Protein 6T7J (pdb70)

Nearest PDB structures (foldseek):
  6t7j-assembly1_B  TM=1.001E+00  e=0.000E+00  Thermococcus sp. AM4
  6ond-assembly1_A  TM=9.854E-01  e=4.760E-77  Nitratidesulfovibrio vulgaris
  6vx0-assembly1_A  TM=9.857E-01  e=3.196E-76  Nitratidesulfovibrio vulgaris str. Hildenborough
  6dc2-assembly1_A  TM=9.854E-01  e=1.237E-75  Nitratidesulfovibrio vulgaris
  6vx1-assembly1_B  TM=9.835E-01  e=1.119E-75  Nitratidesulfovibrio vulgaris str. Hildenborough

Organism: Thermococcus sp. (strain AM4) (NCBI:txid246969)

B-factor: mean 53.52, std 10.04, range [30.0, 113.83]

Foldseek 3Di:
DAADQPDQDPLVQQADFPPRSVLSVLCVVRRHDAPLSVVVVCPPPDLQVLQQQFDDQDPQDRDGADLVPPDDQAGPLGFGSLQRSLLVLLLLLLVLLVVLQVLLVVLLVLLLCVLVVQLVVWDQPCLVLLQVQLVLLPHHDPPDDSSVSSNVVSVLLVCLAPPPDPDARSLCSLFDVVLVVLCVVLVLRAHHQPVLSVVSVVCSRRPHPRDSVVSLSSSLSNLCSRQSRSLLSSQSSLCRTQNQFAKDKAKAALLQQDDQAQEEEEEEARLLQVVLLVVLQPDVVQQVVLVVLRGNGHQYEYEWFSNLSCCRRPVRYHHAYLSCLLSSVQLLRHLEYEYEDDSPPLSSLVSNVVHNYAYEYADPVDDRPNHHYQHADSNCNNVSSNVVSSSSSNSRVRRPSVRHDGDNQMFMAIAGDFVVNVCVLVVNDPPVVLVCCQAVLALAEEEEEAHAASVARHLPLLCLLLLLQQQSRHQYEYAINSRSSCRSVHQRPQCVLVSGHDSLSVVCVVSVGGSYYYQGHLSSVSSVSSNLSVSCVVVVHASQLGLYAYEHQHHDHSSVSSNQSNCQLSQHAYEYLDDHSNNSDPVSVCVQAPVCCVSRNYHYHYHNDSNVVSVVSSVSSVVSCVVVVGDD/DADQPDQDQQPFQAPFPPRSVLSVLCVVVHADAPLSVVVVCPPPDPQVLLQQFDDQDPQDRFGDDLVHPPDQAGPLRAGSLQRSLLVLLLLLLVLLVVLQVLLVQLLVVLLCQLVPQFPVWHFDCLVLLCVQLVLLPHHDPPDDSSRSSNVVSVLLNCQAPPPDPDARSLCSLFDPVLVVLCVVLVLRARHQNVLSVVSVVCSRRPHPRDSVVSLSSSLSNLCSRQSRSLLSLQSSLCRTQNQFAKDKAKAALLLQDPQALEEEEEEAHLLQVVLLVVLQPDPVQQVVLVVLPGNGHAYEYEWFSNLSCCRRVVRYHHAYLSCLLSSVQLLRHLEYEYEDDSDPLSSQVSCVVHNYAYEYAYPVDDRPNHHYQHADSSCSNVSSNVVSSSSSVSRVRRPPVRHHRDNAMFMAIANDFVVNVCVLVVNHCVVVLVCCQAQLALAEEEEEAHAASVARHLPLLCLLLLLQQQSNHQYEYAINSSSSCRRSHQRPQCVLVSGHDSLSVVCVVRVGGSYYYQGHLSSVSSVSSVLRVSCVVVVHASLLGLYAYEHQHHDHSSVSSSQSNCQQSQHAYEYLRDHSNNSDPVSQCCQAPVVCVSRNYHYHYHNDSVVVSVVSSVSSVVSCVVVVGDD/DQPDQDPLVFQAPFPPRSVLSVLCVVVVADAPLSVVVVCPPPDPQVLQQAFDDQDPQDRDGDDLVCPDPQAGPLRFGLLQRNLLVLLLLLLVLLVVLQVLLVVLLVLLLCVLVVNQPVWHFDCLVLLQVQLVLLVNHDPPDDSSRSSNVVSVLLVCLAPPPDQDARSLCSLFFVVLVVLCVVLVLRAHHQNVLSVVSVVQSRPPHPRDSVVSLSSSLSNLCSRQRRRLVSNQSSLCRTQNQFAKDKAKAALLQQDPQALEEEEEEARLLQVVLLVVLQPDPVQQVLLVVLRGNGHQYAYEWFNNLSCCRRPVRYHHAYLSCLLSSVSLQRHLEYEYEDDSDPLSSLVSCVVHNYAYEYADPVDDRPNHHYQHADSNCHNVSSVVVSSSSSNSRVRGPSVRHDRRNQMFMFMANDFVCNVCVLVPNHCVVVLVCCLALLALAEEEEEAHAASVHRGLPLLQLLLLLQQQSNHQYEYETNSVSSCRSVHQRPLCVLVSGHDSLVVVCVVSVGGSYYYQGHLSSVSSVSSVLSRSQVVVVHASLLGLYAYEHQHHDHSSVSSNQSNCQLSQHAYEYLRDHSNNSDVVSVCCQAPVCCVRRNYHYDYDNDNNVVSVVSSVSSVVSCVVVVGDD

Secondary structure (DSSP, 8-state):
----SS---GGGSBSSTTHHHHHHHHHHHT---HHHHHHHHPSPPHHHHTT-EE-SSSS--EE--SSSSS--S-TTS--HHHHHHHHHHHHHHHHHHHHHHHHHHHHHHHHHHHTT--TT-----HHHHHHHHHHTT---TT--HHHHHHHHHHHHHHHTT-SSSPPPGGGGGS-HHHHHHHHHHT-----HHHHHHHHHHHTSTTS---HHHHHHHHHHHHHHIIIIIHHHHHHHHHHHH-----EEEEESGGGS-SSSEEEEE-SS-HHHHHHHHHHHTSHHHHHHHHHTTSS-EEEEEEHHHHHHHHHHH-PPEEE-GGGHHHHHHTS-EEEEEE-SSS--THHHHHHHHSS-EEEE-STT---TTSEE----STTHHHHHHHHHHHHHTTGGG--GGG-------EEEEE---HHHHHHHTTSSSHHHHHHHHHTSS-EEEEE-----TTS-BTHHHHHHHHHHHTTTEEEEE-HHHHHHHHHHTTTSGGGGGGS-HHHHHHHHHHT--SEEE--SSTTHHHHHHHHHHHHHHTTS-GGGSSEEEEETT--SHHHHHHHHHHHHTT--EEESS--TTTT-HHHHHIIIIITHHHHS--EEE-S-HHHHHHHHHHHHHHHHHHTT---/-----SS---GGGSBSSTTHHHHHHHHHHHT---HHHHHHHHPSPPHHHHTT-EE-SSTT--EE--TTSSS-SS-TT---HHHHHHHHHHHHHHHHHHHHHHHHHHHHHHHHHHHTT--TTS----HHHHHHHHHHTT---TT--HHHHHHHHHHHHHHHHH--SSSPPGGGGGS-HHHHHHHHHHT-----HHHHHHHHHHHTSTTS---HHHHHHHHHHHHHHIIIIIHHHHHHHHHHHH-----EEEEESGGGS-SSEEEEEEEES-HHHHHHHHHHHTSHHHHHHHHHTTSSEEEEEEEHHHHHHHHHHH-PPEEE-GGGHHHHHHTS--SEEEE-SSS--THHHHHHTTSS-EEEE-STT---TTSEE----STTHHHHHHHHHHHHHHHGGG--GGG-------EEEEE---HHHHHHHTTTSSHHHHHHHHHTSS-EEEEE-----TTS-BTHHHHHHHHHHHHTTEEEEE-HHHHHHHHHHTTTSGGGGGGS-HHHHHHHHHHT--SEEE--SSTTHHHHHHHHHHHHHHTT--GGGSSEEEEETT--SHHHHHHHHHHHHTT--EEESS--TTTT-HHHHHIIIIITHHHHS--EEE---HHHHHHHHHHHHHHHHHHTT---/--SS---HHHHBSSTTHHHHHHHHHHTT---HHHHHHHH-S--HHHHHT-EE-SSTT--EE--SSSSS-SS-TT---HHHHHHHHHHHHHHHHHHHHHHHHHHHHHHHHHHHTT--SS-----HHHHHHHHHHTT---TT--HHHHHHHHHHHHHHTTT-SSSPPPGGGGGS-HHHHHHHHHHT-----HHHHHHHHHHHTSTTS---HHHHHHHHHHHHHHIIIIIHHHHHHHHHHHH-----EEEEESGGGS-SSSEEEEEESS-HHHHHHHHHHHTSHHHHHHHHHTTSS-EEEEEEHHHHHHHHHHH---EEE-STTHHHHHHTT-EEEEEE-SSS--THHHHHHTTSSPEEEE-BTTB--TTSEE----STTHHHHHHHHHHHHHHHGGG--GGG----S--EEEEE---HHHHHHHHTSSSHHHHHHHHHTSS-EEEEE-----TTS-BTHHHHHHHHHHHTTTEEEEE-HHHHHHHHHHTTTSTTGGGGS-HHHHHHHHHHT--SEEE--SSTTHHHHHHHHHHHHHHTT--GGGSSEEEEETT--SHHHHHHHHHHHHTT--EEESS--TTTT-HHHHHIIIIITHHHHS--EEE-S-HHHHHHHHHHHHHHHHHHTT---

Structure (mmCIF, N/CA/C/O backbone):
data_6T7J
#
_entry.id   6T7J
#
_cell.length_a   268.138
_cell.length_b   64.061
_cell.length_c   100.600
_cell.angle_alpha   90.000
_cell.angle_beta   90.000
_cell.angle_gamma   90.000
#
_symmetry.space_group_name_H-M   'P 21 21 2'
#
loop_
_entity.id
_entity.type
_entity.pdbx_description
1 polymer 'Carbon monoxide dehydrogenase'
2 non-polymer 'IRON/SULFUR CLUSTER'
3 non-polymer 'FE2/S2 (INORGANIC) CLUSTER'
4 non-polymer 'Broken Fe4S4 cluster'
5 non-polymer 'PHOSPHATE ION'
6 non-polymer (R,R)-2,3-BUTANEDIOL
7 non-polymer DI(HYDROXYETHYL)ETHER
8 non-polymer 'CITRIC ACID'
9 water water
#
loop_
_atom_site.group_PDB
_atom_site.id
_atom_site.type_symbol
_atom_site.label_atom_id
_atom_site.label_alt_id
_atom_site.label_comp_id
_atom_site.label_asym_id
_atom_site.label_entity_id
_atom_site.label_seq_id
_atom_site.pdbx_PDB_ins_code
_atom_site.Cartn_x
_atom_site.Cartn_y
_atom_site.Cartn_z
_atom_site.occupancy
_atom_site.B_iso_or_equiv
_atom_site.auth_seq_id
_atom_site.auth_comp_id
_atom_site.auth_asym_id
_atom_site.auth_atom_id
_atom_site.pdbx_PDB_model_num
ATOM 1 N N . MET A 1 1 ? 25.25100 50.32100 30.15900 1.000 58.83000 1 MET B N 1
ATOM 2 C CA . MET A 1 1 ? 26.04800 49.34200 29.42800 1.000 60.54000 1 MET B CA 1
ATOM 3 C C . MET A 1 1 ? 25.83900 47.92500 29.96200 1.000 65.18000 1 MET B C 1
ATOM 4 O O . MET A 1 1 ? 25.01200 47.17000 29.44600 1.000 63.59000 1 MET B O 1
ATOM 9 N N . ALA A 1 2 ? 26.59600 47.57700 31.00100 1.000 65.16000 2 ALA B N 1
ATOM 10 C CA . ALA A 1 2 ? 26.56300 46.23300 31.55700 1.000 61.27000 2 ALA B CA 1
ATOM 11 C C . ALA A 1 2 ? 25.27100 45.99500 32.33600 1.000 58.44000 2 ALA B C 1
ATOM 12 O O . ALA A 1 2 ? 24.59200 46.92900 32.77300 1.000 60.14000 2 ALA B O 1
ATOM 14 N N . GLU A 1 3 ? 24.94200 44.71900 32.51700 1.000 56.33000 3 GLU B N 1
ATOM 15 C CA . GLU A 1 3 ? 23.69100 44.30500 33.13400 1.000 56.53000 3 GLU B CA 1
ATOM 16 C C . GLU A 1 3 ? 23.95400 43.40100 34.33100 1.000 60.74000 3 GLU B C 1
ATOM 17 O O . GLU A 1 3 ? 24.98700 42.73200 34.41700 1.000 62.44000 3 GLU B O 1
ATOM 23 N N . TYR A 1 4 ? 22.99400 43.38000 35.25300 1.000 63.04000 4 TYR B N 1
ATOM 24 C CA . TYR A 1 4 ? 23.04200 42.49200 36.40900 1.000 57.59000 4 TYR B CA 1
ATOM 25 C C . TYR A 1 4 ? 22.46100 41.13800 36.02000 1.000 59.02000 4 TYR B C 1
ATOM 26 O O . TYR A 1 4 ? 21.28000 41.04200 35.66700 1.000 63.97000 4 TYR B O 1
ATOM 35 N N . ILE A 1 5 ? 23.28600 40.09900 36.08300 1.000 56.76000 5 ILE B N 1
ATOM 36 C CA . ILE A 1 5 ? 22.84000 38.74300 35.78100 1.000 59.66000 5 ILE B CA 1
ATOM 37 C C . ILE A 1 5 ? 22.19700 38.15300 37.03000 1.000 64.90000 5 ILE B C 1
ATOM 38 O O . ILE A 1 5 ? 22.85100 37.99900 38.06600 1.000 66.30000 5 ILE B O 1
ATOM 43 N N . LYS A 1 6 ? 20.90900 37.81600 36.93200 1.000 67.60000 6 LYS B N 1
ATOM 44 C CA . LYS A 1 6 ? 20.17300 37.36200 38.10700 1.000 66.74000 6 LYS B CA 1
ATOM 45 C C . LYS A 1 6 ? 20.50200 35.91500 38.46300 1.000 67.42000 6 LYS B C 1
ATOM 46 O O . LYS A 1 6 ? 20.64700 35.58500 39.64500 1.000 72.28000 6 LYS B O 1
ATOM 52 N N . TYR A 1 7 ? 20.62200 35.03900 37.46600 1.000 67.27000 7 TYR B N 1
ATOM 53 C CA . TYR A 1 7 ? 20.95200 33.63700 37.69700 1.000 65.54000 7 TYR B CA 1
ATOM 54 C C . TYR A 1 7 ? 22.11900 33.24700 36.80500 1.000 64.33000 7 TYR B C 1
ATOM 55 O O . TYR A 1 7 ? 22.08300 33.47800 35.59200 1.000 67.21000 7 TYR B O 1
ATOM 64 N N . ARG A 1 8 ? 23.14400 32.65300 37.40400 1.000 63.87000 8 ARG B N 1
ATOM 65 C CA . ARG A 1 8 ? 24.32200 32.22800 36.66800 1.000 59.00000 8 ARG B CA 1
ATOM 66 C C . ARG A 1 8 ? 24.12500 30.82300 36.11400 1.000 64.32000 8 ARG B C 1
ATOM 67 O O . ARG A 1 8 ? 23.41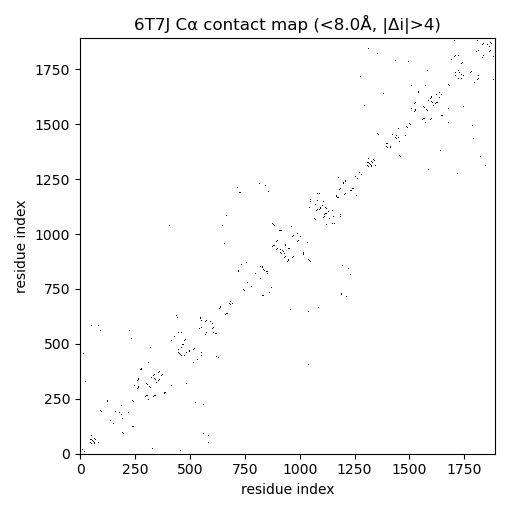900 29.99500 36.69500 1.000 63.82000 8 ARG B O 1
ATOM 75 N N . VAL A 1 9 ? 24.75600 30.56700 34.97600 1.000 66.74000 9 VAL B N 1
ATOM 76 C CA . VAL A 1 9 ? 24.58700 29.32100 34.23400 1.000 62.13000 9 VAL B CA 1
ATOM 77 C C . VAL A 1 9 ? 25.72500 28.38100 34.61700 1.000 61.79000 9 VAL B C 1
ATOM 78 O O . VAL A 1 9 ? 26.89300 28.71100 34.36600 1.000 66.91000 9 VAL B O 1
ATOM 82 N N . PRO A 1 10 ? 25.44100 27.22200 35.22200 1.000 64.62000 10 PRO B N 1
ATOM 83 C CA . PRO A 1 10 ? 26.50700 26.24100 35.47300 1.000 65.08000 10 PRO B CA 1
ATOM 84 C C . PRO A 1 10 ? 27.17700 25.82200 34.17500 1.000 68.67000 10 PRO B C 1
ATOM 85 O O . PRO A 1 10 ? 26.64900 24.99100 33.42900 1.000 68.44000 10 PRO B O 1
ATOM 89 N N . ALA A 1 11 ? 28.35000 26.39700 33.90200 1.000 69.23000 11 ALA B N 1
ATOM 90 C CA . ALA A 1 11 ? 28.94000 26.32900 32.57200 1.000 68.25000 11 ALA B CA 1
ATOM 91 C C . ALA A 1 11 ? 29.65500 25.01600 32.28300 1.000 72.68000 11 ALA B C 1
ATOM 92 O O . ALA A 1 11 ? 29.78300 24.64800 31.11100 1.000 76.17000 11 ALA B O 1
ATOM 94 N N . LYS A 1 12 ? 30.12800 24.29900 33.30300 1.000 78.61000 12 LYS B N 1
ATOM 95 C CA . LYS A 1 12 ? 30.92000 23.10400 33.02800 1.000 79.92000 12 LYS B CA 1
ATOM 96 C C . LYS A 1 12 ? 30.08900 21.97500 32.42800 1.000 79.53000 12 LYS B C 1
ATOM 97 O O . LYS A 1 12 ? 30.65300 21.09200 31.77300 1.000 81.03000 12 LYS B O 1
ATOM 103 N N . GLY A 1 13 ? 28.77400 21.98500 32.62400 1.000 72.86000 13 GLY B N 1
ATOM 104 C CA . GLY A 1 13 ? 27.92500 20.96500 32.04000 1.000 74.52000 13 GLY B CA 1
ATOM 105 C C . GLY A 1 13 ? 26.87800 21.52800 31.10300 1.000 71.63000 13 GLY B C 1
ATOM 106 O O . GLY A 1 13 ? 25.88500 20.86100 30.79500 1.000 69.43000 13 GLY B O 1
ATOM 107 N N . VAL A 1 14 ? 27.09500 22.75800 30.63400 1.000 60.98000 14 VAL B N 1
ATOM 108 C CA . VAL A 1 14 ? 26.09100 23.42100 29.80900 1.000 59.31000 14 VAL B CA 1
ATOM 109 C C . VAL A 1 14 ? 26.11300 22.90900 28.37100 1.000 56.69000 14 VAL B C 1
ATOM 110 O O . VAL A 1 14 ? 25.07500 22.90600 27.69900 1.000 57.16000 14 VAL B O 1
ATOM 114 N N . SER A 1 15 ? 27.26500 22.45900 27.87500 1.000 53.75000 15 SER B N 1
ATOM 115 C CA . SER A 1 15 ? 27.40200 22.17200 26.45600 1.000 52.22000 15 SER B CA 1
ATOM 116 C C . SER A 1 15 ? 28.33000 20.98400 26.24800 1.000 56.39000 15 SER B C 1
ATOM 117 O O . SER A 1 15 ? 29.05000 20.55800 27.15500 1.000 59.13000 15 SER B O 1
ATOM 120 N N . ALA A 1 16 ? 28.30700 20.46100 25.02300 1.000 54.75000 16 ALA B N 1
ATOM 121 C CA . ALA A 1 16 ? 29.13300 19.33100 24.62700 1.000 49.47000 16 ALA B CA 1
ATOM 122 C C . ALA A 1 16 ? 30.22100 19.70900 23.63200 1.000 52.75000 16 ALA B C 1
ATOM 123 O O . ALA A 1 16 ? 30.99500 18.83800 23.22100 1.000 59.13000 16 ALA B O 1
ATOM 125 N N . THR A 1 17 ? 30.29700 20.97100 23.22700 1.000 52.29000 17 THR B N 1
ATOM 126 C CA . THR A 1 17 ? 31.34200 21.45000 22.33500 1.000 57.22000 17 THR B CA 1
ATOM 127 C C . THR A 1 17 ? 32.30500 22.33500 23.11400 1.000 57.04000 17 THR B C 1
ATOM 128 O O . THR A 1 17 ? 31.88200 23.18500 23.90300 1.000 55.77000 17 THR B O 1
ATOM 132 N N . LYS A 1 18 ? 33.60000 22.12300 22.89400 1.000 58.36000 18 LYS B N 1
ATOM 133 C CA . LYS A 1 18 ? 34.61700 22.84200 23.64900 1.000 62.13000 18 LYS B CA 1
ATOM 134 C C . LYS A 1 18 ? 34.60800 24.32400 23.28800 1.000 58.00000 18 LYS B C 1
ATOM 135 O O . LYS A 1 18 ? 34.54700 24.68900 22.11000 1.000 53.00000 18 LYS B O 1
ATOM 141 N N . GLY A 1 19 ? 34.66100 25.17800 24.30800 1.000 53.41000 19 GLY B N 1
ATOM 142 C CA . GLY A 1 19 ? 34.69400 26.61500 24.13700 1.000 52.12000 19 GLY B CA 1
ATOM 143 C C . GLY A 1 19 ? 33.42800 27.32900 24.56400 1.000 61.96000 19 GLY B C 1
ATOM 144 O O . GLY A 1 19 ? 33.48100 28.53400 24.84900 1.000 59.01000 19 GLY B O 1
ATOM 145 N N . VAL A 1 20 ? 32.29500 26.62700 24.61700 1.000 61.67000 20 VAL B N 1
ATOM 146 C CA . VAL A 1 20 ? 31.03500 27.27300 24.97500 1.000 61.28000 20 VAL B CA 1
ATOM 147 C C . VAL A 1 20 ? 31.05200 27.71300 26.43500 1.000 59.11000 20 VAL B C 1
ATOM 148 O O . VAL A 1 20 ? 30.60800 28.81900 26.77200 1.000 60.95000 20 VAL B O 1
ATOM 152 N N . ALA A 1 21 ? 31.57100 26.86000 27.32200 1.000 66.38000 21 ALA B N 1
ATOM 153 C CA . ALA A 1 21 ? 31.60700 27.18500 28.74400 1.000 60.53000 21 ALA B CA 1
ATOM 154 C C . ALA A 1 21 ? 32.44700 28.43100 29.00800 1.000 62.51000 21 ALA B C 1
ATOM 155 O O . ALA A 1 21 ? 32.02200 29.33600 29.73900 1.000 62.48000 21 ALA B O 1
ATOM 157 N N . GLU A 1 22 ? 33.65400 28.48400 28.43100 1.000 61.10000 22 GLU B N 1
ATOM 158 C CA . GLU A 1 22 ? 34.52700 29.63700 28.63600 1.000 63.37000 22 GLU B CA 1
ATOM 159 C C . GLU A 1 22 ? 33.82700 30.93200 28.24900 1.000 62.64000 22 GLU B C 1
ATOM 160 O O . GLU A 1 22 ? 33.92400 31.93900 28.96100 1.000 60.27000 22 GLU B O 1
ATOM 166 N N . LEU A 1 23 ? 33.09600 30.91800 27.13500 1.000 59.27000 23 LEU B N 1
ATOM 167 C CA . LEU A 1 23 ? 32.47500 32.14200 26.65000 1.000 54.47000 23 LEU B CA 1
ATOM 168 C C . LEU A 1 23 ? 31.22800 32.50400 27.44400 1.000 55.57000 23 LEU B C 1
ATOM 169 O O . LEU A 1 23 ? 30.93800 33.69200 27.61900 1.000 56.57000 23 LEU B O 1
ATOM 174 N N . ILE A 1 24 ? 30.49000 31.51200 27.94700 1.000 56.48000 24 ILE B N 1
ATOM 175 C CA . ILE A 1 24 ? 29.39000 31.82200 28.85900 1.000 60.23000 24 ILE B CA 1
ATOM 176 C C . ILE A 1 24 ? 29.92500 32.48700 30.12100 1.000 60.41000 24 ILE B C 1
ATOM 177 O O . ILE A 1 24 ? 29.35100 33.46600 30.62300 1.000 59.10000 24 ILE B O 1
ATOM 182 N N . GLU A 1 25 ? 31.05200 31.99400 30.64100 1.000 61.46000 25 GLU B N 1
ATOM 183 C CA . GLU A 1 25 ? 31.62800 32.61900 31.82700 1.000 60.63000 25 GLU B CA 1
ATOM 184 C C . GLU A 1 25 ? 32.16300 34.01500 31.52500 1.000 59.51000 25 GLU B C 1
ATOM 185 O O . GLU A 1 25 ? 32.07100 34.91500 32.36700 1.000 59.21000 25 GLU B O 1
ATOM 191 N N . LYS A 1 26 ? 32.74500 34.20500 30.33800 1.000 61.12000 26 LYS B N 1
ATOM 192 C CA . LYS A 1 26 ? 33.18500 35.54100 29.94300 1.000 56.16000 26 LYS B CA 1
ATOM 193 C C . LYS A 1 26 ? 32.00700 36.50300 29.86200 1.000 56.66000 26 LYS B C 1
ATOM 194 O O . LYS A 1 26 ? 32.09900 37.65300 30.31200 1.000 56.45000 26 LYS B O 1
ATOM 200 N N . ALA A 1 27 ? 30.88700 36.04900 29.29300 1.000 55.02000 27 ALA B N 1
ATOM 201 C CA . ALA A 1 27 ? 29.68200 36.86800 29.25800 1.000 55.90000 27 ALA B CA 1
ATOM 202 C C . ALA A 1 27 ? 29.21600 37.21800 30.66400 1.000 57.51000 27 ALA B C 1
ATOM 203 O O . ALA A 1 27 ? 28.79700 38.35300 30.92400 1.000 52.16000 27 ALA B O 1
ATOM 205 N N . GLU A 1 28 ? 29.28000 36.25200 31.58300 1.000 58.35000 28 GLU B N 1
ATOM 206 C CA . GLU A 1 28 ? 28.87000 36.51700 32.96000 1.000 58.44000 28 GLU B CA 1
ATOM 207 C C . GLU A 1 28 ? 29.75800 37.57200 33.60700 1.000 59.95000 28 GLU B C 1
ATOM 208 O O . GLU A 1 28 ? 29.26400 38.52100 34.22800 1.000 57.41000 28 GLU B O 1
ATOM 214 N N . GLU A 1 29 ? 31.07800 37.42500 33.47300 1.000 60.04000 29 GLU B N 1
ATOM 215 C CA . GLU A 1 29 ? 31.97600 38.38700 34.10500 1.000 65.77000 29 GLU B CA 1
ATOM 216 C C . GLU A 1 29 ? 31.88800 39.75700 33.44100 1.000 60.83000 29 GLU B C 1
ATOM 217 O O . GLU A 1 29 ? 32.18400 40.77200 34.08100 1.000 58.46000 29 GLU B O 1
ATOM 223 N N . GLU A 1 30 ? 31.47400 39.81100 32.17600 1.000 62.27000 30 GLU B N 1
ATOM 224 C CA . GLU A 1 30 ? 31.21800 41.08400 31.51600 1.000 60.02000 30 GLU B CA 1
ATOM 225 C C . GLU A 1 30 ? 29.79400 41.58400 31.72200 1.000 56.55000 30 GLU B C 1
ATOM 226 O O . GLU A 1 30 ? 29.48700 42.71300 31.32200 1.000 63.36000 30 GLU B O 1
ATOM 232 N N . GLY A 1 31 ? 28.92500 40.78000 32.33100 1.000 53.89000 31 GLY B N 1
ATOM 233 C CA . GLY A 1 31 ? 27.55100 41.18900 32.53900 1.000 55.74000 31 GLY B CA 1
ATOM 234 C C . GLY A 1 31 ? 26.69400 41.14600 31.29600 1.000 54.95000 31 GLY B C 1
ATOM 235 O O . GLY A 1 31 ? 25.78400 41.96900 31.15000 1.000 56.11000 31 GLY B O 1
ATOM 236 N N . ILE A 1 32 ? 26.95900 40.20800 30.39200 1.000 55.13000 32 ILE B N 1
ATOM 237 C CA . ILE A 1 32 ? 26.24200 40.08800 29.12800 1.000 54.96000 32 ILE B CA 1
ATOM 238 C C . ILE A 1 32 ? 25.38000 38.83500 29.19300 1.000 53.75000 32 ILE B C 1
ATOM 239 O O . ILE A 1 32 ? 25.89400 37.73000 29.41000 1.000 52.20000 32 ILE B O 1
ATOM 244 N N . LYS A 1 33 ? 24.07400 39.00600 29.00200 1.000 50.98000 33 LYS B N 1
ATOM 245 C CA . LYS A 1 33 ? 23.14200 37.88800 29.06500 1.000 51.93000 33 LYS B CA 1
ATOM 246 C C . LYS A 1 33 ? 23.16800 37.09800 27.76300 1.000 49.88000 33 LYS B C 1
ATOM 247 O O . LYS A 1 33 ? 23.15200 37.67700 26.67300 1.000 53.64000 33 LYS B O 1
ATOM 253 N N . THR A 1 34 ? 23.20700 35.77600 27.88000 1.000 48.62000 34 THR B N 1
ATOM 254 C CA . THR A 1 34 ? 23.06400 34.87500 26.74700 1.000 49.43000 34 THR B CA 1
ATOM 255 C C . THR A 1 34 ? 21.67900 34.23600 26.78100 1.000 50.23000 34 THR B C 1
ATOM 256 O O . THR A 1 34 ? 20.85600 34.52300 27.65600 1.000 49.15000 34 THR B O 1
ATOM 260 N N . ALA A 1 35 ? 21.42300 33.35600 25.81000 1.000 49.05000 35 ALA B N 1
ATOM 261 C CA . ALA A 1 35 ? 20.13500 32.67200 25.75800 1.000 50.19000 35 ALA B CA 1
ATOM 262 C C . ALA A 1 35 ? 19.90300 31.81100 26.99400 1.000 51.71000 35 ALA B C 1
ATOM 263 O O . ALA A 1 35 ? 18.75800 31.64300 27.42800 1.000 49.73000 35 ALA B O 1
ATOM 265 N N . TRP A 1 36 ? 20.97300 31.26800 27.58000 1.000 51.48000 36 TRP B N 1
ATOM 266 C CA . TRP A 1 36 ? 20.82400 30.43500 28.76900 1.000 49.82000 36 TRP B CA 1
ATOM 267 C C . TRP A 1 36 ? 20.36200 31.25500 29.97100 1.000 51.73000 36 TRP B C 1
ATOM 268 O O . TRP A 1 36 ? 19.46800 30.82900 30.71500 1.000 53.81000 36 TRP B O 1
ATOM 279 N N . HIS A 1 37 ? 20.95700 32.43500 30.17600 1.000 48.22000 37 HIS B N 1
ATOM 280 C CA . HIS A 1 37 ? 20.55100 33.28800 31.29000 1.000 50.06000 37 HIS B CA 1
ATOM 281 C C . HIS A 1 37 ? 19.08800 33.69600 31.16900 1.000 54.15000 37 HIS B C 1
ATOM 282 O O . HIS A 1 37 ? 18.34600 33.68900 32.15900 1.000 54.01000 37 HIS B O 1
ATOM 289 N N . ARG A 1 38 ? 18.64900 34.04800 29.95900 1.000 48.37000 38 ARG B N 1
ATOM 290 C CA . ARG A 1 38 ? 17.26500 34.46800 29.78200 1.000 46.64000 38 ARG B CA 1
ATOM 291 C C . ARG A 1 38 ? 16.30400 33.29000 29.89100 1.000 51.07000 38 ARG B C 1
ATOM 292 O O . ARG A 1 38 ? 15.18400 33.45100 30.39400 1.000 47.52000 38 ARG B O 1
ATOM 300 N N . LEU A 1 39 ? 16.72300 32.10000 29.44800 1.000 51.34000 39 LEU B N 1
ATOM 301 C CA . LEU A 1 39 ? 15.94200 30.89800 29.72200 1.000 47.72000 39 LEU B CA 1
ATOM 302 C C . LEU A 1 39 ? 15.75200 30.70200 31.22000 1.000 58.68000 39 LEU B C 1
ATOM 303 O O . LEU A 1 39 ? 14.64600 30.39300 31.67900 1.000 59.28000 39 LEU B O 1
ATOM 308 N N . LEU A 1 40 ? 16.82600 30.87500 31.99800 1.000 56.55000 40 LEU B N 1
ATOM 309 C CA . LEU A 1 40 ? 16.70700 30.78800 33.45100 1.000 52.80000 40 LEU B CA 1
ATOM 310 C C . LEU A 1 40 ? 15.75600 31.85100 33.98900 1.000 54.42000 40 LEU B C 1
ATOM 311 O O . LEU A 1 40 ? 14.98900 31.59600 34.92500 1.000 56.60000 40 LEU B O 1
ATOM 316 N N . GLU A 1 41 ? 15.79600 33.05200 33.40900 1.000 54.29000 41 GLU B N 1
ATOM 317 C CA . GLU A 1 41 ? 14.88700 34.11100 33.83800 1.000 54.15000 41 GLU B CA 1
ATOM 318 C C . GLU A 1 41 ? 13.43400 33.77800 33.51400 1.000 56.71000 41 GLU B C 1
ATOM 319 O O . GLU A 1 41 ? 12.52200 34.27500 34.18500 1.000 59.91000 41 GLU B O 1
ATOM 325 N N . GLN A 1 42 ? 13.19700 32.95400 32.49300 1.000 63.17000 42 GLN B N 1
ATOM 326 C CA . GLN A 1 42 ? 11.83200 32.59500 32.12500 1.000 62.16000 42 GLN B CA 1
ATOM 327 C C . GLN A 1 42 ? 11.23100 31.52400 33.02700 1.000 62.43000 42 GLN B C 1
ATOM 328 O O . GLN A 1 42 ? 10.00800 31.34800 33.02200 1.000 68.59000 42 GLN B O 1
ATOM 334 N N . GLN A 1 43 ? 12.05100 30.81600 33.80200 1.000 62.44000 43 GLN B N 1
ATOM 335 C CA . GLN A 1 43 ? 11.51000 29.65300 34.49800 1.000 66.13000 43 GLN B CA 1
ATOM 336 C C . GLN A 1 43 ? 10.95300 30.04400 35.86600 1.000 67.24000 43 GLN B C 1
ATOM 337 O O . GLN A 1 43 ? 11.52300 30.90100 36.54800 1.000 69.26000 43 GLN B O 1
ATOM 343 N N . PRO A 1 44 ? 9.84300 29.42200 36.30100 1.000 64.68000 44 PRO B N 1
ATOM 344 C CA . PRO A 1 44 ? 9.13500 28.35700 35.57900 1.000 66.08000 44 PRO B CA 1
ATOM 345 C C . PRO A 1 44 ? 8.30100 28.85900 34.40100 1.000 65.47000 44 PRO B C 1
ATOM 346 O O . PRO A 1 44 ? 7.53800 29.81700 34.53800 1.000 68.23000 44 PRO B O 1
ATOM 350 N N . GLN A 1 45 ? 8.45900 28.21500 33.24900 1.000 63.62000 45 GLN B N 1
ATOM 351 C CA . GLN A 1 45 ? 7.67500 28.56900 32.07600 1.000 63.86000 45 GLN B CA 1
ATOM 352 C C . GLN A 1 45 ? 6.26100 28.01500 32.19900 1.000 65.52000 45 GLN B C 1
ATOM 353 O O . GLN A 1 45 ? 6.03200 26.96600 32.81000 1.000 62.16000 45 GLN B O 1
ATOM 359 N N . CYS A 1 46 ? 5.30800 28.74000 31.61500 1.000 66.11000 46 CYS B N 1
ATOM 360 C CA . CYS A 1 46 ? 3.89800 28.41500 31.79100 1.000 60.34000 46 CYS B CA 1
ATOM 361 C C . CYS A 1 46 ? 3.60000 27.00100 31.31400 1.000 57.96000 46 CYS B C 1
ATOM 362 O O . CYS A 1 46 ? 3.92700 26.62900 30.18300 1.000 54.90000 46 CYS B O 1
ATOM 365 N N . ALA A 1 47 ? 2.97500 26.21200 32.19100 1.000 58.83000 47 ALA B N 1
ATOM 366 C CA . ALA A 1 47 ? 2.67500 24.82200 31.86900 1.000 56.30000 47 ALA B CA 1
ATOM 367 C C . ALA A 1 47 ? 1.62200 24.72000 30.77300 1.000 56.92000 47 ALA B C 1
ATOM 368 O O . ALA A 1 47 ? 1.68600 23.82000 29.92900 1.000 52.34000 47 ALA B O 1
ATOM 370 N N . PHE A 1 48 ? 0.64600 25.63200 30.77200 1.000 57.79000 48 PHE B N 1
ATOM 371 C CA . PHE A 1 48 ? -0.41500 25.58500 29.77100 1.000 56.41000 48 PHE B CA 1
ATOM 372 C C . PHE A 1 48 ? 0.14600 25.78100 28.36900 1.000 57.73000 48 PHE B C 1
ATOM 373 O O . PHE A 1 48 ? -0.19100 25.03400 27.44300 1.000 55.72000 48 PHE B O 1
ATOM 381 N N . GLY A 1 49 ? 1.00900 26.78500 28.19300 1.000 57.74000 49 GLY B N 1
ATOM 382 C CA . GLY A 1 49 ? 1.66500 26.96300 26.91000 1.000 52.19000 49 GLY B CA 1
ATOM 383 C C . GLY A 1 49 ? 2.60900 25.83000 26.56800 1.000 53.40000 49 GLY B C 1
ATOM 384 O O . GLY A 1 49 ? 2.73500 25.45600 25.39800 1.000 54.22000 49 GLY B O 1
ATOM 385 N N . GLN A 1 50 ? 3.27700 25.26300 27.57700 1.000 53.77000 50 GLN B N 1
ATOM 386 C CA . GLN A 1 50 ? 4.20500 24.16300 27.33800 1.000 50.50000 50 GLN B CA 1
ATOM 387 C C . GLN A 1 50 ? 3.48600 22.91800 26.84000 1.000 53.58000 50 GLN B C 1
ATOM 388 O O . GLN A 1 50 ? 4.05100 22.15000 26.05300 1.000 50.76000 50 GLN B O 1
ATOM 394 N N . LEU A 1 51 ? 2.25400 22.69700 27.28700 1.000 52.63000 51 LEU B N 1
ATOM 395 C CA . LEU A 1 51 ? 1.46400 21.55400 26.85400 1.000 53.36000 51 LEU B CA 1
ATOM 396 C C . LEU A 1 51 ? 0.56900 21.87800 25.66600 1.000 58.28000 51 LEU B C 1
ATOM 397 O O . LEU A 1 51 ? -0.16100 20.99700 25.20000 1.000 56.61000 51 LEU B O 1
ATOM 402 N N . GLY A 1 52 ? 0.61300 23.11300 25.16700 1.000 56.53000 52 GLY B N 1
ATOM 403 C CA . GLY A 1 52 ? -0.16400 23.51000 24.01200 1.000 53.59000 52 GLY B CA 1
ATOM 404 C C . GLY A 1 52 ? -1.63600 23.73300 24.26600 1.000 54.41000 52 GLY B C 1
ATOM 405 O O . GLY A 1 52 ? -2.39900 23.86400 23.30300 1.000 53.48000 52 GLY B O 1
ATOM 406 N N . VAL A 1 53 ? -2.05900 23.79400 25.52800 1.000 53.86000 53 VAL B N 1
ATOM 407 C CA . VAL A 1 53 ? -3.47600 23.88700 25.86100 1.000 53.02000 53 VAL B CA 1
ATOM 408 C C . VAL A 1 53 ? -3.84200 25.31500 26.24300 1.000 53.27000 53 VAL B C 1
ATOM 409 O O . VAL A 1 53 ? -4.59800 25.53900 27.19500 1.000 55.51000 53 VAL B O 1
ATOM 413 N N . CYS A 1 54 ? -3.31100 26.29000 25.51000 1.000 50.70000 54 CYS B N 1
ATOM 414 C CA . CYS A 1 54 ? -3.68300 27.68500 25.70300 1.000 54.69000 54 CYS B CA 1
ATOM 415 C C . CYS A 1 54 ? -3.76200 28.35900 24.34400 1.000 51.79000 54 CYS B C 1
ATOM 416 O O . CYS A 1 54 ? -2.80800 28.30000 23.56300 1.000 56.34000 54 CYS B O 1
ATOM 419 N N . CYS A 1 55 ? -4.89200 29.00500 24.07000 1.000 47.25000 55 CYS B N 1
ATOM 420 C CA . CYS A 1 55 ? -5.18900 29.54000 22.75000 1.000 49.89000 55 CYS B CA 1
ATOM 421 C C . CYS A 1 55 ? -5.45700 31.03600 22.82400 1.000 47.41000 55 CYS B C 1
ATOM 422 O O . CYS A 1 55 ? -6.12600 31.51600 23.74500 1.000 44.00000 55 CYS B O 1
ATOM 425 N N . ARG A 1 56 ? -4.95400 31.75800 21.84900 1.000 46.86000 56 ARG B N 1
ATOM 426 C CA . ARG A 1 56 ? -5.09100 33.17400 21.78000 1.000 46.87000 56 ARG B CA 1
ATOM 427 C C . ARG A 1 56 ? -5.51800 33.52400 20.38700 1.000 46.29000 56 ARG B C 1
ATOM 428 O O . ARG A 1 56 ? -5.16400 34.53500 19.86500 1.000 46.68000 56 ARG B O 1
ATOM 436 N N . ASN A 1 57 ? -6.34100 32.68600 19.79500 1.000 50.15000 57 ASN B N 1
ATOM 437 C CA . ASN A 1 57 ? -6.76900 32.91300 18.43500 1.000 47.04000 57 ASN B CA 1
ATOM 438 C C . ASN A 1 57 ? -7.88100 33.92400 18.24000 1.000 53.25000 57 ASN B C 1
ATOM 439 O O . ASN A 1 57 ? -8.21100 34.26200 17.13100 1.000 50.51000 57 ASN B O 1
ATOM 444 N N . CYS A 1 58 ? -8.44900 34.41000 19.31900 1.000 46.88000 58 CYS B N 1
ATOM 445 C CA . CYS A 1 58 ? -9.47500 35.40800 19.21400 1.000 46.91000 58 CYS B CA 1
ATOM 446 C C . CYS A 1 58 ? -9.48100 36.28200 20.43600 1.000 47.52000 58 CYS B C 1
ATOM 447 O O . CYS A 1 58 ? -8.84400 35.97900 21.39900 1.000 47.24000 58 CYS B O 1
ATOM 450 N N . ALA A 1 59 ? -10.19400 37.38900 20.36900 1.000 51.81000 59 ALA B N 1
ATOM 451 C CA . ALA A 1 59 ? -10.26000 38.32500 21.46400 1.000 45.88000 59 ALA B CA 1
ATOM 452 C C . ALA A 1 59 ? -11.09400 37.88900 22.64100 1.000 46.77000 59 ALA B C 1
ATOM 453 O O . ALA A 1 59 ? -11.11800 38.56700 23.62600 1.000 51.19000 59 ALA B O 1
ATOM 455 N N . MET A 1 60 ? -11.83200 36.80500 22.52000 1.000 44.69000 60 MET B N 1
ATOM 456 C CA . MET A 1 60 ? -12.51800 36.26900 23.68600 1.000 47.20000 60 MET B CA 1
ATOM 457 C C . MET A 1 60 ? -11.57800 35.51200 24.61200 1.000 43.99000 60 MET B C 1
ATOM 458 O O . MET A 1 60 ? -11.96700 35.19000 25.73900 1.000 45.07000 60 MET B O 1
ATOM 463 N N . GLY A 1 61 ? -10.36500 35.21200 24.15700 1.000 49.36000 61 GLY B N 1
ATOM 464 C CA . GLY A 1 61 ? -9.36100 34.59900 24.98800 1.000 42.60000 61 GLY B CA 1
ATOM 465 C C . GLY A 1 61 ? -8.54200 35.63600 25.73000 1.000 45.13000 61 GLY B C 1
ATOM 466 O O . GLY A 1 61 ? -8.93800 36.80100 25.84100 1.000 48.11000 61 GLY B O 1
ATOM 467 N N . PRO A 1 62 ? -7.36600 35.24000 26.24700 1.000 46.87000 62 PRO B N 1
ATOM 468 C CA . PRO A 1 62 ? -6.76200 33.90600 26.13400 1.000 44.90000 62 PRO B CA 1
ATOM 469 C C . PRO A 1 62 ? -7.52600 32.85100 26.92800 1.000 44.11000 62 PRO B C 1
ATOM 470 O O . PRO A 1 62 ? -8.10600 33.17000 27.96400 1.000 47.77000 62 PRO B O 1
ATOM 474 N N . CYS A 1 63 ? -7.54800 31.61700 26.43600 1.000 45.24000 63 CYS B N 1
ATOM 475 C CA . CYS A 1 63 ? -8.23700 30.52800 27.11200 1.000 51.27000 63 CYS B CA 1
ATOM 476 C C . CYS A 1 63 ? -7.25200 29.42000 27.45200 1.000 52.50000 63 CYS B C 1
ATOM 477 O O . CYS A 1 63 ? -6.42200 29.03300 26.62100 1.000 50.20000 63 CYS B O 1
ATOM 480 N N . ARG A 1 64 ? -7.37300 28.90800 28.67400 1.000 53.34000 64 ARG B N 1
ATOM 481 C CA . ARG A 1 64 ? -6.59600 27.78700 29.18200 1.000 55.90000 64 ARG B CA 1
ATOM 482 C C . ARG A 1 64 ? -7.49100 26.56600 29.31600 1.000 56.70000 64 ARG B C 1
ATOM 483 O O . ARG A 1 64 ? -8.63100 26.67400 29.77900 1.000 59.06000 64 ARG B O 1
ATOM 491 N N . ILE A 1 65 ? -6.96900 25.40200 28.95300 1.000 52.79000 65 ILE B N 1
ATOM 492 C CA . ILE A 1 65 ? -7.63900 24.13700 29.22500 1.000 61.10000 65 ILE B CA 1
ATOM 493 C C . ILE A 1 65 ? -6.83500 23.41400 30.29100 1.000 61.00000 65 ILE B C 1
ATOM 494 O O . ILE A 1 65 ? -5.63300 23.17600 30.11800 1.000 60.02000 65 ILE B O 1
ATOM 499 N N . ASP A 1 66 ? -7.49100 23.07300 31.39800 1.000 65.80000 66 ASP B N 1
ATOM 500 C CA . ASP A 1 66 ? -6.82000 22.39000 32.49300 1.000 76.15000 66 ASP B CA 1
ATOM 501 C C . ASP A 1 66 ? -6.80300 20.89100 32.22600 1.000 76.46000 66 ASP B C 1
ATOM 502 O O . ASP A 1 66 ? -7.86000 20.24300 32.33100 1.000 71.93000 66 ASP B O 1
ATOM 507 N N . PRO A 1 67 ? -5.65800 20.29700 31.88600 1.000 86.81000 67 PRO B N 1
ATOM 508 C CA . PRO A 1 67 ? -5.61600 18.84600 31.65700 1.000 92.33000 67 PRO B CA 1
ATOM 509 C C . PRO A 1 67 ? -5.74700 18.03800 32.93500 1.000 94.42000 67 PRO B C 1
ATOM 510 O O . PRO A 1 67 ? -6.09400 16.85200 32.86700 1.000 92.58000 67 PRO B O 1
ATOM 514 N N . PHE A 1 68 ? -5.46300 18.64200 34.09200 1.000 92.20000 68 PHE B N 1
ATOM 515 C CA . PHE A 1 68 ? -5.77300 18.01400 35.37200 1.000 99.13000 68 PHE B CA 1
ATOM 516 C C . PHE A 1 68 ? -7.25700 17.68200 35.47700 1.000 101.09000 68 PHE B C 1
ATOM 517 O O . PHE A 1 68 ? -7.62600 16.64900 36.04800 1.000 100.17000 68 PHE B O 1
ATOM 525 N N . GLY A 1 69 ? -8.11600 18.52300 34.90400 1.000 96.88000 69 GLY B N 1
ATOM 526 C CA . GLY A 1 69 ? -9.53400 18.47300 35.17400 1.000 90.49000 69 GLY B CA 1
ATOM 527 C C . GLY A 1 69 ? -9.96800 19.36600 36.31300 1.000 95.41000 69 GLY B C 1
ATOM 528 O O . GLY A 1 69 ? -11.16500 19.40600 36.62800 1.000 99.04000 69 GLY B O 1
ATOM 529 N N . SER A 1 70 ? -9.02600 20.07900 36.93800 1.000 96.78000 70 SER B N 1
ATOM 530 C CA . SER A 1 70 ? -9.34700 20.98500 38.03700 1.000 94.00000 70 SER B CA 1
ATOM 531 C C . SER A 1 70 ? -10.32100 22.06500 37.59100 1.000 93.48000 70 SER B C 1
ATOM 532 O O . SER A 1 70 ? -11.42100 22.19900 38.14200 1.000 95.81000 70 SER B O 1
ATOM 535 N N . GLY A 1 71 ? -9.92800 22.85100 36.59400 1.000 87.63000 71 GLY B N 1
ATOM 536 C CA . GLY A 1 71 ? -10.70500 23.98500 36.16100 1.000 78.05000 71 GLY B CA 1
ATOM 537 C C . GLY A 1 71 ? -11.36200 23.78100 34.81300 1.000 70.17000 71 GLY B C 1
ATOM 538 O O . GLY A 1 71 ? -11.92600 22.72100 34.52000 1.000 73.01000 71 GLY B O 1
ATOM 539 N N . PRO A 1 72 ? -11.28700 24.80000 33.95800 1.000 62.15000 72 PRO B N 1
ATOM 540 C CA . PRO A 1 72 ? -12.06400 24.78000 32.71300 1.000 57.67000 72 PRO B CA 1
ATOM 541 C C . PRO A 1 72 ? -11.56300 23.72400 31.74300 1.000 57.71000 72 PRO B C 1
ATOM 542 O O . PRO A 1 72 ? -10.35800 23.54000 31.55900 1.000 61.55000 72 PRO B O 1
ATOM 546 N N . THR A 1 73 ? -12.51200 23.03000 31.11600 1.000 57.65000 73 THR B N 1
ATOM 547 C CA . THR A 1 73 ? -12.20500 22.01800 30.11600 1.000 61.71000 73 THR B CA 1
ATOM 548 C C . THR A 1 73 ? -12.43100 22.50000 28.68900 1.000 55.61000 73 THR B C 1
ATOM 549 O O . THR A 1 73 ? -12.02900 21.80600 27.74900 1.000 52.52000 73 THR B O 1
ATOM 553 N N . LYS A 1 74 ? -13.05500 23.66100 28.50200 1.000 49.90000 74 LYS B N 1
ATOM 554 C CA . LYS A 1 74 ? -13.34400 24.17500 27.17200 1.000 53.52000 74 LYS B CA 1
ATOM 555 C C . LYS A 1 74 ? -13.14900 25.68400 27.15200 1.000 49.65000 74 LYS B C 1
ATOM 556 O O . LYS A 1 74 ? -13.41200 26.37300 28.14100 1.000 55.78000 74 LYS B O 1
ATOM 562 N N . GLY A 1 75 ? -12.68200 26.19100 26.01400 1.000 46.32000 75 GLY B N 1
ATOM 563 C CA . GLY A 1 75 ? -12.51400 27.61700 25.83300 1.000 49.58000 75 GLY B CA 1
ATOM 564 C C . GLY A 1 75 ? -13.84800 28.32700 25.67400 1.000 52.42000 75 GLY B C 1
ATOM 565 O O . GLY A 1 75 ? -14.92100 27.72200 25.65400 1.000 50.23000 75 GLY B O 1
ATOM 566 N N . VAL A 1 76 ? -13.76800 29.65700 25.56000 1.000 45.44000 76 VAL B N 1
ATOM 567 C CA . VAL A 1 76 ? -14.97800 30.47000 25.43100 1.000 48.62000 76 VAL B CA 1
ATOM 568 C C . VAL A 1 76 ? -15.77800 30.04500 24.20300 1.000 53.94000 76 VAL B C 1
ATOM 569 O O . VAL A 1 76 ? -17.01200 29.96500 24.24200 1.000 50.85000 76 VAL B O 1
ATOM 573 N N . CYS A 1 77 ? -15.08400 29.74900 23.10100 1.000 49.35000 77 CYS B N 1
ATOM 574 C CA . CYS A 1 77 ? -15.70900 29.28200 21.86900 1.000 46.30000 77 CYS B CA 1
ATOM 575 C C . CYS A 1 77 ? -16.24100 27.85900 21.97400 1.000 50.73000 77 CYS B C 1
ATOM 576 O O . CYS A 1 77 ? -17.01900 27.44300 21.10800 1.000 47.87000 77 CYS B O 1
ATOM 579 N N . GLY A 1 78 ? -15.83500 27.10900 22.99200 1.000 47.92000 78 GLY B N 1
ATOM 580 C CA . GLY A 1 78 ? -16.16100 25.70400 23.09200 1.000 45.67000 78 GLY B CA 1
ATOM 581 C C . GLY A 1 78 ? -15.07000 24.75900 22.64300 1.000 47.55000 78 GLY B C 1
ATOM 582 O O . GLY A 1 78 ? -15.30600 23.54600 22.60900 1.000 48.39000 78 GLY B O 1
ATOM 583 N N . ALA A 1 79 ? -13.88700 25.26900 22.30100 1.000 46.31000 79 ALA B N 1
ATOM 584 C CA . ALA A 1 79 ? -12.81400 24.41400 21.80800 1.000 48.65000 79 ALA B CA 1
ATOM 585 C C . ALA A 1 79 ? -12.23300 23.57600 22.93700 1.000 51.41000 79 ALA B C 1
ATOM 586 O O . ALA A 1 79 ? -11.81900 24.10800 23.97300 1.000 46.04000 79 ALA B O 1
ATOM 588 N N . GLY A 1 80 ? -12.19500 22.26200 22.73000 1.000 48.87000 80 GLY B N 1
ATOM 589 C CA . GLY A 1 80 ? -11.53700 21.37000 23.65600 1.000 53.85000 80 GLY B CA 1
ATOM 590 C C . GLY A 1 80 ? -10.02800 21.43200 23.52500 1.000 54.21000 80 GLY B C 1
ATOM 591 O O . GLY A 1 80 ? -9.46400 22.18700 22.73300 1.000 47.29000 80 GLY B O 1
ATOM 592 N N . ALA A 1 81 ? -9.36000 20.60200 24.33000 1.000 49.67000 81 ALA B N 1
ATOM 593 C CA . ALA A 1 81 ? -7.90100 20.59500 24.33100 1.000 50.83000 81 ALA B CA 1
ATOM 594 C C . ALA A 1 81 ? -7.34600 20.04300 23.02300 1.000 51.21000 81 ALA B C 1
ATOM 595 O O . ALA A 1 81 ? -6.33200 20.54100 22.51400 1.000 51.98000 81 ALA B O 1
ATOM 597 N N . ASP A 1 82 ? -7.99300 19.01300 22.46900 1.000 49.54000 82 ASP B N 1
ATOM 598 C CA . ASP A 1 82 ? -7.54600 18.44100 21.20100 1.000 48.71000 82 ASP B CA 1
ATOM 599 C C . ASP A 1 82 ? -7.51700 19.50200 20.10900 1.000 49.35000 82 ASP B C 1
ATOM 600 O O . ASP A 1 82 ? -6.51900 19.64800 19.38900 1.000 53.81000 82 ASP B O 1
ATOM 605 N N . THR A 1 83 ? -8.60700 20.26400 19.98500 1.000 48.18000 83 THR B N 1
ATOM 606 C CA . THR A 1 83 ? -8.69400 21.29800 18.95900 1.000 48.76000 83 THR B CA 1
ATOM 607 C C . THR A 1 83 ? -7.59600 22.34100 19.12900 1.000 46.76000 83 THR B C 1
ATOM 608 O O . THR A 1 83 ? -6.91900 22.70800 18.16300 1.000 44.20000 83 THR B O 1
ATOM 612 N N . ILE A 1 84 ? -7.40900 22.83100 20.35600 1.000 43.53000 84 ILE B N 1
ATOM 613 C CA . ILE A 1 84 ? -6.46200 23.91700 20.58700 1.000 43.41000 84 ILE B CA 1
ATOM 614 C C . ILE A 1 84 ? -5.03400 23.45500 20.31800 1.000 46.19000 84 ILE B C 1
ATOM 615 O O . ILE A 1 84 ? -4.25000 24.15900 19.66400 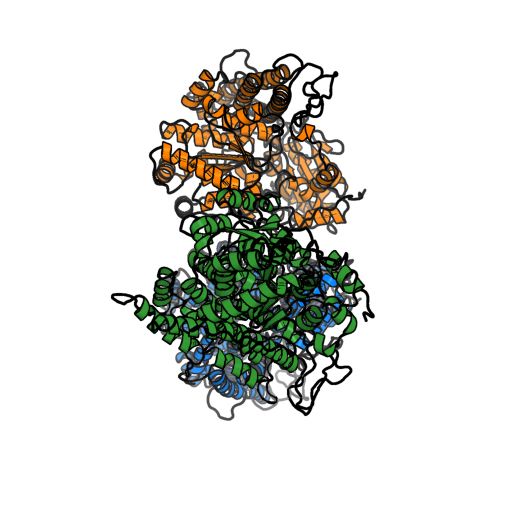1.000 48.91000 84 ILE B O 1
ATOM 620 N N . VAL A 1 85 ? -4.67900 22.26100 20.80200 1.000 48.56000 85 VAL B N 1
ATOM 621 C CA . VAL A 1 85 ? -3.33800 21.73000 20.56200 1.000 45.61000 85 VAL B CA 1
ATOM 622 C C . VAL A 1 85 ? -3.09900 21.54500 19.06600 1.000 46.95000 85 VAL B C 1
ATOM 623 O O . VAL A 1 85 ? -2.05400 21.94600 18.53100 1.000 48.35000 85 VAL B O 1
ATOM 627 N N . ALA A 1 86 ? -4.06800 20.93800 18.36700 1.000 47.94000 86 ALA B N 1
ATOM 628 C CA . ALA A 1 86 ? -3.90200 20.69500 16.93800 1.000 46.27000 86 ALA B CA 1
ATOM 629 C C . ALA A 1 86 ? -3.77200 22.00100 16.16400 1.000 46.57000 86 ALA B C 1
ATOM 630 O O . ALA A 1 86 ? -2.94600 22.10600 15.25100 1.000 46.09000 86 ALA B O 1
ATOM 632 N N . ARG A 1 87 ? -4.56100 23.01700 16.52800 1.000 43.16000 87 ARG B N 1
ATOM 633 C CA . ARG A 1 87 ? -4.49700 24.29700 15.82700 1.000 41.44000 87 ARG B CA 1
ATOM 634 C C . ARG A 1 87 ? -3.15500 24.98500 16.04400 1.000 42.52000 87 ARG B C 1
ATOM 635 O O . ARG A 1 87 ? -2.56100 25.51700 15.09400 1.000 44.54000 87 ARG B O 1
ATOM 643 N N . ASN A 1 88 ? -2.66500 25.00000 17.28800 1.000 44.41000 88 ASN B N 1
ATOM 644 C CA . ASN A 1 88 ? -1.37600 25.63300 17.55100 1.000 41.77000 88 ASN B CA 1
ATOM 645 C C . ASN A 1 88 ? -0.25400 24.92500 16.79700 1.000 38.63000 88 ASN B C 1
ATOM 646 O O . ASN A 1 88 ? 0.62600 25.57600 16.20900 1.000 44.53000 88 ASN B O 1
ATOM 651 N N . LEU A 1 89 ? -0.28200 23.58800 16.77300 1.000 38.63000 89 LEU B N 1
ATOM 652 C CA . LEU A 1 89 ? 0.71900 22.85500 16.00200 1.000 48.09000 89 LEU B CA 1
ATOM 653 C C . LEU A 1 89 ? 0.59600 23.15200 14.50900 1.000 46.54000 89 LEU B C 1
ATOM 654 O O . LEU A 1 89 ? 1.60700 23.25100 13.79800 1.000 42.27000 89 LEU B O 1
ATOM 659 N N . LEU A 1 90 ? -0.63800 23.28900 14.01600 1.000 43.65000 90 LEU B N 1
ATOM 660 C CA . LEU A 1 90 ? -0.84300 23.63100 12.61400 1.000 43.69000 90 LEU B CA 1
ATOM 661 C C . LEU A 1 90 ? -0.22100 24.98000 12.28500 1.000 45.93000 90 LEU B C 1
ATOM 662 O O . LEU A 1 90 ? 0.36600 25.15700 11.21100 1.000 40.44000 90 LEU B O 1
ATOM 667 N N . ARG A 1 91 ? -0.33400 25.94500 13.19800 1.000 40.15000 91 ARG B N 1
ATOM 668 C CA . ARG A 1 91 ? 0.27400 27.24800 12.93900 1.000 43.78000 91 ARG B CA 1
ATOM 669 C C . ARG A 1 91 ? 1.79600 27.17200 12.99100 1.000 44.37000 91 ARG B C 1
ATOM 670 O O . ARG A 1 91 ? 2.47700 27.89400 12.25100 1.000 43.93000 91 ARG B O 1
ATOM 678 N N . MET A 1 92 ? 2.34700 26.29500 13.83300 1.000 45.40000 92 MET B N 1
ATOM 679 C CA . MET A 1 92 ? 3.79300 26.06600 13.79600 1.000 45.89000 92 MET B CA 1
ATOM 680 C C . MET A 1 92 ? 4.22700 25.53000 12.43300 1.000 43.88000 92 MET B C 1
ATOM 681 O O . MET A 1 92 ? 5.21600 25.99700 11.84400 1.000 39.97000 92 MET B O 1
ATOM 686 N N . ILE A 1 93 ? 3.49700 24.53500 11.92100 1.000 46.09000 93 ILE B N 1
ATOM 687 C CA . ILE A 1 93 ? 3.80700 23.98600 10.60100 1.000 44.71000 93 ILE B CA 1
ATOM 688 C C . ILE A 1 93 ? 3.69500 25.07000 9.53500 1.000 47.10000 93 ILE B C 1
ATOM 689 O O . ILE A 1 93 ? 4.53400 25.16200 8.62800 1.000 46.26000 93 ILE B O 1
ATOM 694 N N . ALA A 1 94 ? 2.64800 25.89600 9.62300 1.000 44.90000 94 ALA B N 1
ATOM 695 C CA . ALA A 1 94 ? 2.46200 26.98100 8.66700 1.000 40.80000 94 ALA B CA 1
ATOM 696 C C . ALA A 1 94 ? 3.65100 27.92900 8.67100 1.000 42.73000 94 ALA B C 1
ATOM 697 O O . ALA A 1 94 ? 4.14900 28.31100 7.60700 1.000 42.28000 94 ALA B O 1
ATOM 699 N N . ALA A 1 95 ? 4.13300 28.30600 9.85900 1.000 35.30000 95 ALA B N 1
ATOM 700 C CA . ALA A 1 95 ? 5.24000 29.25600 9.93200 1.000 41.55000 95 ALA B CA 1
ATOM 701 C C . ALA A 1 95 ? 6.53600 28.65500 9.39300 1.000 41.94000 95 ALA B C 1
ATOM 702 O O . ALA A 1 95 ? 7.30100 29.33700 8.69700 1.000 36.52000 95 ALA B O 1
ATOM 704 N N . GLY A 1 96 ? 6.80300 27.38300 9.69700 1.000 41.17000 96 GLY B N 1
ATOM 705 C CA . GLY A 1 96 ? 8.00600 26.75500 9.16200 1.000 40.06000 96 GLY B CA 1
ATOM 706 C C . GLY A 1 96 ? 7.97100 26.62400 7.64800 1.000 40.94000 96 GLY B C 1
ATOM 707 O O . GLY A 1 96 ? 8.94700 26.95000 6.95000 1.000 42.25000 96 GLY B O 1
ATOM 708 N N . ALA A 1 97 ? 6.84400 26.13500 7.12100 1.000 37.02000 97 ALA B N 1
ATOM 709 C CA . ALA A 1 97 ? 6.67400 26.05700 5.67600 1.000 43.87000 97 ALA B CA 1
ATOM 710 C C . ALA A 1 97 ? 6.80700 27.43000 5.03500 1.000 43.08000 97 ALA B C 1
ATOM 711 O O . ALA A 1 97 ? 7.39200 27.56000 3.95600 1.000 48.98000 97 ALA B O 1
ATOM 713 N N . ALA A 1 98 ? 6.29300 28.47200 5.69800 1.000 43.28000 98 ALA B N 1
ATOM 714 C CA . ALA A 1 98 ? 6.37300 29.82300 5.15200 1.000 43.23000 98 ALA B CA 1
ATOM 715 C C . ALA A 1 98 ? 7.81000 30.32700 5.10700 1.000 44.95000 98 ALA B C 1
ATOM 716 O O . ALA A 1 98 ? 8.21600 30.97100 4.13300 1.000 47.06000 98 ALA B O 1
ATOM 718 N N . ALA A 1 99 ? 8.58700 30.06600 6.15900 1.000 42.02000 99 ALA B N 1
ATOM 719 C CA . ALA A 1 99 ? 9.99000 30.46600 6.14800 1.000 41.48000 99 ALA B CA 1
ATOM 720 C C . ALA A 1 99 ? 10.73400 29.80400 4.99300 1.000 44.49000 99 ALA B C 1
ATOM 721 O O . ALA A 1 99 ? 11.43100 30.47400 4.21100 1.000 45.18000 99 ALA B O 1
ATOM 723 N N . HIS A 1 100 ? 10.58200 28.48100 4.86000 1.000 47.36000 100 HIS B N 1
ATOM 724 C CA . HIS A 1 100 ? 11.26600 27.78800 3.77000 1.000 43.36000 100 HIS B CA 1
ATOM 725 C C . HIS A 1 100 ? 10.76700 28.25700 2.40800 1.000 44.60000 100 HIS B C 1
ATOM 726 O O . HIS A 1 100 ? 11.55100 28.35000 1.45300 1.000 43.57000 100 HIS B O 1
ATOM 733 N N . SER A 1 101 ? 9.48200 28.60100 2.31000 1.000 45.18000 101 SER B N 1
ATOM 734 C CA . SER A 1 101 ? 8.92000 29.03400 1.03900 1.000 44.55000 101 SER B CA 1
ATOM 735 C C . SER A 1 101 ? 9.43000 30.41100 0.63800 1.000 48.35000 101 SER B C 1
ATOM 736 O O . SER A 1 101 ? 9.69000 30.65400 -0.54100 1.000 49.64000 101 SER B O 1
ATOM 739 N N . ASP A 1 102 ? 9.56600 31.32900 1.59700 1.000 45.88000 102 ASP B N 1
ATOM 740 C CA . ASP A 1 102 ? 10.10800 32.64700 1.27300 1.000 45.14000 102 ASP B CA 1
ATOM 741 C C . ASP A 1 102 ? 11.58200 32.55200 0.89100 1.000 47.51000 102 ASP B C 1
ATOM 742 O O . ASP A 1 102 ? 12.04400 33.26100 -0.01600 1.000 47.91000 102 ASP B O 1
ATOM 747 N N . HIS A 1 103 ? 12.33200 31.68400 1.57600 1.000 47.64000 103 HIS B N 1
ATOM 748 C CA . HIS A 1 103 ? 13.69800 31.37200 1.15500 1.000 43.85000 103 HIS B CA 1
ATOM 749 C C . HIS A 1 103 ? 13.72900 30.92500 -0.30900 1.000 46.83000 103 HIS B C 1
ATOM 750 O O . HIS A 1 103 ? 14.46200 31.48700 -1.14700 1.000 46.22000 103 HIS B O 1
ATOM 757 N N . ALA A 1 104 ? 12.91900 29.91300 -0.63200 1.000 45.40000 104 ALA B N 1
ATOM 758 C CA . ALA A 1 104 ? 12.84800 29.41900 -2.00200 1.000 43.09000 104 ALA B CA 1
ATOM 759 C C . ALA A 1 104 ? 12.41400 30.51300 -2.96800 1.000 45.12000 104 ALA B C 1
ATOM 760 O O . ALA A 1 104 ? 12.88500 30.56200 -4.10600 1.000 49.60000 104 ALA B O 1
ATOM 762 N N . ARG A 1 105 ? 11.51500 31.39800 -2.53400 1.000 43.32000 105 ARG B N 1
ATOM 763 C CA . ARG A 1 105 ? 11.00600 32.44700 -3.41300 1.000 49.53000 105 ARG B CA 1
ATOM 764 C C . ARG A 1 105 ? 12.09500 33.44600 -3.76900 1.000 45.28000 105 ARG B C 1
ATOM 765 O O . ARG A 1 105 ? 12.18700 33.88900 -4.92000 1.000 51.11000 105 ARG B O 1
ATOM 773 N N . ASP A 1 106 ? 12.92800 33.81700 -2.79500 1.000 47.97000 106 ASP B N 1
ATOM 774 C CA . ASP A 1 106 ? 14.04800 34.70500 -3.09400 1.000 45.52000 106 ASP B CA 1
ATOM 775 C C . ASP A 1 106 ? 15.02500 34.04900 -4.06700 1.000 51.63000 106 ASP B C 1
ATOM 776 O O . ASP A 1 106 ? 15.49200 34.68900 -5.02900 1.000 49.98000 106 ASP B O 1
ATOM 781 N N . VAL A 1 107 ? 15.33800 32.76700 -3.84800 1.000 48.92000 107 VAL B N 1
ATOM 782 C CA . VAL A 1 107 ? 16.25500 32.12900 -4.79300 1.000 50.64000 107 VAL B CA 1
ATOM 783 C C . VAL A 1 107 ? 15.60900 31.99200 -6.17200 1.000 50.92000 107 VAL B C 1
ATOM 784 O O . VAL A 1 107 ? 16.29400 32.09400 -7.19700 1.000 55.50000 107 VAL B O 1
ATOM 788 N N . VAL A 1 108 ? 14.29000 31.78500 -6.22700 1.000 47.68000 108 VAL B N 1
ATOM 789 C CA . VAL A 1 108 ? 13.58800 31.71500 -7.50700 1.000 42.60000 108 VAL B CA 1
ATOM 790 C C . VAL A 1 108 ? 13.66700 33.05200 -8.22800 1.000 53.43000 108 VAL B C 1
ATOM 791 O O . VAL A 1 108 ? 13.85300 33.10500 -9.44900 1.000 51.73000 108 VAL B O 1
ATOM 795 N N . GLU A 1 109 ? 13.50900 34.15100 -7.48700 1.000 52.44000 109 GLU B N 1
ATOM 796 C CA . GLU A 1 109 ? 13.62600 35.47800 -8.08500 1.000 55.23000 109 GLU B CA 1
ATOM 797 C C . GLU A 1 109 ? 15.00200 35.67400 -8.71200 1.000 52.33000 109 GLU B C 1
ATOM 798 O O . GLU A 1 109 ? 15.11700 36.12000 -9.86200 1.000 51.29000 109 GLU B O 1
ATOM 804 N N . VAL A 1 110 ? 16.06200 35.33000 -7.97400 1.000 47.85000 110 VAL B N 1
ATOM 805 C CA . VAL A 1 110 ? 17.40900 35.50000 -8.52500 1.000 49.80000 110 VAL B CA 1
ATOM 806 C C . VAL A 1 110 ? 17.61900 34.59500 -9.74100 1.000 54.76000 110 VAL B C 1
ATOM 807 O O . VAL A 1 110 ? 18.20500 35.00900 -10.75200 1.000 57.17000 110 VAL B O 1
ATOM 811 N N . PHE A 1 111 ? 17.13500 33.35200 -9.66700 1.000 53.63000 111 PHE B N 1
ATOM 812 C CA . PHE A 1 111 ? 17.31100 32.41000 -10.76900 1.000 51.14000 111 PHE B CA 1
ATOM 813 C C . PHE A 1 111 ? 16.57600 32.87600 -12.02100 1.000 52.35000 111 PHE B C 1
ATOM 814 O O . PHE A 1 111 ? 17.08800 32.74400 -13.14000 1.000 53.84000 111 PHE B O 1
ATOM 822 N N . LYS A 1 112 ? 15.37600 33.43300 -11.85200 1.000 54.32000 112 LYS B N 1
ATOM 823 C CA . LYS A 1 112 ? 14.63000 33.96100 -12.98800 1.000 52.86000 112 LYS B CA 1
ATOM 824 C C . LYS A 1 112 ? 15.31300 35.19100 -13.56900 1.000 53.96000 112 LYS B C 1
ATOM 825 O O . LYS A 1 112 ? 15.34500 35.36900 -14.79200 1.000 54.97000 112 LYS B O 1
ATOM 831 N N . GLY A 1 113 ? 15.86100 36.05300 -12.71000 1.000 54.74000 113 GLY B N 1
ATOM 832 C CA . GLY A 1 113 ? 16.62100 37.18500 -13.20900 1.000 54.54000 113 GLY B CA 1
ATOM 833 C C . GLY A 1 113 ? 17.83800 36.76600 -14.01000 1.000 60.92000 113 GLY B C 1
ATOM 834 O O . GLY A 1 113 ? 18.21400 37.43800 -14.97400 1.000 61.65000 113 GLY B O 1
ATOM 835 N N . VAL A 1 114 ? 18.46900 35.65500 -13.62500 1.000 57.20000 114 VAL B N 1
ATOM 836 C CA . VAL A 1 114 ? 19.59800 35.15200 -14.40500 1.000 55.67000 114 VAL B CA 1
ATOM 837 C C . VAL A 1 114 ? 19.12000 34.50900 -15.70500 1.000 54.51000 114 VAL B C 1
ATOM 838 O O . VAL A 1 114 ? 19.79900 34.59500 -16.73600 1.000 51.33000 114 VAL B O 1
ATOM 842 N N . ALA A 1 115 ? 17.94900 33.86600 -15.68700 1.000 58.15000 115 ALA B N 1
ATOM 843 C CA . ALA A 1 115 ? 17.41500 33.27600 -16.91000 1.000 54.35000 115 ALA B CA 1
ATOM 844 C C . ALA A 1 115 ? 17.08200 34.33900 -17.95100 1.000 61.25000 115 ALA B C 1
ATOM 845 O O . ALA A 1 115 ? 17.18800 34.08200 -19.15700 1.000 57.43000 115 ALA B O 1
ATOM 847 N N . GLU A 1 116 ? 16.67500 35.52900 -17.51200 1.000 59.75000 116 GLU B N 1
ATOM 848 C CA . GLU A 1 116 ? 16.37400 36.63600 -18.41000 1.000 60.09000 116 GLU B CA 1
ATOM 849 C C . GLU A 1 116 ? 17.59900 37.47800 -18.74500 1.000 61.97000 116 GLU B C 1
ATOM 850 O O . GLU A 1 116 ? 17.48200 38.43700 -19.51500 1.000 59.98000 116 GLU B O 1
ATOM 856 N N . GLY A 1 117 ? 18.76200 37.14900 -18.18700 1.000 54.87000 117 GLY B N 1
ATOM 857 C CA . GLY A 1 117 ? 19.96300 37.91600 -18.44800 1.000 55.25000 117 GLY B CA 1
ATOM 858 C C . GLY A 1 117 ? 20.06100 39.22100 -17.69100 1.000 53.86000 117 GLY B C 1
ATOM 859 O O . GLY A 1 117 ? 20.68300 40.16700 -18.18400 1.000 57.73000 117 GLY B O 1
ATOM 860 N N . ARG A 1 118 ? 19.47700 39.29900 -16.49600 1.000 57.19000 118 ARG B N 1
ATOM 861 C CA . ARG A 1 118 ? 19.42700 40.54100 -15.73200 1.000 58.82000 118 ARG B CA 1
ATOM 862 C C . ARG A 1 118 ? 20.47700 40.60600 -14.62700 1.000 67.48000 118 ARG B C 1
ATOM 863 O O . ARG A 1 118 ? 21.15600 41.62700 -14.48000 1.000 71.44000 118 ARG B O 1
ATOM 871 N N . PHE A 1 119 ? 20.62900 39.53700 -13.84400 1.000 56.93000 119 PHE B N 1
ATOM 872 C CA . PHE A 1 119 ? 21.58500 39.51300 -12.73600 1.000 57.34000 119 PHE B CA 1
ATOM 873 C C . PHE A 1 119 ? 22.87300 38.85700 -13.22400 1.000 63.76000 119 PHE B C 1
ATOM 874 O O . PHE A 1 119 ? 23.13900 37.68100 -12.97600 1.000 67.56000 119 PHE B O 1
ATOM 882 N N . GLN A 1 120 ? 23.69200 39.64300 -13.92100 1.000 65.12000 120 GLN B N 1
ATOM 883 C CA . GLN A 1 120 ? 24.91600 39.08600 -14.48500 1.000 65.83000 120 GLN B CA 1
ATOM 884 C C . GLN A 1 120 ? 25.97500 38.78200 -13.43400 1.000 60.85000 120 GLN B C 1
ATOM 885 O O . GLN A 1 120 ? 27.03400 38.25300 -13.79000 1.000 64.21000 120 GLN B O 1
ATOM 891 N N . TYR A 1 121 ? 25.73400 39.09500 -12.16300 1.000 61.18000 121 TYR B N 1
ATOM 892 C CA . TYR A 1 121 ? 26.62500 38.64700 -11.10100 1.000 66.05000 121 TYR B CA 1
ATOM 893 C C . TYR A 1 121 ? 26.36100 37.20600 -10.68600 1.000 58.00000 121 TYR B C 1
ATOM 894 O O . TYR A 1 121 ? 27.04500 36.70100 -9.79100 1.000 56.91000 121 TYR B O 1
ATOM 903 N N . TYR A 1 122 ? 25.39700 36.53600 -11.31200 1.000 62.27000 122 TYR B N 1
ATOM 904 C CA . TYR A 1 122 ? 25.06300 35.15700 -10.99600 1.000 62.14000 122 TYR B CA 1
ATOM 905 C C . TYR A 1 122 ? 25.00400 34.34000 -12.27900 1.000 64.99000 122 TYR B C 1
ATOM 906 O O . TYR A 1 122 ? 24.51800 34.81600 -13.31100 1.000 66.76000 122 TYR B O 1
ATOM 915 N N . LYS A 1 123 ? 25.50200 33.11100 -12.20300 1.000 64.49000 123 LYS B N 1
ATOM 916 C CA . LYS A 1 123 ? 25.66500 32.22900 -13.34700 1.000 55.90000 123 LYS B CA 1
ATOM 917 C C . LYS A 1 123 ? 24.67500 31.07500 -13.27700 1.000 57.49000 123 LYS B C 1
ATOM 918 O O . LYS A 1 123 ? 24.02500 30.83200 -12.25700 1.000 55.93000 123 LYS B O 1
ATOM 924 N N . LEU A 1 124 ? 24.56300 30.36500 -14.39400 1.000 60.51000 124 LEU B N 1
ATOM 925 C CA . LEU A 1 124 ? 24.01600 29.01300 -14.42000 1.000 49.91000 124 LEU B CA 1
ATOM 926 C C . LEU A 1 124 ? 25.22400 28.08400 -14.45100 1.000 52.36000 124 LEU B C 1
ATOM 927 O O . LEU A 1 124 ? 25.79900 27.83500 -15.51300 1.000 56.85000 124 LEU B O 1
ATOM 932 N N . THR A 1 125 ? 25.62900 27.59500 -13.27900 1.000 51.30000 125 THR B N 1
ATOM 933 C CA . THR A 1 125 ? 26.86400 26.82600 -13.17700 1.000 57.15000 125 THR B CA 1
ATOM 934 C C . THR A 1 125 ? 26.65200 25.32700 -13.33500 1.000 58.15000 125 THR B C 1
ATOM 935 O O . THR A 1 125 ? 27.54300 24.63600 -13.84200 1.000 65.08000 125 THR B O 1
ATOM 939 N N . ASP A 1 126 ? 25.50500 24.80500 -12.91300 1.000 56.22000 126 ASP B N 1
ATOM 940 C CA . ASP A 1 126 ? 25.18300 23.38900 -13.05900 1.000 54.42000 126 ASP B CA 1
ATOM 941 C C . ASP A 1 126 ? 24.09100 23.27000 -14.11900 1.000 55.23000 126 ASP B C 1
ATOM 942 O O . ASP A 1 126 ? 22.90000 23.17700 -13.81400 1.000 52.59000 126 ASP B O 1
ATOM 947 N N . VAL A 1 127 ? 24.51500 23.27700 -15.38400 1.000 48.85000 127 VAL B N 1
ATOM 948 C CA . VAL A 1 127 ? 23.56800 23.14900 -16.48700 1.000 52.05000 127 VAL B CA 1
ATOM 949 C C . VAL A 1 127 ? 22.99000 21.74100 -16.53800 1.000 58.32000 127 VAL B C 1
ATOM 950 O O . VAL A 1 127 ? 21.85600 21.54100 -16.99300 1.000 54.12000 127 VAL B O 1
ATOM 954 N N . GLU A 1 128 ? 23.74400 20.74900 -16.06100 1.000 58.52000 128 GLU B N 1
ATOM 955 C CA . GLU A 1 128 ? 23.24800 19.37700 -16.03500 1.000 60.41000 128 GLU B CA 1
ATOM 956 C C . GLU A 1 128 ? 22.07000 19.23500 -15.08000 1.000 58.56000 128 GLU B C 1
ATOM 957 O O . GLU A 1 128 ? 21.04500 18.63100 -15.42300 1.000 56.23000 128 GLU B O 1
ATOM 963 N N . LYS A 1 129 ? 22.20900 19.77900 -13.86900 1.000 53.13000 129 LYS B N 1
ATOM 964 C CA . LYS A 1 129 ? 21.10400 19.76800 -12.91900 1.000 53.87000 129 LYS B CA 1
ATOM 965 C C . LYS A 1 129 ? 19.90100 20.52000 -13.47000 1.000 54.98000 129 LYS B C 1
ATOM 966 O O . LYS A 1 129 ? 18.75900 20.07000 -13.32200 1.000 51.59000 129 LYS B O 1
ATOM 972 N N . LEU A 1 130 ? 20.14000 21.66600 -14.11400 1.000 51.58000 130 LEU B N 1
ATOM 973 C CA . LEU A 1 130 ? 19.05100 22.44600 -14.69400 1.000 51.43000 130 LEU B CA 1
ATOM 974 C C . LEU A 1 130 ? 18.29400 21.63700 -15.74200 1.000 53.26000 130 LEU B C 1
ATOM 975 O O . LEU A 1 130 ? 17.06000 21.55400 -15.70900 1.000 49.86000 130 LEU B O 1
ATOM 980 N N . LYS A 1 131 ? 19.02300 21.01800 -16.67300 1.000 58.00000 131 LYS B N 1
ATOM 981 C CA . LYS A 1 131 ? 18.37200 20.24800 -17.72600 1.000 57.90000 131 LYS B CA 1
ATOM 982 C C . LYS A 1 131 ? 17.63200 19.04000 -17.16000 1.000 54.01000 131 LYS B C 1
ATOM 983 O O . LYS A 1 131 ? 16.50500 18.74600 -17.57500 1.000 48.92000 131 LYS B O 1
ATOM 989 N N . SER A 1 132 ? 18.23500 18.33700 -16.19600 1.000 54.56000 132 SER B N 1
ATOM 990 C CA . SER A 1 132 ? 17.57800 17.15300 -15.64800 1.000 59.10000 132 SER B CA 1
ATOM 991 C C . SER A 1 132 ? 16.33000 17.52400 -14.85500 1.000 62.55000 132 SER B C 1
ATOM 992 O O . SER A 1 132 ? 15.29600 16.85100 -14.96500 1.000 62.91000 132 SER B O 1
ATOM 995 N N . LEU A 1 133 ? 16.40100 18.59100 -14.05400 1.000 56.35000 133 LEU B N 1
ATOM 996 C CA . LEU A 1 133 ? 15.22700 19.03400 -13.30900 1.000 57.32000 133 LEU B CA 1
ATOM 997 C C . LEU A 1 133 ? 14.12900 19.51300 -14.24800 1.000 55.78000 133 LEU B C 1
ATOM 998 O O . LEU A 1 133 ? 12.94200 19.26800 -13.99900 1.000 61.31000 133 LEU B O 1
ATOM 1003 N N . ALA A 1 134 ? 14.50000 20.18900 -15.33900 1.000 54.24000 134 ALA B N 1
ATOM 1004 C CA . ALA A 1 134 ? 13.49700 20.63200 -16.30100 1.000 52.90000 134 ALA B CA 1
ATOM 1005 C C . ALA A 1 134 ? 12.84400 19.44700 -17.00100 1.000 53.97000 134 ALA B C 1
ATOM 1006 O O . ALA A 1 134 ? 11.63000 19.45200 -17.23500 1.000 49.49000 134 ALA B O 1
ATOM 1008 N N . GLU A 1 135 ? 13.63000 18.42000 -17.34000 1.000 55.39000 135 GLU B N 1
ATOM 1009 C CA . GLU A 1 135 ? 13.05300 17.22200 -17.94500 1.000 53.90000 135 GLU B CA 1
ATOM 1010 C C . GLU A 1 135 ? 12.12400 16.51200 -16.97100 1.000 52.87000 135 GLU B C 1
ATOM 1011 O O . GLU A 1 135 ? 11.06900 16.00000 -17.36700 1.000 48.28000 135 GLU B O 1
ATOM 1017 N N . THR A 1 136 ? 12.49800 16.47800 -15.68700 1.000 57.35000 136 THR B N 1
ATOM 1018 C CA . THR A 1 136 ? 11.68200 15.80100 -14.68300 1.000 50.23000 136 THR B CA 1
ATOM 1019 C C . THR A 1 136 ? 10.30300 16.43600 -14.54500 1.000 55.71000 136 THR B C 1
ATOM 1020 O O . THR A 1 136 ? 9.33800 15.75100 -14.18900 1.000 60.18000 136 THR B O 1
ATOM 1024 N N . LEU A 1 137 ? 10.17900 17.73100 -14.82400 1.000 56.67000 137 LEU B N 1
ATOM 1025 C CA . LEU A 1 137 ? 8.89700 18.41000 -14.70000 1.000 58.32000 137 LEU B CA 1
ATOM 1026 C C . LEU A 1 137 ? 8.20000 18.60100 -16.04300 1.000 57.31000 137 LEU B C 1
ATOM 1027 O O . LEU A 1 137 ? 7.22200 19.35200 -16.12200 1.000 52.30000 137 LEU B O 1
ATOM 1032 N N . GLY A 1 138 ? 8.67200 17.93300 -17.09400 1.000 59.43000 138 GLY B N 1
ATOM 1033 C CA . GLY A 1 138 ? 7.97400 17.91700 -18.36400 1.000 51.93000 138 GLY B CA 1
ATOM 1034 C C . GLY A 1 138 ? 8.42300 18.94000 -19.38100 1.000 51.75000 138 GLY B C 1
ATOM 1035 O O . GLY A 1 138 ? 7.65700 19.25100 -20.30000 1.000 56.37000 138 GLY B O 1
ATOM 1036 N N . ILE A 1 139 ? 9.63700 19.46700 -19.25900 1.000 51.01000 139 ILE B N 1
ATOM 1037 C CA . ILE A 1 139 ? 10.15100 20.48600 -20.16700 1.000 57.77000 139 ILE B CA 1
ATOM 1038 C C . ILE A 1 139 ? 11.20800 19.84200 -21.05400 1.000 59.68000 139 ILE B C 1
ATOM 1039 O O . ILE A 1 139 ? 12.21200 19.31700 -20.55500 1.000 55.31000 139 ILE B O 1
ATOM 1044 N N . SER A 1 140 ? 10.98100 19.87600 -22.36500 1.000 51.49000 140 SER B N 1
ATOM 1045 C CA . SER A 1 140 ? 11.96200 19.35600 -23.30600 1.000 58.84000 140 SER B CA 1
ATOM 1046 C C . SER A 1 140 ? 13.16300 20.29000 -23.38000 1.000 60.22000 140 SER B C 1
ATOM 1047 O O . SER A 1 140 ? 13.01500 21.51200 -23.46100 1.000 60.19000 140 SER B O 1
ATOM 1050 N N . THR A 1 141 ? 14.36000 19.70500 -23.35700 1.000 53.91000 141 THR B N 1
ATOM 1051 C CA . THR A 1 141 ? 15.59300 20.48000 -23.29600 1.000 58.09000 141 THR B CA 1
ATOM 1052 C C . THR A 1 141 ? 16.30800 20.60800 -24.63300 1.000 60.45000 141 THR B C 1
ATOM 1053 O O . THR A 1 141 ? 17.04200 21.58100 -24.83300 1.000 62.69000 141 THR B O 1
ATOM 1057 N N . GLU A 1 142 ? 16.12900 19.65900 -25.54800 1.000 56.35000 142 GLU B N 1
ATOM 1058 C CA . GLU A 1 142 ? 16.96200 19.63700 -26.74200 1.000 69.14000 142 GLU B CA 1
ATOM 1059 C C . GLU A 1 142 ? 16.57100 20.75300 -27.70200 1.000 62.02000 142 GLU B C 1
ATOM 1060 O O . GLU A 1 142 ? 15.39400 21.10100 -27.83900 1.000 65.77000 142 GLU B O 1
ATOM 1066 N N . GLY A 1 143 ? 17.57800 21.32400 -28.35900 1.000 56.79000 143 GLY B N 1
ATOM 1067 C CA . GLY A 1 143 ? 17.38700 22.44100 -29.25700 1.000 65.05000 143 GLY B CA 1
ATOM 1068 C C . GLY A 1 143 ? 17.28100 23.79400 -28.58900 1.000 65.01000 143 GLY B C 1
ATOM 1069 O O . GLY A 1 143 ? 17.08600 24.79500 -29.29100 1.000 63.73000 143 GLY B O 1
ATOM 1070 N N . LYS A 1 144 ? 17.41200 23.86400 -27.26600 1.000 59.35000 144 LYS B N 1
ATOM 1071 C CA . LYS A 1 144 ? 17.20100 25.09700 -26.52500 1.000 55.57000 144 LYS B CA 1
ATOM 1072 C C . LYS A 1 144 ? 18.48800 25.55200 -25.85100 1.000 57.32000 144 LYS B C 1
ATOM 1073 O O . LYS A 1 144 ? 19.30900 24.73700 -25.41800 1.000 60.38000 144 LYS B O 1
ATOM 1079 N N . ASP A 1 145 ? 18.64900 26.87000 -25.76900 1.000 59.03000 145 ASP B N 1
ATOM 1080 C CA . ASP A 1 145 ? 19.74000 27.46200 -25.01400 1.000 60.18000 145 ASP B CA 1
ATOM 1081 C C . ASP A 1 145 ? 19.55900 27.18100 -23.52400 1.000 60.89000 145 ASP B C 1
ATOM 1082 O O . ASP A 1 145 ? 18.46100 26.87200 -23.05300 1.000 57.86000 145 ASP B O 1
ATOM 1087 N N . GLU A 1 146 ? 20.66300 27.28400 -22.77800 1.000 60.38000 146 GLU B N 1
ATOM 1088 C CA . GLU A 1 146 ? 20.59600 27.10000 -21.33000 1.000 58.16000 146 GLU B CA 1
ATOM 1089 C C . GLU A 1 146 ? 19.63700 28.09600 -20.68800 1.000 59.37000 146 GLU B C 1
ATOM 1090 O O . GLU A 1 146 ? 18.83400 27.73000 -19.82000 1.000 52.17000 146 GLU B O 1
ATOM 1096 N N . HIS A 1 147 ? 19.69900 29.36100 -21.11300 1.000 59.90000 147 HIS B N 1
ATOM 1097 C CA . HIS A 1 147 ? 18.88700 30.39600 -20.48400 1.000 59.94000 147 HIS B CA 1
ATOM 1098 C C . HIS A 1 147 ? 17.40400 30.24000 -20.81100 1.000 57.20000 147 HIS B C 1
ATOM 1099 O O . HIS A 1 147 ? 16.55500 30.56600 -19.97800 1.000 56.20000 147 HIS B O 1
ATOM 1106 N N . GLU A 1 148 ? 17.06700 29.72500 -21.99500 1.000 58.65000 148 GLU B N 1
ATOM 1107 C CA . GLU A 1 148 ? 15.66000 29.49700 -22.31800 1.000 58.82000 148 GLU B CA 1
ATOM 1108 C C . GLU A 1 148 ? 15.08200 28.34700 -21.49400 1.000 59.40000 148 GLU B C 1
ATOM 1109 O O . GLU A 1 148 ? 13.94600 28.43200 -20.99400 1.000 58.32000 148 GLU B O 1
ATOM 1115 N N . ILE A 1 149 ? 15.84600 27.25800 -21.35900 1.000 57.48000 149 ILE B N 1
ATOM 1116 C CA . ILE A 1 149 ? 15.47300 26.18200 -20.44400 1.000 53.32000 149 ILE B CA 1
ATOM 1117 C C . ILE A 1 149 ? 15.25100 26.74300 -19.04600 1.000 53.88000 149 ILE B C 1
ATOM 1118 O O . ILE A 1 149 ? 14.26100 26.42300 -18.37300 1.000 50.64000 149 ILE B O 1
ATOM 1123 N N . ALA A 1 150 ? 16.17900 27.59200 -18.59300 1.000 50.17000 150 ALA B N 1
ATOM 1124 C CA . ALA A 1 150 ? 16.06000 28.18900 -17.26800 1.000 53.10000 150 ALA B CA 1
ATOM 1125 C C . ALA A 1 150 ? 14.80900 29.05200 -17.15500 1.000 55.19000 150 ALA B C 1
ATOM 1126 O O . ALA A 1 150 ? 14.16900 29.08500 -16.10200 1.000 53.52000 150 ALA B O 1
ATOM 1128 N N . ARG A 1 151 ? 14.44000 29.74900 -18.23300 1.000 55.31000 151 ARG B N 1
ATOM 1129 C CA . ARG A 1 151 ? 13.24200 30.58600 -18.20900 1.000 54.70000 151 ARG B CA 1
ATOM 1130 C C . ARG A 1 151 ? 11.98600 29.74300 -18.03400 1.000 55.49000 151 ARG B C 1
ATOM 1131 O O . ARG A 1 151 ? 11.12800 30.04900 -17.19400 1.000 59.05000 151 ARG B O 1
ATOM 1139 N N . GLU A 1 152 ? 11.85300 28.68000 -18.83000 1.000 56.18000 152 GLU B N 1
ATOM 1140 C CA . GLU A 1 152 ? 10.67700 27.81900 -18.70300 1.000 52.10000 152 GLU B CA 1
ATOM 1141 C C . GLU A 1 152 ? 10.61900 27.16300 -17.32400 1.000 52.44000 152 GLU B C 1
ATOM 1142 O O . GLU A 1 152 ? 9.55300 27.11600 -16.68000 1.000 58.14000 152 GLU B O 1
ATOM 1148 N N . LEU A 1 153 ? 11.76400 26.66000 -16.85000 1.000 50.96000 153 LEU B N 1
ATOM 1149 C CA . LEU A 1 153 ? 11.81500 26.07700 -15.51600 1.000 54.90000 153 LEU B CA 1
ATOM 1150 C C . LEU A 1 153 ? 11.40800 27.09300 -14.46000 1.000 53.41000 153 LEU B C 1
ATOM 1151 O O . LEU A 1 153 ? 10.63700 26.77500 -13.54700 1.000 54.30000 153 LEU B O 1
ATOM 1156 N N . ALA A 1 154 ? 11.91200 28.32300 -14.56800 1.000 51.60000 154 ALA B N 1
ATOM 1157 C CA . ALA A 1 154 ? 11.55900 29.35100 -13.60200 1.000 57.81000 154 ALA B CA 1
ATOM 1158 C C . ALA A 1 154 ? 10.06500 29.63600 -13.63100 1.000 55.23000 154 ALA B C 1
ATOM 1159 O O . ALA A 1 154 ? 9.45300 29.86100 -12.58500 1.000 52.13000 154 ALA B O 1
ATOM 1161 N N . GLU A 1 155 ? 9.45700 29.63500 -14.82000 1.000 51.02000 155 GLU B N 1
ATOM 1162 C CA . GLU A 1 155 ? 8.01600 29.86600 -14.89600 1.000 57.55000 155 GLU B CA 1
ATOM 1163 C C . GLU A 1 155 ? 7.24900 28.79800 -14.11400 1.000 60.32000 155 GLU B C 1
ATOM 1164 O O . GLU A 1 155 ? 6.33900 29.10600 -13.31800 1.000 69.04000 155 GLU B O 1
ATOM 1170 N N . VAL A 1 156 ? 7.66200 27.53700 -14.26900 1.000 55.99000 156 VAL B N 1
ATOM 1171 C CA . VAL A 1 156 ? 7.00200 26.46600 -13.52100 1.000 52.93000 156 VAL B CA 1
ATOM 1172 C C . VAL A 1 156 ? 7.23900 26.62200 -12.01100 1.000 53.15000 156 VAL B C 1
ATOM 1173 O O . VAL A 1 156 ? 6.31600 26.45700 -11.19100 1.000 52.07000 156 VAL B O 1
ATOM 1177 N N . LEU A 1 157 ? 8.46300 26.98900 -11.62100 1.000 48.13000 157 LEU B N 1
ATOM 1178 C CA . LEU A 1 157 ? 8.79000 27.07200 -10.19800 1.000 53.39000 157 LEU B CA 1
ATOM 1179 C C . LEU A 1 157 ? 8.06300 28.22800 -9.51800 1.000 56.78000 157 LEU B C 1
ATOM 1180 O O . LEU A 1 157 ? 7.54800 28.07200 -8.40400 1.000 48.65000 157 LEU B O 1
ATOM 1185 N N . GLU A 1 158 ? 8.03200 29.39900 -10.16900 1.000 54.71000 158 GLU B N 1
ATOM 1186 C CA . GLU A 1 158 ? 7.23500 30.52500 -9.69300 1.000 54.66000 158 GLU B CA 1
ATOM 1187 C C . GLU A 1 158 ? 5.82200 30.10700 -9.42700 1.000 59.70000 158 GLU B C 1
ATOM 1188 O O . GLU A 1 158 ? 5.16800 30.61000 -8.50100 1.000 65.07000 158 GLU B O 1
ATOM 1194 N N . TRP A 1 159 ? 5.28100 29.26200 -10.27600 1.000 58.28000 159 TRP B N 1
ATOM 1195 C CA . TRP A 1 159 ? 3.91000 28.84800 -10.12600 1.000 59.59000 159 TRP B CA 1
ATOM 1196 C C . TRP A 1 159 ? 3.71000 27.85400 -9.03400 1.000 59.54000 159 TRP B C 1
ATOM 1197 O O . TRP A 1 159 ? 2.61300 27.61800 -8.63000 1.000 54.18000 159 TRP B O 1
ATOM 1208 N N . GLU A 1 160 ? 4.75600 27.18200 -8.61700 1.000 57.60000 160 GLU B N 1
ATOM 1209 C CA . GLU A 1 160 ? 4.57400 26.33200 -7.43300 1.000 50.48000 160 GLU B CA 1
ATOM 1210 C C . GLU A 1 160 ? 3.99500 27.09500 -6.23300 1.000 50.31000 160 GLU B C 1
ATOM 1211 O O . GLU A 1 160 ? 3.29700 26.50100 -5.39800 1.000 43.90000 160 GLU B O 1
ATOM 1217 N N . PHE A 1 161 ? 4.27900 28.39500 -6.10900 1.000 48.79000 161 PHE B N 1
ATOM 1218 C CA . PHE A 1 161 ? 3.81700 29.12200 -4.93000 1.000 48.24000 161 PHE B CA 1
ATOM 1219 C C . PHE A 1 161 ? 2.32300 29.41200 -4.97700 1.000 53.98000 161 PHE B C 1
ATOM 1220 O O . PHE A 1 161 ? 1.67000 29.42200 -3.92700 1.000 48.97000 161 PHE B O 1
ATOM 1228 N N . GLY A 1 162 ? 1.75500 29.64000 -6.15900 1.000 52.87000 162 GLY B N 1
ATOM 1229 C CA . GLY A 1 162 ? 0.37500 30.08700 -6.17300 1.000 55.33000 162 GLY B CA 1
ATOM 1230 C C . GLY A 1 162 ? -0.53500 29.64000 -7.30000 1.000 59.38000 162 GLY B C 1
ATOM 1231 O O . GLY A 1 162 ? -1.51700 30.33000 -7.58900 1.000 54.75000 162 GLY B O 1
ATOM 1232 N N . LYS A 1 163 ? -0.25200 28.49900 -7.92600 1.000 59.81000 163 LYS B N 1
ATOM 1233 C CA . LYS A 1 163 ? -1.09000 28.03100 -9.02300 1.000 56.08000 163 LYS B CA 1
ATOM 1234 C C . LYS A 1 163 ? -2.52500 27.82600 -8.53800 1.000 57.68000 163 LYS B C 1
ATOM 1235 O O . LYS A 1 163 ? -2.73900 27.39500 -7.39800 1.000 62.75000 163 LYS B O 1
ATOM 1241 N N . PRO A 1 164 ? -3.52800 28.11500 -9.37300 1.000 61.18000 164 PRO B N 1
ATOM 1242 C CA . PRO A 1 164 ? -4.91100 28.18500 -8.88600 1.000 62.31000 164 PRO B CA 1
ATOM 1243 C C . PRO A 1 164 ? -5.67600 26.87200 -8.88200 1.000 61.19000 164 PRO B C 1
ATOM 1244 O O . PRO A 1 164 ? -6.75700 26.81700 -8.27900 1.000 68.03000 164 PRO B O 1
ATOM 1248 N N . GLY A 1 165 ? -5.16900 25.83000 -9.52900 1.000 55.89000 165 GLY B N 1
ATOM 1249 C CA . GLY A 1 165 ? -5.90200 24.58600 -9.60300 1.000 63.70000 165 GLY B CA 1
ATOM 1250 C C . GLY A 1 165 ? -5.68700 23.70200 -8.39300 1.000 63.05000 165 GLY B C 1
ATOM 1251 O O . GLY A 1 165 ? -4.81100 23.92800 -7.55900 1.000 68.30000 165 GLY B O 1
ATOM 1252 N N . ASP A 1 166 ? -6.52300 22.67200 -8.29700 1.000 64.43000 166 ASP B N 1
ATOM 1253 C CA . ASP A 1 166 ? -6.34700 21.62900 -7.29900 1.000 61.68000 166 ASP B CA 1
ATOM 1254 C C . ASP A 1 166 ? -5.42300 20.52000 -7.78400 1.000 61.90000 166 ASP B C 1
ATOM 1255 O O . ASP A 1 166 ? -5.36200 19.45700 -7.15700 1.000 61.99000 166 ASP B O 1
ATOM 1260 N N . GLU A 1 167 ? -4.71500 20.74500 -8.88700 1.000 61.30000 167 GLU B N 1
ATOM 1261 C CA . GLU A 1 167 ? -3.70100 19.81000 -9.33600 1.000 59.31000 167 GLU B CA 1
ATOM 1262 C C . GLU A 1 167 ? -2.52600 19.81400 -8.36000 1.000 56.60000 167 GLU B C 1
ATOM 1263 O O . GLU A 1 167 ? -2.24100 20.83400 -7.72700 1.000 59.75000 167 GLU B O 1
ATOM 1269 N N . PRO A 1 168 ? -1.83500 18.68700 -8.21400 1.000 59.57000 168 PRO B N 1
ATOM 1270 C CA . PRO A 1 168 ? -0.71800 18.62500 -7.26600 1.000 49.78000 168 PRO B CA 1
ATOM 1271 C C . PRO A 1 168 ? 0.46100 19.46900 -7.72500 1.000 47.64000 168 PRO B C 1
ATOM 1272 O O . PRO A 1 168 ? 0.60000 19.81500 -8.90000 1.000 54.18000 168 PRO B O 1
ATOM 1276 N N . LEU A 1 169 ? 1.31800 19.79800 -6.76000 1.000 49.57000 169 LEU B N 1
ATOM 1277 C CA . LEU A 1 169 ? 2.52200 20.56800 -7.04400 1.000 48.26000 169 LEU B CA 1
ATOM 1278 C C . LEU A 1 169 ? 3.37800 19.85900 -8.08600 1.000 52.26000 169 LEU B C 1
ATOM 1279 O O . LEU A 1 169 ? 3.52800 18.63400 -8.06200 1.000 51.72000 169 LEU B O 1
ATOM 1284 N N . ARG A 1 170 ? 3.94300 20.64200 -9.00800 1.000 48.77000 170 ARG B N 1
ATOM 1285 C CA . ARG A 1 170 ? 4.74600 20.06100 -10.08000 1.000 48.65000 170 ARG B CA 1
ATOM 1286 C C . ARG A 1 170 ? 5.97000 19.33700 -9.53100 1.000 47.97000 170 ARG B C 1
ATOM 1287 O O . ARG A 1 170 ? 6.31100 18.24300 -9.99600 1.000 50.50000 170 ARG B O 1
ATOM 1295 N N . MET A 1 171 ? 6.63400 19.92200 -8.52900 1.000 46.79000 171 MET B N 1
ATOM 1296 C CA . MET A 1 171 ? 7.85900 19.33300 -7.99700 1.000 48.75000 171 MET B CA 1
ATOM 1297 C C . MET A 1 171 ? 7.63700 17.93800 -7.42100 1.000 52.84000 171 MET B C 1
ATOM 1298 O O . MET A 1 171 ? 8.60900 17.19400 -7.23700 1.000 51.54000 171 MET B O 1
ATOM 1303 N N . LEU A 1 172 ? 6.38400 17.56000 -7.15000 1.000 48.09000 172 LEU B N 1
ATOM 1304 C CA . LEU A 1 172 ? 6.08500 16.20100 -6.71200 1.000 54.28000 172 LEU B CA 1
ATOM 1305 C C . LEU A 1 172 ? 6.51900 15.15200 -7.72800 1.000 53.95000 172 LEU B C 1
ATOM 1306 O O . LEU A 1 172 ? 6.56800 13.96600 -7.38300 1.000 55.10000 172 LEU B O 1
ATOM 1311 N N . ALA A 1 173 ? 6.83800 15.55600 -8.96100 1.000 48.07000 173 ALA B N 1
ATOM 1312 C CA . ALA A 1 173 ? 7.41500 14.62300 -9.92100 1.000 54.21000 173 ALA B CA 1
ATOM 1313 C C . ALA A 1 173 ? 8.72300 14.01700 -9.42300 1.000 49.93000 173 ALA B C 1
ATOM 1314 O O . ALA A 1 173 ? 9.17100 13.00500 -9.97100 1.000 54.48000 173 ALA B O 1
ATOM 1316 N N . LEU A 1 174 ? 9.34500 14.60900 -8.40200 1.000 52.57000 174 LEU B N 1
ATOM 1317 C CA . LEU A 1 174 ? 10.54900 14.03500 -7.81400 1.000 54.60000 174 LEU B CA 1
ATOM 1318 C C . LEU A 1 174 ? 10.25200 12.96200 -6.77400 1.000 52.61000 174 LEU B C 1
ATOM 1319 O O . LEU A 1 174 ? 11.17600 12.25800 -6.35600 1.000 49.67000 174 LEU B O 1
ATOM 1324 N N . ALA A 1 175 ? 8.99800 12.81900 -6.34900 1.000 54.00000 175 ALA B N 1
ATOM 1325 C CA . ALA A 1 175 ? 8.63100 11.83800 -5.33600 1.000 53.98000 175 ALA B CA 1
ATOM 1326 C C . ALA A 1 175 ? 8.20700 10.52500 -5.99100 1.000 58.06000 175 ALA B C 1
ATOM 1327 O O . ALA A 1 175 ? 7.57000 10.53800 -7.04900 1.000 58.14000 175 ALA B O 1
ATOM 1329 N N . PRO A 1 176 ? 8.55000 9.38800 -5.38200 1.000 53.24000 176 PRO B N 1
ATOM 1330 C CA . PRO A 1 176 ? 8.19400 8.09400 -5.97800 1.000 59.69000 176 PRO B CA 1
ATOM 1331 C C . PRO A 1 176 ? 6.68600 7.90400 -6.06600 1.000 56.47000 176 PRO B C 1
ATOM 1332 O O . PRO A 1 176 ? 5.91900 8.47900 -5.29100 1.000 55.11000 176 PRO B O 1
ATOM 1336 N N . LYS A 1 177 ? 6.27000 7.07000 -7.02500 1.000 54.12000 177 LYS B N 1
ATOM 1337 C CA . LYS A 1 177 ? 4.84700 6.84600 -7.26100 1.000 51.28000 177 LYS B CA 1
ATOM 1338 C C . LYS A 1 177 ? 4.15500 6.24100 -6.04700 1.000 56.26000 177 LYS B C 1
ATOM 1339 O O . LYS A 1 177 ? 2.94500 6.42300 -5.86900 1.000 54.02000 177 LYS B O 1
ATOM 1345 N N . LYS A 1 178 ? 4.89500 5.51400 -5.20800 1.000 54.82000 178 LYS B N 1
ATOM 1346 C CA . LYS A 1 178 ? 4.29000 4.92700 -4.01600 1.000 56.59000 178 LYS B CA 1
ATOM 1347 C C . LYS A 1 178 ? 3.89800 6.00700 -3.01500 1.000 54.14000 178 LYS B C 1
ATOM 1348 O O . LYS A 1 178 ? 2.79300 5.98200 -2.45900 1.000 56.64000 178 LYS B O 1
ATOM 1354 N N . ARG A 1 179 ? 4.79200 6.97000 -2.77400 1.000 51.46000 179 ARG B N 1
ATOM 1355 C CA . ARG A 1 179 ? 4.43800 8.11500 -1.94200 1.000 54.30000 179 ARG B CA 1
ATOM 1356 C C . ARG A 1 179 ? 3.28300 8.89900 -2.55800 1.000 53.03000 179 ARG B C 1
ATOM 1357 O O . ARG A 1 179 ? 2.40400 9.39300 -1.84500 1.000 47.16000 179 ARG B O 1
ATOM 1365 N N . ILE A 1 180 ? 3.28900 9.01600 -3.88900 1.000 56.53000 180 ILE B N 1
ATOM 1366 C CA . ILE A 1 180 ? 2.21000 9.68300 -4.62400 1.000 52.79000 180 ILE B CA 1
ATOM 1367 C C . ILE A 1 180 ? 0.87500 9.03900 -4.31300 1.000 51.88000 180 ILE B C 1
ATOM 1368 O O . ILE A 1 180 ? -0.11900 9.71700 -3.99900 1.000 49.90000 180 ILE B O 1
ATOM 1373 N N . LYS A 1 181 ? 0.81200 7.71000 -4.41100 1.000 54.97000 181 LYS B N 1
ATOM 1374 C CA . LYS A 1 181 ? -0.42400 6.98400 -4.18200 1.000 54.21000 181 LYS B CA 1
ATOM 1375 C C . LYS A 1 181 ? -0.84200 7.04800 -2.71700 1.000 57.05000 181 LYS B C 1
ATOM 1376 O O . LYS A 1 181 ? -2.03500 7.15700 -2.40800 1.000 55.02000 181 LYS B O 1
ATOM 1382 N N . VAL A 1 182 ? 0.13300 6.98800 -1.80400 1.000 56.23000 182 VAL B N 1
ATOM 1383 C CA . VAL A 1 182 ? -0.16200 7.11700 -0.37700 1.000 50.01000 182 VAL B CA 1
ATOM 1384 C C . VAL A 1 182 ? -0.81000 8.46500 -0.08900 1.000 50.45000 182 VAL B C 1
ATOM 1385 O O . VAL A 1 182 ? -1.87700 8.54500 0.53700 1.000 53.13000 182 VAL B O 1
ATOM 1389 N N . TRP A 1 183 ? -0.17000 9.54800 -0.54000 1.000 49.73000 183 TRP B N 1
ATOM 1390 C CA . TRP A 1 183 ? -0.69700 10.88800 -0.31000 1.000 50.94000 183 TRP B CA 1
ATOM 1391 C C . TRP A 1 183 ? -2.03600 11.09200 -1.00300 1.000 52.07000 183 TRP B C 1
ATOM 1392 O O . TRP A 1 183 ? -2.88600 11.83700 -0.50000 1.000 49.18000 183 TRP B O 1
ATOM 1403 N N . GLU A 1 184 ? -2.24200 10.45000 -2.15700 1.000 50.78000 184 GLU B N 1
ATOM 1404 C CA . GLU A 1 184 ? -3.51900 10.56800 -2.85100 1.000 50.20000 184 GLU B CA 1
ATOM 1405 C C . GLU A 1 184 ? -4.63400 9.88700 -2.06600 1.000 49.12000 184 GLU B C 1
ATOM 1406 O O . GLU A 1 184 ? -5.72400 10.44900 -1.90400 1.000 49.07000 184 GLU B O 1
ATOM 1412 N N . LYS A 1 185 ? -4.37800 8.67200 -1.57100 1.000 50.74000 185 LYS B N 1
ATOM 1413 C CA . LYS A 1 185 ? -5.37000 7.98600 -0.74600 1.000 51.67000 185 LYS B CA 1
ATOM 1414 C C . LYS A 1 185 ? -5.66400 8.77400 0.52500 1.000 50.01000 185 LYS B C 1
ATOM 1415 O O . LYS A 1 185 ? -6.82200 8.87700 0.94900 1.000 45.93000 185 LYS B O 1
ATOM 1421 N N . ALA A 1 186 ? -4.62800 9.35000 1.14000 1.000 53.88000 186 ALA B N 1
ATOM 1422 C CA . ALA A 1 186 ? -4.83400 10.17400 2.32600 1.000 51.24000 186 ALA B CA 1
ATOM 1423 C C . ALA A 1 186 ? -5.44200 11.53100 1.99200 1.000 54.49000 186 ALA B C 1
ATOM 1424 O O . ALA A 1 186 ? -6.01000 12.17700 2.88000 1.000 51.05000 186 ALA B O 1
ATOM 1426 N N . GLY A 1 187 ? -5.33500 11.97600 0.74200 1.000 50.75000 187 GLY B N 1
ATOM 1427 C CA . GLY A 1 187 ? -5.86000 13.27300 0.36100 1.000 48.44000 187 GLY B CA 1
ATOM 1428 C C . GLY A 1 187 ? -5.04000 14.44500 0.84900 1.000 50.70000 187 GLY B C 1
ATOM 1429 O O . GLY A 1 187 ? -5.60300 15.50100 1.15500 1.000 51.48000 187 GLY B O 1
ATOM 1430 N N . VAL A 1 188 ? -3.71900 14.29200 0.92400 1.000 46.42000 188 VAL B N 1
ATOM 1431 C CA . VAL A 1 188 ? -2.83700 15.32200 1.45500 1.000 44.97000 188 VAL B CA 1
ATOM 1432 C C . VAL A 1 188 ? -1.88800 15.86000 0.38400 1.000 48.42000 188 VAL B C 1
ATOM 1433 O O . VAL A 1 188 ? -0.88100 16.48600 0.70500 1.000 46.24000 188 VAL B O 1
ATOM 1437 N N . LEU A 1 189 ? -2.19200 15.62000 -0.88600 1.000 44.10000 189 LEU B N 1
ATOM 1438 C CA . LEU A 1 189 ? -1.34700 16.11300 -1.96400 1.000 43.41000 189 LEU B CA 1
ATOM 1439 C C . LEU A 1 189 ? -1.36400 17.63700 -1.97500 1.000 45.35000 189 LEU B C 1
ATOM 1440 O O . LEU A 1 189 ? -2.44600 18.23600 -2.08900 1.000 42.82000 189 LEU B O 1
ATOM 1445 N N . PRO A 1 190 ? -0.21800 18.30000 -1.84900 1.000 43.23000 190 PRO B N 1
ATOM 1446 C CA . PRO A 1 190 ? -0.20800 19.76500 -1.85400 1.000 40.82000 190 PRO B CA 1
ATOM 1447 C C . PRO A 1 190 ? -0.41800 20.32400 -3.25200 1.000 43.15000 190 PRO B C 1
ATOM 1448 O O . PRO A 1 190 ? 0.02700 19.75300 -4.25000 1.000 47.97000 190 PRO B O 1
ATOM 1452 N N . ARG A 1 191 ? -1.10000 21.46700 -3.31100 1.000 45.97000 191 ARG B N 1
ATOM 1453 C CA . ARG A 1 191 ? -1.49300 22.09000 -4.56900 1.000 43.10000 191 ARG B CA 1
ATOM 1454 C C . ARG A 1 191 ? -0.68900 23.34000 -4.89400 1.000 45.21000 191 ARG B C 1
ATOM 1455 O O . ARG A 1 191 ? -0.13200 23.45100 -5.99000 1.000 51.52000 191 ARG B O 1
ATOM 1463 N N . ALA A 1 192 ? -0.62200 24.29500 -3.96900 1.000 46.43000 192 ALA B N 1
ATOM 1464 C CA . ALA A 1 192 ? 0.22000 25.47500 -4.11900 1.000 45.07000 192 ALA B CA 1
ATOM 1465 C C . ALA A 1 192 ? 0.66900 25.90300 -2.73000 1.000 42.76000 192 ALA B C 1
ATOM 1466 O O . ALA A 1 192 ? -0.14800 25.95600 -1.80600 1.000 46.40000 192 ALA B O 1
ATOM 1468 N N . ILE A 1 193 ? 1.95800 26.21800 -2.59300 1.000 48.22000 193 ILE B N 1
ATOM 1469 C CA . ILE A 1 193 ? 2.57600 26.31900 -1.26900 1.000 45.69000 193 ILE B CA 1
ATOM 1470 C C . ILE A 1 193 ? 1.92700 27.42600 -0.44600 1.000 44.96000 193 ILE B C 1
ATOM 1471 O O . ILE A 1 193 ? 1.43500 27.19500 0.67100 1.000 44.73000 193 ILE B O 1
ATOM 1476 N N . ASP A 1 194 ? 1.94800 28.65400 -0.97500 1.000 45.94000 194 ASP B N 1
ATOM 1477 C CA . ASP A 1 194 ? 1.35300 29.78100 -0.26500 1.000 44.92000 194 ASP B CA 1
ATOM 1478 C C . ASP A 1 194 ? -0.11200 29.52300 0.05300 1.000 44.30000 194 ASP B C 1
ATOM 1479 O O . ASP A 1 194 ? -0.59900 29.93800 1.11200 1.000 45.43000 194 ASP B O 1
ATOM 1484 N N . ARG A 1 195 ? -0.82000 28.81400 -0.83100 1.000 42.29000 195 ARG B N 1
ATOM 1485 C CA . ARG A 1 195 ? -2.19900 28.44600 -0.53400 1.000 44.51000 195 ARG B CA 1
ATOM 1486 C C . ARG A 1 195 ? -2.27600 27.50900 0.66500 1.000 48.19000 195 ARG B C 1
ATOM 1487 O O . ARG A 1 195 ? -3.18500 27.62700 1.48900 1.000 48.27000 195 ARG B O 1
ATOM 1495 N N . GLU A 1 196 ? -1.33400 26.56900 0.78200 1.000 42.13000 196 GLU B N 1
ATOM 1496 C CA . GLU A 1 196 ? -1.35100 25.66700 1.93200 1.000 48.81000 196 GLU B CA 1
ATOM 1497 C C . GLU A 1 196 ? -1.11700 26.42900 3.23200 1.000 46.76000 196 GLU B C 1
ATOM 1498 O O . GLU A 1 196 ? -1.81800 26.20600 4.23100 1.000 45.04000 196 GLU B O 1
ATOM 1504 N N . VAL A 1 197 ? -0.14000 27.34300 3.23300 1.000 43.64000 197 VAL B N 1
ATOM 1505 C CA . VAL A 1 197 ? 0.11300 28.15600 4.42500 1.000 40.99000 197 VAL B CA 1
ATOM 1506 C C . VAL A 1 197 ? -1.12900 28.96600 4.79100 1.000 47.32000 197 VAL B C 1
ATOM 1507 O O . VAL A 1 197 ? -1.56700 28.99400 5.95400 1.000 46.95000 197 VAL B O 1
ATOM 1511 N N . CYS A 1 198 ? -1.72300 29.62900 3.79500 1.000 44.31000 198 CYS B N 1
ATOM 1512 C CA . CYS A 1 198 ? -2.88200 30.47300 4.05600 1.000 39.23000 198 CYS B CA 1
ATOM 1513 C C . CYS A 1 198 ? -4.07600 29.64700 4.52300 1.000 48.05000 198 CYS B C 1
ATOM 1514 O O . CYS A 1 198 ? -4.85300 30.09400 5.37500 1.000 41.68000 198 CYS B O 1
ATOM 1517 N N . GLU A 1 199 ? -4.22600 28.42500 3.99900 1.000 48.46000 199 GLU B N 1
ATOM 1518 C CA . GLU A 1 199 ? -5.32000 27.57000 4.44400 1.000 43.08000 199 GLU B CA 1
ATOM 1519 C C . GLU A 1 199 ? -5.11100 27.10100 5.87400 1.000 46.02000 199 GLU B C 1
ATOM 1520 O O . GLU A 1 199 ? -6.08800 26.92100 6.60700 1.000 43.24000 199 GLU B O 1
ATOM 1526 N N . CYS A 1 200 ? -3.86500 26.88400 6.29800 1.000 43.34000 200 CYS B N 1
ATOM 1527 C CA . CYS A 1 200 ? -3.65900 26.59700 7.71500 1.000 46.65000 200 CYS B CA 1
ATOM 1528 C C . CYS A 1 200 ? -4.06200 27.80200 8.56000 1.000 44.20000 200 CYS B C 1
ATOM 1529 O O . CYS A 1 200 ? -4.76700 27.66200 9.56500 1.000 45.57000 200 CYS B O 1
ATOM 1532 N N . MET A 1 201 ? -3.64500 29.00200 8.14300 1.000 45.48000 201 MET B N 1
ATOM 1533 C CA . MET A 1 201 ? -4.03600 30.19500 8.89700 1.000 38.60000 201 MET B CA 1
ATOM 1534 C C . MET A 1 201 ? -5.55200 30.37700 8.92800 1.000 45.36000 201 MET B C 1
ATOM 1535 O O . MET A 1 201 ? -6.09000 30.95100 9.88200 1.000 45.89000 201 MET B O 1
ATOM 1540 N N . HIS A 1 202 ? -6.25500 29.89100 7.90100 1.000 44.16000 202 HIS B N 1
ATOM 1541 C CA . HIS A 1 202 ? -7.71500 29.96700 7.88800 1.000 43.02000 202 HIS B CA 1
ATOM 1542 C C . HIS A 1 202 ? -8.34800 28.89100 8.76900 1.000 40.37000 202 HIS B C 1
ATOM 1543 O O . HIS A 1 202 ? -9.30700 29.17100 9.49600 1.000 42.03000 202 HIS B O 1
ATOM 1550 N N . ARG A 1 203 ? -7.82600 27.66200 8.72100 1.000 40.23000 203 ARG B N 1
ATOM 1551 C CA . ARG A 1 203 ? -8.41800 26.56000 9.47600 1.000 46.02000 203 ARG B CA 1
ATOM 1552 C C . ARG A 1 203 ? -8.33200 26.80300 10.97700 1.000 42.67000 203 ARG B C 1
ATOM 1553 O O . ARG A 1 203 ? -9.26900 26.48700 11.72100 1.000 43.79000 203 ARG B O 1
ATOM 1561 N N . THR A 1 204 ? -7.21300 27.35800 11.44100 1.000 42.75000 204 THR B N 1
ATOM 1562 C CA . THR A 1 204 ? -7.01600 27.64100 12.85600 1.000 43.31000 204 THR B CA 1
ATOM 1563 C C . THR A 1 204 ? -7.76300 28.88200 13.32600 1.000 43.60000 204 THR B C 1
ATOM 1564 O O . THR A 1 204 ? -7.85900 29.10200 14.54000 1.000 41.20000 204 THR B O 1
ATOM 1568 N N . HIS A 1 205 ? -8.27400 29.69800 12.40400 1.000 43.69000 205 HIS B N 1
ATOM 1569 C CA . HIS A 1 205 ? -9.12500 30.82200 12.77000 1.000 46.50000 205 HIS B CA 1
ATOM 1570 C C . HIS A 1 205 ? -10.29800 30.33200 13.61000 1.000 47.56000 205 HIS B C 1
ATOM 1571 O O . HIS A 1 205 ? -10.73900 29.18400 13.48300 1.000 42.57000 205 HIS B O 1
ATOM 1578 N N . ILE A 1 206 ? -10.79100 31.20000 14.49900 1.000 41.91000 206 ILE B N 1
ATOM 1579 C CA . ILE A 1 206 ? -11.85800 30.78400 15.40000 1.000 43.09000 206 ILE B CA 1
ATOM 1580 C C . ILE A 1 206 ? -13.06700 30.33900 14.59100 1.000 38.63000 206 ILE B C 1
ATOM 1581 O O . ILE A 1 206 ? -13.47300 30.99700 13.62400 1.000 42.05000 206 ILE B O 1
ATOM 1586 N N . GLY A 1 207 ? -13.62400 29.19000 14.96200 1.000 43.18000 207 GLY B N 1
ATOM 1587 C CA . GLY A 1 207 ? -14.84300 28.71500 14.33900 1.000 44.65000 207 GLY B CA 1
ATOM 1588 C C . GLY A 1 207 ? -14.69700 28.18800 12.92900 1.000 46.50000 207 GLY B C 1
ATOM 1589 O O . GLY A 1 207 ? -15.65000 28.27000 12.14900 1.000 44.92000 207 GLY B O 1
ATOM 1590 N N . VAL A 1 208 ? -13.53600 27.64100 12.57300 1.000 42.17000 208 VAL B N 1
ATOM 1591 C CA . VAL A 1 208 ? -13.39500 27.03200 11.25500 1.000 45.17000 208 VAL B CA 1
ATOM 1592 C C . VAL A 1 208 ? -13.20200 25.52500 11.41300 1.000 44.72000 208 VAL B C 1
ATOM 1593 O O . VAL A 1 208 ? -14.18400 24.77500 11.44500 1.000 47.99000 208 VAL B O 1
ATOM 1597 N N . ASP A 1 209 ? -11.95900 25.05700 11.52600 1.000 47.43000 209 ASP B N 1
ATOM 1598 C CA . ASP A 1 209 ? -11.68400 23.62400 11.64600 1.000 42.78000 209 ASP B CA 1
ATOM 1599 C C . ASP A 1 209 ? -11.37800 23.28600 13.10200 1.000 49.95000 209 ASP B C 1
ATOM 1600 O O . ASP A 1 209 ? -10.34300 23.69500 13.64000 1.000 50.56000 209 ASP B O 1
ATOM 1605 N N . ALA A 1 210 ? -12.27500 22.52300 13.73200 1.000 44.75000 210 ALA B N 1
ATOM 1606 C CA . ALA A 1 210 ? -12.10900 22.09400 15.11300 1.000 47.10000 210 ALA B CA 1
ATOM 1607 C C . ALA A 1 210 ? -11.73900 20.62400 15.25200 1.000 49.48000 210 ALA B C 1
ATOM 1608 O O . ALA A 1 210 ? -11.47200 20.17700 16.37300 1.000 53.97000 210 ALA B O 1
ATOM 1610 N N . ASP A 1 211 ? -11.71700 19.86900 14.16100 1.000 50.58000 211 ASP B N 1
ATOM 1611 C CA . ASP A 1 211 ? -11.38900 18.44900 14.22000 1.000 45.94000 211 ASP B CA 1
ATOM 1612 C C . ASP A 1 211 ? -9.87400 18.26800 14.19800 1.000 45.10000 211 ASP B C 1
ATOM 1613 O O . ASP A 1 211 ? -9.21100 18.77200 13.28700 1.000 45.46000 211 ASP B O 1
ATOM 1618 N N . PRO A 1 212 ? -9.29700 17.55700 15.16900 1.000 44.74000 212 PRO B N 1
ATOM 1619 C CA . PRO A 1 212 ? -7.83800 17.36500 15.15800 1.000 42.17000 212 PRO B CA 1
ATOM 1620 C C . PRO A 1 212 ? -7.34700 16.58700 13.95200 1.000 44.48000 212 PRO B C 1
ATOM 1621 O O . PRO A 1 212 ? -6.24900 16.86200 13.44800 1.000 43.72000 212 PRO B O 1
ATOM 1625 N N . VAL A 1 213 ? -8.13800 15.63200 13.46200 1.000 43.60000 213 VAL B N 1
ATOM 1626 C CA . VAL A 1 213 ? -7.69600 14.79600 12.35200 1.000 40.53000 213 VAL B CA 1
ATOM 1627 C C . VAL A 1 213 ? -7.53600 15.62800 11.08600 1.000 42.59000 213 VAL B C 1
ATOM 1628 O O . VAL A 1 213 ? -6.49700 15.57100 10.42100 1.000 42.15000 213 VAL B O 1
ATOM 1632 N N . SER A 1 214 ? -8.56000 16.41000 10.73200 1.000 48.13000 214 SER B N 1
ATOM 1633 C CA . SER A 1 214 ? -8.47700 17.21500 9.51600 1.000 40.84000 214 SER B CA 1
ATOM 1634 C C . SER A 1 214 ? -7.41000 18.29600 9.64200 1.000 41.39000 214 SER B C 1
ATOM 1635 O O . SER A 1 214 ? -6.67800 18.56900 8.68100 1.000 45.99000 214 SER B O 1
ATOM 1638 N N . LEU A 1 215 ? -7.30200 18.91600 10.82100 1.000 40.98000 215 LEU B N 1
ATOM 1639 C CA . LEU A 1 215 ? -6.26000 19.91400 11.04600 1.000 40.53000 215 LEU B CA 1
ATOM 1640 C C . LEU A 1 215 ? -4.87700 19.32200 10.80400 1.000 46.94000 215 LEU B C 1
ATOM 1641 O O . LEU A 1 215 ? -4.05300 19.90000 10.08300 1.000 44.97000 215 LEU B O 1
ATOM 1646 N N . LEU A 1 216 ? -4.61000 18.14800 11.38400 1.000 42.04000 216 LEU B N 1
ATOM 1647 C CA . LEU A 1 216 ? -3.28300 17.55800 11.25200 1.000 43.50000 216 LEU B CA 1
ATOM 1648 C C . LEU A 1 216 ? -3.05100 16.98300 9.85800 1.000 43.42000 216 LEU B C 1
ATOM 1649 O O . LEU A 1 216 ? -1.91000 16.95200 9.38800 1.000 44.00000 216 LEU B O 1
ATOM 1654 N N . LEU A 1 217 ? -4.11000 16.55300 9.16700 1.000 45.84000 217 LEU B N 1
ATOM 1655 C CA . LEU A 1 217 ? -3.94600 16.09800 7.79000 1.000 42.31000 217 LEU B CA 1
ATOM 1656 C C . LEU A 1 217 ? -3.59800 17.26000 6.86800 1.000 41.40000 217 LEU B C 1
ATOM 1657 O O . LEU A 1 217 ? -2.75600 17.12400 5.96800 1.000 39.12000 217 LEU B O 1
ATOM 1662 N N . HIS A 1 218 ? -4.21900 18.42200 7.08100 1.000 35.83000 218 HIS B N 1
ATOM 1663 C CA . HIS A 1 218 ? -3.79900 19.58300 6.30600 1.000 43.12000 218 HIS B CA 1
ATOM 1664 C C . HIS A 1 218 ? -2.40000 20.03700 6.70000 1.000 43.38000 218 HIS B C 1
ATOM 1665 O O . HIS A 1 218 ? -1.66100 20.55600 5.85800 1.000 38.71000 218 HIS B O 1
ATOM 1672 N N . GLY A 1 219 ? -2.02400 19.86400 7.96800 1.000 41.66000 219 GLY B N 1
ATOM 1673 C CA . GLY A 1 219 ? -0.63900 20.09400 8.34500 1.000 38.37000 219 GLY B CA 1
ATOM 1674 C C . GLY A 1 219 ? 0.31500 19.19700 7.58300 1.000 44.77000 219 GLY B C 1
ATOM 1675 O O . GLY A 1 219 ? 1.39500 19.62700 7.16800 1.000 43.31000 219 GLY B O 1
ATOM 1676 N N . ILE A 1 220 ? -0.07500 17.93700 7.38900 1.000 40.15000 220 ILE B N 1
ATOM 1677 C CA . ILE A 1 220 ? 0.71900 17.01700 6.57800 1.000 44.01000 220 ILE B CA 1
ATOM 1678 C C . ILE A 1 220 ? 0.83400 17.53900 5.14900 1.000 43.72000 220 ILE B C 1
ATOM 1679 O O . ILE A 1 220 ? 1.92000 17.54500 4.55500 1.000 46.42000 220 ILE B O 1
ATOM 1684 N N . ARG A 1 221 ? -0.29000 17.98900 4.58200 1.000 41.29000 221 ARG B N 1
ATOM 1685 C CA . ARG A 1 221 ? -0.27600 18.53100 3.22300 1.000 42.17000 221 ARG B CA 1
ATOM 1686 C C . ARG A 1 221 ? 0.65000 19.74100 3.11100 1.000 39.61000 221 ARG B C 1
ATOM 1687 O O . ARG A 1 221 ? 1.40800 19.87100 2.14100 1.000 43.26000 221 ARG B O 1
ATOM 1695 N N . THR A 1 222 ? 0.61100 20.63100 4.10400 1.000 40.20000 222 THR B N 1
ATOM 1696 C CA . THR A 1 222 ? 1.45300 21.82500 4.07700 1.000 40.44000 222 THR B CA 1
ATOM 1697 C C . THR A 1 222 ? 2.92800 21.46800 4.23300 1.000 43.29000 222 THR B C 1
ATOM 1698 O O . THR A 1 222 ? 3.79200 22.03100 3.54500 1.000 47.33000 222 THR B O 1
ATOM 1702 N N . SER A 1 223 ? 3.23600 20.53500 5.13600 1.000 46.93000 223 SER B N 1
ATOM 1703 C CA . SER A 1 223 ? 4.61000 20.07000 5.27700 1.000 42.38000 223 SER B CA 1
ATOM 1704 C C . SER A 1 223 ? 5.11300 19.45400 3.97900 1.000 37.68000 223 SER B C 1
ATOM 1705 O O . SER A 1 223 ? 6.28400 19.61700 3.61900 1.000 38.42000 223 SER B O 1
ATOM 1708 N N . LEU A 1 224 ? 4.24200 18.74300 3.26100 1.000 43.40000 224 LEU B N 1
ATOM 1709 C CA . LEU A 1 224 ? 4.64400 18.17900 1.97600 1.000 41.98000 224 LEU B CA 1
ATOM 1710 C C . LEU A 1 224 ? 4.89400 19.27700 0.95100 1.000 45.18000 224 LEU B C 1
ATOM 1711 O O . LEU A 1 224 ? 5.83400 19.18500 0.15200 1.000 43.79000 224 LEU B O 1
ATOM 1716 N N . ALA A 1 225 ? 4.06000 20.32300 0.95600 1.000 37.02000 225 ALA B N 1
ATOM 1717 C CA . ALA A 1 225 ? 4.33600 21.48600 0.11600 1.000 40.64000 225 ALA B CA 1
ATOM 1718 C C . ALA A 1 225 ? 5.69900 22.09000 0.43300 1.000 43.50000 225 ALA B C 1
ATOM 1719 O O . ALA A 1 225 ? 6.37400 22.60900 -0.46200 1.000 43.45000 225 ALA B O 1
ATOM 1721 N N . ASP A 1 226 ? 6.11400 22.04000 1.69900 1.000 41.49000 226 ASP B N 1
ATOM 1722 C CA . ASP A 1 226 ? 7.45000 22.51500 2.05400 1.000 38.91000 226 ASP B CA 1
ATOM 1723 C C . ASP A 1 226 ? 8.53000 21.58200 1.51100 1.000 47.59000 226 ASP B C 1
ATOM 1724 O O . ASP A 1 226 ? 9.35900 21.98100 0.68500 1.000 43.50000 226 ASP B O 1
ATOM 1729 N N . GLY A 1 227 ? 8.53300 20.32900 1.97000 1.000 46.19000 227 GLY B N 1
ATOM 1730 C CA . GLY A 1 227 ? 9.69400 19.47500 1.76800 1.000 42.27000 227 GLY B CA 1
ATOM 1731 C C . GLY A 1 227 ? 9.90500 19.07800 0.32000 1.000 45.02000 227 GLY B C 1
ATOM 1732 O O . GLY A 1 227 ? 11.02300 19.14800 -0.19700 1.000 46.80000 227 GLY B O 1
ATOM 1733 N N . TRP A 1 228 ? 8.84000 18.65000 -0.35100 1.000 45.76000 228 TRP B N 1
ATOM 1734 C CA . TRP A 1 228 ? 8.93900 18.13000 -1.70700 1.000 47.96000 228 TRP B CA 1
ATOM 1735 C C . TRP A 1 228 ? 8.77300 19.20500 -2.77700 1.000 52.03000 228 TRP B C 1
ATOM 1736 O O . TRP A 1 228 ? 8.66400 18.87000 -3.96100 1.000 53.36000 228 TRP B O 1
ATOM 1747 N N . SER A 1 229 ? 8.76000 20.48100 -2.39600 1.000 44.87000 229 SER B N 1
ATOM 1748 C CA . SER A 1 229 ? 8.60800 21.54700 -3.37800 1.000 46.52000 229 SER B CA 1
ATOM 1749 C C . SER A 1 229 ? 9.42800 22.77200 -2.99700 1.000 45.06000 229 SER B C 1
ATOM 1750 O O . SER A 1 229 ? 10.45000 23.05600 -3.62900 1.000 45.18000 229 SER B O 1
ATOM 1753 N N . GLY A 1 230 ? 8.99200 23.50000 -1.96900 1.000 44.90000 230 GLY B N 1
ATOM 1754 C CA . GLY A 1 230 ? 9.65600 24.72200 -1.55100 1.000 43.71000 230 GLY B CA 1
ATOM 1755 C C . GLY A 1 230 ? 11.10800 24.53600 -1.16100 1.000 42.90000 230 GLY B C 1
ATOM 1756 O O . GLY A 1 230 ? 12.00300 25.12600 -1.77200 1.000 45.83000 230 GLY B O 1
ATOM 1757 N N . SER A 1 231 ? 11.35400 23.71800 -0.13500 1.000 44.89000 231 SER B N 1
ATOM 1758 C CA . SER A 1 231 ? 12.72900 23.40100 0.23900 1.000 51.31000 231 SER B CA 1
ATOM 1759 C C . SER A 1 231 ? 13.45900 22.70200 -0.90200 1.000 44.62000 231 SER B C 1
ATOM 1760 O O . SER A 1 231 ? 14.65600 22.93400 -1.12400 1.000 48.09000 231 SER B O 1
ATOM 1763 N N . MET A 1 232 ? 12.74600 21.84600 -1.64000 1.000 43.76000 232 MET B N 1
ATOM 1764 C CA . MET A 1 232 ? 13.33700 21.16100 -2.78600 1.000 46.45000 232 MET B CA 1
ATOM 1765 C C . MET A 1 232 ? 13.77000 22.15600 -3.85600 1.000 50.46000 232 MET B C 1
ATOM 1766 O O . MET A 1 232 ? 14.87000 22.04900 -4.41200 1.000 46.91000 232 MET B O 1
ATOM 1771 N N . MET A 1 233 ? 12.90500 23.12800 -4.16500 1.000 46.60000 233 MET B N 1
ATOM 1772 C CA . MET A 1 233 ? 13.27200 24.17100 -5.11700 1.000 46.93000 233 MET B CA 1
ATOM 1773 C C . MET A 1 233 ? 14.45900 24.97600 -4.61500 1.000 48.52000 233 MET B C 1
ATOM 1774 O O . MET A 1 233 ? 15.37100 25.29500 -5.38600 1.000 45.50000 233 MET B O 1
ATOM 1779 N N . ALA A 1 234 ? 14.45700 25.32800 -3.32800 1.000 46.30000 234 ALA B N 1
ATOM 1780 C CA . ALA A 1 234 ? 15.58100 26.06200 -2.76000 1.000 51.69000 234 ALA B CA 1
ATOM 1781 C C . ALA A 1 234 ? 16.88900 25.31700 -2.99500 1.000 53.90000 234 ALA B C 1
ATOM 1782 O O . ALA A 1 234 ? 17.85900 25.88800 -3.50600 1.000 53.28000 234 ALA B O 1
ATOM 1784 N N . THR A 1 235 ? 16.91600 24.02500 -2.65700 1.000 50.62000 235 THR B N 1
ATOM 1785 C CA . THR A 1 235 ? 18.14100 23.24100 -2.80800 1.000 51.47000 235 THR B CA 1
ATOM 1786 C C . THR A 1 235 ? 18.54900 23.12400 -4.27300 1.000 53.74000 235 THR B C 1
ATOM 1787 O O . THR A 1 235 ? 19.71300 23.36100 -4.62900 1.000 47.00000 235 THR B O 1
ATOM 1791 N N . TYR A 1 236 ? 17.60100 22.75600 -5.14200 1.000 50.59000 236 TYR B N 1
ATOM 1792 C CA . TYR A 1 236 ? 17.92800 22.53800 -6.54800 1.000 48.23000 236 TYR B CA 1
ATOM 1793 C C . TYR A 1 236 ? 18.42200 23.81800 -7.20900 1.000 48.86000 236 TYR B C 1
ATOM 1794 O O . TYR A 1 236 ? 19.40000 23.79600 -7.96600 1.000 50.72000 236 TYR B O 1
ATOM 1803 N N . LEU A 1 237 ? 17.77700 24.95100 -6.92000 1.000 52.91000 237 LEU B N 1
ATOM 1804 C CA . LEU A 1 237 ? 18.18700 26.20600 -7.53800 1.000 46.88000 237 LEU B CA 1
ATOM 1805 C C . LEU A 1 237 ? 19.48900 26.73000 -6.94900 1.000 48.38000 237 LEU B C 1
ATOM 1806 O O . LEU A 1 237 ? 20.29500 27.32300 -7.67500 1.000 48.59000 237 LEU B O 1
ATOM 1811 N N . SER A 1 238 ? 19.72400 26.52300 -5.64900 1.000 50.50000 238 SER B N 1
ATOM 1812 C CA . SER A 1 238 ? 21.01500 26.89300 -5.07900 1.000 49.66000 238 SER B CA 1
ATOM 1813 C C . SER A 1 238 ? 22.13700 26.08500 -5.71400 1.000 53.72000 238 SER B C 1
ATOM 1814 O O . SER A 1 238 ? 23.22400 26.61500 -5.97000 1.000 53.78000 238 SER B O 1
ATOM 1817 N N . ASP A 1 239 ? 21.88600 24.80000 -5.98600 1.000 49.90000 239 ASP B N 1
ATOM 1818 C CA . ASP A 1 239 ? 22.88000 23.98900 -6.68300 1.000 51.36000 239 ASP B CA 1
ATOM 1819 C C . ASP A 1 239 ? 23.08900 24.47800 -8.11100 1.000 54.21000 239 ASP B C 1
ATOM 1820 O O . ASP A 1 239 ? 24.23000 24.58200 -8.57700 1.000 54.33000 239 ASP B O 1
ATOM 1825 N N . ILE A 1 240 ? 22.00000 24.78300 -8.82100 1.000 49.55000 240 ILE B N 1
ATOM 1826 C CA . ILE A 1 240 ? 22.11000 25.23800 -10.20500 1.000 47.52000 240 ILE B CA 1
ATOM 1827 C C . ILE A 1 240 ? 22.87900 26.55300 -10.28100 1.000 50.51000 240 ILE B C 1
ATOM 1828 O O . ILE A 1 240 ? 23.67700 26.77100 -11.20200 1.000 50.21000 240 ILE B O 1
ATOM 1833 N N . LEU A 1 241 ? 22.67200 27.43900 -9.30400 1.000 47.62000 241 LEU B N 1
ATOM 1834 C CA . LEU A 1 241 ? 23.28300 28.76300 -9.35600 1.000 49.91000 241 LEU B CA 1
ATOM 1835 C C . LEU A 1 241 ? 24.72000 28.75600 -8.84600 1.000 49.40000 241 LEU B C 1
ATOM 1836 O O . LEU A 1 241 ? 25.58400 29.42100 -9.42700 1.000 55.24000 241 LEU B O 1
ATOM 1841 N N . PHE A 1 242 ? 25.00200 28.02200 -7.76700 1.000 52.44000 242 PHE B N 1
ATOM 1842 C CA . PHE A 1 242 ? 26.30200 28.09000 -7.10700 1.000 54.62000 242 PHE B CA 1
ATOM 1843 C C . PHE A 1 242 ? 27.06700 26.77300 -7.13200 1.000 53.88000 242 PHE B C 1
ATOM 1844 O O . PHE A 1 242 ? 28.13800 26.68300 -6.52000 1.000 53.10000 242 PHE B O 1
ATOM 1852 N N . GLY A 1 243 ? 26.55400 25.75100 -7.81300 1.000 51.86000 243 GLY B N 1
ATOM 1853 C CA . GLY A 1 243 ? 27.26600 24.49200 -7.91100 1.000 48.58000 243 GLY B CA 1
ATOM 1854 C C . GLY A 1 243 ? 26.73900 23.42800 -6.97200 1.000 54.03000 243 GLY B C 1
ATOM 1855 O O . GLY A 1 243 ? 26.41600 23.71400 -5.81500 1.000 53.62000 243 GLY B O 1
ATOM 1856 N N . THR A 1 244 ? 26.63700 22.19900 -7.46600 1.000 55.64000 244 THR B N 1
ATOM 1857 C CA . THR A 1 244 ? 26.24300 21.08300 -6.61300 1.000 54.83000 244 THR B CA 1
ATOM 1858 C C . THR A 1 244 ? 27.40100 20.71900 -5.69000 1.000 53.81000 244 THR B C 1
ATOM 1859 O O . THR A 1 244 ? 28.52900 20.53100 -6.16400 1.000 53.99000 244 THR B O 1
ATOM 1863 N N . PRO A 1 245 ? 27.17500 20.62600 -4.38000 1.000 49.22000 245 PRO B N 1
ATOM 1864 C CA . PRO A 1 245 ? 28.28200 20.34500 -3.45900 1.000 53.18000 245 PRO B CA 1
ATOM 1865 C C . PRO A 1 245 ? 28.96800 19.01900 -3.76400 1.000 51.91000 245 PRO B C 1
ATOM 1866 O O . PRO A 1 245 ? 28.32400 18.01800 -4.08800 1.000 50.81000 245 PRO B O 1
ATOM 1870 N N . LYS A 1 246 ? 30.28900 19.03200 -3.66600 1.000 48.64000 246 LYS B N 1
ATOM 1871 C CA . LYS A 1 246 ? 31.14300 17.86600 -3.80300 1.000 53.15000 246 LYS B CA 1
ATOM 1872 C C . LYS A 1 246 ? 32.03000 17.78300 -2.57200 1.000 50.27000 246 LYS B C 1
ATOM 1873 O O . LYS A 1 246 ? 32.27200 18.79700 -1.90700 1.000 56.28000 246 LYS B O 1
ATOM 1879 N N . PRO A 1 247 ? 32.51600 16.58800 -2.22700 1.000 51.32000 247 PRO B N 1
ATOM 1880 C CA . PRO A 1 247 ? 33.26500 16.43300 -0.97200 1.000 52.42000 247 PRO B CA 1
ATOM 1881 C C . PRO A 1 247 ? 34.47400 17.35500 -0.89900 1.000 48.26000 247 PRO B C 1
ATOM 1882 O O . PRO A 1 247 ? 35.21700 17.52300 -1.86700 1.000 50.13000 247 PRO B O 1
ATOM 1886 N N . LEU A 1 248 ? 34.65100 17.96400 0.27000 1.000 54.55000 248 LEU B N 1
ATOM 1887 C CA . LEU A 1 248 ? 35.78200 18.83500 0.54800 1.000 53.35000 248 LEU B CA 1
ATOM 1888 C C . LEU A 1 248 ? 36.04200 18.80000 2.04800 1.000 56.48000 248 LEU B C 1
ATOM 1889 O O . LEU A 1 248 ? 35.30200 18.17300 2.81000 1.000 56.84000 248 LEU B O 1
ATOM 1894 N N . LYS A 1 249 ? 37.09500 19.49200 2.47200 1.000 56.09000 249 LYS B N 1
ATOM 1895 C CA . LYS A 1 249 ? 37.47000 19.55900 3.87600 1.000 55.27000 249 LYS B CA 1
ATOM 1896 C C . LYS A 1 249 ? 37.55300 21.01100 4.32500 1.000 56.96000 249 LYS B C 1
ATOM 1897 O O . LYS A 1 249 ? 37.90900 21.90100 3.54600 1.000 60.45000 249 LYS B O 1
ATOM 1903 N N . ALA A 1 250 ? 37.22000 21.24300 5.59000 1.000 57.94000 250 ALA B N 1
ATOM 1904 C CA . ALA A 1 250 ? 37.27400 22.58300 6.16300 1.000 52.78000 250 ALA B CA 1
ATOM 1905 C C . ALA A 1 250 ? 37.34900 22.45800 7.68100 1.000 58.69000 250 ALA B C 1
ATOM 1906 O O . ALA A 1 250 ? 37.46800 21.35600 8.22700 1.000 60.41000 250 ALA B O 1
ATOM 1908 N N . GLU A 1 251 ? 37.28000 23.59700 8.36400 1.000 60.13000 251 GLU B N 1
ATOM 1909 C CA . GLU A 1 251 ? 37.43400 23.67000 9.80700 1.000 55.87000 251 GLU B CA 1
ATOM 1910 C C . GLU A 1 251 ? 36.12000 24.06600 10.46800 1.000 58.69000 251 GLU B C 1
ATOM 1911 O O . GLU A 1 251 ? 35.24600 24.68700 9.85600 1.000 54.90000 251 GLU B O 1
ATOM 1917 N N . ALA A 1 252 ? 36.00000 23.70100 11.74200 1.000 58.15000 252 ALA B N 1
ATOM 1918 C CA . ALA A 1 252 ? 34.78000 23.88300 12.50900 1.000 55.30000 252 ALA B CA 1
ATOM 1919 C C . ALA A 1 252 ? 35.12900 24.31700 13.92400 1.000 53.87000 252 ALA B C 1
ATOM 1920 O O . ALA A 1 252 ? 36.24700 24.10100 14.40700 1.000 54.56000 252 ALA B O 1
ATOM 1922 N N . ASN A 1 253 ? 34.12600 24.92000 14.57400 1.000 51.06000 253 ASN B N 1
ATOM 1923 C CA . ASN A 1 253 ? 34.15700 25.49600 15.91800 1.000 54.49000 253 ASN B CA 1
ATOM 1924 C C . ASN A 1 253 ? 34.81000 26.87300 15.91900 1.000 55.36000 253 ASN B C 1
ATOM 1925 O O . ASN A 1 253 ? 35.37700 27.30400 14.91000 1.000 55.88000 253 ASN B O 1
ATOM 1930 N N . LEU A 1 254 ? 34.72500 27.56900 17.05300 1.000 52.31000 254 LEU B N 1
ATOM 1931 C CA . LEU A 1 254 ? 35.09300 28.97700 17.13800 1.000 57.66000 254 LEU B CA 1
ATOM 1932 C C . LEU A 1 254 ? 36.59200 29.22300 17.03700 1.000 61.54000 254 LEU B C 1
ATOM 1933 O O . LEU A 1 254 ? 37.00300 30.38900 17.02200 1.000 63.71000 254 LEU B O 1
ATOM 1938 N N . GLY A 1 255 ? 37.41500 28.17700 16.96500 1.000 64.23000 255 GLY B N 1
ATOM 1939 C CA . GLY A 1 255 ? 38.83700 28.36900 16.73600 1.000 65.26000 255 GLY B CA 1
ATOM 1940 C C . GLY A 1 255 ? 39.18500 28.86900 15.35000 1.000 61.05000 255 GLY B C 1
ATOM 1941 O O . GLY A 1 255 ? 40.35800 29.15800 15.09000 1.000 60.17000 255 GLY B O 1
ATOM 1942 N N . VAL A 1 256 ? 38.19600 28.97600 14.45800 1.000 59.30000 256 VAL B N 1
ATOM 1943 C CA . VAL A 1 256 ? 38.43900 29.47100 13.10500 1.000 56.51000 256 VAL B CA 1
ATOM 1944 C C . VAL A 1 256 ? 38.50200 30.98700 13.03700 1.000 53.61000 256 VAL B C 1
ATOM 1945 O O . VAL A 1 256 ? 38.87000 31.53500 11.99100 1.000 55.52000 256 VAL B O 1
ATOM 1949 N N . LEU A 1 257 ? 38.14900 31.68300 14.11500 1.000 56.07000 257 LEU B N 1
ATOM 1950 C CA . LEU A 1 257 ? 38.30100 33.12900 14.16300 1.000 58.60000 257 LEU B CA 1
ATOM 1951 C C . LEU A 1 257 ? 39.74300 33.48400 14.50100 1.000 63.42000 257 LEU B C 1
ATOM 1952 O O . LEU A 1 257 ? 40.34900 32.89400 15.40100 1.000 59.24000 257 LEU B O 1
ATOM 1957 N N . LYS A 1 258 ? 40.28700 34.45400 13.77300 1.000 62.58000 258 LYS B N 1
ATOM 1958 C CA . LYS A 1 258 ? 41.70800 34.76700 13.80700 1.000 58.49000 258 LYS B CA 1
ATOM 1959 C C . LYS A 1 258 ? 41.97600 36.02300 14.63000 1.000 62.48000 258 LYS B C 1
ATOM 1960 O O . LYS A 1 258 ? 41.11900 36.90100 14.76200 1.000 59.26000 258 LYS B O 1
ATOM 1966 N N . GLU A 1 259 ? 43.19200 36.10300 15.17700 1.000 66.13000 259 GLU B N 1
ATOM 1967 C CA . GLU A 1 259 ? 43.58000 37.26700 15.96800 1.000 59.25000 259 GLU B CA 1
ATOM 1968 C C . GLU A 1 259 ? 44.09700 38.40100 15.09700 1.000 59.03000 259 GLU B C 1
ATOM 1969 O O . GLU A 1 259 ? 43.79900 39.57100 15.35900 1.000 59.84000 259 GLU B O 1
ATOM 1975 N N . ASP A 1 260 ? 44.88500 38.08200 14.07400 1.000 61.12000 260 ASP B N 1
ATOM 1976 C CA . ASP A 1 260 ? 45.50600 39.09200 13.22900 1.000 62.99000 260 ASP B CA 1
ATOM 1977 C C . ASP A 1 260 ? 44.77400 39.28900 11.91000 1.000 61.32000 260 ASP B C 1
ATOM 1978 O O . ASP A 1 260 ? 45.30100 39.95700 11.01600 1.000 62.26000 260 ASP B O 1
ATOM 1983 N N . TYR A 1 261 ? 43.58000 38.72500 11.76600 1.000 62.10000 261 TYR B N 1
ATOM 1984 C CA . TYR A 1 261 ? 42.76500 38.90900 10.57700 1.000 60.38000 261 TYR B CA 1
ATOM 1985 C C . TYR A 1 261 ? 41.44700 39.56900 10.95600 1.000 61.18000 261 TYR B C 1
ATOM 1986 O O . TYR A 1 261 ? 40.90900 39.33500 12.04400 1.000 59.90000 261 TYR B O 1
ATOM 1995 N N . VAL A 1 262 ? 40.93900 40.41000 10.05100 1.000 54.17000 262 VAL B N 1
ATOM 1996 C CA . VAL A 1 262 ? 39.55100 40.84000 10.14100 1.000 52.70000 262 VAL B CA 1
ATOM 1997 C C . VAL A 1 262 ? 38.67300 39.60200 10.15500 1.000 55.43000 262 VAL B C 1
ATOM 1998 O O . VAL A 1 262 ? 38.87700 38.67800 9.36500 1.000 58.15000 262 VAL B O 1
ATOM 2002 N N . ASN A 1 263 ? 37.71600 39.55200 11.07400 1.000 52.24000 263 ASN B N 1
ATOM 2003 C CA . ASN A 1 263 ? 36.81200 38.41300 11.17900 1.000 50.43000 263 ASN B CA 1
ATOM 2004 C C . ASN A 1 263 ? 35.41700 38.85500 10.76400 1.000 49.54000 263 ASN B C 1
ATOM 2005 O O . ASN A 1 263 ? 34.84200 39.76100 11.37800 1.000 52.17000 263 ASN B O 1
ATOM 2010 N N . ILE A 1 264 ? 34.87800 38.22300 9.72600 1.000 48.30000 264 ILE B N 1
ATOM 2011 C CA . ILE A 1 264 ? 33.53900 38.53100 9.23300 1.000 49.45000 264 ILE B CA 1
ATOM 2012 C C . ILE A 1 264 ? 32.69600 37.27100 9.33600 1.000 53.44000 264 ILE B C 1
ATOM 2013 O O . ILE A 1 264 ? 33.03500 36.24300 8.73500 1.000 48.51000 264 ILE B O 1
ATOM 2018 N N . VAL A 1 265 ? 31.59300 37.34800 10.08400 1.000 48.93000 265 VAL B N 1
ATOM 2019 C CA . VAL A 1 265 ? 30.68200 36.22000 10.24600 1.000 46.64000 265 VAL B CA 1
ATOM 2020 C C . VAL A 1 265 ? 29.51300 36.39800 9.29000 1.000 49.04000 265 VAL B C 1
ATOM 2021 O O . VAL A 1 265 ? 28.98300 37.50500 9.14600 1.000 51.78000 265 VAL B O 1
ATOM 2025 N N . VAL A 1 266 ? 29.12400 35.31800 8.61300 1.000 47.90000 266 VAL B N 1
ATOM 2026 C CA . VAL A 1 266 ? 27.91300 35.29000 7.79600 1.000 48.81000 266 VAL B CA 1
ATOM 2027 C C . VAL A 1 266 ? 26.90700 34.38400 8.49600 1.000 51.39000 266 VAL B C 1
ATOM 2028 O O . VAL A 1 266 ? 27.16000 33.18900 8.68600 1.000 49.11000 266 VAL B O 1
ATOM 2032 N N . HIS A 1 267 ? 25.76800 34.95500 8.88400 1.000 48.63000 267 HIS B N 1
ATOM 2033 C CA . HIS A 1 267 ? 24.79500 34.28900 9.73800 1.000 56.28000 267 HIS B CA 1
ATOM 2034 C C . HIS A 1 267 ? 23.42000 34.40900 9.09800 1.000 52.65000 267 HIS B C 1
ATOM 2035 O O . HIS A 1 267 ? 23.04700 35.48600 8.62600 1.000 52.00000 267 HIS B O 1
ATOM 2042 N N . GLY A 1 268 ? 22.67500 33.30800 9.06300 1.000 54.93000 268 GLY B N 1
ATOM 2043 C CA . GLY A 1 268 ? 21.37100 33.33700 8.43200 1.000 52.39000 268 GLY B CA 1
ATOM 2044 C C . GLY A 1 268 ? 21.05400 32.10600 7.60900 1.000 57.53000 268 GLY B C 1
ATOM 2045 O O . GLY A 1 268 ? 21.26500 30.98300 8.07700 1.000 58.03000 268 GLY B O 1
ATOM 2046 N N . HIS A 1 269 ? 20.55700 32.28800 6.38200 1.000 57.00000 269 HIS B N 1
ATOM 2047 C CA . HIS A 1 269 ? 20.03600 31.14300 5.64200 1.000 54.04000 269 HIS B CA 1
ATOM 2048 C C . HIS A 1 269 ? 20.20900 31.22200 4.12600 1.000 59.28000 269 HIS B C 1
ATOM 2049 O O . HIS A 1 269 ? 20.52900 30.21200 3.49300 1.000 58.84000 269 HIS B O 1
ATOM 2056 N N . ASN A 1 270 ? 19.99100 32.39100 3.52300 1.000 61.78000 270 ASN B N 1
ATOM 2057 C CA . ASN A 1 270 ? 19.98700 32.48700 2.06600 1.000 53.19000 270 ASN B CA 1
ATOM 2058 C C . ASN A 1 270 ? 21.40300 32.68500 1.54100 1.000 54.87000 270 ASN B C 1
ATOM 2059 O O . ASN A 1 270 ? 22.05200 33.67500 1.90400 1.000 61.45000 270 ASN B O 1
ATOM 2064 N N . PRO A 1 271 ? 21.91300 31.79200 0.68400 1.000 59.90000 271 PRO B N 1
ATOM 2065 C CA . PRO A 1 271 ? 23.28800 31.93900 0.18500 1.000 54.57000 271 PRO B CA 1
ATOM 2066 C C . PRO A 1 271 ? 23.46000 32.98600 -0.90300 1.000 55.32000 271 PRO B C 1
ATOM 2067 O O . PRO A 1 271 ? 24.61000 33.28200 -1.26200 1.000 54.56000 271 PRO B O 1
ATOM 2071 N N . ILE A 1 272 ? 22.36700 33.55300 -1.43300 1.000 58.01000 272 ILE B N 1
ATOM 2072 C CA . ILE A 1 272 ? 22.47400 34.61800 -2.43100 1.000 52.02000 272 ILE B CA 1
ATOM 2073 C C . ILE A 1 272 ? 23.37200 35.73100 -1.91200 1.000 51.29000 272 ILE B C 1
ATOM 2074 O O . ILE A 1 272 ? 24.12500 36.35500 -2.67100 1.000 54.86000 272 ILE B O 1
ATOM 2079 N N . LEU A 1 273 ? 23.31200 35.98800 -0.60700 1.000 51.73000 273 LEU B N 1
ATOM 2080 C CA . LEU A 1 273 ? 24.12000 37.00900 0.04500 1.000 58.03000 273 LEU B CA 1
ATOM 2081 C C . LEU A 1 273 ? 25.47400 36.46900 0.49700 1.000 61.15000 273 LEU B C 1
ATOM 2082 O O . LEU A 1 273 ? 26.50800 37.11000 0.27300 1.000 57.52000 273 LEU B O 1
ATOM 2087 N N . SER A 1 274 ? 25.48200 35.28700 1.12100 1.000 57.78000 274 SER B N 1
ATOM 2088 C CA . SER A 1 274 ? 26.69200 34.80400 1.77800 1.000 55.23000 274 SER B CA 1
ATOM 2089 C C . SER A 1 274 ? 27.75600 34.38400 0.77100 1.000 57.19000 274 SER B C 1
ATOM 2090 O O . SER A 1 274 ? 28.95000 34.58300 1.01500 1.000 52.37000 274 SER B O 1
ATOM 2093 N N . THR A 1 275 ? 27.35500 33.79500 -0.36100 1.000 54.19000 275 THR B N 1
ATOM 2094 C CA . THR A 1 275 ? 28.34700 33.44100 -1.37300 1.000 54.99000 275 THR B CA 1
ATOM 2095 C C . THR A 1 275 ? 29.05600 34.68400 -1.89700 1.000 54.75000 275 THR B C 1
ATOM 2096 O O . THR A 1 275 ? 30.28800 34.70200 -2.02800 1.000 54.65000 275 THR B O 1
ATOM 2100 N N . LYS A 1 276 ? 28.29300 35.74200 -2.18400 1.000 53.91000 276 LYS B N 1
ATOM 2101 C CA . LYS A 1 276 ? 28.89300 36.99000 -2.63900 1.000 53.52000 276 LYS B CA 1
ATOM 2102 C C . LYS A 1 276 ? 29.79900 37.58900 -1.57100 1.000 52.58000 276 LYS B C 1
ATOM 2103 O O . LYS A 1 276 ? 30.91100 38.03800 -1.87400 1.000 49.06000 276 LYS B O 1
ATOM 2109 N N . ILE A 1 277 ? 29.34300 37.60100 -0.31500 1.000 50.04000 277 ILE B N 1
ATOM 2110 C CA . ILE A 1 277 ? 30.15200 38.16800 0.76300 1.000 50.29000 277 ILE B CA 1
ATOM 2111 C C . ILE A 1 277 ? 31.47100 37.41400 0.89000 1.000 55.67000 277 ILE B C 1
ATOM 2112 O O . ILE A 1 277 ? 32.54600 38.01900 0.98400 1.000 48.53000 277 ILE B O 1
ATOM 2117 N N . ALA A 1 278 ? 31.40700 36.07900 0.88500 1.000 51.82000 278 ALA B N 1
ATOM 2118 C CA . ALA A 1 278 ? 32.61200 35.27300 1.05300 1.000 53.75000 278 ALA B CA 1
ATOM 2119 C C . ALA A 1 278 ? 33.57100 35.46900 -0.11400 1.000 58.03000 278 ALA B C 1
ATOM 2120 O O . ALA A 1 278 ? 34.77700 35.66300 0.08600 1.000 56.85000 278 ALA B O 1
ATOM 2122 N N . GLU A 1 279 ? 33.05100 35.42800 -1.34600 1.000 56.88000 279 GLU B N 1
ATOM 2123 C CA . GLU A 1 279 ? 33.91600 35.59500 -2.50900 1.000 58.61000 279 GLU B CA 1
ATOM 2124 C C . GLU A 1 279 ? 34.55600 36.97800 -2.53100 1.000 56.01000 279 GLU B C 1
ATOM 2125 O O . GLU A 1 279 ? 35.74600 37.11300 -2.83800 1.000 55.33000 279 GLU B O 1
ATOM 2131 N N . ILE A 1 280 ? 33.78900 38.01800 -2.19300 1.000 57.68000 280 ILE B N 1
ATOM 2132 C CA . ILE A 1 280 ? 34.33400 39.37100 -2.19300 1.000 58.04000 280 ILE B CA 1
ATOM 2133 C C . ILE A 1 280 ? 35.39300 39.52500 -1.11100 1.000 58.42000 280 ILE B C 1
ATOM 2134 O O . ILE A 1 280 ? 36.46900 40.08300 -1.35300 1.000 61.16000 280 ILE B O 1
ATOM 2139 N N . ALA A 1 281 ? 35.12100 39.01800 0.09400 1.000 59.92000 281 ALA B N 1
ATOM 2140 C CA . ALA A 1 281 ? 36.03700 39.24800 1.20400 1.000 59.12000 281 ALA B CA 1
ATOM 2141 C C . ALA A 1 281 ? 37.30400 38.41100 1.08500 1.000 63.02000 281 ALA B C 1
ATOM 2142 O O . ALA A 1 281 ? 38.36900 38.84200 1.54300 1.000 63.11000 281 ALA B O 1
ATOM 2144 N N . MET A 1 282 ? 37.22400 37.22500 0.48400 1.000 63.25000 282 MET B N 1
ATOM 2145 C CA . MET A 1 282 ? 38.43300 36.45300 0.23200 1.000 65.97000 282 MET B CA 1
ATOM 2146 C C . MET A 1 282 ? 39.08300 36.80400 -1.10200 1.000 67.06000 282 MET B C 1
ATOM 2147 O O . MET A 1 282 ? 40.09400 36.19200 -1.46500 1.000 67.77000 282 MET B O 1
ATOM 2152 N N . SER A 1 283 ? 38.53800 37.77600 -1.82900 1.000 63.09000 283 SER B N 1
ATOM 2153 C CA . SER A 1 283 ? 39.25900 38.35500 -2.95000 1.000 59.38000 283 SER B CA 1
ATOM 2154 C C . SER A 1 283 ? 40.48000 39.11800 -2.44100 1.000 61.90000 283 SER B C 1
ATOM 2155 O O . SER A 1 283 ? 40.52700 39.57700 -1.29700 1.000 64.30000 283 SER B O 1
ATOM 2158 N N . GLU A 1 284 ? 41.48000 39.25500 -3.31200 1.000 65.50000 284 GLU B N 1
ATOM 2159 C CA . GLU A 1 284 ? 42.73500 39.86800 -2.89500 1.000 64.94000 284 GLU B CA 1
ATOM 2160 C C . GLU A 1 284 ? 42.61100 41.37300 -2.67300 1.000 62.01000 284 GLU B C 1
ATOM 2161 O O . GLU A 1 284 ? 43.41300 41.94300 -1.92000 1.000 60.37000 284 GLU B O 1
ATOM 2167 N N . GLU A 1 285 ? 41.62400 42.02400 -3.29800 1.000 57.51000 285 GLU B N 1
ATOM 2168 C CA . GLU A 1 285 ? 41.40600 43.44800 -3.06000 1.000 58.77000 285 GLU B CA 1
ATOM 2169 C C . GLU A 1 285 ? 41.14200 43.71800 -1.58400 1.000 61.58000 285 GLU B C 1
ATOM 2170 O O . GLU A 1 285 ? 41.77700 44.58500 -0.97100 1.000 62.30000 285 GLU B O 1
ATOM 2176 N N . MET A 1 286 ? 40.21100 42.96700 -0.99000 1.000 62.94000 286 MET B N 1
ATOM 2177 C CA . MET A 1 286 ? 39.92600 43.14200 0.42900 1.000 59.99000 286 MET B CA 1
ATOM 2178 C C . MET A 1 286 ? 41.08500 42.67000 1.29700 1.000 55.38000 286 MET B C 1
ATOM 2179 O O . MET A 1 286 ? 41.28000 43.19500 2.39700 1.000 56.61000 286 MET B O 1
ATOM 2184 N N . GLN A 1 287 ? 41.86700 41.69700 0.82300 1.000 56.65000 287 GLN B N 1
ATOM 2185 C CA . GLN A 1 287 ? 43.04900 41.27700 1.57000 1.000 59.09000 287 GLN B CA 1
ATOM 2186 C C . GLN A 1 287 ? 44.03100 42.43200 1.72500 1.000 61.18000 287 GLN B C 1
ATOM 2187 O O . GLN A 1 287 ? 44.51600 42.71100 2.83000 1.000 59.04000 287 GLN B O 1
ATOM 2193 N N . LYS A 1 288 ? 44.32200 43.14000 0.63200 1.000 61.68000 288 LYS B N 1
ATOM 2194 C CA . LYS A 1 288 ? 45.24700 44.26100 0.75700 1.000 65.39000 288 LYS B CA 1
ATOM 2195 C C . LYS A 1 288 ? 44.59600 45.45900 1.44400 1.000 65.08000 288 LYS B C 1
ATOM 2196 O O . LYS A 1 288 ? 45.29400 46.24100 2.09600 1.000 67.69000 288 LYS B O 1
ATOM 2202 N N . PHE A 1 289 ? 43.27100 45.61500 1.33700 1.000 61.80000 289 PHE B N 1
ATOM 2203 C CA . PHE A 1 289 ? 42.59200 46.63900 2.13300 1.000 57.70000 289 PHE B CA 1
ATOM 2204 C C . PHE A 1 289 ? 42.79400 46.38800 3.62500 1.000 58.76000 289 PHE B C 1
ATOM 2205 O O . PHE A 1 289 ? 43.14900 47.30000 4.38700 1.000 62.93000 289 PHE B O 1
ATOM 2213 N N . ALA A 1 290 ? 42.58900 45.14000 4.05500 1.000 62.27000 290 ALA B N 1
ATOM 2214 C CA . ALA A 1 290 ? 42.79300 44.78900 5.45700 1.000 61.99000 290 ALA B CA 1
ATOM 2215 C C . ALA A 1 290 ? 44.24600 44.94900 5.86300 1.000 64.11000 290 ALA B C 1
ATOM 2216 O O . ALA A 1 290 ? 44.53800 45.32600 7.00700 1.000 65.98000 290 ALA B O 1
ATOM 2218 N N . LYS A 1 291 ? 45.18800 44.65600 4.96300 1.000 64.42000 291 LYS B N 1
ATOM 2219 C CA . LYS A 1 291 ? 46.57600 44.92800 5.29400 1.000 62.91000 291 LYS B CA 1
ATOM 2220 C C . LYS A 1 291 ? 46.80200 46.43400 5.49400 1.000 62.80000 291 LYS B C 1
ATOM 2221 O O . LYS A 1 291 ? 47.45800 46.84200 6.44700 1.000 62.55000 291 LYS B O 1
ATOM 2227 N N . LYS A 1 292 ? 46.20600 47.25200 4.62200 1.000 65.30000 292 LYS B N 1
ATOM 2228 C CA . LYS A 1 292 ? 46.29100 48.70300 4.81800 1.000 69.57000 292 LYS B CA 1
ATOM 2229 C C . LYS A 1 292 ? 45.71400 49.11900 6.16200 1.000 69.31000 292 LYS B C 1
ATOM 2230 O O . LYS A 1 292 ? 46.18100 50.09900 6.75700 1.000 69.82000 292 LYS B O 1
ATOM 2236 N N . TYR A 1 293 ? 44.71500 48.39900 6.66500 1.000 66.30000 293 TYR B N 1
ATOM 2237 C CA . TYR A 1 293 ? 44.12400 48.73500 7.95500 1.000 65.82000 293 TYR B CA 1
ATOM 2238 C C . TYR A 1 293 ? 44.80000 48.03600 9.13200 1.000 66.28000 293 TYR B C 1
ATOM 2239 O O . TYR A 1 293 ? 44.30000 48.12600 10.25800 1.000 70.19000 293 TYR B O 1
ATOM 2248 N N . GLY A 1 294 ? 45.91700 47.35500 8.90400 1.000 66.67000 294 GLY B N 1
ATOM 2249 C CA . GLY A 1 294 ? 46.69800 46.78500 9.98200 1.000 57.42000 294 GLY B CA 1
ATOM 2250 C C . GLY A 1 294 ? 46.44800 45.32800 10.30100 1.000 56.69000 294 GLY B C 1
ATOM 2251 O O . GLY A 1 294 ? 46.84100 44.88100 11.38400 1.000 61.21000 294 GLY B O 1
ATOM 2252 N N . ALA A 1 295 ? 45.81700 44.57500 9.40500 1.000 61.12000 295 ALA B N 1
ATOM 2253 C CA . ALA A 1 295 ? 45.55200 43.16100 9.62000 1.000 61.70000 295 ALA B CA 1
ATOM 2254 C C . ALA A 1 295 ? 46.30800 42.32700 8.59400 1.000 60.92000 295 ALA B C 1
ATOM 2255 O O . ALA A 1 295 ? 46.77800 42.83300 7.57300 1.000 56.85000 295 ALA B O 1
ATOM 2257 N N . LYS A 1 296 ? 46.42500 41.02900 8.88000 1.000 55.93000 296 LYS B N 1
ATOM 2258 C CA . LYS A 1 296 ? 47.05600 40.11900 7.93300 1.000 56.25000 296 LYS B CA 1
ATOM 2259 C C . LYS A 1 296 ? 46.16300 39.82600 6.73500 1.000 60.47000 296 LYS B C 1
ATOM 2260 O O . LYS A 1 296 ? 46.67500 39.47200 5.66700 1.000 61.20000 296 LYS B O 1
ATOM 2266 N N . GLY A 1 297 ? 44.85100 39.96700 6.88800 1.000 61.07000 297 GLY B N 1
ATOM 2267 C CA . GLY A 1 297 ? 43.93000 39.68000 5.80400 1.000 55.67000 297 GLY B CA 1
ATOM 2268 C C . GLY A 1 297 ? 42.50300 39.69200 6.31600 1.000 59.40000 297 GLY B C 1
ATOM 2269 O O . GLY A 1 297 ? 42.20700 40.30100 7.34600 1.000 58.05000 297 GLY B O 1
ATOM 2270 N N . VAL A 1 298 ? 41.62500 39.01000 5.58200 1.000 60.20000 298 VAL B N 1
ATOM 2271 C CA . VAL A 1 298 ? 40.21600 38.90500 5.94400 1.000 56.35000 298 VAL B CA 1
ATOM 2272 C C . VAL A 1 298 ? 39.83300 37.43500 6.00100 1.000 56.61000 298 VAL B C 1
ATOM 2273 O O . VAL A 1 298 ? 40.02400 36.69700 5.02700 1.000 56.75000 298 VAL B O 1
ATOM 2277 N N . ASN A 1 299 ? 39.28800 37.01800 7.13900 1.000 49.36000 299 ASN B N 1
ATOM 2278 C CA . ASN A 1 299 ? 38.82900 35.66000 7.38600 1.000 56.74000 299 ASN B CA 1
ATOM 2279 C C . ASN A 1 299 ? 37.31300 35.70000 7.54400 1.000 58.80000 299 ASN B C 1
ATOM 2280 O O . ASN A 1 299 ? 36.79400 36.35000 8.46200 1.000 59.07000 299 ASN B O 1
ATOM 2285 N N . VAL A 1 300 ? 36.60700 35.03500 6.63600 1.000 49.46000 300 VAL B N 1
ATOM 2286 C CA . VAL A 1 300 ? 35.15400 34.95000 6.68500 1.000 55.52000 300 VAL B CA 1
ATOM 2287 C C . VAL A 1 300 ? 34.76400 33.57400 7.19500 1.000 55.26000 300 VAL B C 1
ATOM 2288 O O . VAL A 1 300 ? 35.18700 32.55000 6.64300 1.000 50.85000 300 VAL B O 1
ATOM 2292 N N . VAL A 1 301 ? 33.95900 33.55500 8.24900 1.000 55.17000 301 VAL B N 1
ATOM 2293 C CA . VAL A 1 301 ? 33.45100 32.33100 8.84300 1.000 52.25000 301 VAL B CA 1
ATOM 2294 C C . VAL A 1 301 ? 31.93200 32.36100 8.75400 1.000 50.61000 301 VAL B C 1
ATOM 2295 O O . VAL A 1 301 ? 31.31500 33.41800 8.60200 1.000 50.05000 301 VAL B O 1
ATOM 2299 N N . GLY A 1 302 ? 31.33100 31.17900 8.83900 1.000 47.87000 302 GLY B N 1
ATOM 2300 C CA . GLY A 1 302 ? 29.89100 31.07600 8.73800 1.000 45.18000 302 GLY B CA 1
ATOM 2301 C C . GLY A 1 302 ? 29.23700 30.52700 9.98600 1.000 47.28000 302 GLY B C 1
ATOM 2302 O O . GLY A 1 302 ? 29.87400 29.82500 10.77400 1.000 52.51000 302 GLY B O 1
ATOM 2303 N N . MET A 1 303 ? 27.96100 30.84800 10.17900 1.000 49.58000 303 MET B N 1
ATOM 2304 C CA . MET A 1 303 ? 27.18200 30.30300 11.27800 1.000 51.54000 303 MET B CA 1
ATOM 2305 C C . MET A 1 303 ? 25.81500 29.89300 10.75500 1.000 54.33000 303 MET B C 1
ATOM 2306 O O . MET A 1 303 ? 25.27100 30.51800 9.84000 1.000 53.51000 303 MET B O 1
ATOM 2311 N N . CYS A 1 304 ? 25.27900 28.82800 11.34000 1.000 52.81000 304 CYS B N 1
ATOM 2312 C CA . CYS A 1 304 ? 23.94600 28.30100 11.02500 1.000 54.60000 304 CYS B CA 1
ATOM 2313 C C . CYS A 1 304 ? 23.89800 27.92000 9.54200 1.000 51.28000 304 CYS B C 1
ATOM 2314 O O . CYS A 1 304 ? 24.91700 27.53600 8.95300 1.000 50.12000 304 CYS B O 1
ATOM 2317 N N . CYS A 1 305 ? 22.72200 28.02800 8.92000 1.000 51.02000 305 CYS B N 1
ATOM 2318 C CA . CYS A 1 305 ? 22.50900 27.36200 7.64000 1.000 53.56000 305 CYS B CA 1
ATOM 2319 C C . CYS A 1 305 ? 23.19700 28.07800 6.48200 1.000 56.16000 305 CYS B C 1
ATOM 2320 O O . CYS A 1 305 ? 23.66900 27.42300 5.55000 1.000 49.67000 305 CYS B O 1
ATOM 2323 N N . THR A 1 306 ? 23.27300 29.41100 6.50400 1.000 53.94000 306 THR B N 1
ATOM 2324 C CA . THR A 1 306 ? 24.04200 30.08100 5.45800 1.000 54.95000 306 THR B CA 1
ATOM 2325 C C . THR A 1 306 ? 25.52900 29.75800 5.58600 1.000 54.60000 306 THR B C 1
ATOM 2326 O O . THR A 1 306 ? 26.23300 29.61800 4.56900 1.000 51.72000 306 THR B O 1
ATOM 2330 N N . GLY A 1 307 ? 26.00900 29.59000 6.82200 1.000 51.86000 307 GLY B N 1
ATOM 2331 C CA . GLY A 1 307 ? 27.35000 29.07600 7.02000 1.000 53.30000 307 GLY B CA 1
ATOM 2332 C C . GLY A 1 307 ? 27.51000 27.68400 6.44700 1.000 53.49000 307 GLY B C 1
ATOM 2333 O O . GLY A 1 307 ? 28.54000 27.36400 5.85400 1.000 53.55000 307 GLY B O 1
ATOM 2334 N N . ASN A 1 308 ? 26.48400 26.84400 6.59800 1.000 49.11000 308 ASN B N 1
ATOM 2335 C CA . ASN A 1 308 ? 26.53800 25.50900 6.01200 1.000 50.01000 308 ASN B CA 1
ATOM 2336 C C . ASN A 1 308 ? 26.57400 25.57700 4.49000 1.000 57.35000 308 ASN B C 1
ATOM 2337 O O . ASN A 1 308 ? 27.25900 24.77800 3.84600 1.000 52.66000 308 ASN B O 1
ATOM 2342 N N . GLU A 1 309 ? 25.84000 26.52100 3.89900 1.000 54.92000 309 GLU B N 1
ATOM 2343 C CA . GLU A 1 309 ? 25.86300 26.68000 2.44600 1.000 55.53000 309 GLU B CA 1
ATOM 2344 C C . GLU A 1 309 ? 27.26500 27.02700 1.96000 1.000 59.00000 309 GLU B C 1
ATOM 2345 O O . GLU A 1 309 ? 27.80900 26.37300 1.05500 1.000 53.89000 309 GLU B O 1
ATOM 2351 N N . VAL A 1 310 ? 27.87100 28.05900 2.56000 1.000 56.53000 310 VAL B N 1
ATOM 2352 C CA . VAL A 1 310 ? 29.20800 28.45300 2.11900 1.000 55.61000 310 VAL B CA 1
ATOM 2353 C C . VAL A 1 310 ? 30.23700 27.38100 2.47100 1.000 54.24000 310 VAL B C 1
ATOM 2354 O O . VAL A 1 310 ? 31.25300 27.24100 1.78100 1.000 53.94000 310 VAL B O 1
ATOM 2358 N N . LEU A 1 311 ? 29.98300 26.58700 3.51300 1.000 55.58000 311 LEU B N 1
ATOM 2359 C CA . LEU A 1 311 ? 30.88600 25.49400 3.85500 1.000 51.28000 311 LEU B CA 1
ATOM 2360 C C . LEU A 1 311 ? 30.81800 24.38400 2.81500 1.000 50.81000 311 LEU B C 1
ATOM 2361 O O . LEU A 1 311 ? 31.85100 23.88000 2.35900 1.000 52.82000 311 LEU B O 1
ATOM 2366 N N . MET A 1 312 ? 29.60200 23.99100 2.42800 1.000 54.56000 312 MET B N 1
ATOM 2367 C CA . MET A 1 312 ? 29.43200 22.91300 1.46300 1.000 51.47000 312 MET B CA 1
ATOM 2368 C C . MET A 1 312 ? 29.94600 23.30300 0.08600 1.000 54.34000 312 MET B C 1
ATOM 2369 O O . MET A 1 312 ? 30.45600 22.44600 -0.64400 1.000 54.96000 312 MET B O 1
ATOM 2374 N N . ARG A 1 313 ? 29.82400 24.57500 -0.29300 1.000 57.49000 313 ARG B N 1
ATOM 2375 C CA . ARG A 1 313 ? 30.20000 24.95100 -1.65100 1.000 51.84000 313 ARG B CA 1
ATOM 2376 C C . ARG A 1 313 ? 31.62400 25.48100 -1.77400 1.000 50.01000 313 ARG B C 1
ATOM 2377 O O . ARG A 1 313 ? 32.31100 25.15300 -2.74600 1.000 49.17000 313 ARG B O 1
ATOM 2385 N N . LEU A 1 314 ? 32.09600 26.28400 -0.82000 1.000 50.80000 314 LEU B N 1
ATOM 2386 C CA . LEU A 1 314 ? 33.38200 26.95300 -0.95100 1.000 48.37000 314 LEU B CA 1
ATOM 2387 C C . LEU A 1 314 ? 34.42800 26.48500 0.05000 1.000 49.94000 314 LEU B C 1
ATOM 2388 O O . LEU A 1 314 ? 35.60900 26.80600 -0.12300 1.000 46.91000 314 LEU B O 1
ATOM 2393 N N . GLY A 1 315 ? 34.03900 25.73500 1.07800 1.000 51.64000 315 GLY B N 1
ATOM 2394 C CA . GLY A 1 315 ? 34.97600 25.36900 2.11900 1.000 45.14000 315 GLY B CA 1
ATOM 2395 C C . GLY A 1 315 ? 35.16100 26.42400 3.18100 1.000 48.19000 315 GLY B C 1
ATOM 2396 O O . GLY A 1 315 ? 36.16200 26.39400 3.90300 1.000 52.33000 315 GLY B O 1
ATOM 2397 N N . VAL A 1 316 ? 34.22800 27.36500 3.29100 1.000 53.48000 316 VAL B N 1
ATOM 2398 C CA . VAL A 1 316 ? 34.32200 28.40600 4.32000 1.000 60.15000 316 VAL B CA 1
ATOM 2399 C C . VAL A 1 316 ? 34.23800 27.75500 5.69500 1.000 58.78000 316 VAL B C 1
ATOM 2400 O O . VAL A 1 316 ? 33.34000 26.92300 5.93200 1.000 57.38000 316 VAL B O 1
ATOM 2404 N N . PRO A 1 317 ? 35.13700 28.07300 6.62700 1.000 58.66000 317 PRO B N 1
ATOM 2405 C CA . PRO A 1 317 ? 35.05000 27.47200 7.96200 1.000 52.16000 317 PRO B CA 1
ATOM 2406 C C . PRO A 1 317 ? 33.77500 27.90200 8.67200 1.000 53.39000 317 PRO B C 1
ATOM 2407 O O . PRO A 1 317 ? 33.34100 29.05100 8.57100 1.000 55.02000 317 PRO B O 1
ATOM 2411 N N . ILE A 1 318 ? 33.16600 26.96100 9.38600 1.000 51.02000 318 ILE B N 1
ATOM 2412 C CA . ILE A 1 318 ? 31.94000 27.21700 10.13000 1.000 52.45000 318 ILE B CA 1
ATOM 2413 C C . ILE A 1 318 ? 32.30400 27.40800 11.59800 1.000 48.00000 318 ILE B C 1
ATOM 2414 O O . ILE A 1 318 ? 33.04400 26.60400 12.17900 1.000 51.10000 318 ILE B O 1
ATOM 2419 N N . ALA A 1 319 ? 31.81900 28.49900 12.18700 1.000 49.61000 319 ALA B N 1
ATOM 2420 C CA . ALA A 1 319 ? 32.25600 28.90000 13.51800 1.000 49.82000 319 ALA B CA 1
ATOM 2421 C C . ALA A 1 319 ? 31.40500 28.31100 14.63600 1.000 56.62000 319 ALA B C 1
ATOM 2422 O O . ALA A 1 319 ? 31.90000 28.15400 15.75800 1.000 51.11000 319 ALA B O 1
ATOM 2424 N N . GLY A 1 320 ? 30.14600 27.99200 14.36900 1.000 53.16000 320 GLY B N 1
ATOM 2425 C CA . GLY A 1 320 ? 29.29600 27.44400 15.40600 1.000 53.16000 320 GLY B CA 1
ATOM 2426 C C . GLY A 1 320 ? 27.85800 27.36000 14.94500 1.000 59.43000 320 GLY B C 1
ATOM 2427 O O . GLY A 1 320 ? 27.50200 27.78200 13.84000 1.000 54.14000 320 GLY B O 1
ATOM 2428 N N . SER A 1 321 ? 27.03400 26.80600 15.82700 1.000 54.63000 321 SER B N 1
ATOM 2429 C CA . SER A 1 321 ? 25.63000 26.56500 15.54700 1.000 51.64000 321 SER B CA 1
ATOM 2430 C C . SER A 1 321 ? 24.77100 27.66000 16.18600 1.000 51.59000 321 SER B C 1
ATOM 2431 O O . SER A 1 321 ? 25.27900 28.71100 16.59600 1.000 46.25000 321 SER B O 1
ATOM 2434 N N . PHE A 1 322 ? 23.46600 27.40500 16.28400 1.000 43.74000 322 PHE B N 1
ATOM 2435 C CA . PHE A 1 322 ? 22.46800 28.36700 16.73700 1.000 45.97000 322 PHE B CA 1
ATOM 2436 C C . PHE A 1 322 ? 22.86900 29.04800 18.04000 1.000 49.93000 322 PHE B C 1
ATOM 2437 O O . PHE A 1 322 ? 23.23700 30.22900 18.04300 1.000 50.36000 322 PHE B O 1
ATOM 2445 N N . LEU A 1 323 ? 22.84400 28.29800 19.14200 1.000 48.96000 323 LEU B N 1
ATOM 2446 C CA . LEU A 1 323 ? 23.06500 28.85200 20.47300 1.000 46.09000 323 LEU B CA 1
ATOM 2447 C C . LEU A 1 323 ? 24.45300 29.45400 20.65200 1.000 50.13000 323 LEU B C 1
ATOM 2448 O O . LEU A 1 323 ? 24.75900 30.00700 21.71300 1.000 50.94000 323 LEU B O 1
ATOM 2453 N N . MET A 1 324 ? 25.30100 29.36200 19.63000 1.000 49.33000 324 MET B N 1
ATOM 2454 C CA . MET A 1 324 ? 26.64300 29.91500 19.71000 1.000 46.21000 324 MET B CA 1
ATOM 2455 C C . MET A 1 324 ? 26.76800 31.29600 19.07900 1.000 50.47000 324 MET B C 1
ATOM 2456 O O . MET A 1 324 ? 27.81100 31.93900 19.25700 1.000 44.41000 324 MET B O 1
ATOM 2461 N N . GLN A 1 325 ? 25.73700 31.77600 18.37000 1.000 40.80000 325 GLN B N 1
ATOM 2462 C CA . GLN A 1 325 ? 25.85700 33.06100 17.68300 1.000 49.19000 325 GLN B CA 1
ATOM 2463 C C . GLN A 1 325 ? 26.25100 34.17200 18.65400 1.000 44.42000 325 GLN B C 1
ATOM 2464 O O . GLN A 1 325 ? 27.25200 34.87000 18.44200 1.000 45.89000 325 GLN B O 1
ATOM 2470 N N . GLU A 1 326 ? 25.49200 34.32500 19.74500 1.000 41.46000 326 GLU B N 1
ATOM 2471 C CA . GLU A 1 326 ? 25.86400 35.26200 20.80000 1.000 46.46000 326 GLU B CA 1
ATOM 2472 C C . GLU A 1 326 ? 27.31600 35.07600 21.21100 1.000 49.74000 326 GLU B C 1
ATOM 2473 O O . GLU A 1 326 ? 28.09600 36.03600 21.24300 1.000 50.35000 326 GLU B O 1
ATOM 2479 N N . LEU A 1 327 ? 27.69900 33.83000 21.50900 1.000 43.01000 327 LEU B N 1
ATOM 2480 C CA . LEU A 1 327 ? 29.04600 33.56100 21.99600 1.000 46.23000 327 LEU B CA 1
ATOM 2481 C C . LEU A 1 327 ? 30.10300 34.03500 21.01000 1.000 49.54000 327 LEU B C 1
ATOM 2482 O O . LEU A 1 327 ? 31.18600 34.46500 21.42600 1.000 50.90000 327 LEU B O 1
ATOM 2487 N N . ALA A 1 328 ? 29.79800 33.99600 19.70800 1.000 47.66000 328 ALA B N 1
ATOM 2488 C CA . ALA A 1 328 ? 30.77600 34.42800 18.71500 1.000 49.02000 328 ALA B CA 1
ATOM 2489 C C . ALA A 1 328 ? 31.11600 35.90100 18.88800 1.000 50.70000 328 ALA B C 1
ATOM 2490 O O . ALA A 1 328 ? 32.26900 36.30700 18.70300 1.000 50.75000 328 ALA B O 1
ATOM 2492 N N . ILE A 1 329 ? 30.12700 36.71700 19.25800 1.000 54.41000 329 ILE B N 1
ATOM 2493 C CA . ILE A 1 329 ? 30.39400 38.12800 19.51100 1.000 53.05000 329 ILE B CA 1
ATOM 2494 C C . ILE A 1 329 ? 31.15800 38.29800 20.81600 1.000 49.31000 329 ILE B C 1
ATOM 2495 O O . ILE A 1 329 ? 31.91100 39.26500 20.98500 1.000 45.15000 329 ILE B O 1
ATOM 2500 N N . ILE A 1 330 ? 30.99300 37.36300 21.75600 1.000 51.83000 330 ILE B N 1
ATOM 2501 C CA . ILE A 1 330 ? 31.65000 37.47800 23.05600 1.000 53.19000 330 ILE B CA 1
ATOM 2502 C C . ILE A 1 330 ? 33.11700 37.08000 22.99800 1.000 58.17000 330 ILE B C 1
ATOM 2503 O O . ILE A 1 330 ? 33.85700 37.32500 23.96000 1.000 58.36000 330 ILE B O 1
ATOM 2508 N N . THR A 1 331 ? 33.57100 36.49800 21.88200 1.000 57.08000 331 THR B N 1
ATOM 2509 C CA . THR A 1 331 ? 35.00700 36.33400 21.67900 1.000 53.04000 331 THR B CA 1
ATOM 2510 C C . THR A 1 331 ? 35.71100 37.68200 21.61400 1.000 57.45000 331 THR B C 1
ATOM 2511 O O . THR A 1 331 ? 36.90000 37.77900 21.93900 1.000 57.11000 331 THR B O 1
ATOM 2515 N N . GLY A 1 332 ? 34.99700 38.72900 21.20500 1.000 51.98000 332 GLY B N 1
ATOM 2516 C CA . GLY A 1 332 ? 35.56900 40.05300 21.09000 1.000 54.42000 332 GLY B CA 1
ATOM 2517 C C . GLY A 1 332 ? 36.31400 40.32000 19.80400 1.000 53.43000 332 GLY B C 1
ATOM 2518 O O . GLY A 1 332 ? 36.91400 41.39200 19.66700 1.000 57.10000 332 GLY B O 1
ATOM 2519 N N . ALA A 1 333 ? 36.28800 39.38900 18.85100 1.000 53.08000 333 ALA B N 1
ATOM 2520 C CA . ALA A 1 333 ? 37.07400 39.50500 17.63000 1.000 57.38000 333 ALA B CA 1
ATOM 2521 C C . ALA A 1 333 ? 36.21800 39.58300 16.37200 1.000 54.12000 333 ALA B C 1
ATOM 2522 O O . ALA A 1 333 ? 36.76200 39.49800 15.26600 1.000 60.32000 333 ALA B O 1
ATOM 2524 N N . VAL A 1 334 ? 34.90600 39.74300 16.50200 1.000 53.74000 334 VAL B N 1
ATOM 2525 C CA . VAL A 1 334 ? 34.01900 39.81100 15.34500 1.000 59.03000 334 VAL B CA 1
ATOM 2526 C C . VAL A 1 334 ? 33.86800 41.27300 14.94200 1.000 55.68000 334 VAL B C 1
ATOM 2527 O O . VAL A 1 334 ? 33.24700 42.06600 15.65400 1.000 54.96000 334 VAL B O 1
ATOM 2531 N N . GLU A 1 335 ? 34.44100 41.63300 13.79300 1.000 54.58000 335 GLU B N 1
ATOM 2532 C CA . GLU A 1 335 ? 34.28700 42.99300 13.29100 1.000 54.48000 335 GLU B CA 1
ATOM 2533 C C . GLU A 1 335 ? 32.86900 43.23800 12.79500 1.000 50.69000 335 GLU B C 1
ATOM 2534 O O . GLU A 1 335 ? 32.32100 44.33100 12.98000 1.000 46.27000 335 GLU B O 1
ATOM 2540 N N . ALA A 1 336 ? 32.26100 42.23600 12.16600 1.000 47.33000 336 ALA B N 1
ATOM 2541 C CA . ALA A 1 336 ? 30.91400 42.38400 11.64000 1.000 50.64000 336 ALA B CA 1
ATOM 2542 C C . ALA A 1 336 ? 30.26800 41.01400 11.50400 1.000 47.38000 336 ALA B C 1
ATOM 2543 O O . ALA A 1 336 ? 30.93000 40.03700 11.12900 1.000 46.35000 336 ALA B O 1
ATOM 2545 N N . ILE A 1 337 ? 28.97600 40.95500 11.81700 1.000 46.20000 337 ILE B N 1
ATOM 2546 C CA . ILE A 1 337 ? 28.14800 39.78600 11.54200 1.000 47.59000 337 ILE B CA 1
ATOM 2547 C C . ILE A 1 337 ? 27.05200 40.21800 10.57300 1.000 48.02000 337 ILE B C 1
ATOM 2548 O O . ILE A 1 337 ? 26.29700 41.15800 10.85400 1.000 46.98000 337 ILE B O 1
ATOM 2553 N N . ILE A 1 338 ? 26.98400 39.54200 9.43000 1.000 42.19000 338 ILE B N 1
ATOM 2554 C CA . ILE A 1 338 ? 26.09400 39.89300 8.33000 1.000 47.21000 338 ILE B CA 1
ATOM 2555 C C . ILE A 1 338 ? 24.96000 38.88200 8.31600 1.000 47.45000 338 ILE B C 1
ATOM 2556 O O . ILE A 1 338 ? 25.19500 37.68400 8.11500 1.000 50.41000 338 ILE B O 1
ATOM 2561 N N . VAL A 1 339 ? 23.73100 39.35700 8.51700 1.000 49.99000 339 VAL B N 1
ATOM 2562 C CA . VAL A 1 339 ? 22.57800 38.47800 8.65200 1.000 54.10000 339 VAL B CA 1
ATOM 2563 C C . VAL A 1 339 ? 21.53900 38.82300 7.59400 1.000 52.08000 339 VAL B C 1
ATOM 2564 O O . VAL A 1 339 ? 21.45000 39.96300 7.12700 1.000 49.36000 339 VAL B O 1
ATOM 2568 N N . ASP A 1 340 ? 20.75900 37.81200 7.20100 1.000 51.25000 340 ASP B N 1
ATOM 2569 C CA . ASP A 1 340 ? 19.61200 38.03700 6.32800 1.000 50.34000 340 ASP B CA 1
ATOM 2570 C C . ASP A 1 340 ? 18.31500 37.77600 7.08900 1.000 49.16000 340 ASP B C 1
ATOM 2571 O O . ASP A 1 340 ? 17.65100 38.72600 7.51300 1.000 57.61000 340 ASP B O 1
ATOM 2576 N N . TYR A 1 341 ? 17.94400 36.51000 7.28500 1.000 50.12000 341 TYR B N 1
ATOM 2577 C CA . TYR A 1 341 ? 16.75700 36.20700 8.07500 1.000 51.29000 341 TYR B CA 1
ATOM 2578 C C . TYR A 1 341 ? 16.85100 34.79600 8.64400 1.000 50.31000 341 TYR B C 1
ATOM 2579 O O . TYR A 1 341 ? 17.73700 34.01400 8.29000 1.000 47.43000 341 TYR B O 1
ATOM 2588 N N . GLN A 1 342 ? 15.91200 34.49800 9.55000 1.000 53.77000 342 GLN B N 1
ATOM 2589 C CA . GLN A 1 342 ? 15.70200 33.19100 10.17200 1.000 49.00000 342 GLN B CA 1
ATOM 2590 C C . GLN A 1 342 ? 16.76500 32.85700 11.21400 1.000 47.60000 342 GLN B C 1
ATOM 2591 O O . GLN A 1 342 ? 17.95700 32.76500 10.90200 1.000 49.03000 342 GLN B O 1
ATOM 2597 N N . CYS A 1 343 ? 16.31700 32.68500 12.46200 1.000 49.11000 343 CYS B N 1
ATOM 2598 C CA . CYS A 1 343 ? 17.15200 32.27600 13.59500 1.000 49.25000 343 CYS B CA 1
ATOM 2599 C C . CYS A 1 343 ? 18.26000 33.28300 13.89500 1.000 49.34000 343 CYS B C 1
ATOM 2600 O O . CYS A 1 343 ? 19.29900 32.92700 14.45800 1.000 49.93000 343 CYS B O 1
ATOM 2603 N N . ILE A 1 344 ? 18.04800 34.54500 13.53000 1.000 48.94000 344 ILE B N 1
ATOM 2604 C CA . ILE A 1 344 ? 18.92200 35.63500 13.94900 1.000 46.14000 344 ILE B CA 1
ATOM 2605 C C . ILE A 1 344 ? 18.37300 36.15100 15.27400 1.000 47.54000 344 ILE B C 1
ATOM 2606 O O . ILE A 1 344 ? 17.38300 36.88300 15.30300 1.000 48.32000 344 ILE B O 1
ATOM 2611 N N . MET A 1 345 ? 19.00800 35.75900 16.37300 1.000 43.49000 345 MET B N 1
ATOM 2612 C CA . MET A 1 345 ? 18.60800 36.24100 17.68700 1.000 45.14000 345 MET B CA 1
ATOM 2613 C C . MET A 1 345 ? 18.65800 37.76300 17.70900 1.000 46.43000 345 MET B C 1
ATOM 2614 O O . MET A 1 345 ? 19.71200 38.33900 17.40900 1.000 51.05000 345 MET B O 1
ATOM 2619 N N . PRO A 1 346 ? 17.55800 38.44900 18.02900 1.000 50.80000 346 PRO B N 1
ATOM 2620 C CA . PRO A 1 346 ? 17.65100 39.90600 18.22100 1.000 48.35000 346 PRO B CA 1
ATOM 2621 C C . PRO A 1 346 ? 18.68700 40.28700 19.26200 1.000 46.07000 346 PRO B C 1
ATOM 2622 O O . PRO A 1 346 ? 19.33400 41.33800 19.14000 1.000 52.95000 346 PRO B O 1
ATOM 2626 N N . ALA A 1 347 ? 18.89100 39.42600 20.26200 1.000 45.96000 347 ALA B N 1
ATOM 2627 C CA . ALA A 1 347 ? 19.84600 39.70400 21.32900 1.000 49.56000 347 ALA B CA 1
ATOM 2628 C C . ALA A 1 347 ? 21.25500 39.94300 20.80200 1.000 51.61000 347 ALA B C 1
ATOM 2629 O O . ALA A 1 347 ? 22.04900 40.62200 21.46400 1.000 54.92000 347 ALA B O 1
ATOM 2631 N N . ILE A 1 348 ? 21.59100 39.40300 19.62400 1.000 47.84000 348 ILE B N 1
ATOM 2632 C CA . ILE A 1 348 ? 22.93500 39.60400 19.09100 1.000 52.46000 348 ILE B CA 1
ATOM 2633 C C . ILE A 1 348 ? 23.23600 41.07900 18.88900 1.000 50.82000 348 ILE B C 1
ATOM 2634 O O . ILE A 1 348 ? 24.40800 41.46800 18.86700 1.000 50.95000 348 ILE B O 1
ATOM 2639 N N . VAL A 1 349 ? 22.21000 41.92200 18.75100 1.000 51.80000 349 VAL B N 1
ATOM 2640 C CA . VAL A 1 349 ? 22.46000 43.35900 18.72200 1.000 53.76000 349 VAL B CA 1
ATOM 2641 C C . VAL A 1 349 ? 22.90500 43.83800 20.09800 1.000 51.86000 349 VAL B C 1
ATOM 2642 O O . VAL A 1 349 ? 23.95900 44.47000 20.24000 1.000 59.45000 349 VAL B O 1
ATOM 2646 N N . ASP A 1 350 ? 22.12400 43.51100 21.13200 1.000 56.54000 350 ASP B N 1
ATOM 2647 C CA . ASP A 1 350 ? 22.48800 43.85700 22.50400 1.000 59.88000 350 ASP B CA 1
ATOM 2648 C C . ASP A 1 350 ? 23.93100 43.48600 22.80300 1.000 52.95000 350 ASP B C 1
ATOM 2649 O O . ASP A 1 350 ? 24.74700 44.34200 23.16200 1.000 55.74000 350 ASP B O 1
ATOM 2654 N N . VAL A 1 351 ? 24.26300 42.20400 22.62800 1.000 54.39000 351 VAL B N 1
ATOM 2655 C CA . VAL A 1 351 ? 25.62400 41.73000 22.87100 1.000 52.11000 351 VAL B CA 1
ATOM 2656 C C . VAL A 1 351 ? 26.62200 42.55200 22.06500 1.000 53.59000 351 VAL B C 1
ATOM 2657 O O . VAL A 1 351 ? 27.63700 43.02700 22.59300 1.000 56.45000 351 VAL B O 1
ATOM 2661 N N . ALA A 1 352 ? 26.32600 42.76800 20.77900 1.000 56.17000 352 ALA B N 1
ATOM 2662 C CA . ALA A 1 352 ? 27.26800 43.48100 19.92400 1.000 57.30000 352 ALA B CA 1
ATOM 2663 C C . ALA A 1 352 ? 27.48300 44.91400 20.38100 1.000 56.65000 352 ALA B C 1
ATOM 2664 O O . ALA A 1 352 ? 28.52200 45.50400 20.06700 1.000 57.50000 352 ALA B O 1
ATOM 2666 N N . GLN A 1 353 ? 26.53200 45.48400 21.12300 1.000 57.14000 353 GLN B N 1
ATOM 2667 C CA . GLN A 1 353 ? 26.69300 46.85200 21.59100 1.000 58.18000 353 GLN B CA 1
ATOM 2668 C C . GLN A 1 353 ? 27.66000 46.96400 22.76000 1.000 60.53000 353 GLN B C 1
ATOM 2669 O O . GLN A 1 353 ? 28.04000 48.08300 23.12100 1.000 61.56000 353 GLN B O 1
ATOM 2675 N N . CYS A 1 354 ? 28.07400 45.84700 23.35300 1.000 60.70000 354 CYS B N 1
ATOM 2676 C CA . CYS A 1 354 ? 29.11500 45.87900 24.37000 1.000 61.13000 354 CYS B CA 1
ATOM 2677 C C . CYS A 1 354 ? 30.50100 45.65400 23.77900 1.000 60.99000 354 CYS B C 1
ATOM 2678 O O . CYS A 1 354 ? 31.47400 45.53900 24.53100 1.000 59.60000 354 CYS B O 1
ATOM 2681 N N . TYR A 1 355 ? 30.60400 45.58600 22.45700 1.000 60.63000 355 TYR B N 1
ATOM 2682 C CA . TYR A 1 355 ? 31.88700 45.50800 21.77000 1.000 60.36000 355 TYR B CA 1
ATOM 2683 C C . TYR A 1 355 ? 31.87300 46.54500 20.64900 1.000 58.85000 355 TYR B C 1
ATOM 2684 O O . TYR A 1 355 ? 31.07600 47.49200 20.64000 1.000 55.59000 355 TYR B O 1
ATOM 2693 N N . HIS A 1 356 ? 32.76900 46.37000 19.68200 1.000 51.54000 356 HIS B N 1
ATOM 2694 C CA . HIS A 1 356 ? 32.76700 47.15200 18.45500 1.000 53.12000 356 HIS B CA 1
ATOM 2695 C C . HIS A 1 356 ? 31.94000 46.50700 17.35200 1.000 51.50000 356 HIS B C 1
ATOM 2696 O O . HIS A 1 356 ? 31.68500 47.15700 16.33200 1.000 52.97000 356 HIS B O 1
ATOM 2703 N N . THR A 1 357 ? 31.51000 45.26100 17.54900 1.000 53.13000 357 THR B N 1
ATOM 2704 C CA . THR A 1 357 ? 30.90300 44.46500 16.49000 1.000 49.83000 357 THR B CA 1
ATOM 2705 C C . THR A 1 357 ? 29.69800 45.16500 15.87700 1.000 53.22000 357 THR B C 1
ATOM 2706 O O . THR A 1 357 ? 28.85300 45.72100 16.58400 1.000 53.07000 357 THR B O 1
ATOM 2710 N N . LYS A 1 358 ? 29.62300 45.12800 14.54800 1.000 53.70000 358 LYS B N 1
ATOM 2711 C CA . LYS A 1 358 ? 28.50100 45.68200 13.80400 1.000 56.25000 358 LYS B CA 1
ATOM 2712 C C . LYS A 1 358 ? 27.59900 44.55500 13.30600 1.000 49.42000 358 LYS B C 1
ATOM 2713 O O . LYS A 1 358 ? 28.06200 43.62700 12.63400 1.000 50.33000 358 LYS B O 1
ATOM 2719 N N . VAL A 1 359 ? 26.31600 44.64900 13.64800 1.000 53.21000 359 VAL B N 1
ATOM 2720 C CA . VAL A 1 359 ? 25.30000 43.71200 13.18100 1.000 51.13000 359 VAL B CA 1
ATOM 2721 C C . VAL A 1 359 ? 24.67100 44.31500 11.92400 1.000 52.75000 359 VAL B C 1
ATOM 2722 O O . VAL A 1 359 ? 23.89600 45.26500 12.00800 1.000 53.97000 359 VAL B O 1
ATOM 2726 N N . ILE A 1 360 ? 25.01600 43.76600 10.76000 1.000 49.74000 360 ILE B N 1
ATOM 2727 C CA . ILE A 1 360 ? 24.53300 44.28900 9.48400 1.000 49.77000 360 ILE B CA 1
ATOM 2728 C C . ILE A 1 360 ? 23.36300 43.42700 9.02800 1.000 46.95000 360 ILE B C 1
ATOM 2729 O O . ILE A 1 360 ? 23.53800 42.25100 8.69000 1.000 49.69000 360 ILE B O 1
ATOM 2734 N N . THR A 1 361 ? 22.16700 44.01100 9.01000 1.000 47.44000 361 THR B N 1
ATOM 2735 C CA . THR A 1 361 ? 21.01800 43.39700 8.36100 1.000 52.30000 361 THR B CA 1
ATOM 2736 C C . THR A 1 361 ? 20.98900 43.81000 6.89400 1.000 51.10000 361 THR B C 1
ATOM 2737 O O . THR A 1 361 ? 21.37100 44.92800 6.53700 1.000 48.80000 361 THR B O 1
ATOM 2741 N N . THR A 1 362 ? 20.54300 42.88700 6.03600 1.000 53.17000 362 THR B N 1
ATOM 2742 C CA . THR A 1 362 ? 20.64200 43.07500 4.59300 1.000 51.20000 362 THR B CA 1
ATOM 2743 C C . THR A 1 362 ? 19.36800 42.76800 3.81700 1.000 52.60000 362 THR B C 1
ATOM 2744 O O . THR A 1 362 ? 19.34500 43.00000 2.60400 1.000 54.77000 362 THR B O 1
ATOM 2748 N N . GLU A 1 363 ? 18.32200 42.25100 4.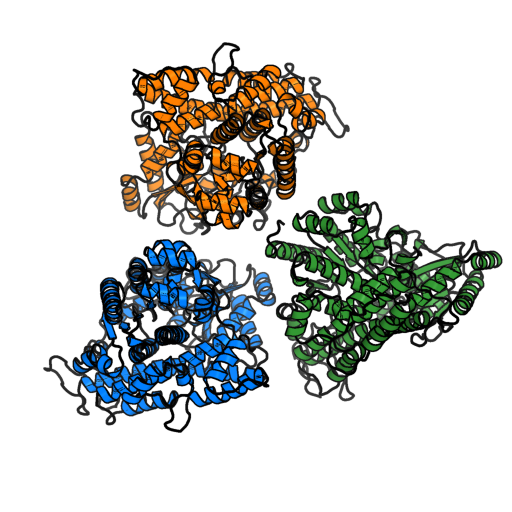45800 1.000 54.80000 363 GLU B N 1
ATOM 2749 C CA . GLU A 1 363 ? 17.12100 41.83900 3.75200 1.000 54.13000 363 GLU B CA 1
ATOM 2750 C C . GLU A 1 363 ? 15.91000 42.60200 4.27700 1.000 55.44000 363 GLU B C 1
ATOM 2751 O O . GLU A 1 363 ? 15.80800 42.83800 5.48600 1.000 56.97000 363 GLU B O 1
ATOM 2757 N N . PRO A 1 364 ? 14.98600 43.01100 3.40200 1.000 58.20000 364 PRO B N 1
ATOM 2758 C CA . PRO A 1 364 ? 13.82400 43.79000 3.87000 1.000 59.44000 364 PRO B CA 1
ATOM 2759 C C . PRO A 1 364 ? 12.91200 43.03500 4.82600 1.000 53.03000 364 PRO B C 1
ATOM 2760 O O . PRO A 1 364 ? 12.08000 43.66700 5.48900 1.000 52.66000 364 PRO B O 1
ATOM 2764 N N . LYS A 1 365 ? 13.03200 41.71400 4.91900 1.000 47.33000 365 LYS B N 1
ATOM 2765 C CA . LYS A 1 365 ? 12.22600 40.93000 5.84300 1.000 48.03000 365 LYS B CA 1
ATOM 2766 C C . LYS A 1 365 ? 12.94800 40.63600 7.15200 1.000 51.63000 365 LYS B C 1
ATOM 2767 O O . LYS A 1 365 ? 12.35600 40.02500 8.04700 1.000 50.71000 365 LYS B O 1
ATOM 2773 N N . GLY A 1 366 ? 14.20200 41.05800 7.28900 1.000 54.12000 366 GLY B N 1
ATOM 2774 C CA . GLY A 1 366 ? 14.95200 40.80900 8.50300 1.000 47.54000 366 GLY B CA 1
ATOM 2775 C C . GLY A 1 366 ? 15.50000 42.06800 9.14100 1.000 51.94000 366 GLY B C 1
ATOM 2776 O O . GLY A 1 366 ? 16.69800 42.35100 9.04900 1.000 58.59000 366 GLY B O 1
ATOM 2777 N N . HIS A 1 367 ? 14.63200 42.83500 9.79100 1.000 54.85000 367 HIS B N 1
ATOM 2778 C CA . HIS A 1 367 ? 15.03100 44.05000 10.48400 1.000 50.35000 367 HIS B CA 1
ATOM 2779 C C . HIS A 1 367 ? 15.18000 43.76900 11.97200 1.000 60.35000 367 HIS B C 1
ATOM 2780 O O . HIS A 1 367 ? 14.38400 43.02700 12.56000 1.000 53.40000 367 HIS B O 1
ATOM 2787 N N . ILE A 1 368 ? 16.21400 44.35500 12.57800 1.000 56.88000 368 ILE B N 1
ATOM 2788 C CA . ILE A 1 368 ? 16.45500 44.25500 14.00400 1.000 49.20000 368 ILE B CA 1
ATOM 2789 C C . ILE A 1 368 ? 16.77600 45.66600 14.51400 1.000 54.40000 368 ILE B C 1
ATOM 2790 O O . ILE A 1 368 ? 17.76600 46.25600 14.06200 1.000 54.36000 368 ILE B O 1
ATOM 2795 N N . PRO A 1 369 ? 15.98700 46.23300 15.41300 1.000 53.18000 369 PRO B N 1
ATOM 2796 C CA . PRO A 1 369 ? 16.27300 47.59400 15.89600 1.000 59.28000 369 PRO B CA 1
ATOM 2797 C C . PRO A 1 369 ? 17.64800 47.68200 16.54400 1.000 56.45000 369 PRO B C 1
ATOM 2798 O O . PRO A 1 369 ? 18.03000 46.83700 17.35600 1.000 52.76000 369 PRO B O 1
ATOM 2802 N N . GLY A 1 370 ? 18.39400 48.72000 16.17300 1.000 55.68000 370 GLY B N 1
ATOM 2803 C CA . GLY A 1 370 ? 19.75100 48.90800 16.62400 1.000 56.27000 370 GLY B CA 1
ATOM 2804 C C . GLY A 1 370 ? 20.80700 48.43900 15.64500 1.000 56.81000 370 GLY B C 1
ATOM 2805 O O . GLY A 1 370 ? 21.95800 48.88000 15.73800 1.000 54.35000 370 GLY B O 1
ATOM 2806 N N . ALA A 1 371 ? 20.44800 47.55900 14.71600 1.000 53.75000 371 ALA B N 1
ATOM 2807 C CA . ALA A 1 371 ? 21.38400 47.09800 13.70600 1.000 53.10000 371 ALA B CA 1
ATOM 2808 C C . ALA A 1 371 ? 21.58200 48.17200 12.63900 1.000 54.83000 371 ALA B C 1
ATOM 2809 O O . ALA A 1 371 ? 20.87500 49.18200 12.59300 1.000 62.27000 371 ALA B O 1
ATOM 2811 N N . VAL A 1 372 ? 22.56500 47.94500 11.77200 1.000 49.85000 372 VAL B N 1
ATOM 2812 C CA . VAL A 1 372 ? 22.81500 48.80200 10.61800 1.000 55.87000 372 VAL B CA 1
ATOM 2813 C C . VAL A 1 372 ? 22.34000 48.05300 9.37900 1.000 55.81000 372 VAL B C 1
ATOM 2814 O O . VAL A 1 372 ? 22.83600 46.96200 9.07100 1.000 51.57000 372 VAL B O 1
ATOM 2818 N N . HIS A 1 373 ? 21.36400 48.62600 8.68000 1.000 57.45000 373 HIS B N 1
ATOM 2819 C CA . HIS A 1 373 ? 20.72800 47.96800 7.54300 1.000 58.70000 373 HIS B CA 1
ATOM 2820 C C . HIS A 1 373 ? 21.38900 48.43600 6.25200 1.000 60.33000 373 HIS B C 1
ATOM 2821 O O . HIS A 1 373 ? 21.28600 49.61000 5.88000 1.000 58.54000 373 HIS B O 1
ATOM 2828 N N . ILE A 1 374 ? 22.06600 47.51800 5.57700 1.000 53.83000 374 ILE B N 1
ATOM 2829 C CA . ILE A 1 374 ? 22.60300 47.74600 4.23800 1.000 54.53000 374 ILE B CA 1
ATOM 2830 C C . ILE A 1 374 ? 21.89800 46.74000 3.33500 1.000 53.95000 374 ILE B C 1
ATOM 2831 O O . ILE A 1 374 ? 22.31000 45.58200 3.21600 1.000 56.09000 374 ILE B O 1
ATOM 2836 N N . GLU A 1 375 ? 20.81400 47.18100 2.70000 1.000 54.83000 375 GLU B N 1
ATOM 2837 C CA . GLU A 1 375 ? 19.91900 46.26600 2.00400 1.000 54.40000 375 GLU B CA 1
ATOM 2838 C C . GLU A 1 375 ? 20.59600 45.66700 0.77900 1.000 54.31000 375 GLU B C 1
ATOM 2839 O O . GLU A 1 375 ? 21.17000 46.38500 -0.04600 1.000 52.78000 375 GLU B O 1
ATOM 2845 N N . PHE A 1 376 ? 20.51700 44.34500 0.66400 1.000 52.31000 376 PHE B N 1
ATOM 2846 C CA . PHE A 1 376 ? 21.13300 43.61500 -0.43200 1.000 61.09000 376 PHE B CA 1
ATOM 2847 C C . PHE A 1 376 ? 20.13300 43.41800 -1.56200 1.000 55.74000 376 PHE B C 1
ATOM 2848 O O . PHE A 1 376 ? 18.95300 43.14300 -1.32400 1.000 57.65000 376 PHE B O 1
ATOM 2856 N N . ASN A 1 377 ? 20.61200 43.57100 -2.79400 1.000 58.28000 377 ASN B N 1
ATOM 2857 C CA . ASN A 1 377 ? 19.82000 43.29400 -3.98200 1.000 60.48000 377 ASN B CA 1
ATOM 2858 C C . ASN A 1 377 ? 20.71900 42.64600 -5.02400 1.000 60.60000 377 ASN B C 1
ATOM 2859 O O . ASN A 1 377 ? 21.93100 42.87700 -5.04700 1.000 63.19000 377 ASN B O 1
ATOM 2864 N N . ALA A 1 378 ? 20.11200 41.83000 -5.88700 1.000 52.07000 378 ALA B N 1
ATOM 2865 C CA . ALA A 1 378 ? 20.89800 40.99200 -6.78800 1.000 57.33000 378 ALA B CA 1
ATOM 2866 C C . ALA A 1 378 ? 21.64900 41.81900 -7.82600 1.000 59.93000 378 ALA B C 1
ATOM 2867 O O . ALA A 1 378 ? 22.79500 41.50100 -8.16500 1.000 56.68000 378 ALA B O 1
ATOM 2869 N N . GLU A 1 379 ? 21.02800 42.88700 -8.33600 1.000 58.04000 379 GLU B N 1
ATOM 2870 C CA . GLU A 1 379 ? 21.59700 43.58800 -9.48400 1.000 59.17000 379 GLU B CA 1
ATOM 2871 C C . GLU A 1 379 ? 22.89400 44.31100 -9.14000 1.000 61.51000 379 GLU B C 1
ATOM 2872 O O . GLU A 1 379 ? 23.78600 44.40900 -9.99100 1.000 61.30000 379 GLU B O 1
ATOM 2878 N N . LYS A 1 380 ? 23.02200 44.82400 -7.91900 1.000 60.57000 380 LYS B N 1
ATOM 2879 C CA . LYS A 1 380 ? 24.23700 45.49600 -7.46500 1.000 61.55000 380 LYS B CA 1
ATOM 2880 C C . LYS A 1 380 ? 24.95700 44.67100 -6.40100 1.000 60.43000 380 LYS B C 1
ATOM 2881 O O . LYS A 1 380 ? 25.56500 45.21400 -5.47800 1.000 59.11000 380 LYS B O 1
ATOM 2887 N N . ALA A 1 381 ? 24.91000 43.34300 -6.54600 1.000 61.61000 381 ALA B N 1
ATOM 2888 C CA . ALA A 1 381 ? 25.35500 42.44100 -5.48600 1.000 57.21000 381 ALA B CA 1
ATOM 2889 C C . ALA A 1 381 ? 26.81500 42.67700 -5.11700 1.000 57.62000 381 ALA B C 1
ATOM 2890 O O . ALA A 1 381 ? 27.15500 42.80200 -3.93300 1.000 63.67000 381 ALA B O 1
ATOM 2892 N N . ASP A 1 382 ? 27.69700 42.73200 -6.11700 1.000 58.35000 382 ASP B N 1
ATOM 2893 C CA . ASP A 1 382 ? 29.12300 42.85200 -5.83400 1.000 57.49000 382 ASP B CA 1
ATOM 2894 C C . ASP A 1 382 ? 29.45100 44.18400 -5.16700 1.000 60.53000 382 ASP B C 1
ATOM 2895 O O . ASP A 1 382 ? 30.31200 44.24200 -4.28200 1.000 58.66000 382 ASP B O 1
ATOM 2900 N N . GLU A 1 383 ? 28.76500 45.26000 -5.56300 1.000 58.95000 383 GLU B N 1
ATOM 2901 C CA . GLU A 1 383 ? 29.02100 46.56300 -4.95300 1.000 57.31000 383 GLU B CA 1
ATOM 2902 C C . GLU A 1 383 ? 28.60700 46.58100 -3.48500 1.000 55.22000 383 GLU B C 1
ATOM 2903 O O . GLU A 1 383 ? 29.34800 47.08500 -2.62900 1.000 57.16000 383 GLU B O 1
ATOM 2909 N N . ILE A 1 384 ? 27.43200 46.02800 -3.17300 1.000 58.00000 384 ILE B N 1
ATOM 2910 C CA . ILE A 1 384 ? 26.97900 45.96700 -1.78600 1.000 59.58000 384 ILE B CA 1
ATOM 2911 C C . ILE A 1 384 ? 27.90800 45.08600 -0.95900 1.000 55.34000 384 ILE B C 1
ATOM 2912 O O . ILE A 1 384 ? 28.23900 45.41100 0.19000 1.000 59.36000 384 ILE B O 1
ATOM 2917 N N . ALA A 1 385 ? 28.34500 43.95900 -1.52600 1.000 51.74000 385 ALA B N 1
ATOM 2918 C CA . ALA A 1 385 ? 29.25800 43.07900 -0.80300 1.000 50.62000 385 ALA B CA 1
ATOM 2919 C C . ALA A 1 385 ? 30.58900 43.77000 -0.52400 1.000 53.33000 385 ALA B C 1
ATOM 2920 O O . ALA A 1 385 ? 31.14000 43.65100 0.58000 1.000 50.56000 385 ALA B O 1
ATOM 2922 N N . LYS A 1 386 ? 31.12100 44.49200 -1.51600 1.000 56.70000 386 LYS B N 1
ATOM 2923 C CA . LYS A 1 386 ? 32.34300 45.26500 -1.31300 1.000 58.57000 386 LYS B CA 1
ATOM 2924 C C . LYS A 1 386 ? 32.16400 46.28000 -0.19400 1.000 54.17000 386 LYS B C 1
ATOM 2925 O O . LYS A 1 386 ? 33.01800 46.40400 0.69000 1.000 49.87000 386 LYS B O 1
ATOM 2931 N N . GLU A 1 387 ? 31.05400 47.02000 -0.22400 1.000 53.47000 387 GLU B N 1
ATOM 2932 C CA . GLU A 1 387 ? 30.78800 48.01600 0.81100 1.000 60.00000 387 GLU B CA 1
ATOM 2933 C C . GLU A 1 387 ? 30.74200 47.38000 2.19800 1.000 57.97000 387 GLU B C 1
ATOM 2934 O O . GLU A 1 387 ? 31.32100 47.90900 3.15700 1.000 54.29000 387 GLU B O 1
ATOM 2940 N N . ILE A 1 388 ? 30.07800 46.22800 2.31400 1.000 54.52000 388 ILE B N 1
ATOM 2941 C CA . ILE A 1 388 ? 29.93300 45.56500 3.60800 1.000 55.15000 388 ILE B CA 1
ATOM 2942 C C . ILE A 1 388 ? 31.29000 45.09700 4.13100 1.000 52.86000 388 ILE B C 1
ATOM 2943 O O . ILE A 1 388 ? 31.65100 45.33900 5.29600 1.000 52.76000 388 ILE B O 1
ATOM 2948 N N . VAL A 1 389 ? 32.05800 44.40900 3.27900 1.000 50.52000 389 VAL B N 1
ATOM 2949 C CA . VAL A 1 389 ? 33.37700 43.93500 3.69100 1.000 54.44000 389 VAL B CA 1
ATOM 2950 C C . VAL A 1 389 ? 34.27300 45.11100 4.05600 1.000 54.62000 389 VAL B C 1
ATOM 2951 O O . VAL A 1 389 ? 35.08400 45.02800 4.98800 1.000 54.37000 389 VAL B O 1
ATOM 2955 N N . ARG A 1 390 ? 34.12900 46.23200 3.34200 1.000 56.13000 390 ARG B N 1
ATOM 2956 C CA . ARG A 1 390 ? 34.91700 47.41700 3.66100 1.000 58.68000 390 ARG B CA 1
ATOM 2957 C C . ARG A 1 390 ? 34.56000 47.95800 5.03500 1.000 56.15000 390 ARG B C 1
ATOM 2958 O O . ARG A 1 390 ? 35.44200 48.37000 5.79300 1.000 54.75000 390 ARG B O 1
ATOM 2966 N N . ILE A 1 391 ? 33.26900 47.97400 5.37000 1.000 53.01000 391 ILE B N 1
ATOM 2967 C CA . ILE A 1 391 ? 32.86500 48.44500 6.69300 1.000 57.99000 391 ILE B CA 1
ATOM 2968 C C . ILE A 1 391 ? 33.46900 47.56200 7.77900 1.000 54.73000 391 ILE B C 1
ATOM 2969 O O . ILE A 1 391 ? 33.97000 48.05500 8.80000 1.000 53.00000 391 ILE B O 1
ATOM 2974 N N . ALA A 1 392 ? 33.46100 46.24400 7.56500 1.000 55.98000 392 ALA B N 1
ATOM 2975 C CA . ALA A 1 392 ? 34.08100 45.34300 8.53900 1.000 58.82000 392 ALA B CA 1
ATOM 2976 C C . ALA A 1 392 ? 35.58000 45.61900 8.68100 1.000 59.10000 392 ALA B C 1
ATOM 2977 O O . ALA A 1 392 ? 36.11300 45.72300 9.80000 1.000 59.93000 392 ALA B O 1
ATOM 2979 N N . ILE A 1 393 ? 36.27700 45.74200 7.54900 1.000 58.69000 393 ILE B N 1
ATOM 2980 C CA . ILE A 1 393 ? 37.72000 45.96700 7.57000 1.000 59.38000 393 ILE B CA 1
ATOM 2981 C C . ILE A 1 393 ? 38.04800 47.28900 8.25200 1.000 57.60000 393 ILE B C 1
ATOM 2982 O O . ILE A 1 393 ? 39.04600 47.40400 8.97400 1.000 55.79000 393 ILE B O 1
ATOM 2987 N N . GLU A 1 394 ? 37.20900 48.30300 8.04200 1.000 60.47000 394 GLU B N 1
ATOM 2988 C CA . GLU A 1 394 ? 37.44200 49.59900 8.66600 1.000 59.29000 394 GLU B CA 1
ATOM 2989 C C . GLU A 1 394 ? 37.11300 49.57200 10.15100 1.000 61.84000 394 GLU B C 1
ATOM 2990 O O . GLU A 1 394 ? 37.65100 50.38000 10.91600 1.000 57.68000 394 GLU B O 1
ATOM 2996 N N . ASN A 1 395 ? 36.23100 48.66500 10.57700 1.000 58.43000 395 ASN B N 1
ATOM 2997 C CA . ASN A 1 395 ? 35.98700 48.49900 12.00400 1.000 59.07000 395 ASN B CA 1
ATOM 2998 C C . ASN A 1 395 ? 37.08200 47.70100 12.70000 1.000 55.60000 395 ASN B C 1
ATOM 2999 O O . ASN A 1 395 ? 37.17700 47.75600 13.93100 1.000 53.49000 395 ASN B O 1
ATOM 3004 N N . TYR A 1 396 ? 37.88300 46.94800 11.94500 1.000 58.16000 396 TYR B N 1
ATOM 3005 C CA . TYR A 1 396 ? 38.97600 46.17900 12.54900 1.000 59.90000 396 TYR B CA 1
ATOM 3006 C C . TYR A 1 396 ? 39.82800 46.94400 13.56500 1.000 61.34000 396 TYR B C 1
ATOM 3007 O O . TYR A 1 396 ? 40.13800 46.36100 14.61800 1.000 55.66000 396 TYR B O 1
ATOM 3016 N N . PRO A 1 397 ? 40.24800 48.19500 13.33700 1.000 60.03000 397 PRO B N 1
ATOM 3017 C CA . PRO A 1 397 ? 41.06500 48.88200 14.35700 1.000 58.04000 397 PRO B CA 1
ATOM 3018 C C . PRO A 1 397 ? 40.37300 49.06900 15.69800 1.000 62.79000 397 PRO B C 1
ATOM 3019 O O . PRO A 1 397 ? 41.05400 49.36300 16.68900 1.000 65.12000 397 PRO B O 1
ATOM 3023 N N . ASN A 1 398 ? 39.05400 48.91000 15.77100 1.000 59.21000 398 ASN B N 1
ATOM 3024 C CA . ASN A 1 398 ? 38.31300 49.13500 17.00400 1.000 53.64000 398 ASN B CA 1
ATOM 3025 C C . ASN A 1 398 ? 38.18800 47.88400 17.86300 1.000 54.43000 398 ASN B C 1
ATOM 3026 O O . ASN A 1 398 ? 37.49600 47.92100 18.88500 1.000 59.55000 398 ASN B O 1
ATOM 3031 N N . ARG A 1 399 ? 38.83100 46.79100 17.48000 1.000 57.87000 399 ARG B N 1
ATOM 3032 C CA . ARG A 1 399 ? 38.71100 45.54900 18.23600 1.000 58.54000 399 ARG B CA 1
ATOM 3033 C C . ARG A 1 399 ? 39.37300 45.69100 19.59900 1.000 57.49000 399 ARG B C 1
ATOM 3034 O O . ARG A 1 399 ? 40.59400 45.88600 19.66700 1.000 59.29000 399 ARG B O 1
ATOM 3042 N N . PRO A 1 400 ? 38.62500 45.59900 20.70100 1.000 61.03000 400 PRO B N 1
ATOM 3043 C CA . PRO A 1 400 ? 39.26000 45.64700 22.02400 1.000 62.40000 400 PRO B CA 1
ATOM 3044 C C . PRO A 1 400 ? 40.10000 44.40700 22.27600 1.000 64.09000 400 PRO B C 1
ATOM 3045 O O . PRO A 1 400 ? 39.60200 43.41100 22.81200 1.000 61.01000 400 PRO B O 1
ATOM 3049 N N . ARG A 1 401 ? 41.37500 44.45700 21.88000 1.000 63.30000 401 ARG B N 1
ATOM 3050 C CA . ARG A 1 401 ? 42.24600 43.29400 22.01400 1.000 65.28000 401 ARG B CA 1
ATOM 3051 C C . ARG A 1 401 ? 42.43200 42.87700 23.46600 1.000 63.71000 401 ARG B C 1
ATOM 3052 O O . ARG A 1 401 ? 42.77300 41.71900 23.72800 1.000 64.98000 401 ARG B O 1
ATOM 3060 N N . ASP A 1 402 ? 42.20800 43.79100 24.41300 1.000 65.87000 402 ASP B N 1
ATOM 3061 C CA . ASP A 1 402 ? 42.28400 43.45000 25.82800 1.000 66.71000 402 ASP B CA 1
ATOM 3062 C C . ASP A 1 402 ? 41.15500 42.52400 26.26400 1.000 64.83000 402 ASP B C 1
ATOM 3063 O O . ASP A 1 402 ? 41.29900 41.82600 27.27300 1.000 68.74000 402 ASP B O 1
ATOM 3068 N N . ARG A 1 403 ? 40.04100 42.50100 25.53100 1.000 63.05000 403 ARG B N 1
ATOM 3069 C CA . ARG A 1 403 ? 38.87900 41.69400 25.87900 1.000 65.90000 403 ARG B CA 1
ATOM 3070 C C . ARG A 1 403 ? 38.63500 40.57100 24.87400 1.000 66.39000 403 ARG B C 1
ATOM 3071 O O . ARG A 1 403 ? 37.50100 40.11600 24.70800 1.000 67.04000 403 ARG B O 1
ATOM 3079 N N . VAL A 1 404 ? 39.68500 40.11300 24.19900 1.000 64.70000 404 VAL B N 1
ATOM 3080 C CA . VAL A 1 404 ? 39.56900 39.08200 23.17400 1.000 60.39000 404 VAL B CA 1
ATOM 3081 C C . VAL A 1 404 ? 39.92400 37.73500 23.78600 1.000 65.30000 404 VAL B C 1
ATOM 3082 O O . VAL A 1 404 ? 40.98100 37.58700 24.41200 1.000 63.96000 404 VAL B O 1
ATOM 3086 N N . HIS A 1 405 ? 39.03900 36.75300 23.60800 1.000 65.37000 405 HIS B N 1
ATOM 3087 C CA . HIS A 1 405 ? 39.29300 35.37600 24.03300 1.000 56.04000 405 HIS B CA 1
ATOM 3088 C C . HIS A 1 405 ? 38.64800 34.45100 23.00600 1.000 56.44000 405 HIS B C 1
ATOM 3089 O O . HIS A 1 405 ? 37.44300 34.19000 23.06600 1.000 62.85000 405 HIS B O 1
ATOM 3096 N N . ILE A 1 406 ? 39.44700 33.96700 22.06600 1.000 53.17000 406 ILE B N 1
ATOM 3097 C CA . ILE A 1 406 ? 39.00600 32.99300 21.07200 1.000 55.86000 406 ILE B CA 1
ATOM 3098 C C . ILE A 1 406 ? 39.38300 31.60900 21.58500 1.000 62.90000 406 ILE B C 1
ATOM 3099 O O . ILE A 1 406 ? 40.56900 31.36700 21.85600 1.000 63.62000 406 ILE B O 1
ATOM 3104 N N . PRO A 1 407 ? 38.43300 30.69400 21.76200 1.000 64.25000 407 PRO B N 1
ATOM 3105 C CA . PRO A 1 407 ? 38.80300 29.33500 22.17400 1.000 61.76000 407 PRO B CA 1
ATOM 3106 C C . PRO A 1 407 ? 39.62600 28.64500 21.09200 1.000 66.34000 407 PRO B C 1
ATOM 3107 O O . PRO A 1 407 ? 39.26800 28.66000 19.91200 1.000 64.66000 407 PRO B O 1
ATOM 3111 N N . LYS A 1 408 ? 40.74500 28.04200 21.51700 1.000 66.41000 408 LYS B N 1
ATOM 3112 C CA . LYS A 1 408 ? 41.64400 27.33200 20.60400 1.000 72.36000 408 LYS B CA 1
ATOM 3113 C C . LYS A 1 408 ? 40.92100 26.25800 19.80900 1.000 67.49000 408 LYS B C 1
ATOM 3114 O O . LYS A 1 408 ? 41.32200 25.93800 18.68400 1.000 74.16000 408 LYS B O 1
ATOM 3120 N N . HIS A 1 409 ? 39.85600 25.70300 20.37000 1.000 69.56000 409 HIS B N 1
ATOM 3121 C CA . HIS A 1 409 ? 39.28800 24.46100 19.87100 1.000 64.53000 409 HIS B CA 1
ATOM 3122 C C . HIS A 1 409 ? 38.81900 24.59500 18.42900 1.000 62.97000 409 HIS B C 1
ATOM 3123 O O . HIS A 1 409 ? 37.98600 25.44700 18.10300 1.000 61.44000 409 HIS B O 1
ATOM 3130 N N . LYS A 1 410 ? 39.38000 23.74700 17.57400 1.000 59.90000 410 LYS B N 1
ATOM 3131 C CA . LYS A 1 410 ? 39.13800 23.74100 16.14300 1.000 58.75000 410 LYS B CA 1
ATOM 3132 C C . LYS A 1 410 ? 39.12700 22.28700 15.69700 1.000 61.04000 410 LYS B C 1
ATOM 3133 O O . LYS A 1 410 ? 39.85200 21.45600 16.24800 1.000 64.66000 410 LYS B O 1
ATOM 3139 N N . MET A 1 411 ? 38.28600 21.96900 14.71800 1.000 61.51000 411 MET B N 1
ATOM 3140 C CA . MET A 1 411 ? 38.15400 20.57700 14.30800 1.000 53.88000 411 MET B CA 1
ATOM 3141 C C . MET A 1 411 ? 38.07900 20.48300 12.79400 1.000 59.17000 411 MET B C 1
ATOM 3142 O O . MET A 1 411 ? 37.50100 21.35200 12.14500 1.000 62.98000 411 MET B O 1
ATOM 3147 N N . GLU A 1 412 ? 38.66000 19.43100 12.22900 1.000 58.30000 412 GLU B N 1
ATOM 3148 C CA . GLU A 1 412 ? 38.56000 19.21100 10.79500 1.000 57.98000 412 GLU B CA 1
ATOM 3149 C C . GLU A 1 412 ? 37.27500 18.46100 10.47400 1.000 58.76000 412 GLU B C 1
ATOM 3150 O O . GLU A 1 412 ? 36.83400 17.60000 11.24100 1.000 61.02000 412 GLU B O 1
ATOM 3156 N N . ALA A 1 413 ? 36.67300 18.79800 9.33600 1.000 53.49000 413 ALA B N 1
ATOM 3157 C CA . ALA A 1 413 ? 35.42300 18.18300 8.92400 1.000 50.86000 413 ALA B CA 1
ATOM 3158 C C . ALA A 1 413 ? 35.40300 18.03100 7.41300 1.000 55.13000 413 ALA B C 1
ATOM 3159 O O . ALA A 1 413 ? 35.76500 18.96000 6.68400 1.000 52.86000 413 ALA B O 1
ATOM 3161 N N . ILE A 1 414 ? 34.98300 16.85800 6.95300 1.000 50.00000 414 ILE B N 1
ATOM 3162 C CA . ILE A 1 414 ? 34.75100 16.59700 5.54000 1.000 51.69000 414 ILE B CA 1
ATOM 3163 C C . ILE A 1 414 ? 33.26800 16.80600 5.27200 1.000 54.31000 414 ILE B C 1
ATOM 3164 O O . ILE A 1 414 ? 32.42300 16.07400 5.80300 1.000 58.23000 414 ILE B O 1
ATOM 3169 N N . ALA A 1 415 ? 32.95100 17.80500 4.46100 1.000 49.92000 415 ALA B N 1
ATOM 3170 C CA . ALA A 1 415 ? 31.57500 18.15500 4.13600 1.000 52.17000 415 ALA B CA 1
ATOM 3171 C C . ALA A 1 415 ? 31.35800 18.06500 2.62800 1.000 53.70000 415 ALA B C 1
ATOM 3172 O O . ALA A 1 415 ? 32.25100 17.68000 1.86800 1.000 52.02000 415 ALA B O 1
ATOM 3174 N N . GLY A 1 416 ? 30.15000 18.42200 2.20200 1.000 49.10000 416 GLY B N 1
ATOM 3175 C CA . GLY A 1 416 ? 29.83200 18.46500 0.79000 1.000 46.91000 416 GLY B CA 1
ATOM 3176 C C . GLY A 1 416 ? 29.26800 17.19000 0.21100 1.000 49.85000 416 GLY B C 1
ATOM 3177 O O . GLY A 1 416 ? 29.53300 16.88600 -0.95800 1.000 54.50000 416 GLY B O 1
ATOM 3178 N N . PHE A 1 417 ? 28.48600 16.43500 0.98100 1.000 53.72000 417 PHE B N 1
ATOM 3179 C CA . PHE A 1 417 ? 27.95900 15.15000 0.52300 1.000 56.24000 417 PHE B CA 1
ATOM 3180 C C . PHE A 1 417 ? 26.51100 15.33300 0.07800 1.000 59.19000 417 PHE B C 1
ATOM 3181 O O . PHE A 1 417 ? 25.56100 14.97600 0.77500 1.000 61.69000 417 PHE B O 1
ATOM 3189 N N . SER A 1 418 ? 26.35100 15.90500 -1.11100 1.000 56.74000 418 SER B N 1
ATOM 3190 C CA . SER A 1 418 ? 25.05300 15.89800 -1.76300 1.000 60.20000 418 SER B CA 1
ATOM 3191 C C . SER A 1 418 ? 24.75300 14.49800 -2.29900 1.000 60.47000 418 SER B C 1
ATOM 3192 O O . SER A 1 418 ? 25.60700 13.60700 -2.29700 1.000 59.27000 418 SER B O 1
ATOM 3195 N N . VAL A 1 419 ? 23.51500 14.30500 -2.76100 1.000 58.32000 419 VAL B N 1
ATOM 3196 C CA . VAL A 1 419 ? 23.13400 13.01300 -3.32600 1.000 60.47000 419 VAL B CA 1
ATOM 3197 C C . VAL A 1 419 ? 23.99800 12.69000 -4.53900 1.000 61.16000 419 VAL B C 1
ATOM 3198 O O . VAL A 1 419 ? 24.42500 11.54400 -4.73300 1.000 56.41000 419 VAL B O 1
ATOM 3202 N N . GLU A 1 420 ? 24.27900 13.69900 -5.36600 1.000 62.01000 420 GLU B N 1
ATOM 3203 C CA . GLU A 1 420 ? 25.15700 13.49500 -6.51200 1.000 59.15000 420 GLU B CA 1
ATOM 3204 C C . GLU A 1 420 ? 26.55600 13.09000 -6.06600 1.000 58.44000 420 GLU B C 1
ATOM 3205 O O . GLU A 1 420 ? 27.15500 12.16900 -6.63500 1.000 62.22000 420 GLU B O 1
ATOM 3211 N N . ALA A 1 421 ? 27.09000 13.76300 -5.04300 1.000 57.21000 421 ALA B N 1
ATOM 3212 C CA . ALA A 1 421 ? 28.41700 13.42100 -4.54300 1.000 58.42000 421 ALA B CA 1
ATOM 3213 C C . ALA A 1 421 ? 28.44400 12.01100 -3.96900 1.000 62.05000 421 ALA B C 1
ATOM 3214 O O . ALA A 1 421 ? 29.41800 11.27200 -4.16000 1.000 63.49000 421 ALA B O 1
ATOM 3216 N N . ILE A 1 422 ? 27.37900 11.61700 -3.26900 1.000 58.29000 422 ILE B N 1
ATOM 3217 C CA . ILE A 1 422 ? 27.31900 10.27500 -2.69900 1.000 61.94000 422 ILE B CA 1
ATOM 3218 C C . ILE A 1 422 ? 27.27700 9.22400 -3.80100 1.000 58.72000 422 ILE B C 1
ATOM 3219 O O . ILE A 1 422 ? 27.98100 8.20900 -3.73300 1.000 58.66000 422 ILE B O 1
ATOM 3224 N N . VAL A 1 423 ? 26.46000 9.44700 -4.83400 1.000 56.25000 423 VAL B N 1
ATOM 3225 C CA . VAL A 1 423 ? 26.38600 8.48800 -5.93500 1.000 62.09000 423 VAL B CA 1
ATOM 3226 C C . VAL A 1 423 ? 27.72200 8.41500 -6.66500 1.000 62.80000 423 VAL B C 1
ATOM 3227 O O . VAL A 1 423 ? 28.15500 7.33700 -7.09200 1.000 65.25000 423 VAL B O 1
ATOM 3231 N N . GLU A 1 424 ? 28.40500 9.55500 -6.80600 1.000 64.57000 424 GLU B N 1
ATOM 3232 C CA . GLU A 1 424 ? 29.74200 9.54700 -7.39100 1.000 66.42000 424 GLU B CA 1
ATOM 3233 C C . GLU A 1 424 ? 30.72300 8.77000 -6.52400 1.000 67.90000 424 GLU B C 1
ATOM 3234 O O . GLU A 1 424 ? 31.64800 8.13600 -7.04600 1.000 71.41000 424 GLU B O 1
ATOM 3240 N N . ALA A 1 425 ? 30.53900 8.80800 -5.20200 1.000 66.21000 425 ALA B N 1
ATOM 3241 C CA . ALA A 1 425 ? 31.41400 8.05300 -4.31300 1.000 65.00000 425 ALA B CA 1
ATOM 3242 C C . ALA A 1 425 ? 31.21300 6.55200 -4.46900 1.000 65.58000 425 ALA B C 1
ATOM 3243 O O . ALA A 1 425 ? 32.15300 5.77700 -4.26100 1.000 70.40000 425 ALA B O 1
ATOM 3245 N N . LEU A 1 426 ? 30.00700 6.12500 -4.83400 1.000 65.45000 426 LEU B N 1
ATOM 3246 C CA . LEU A 1 426 ? 29.69500 4.71500 -5.02100 1.000 63.54000 426 LEU B CA 1
ATOM 3247 C C . LEU A 1 426 ? 29.98200 4.23000 -6.43500 1.000 65.26000 426 LEU B C 1
ATOM 3248 O O . LEU A 1 426 ? 29.52100 3.14600 -6.81000 1.000 65.08000 426 LEU B O 1
ATOM 3253 N N . GLY A 1 427 ? 30.71900 5.00500 -7.22800 1.000 64.21000 427 GLY B N 1
ATOM 3254 C CA . GLY A 1 427 ? 31.02600 4.60600 -8.58600 1.000 63.20000 427 GLY B CA 1
ATOM 3255 C C . GLY A 1 427 ? 29.95600 4.92200 -9.60300 1.000 67.35000 427 GLY B C 1
ATOM 3256 O O . GLY A 1 427 ? 29.94000 4.31100 -10.67600 1.000 62.65000 427 GLY B O 1
ATOM 3257 N N . GLY A 1 428 ? 29.05500 5.85700 -9.30300 1.000 69.99000 428 GLY B N 1
ATOM 3258 C CA . GLY A 1 428 ? 28.01100 6.24100 -10.22600 1.000 61.00000 428 GLY B CA 1
ATOM 3259 C C . GLY A 1 428 ? 26.72800 5.44700 -10.11700 1.000 61.98000 428 GLY B C 1
ATOM 3260 O O . GLY A 1 428 ? 25.75500 5.77900 -10.80600 1.000 71.67000 428 GLY B O 1
ATOM 3261 N N . THR A 1 429 ? 26.69000 4.41600 -9.27600 1.000 64.21000 429 THR B N 1
ATOM 3262 C CA . THR A 1 429 ? 25.50900 3.58600 -9.10000 1.000 66.44000 429 THR B CA 1
ATOM 3263 C C . THR A 1 429 ? 25.21100 3.43500 -7.61300 1.000 64.07000 429 THR B C 1
ATOM 3264 O O . THR A 1 429 ? 26.09300 3.57400 -6.76400 1.000 65.79000 429 THR B O 1
ATOM 3268 N N . LEU A 1 430 ? 23.94500 3.15700 -7.30300 1.000 61.03000 430 LEU B N 1
ATOM 3269 C CA . LEU A 1 430 ? 23.52900 2.92600 -5.92500 1.000 60.33000 430 LEU B CA 1
ATOM 3270 C C . LEU A 1 430 ? 23.79400 1.50100 -5.45500 1.000 65.65000 430 LEU B C 1
ATOM 3271 O O . LEU A 1 430 ? 23.51500 1.19100 -4.29200 1.000 69.35000 430 LEU B O 1
ATOM 3276 N N . GLU A 1 431 ? 24.33000 0.64000 -6.31900 1.000 62.35000 431 GLU B N 1
ATOM 3277 C CA . GLU A 1 431 ? 24.39000 -0.78500 -6.00600 1.000 63.17000 431 GLU B CA 1
ATOM 3278 C C . GLU A 1 431 ? 25.28200 -1.13900 -4.81800 1.000 62.86000 431 GLU B C 1
ATOM 3279 O O . GLU A 1 431 ? 24.87100 -2.00000 -4.02200 1.000 62.04000 431 GLU B O 1
ATOM 3285 N N . PRO A 1 432 ? 26.48400 -0.56900 -4.64000 1.000 58.04000 432 PRO B N 1
ATOM 3286 C CA . PRO A 1 432 ? 27.30900 -0.99600 -3.49300 1.000 55.09000 432 PRO B CA 1
ATOM 3287 C C . PRO A 1 432 ? 26.67200 -0.73400 -2.13600 1.000 61.68000 432 PRO B C 1
ATOM 3288 O O . PRO A 1 432 ? 26.71000 -1.61300 -1.26500 1.000 65.56000 432 PRO B O 1
ATOM 3292 N N . LEU A 1 433 ? 26.08200 0.44600 -1.92200 1.000 64.91000 433 LEU B N 1
ATOM 3293 C CA . LEU A 1 433 ? 25.43400 0.70500 -0.63800 1.000 62.39000 433 LEU B CA 1
ATOM 3294 C C . LEU A 1 433 ? 24.18400 -0.14900 -0.45500 1.000 61.14000 433 LEU B C 1
ATOM 3295 O O . LEU A 1 433 ? 23.87800 -0.56500 0.66800 1.000 61.06000 433 LEU B O 1
ATOM 3300 N N . ILE A 1 434 ? 23.45200 -0.41900 -1.53600 1.000 57.70000 434 ILE B N 1
ATOM 3301 C CA . ILE A 1 434 ? 22.30200 -1.31300 -1.44300 1.000 59.22000 434 ILE B CA 1
ATOM 3302 C C . ILE A 1 434 ? 22.74800 -2.71100 -1.03200 1.000 64.23000 434 ILE B C 1
ATOM 3303 O O . ILE A 1 434 ? 22.10500 -3.36900 -0.20400 1.000 59.30000 434 ILE B O 1
ATOM 3308 N N . ASN A 1 435 ? 23.86600 -3.18000 -1.59100 1.000 66.77000 435 ASN B N 1
ATOM 3309 C CA . ASN A 1 435 ? 24.41000 -4.47300 -1.18900 1.000 63.19000 435 ASN B CA 1
ATOM 3310 C C . ASN A 1 435 ? 24.85000 -4.45200 0.26700 1.000 65.42000 435 ASN B C 1
ATOM 3311 O O . ASN A 1 435 ? 24.66200 -5.43400 0.99300 1.000 66.97000 435 ASN B O 1
ATOM 3316 N N . ALA A 1 436 ? 25.44700 -3.34300 0.71000 1.000 64.39000 436 ALA B N 1
ATOM 3317 C CA . ALA A 1 436 ? 25.85500 -3.23100 2.10700 1.000 60.69000 436 ALA B CA 1
ATOM 3318 C C . ALA A 1 436 ? 24.65500 -3.24300 3.04500 1.000 62.38000 436 ALA B C 1
ATOM 3319 O O . ALA A 1 436 ? 24.74300 -3.76500 4.16300 1.000 58.12000 436 ALA B O 1
ATOM 3321 N N . LEU A 1 437 ? 23.53400 -2.66200 2.61600 1.000 64.29000 437 LEU B N 1
ATOM 3322 C CA . LEU A 1 437 ? 22.32200 -2.70200 3.42800 1.000 62.13000 437 LEU B CA 1
ATOM 3323 C C . LEU A 1 437 ? 21.71600 -4.10000 3.43900 1.000 66.38000 437 LEU B C 1
ATOM 3324 O O . LEU A 1 437 ? 21.20600 -4.55400 4.46900 1.000 63.98000 437 LEU B O 1
ATOM 3329 N N . ARG A 1 438 ? 21.76300 -4.79600 2.29900 1.000 70.33000 438 ARG B N 1
ATOM 3330 C CA . ARG A 1 438 ? 21.18600 -6.13600 2.22000 1.000 68.49000 438 ARG B CA 1
ATOM 3331 C C . ARG A 1 438 ? 22.00700 -7.14500 3.01500 1.000 64.91000 438 ARG B C 1
ATOM 3332 O O . ARG A 1 438 ? 21.44800 -8.06100 3.62800 1.000 61.95000 438 ARG B O 1
ATOM 3340 N N . ASP A 1 439 ? 23.33500 -6.99800 3.01200 1.000 63.02000 439 ASP B N 1
ATOM 3341 C CA . ASP A 1 439 ? 24.19100 -7.91800 3.75400 1.000 60.54000 439 ASP B CA 1
ATOM 3342 C C . ASP A 1 439 ? 24.02200 -7.76200 5.25600 1.000 59.11000 439 ASP B C 1
ATOM 3343 O O . ASP A 1 439 ? 24.12400 -8.74600 5.99700 1.000 62.37000 439 ASP B O 1
ATOM 3348 N N . GLY A 1 440 ? 23.76400 -6.54300 5.71900 1.000 60.80000 440 GLY B N 1
ATOM 3349 C CA . GLY A 1 440 ? 23.91200 -6.20000 7.11400 1.000 56.26000 440 GLY B CA 1
ATOM 3350 C C . GLY A 1 440 ? 25.18500 -5.45100 7.42500 1.000 53.67000 440 GLY B C 1
ATOM 3351 O O . GLY A 1 440 ? 25.39900 -5.08100 8.58600 1.000 57.41000 440 GLY B O 1
ATOM 3352 N N . THR A 1 441 ? 26.04100 -5.22600 6.42300 1.000 52.64000 441 THR B N 1
ATOM 3353 C CA . THR A 1 441 ? 27.23500 -4.41300 6.63400 1.000 63.48000 441 THR B CA 1
ATOM 3354 C C . THR A 1 441 ? 26.86300 -3.02300 7.12800 1.000 63.32000 441 THR B C 1
ATOM 3355 O O . THR A 1 441 ? 27.55800 -2.44600 7.97500 1.000 61.55000 441 THR B O 1
ATOM 3359 N N . ILE A 1 442 ? 25.76500 -2.47100 6.62100 1.000 61.41000 442 ILE B N 1
ATOM 3360 C CA . ILE A 1 442 ? 25.16800 -1.25100 7.14500 1.000 61.89000 442 ILE B CA 1
ATOM 3361 C C . ILE A 1 442 ? 23.74100 -1.58700 7.55900 1.000 59.70000 442 ILE B C 1
ATOM 3362 O O . ILE A 1 442 ? 22.94600 -2.05700 6.73500 1.000 60.09000 442 ILE B O 1
ATOM 3367 N N . LYS A 1 443 ? 23.42700 -1.37200 8.83800 1.000 58.45000 443 LYS B N 1
ATOM 3368 C CA . LYS A 1 443 ? 22.09500 -1.70600 9.33500 1.000 61.20000 443 LYS B CA 1
ATOM 3369 C C . LYS A 1 443 ? 21.03600 -0.80400 8.71700 1.000 62.96000 443 LYS B C 1
ATOM 3370 O O . LYS A 1 443 ? 19.95900 -1.27300 8.32900 1.000 65.71000 443 LYS B O 1
ATOM 3376 N N . GLY A 1 444 ? 21.32600 0.48500 8.61700 1.000 62.10000 444 GLY B N 1
ATOM 3377 C CA . GLY A 1 444 ? 20.39400 1.41500 8.02000 1.000 60.32000 444 GLY B CA 1
ATOM 3378 C C . GLY A 1 444 ? 21.01600 2.78600 7.90000 1.000 60.56000 444 GLY B C 1
ATOM 3379 O O . GLY A 1 444 ? 22.21500 2.96500 8.11500 1.000 58.62000 444 GLY B O 1
ATOM 3380 N N . ILE A 1 445 ? 20.17900 3.75500 7.54200 1.000 64.90000 445 ILE B N 1
ATOM 3381 C CA . ILE A 1 445 ? 20.58500 5.14900 7.41900 1.000 61.05000 445 ILE B CA 1
ATOM 3382 C C . ILE A 1 445 ? 19.66500 5.98800 8.29100 1.000 56.93000 445 ILE B C 1
ATOM 3383 O O . ILE A 1 445 ? 18.45900 5.73300 8.35900 1.000 55.99000 445 ILE B O 1
ATOM 3388 N N . VAL A 1 446 ? 20.23200 6.97800 8.97100 1.000 55.90000 446 VAL B N 1
ATOM 3389 C CA . VAL A 1 446 ? 19.44700 7.88200 9.80200 1.000 49.97000 446 VAL B CA 1
ATOM 3390 C C . VAL A 1 446 ? 19.84500 9.31600 9.48900 1.000 53.87000 446 VAL B C 1
ATOM 3391 O O . VAL A 1 446 ? 21.03300 9.65800 9.51100 1.000 56.66000 446 VAL B O 1
ATOM 3395 N N . GLY A 1 447 ? 18.85000 10.14900 9.19300 1.000 45.94000 447 GLY B N 1
ATOM 3396 C CA . GLY A 1 447 ? 19.06700 11.56900 9.01800 1.000 52.75000 447 GLY B CA 1
ATOM 3397 C C . GLY A 1 447 ? 18.82500 12.34400 10.29700 1.000 46.44000 447 GLY B C 1
ATOM 3398 O O . GLY A 1 447 ? 17.73400 12.29100 10.87100 1.000 43.31000 447 GLY B O 1
ATOM 3399 N N . ILE A 1 448 ? 19.84300 13.06100 10.75700 1.000 45.44000 448 ILE B N 1
ATOM 3400 C CA . ILE A 1 448 ? 19.75600 13.88800 11.95200 1.000 47.22000 448 ILE B CA 1
ATOM 3401 C C . ILE A 1 448 ? 19.80500 15.35200 11.53100 1.000 50.84000 448 ILE B C 1
ATOM 3402 O O . ILE A 1 448 ? 20.69500 15.77100 10.77500 1.000 52.20000 448 ILE B O 1
ATOM 3407 N N . VAL A 1 449 ? 18.82600 16.11900 11.99700 1.000 49.97000 449 VAL B N 1
ATOM 3408 C CA . VAL A 1 449 ? 18.61600 17.50200 11.60500 1.000 45.71000 449 VAL B CA 1
ATOM 3409 C C . VAL A 1 449 ? 18.19600 18.28200 12.84400 1.000 47.12000 449 VAL B C 1
ATOM 3410 O O . VAL A 1 449 ? 18.02900 17.71900 13.92900 1.000 53.53000 449 VAL B O 1
ATOM 3414 N N . GLY A 1 450 ? 18.02000 19.58300 12.68300 1.000 47.05000 450 GLY B N 1
ATOM 3415 C CA . GLY A 1 450 ? 17.33500 20.37500 13.68200 1.000 49.44000 450 GLY B CA 1
ATOM 3416 C C . GLY A 1 450 ? 18.21000 21.45800 14.27800 1.000 50.79000 450 GLY B C 1
ATOM 3417 O O . GLY A 1 450 ? 19.35900 21.67100 13.88100 1.000 53.02000 450 GLY B O 1
ATOM 3418 N N . CYS A 1 451 ? 17.64700 22.12400 15.27900 1.000 51.15000 451 CYS B N 1
ATOM 3419 C CA . CYS A 1 451 ? 18.14200 23.35300 15.86900 1.000 48.42000 451 CYS B CA 1
ATOM 3420 C C . CYS A 1 451 ? 18.98000 23.06500 17.11600 1.000 50.94000 451 CYS B C 1
ATOM 3421 O O . CYS A 1 451 ? 19.42800 21.93400 17.33800 1.000 51.07000 451 CYS B O 1
ATOM 3424 N N . ASN A 1 452 ? 19.20900 24.09800 17.92300 1.000 50.91000 452 ASN B N 1
ATOM 3425 C CA . ASN A 1 452 ? 19.67600 23.97300 19.29200 1.000 47.85000 452 ASN B CA 1
ATOM 3426 C C . ASN A 1 452 ? 18.61300 24.55300 20.21500 1.000 53.28000 452 ASN B C 1
ATOM 3427 O O . ASN A 1 452 ? 17.90100 25.49400 19.85100 1.000 53.62000 452 ASN B O 1
ATOM 3432 N N . ASN A 1 453 ? 18.50700 23.97900 21.40400 1.000 50.76000 453 ASN B N 1
ATOM 3433 C CA . ASN A 1 453 ? 17.54300 24.42500 22.39900 1.000 45.98000 453 ASN B CA 1
ATOM 3434 C C . ASN A 1 453 ? 18.20200 24.37700 23.77100 1.000 48.73000 453 ASN B C 1
ATOM 3435 O O . ASN A 1 453 ? 18.60000 23.29700 24.22500 1.000 48.94000 453 ASN B O 1
ATOM 3440 N N . PRO A 1 454 ? 18.33700 25.51400 24.46200 1.000 44.72000 454 PRO B N 1
ATOM 3441 C CA . PRO A 1 454 ? 19.01400 25.51000 25.76900 1.000 48.30000 454 PRO B CA 1
ATOM 3442 C C . PRO A 1 454 ? 18.28100 24.72500 26.84700 1.000 52.85000 454 PRO B C 1
ATOM 3443 O O . PRO A 1 454 ? 18.80300 24.60800 27.96200 1.000 52.69000 454 PRO B O 1
ATOM 3447 N N . LYS A 1 455 ? 17.09400 24.18600 26.55800 1.000 48.77000 455 LYS B N 1
ATOM 3448 C CA . LYS A 1 455 ? 16.42700 23.31400 27.51800 1.000 46.79000 455 LYS B CA 1
ATOM 3449 C C . LYS A 1 455 ? 17.13500 21.97200 27.63700 1.000 49.14000 455 LYS B C 1
ATOM 3450 O O . LYS A 1 455 ? 17.05800 21.32200 28.68600 1.000 52.83000 455 LYS B O 1
ATOM 3456 N N . VAL A 1 456 ? 17.81700 21.54100 26.58000 1.000 46.50000 456 VAL B N 1
ATOM 3457 C CA . VAL A 1 456 ? 18.63100 20.33500 26.60800 1.000 50.46000 456 VAL B CA 1
ATOM 3458 C C . VAL A 1 456 ? 20.09500 20.74200 26.49300 1.000 49.54000 456 VAL B C 1
ATOM 3459 O O . VAL A 1 456 ? 20.43000 21.84300 26.04200 1.000 49.91000 456 VAL B O 1
ATOM 3463 N N . LYS A 1 457 ? 20.97700 19.83800 26.91800 1.000 51.45000 457 LYS B N 1
ATOM 3464 C CA . LYS A 1 457 ? 22.40800 20.11700 26.89000 1.000 52.13000 457 LYS B CA 1
ATOM 3465 C C . LYS A 1 457 ? 22.86500 20.41100 25.46600 1.000 53.00000 457 LYS B C 1
ATOM 3466 O O . LYS A 1 457 ? 22.50500 19.69900 24.52300 1.000 51.73000 457 LYS B O 1
ATOM 3472 N N . HIS A 1 458 ? 23.66600 21.46500 25.31700 1.000 50.25000 458 HIS B N 1
ATOM 3473 C CA . HIS A 1 458 ? 23.97900 22.01100 24.00100 1.000 51.08000 458 HIS B CA 1
ATOM 3474 C C . HIS A 1 458 ? 24.80700 21.02600 23.18100 1.000 51.76000 458 HIS B C 1
ATOM 3475 O O . HIS A 1 458 ? 25.92300 20.66000 23.56800 1.000 49.92000 458 HIS B O 1
ATOM 3482 N N . ASN A 1 459 ? 24.24500 20.59800 22.04900 1.000 49.29000 459 ASN B N 1
ATOM 3483 C CA . ASN A 1 459 ? 24.87700 19.69500 21.09100 1.000 49.06000 459 ASN B CA 1
ATOM 3484 C C . ASN A 1 459 ? 25.12800 18.30500 21.66300 1.000 53.00000 459 ASN B C 1
ATOM 3485 O O . ASN A 1 459 ? 25.65200 17.43800 20.95800 1.000 55.91000 459 ASN B O 1
ATOM 3490 N N . TYR A 1 460 ? 24.74700 18.06500 22.92200 1.000 52.43000 460 TYR B N 1
ATOM 3491 C CA . TYR A 1 460 ? 25.00300 16.75600 23.51800 1.000 50.96000 460 TYR B CA 1
ATOM 3492 C C . TYR A 1 460 ? 24.18500 15.66400 22.84200 1.000 48.18000 460 TYR B C 1
ATOM 3493 O O . TYR A 1 460 ? 24.71100 14.58600 22.54200 1.000 49.77000 460 TYR B O 1
ATOM 3502 N N . SER A 1 461 ? 22.89800 15.91600 22.59800 1.000 47.15000 461 SER B N 1
ATOM 3503 C CA . SER A 1 461 ? 22.06400 14.87700 22.00300 1.000 50.77000 461 SER B CA 1
ATOM 3504 C C . SER A 1 461 ? 22.45400 14.61900 20.55200 1.000 53.20000 461 SER B C 1
ATOM 3505 O O . SER A 1 461 ? 22.49600 13.46200 20.12000 1.000 56.13000 461 SER B O 1
ATOM 3508 N N . HIS A 1 462 ? 22.76400 15.67400 19.79300 1.000 44.03000 462 HIS B N 1
ATOM 3509 C CA . HIS A 1 462 ? 23.25500 15.50100 18.42900 1.000 57.06000 462 HIS B CA 1
ATOM 3510 C C . HIS A 1 462 ? 24.39800 14.49000 18.38100 1.000 60.22000 462 HIS B C 1
ATOM 3511 O O . HIS A 1 462 ? 24.30500 13.43800 17.72900 1.000 60.00000 462 HIS B O 1
ATOM 3518 N N . VAL A 1 463 ? 25.48100 14.78900 19.10300 1.000 54.29000 463 VAL B N 1
ATOM 3519 C CA . VAL A 1 463 ? 26.68900 13.97800 19.00600 1.000 55.95000 463 VAL B CA 1
ATOM 3520 C C . VAL A 1 463 ? 26.47700 12.60700 19.63600 1.000 51.01000 463 VAL B C 1
ATOM 3521 O O . VAL A 1 463 ? 26.95700 11.59600 19.11300 1.000 52.01000 463 VAL B O 1
ATOM 3525 N N . THR A 1 464 ? 25.75800 12.54100 20.76100 1.000 56.38000 464 THR B N 1
ATOM 3526 C CA . THR A 1 464 ? 25.56700 11.25300 21.42100 1.000 54.55000 464 THR B CA 1
ATOM 3527 C C . THR A 1 464 ? 24.72900 10.31400 20.56100 1.000 56.42000 464 THR B C 1
ATOM 3528 O O . THR A 1 464 ? 25.05400 9.12700 20.43200 1.000 59.50000 464 THR B O 1
ATOM 3532 N N . LEU A 1 465 ? 23.65700 10.82600 19.94800 1.000 53.21000 465 LEU B N 1
ATOM 3533 C CA . LEU A 1 465 ? 22.86000 10.00200 19.04900 1.000 57.31000 465 LEU B CA 1
ATOM 3534 C C . LEU A 1 465 ? 23.67600 9.55600 17.84400 1.000 55.22000 465 LEU B C 1
ATOM 3535 O O . LEU A 1 465 ? 23.62700 8.38100 17.45500 1.000 55.34000 465 LEU B O 1
ATOM 3540 N N . ALA A 1 466 ? 24.43800 10.47700 17.24100 1.000 51.72000 466 ALA B N 1
ATOM 3541 C CA . ALA A 1 466 ? 25.26500 10.10200 16.09800 1.000 50.92000 466 ALA B CA 1
ATOM 3542 C C . ALA A 1 466 ? 26.26000 9.00500 16.47000 1.000 56.86000 466 ALA B C 1
ATOM 3543 O O . ALA A 1 466 ? 26.43300 8.03200 15.72200 1.000 50.49000 466 ALA B O 1
ATOM 3545 N N . LYS A 1 467 ? 26.91300 9.14500 17.62800 1.000 56.66000 467 LYS B N 1
ATOM 3546 C CA . LYS A 1 467 ? 27.88200 8.15400 18.08500 1.000 55.41000 467 LYS B CA 1
ATOM 3547 C C . LYS A 1 467 ? 27.22100 6.80000 18.30500 1.000 56.84000 467 LYS B C 1
ATOM 3548 O O . LYS A 1 467 ? 27.71400 5.76700 17.83100 1.000 54.67000 467 LYS B O 1
ATOM 3554 N N . GLU A 1 468 ? 26.11900 6.78500 19.06000 1.000 52.83000 468 GLU B N 1
ATOM 3555 C CA . GLU A 1 468 ? 25.45000 5.52900 19.37000 1.000 55.51000 468 GLU B CA 1
ATOM 3556 C C . GLU A 1 468 ? 24.93700 4.84900 18.11200 1.000 56.79000 468 GLU B C 1
ATOM 3557 O O . GLU A 1 468 ? 24.85900 3.61700 18.06400 1.000 58.87000 468 GLU B O 1
ATOM 3563 N N . LEU A 1 469 ? 24.59300 5.62500 17.08200 1.000 59.97000 469 LEU B N 1
ATOM 3564 C CA . LEU A 1 469 ? 24.12800 5.01500 15.84300 1.000 59.42000 469 LEU B CA 1
ATOM 3565 C C . LEU A 1 469 ? 25.28900 4.45100 15.02900 1.000 58.08000 469 LEU B C 1
ATOM 3566 O O . LEU A 1 469 ? 25.22300 3.31200 14.55300 1.000 52.02000 469 LEU B O 1
ATOM 3571 N N . ILE A 1 470 ? 26.36900 5.22400 14.87000 1.000 58.10000 470 ILE B N 1
ATOM 3572 C CA . ILE A 1 470 ? 27.46800 4.74500 14.03300 1.000 56.58000 470 ILE B CA 1
ATOM 3573 C C . ILE A 1 470 ? 28.20300 3.58600 14.69500 1.000 61.84000 470 ILE B C 1
ATOM 3574 O O . ILE A 1 470 ? 28.81400 2.76100 14.00400 1.000 59.11000 470 ILE B O 1
ATOM 3579 N N . LYS A 1 471 ? 28.17000 3.49300 16.02800 1.000 60.19000 471 LYS B N 1
ATOM 3580 C CA . LYS A 1 471 ? 28.79700 2.34900 16.68000 1.000 57.31000 471 LYS B CA 1
ATOM 3581 C C . LYS A 1 471 ? 28.00200 1.06400 16.47600 1.000 59.00000 471 LYS B C 1
ATOM 3582 O O . LYS A 1 471 ? 28.56500 -0.02700 16.61100 1.000 56.60000 471 LYS B O 1
ATOM 3588 N N . ARG A 1 472 ? 26.71300 1.16700 16.14700 1.000 59.14000 472 ARG B N 1
ATOM 3589 C CA . ARG A 1 472 ? 25.88800 0.01300 15.81800 1.000 58.55000 472 ARG B CA 1
ATOM 3590 C C . ARG A 1 472 ? 25.78200 -0.21100 14.31300 1.000 56.98000 472 ARG B C 1
ATOM 3591 O O . ARG A 1 472 ? 24.83000 -0.85300 13.85400 1.000 61.15000 472 ARG B O 1
ATOM 3599 N N . ASP A 1 473 ? 26.73400 0.31900 13.54100 1.000 57.82000 473 ASP B N 1
ATOM 3600 C CA . ASP A 1 473 ? 26.78000 0.15100 12.08700 1.000 62.86000 473 ASP B CA 1
ATOM 3601 C C . ASP A 1 473 ? 25.54300 0.74700 11.41200 1.000 58.83000 473 ASP B C 1
ATOM 3602 O O . ASP A 1 473 ? 24.86700 0.09600 10.61200 1.000 57.36000 473 ASP B O 1
ATOM 3607 N N . VAL A 1 474 ? 25.25200 2.00400 11.73800 1.000 61.39000 474 VAL B N 1
ATOM 3608 C CA . VAL A 1 474 ? 24.16100 2.75200 11.12100 1.000 58.01000 474 VAL B CA 1
ATOM 3609 C C . VAL A 1 474 ? 24.75200 4.00500 10.48900 1.000 59.07000 474 VAL B C 1
ATOM 3610 O O . VAL A 1 474 ? 25.30800 4.85800 11.19300 1.000 55.25000 474 VAL B O 1
ATOM 3614 N N . LEU A 1 475 ? 24.63400 4.11300 9.16600 1.000 58.45000 475 LEU B N 1
ATOM 3615 C CA . LEU A 1 475 ? 25.13400 5.28000 8.45200 1.000 53.21000 475 LEU B CA 1
ATOM 3616 C C . LEU A 1 475 ? 24.32900 6.51300 8.84000 1.000 59.74000 475 LEU B C 1
ATOM 3617 O O . LEU A 1 475 ? 23.10100 6.55300 8.66500 1.000 55.25000 475 LEU B O 1
ATOM 3622 N N . VAL A 1 476 ? 25.02500 7.51500 9.36200 1.000 58.59000 476 VAL B N 1
ATOM 3623 C CA . VAL A 1 476 ? 24.43900 8.75600 9.84400 1.000 55.30000 476 VAL B CA 1
ATOM 3624 C C . VAL A 1 476 ? 24.64300 9.82200 8.78100 1.000 53.34000 476 VAL B C 1
ATOM 3625 O O . VAL A 1 476 ? 25.78600 10.11500 8.40100 1.000 48.91000 476 VAL B O 1
ATOM 3629 N N . VAL A 1 477 ? 23.55700 10.40300 8.28000 1.000 54.97000 477 VAL B N 1
ATOM 3630 C CA . VAL A 1 477 ? 23.62700 11.60900 7.47100 1.000 53.49000 477 VAL B CA 1
ATOM 3631 C C . VAL A 1 477 ? 22.84000 12.68100 8.20600 1.000 53.83000 477 VAL B C 1
ATOM 3632 O O . VAL A 1 477 ? 22.08000 12.38800 9.13000 1.000 49.69000 477 VAL B O 1
ATOM 3636 N N . GLY A 1 478 ? 23.03200 13.93200 7.81500 1.000 52.46000 478 GLY B N 1
ATOM 3637 C CA . GLY A 1 478 ? 22.26300 14.97100 8.48200 1.000 53.24000 478 GLY B CA 1
ATOM 3638 C C . GLY A 1 478 ? 22.57100 16.36000 7.97400 1.000 50.79000 478 GLY B C 1
ATOM 3639 O O . GLY A 1 478 ? 23.52200 16.58300 7.21600 1.000 54.37000 478 GLY B O 1
ATOM 3640 N N . THR A 1 479 ? 21.74900 17.30200 8.43800 1.000 51.60000 479 THR B N 1
ATOM 3641 C CA . THR A 1 479 ? 21.81300 18.69300 7.99700 1.000 53.97000 479 THR B CA 1
ATOM 3642 C C . THR A 1 479 ? 21.80500 19.64000 9.19000 1.000 47.20000 479 THR B C 1
ATOM 3643 O O . THR A 1 479 ? 21.59600 19.24000 10.33900 1.000 48.88000 479 THR B O 1
ATOM 3647 N N . GLY A 1 480 ? 22.04700 20.91700 8.88900 1.000 54.92000 480 GLY B N 1
ATOM 3648 C CA . GLY A 1 480 ? 21.81300 22.01100 9.81200 1.000 49.65000 480 GLY B CA 1
ATOM 3649 C C . GLY A 1 480 ? 22.76600 22.05500 10.99500 1.000 52.22000 480 GLY B C 1
ATOM 3650 O O . GLY A 1 480 ? 23.95300 21.70200 10.91300 1.000 51.82000 480 GLY B O 1
ATOM 3651 N N . CYS A 1 481 ? 22.22800 22.51800 12.12500 1.000 45.37000 481 CYS B N 1
ATOM 3652 C CA . CYS A 1 481 ? 23.05200 22.66100 13.31300 1.000 52.59000 481 CYS B CA 1
ATOM 3653 C C . CYS A 1 481 ? 23.47100 21.31100 13.88000 1.000 50.52000 481 CYS B C 1
ATOM 3654 O O . CYS A 1 481 ? 24.49000 21.24300 14.57500 1.000 47.33000 481 CYS B O 1
ATOM 3657 N N . TRP A 1 482 ? 22.74700 20.22800 13.57300 1.000 53.67000 482 TRP B N 1
ATOM 3658 C CA . TRP A 1 482 ? 23.30700 18.91100 13.86200 1.000 51.47000 482 TRP B CA 1
ATOM 3659 C C . TRP A 1 482 ? 24.61200 18.71300 13.12000 1.000 52.23000 482 TRP B C 1
ATOM 3660 O O . TRP A 1 482 ? 25.57300 18.16700 13.67500 1.000 50.88000 482 TRP B O 1
ATOM 3671 N N . SER A 1 483 ? 24.66300 19.10500 11.84600 1.000 51.53000 483 SER B N 1
ATOM 3672 C CA . SER A 1 483 ? 25.89000 18.91800 11.09000 1.000 51.88000 483 SER B CA 1
ATOM 3673 C C . SER A 1 483 ? 26.99700 19.81900 11.62000 1.000 48.45000 483 SER B C 1
ATOM 3674 O O . SER A 1 483 ? 28.15500 19.40600 11.67800 1.000 56.72000 483 SER B O 1
ATOM 3677 N N . ILE A 1 484 ? 26.64700 21.03500 12.04300 1.000 48.47000 484 ILE B N 1
ATOM 3678 C CA . ILE A 1 484 ? 27.66300 21.88600 12.67100 1.000 50.54000 484 ILE B CA 1
ATOM 3679 C C . ILE A 1 484 ? 28.19100 21.23400 13.94500 1.000 47.54000 484 ILE B C 1
ATOM 3680 O O . ILE A 1 484 ? 29.40300 21.24500 14.20700 1.000 52.90000 484 ILE B O 1
ATOM 3685 N N . ALA A 1 485 ? 27.30400 20.63700 14.74500 1.000 48.52000 485 ALA B N 1
ATOM 3686 C CA . ALA A 1 485 ? 27.72600 19.97400 15.97700 1.000 52.37000 485 ALA B CA 1
ATOM 3687 C C . ALA A 1 485 ? 28.62400 18.77800 15.68200 1.000 50.65000 485 ALA B C 1
ATOM 3688 O O . ALA A 1 485 ? 29.67000 18.59400 16.31800 1.000 48.47000 485 ALA B O 1
ATOM 3690 N N . ALA A 1 486 ? 28.22200 17.94700 14.71800 1.000 50.80000 486 ALA B N 1
ATOM 3691 C CA . ALA A 1 486 ? 29.01800 16.78200 14.35200 1.000 52.51000 486 ALA B CA 1
ATOM 3692 C C . ALA A 1 486 ? 30.37600 17.19700 13.80500 1.000 51.25000 486 ALA B C 1
ATOM 3693 O O . ALA A 1 486 ? 31.38900 16.54000 14.07300 1.000 54.72000 486 ALA B O 1
ATOM 3695 N N . ALA A 1 487 ? 30.41900 18.29100 13.04300 1.000 51.86000 487 ALA B N 1
ATOM 3696 C CA . ALA A 1 487 ? 31.68400 18.76800 12.50100 1.000 52.67000 487 ALA B CA 1
ATOM 3697 C C . ALA A 1 487 ? 32.59100 19.29500 13.60400 1.000 51.38000 487 ALA B C 1
ATOM 3698 O O . ALA A 1 487 ? 33.80200 19.05200 13.58800 1.000 55.41000 487 ALA B O 1
ATOM 3700 N N . MET A 1 488 ? 32.02400 20.01500 14.57500 1.000 53.26000 488 MET B N 1
ATOM 3701 C CA . MET A 1 488 ? 32.84100 20.54900 15.65900 1.000 55.03000 488 MET B CA 1
ATOM 3702 C C . MET A 1 488 ? 33.32700 19.44900 16.59500 1.000 56.70000 488 MET B C 1
ATOM 3703 O O . MET A 1 488 ? 34.39200 19.58700 17.20900 1.000 52.47000 488 MET B O 1
ATOM 3708 N N . GLU A 1 489 ? 32.56800 18.35800 16.72400 1.000 51.77000 489 GLU B N 1
ATOM 3709 C CA . GLU A 1 489 ? 32.99400 17.28200 17.61100 1.000 53.96000 489 GLU B CA 1
ATOM 3710 C C . GLU A 1 489 ? 34.12700 16.46300 17.00200 1.000 58.05000 489 GLU B C 1
ATOM 3711 O O . GLU A 1 489 ? 35.05500 16.05600 17.71000 1.000 49.91000 489 GLU B O 1
ATOM 3717 N N . GLY A 1 490 ? 34.07200 16.21500 15.69700 1.000 53.50000 490 GLY B N 1
ATOM 3718 C CA . GLY A 1 490 ? 35.07500 15.39700 15.04800 1.000 52.17000 490 GLY B CA 1
ATOM 3719 C C . GLY A 1 490 ? 34.46900 14.19000 14.36800 1.000 53.49000 490 GLY B C 1
ATOM 3720 O O . GLY A 1 490 ? 35.18800 13.32200 13.86500 1.000 59.03000 490 GLY B O 1
ATOM 3721 N N . LEU A 1 491 ? 33.13800 14.12700 14.35000 1.000 53.57000 491 LEU B N 1
ATOM 3722 C CA . LEU A 1 491 ? 32.42900 13.02000 13.72300 1.000 52.05000 491 LEU B CA 1
ATOM 3723 C C . LEU A 1 491 ? 32.44800 13.08900 12.20300 1.000 55.65000 491 LEU B C 1
ATOM 3724 O O . LEU A 1 491 ? 31.94800 12.16400 11.55300 1.000 55.38000 491 LEU B O 1
ATOM 3729 N N . MET A 1 492 ? 33.00500 14.15200 11.62400 1.000 55.42000 492 MET B N 1
ATOM 3730 C CA . MET A 1 492 ? 33.14300 14.27000 10.17800 1.000 56.70000 492 MET B CA 1
ATOM 3731 C C . MET A 1 492 ? 34.59900 14.39200 9.75200 1.000 55.99000 492 MET B C 1
ATOM 3732 O O . MET A 1 492 ? 34.87000 14.69700 8.58500 1.000 60.33000 492 MET B O 1
ATOM 3737 N N . SER A 1 493 ? 35.53800 14.16800 10.66500 1.000 59.55000 493 SER B N 1
ATOM 3738 C CA . SER A 1 493 ? 36.95200 14.15800 10.33700 1.000 61.69000 493 SER B CA 1
ATOM 3739 C C . SER A 1 493 ? 37.35200 12.79000 9.79300 1.000 65.49000 493 SER B C 1
ATOM 3740 O O . SER A 1 493 ? 36.65300 11.79700 10.01200 1.000 60.92000 493 SER B O 1
ATOM 3743 N N . PRO A 1 494 ? 38.46900 12.71300 9.06000 1.000 70.14000 494 PRO B N 1
ATOM 3744 C CA . PRO A 1 494 ? 38.87400 11.41700 8.48700 1.000 68.46000 494 PRO B CA 1
ATOM 3745 C C . PRO A 1 494 ? 39.06800 10.31500 9.51700 1.000 64.80000 494 PRO B C 1
ATOM 3746 O O . PRO A 1 494 ? 38.92100 9.13500 9.17400 1.000 67.44000 494 PRO B O 1
ATOM 3750 N N . LYS A 1 495 ? 39.38900 10.65700 10.76600 1.000 63.09000 495 LYS B N 1
ATOM 3751 C CA . LYS A 1 495 ? 39.54900 9.65800 11.81600 1.000 61.54000 495 LYS B CA 1
ATOM 3752 C C . LYS A 1 495 ? 38.23300 9.27600 12.48300 1.000 64.29000 495 LYS B C 1
ATOM 3753 O O . LYS A 1 495 ? 38.23200 8.37800 13.33300 1.000 65.58000 495 LYS B O 1
ATOM 3759 N N . ALA A 1 496 ? 37.12300 9.93200 12.12800 1.000 65.15000 496 ALA B N 1
ATOM 3760 C CA . ALA A 1 496 ? 35.84500 9.63100 12.77000 1.000 61.85000 496 ALA B CA 1
ATOM 3761 C C . ALA A 1 496 ? 35.44500 8.17600 12.57800 1.000 58.63000 496 ALA B C 1
ATOM 3762 O O . ALA A 1 496 ? 34.72500 7.61600 13.41200 1.000 59.83000 496 ALA B O 1
ATOM 3764 N N . VAL A 1 497 ? 35.91200 7.54500 11.50300 1.000 62.10000 497 VAL B N 1
ATOM 3765 C CA . VAL A 1 497 ? 35.64000 6.13800 11.22900 1.000 66.12000 497 VAL B CA 1
ATOM 3766 C C . VAL A 1 497 ? 36.05900 5.26000 12.41200 1.000 65.13000 497 VAL B C 1
ATOM 3767 O O . VAL A 1 497 ? 35.51000 4.17000 12.60800 1.000 62.80000 497 VAL B O 1
ATOM 3771 N N . ASP A 1 498 ? 37.00700 5.74200 13.22600 1.000 61.27000 498 ASP B N 1
ATOM 3772 C CA . ASP A 1 498 ? 37.42300 5.00200 14.41700 1.000 62.54000 498 ASP B CA 1
ATOM 3773 C C . ASP A 1 498 ? 36.24700 4.65700 15.32400 1.000 70.41000 498 ASP B C 1
ATOM 3774 O O . ASP A 1 498 ? 36.24400 3.59600 15.96200 1.000 71.20000 498 ASP B O 1
ATOM 3779 N N . LEU A 1 499 ? 35.24600 5.53100 15.40000 1.000 64.24000 499 LEU B N 1
ATOM 3780 C CA . LEU A 1 499 ? 34.11400 5.32100 16.29300 1.000 58.92000 499 LEU B CA 1
ATOM 3781 C C . LEU A 1 499 ? 33.00200 4.49600 15.66000 1.000 63.19000 499 LEU B C 1
ATOM 3782 O O . LEU A 1 499 ? 32.01700 4.18700 16.33900 1.000 68.71000 499 LEU B O 1
ATOM 3787 N N . ALA A 1 500 ? 33.13400 4.12700 14.39100 1.000 55.54000 500 ALA B N 1
ATOM 3788 C CA . ALA A 1 500 ? 32.10100 3.35300 13.72500 1.000 62.04000 500 ALA B CA 1
ATOM 3789 C C . ALA A 1 500 ? 32.26000 1.86500 14.02300 1.000 63.59000 500 ALA B C 1
ATOM 3790 O O . ALA A 1 500 ? 33.32400 1.39200 14.43000 1.000 62.59000 500 ALA B O 1
ATOM 3792 N N . GLY A 1 501 ? 31.16900 1.12200 13.81200 1.000 65.73000 501 GLY B N 1
ATOM 3793 C CA . GLY A 1 501 ? 31.20600 -0.30700 13.92100 1.000 63.72000 501 GLY B CA 1
ATOM 3794 C C . GLY A 1 501 ? 31.98300 -0.93400 12.77800 1.000 69.40000 501 GLY B C 1
ATOM 3795 O O . GLY A 1 501 ? 32.43400 -0.25000 11.85100 1.000 69.21000 501 GLY B O 1
ATOM 3796 N N . PRO A 1 502 ? 32.12900 -2.26200 12.82700 1.000 71.69000 502 PRO B N 1
ATOM 3797 C CA . PRO A 1 502 ? 32.98900 -2.93300 11.83200 1.000 71.93000 502 PRO B CA 1
ATOM 3798 C C . PRO A 1 502 ? 32.53300 -2.73800 10.39600 1.000 71.78000 502 PRO B C 1
ATOM 3799 O O . PRO A 1 502 ? 33.35100 -2.38900 9.53800 1.000 70.03000 502 PRO B O 1
ATOM 3803 N N . GLY A 1 503 ? 31.24700 -2.94300 10.10600 1.000 69.79000 503 GLY B N 1
ATOM 3804 C CA . GLY A 1 503 ? 30.78600 -2.82400 8.73000 1.000 69.67000 503 GLY B CA 1
ATOM 3805 C C . GLY A 1 503 ? 30.88000 -1.40500 8.20100 1.000 66.80000 503 GLY B C 1
ATOM 3806 O O . GLY A 1 503 ? 31.35000 -1.17300 7.08000 1.000 68.82000 503 GLY B O 1
ATOM 3807 N N . LEU A 1 504 ? 30.42900 -0.43400 9.00000 1.000 65.93000 504 LEU B N 1
ATOM 3808 C CA . LEU A 1 504 ? 30.52800 0.96200 8.59100 1.000 65.93000 504 LEU B CA 1
ATOM 3809 C C . LEU A 1 504 ? 31.98300 1.38600 8.44800 1.000 63.00000 504 LEU B C 1
ATOM 3810 O O . LEU A 1 504 ? 32.33300 2.11200 7.51500 1.000 63.91000 504 LEU B O 1
ATOM 3815 N N . LYS A 1 505 ? 32.84700 0.93500 9.36100 1.000 68.27000 505 LYS B N 1
ATOM 3816 C CA . LYS A 1 505 ? 34.27400 1.22600 9.25000 1.000 63.94000 505 LYS B CA 1
ATOM 3817 C C . LYS A 1 505 ? 34.83700 0.70400 7.93200 1.000 66.74000 505 LYS B C 1
ATOM 3818 O O . LYS A 1 505 ? 35.52000 1.43000 7.19600 1.000 67.00000 505 LYS B O 1
ATOM 3824 N N . LYS A 1 506 ? 34.53900 -0.55800 7.61200 1.000 69.06000 506 LYS B N 1
ATOM 3825 C CA . LYS A 1 506 ? 35.04500 -1.14900 6.37800 1.000 72.21000 506 LYS B CA 1
ATOM 3826 C C . LYS A 1 506 ? 34.54700 -0.39200 5.15600 1.000 68.73000 506 LYS B C 1
ATOM 3827 O O . LYS A 1 506 ? 35.32700 -0.09500 4.24400 1.000 69.01000 506 LYS B O 1
ATOM 3833 N N . ILE A 1 507 ? 33.25800 -0.04400 5.12100 1.000 67.48000 507 ILE B N 1
ATOM 3834 C CA . ILE A 1 507 ? 32.73900 0.58700 3.91100 1.000 65.04000 507 ILE B CA 1
ATOM 3835 C C . ILE A 1 507 ? 33.19900 2.04100 3.79300 1.000 65.52000 507 ILE B C 1
ATOM 3836 O O . ILE A 1 507 ? 33.44500 2.53100 2.68100 1.000 64.55000 507 ILE B O 1
ATOM 3841 N N . CYS A 1 508 ? 33.35300 2.75000 4.91600 1.000 59.90000 508 CYS B N 1
ATOM 3842 C CA . CYS A 1 508 ? 33.85300 4.11700 4.85000 1.000 63.12000 508 CYS B CA 1
ATOM 3843 C C . CYS A 1 508 ? 35.32100 4.15000 4.45100 1.000 65.17000 508 CYS B C 1
ATOM 3844 O O . CYS A 1 508 ? 35.76200 5.10200 3.79900 1.000 63.66000 508 CYS B O 1
ATOM 3847 N N . GLU A 1 509 ? 36.09300 3.12700 4.82100 1.000 68.65000 509 GLU B N 1
ATOM 3848 C CA . GLU A 1 509 ? 37.45600 3.05800 4.31000 1.000 70.99000 509 GLU B CA 1
ATOM 3849 C C . GLU A 1 509 ? 37.49100 2.58400 2.86000 1.000 64.69000 509 GLU B C 1
ATOM 3850 O O . GLU A 1 509 ? 38.42400 2.92300 2.12400 1.000 68.42000 509 GLU B O 1
ATOM 3856 N N . ALA A 1 510 ? 36.48100 1.82400 2.42900 1.000 65.59000 510 ALA B N 1
ATOM 3857 C CA . ALA A 1 510 ? 36.40700 1.39700 1.03800 1.000 65.70000 510 ALA B CA 1
ATOM 3858 C C . ALA A 1 510 ? 35.98500 2.52200 0.10300 1.000 67.06000 510 ALA B C 1
ATOM 3859 O O . ALA A 1 510 ? 36.29600 2.46600 -1.09200 1.000 72.31000 510 ALA B O 1
ATOM 3861 N N . LEU A 1 511 ? 35.27800 3.53100 0.61000 1.000 68.38000 511 LEU B N 1
ATOM 3862 C CA . LEU A 1 511 ? 34.86100 4.66400 -0.20600 1.000 64.27000 511 LEU B CA 1
ATOM 3863 C C . LEU A 1 511 ? 35.51300 5.97600 0.21000 1.000 63.06000 511 LEU B C 1
ATOM 3864 O O . LEU A 1 511 ? 35.25800 7.00500 -0.42700 1.000 70.74000 511 LEU B O 1
ATOM 3869 N N . ASN A 1 512 ? 36.35000 5.96500 1.25000 1.000 63.21000 512 ASN B N 1
ATOM 3870 C CA . ASN A 1 512 ? 37.03900 7.16000 1.74800 1.000 68.27000 512 ASN B CA 1
ATOM 3871 C C . ASN A 1 512 ? 36.05300 8.27900 2.09000 1.000 65.12000 512 ASN B C 1
ATOM 3872 O O . ASN A 1 512 ? 36.19500 9.42400 1.65600 1.000 64.65000 512 ASN B O 1
ATOM 3877 N N . ILE A 1 513 ? 35.04500 7.93300 2.88300 1.000 63.03000 513 ILE B N 1
ATOM 3878 C CA . ILE A 1 513 ? 34.09100 8.90900 3.40600 1.000 61.36000 513 ILE B CA 1
ATOM 3879 C C . ILE A 1 513 ? 34.04900 8.75700 4.92000 1.000 58.42000 513 ILE B C 1
ATOM 3880 O O . ILE A 1 513 ? 34.46000 7.72100 5.46400 1.000 63.44000 513 ILE B O 1
ATOM 3885 N N . PRO A 1 514 ? 33.59200 9.78100 5.63400 1.000 58.24000 514 PRO B N 1
ATOM 3886 C CA . PRO A 1 514 ? 33.40900 9.64400 7.08200 1.000 50.30000 514 PRO B CA 1
ATOM 3887 C C . PRO A 1 514 ? 32.16100 8.83700 7.38600 1.000 50.33000 514 PRO B C 1
ATOM 3888 O O . PRO A 1 514 ? 31.33000 8.61000 6.49300 1.000 54.82000 514 PRO B O 1
ATOM 3892 N N . PRO A 1 515 ? 31.99100 8.37000 8.62800 1.000 54.97000 515 PRO B N 1
ATOM 3893 C CA . PRO A 1 515 ? 30.73800 7.69500 8.99400 1.000 55.92000 515 PRO B CA 1
ATOM 3894 C C . PRO A 1 515 ? 29.56800 8.64300 9.21000 1.000 58.86000 515 PRO B C 1
ATOM 3895 O O . PRO A 1 515 ? 28.44400 8.16900 9.43200 1.000 56.09000 515 PRO B O 1
ATOM 3899 N N . CYS A 1 516 ? 29.79500 9.95600 9.16100 1.000 49.82000 516 CYS B N 1
ATOM 3900 C CA . CYS A 1 516 ? 28.74000 10.95400 9.29600 1.000 49.98000 516 CYS B CA 1
ATOM 3901 C C . CYS A 1 516 ? 28.80100 11.88000 8.09000 1.000 54.13000 516 CYS B C 1
ATOM 3902 O O . CYS A 1 516 ? 29.84300 12.48800 7.82600 1.000 51.52000 516 CYS B O 1
ATOM 3905 N N . LEU A 1 517 ? 27.68700 11.99000 7.36900 1.000 49.99000 517 LEU B N 1
ATOM 3906 C CA . LEU A 1 517 ? 27.63100 12.69200 6.09000 1.000 45.95000 517 LEU B CA 1
ATOM 3907 C C . LEU A 1 517 ? 26.89500 14.01900 6.25900 1.000 52.09000 517 LEU B C 1
ATOM 3908 O O . LEU A 1 517 ? 25.68400 14.04700 6.52100 1.000 49.94000 517 LEU B O 1
ATOM 3913 N N . HIS A 1 518 ? 27.63600 15.11400 6.09900 1.000 47.14000 518 HIS B N 1
ATOM 3914 C CA . HIS A 1 518 ? 27.07300 16.46000 6.07900 1.000 49.95000 518 HIS B CA 1
ATOM 3915 C C . HIS A 1 518 ? 26.38600 16.67800 4.73800 1.000 50.08000 518 HIS B C 1
ATOM 3916 O O . HIS A 1 518 ? 27.05300 16.78000 3.70300 1.000 51.40000 518 HIS B O 1
ATOM 3923 N N . MET A 1 519 ? 25.05600 16.76000 4.74500 1.000 46.79000 519 MET B N 1
ATOM 3924 C CA . MET A 1 519 ? 24.29200 16.89700 3.51500 1.000 48.57000 519 MET B CA 1
ATOM 3925 C C . MET A 1 519 ? 23.78700 18.31800 3.28000 1.000 50.59000 519 MET B C 1
ATOM 3926 O O . MET A 1 519 ? 23.05000 18.54800 2.31600 1.000 51.38000 519 MET B O 1
ATOM 3931 N N . GLY A 1 520 ? 24.16600 19.27600 4.12900 1.000 49.62000 520 GLY B N 1
ATOM 3932 C CA . GLY A 1 520 ? 23.95600 20.68500 3.85000 1.000 51.13000 520 GLY B CA 1
ATOM 3933 C C . GLY A 1 520 ? 23.11500 21.36000 4.92600 1.000 51.85000 520 GLY B C 1
ATOM 3934 O O . GLY A 1 520 ? 23.25300 21.07000 6.11700 1.000 50.01000 520 GLY B O 1
ATOM 3935 N N . SER A 1 521 ? 22.24300 22.26500 4.48400 1.000 46.31000 521 SER B N 1
ATOM 3936 C CA . SER A 1 521 ? 21.49600 23.16400 5.34700 1.000 49.69000 521 SER B CA 1
ATOM 3937 C C . SER A 1 521 ? 20.08900 22.62400 5.60000 1.000 50.65000 521 SER B C 1
ATOM 3938 O O . SER A 1 521 ? 19.74700 21.50300 5.21200 1.000 49.94000 521 SER B O 1
ATOM 3941 N N . CYS A 1 522 ? 19.25600 23.44500 6.25000 1.000 50.77000 522 CYS B N 1
ATOM 3942 C CA . CYS A 1 522 ? 17.91700 23.00600 6.63500 1.000 50.34000 522 CYS B CA 1
ATOM 3943 C C . CYS A 1 522 ? 17.04600 22.72700 5.41800 1.000 49.79000 522 CYS B C 1
ATOM 3944 O O . CYS A 1 522 ? 16.24200 21.78700 5.43000 1.000 46.58000 522 CYS B O 1
ATOM 3947 N N . VAL A 1 523 ? 17.17300 23.53600 4.36300 1.000 46.56000 523 VAL B N 1
ATOM 3948 C CA . VAL A 1 523 ? 16.44600 23.22600 3.13700 1.000 48.16000 523 VAL B CA 1
ATOM 3949 C C . VAL A 1 523 ? 17.04100 21.99300 2.47000 1.000 48.71000 523 VAL B C 1
ATOM 3950 O O . VAL A 1 523 ? 16.33300 21.24300 1.78200 1.000 51.63000 523 VAL B O 1
ATOM 3954 N N . ASP A 1 524 ? 18.33300 21.74100 2.68500 1.000 43.92000 524 ASP B N 1
ATOM 3955 C CA . ASP A 1 524 ? 18.98100 20.56800 2.11500 1.000 51.35000 524 ASP B CA 1
ATOM 3956 C C . ASP A 1 524 ? 18.53200 19.26700 2.76000 1.000 51.55000 524 ASP B C 1
ATOM 3957 O O . ASP A 1 524 ? 19.01700 18.20400 2.35500 1.000 44.25000 524 ASP B O 1
ATOM 3962 N N . CYS A 1 525 ? 17.63300 19.31000 3.74800 1.000 49.00000 525 CYS B N 1
ATOM 3963 C CA . CYS A 1 525 ? 16.93700 18.08700 4.12900 1.000 44.55000 525 CYS B CA 1
ATOM 3964 C C . CYS A 1 525 ? 16.19400 17.49800 2.94100 1.000 48.37000 525 CYS B C 1
ATOM 3965 O O . CYS A 1 525 ? 15.95500 16.28500 2.90200 1.000 42.30000 525 CYS B O 1
ATOM 3968 N N . SER A 1 526 ? 15.82500 18.33800 1.96300 1.000 49.56000 526 SER B N 1
ATOM 3969 C CA . SER A 1 526 ? 15.26000 17.81900 0.72100 1.000 47.41000 526 SER B CA 1
ATOM 3970 C C . SER A 1 526 ? 16.17800 16.77100 0.10200 1.000 40.79000 526 SER B C 1
ATOM 3971 O O . SER A 1 526 ? 15.70600 15.76000 -0.43200 1.000 48.80000 526 SER B O 1
ATOM 3974 N N . ARG A 1 527 ? 17.49600 16.98600 0.19200 1.000 42.55000 527 ARG B N 1
ATOM 3975 C CA . ARG A 1 527 ? 18.45800 15.98900 -0.27600 1.000 51.98000 527 ARG B CA 1
ATOM 3976 C C . ARG A 1 527 ? 18.17400 14.62700 0.34000 1.000 50.43000 527 ARG B C 1
ATOM 3977 O O . ARG A 1 527 ? 18.13100 13.60800 -0.36100 1.000 49.38000 527 ARG B O 1
ATOM 3985 N N . ILE A 1 528 ? 17.97600 14.59600 1.66100 1.000 45.90000 528 ILE B N 1
ATOM 3986 C CA . ILE A 1 528 ? 17.62100 13.35500 2.34400 1.000 45.12000 528 ILE B CA 1
ATOM 3987 C C . ILE A 1 528 ? 16.42300 12.70800 1.66100 1.000 49.45000 528 ILE B C 1
ATOM 3988 O O . ILE A 1 528 ? 16.45200 11.52300 1.30200 1.000 49.13000 528 ILE B O 1
ATOM 3993 N N . LEU A 1 529 ? 15.37000 13.49800 1.42100 1.000 45.33000 529 LEU B N 1
ATOM 3994 C CA . LEU A 1 529 ? 14.17400 12.96200 0.78000 1.000 47.74000 529 LEU B CA 1
ATOM 3995 C C . LEU A 1 529 ? 14.48400 12.39200 -0.59700 1.000 50.10000 529 LEU B C 1
ATOM 3996 O O . LEU A 1 529 ? 13.85900 11.41100 -1.01600 1.000 47.27000 529 LEU B O 1
ATOM 4001 N N . ILE A 1 530 ? 15.44000 12.98600 -1.31200 1.000 49.68000 530 ILE B N 1
ATOM 4002 C CA . ILE A 1 530 ? 15.85600 12.41400 -2.58600 1.000 48.40000 530 ILE B CA 1
ATOM 4003 C C . ILE A 1 530 ? 16.55700 11.08200 -2.35700 1.000 49.07000 530 ILE B C 1
ATOM 4004 O O . ILE A 1 530 ? 16.21600 10.06900 -2.98200 1.000 48.55000 530 ILE B O 1
ATOM 4009 N N . ALA A 1 531 ? 17.51500 11.05500 -1.42400 1.000 49.26000 531 ALA B N 1
ATOM 4010 C CA . ALA A 1 531 ? 18.30000 9.84900 -1.17900 1.000 48.03000 531 ALA B CA 1
ATOM 4011 C C . ALA A 1 531 ? 17.39500 8.65900 -0.88900 1.000 53.39000 531 ALA B C 1
ATOM 4012 O O . ALA A 1 531 ? 17.39000 7.66600 -1.62900 1.000 52.08000 531 ALA B O 1
ATOM 4014 N N . LEU A 1 532 ? 16.60200 8.75900 0.18200 1.000 48.44000 532 LEU B N 1
ATOM 4015 C CA . LEU A 1 532 ? 15.60900 7.73300 0.47900 1.000 46.61000 532 LEU B CA 1
ATOM 4016 C C . LEU A 1 532 ? 14.75900 7.42800 -0.74800 1.000 53.21000 532 LEU B C 1
ATOM 4017 O O . LEU A 1 532 ? 14.58200 6.26200 -1.12300 1.000 55.92000 532 LEU B O 1
ATOM 4022 N N . GLY A 1 533 ? 14.26400 8.47700 -1.41400 1.000 51.93000 533 GLY B N 1
ATOM 4023 C CA . GLY A 1 533 ? 13.43600 8.26800 -2.59100 1.000 49.38000 533 GLY B CA 1
ATOM 4024 C C . GLY A 1 533 ? 14.13800 7.44100 -3.64800 1.000 50.29000 533 GLY B C 1
ATOM 4025 O O . GLY A 1 533 ? 13.52600 6.57600 -4.28000 1.000 53.02000 533 GLY B O 1
ATOM 4026 N N . ALA A 1 534 ? 15.43700 7.68000 -3.83800 1.000 43.82000 534 ALA B N 1
ATOM 4027 C CA . ALA A 1 534 ? 16.20900 6.84300 -4.74800 1.000 48.85000 534 ALA B CA 1
ATOM 4028 C C . ALA A 1 534 ? 16.27400 5.41200 -4.23200 1.000 54.25000 534 ALA B C 1
ATOM 4029 O O . ALA A 1 534 ? 15.93600 4.46400 -4.95200 1.000 57.05000 534 ALA B O 1
ATOM 4031 N N . LEU A 1 535 ? 16.66900 5.24400 -2.96600 1.000 53.32000 535 LEU B N 1
ATOM 4032 C CA . LEU A 1 535 ? 16.81400 3.91200 -2.38900 1.000 55.15000 535 LEU B CA 1
ATOM 4033 C C . LEU A 1 535 ? 15.52900 3.11300 -2.54000 1.000 54.60000 535 LEU B C 1
ATOM 4034 O O . LEU A 1 535 ? 15.51200 2.03900 -3.15400 1.000 55.03000 535 LEU B O 1
ATOM 4039 N N . ALA A 1 536 ? 14.43200 3.65100 -2.00000 1.000 54.37000 536 ALA B N 1
ATOM 4040 C CA . ALA A 1 536 ? 13.13400 3.00000 -2.11700 1.000 53.30000 536 ALA B CA 1
ATOM 4041 C C . ALA A 1 536 ? 12.81500 2.64400 -3.56400 1.000 58.68000 536 ALA B C 1
ATOM 4042 O O . ALA A 1 536 ? 12.27400 1.56800 -3.84200 1.000 59.32000 536 ALA B O 1
ATOM 4044 N N . ASP A 1 537 ? 13.17200 3.52000 -4.50700 1.000 59.35000 537 ASP B N 1
ATOM 4045 C CA . ASP A 1 537 ? 12.85400 3.23600 -5.90200 1.000 57.47000 537 ASP B CA 1
ATOM 4046 C C . ASP A 1 537 ? 13.76800 2.15600 -6.46600 1.000 59.59000 537 ASP B C 1
ATOM 4047 O O . ASP A 1 537 ? 13.33100 1.31900 -7.26500 1.000 59.48000 537 ASP B O 1
ATOM 4052 N N . ALA A 1 538 ? 15.03800 2.15000 -6.05500 1.000 55.80000 538 ALA B N 1
ATOM 4053 C CA . ALA A 1 538 ? 15.95900 1.14500 -6.57000 1.000 55.79000 538 ALA B CA 1
ATOM 4054 C C . ALA A 1 538 ? 15.57900 -0.25100 -6.09900 1.000 56.86000 538 ALA B C 1
ATOM 4055 O O . ALA A 1 538 ? 15.77900 -1.22800 -6.83000 1.000 50.24000 538 ALA B O 1
ATOM 4057 N N . LEU A 1 539 ? 15.01600 -0.36200 -4.89800 1.000 55.93000 539 LEU B N 1
ATOM 4058 C CA . LEU A 1 539 ? 14.63300 -1.64200 -4.32300 1.000 53.34000 539 LEU B CA 1
ATOM 4059 C C . LEU A 1 539 ? 13.19600 -2.03500 -4.64700 1.000 58.86000 539 LEU B C 1
ATOM 4060 O O . LEU A 1 539 ? 12.74100 -3.08700 -4.18600 1.000 58.49000 539 LEU B O 1
ATOM 4065 N N . GLY A 1 540 ? 12.48000 -1.23100 -5.43500 1.000 54.18000 540 GLY B N 1
ATOM 4066 C CA . GLY A 1 540 ? 11.09100 -1.50900 -5.75600 1.000 59.04000 540 GLY B CA 1
ATOM 4067 C C . GLY A 1 540 ? 10.21200 -1.46500 -4.52300 1.000 59.45000 540 GLY B C 1
ATOM 4068 O O . GLY A 1 540 ? 9.36200 -2.33600 -4.31200 1.000 62.67000 540 GLY B O 1
ATOM 4069 N N . VAL A 1 541 ? 10.40100 -0.42200 -3.71800 1.000 57.96000 541 VAL B N 1
ATOM 4070 C CA . VAL A 1 541 ? 9.97500 -0.40300 -2.32500 1.000 62.32000 541 VAL B CA 1
ATOM 4071 C C . VAL A 1 541 ? 9.51100 1.01500 -1.99600 1.000 63.80000 541 VAL B C 1
ATOM 4072 O O . VAL A 1 541 ? 9.90200 1.97600 -2.66000 1.000 59.17000 541 VAL B O 1
ATOM 4076 N N . ASP A 1 542 ? 8.62500 1.14200 -1.00900 1.000 62.05000 542 ASP B N 1
ATOM 4077 C CA . ASP A 1 542 ? 8.25900 2.47300 -0.54600 1.000 60.41000 542 ASP B CA 1
ATOM 4078 C C . ASP A 1 542 ? 9.28700 2.98700 0.46100 1.000 59.29000 542 ASP B C 1
ATOM 4079 O O . ASP A 1 542 ? 10.03500 2.22000 1.07000 1.000 56.81000 542 ASP B O 1
ATOM 4084 N N . ILE A 1 543 ? 9.32300 4.31300 0.62700 1.000 57.60000 543 ILE B N 1
ATOM 4085 C CA . ILE A 1 543 ? 10.22200 4.90700 1.61500 1.000 50.95000 543 ILE B CA 1
ATOM 4086 C C . ILE A 1 543 ? 9.94300 4.34200 3.00100 1.000 55.29000 543 ILE B C 1
ATOM 4087 O O . ILE A 1 543 ? 10.86600 4.15100 3.80400 1.000 51.19000 543 ILE B O 1
ATOM 4092 N N . SER A 1 544 ? 8.67800 4.03100 3.29300 1.000 51.39000 544 SER B N 1
ATOM 4093 C CA . SER A 1 544 ? 8.31200 3.54100 4.61500 1.000 52.18000 544 SER B CA 1
ATOM 4094 C C . SER A 1 544 ? 8.88100 2.15800 4.91400 1.000 56.63000 544 SER B C 1
ATOM 4095 O O . SER A 1 544 ? 8.98600 1.79300 6.08900 1.000 53.61000 544 SER B O 1
ATOM 4098 N N . ASP A 1 545 ? 9.24600 1.37900 3.89500 1.000 53.92000 545 ASP B N 1
ATOM 4099 C CA . ASP A 1 545 ? 9.81500 0.05800 4.13300 1.000 53.29000 545 ASP B CA 1
ATOM 4100 C C . ASP A 1 545 ? 11.32400 0.08000 4.33800 1.000 57.70000 545 ASP B C 1
ATOM 4101 O O . ASP A 1 545 ? 11.88700 -0.93900 4.75200 1.000 62.11000 545 ASP B O 1
ATOM 4106 N N . LEU A 1 546 ? 11.99000 1.19700 4.05500 1.000 53.77000 546 LEU B N 1
ATOM 4107 C CA . LEU A 1 546 ? 13.43700 1.24900 4.18800 1.000 54.16000 546 LEU B CA 1
ATOM 4108 C C . LEU A 1 546 ? 13.84700 1.10600 5.65300 1.000 54.71000 546 LEU B C 1
ATOM 4109 O O . LEU A 1 546 ? 13.14200 1.57100 6.55300 1.000 53.60000 546 LEU B O 1
ATOM 4114 N N . PRO A 1 547 ? 14.98000 0.45400 5.92000 1.000 59.27000 547 PRO B N 1
ATOM 4115 C CA . PRO A 1 547 ? 15.54700 0.47000 7.28500 1.000 57.52000 547 PRO B CA 1
ATOM 4116 C C . PRO A 1 547 ? 16.20900 1.81800 7.56100 1.000 56.72000 547 PRO B C 1
ATOM 4117 O O . PRO A 1 547 ? 17.41600 2.01800 7.42100 1.000 55.00000 547 PRO B O 1
ATOM 4121 N N . ALA A 1 548 ? 15.38600 2.78800 7.95200 1.000 56.29000 548 ALA B N 1
ATOM 4122 C CA . ALA A 1 548 ? 15.85700 4.15600 8.09300 1.000 56.11000 548 ALA B CA 1
ATOM 4123 C C . ALA A 1 548 ? 15.03600 4.87800 9.14900 1.000 54.96000 548 ALA B C 1
ATOM 4124 O O . ALA A 1 548 ? 13.95100 4.43500 9.53500 1.000 50.98000 548 ALA B O 1
ATOM 4126 N N . ALA A 1 549 ? 15.57400 6.00600 9.60700 1.000 53.10000 549 ALA B N 1
ATOM 4127 C CA . ALA A 1 549 ? 14.90000 6.85200 10.57800 1.000 52.86000 549 ALA B CA 1
ATOM 4128 C C . ALA A 1 549 ? 15.40800 8.27900 10.42500 1.000 51.03000 549 ALA B C 1
ATOM 4129 O O . ALA A 1 549 ? 16.40900 8.53700 9.75600 1.000 51.82000 549 ALA B O 1
ATOM 4131 N N . GLY A 1 550 ? 14.68600 9.21200 11.04300 1.000 46.61000 550 GLY B N 1
ATOM 4132 C CA . GLY A 1 550 ? 15.13400 10.58200 11.13300 1.000 45.20000 550 GLY B CA 1
ATOM 4133 C C . GLY A 1 550 ? 15.04500 11.05300 12.57100 1.000 49.65000 550 GLY B C 1
ATOM 4134 O O . GLY A 1 550 ? 14.36300 10.45300 13.39700 1.000 46.66000 550 GLY B O 1
ATOM 4135 N N . SER A 1 551 ? 15.74600 12.14600 12.86300 1.000 47.79000 551 SER B N 1
ATOM 4136 C CA . SER A 1 551 ? 15.74100 12.64100 14.23300 1.000 45.23000 551 SER B CA 1
ATOM 4137 C C . SER A 1 551 ? 16.04300 14.13200 14.26800 1.000 43.63000 551 SER B C 1
ATOM 4138 O O . SER A 1 551 ? 16.88900 14.62200 13.51600 1.000 44.45000 551 SER B O 1
ATOM 4141 N N . ALA A 1 552 ? 15.34600 14.83600 15.16200 1.000 44.98000 552 ALA B N 1
ATOM 4142 C CA . ALA A 1 552 ? 15.63400 16.22700 15.51100 1.000 44.56000 552 ALA B CA 1
ATOM 4143 C C . ALA A 1 552 ? 15.88400 16.27100 17.01400 1.000 48.09000 552 ALA B C 1
ATOM 4144 O O . ALA A 1 552 ? 14.95000 16.48000 17.80500 1.000 41.51000 552 ALA B O 1
ATOM 4146 N N . PRO A 1 553 ? 17.13000 16.08000 17.45400 1.000 50.01000 553 PRO B N 1
ATOM 4147 C CA . PRO A 1 553 ? 17.37100 15.88400 18.89300 1.000 48.69000 553 PRO B CA 1
ATOM 4148 C C . PRO A 1 553 ? 17.19200 17.13600 19.73400 1.000 43.89000 553 PRO B C 1
ATOM 4149 O O . PRO A 1 553 ? 16.85700 17.02000 20.91800 1.000 50.30000 553 PRO B O 1
ATOM 4153 N N . GLU A 1 554 ? 17.42300 18.32600 19.18100 1.000 43.01000 554 GLU B N 1
ATOM 4154 C CA . GLU A 1 554 ? 17.44400 19.55200 19.97700 1.000 42.83000 554 GLU B CA 1
ATOM 4155 C C . GLU A 1 554 ? 16.70000 20.67500 19.26400 1.000 47.18000 554 GLU B C 1
ATOM 4156 O O . GLU A 1 554 ? 17.09100 21.84600 19.33600 1.000 39.08000 554 GLU B O 1
ATOM 4162 N N . TRP A 1 555 ? 15.60600 20.33900 18.58600 1.000 44.76000 555 TRP B N 1
ATOM 4163 C CA . TRP A 1 555 ? 14.90300 21.30400 17.75200 1.000 46.29000 555 TRP B CA 1
ATOM 4164 C C . TRP A 1 555 ? 14.27100 22.41300 18.59400 1.000 43.22000 555 TRP B C 1
ATOM 4165 O O . TRP A 1 555 ? 13.98500 22.24800 19.78300 1.000 46.20000 555 TRP B O 1
ATOM 4176 N N . MET A 1 556 ? 14.05800 23.56400 17.95000 1.000 44.99000 556 MET B N 1
ATOM 4177 C CA . MET A 1 556 ? 13.32800 24.67100 18.56600 1.000 45.98000 556 MET B CA 1
ATOM 4178 C C . MET A 1 556 ? 12.45200 25.45900 17.60300 1.000 47.43000 556 MET B C 1
ATOM 4179 O O . MET A 1 556 ? 11.49000 26.08700 18.06000 1.000 50.80000 556 MET B O 1
ATOM 4184 N N . SER A 1 557 ? 12.73000 25.45800 16.30300 1.000 40.54000 557 SER B N 1
ATOM 4185 C CA . SER A 1 557 ? 12.06000 26.34300 15.36300 1.000 42.10000 557 SER B CA 1
ATOM 4186 C C . SER A 1 557 ? 10.79900 25.70200 14.79000 1.000 40.21000 557 SER B C 1
ATOM 4187 O O . SER A 1 557 ? 10.63100 24.48100 14.79100 1.000 47.63000 557 SER B O 1
ATOM 4190 N N . GLU A 1 558 ? 9.90400 26.55800 14.29000 1.000 41.10000 558 GLU B N 1
ATOM 4191 C CA . GLU A 1 558 ? 8.73400 26.06900 13.56800 1.000 42.92000 558 GLU B CA 1
ATOM 4192 C C . GLU A 1 558 ? 9.13500 25.41300 12.25100 1.000 43.57000 558 GLU B C 1
ATOM 4193 O O . GLU A 1 558 ? 8.44500 24.50000 11.76900 1.000 45.42000 558 GLU B O 1
ATOM 4199 N N . LYS A 1 559 ? 10.25100 25.85800 11.66300 1.000 41.23000 559 LYS B N 1
ATOM 4200 C CA . LYS A 1 559 ? 10.81800 25.16200 10.51300 1.000 48.07000 559 LYS B CA 1
ATOM 4201 C C . LYS A 1 559 ? 11.11500 23.70600 10.84500 1.000 49.46000 559 LYS B C 1
ATOM 4202 O O . LYS A 1 559 ? 10.87400 22.81400 10.02400 1.000 47.20000 559 LYS B O 1
ATOM 4208 N N . ALA A 1 560 ? 11.64100 23.44800 12.04700 1.000 44.83000 560 ALA B N 1
ATOM 4209 C CA . ALA A 1 560 ? 11.90800 22.07300 12.45700 1.000 40.16000 560 ALA B CA 1
ATOM 4210 C C . ALA A 1 560 ? 10.61900 21.27200 12.56100 1.000 44.02000 560 ALA B C 1
ATOM 4211 O O . ALA A 1 560 ? 10.59600 20.07600 12.24700 1.000 40.66000 560 ALA B O 1
ATOM 4213 N N . VAL A 1 561 ? 9.53100 21.91300 12.99500 1.000 42.86000 561 VAL B N 1
ATOM 4214 C CA . VAL A 1 561 ? 8.24700 21.22200 13.06200 1.000 39.93000 561 VAL B CA 1
ATOM 4215 C C . VAL A 1 561 ? 7.78000 20.84000 11.66500 1.000 45.34000 561 VAL B C 1
ATOM 4216 O O . VAL A 1 561 ? 7.32800 19.71100 11.43200 1.000 44.19000 561 VAL B O 1
ATOM 4220 N N . SER A 1 562 ? 7.88900 21.76900 10.71000 1.000 42.20000 562 SER B N 1
ATOM 4221 C CA . SER A 1 562 ? 7.52100 21.44400 9.33400 1.000 45.60000 562 SER B CA 1
ATOM 4222 C C . SER A 1 562 ? 8.39000 20.31900 8.77900 1.000 44.22000 562 SER B C 1
ATOM 4223 O O . SER A 1 562 ? 7.89000 19.41500 8.09600 1.000 42.11000 562 SER B O 1
ATOM 4226 N N . ILE A 1 563 ? 9.69400 20.36000 9.06600 1.000 42.62000 563 ILE B N 1
ATOM 4227 C CA . ILE A 1 563 ? 10.61200 19.34300 8.55400 1.000 44.03000 563 ILE B CA 1
ATOM 4228 C C . ILE A 1 563 ? 10.25900 17.97300 9.12100 1.000 45.10000 563 ILE B C 1
ATOM 4229 O O . ILE A 1 563 ? 10.18200 16.98000 8.38800 1.000 40.34000 563 ILE B O 1
ATOM 4234 N N . GLY A 1 564 ? 10.05700 17.89700 10.43800 1.000 42.62000 564 GLY B N 1
ATOM 4235 C CA . GLY A 1 564 ? 9.68500 16.63000 11.04300 1.000 40.42000 564 GLY B CA 1
ATOM 4236 C C . GLY A 1 564 ? 8.36000 16.11200 10.52200 1.000 48.54000 564 GLY B C 1
ATOM 4237 O O . GLY A 1 564 ? 8.19700 14.90900 10.29100 1.000 45.51000 564 GLY B O 1
ATOM 4238 N N . THR A 1 565 ? 7.40100 17.01700 10.30400 1.000 44.75000 565 THR B N 1
ATOM 4239 C CA . THR A 1 565 ? 6.10100 16.59000 9.80500 1.000 44.72000 565 THR B CA 1
ATOM 4240 C C . THR A 1 565 ? 6.20300 16.04400 8.38600 1.000 44.21000 565 THR B C 1
ATOM 4241 O O . THR A 1 565 ? 5.56800 15.03500 8.06500 1.000 41.58000 565 THR B O 1
ATOM 4245 N N . TYR A 1 566 ? 7.00000 16.68000 7.51900 1.000 44.31000 566 TYR B N 1
ATOM 4246 C CA . TYR A 1 566 ? 7.09300 16.14300 6.16500 1.000 43.31000 566 TYR B CA 1
ATOM 4247 C C . TYR A 1 566 ? 8.02100 14.94100 6.08400 1.000 48.63000 566 TYR B C 1
ATOM 4248 O O . TYR A 1 566 ? 7.90200 14.14700 5.14400 1.000 44.06000 566 TYR B O 1
ATOM 4257 N N . PHE A 1 567 ? 8.91600 14.76400 7.05600 1.000 44.14000 567 PHE B N 1
ATOM 4258 C CA . PHE A 1 567 ? 9.59900 13.48300 7.17600 1.000 44.20000 567 PHE B CA 1
ATOM 4259 C C . PHE A 1 567 ? 8.59800 12.38300 7.49600 1.000 45.19000 567 PHE B C 1
ATOM 4260 O O . PHE A 1 567 ? 8.50600 11.38300 6.77500 1.000 44.32000 567 PHE B O 1
ATOM 4268 N N . VAL A 1 568 ? 7.80400 12.57400 8.55400 1.000 42.20000 568 VAL B N 1
ATOM 4269 C CA . VAL A 1 568 ? 6.75300 11.61100 8.88400 1.000 42.67000 568 VAL B CA 1
ATOM 4270 C C . VAL A 1 568 ? 5.89600 11.32100 7.65700 1.000 44.78000 568 VAL B C 1
ATOM 4271 O O . VAL A 1 568 ? 5.71000 10.16300 7.26500 1.000 46.38000 568 VAL B O 1
ATOM 4275 N N . ALA A 1 569 ? 5.39900 12.37800 7.00800 1.000 46.59000 569 ALA B N 1
ATOM 4276 C CA . ALA A 1 569 ? 4.51900 12.21700 5.85400 1.000 45.48000 569 ALA B CA 1
ATOM 4277 C C . ALA A 1 569 ? 5.21700 11.52200 4.69400 1.000 47.34000 569 ALA B C 1
ATOM 4278 O O . ALA A 1 569 ? 4.55700 10.87200 3.87600 1.000 45.59000 569 ALA B O 1
ATOM 4280 N N . SER A 1 570 ? 6.53900 11.65600 4.59400 1.000 48.76000 570 SER B N 1
ATOM 4281 C CA . SER A 1 570 ? 7.30400 10.91200 3.60300 1.000 46.73000 570 SER B CA 1
ATOM 4282 C C . SER A 1 570 ? 7.50400 9.45500 3.99500 1.000 47.30000 570 SER B C 1
ATOM 4283 O O . SER A 1 570 ? 8.07700 8.69200 3.21100 1.000 52.79000 570 SER B O 1
ATOM 4286 N N . GLY A 1 571 ? 7.05700 9.05600 5.18200 1.000 46.22000 571 GLY B N 1
ATOM 4287 C CA . GLY A 1 571 ? 7.07300 7.66900 5.58700 1.000 46.75000 571 GLY B CA 1
ATOM 4288 C C . GLY A 1 571 ? 8.21000 7.24200 6.48800 1.000 49.19000 571 GLY B C 1
ATOM 4289 O O . GLY A 1 571 ? 8.36600 6.03800 6.71800 1.000 46.60000 571 GLY B O 1
ATOM 4290 N N . VAL A 1 572 ? 9.00500 8.17300 7.01400 1.000 46.60000 572 VAL B N 1
ATOM 4291 C CA . VAL A 1 572 ? 10.14000 7.82600 7.86300 1.000 46.79000 572 VAL B CA 1
ATOM 4292 C C . VAL A 1 572 ? 9.75800 8.01900 9.32300 1.000 50.79000 572 VAL B C 1
ATOM 4293 O O . VAL A 1 572 ? 9.18000 9.04800 9.69900 1.000 48.02000 572 VAL B O 1
ATOM 4297 N N . PHE A 1 573 ? 10.05300 7.00500 10.13400 1.000 52.13000 573 PHE B N 1
ATOM 4298 C CA . PHE A 1 573 ? 9.97800 7.10600 11.58500 1.000 47.02000 573 PHE B CA 1
ATOM 4299 C C . PHE A 1 573 ? 10.87000 8.24500 12.06700 1.000 44.44000 573 PHE B C 1
ATOM 4300 O O . PHE A 1 573 ? 12.07900 8.24400 11.81600 1.000 47.90000 573 PHE B O 1
ATOM 4308 N N . THR A 1 574 ? 10.27700 9.22000 12.75500 1.000 42.98000 574 THR B N 1
ATOM 4309 C CA . THR A 1 574 ? 10.94300 10.48200 13.06100 1.000 48.54000 574 THR B CA 1
ATOM 4310 C C . THR A 1 574 ? 10.94700 10.71900 14.56600 1.000 46.41000 574 THR B C 1
ATOM 4311 O O . THR A 1 574 ? 9.88400 10.85900 15.18000 1.000 44.97000 574 THR B O 1
ATOM 4315 N N . HIS A 1 575 ? 12.14300 10.78700 15.14600 1.000 45.08000 575 HIS B N 1
ATOM 4316 C CA . HIS A 1 575 ? 12.32100 10.99400 16.57600 1.000 45.85000 575 HIS B CA 1
ATOM 4317 C C . HIS A 1 575 ? 12.49000 12.47500 16.89000 1.000 43.49000 575 HIS B C 1
ATOM 4318 O O . HIS A 1 575 ? 13.13000 13.21600 16.13700 1.000 44.45000 575 HIS B O 1
ATOM 4325 N N . LEU A 1 576 ? 11.91000 12.89700 18.01100 1.000 47.21000 576 LEU B N 1
ATOM 4326 C CA . LEU A 1 576 ? 12.06600 14.24800 18.52900 1.000 44.34000 576 LEU B CA 1
ATOM 4327 C C . LEU A 1 576 ? 12.76300 14.18000 19.88000 1.000 45.37000 576 LEU B C 1
ATOM 4328 O O . LEU A 1 576 ? 12.36600 13.39500 20.74800 1.000 49.44000 576 LEU B O 1
ATOM 4333 N N . GLY A 1 577 ? 13.79500 14.99800 20.05400 1.000 45.37000 577 GLY B N 1
ATOM 4334 C CA . GLY A 1 577 ? 14.51800 15.04100 21.30900 1.000 47.64000 577 GLY B CA 1
ATOM 4335 C C . GLY A 1 577 ? 14.04800 16.16300 22.20900 1.000 45.45000 577 GLY B C 1
ATOM 4336 O O . GLY A 1 577 ? 14.46600 16.26300 23.36600 1.000 48.49000 577 GLY B O 1
ATOM 4337 N N . VAL A 1 578 ? 13.18600 17.02400 21.67700 1.000 42.55000 578 VAL B N 1
ATOM 4338 C CA . VAL A 1 578 ? 12.50700 18.05900 22.44700 1.000 39.71000 578 VAL B CA 1
ATOM 4339 C C . VAL A 1 578 ? 11.01200 17.79600 22.33900 1.000 45.62000 578 VAL B C 1
ATOM 4340 O O . VAL A 1 578 ? 10.50300 17.52900 21.24400 1.000 45.55000 578 VAL B O 1
ATOM 4344 N N . VAL A 1 579 ? 10.31800 17.85200 23.47000 1.000 44.08000 579 VAL B N 1
ATOM 4345 C CA . VAL A 1 579 ? 8.90200 17.49400 23.53000 1.000 48.38000 579 VAL B CA 1
ATOM 4346 C C . VAL A 1 579 ? 8.07100 18.58100 22.86000 1.000 47.72000 579 VAL B C 1
ATOM 4347 O O . VAL A 1 579 ? 8.07300 19.73200 23.31800 1.000 51.31000 579 VAL B O 1
ATOM 4351 N N . PRO A 1 580 ? 7.35200 18.26600 21.77800 1.000 49.83000 580 PRO B N 1
ATOM 4352 C CA . PRO A 1 580 ? 6.47700 19.27000 21.17500 1.000 49.69000 580 PRO B CA 1
ATOM 4353 C C . PRO A 1 580 ? 5.36300 19.64000 22.11600 1.000 54.86000 580 PRO B C 1
ATOM 4354 O O . PRO A 1 580 ? 4.95400 18.83600 22.98200 1.000 53.75000 580 PRO B O 1
ATOM 4358 N N . PRO A 1 581 ? 4.81200 20.85400 22.01200 1.000 55.28000 581 PRO B N 1
ATOM 4359 C CA . PRO A 1 581 ? 3.75400 21.29600 22.94000 1.000 50.19000 581 PRO B CA 1
ATOM 4360 C C . PRO A 1 581 ? 2.40300 20.66600 22.61300 1.000 49.86000 581 PRO B C 1
ATOM 4361 O O . PRO A 1 581 ? 1.44100 21.32800 22.21300 1.000 50.75000 581 PRO B O 1
ATOM 4365 N N . VAL A 1 582 ? 2.31200 19.34700 22.78600 1.000 53.11000 582 VAL B N 1
ATOM 4366 C CA . VAL A 1 582 ? 1.10600 18.62000 22.40000 1.000 49.49000 582 VAL B CA 1
ATOM 4367 C C . VAL A 1 582 ? 0.61400 17.71800 23.52400 1.000 47.12000 582 VAL B C 1
ATOM 4368 O O . VAL A 1 582 ? -0.48300 17.15400 23.43900 1.000 51.40000 582 VAL B O 1
ATOM 4372 N N . MET A 1 583 ? 1.41100 17.57200 24.58500 1.000 48.39000 583 MET B N 1
ATOM 4373 C CA . MET A 1 583 ? 1.07800 16.59800 25.62100 1.000 53.08000 583 MET B CA 1
ATOM 4374 C C . MET A 1 583 ? -0.15800 16.97800 26.42800 1.000 49.00000 583 MET B C 1
ATOM 4375 O O . MET A 1 583 ? -0.61200 16.16900 27.24400 1.000 47.89000 583 MET B O 1
ATOM 4380 N N . GLY A 1 584 ? -0.71600 18.17000 26.22200 1.000 55.08000 584 GLY B N 1
ATOM 4381 C CA . GLY A 1 584 ? -1.97300 18.51400 26.86000 1.000 52.62000 584 GLY B CA 1
ATOM 4382 C C . GLY A 1 584 ? -3.18100 17.80000 26.29000 1.000 52.73000 584 GLY B C 1
ATOM 4383 O O . GLY A 1 584 ? -4.27800 17.94200 26.84100 1.000 48.72000 584 GLY B O 1
ATOM 4384 N N . SER A 1 585 ? -3.00700 17.04000 25.21000 1.000 53.76000 585 SER B N 1
ATOM 4385 C CA . SER A 1 585 ? -4.09700 16.33400 24.54600 1.000 47.13000 585 SER B CA 1
ATOM 4386 C C . SER A 1 585 ? -3.66700 14.89900 24.29200 1.000 53.08000 585 SER B C 1
ATOM 4387 O O . SER A 1 585 ? -2.63600 14.66200 23.65000 1.000 52.39000 585 SER B O 1
ATOM 4390 N N . GLN A 1 586 ? -4.45000 13.94200 24.79300 1.000 49.66000 586 GLN B N 1
ATOM 4391 C CA . GLN A 1 586 ? -4.14800 12.53900 24.53700 1.000 52.58000 586 GLN B CA 1
ATOM 4392 C C . GLN A 1 586 ? -4.44400 12.16800 23.08900 1.000 44.51000 586 GLN B C 1
ATOM 4393 O O . GLN A 1 586 ? -3.69300 11.40500 22.46900 1.000 47.65000 586 GLN B O 1
ATOM 4399 N N . LYS A 1 587 ? -5.53400 12.70600 22.53500 1.000 48.51000 587 LYS B N 1
ATOM 4400 C CA . LYS A 1 587 ? -5.92400 12.37200 21.16900 1.000 52.34000 587 LYS B CA 1
ATOM 4401 C C . LYS A 1 587 ? -4.86600 12.82500 20.16800 1.000 54.48000 587 LYS B C 1
ATOM 4402 O O . LYS A 1 587 ? -4.45500 12.05500 19.29300 1.000 57.81000 587 LYS B O 1
ATOM 4408 N N . VAL A 1 588 ? -4.40600 14.07100 20.29000 1.000 50.58000 588 VAL B N 1
ATOM 4409 C CA . VAL A 1 588 ? -3.40300 14.58200 19.36200 1.000 51.21000 588 VAL B CA 1
ATOM 4410 C C . VAL A 1 588 ? -2.08200 13.84200 19.53800 1.000 49.61000 588 VAL B C 1
ATOM 4411 O O . VAL A 1 588 ? -1.39300 13.53200 18.55800 1.000 47.33000 588 VAL B O 1
ATOM 4415 N N . ALA A 1 589 ? -1.71000 13.54500 20.78600 1.000 51.75000 589 ALA B N 1
ATOM 4416 C CA . ALA A 1 589 ? -0.47400 12.80800 21.02800 1.000 53.38000 589 ALA B CA 1
ATOM 4417 C C . ALA A 1 589 ? -0.50900 11.44000 20.36200 1.000 50.10000 589 ALA B C 1
ATOM 4418 O O . ALA A 1 589 ? 0.47200 11.02300 19.73200 1.000 48.54000 589 ALA B O 1
ATOM 4420 N N . LYS A 1 590 ? -1.63000 10.72600 20.47600 1.000 50.40000 590 LYS B N 1
ATOM 4421 C CA . LYS A 1 590 ? -1.67200 9.41000 19.85500 1.000 52.13000 590 LYS B CA 1
ATOM 4422 C C . LYS A 1 590 ? -1.79500 9.50300 18.33600 1.000 52.46000 590 LYS B C 1
ATOM 4423 O O . LYS A 1 590 ? -1.26700 8.63900 17.63000 1.000 53.08000 590 LYS B O 1
ATOM 4429 N N . ILE A 1 591 ? -2.45700 10.53500 17.80500 1.000 50.37000 591 ILE B N 1
ATOM 4430 C CA . ILE A 1 591 ? -2.41600 10.73500 16.35500 1.000 51.95000 591 ILE B CA 1
ATOM 4431 C C . ILE A 1 591 ? -0.97400 10.89900 15.89500 1.000 50.79000 591 ILE B C 1
ATOM 4432 O O . ILE A 1 591 ? -0.53300 10.26900 14.92600 1.000 48.11000 591 ILE B O 1
ATOM 4437 N N . LEU A 1 592 ? -0.21100 11.73300 16.60600 1.000 47.55000 592 LEU B N 1
ATOM 4438 C CA . LEU A 1 592 ? 1.15600 12.03400 16.19600 1.000 49.37000 592 LEU B CA 1
ATOM 4439 C C . LEU A 1 592 ? 2.06000 10.81200 16.29900 1.000 48.68000 592 LEU B C 1
ATOM 4440 O O . LEU A 1 592 ? 2.85600 10.54700 15.39100 1.000 51.30000 592 LEU B O 1
ATOM 4445 N N . THR A 1 593 ? 1.95800 10.05800 17.39300 1.000 51.01000 593 THR B N 1
ATOM 4446 C CA . THR A 1 593 ? 2.89900 8.98100 17.67300 1.000 48.62000 593 THR B CA 1
ATOM 4447 C C . THR A 1 593 ? 2.35300 7.59800 17.33700 1.000 55.43000 593 THR B C 1
ATOM 4448 O O . THR A 1 593 ? 3.02400 6.59800 17.61400 1.000 61.03000 593 THR B O 1
ATOM 4452 N N . GLU A 1 594 ? 1.16800 7.51000 16.73700 1.000 46.98000 594 GLU B N 1
ATOM 4453 C CA . GLU A 1 594 ? 0.54300 6.20500 16.55800 1.000 57.93000 594 GLU B CA 1
ATOM 4454 C C . GLU A 1 594 ? -0.39500 6.17200 15.35700 1.000 57.68000 594 GLU B C 1
ATOM 4455 O O . GLU A 1 594 ? -0.08800 5.53500 14.34500 1.000 55.75000 594 GLU B O 1
ATOM 4461 N N . ASP A 1 595 ? -1.53600 6.86300 15.46400 1.000 55.51000 595 ASP B N 1
ATOM 4462 C CA . ASP A 1 595 ? -2.60300 6.74400 14.47200 1.000 59.10000 595 ASP B CA 1
ATOM 4463 C C . ASP A 1 595 ? -2.15400 7.10400 13.06200 1.000 62.50000 595 ASP B C 1
ATOM 4464 O O . ASP A 1 595 ? -2.76100 6.63500 12.09300 1.000 63.94000 595 ASP B O 1
ATOM 4469 N N . VAL A 1 596 ? -1.10900 7.92400 12.92100 1.000 54.41000 596 VAL B N 1
ATOM 4470 C CA . VAL A 1 596 ? -0.71800 8.41000 11.60100 1.000 53.53000 596 VAL B CA 1
ATOM 4471 C C . VAL A 1 596 ? 0.13500 7.41900 10.82500 1.000 56.12000 596 VAL B C 1
ATOM 4472 O O . VAL A 1 596 ? 0.35200 7.62000 9.62300 1.000 58.11000 596 VAL B O 1
ATOM 4476 N N . GLU A 1 597 ? 0.61600 6.34900 11.46400 1.000 56.04000 597 GLU B N 1
ATOM 4477 C CA . GLU A 1 597 ? 1.38000 5.34300 10.73000 1.000 56.32000 597 GLU B CA 1
ATOM 4478 C C . GLU A 1 597 ? 0.50700 4.62800 9.70500 1.000 59.73000 597 GLU B C 1
ATOM 4479 O O . GLU A 1 597 ? 0.95700 4.34500 8.58800 1.000 55.08000 597 GLU B O 1
ATOM 4485 N N . ASP A 1 598 ? -0.74700 4.33700 10.06200 1.000 59.48000 598 ASP B N 1
ATOM 4486 C CA . ASP A 1 598 ? -1.65300 3.68500 9.12100 1.000 60.02000 598 ASP B CA 1
ATOM 4487 C C . ASP A 1 598 ? -1.94400 4.56700 7.91500 1.000 60.73000 598 ASP B C 1
ATOM 4488 O O . ASP A 1 598 ? -2.23400 4.05500 6.82800 1.000 63.76000 598 ASP B O 1
ATOM 4493 N N . ILE A 1 599 ? -1.86400 5.88600 8.08000 1.000 55.48000 599 ILE B N 1
ATOM 4494 C CA . ILE A 1 599 ? -2.26500 6.79900 7.01500 1.000 54.84000 599 ILE B CA 1
ATOM 4495 C C . ILE A 1 599 ? -1.15100 6.96600 5.98700 1.000 58.37000 599 ILE B C 1
ATOM 4496 O O . ILE A 1 599 ? -1.38300 6.84900 4.77800 1.000 56.76000 599 ILE B O 1
ATOM 4501 N N . ILE A 1 600 ? 0.07200 7.23800 6.44300 1.000 51.26000 600 ILE B N 1
ATOM 4502 C CA . ILE A 1 600 ? 1.13000 7.65800 5.53000 1.000 52.64000 600 ILE B CA 1
ATOM 4503 C C . ILE A 1 600 ? 2.37600 6.78900 5.66400 1.000 54.77000 600 ILE B C 1
ATOM 4504 O O . ILE A 1 600 ? 3.26800 6.84200 4.81000 1.000 55.60000 600 ILE B O 1
ATOM 4509 N N . GLY A 1 601 ? 2.46100 5.99800 6.73400 1.000 52.17000 601 GLY B N 1
ATOM 4510 C CA . GLY A 1 601 ? 3.54200 5.04200 6.88900 1.000 55.42000 601 GLY B CA 1
ATOM 4511 C C . GLY A 1 601 ? 4.67600 5.46000 7.80200 1.000 50.75000 601 GLY B C 1
ATOM 4512 O O . GLY A 1 601 ? 5.61300 4.67600 7.98900 1.000 51.13000 601 GLY B O 1
ATOM 4513 N N . GLY A 1 602 ? 4.63200 6.67000 8.35900 1.000 50.89000 602 GLY B N 1
ATOM 4514 C CA . GLY A 1 602 ? 5.59600 7.10400 9.35000 1.000 47.35000 602 GLY B CA 1
ATOM 4515 C C . GLY A 1 602 ? 4.88100 7.59300 10.59600 1.000 50.37000 602 GLY B C 1
ATOM 4516 O O . GLY A 1 602 ? 3.65200 7.58900 10.66800 1.000 52.19000 602 GLY B O 1
ATOM 4517 N N . LYS A 1 603 ? 5.67800 8.01900 11.57400 1.000 46.41000 603 LYS B N 1
ATOM 4518 C CA . LYS A 1 603 ? 5.10900 8.50100 12.82800 1.000 47.09000 603 LYS B CA 1
ATOM 4519 C C . LYS A 1 603 ? 6.18200 9.22200 13.63100 1.000 46.99000 603 LYS B C 1
ATOM 4520 O O . LYS A 1 603 ? 7.38000 9.10800 13.35900 1.000 48.91000 603 LYS B O 1
ATOM 4526 N N . PHE A 1 604 ? 5.72600 9.96600 14.63300 1.000 45.63000 604 PHE B N 1
ATOM 4527 C CA . PHE A 1 604 ? 6.60000 10.65800 15.56500 1.000 49.97000 604 PHE B CA 1
ATOM 4528 C C . PHE A 1 604 ? 6.89800 9.78200 16.78000 1.000 47.13000 604 PHE B C 1
ATOM 4529 O O . PHE A 1 604 ? 6.14600 8.86500 17.12200 1.000 49.27000 604 PHE B O 1
ATOM 4537 N N . TYR A 1 605 ? 8.01500 10.08400 17.43500 1.000 47.30000 605 TYR B N 1
ATOM 4538 C CA . TYR A 1 605 ? 8.40700 9.38500 18.65400 1.000 49.50000 605 TYR B CA 1
ATOM 4539 C C . TYR A 1 605 ? 9.22200 10.34500 19.50500 1.000 48.14000 605 TYR B C 1
ATOM 4540 O O . TYR A 1 605 ? 10.30800 10.76700 19.09600 1.000 46.50000 605 TYR B O 1
ATOM 4549 N N . VAL A 1 606 ? 8.69800 10.69000 20.67700 1.000 42.94000 606 VAL B N 1
ATOM 4550 C CA . VAL A 1 606 ? 9.30600 11.68400 21.55300 1.000 48.65000 606 VAL B CA 1
ATOM 4551 C C . VAL A 1 606 ? 10.17600 10.97500 22.58200 1.000 49.77000 606 VAL B C 1
ATOM 4552 O O . VAL A 1 606 ? 9.70500 10.07900 23.29400 1.000 49.08000 606 VAL B O 1
ATOM 4556 N N . GLU A 1 607 ? 11.44500 11.37900 22.66100 1.000 47.90000 607 GLU B N 1
ATOM 4557 C CA . GLU A 1 607 ? 12.37100 10.85800 23.66000 1.000 51.31000 607 GLU B CA 1
ATOM 4558 C C . GLU A 1 607 ? 13.53500 11.82100 23.85800 1.000 50.72000 607 GLU B C 1
ATOM 4559 O O . GLU A 1 607 ? 14.45400 11.86600 23.02900 1.000 49.23000 607 GLU B O 1
ATOM 4565 N N . PRO A 1 608 ? 13.53600 12.60100 24.94300 1.000 51.05000 608 PRO B N 1
ATOM 4566 C CA . PRO A 1 608 ? 14.63000 13.56100 25.16400 1.000 55.27000 608 PRO B CA 1
ATOM 4567 C C . PRO A 1 608 ? 15.97300 12.92000 25.49500 1.000 57.61000 608 PRO B C 1
ATOM 4568 O O . PRO A 1 608 ? 16.98000 13.64100 25.52900 1.000 58.12000 608 PRO B O 1
ATOM 4572 N N . ASP A 1 609 ? 16.02900 11.61000 25.73900 1.000 57.27000 609 ASP B N 1
ATOM 4573 C CA . ASP A 1 609 ? 17.29000 10.94600 26.05000 1.000 53.82000 609 ASP B CA 1
ATOM 4574 C C . ASP A 1 609 ? 17.94800 10.46200 24.76500 1.000 53.13000 609 ASP B C 1
ATOM 4575 O O . ASP A 1 609 ? 17.32000 9.70700 24.01000 1.000 57.13000 609 ASP B O 1
ATOM 4580 N N . PRO A 1 610 ? 19.19600 10.84900 24.48300 1.000 54.61000 610 PRO B N 1
ATOM 4581 C CA . PRO A 1 610 ? 19.81500 10.42300 23.21500 1.000 51.78000 610 PRO B CA 1
ATOM 4582 C C . PRO A 1 610 ? 20.08500 8.93000 23.14300 1.000 54.33000 610 PRO B C 1
ATOM 4583 O O . PRO A 1 610 ? 19.95100 8.33900 22.06600 1.000 49.75000 610 PRO B O 1
ATOM 4587 N N . VAL A 1 611 ? 20.46500 8.30000 24.25800 1.000 52.92000 611 VAL B N 1
ATOM 4588 C CA . VAL A 1 611 ? 20.78100 6.87300 24.23400 1.000 50.75000 611 VAL B CA 1
ATOM 4589 C C . VAL A 1 611 ? 19.51000 6.04200 24.09000 1.000 54.18000 611 VAL B C 1
ATOM 4590 O O . VAL A 1 611 ? 19.46500 5.07100 23.31800 1.000 51.94000 611 VAL B O 1
ATOM 4594 N N . LYS A 1 612 ? 18.46100 6.40500 24.83400 1.000 56.07000 612 LYS B N 1
ATOM 4595 C CA . LYS A 1 612 ? 17.16000 5.76400 24.66500 1.000 53.19000 612 LYS B CA 1
ATOM 4596 C C . LYS A 1 612 ? 16.66900 5.89900 23.22900 1.000 53.89000 612 LYS B C 1
ATOM 4597 O O . LYS A 1 612 ? 16.19600 4.92700 22.62300 1.000 56.48000 612 LYS B O 1
ATOM 4603 N N . ALA A 1 613 ? 16.76300 7.11200 22.67500 1.000 53.83000 613 ALA B N 1
ATOM 4604 C CA . ALA A 1 613 ? 16.32200 7.34400 21.30500 1.000 52.29000 613 ALA B CA 1
ATOM 4605 C C . ALA A 1 613 ? 17.14900 6.53600 20.31600 1.000 49.81000 613 ALA B C 1
ATOM 4606 O O . ALA A 1 613 ? 16.62100 6.03900 19.31600 1.000 52.96000 613 ALA B O 1
ATOM 4608 N N . ALA A 1 614 ? 18.45000 6.39600 20.57800 1.000 51.33000 614 ALA B N 1
ATOM 4609 C CA . ALA A 1 614 ? 19.29200 5.56900 19.72100 1.000 52.35000 614 ALA B CA 1
ATOM 4610 C C . ALA A 1 614 ? 18.83300 4.12000 19.73900 1.000 51.31000 614 ALA B C 1
ATOM 4611 O O . ALA A 1 614 ? 18.75200 3.47300 18.68900 1.000 55.74000 614 ALA B O 1
ATOM 4613 N N . GLU A 1 615 ? 18.52100 3.59700 20.92600 1.000 51.41000 615 GLU B N 1
ATOM 4614 C CA . GLU A 1 615 ? 18.05900 2.21500 21.01800 1.000 49.24000 615 GLU B CA 1
ATOM 4615 C C . GLU A 1 615 ? 16.72800 2.02800 20.29900 1.000 56.22000 615 GLU B C 1
ATOM 4616 O O . GLU A 1 615 ? 16.52800 1.02800 19.59500 1.000 49.49000 615 GLU B O 1
ATOM 4622 N N . THR A 1 616 ? 15.81000 2.98800 20.44600 1.000 55.30000 616 THR B N 1
ATOM 4623 C CA . THR A 1 616 ? 14.51800 2.87600 19.77000 1.000 55.19000 616 THR B CA 1
ATOM 4624 C C . THR A 1 616 ? 14.67400 2.95500 18.25500 1.000 52.41000 616 THR B C 1
ATOM 4625 O O . THR A 1 616 ? 14.04900 2.18200 17.51800 1.000 51.57000 616 THR B O 1
ATOM 4629 N N . ILE A 1 617 ? 15.49600 3.89100 17.77200 1.000 51.51000 617 ILE B N 1
ATOM 4630 C CA . ILE A 1 617 ? 15.72000 4.02800 16.33600 1.000 52.49000 617 ILE B CA 1
ATOM 4631 C C . ILE A 1 617 ? 16.35800 2.76300 15.77800 1.000 52.96000 617 ILE B C 1
ATOM 4632 O O . ILE A 1 617 ? 15.96800 2.26800 14.71200 1.000 52.34000 617 ILE B O 1
ATOM 4637 N N . TYR A 1 618 ? 17.33500 2.20900 16.49900 1.000 54.29000 618 TYR B N 1
ATOM 4638 C CA . TYR A 1 618 ? 17.97700 0.98000 16.04900 1.000 60.56000 618 TYR B CA 1
ATOM 4639 C C . TYR A 1 618 ? 16.99400 -0.18300 16.02500 1.000 54.89000 618 TYR B C 1
ATOM 4640 O O . TYR A 1 618 ? 17.03300 -1.01800 15.11500 1.000 51.61000 618 TYR B O 1
ATOM 4649 N N . ASN A 1 619 ? 16.09900 -0.25300 17.01400 1.000 51.61000 619 ASN B N 1
ATOM 4650 C CA . ASN A 1 619 ? 15.11200 -1.32800 17.02800 1.000 56.63000 619 ASN B CA 1
ATOM 4651 C C . ASN A 1 619 ? 14.12200 -1.18400 15.87900 1.000 54.61000 619 ASN B C 1
ATOM 4652 O O . ASN A 1 619 ? 13.71800 -2.18200 15.27300 1.000 57.61000 619 ASN B O 1
ATOM 4657 N N . VAL A 1 620 ? 13.72700 0.05000 15.56000 1.000 53.92000 620 VAL B N 1
ATOM 4658 C CA . VAL A 1 620 ? 12.84500 0.27200 14.41600 1.000 53.51000 620 VAL B CA 1
ATOM 4659 C C . VAL A 1 620 ? 13.54700 -0.12800 13.12200 1.000 52.19000 620 VAL B C 1
ATOM 4660 O O . VAL A 1 620 ? 12.93800 -0.72400 12.22000 1.000 53.50000 620 VAL B O 1
ATOM 4664 N N . ILE A 1 621 ? 14.84200 0.17600 13.01700 1.000 49.93000 621 ILE B N 1
ATOM 4665 C CA . ILE A 1 621 ? 15.60600 -0.22200 11.83700 1.000 57.40000 621 ILE B CA 1
ATOM 4666 C C . ILE A 1 621 ? 15.67200 -1.74200 11.73100 1.000 60.09000 621 ILE B C 1
ATOM 4667 O O . ILE A 1 621 ? 15.51500 -2.31000 10.64400 1.000 58.04000 621 ILE B O 1
ATOM 4672 N N . LEU A 1 622 ? 15.90700 -2.42300 12.85600 1.000 59.05000 622 LEU B N 1
ATOM 4673 C CA . LEU A 1 622 ? 15.93200 -3.88300 12.84500 1.000 60.83000 622 LEU B CA 1
ATOM 4674 C C . LEU A 1 622 ? 14.57300 -4.45300 12.45700 1.000 61.74000 622 LEU B C 1
ATOM 4675 O O . LEU A 1 622 ? 14.49200 -5.47700 11.76700 1.000 62.74000 622 LEU B O 1
ATOM 4680 N N . GLU A 1 623 ? 13.49400 -3.79900 12.89200 1.000 57.49000 623 GLU B N 1
ATOM 4681 C CA . GLU A 1 623 ? 12.15100 -4.21000 12.49600 1.000 58.32000 623 GLU B CA 1
ATOM 4682 C C . GLU A 1 623 ? 11.97000 -4.09900 10.98600 1.000 62.78000 623 GLU B C 1
ATOM 4683 O O . GLU A 1 623 ? 11.44800 -5.01600 10.33700 1.000 61.96000 623 GLU B O 1
ATOM 4689 N N . LYS A 1 624 ? 12.40000 -2.97400 10.41100 1.000 62.73000 624 LYS B N 1
ATOM 4690 C CA . LYS A 1 624 ? 12.29600 -2.79500 8.96600 1.000 59.57000 624 LYS B CA 1
ATOM 4691 C C . LYS A 1 624 ? 13.17800 -3.78500 8.21300 1.000 58.93000 624 LYS B C 1
ATOM 4692 O O . LYS A 1 624 ? 12.84100 -4.19000 7.09500 1.000 56.06000 624 LYS B O 1
ATOM 4698 N N . ARG A 1 625 ? 14.30900 -4.17600 8.80300 1.000 63.89000 625 ARG B N 1
ATOM 4699 C CA . ARG A 1 625 ? 15.14100 -5.21300 8.20000 1.000 62.44000 625 ARG B CA 1
ATOM 4700 C C . ARG A 1 625 ? 14.43000 -6.55900 8.20900 1.000 64.55000 625 ARG B C 1
ATOM 4701 O O . ARG A 1 625 ? 14.44600 -7.28500 7.20800 1.000 65.62000 625 ARG B O 1
ATOM 4709 N N . LYS A 1 626 ? 13.80800 -6.91000 9.33800 1.000 64.69000 626 LYS B N 1
ATOM 4710 C CA . LYS A 1 626 ? 13.08100 -8.17200 9.42500 1.000 63.47000 626 LYS B CA 1
ATOM 4711 C C . LYS A 1 626 ? 11.91900 -8.20800 8.44000 1.000 64.11000 626 LYS B C 1
ATOM 4712 O O . LYS A 1 626 ? 11.64800 -9.24600 7.82500 1.000 66.70000 626 LYS B O 1
ATOM 4718 N N . LYS A 1 627 ? 11.22400 -7.08000 8.26600 1.000 60.98000 627 LYS B N 1
ATOM 4719 C CA . LYS A 1 627 ? 10.12100 -7.04000 7.31100 1.000 60.86000 627 LYS B CA 1
ATOM 4720 C C . LYS A 1 627 ? 10.59800 -7.13600 5.86600 1.000 65.01000 627 LYS B C 1
ATOM 4721 O O . LYS A 1 627 ? 9.80800 -7.50200 4.98800 1.000 64.70000 627 LYS B O 1
ATOM 4727 N N . LEU A 1 628 ? 11.86200 -6.81900 5.59800 1.000 63.86000 628 LEU B N 1
ATOM 4728 C CA . LEU A 1 628 ? 12.42400 -6.88800 4.25600 1.000 64.27000 628 LEU B CA 1
ATOM 4729 C C . LEU A 1 628 ? 13.01700 -8.25200 3.92600 1.000 69.86000 628 LEU B C 1
ATOM 4730 O O . LEU A 1 628 ? 13.56700 -8.42300 2.83200 1.000 67.12000 628 LEU B O 1
ATOM 4735 N N . GLY A 1 629 ? 12.92200 -9.22000 4.83500 1.000 67.27000 629 GLY B N 1
ATOM 4736 C CA . GLY A 1 629 ? 13.53800 -10.51000 4.60300 1.000 66.79000 629 GLY B CA 1
ATOM 4737 C C . GLY A 1 629 ? 15.04700 -10.48600 4.58400 1.000 67.99000 629 GLY B C 1
ATOM 4738 O O . GLY A 1 629 ? 15.66800 -11.41800 4.06800 1.000 70.55000 629 GLY B O 1
ATOM 4739 N N . TRP A 1 630 ? 15.65700 -9.44300 5.13000 1.000 65.43000 630 TRP B N 1
ATOM 4740 C CA . TRP A 1 630 ? 17.10200 -9.29700 5.14600 1.000 69.22000 630 TRP B CA 1
ATOM 4741 C C . TRP A 1 630 ? 17.68500 -9.88900 6.41900 1.000 63.37000 630 TRP B C 1
ATOM 4742 O O . TRP A 1 630 ? 16.98000 -10.05900 7.42000 1.000 61.56000 630 TRP B O 1
ATOM 4753 N N . PRO A 1 631 ? 18.98500 -10.22400 6.41700 1.000 62.98000 631 PRO B N 1
ATOM 4754 C CA . PRO A 1 631 ? 19.64100 -10.68400 7.64500 1.000 61.83000 631 PRO B CA 1
ATOM 4755 C C . PRO A 1 631 ? 19.66600 -9.61300 8.72400 1.000 58.33000 631 PRO B C 1
ATOM 4756 O O . PRO A 1 631 ? 19.25600 -8.48000 8.47900 1.000 63.91000 631 PRO B O 1
ATOM 4760 N N . LEU A 1 632 ? 20.69800 -10.73100 12.35500 1.000 85.62000 632 LEU B N 1
ATOM 4761 C CA . LEU A 1 632 ? 20.20900 -9.42500 11.92600 1.000 79.88000 632 LEU B CA 1
ATOM 4762 C C . LEU A 1 632 ? 21.35900 -8.44900 11.69500 1.000 74.81000 632 LEU B C 1
ATOM 4763 O O . LEU A 1 632 ? 21.68000 -8.10000 10.55600 1.000 65.77000 632 LEU B O 1
ATOM 4769 N N . ALA B 1 2 ? 61.41400 50.17000 34.73300 1.000 65.37000 2 ALA A N 1
ATOM 4770 C CA . ALA B 1 2 ? 62.15800 49.33800 35.67200 1.000 68.17000 2 ALA A CA 1
ATOM 4771 C C . ALA B 1 2 ? 63.62500 49.22400 35.26200 1.000 71.04000 2 ALA A C 1
ATOM 4772 O O . ALA B 1 2 ? 64.51500 49.18400 36.11200 1.000 69.76000 2 ALA A O 1
ATOM 4774 N N . GLU B 1 3 ? 63.86700 49.15900 33.95300 1.000 66.87000 3 GLU A N 1
ATOM 4775 C CA . GLU B 1 3 ? 65.21300 49.13400 33.39800 1.000 66.21000 3 GLU A CA 1
ATOM 4776 C C . GLU B 1 3 ? 65.26200 50.08300 32.20800 1.000 66.14000 3 GLU A C 1
ATOM 4777 O O . GLU B 1 3 ? 64.24000 50.35800 31.57500 1.000 67.33000 3 GLU A O 1
ATOM 4783 N N . TYR B 1 4 ? 66.45900 50.59100 31.91200 1.000 68.22000 4 TYR A N 1
ATOM 4784 C CA . TYR B 1 4 ? 66.66600 51.52400 30.80800 1.000 67.20000 4 TYR A CA 1
ATOM 4785 C C . TYR B 1 4 ? 67.15900 50.74500 29.59300 1.000 66.10000 4 TYR A C 1
ATOM 4786 O O . TYR B 1 4 ? 68.31500 50.31200 29.55100 1.000 65.66000 4 TYR A O 1
ATOM 4795 N N . ILE B 1 5 ? 66.28600 50.57900 28.60600 1.000 65.44000 5 ILE A N 1
ATOM 4796 C CA . ILE B 1 5 ? 66.60800 49.82800 27.39900 1.000 66.34000 5 ILE A CA 1
ATOM 4797 C C . ILE B 1 5 ? 67.28400 50.76600 26.40800 1.000 66.90000 5 ILE A C 1
ATOM 4798 O O . ILE B 1 5 ? 66.68200 51.74600 25.95400 1.000 68.80000 5 ILE A O 1
ATOM 4803 N N . LYS B 1 6 ? 68.53800 50.46200 26.06900 1.000 67.31000 6 LYS A N 1
ATOM 4804 C CA . LYS B 1 6 ? 69.30400 51.32600 25.18000 1.000 68.82000 6 LYS A CA 1
ATOM 4805 C C . LYS B 1 6 ? 69.02200 51.03800 23.71200 1.000 67.61000 6 LYS A C 1
ATOM 4806 O O . LYS B 1 6 ? 69.14800 51.93900 22.87500 1.000 70.37000 6 LYS A O 1
ATOM 4812 N N . TYR B 1 7 ? 68.64400 49.80600 23.37900 1.000 64.52000 7 TYR A N 1
ATOM 4813 C CA . TYR B 1 7 ? 68.41200 49.40500 21.99700 1.000 67.40000 7 TYR A CA 1
ATOM 4814 C C . TYR B 1 7 ? 67.08200 48.67500 21.90200 1.000 71.96000 7 TYR A C 1
ATOM 4815 O O . TYR B 1 7 ? 66.90200 47.62300 22.52400 1.000 68.31000 7 TYR A O 1
ATOM 4824 N N . ARG B 1 8 ? 66.15500 49.23300 21.12700 1.000 72.77000 8 ARG A N 1
ATOM 4825 C CA . ARG B 1 8 ? 64.89800 48.55200 20.85500 1.000 71.32000 8 ARG A CA 1
ATOM 4826 C C . ARG B 1 8 ? 65.14500 47.36600 19.93100 1.000 70.70000 8 ARG A C 1
ATOM 4827 O O . ARG B 1 8 ? 65.86700 47.48300 18.93400 1.000 71.71000 8 ARG A O 1
ATOM 4835 N N . VAL B 1 9 ? 64.56100 46.22300 20.26200 1.000 64.83000 9 VAL A N 1
ATOM 4836 C CA . VAL B 1 9 ? 64.72500 44.99700 19.48900 1.000 70.18000 9 VAL A CA 1
ATOM 4837 C C . VAL B 1 9 ? 63.54900 44.87900 18.52600 1.000 69.83000 9 VAL A C 1
ATOM 4838 O O . VAL B 1 9 ? 62.39200 44.90500 18.97900 1.000 66.91000 9 VAL A O 1
ATOM 4842 N N . PRO B 1 10 ? 63.78300 44.75500 17.21800 1.000 66.31000 10 PRO A N 1
ATOM 4843 C CA . PRO B 1 10 ? 62.67200 44.56300 16.27600 1.000 67.11000 10 PRO A CA 1
ATOM 4844 C C . PRO B 1 10 ? 61.96600 43.23800 16.51500 1.000 72.52000 10 PRO A C 1
ATOM 4845 O O . PRO B 1 10 ? 62.47200 42.17900 16.13400 1.000 77.06000 10 PRO A O 1
ATOM 4849 N N . ALA B 1 11 ? 60.78300 43.29100 17.13000 1.000 71.27000 11 ALA A N 1
ATOM 4850 C CA . ALA B 1 11 ? 60.18900 42.09000 17.70700 1.000 75.32000 11 ALA A CA 1
ATOM 4851 C C . ALA B 1 11 ? 59.46700 41.21800 16.68600 1.000 72.73000 11 ALA A C 1
ATOM 4852 O O . ALA B 1 11 ? 59.42900 39.99500 16.84700 1.000 68.85000 11 ALA A O 1
ATOM 4854 N N . LYS B 1 12 ? 58.88000 41.80200 15.64400 1.000 77.10000 12 LYS A N 1
ATOM 4855 C CA . LYS B 1 12 ? 57.99000 41.01300 14.79900 1.000 81.48000 12 LYS A CA 1
ATOM 4856 C C . LYS B 1 12 ? 58.72300 40.01400 13.91100 1.000 72.41000 12 LYS A C 1
ATOM 4857 O O . LYS B 1 12 ? 58.07200 39.13100 13.34200 1.000 76.34000 12 LYS A O 1
ATOM 4863 N N . GLY B 1 13 ? 60.04500 40.10600 13.79200 1.000 73.98000 13 GLY A N 1
ATOM 4864 C CA . GLY B 1 13 ? 60.77000 39.18900 12.93400 1.000 70.29000 13 GLY A CA 1
ATOM 4865 C C . GLY B 1 13 ? 61.87900 38.40400 13.60800 1.000 69.97000 13 GLY A C 1
ATOM 4866 O O . GLY B 1 13 ? 62.72400 37.81900 12.92300 1.000 69.35000 13 GLY A O 1
ATOM 4867 N N . VAL B 1 14 ? 61.88600 38.36600 14.94300 1.000 67.66000 14 VAL A N 1
ATOM 4868 C CA . VAL B 1 14 ? 62.98000 37.70600 15.65300 1.000 67.05000 14 VAL A CA 1
ATOM 4869 C C . VAL B 1 14 ? 62.80500 36.19400 15.69700 1.000 63.78000 14 VAL A C 1
ATOM 4870 O O . VAL B 1 14 ? 63.79500 35.45400 15.70100 1.000 64.58000 14 VAL A O 1
ATOM 4874 N N . SER B 1 15 ? 61.56900 35.70400 15.76000 1.000 57.60000 15 SER A N 1
ATOM 4875 C CA . SER B 1 15 ? 61.33300 34.31600 16.12300 1.000 57.38000 15 SER A CA 1
ATOM 4876 C C . SER B 1 15 ? 60.29700 33.68100 15.21100 1.000 63.73000 15 SER A C 1
ATOM 4877 O O . SER B 1 15 ? 59.28600 34.30300 14.87200 1.000 63.87000 15 SER A O 1
ATOM 4880 N N . ALA B 1 16 ? 60.55400 32.43000 14.83200 1.000 57.20000 16 ALA A N 1
ATOM 4881 C CA . ALA B 1 16 ? 59.60700 31.61400 14.08500 1.000 55.25000 16 ALA A CA 1
ATOM 4882 C C . ALA B 1 16 ? 58.57500 30.94400 14.97900 1.000 56.45000 16 ALA A C 1
ATOM 4883 O O . ALA B 1 16 ? 57.87100 30.04000 14.51800 1.000 64.67000 16 ALA A O 1
ATOM 4885 N N . THR B 1 17 ? 58.47300 31.35800 16.24000 1.000 48.68000 17 THR A N 1
ATOM 4886 C CA . THR B 1 17 ? 57.54300 30.77000 17.19600 1.000 58.53000 17 THR A CA 1
ATOM 4887 C C . THR B 1 17 ? 56.53200 31.83100 17.60400 1.000 64.86000 17 THR A C 1
ATOM 4888 O O . THR B 1 17 ? 56.90200 32.85400 18.19100 1.000 67.89000 17 THR A O 1
ATOM 4892 N N . LYS B 1 18 ? 55.26200 31.58300 17.28900 1.000 64.31000 18 LYS A N 1
ATOM 4893 C CA . LYS B 1 18 ? 54.20900 32.54800 17.57300 1.000 65.09000 18 LYS A CA 1
ATOM 4894 C C . LYS B 1 18 ? 54.09600 32.79800 19.07100 1.000 63.74000 18 LYS A C 1
ATOM 4895 O O . LYS B 1 18 ? 54.20100 31.87600 19.88400 1.000 61.07000 18 LYS A O 1
ATOM 4901 N N . GLY B 1 19 ? 53.88300 34.05900 19.43600 1.000 63.51000 19 GLY A N 1
ATOM 4902 C CA . GLY B 1 19 ? 53.77300 34.45700 20.81700 1.000 63.95000 19 GLY A CA 1
ATOM 4903 C C . GLY B 1 19 ? 55.00600 35.13000 21.38200 1.000 62.56000 19 GLY A C 1
ATOM 4904 O O . GLY B 1 19 ? 54.90300 35.82700 22.39700 1.000 61.41000 19 GLY A O 1
ATOM 4905 N N . VAL B 1 20 ? 56.16200 34.94400 20.74700 1.000 66.41000 20 VAL A N 1
ATOM 4906 C CA . VAL B 1 20 ? 57.40900 35.48700 21.27400 1.000 59.93000 20 VAL A CA 1
ATOM 4907 C C . VAL B 1 20 ? 57.50500 36.98700 21.01500 1.000 59.55000 20 VAL A C 1
ATOM 4908 O O . VAL B 1 20 ? 57.98200 37.74800 21.86800 1.000 60.48000 20 VAL A O 1
ATOM 4912 N N . ALA B 1 21 ? 57.04100 37.43600 19.84300 1.000 58.76000 21 ALA A N 1
ATOM 4913 C CA . ALA B 1 21 ? 57.15500 38.84600 19.48100 1.000 58.96000 21 ALA A CA 1
ATOM 4914 C C . ALA B 1 21 ? 56.35400 39.73500 20.42500 1.000 60.53000 21 ALA A C 1
ATOM 4915 O O . ALA B 1 21 ? 56.83900 40.79000 20.85300 1.000 66.46000 21 ALA A O 1
ATOM 4917 N N . GLU B 1 22 ? 55.12100 39.33400 20.75600 1.000 59.15000 22 GLU A N 1
ATOM 4918 C CA . GLU B 1 22 ? 54.32100 40.12200 21.68900 1.000 61.65000 22 GLU A CA 1
ATOM 4919 C C . GLU B 1 22 ? 55.00300 40.23700 23.04100 1.000 61.35000 22 GLU A C 1
ATOM 4920 O O . GLU B 1 22 ? 54.97000 41.29700 23.67000 1.000 59.79000 22 GLU A O 1
ATOM 4926 N N . LEU B 1 23 ? 55.58800 39.14200 23.52600 1.000 63.90000 23 LEU A N 1
ATOM 4927 C CA . LEU B 1 23 ? 56.20100 39.17600 24.84600 1.000 57.60000 23 LEU A CA 1
ATOM 4928 C C . LEU B 1 23 ? 57.47300 40.00800 24.84500 1.000 55.21000 23 LEU A C 1
ATOM 4929 O O . LEU B 1 23 ? 57.76500 40.68900 25.83300 1.000 58.46000 23 LEU A O 1
ATOM 4934 N N . ILE B 1 24 ? 58.22300 39.99300 23.74200 1.000 52.02000 24 ILE A N 1
ATOM 4935 C CA . ILE B 1 24 ? 59.35700 40.90400 23.61100 1.000 61.01000 24 ILE A CA 1
ATOM 4936 C C . ILE B 1 24 ? 58.87500 42.35100 23.63900 1.000 61.40000 24 ILE A C 1
ATOM 4937 O O . ILE B 1 24 ? 59.44600 43.20600 24.33100 1.000 60.17000 24 ILE A O 1
ATOM 4942 N N . GLU B 1 25 ? 57.80400 42.64200 22.89400 1.000 59.01000 25 GLU A N 1
ATOM 4943 C CA . GLU B 1 25 ? 57.24300 43.99000 22.89000 1.000 60.49000 25 GLU A CA 1
ATOM 4944 C C . GLU B 1 25 ? 56.79100 44.40500 24.28400 1.000 63.35000 25 GLU A C 1
ATOM 4945 O O . GLU B 1 25 ? 57.02900 45.53900 24.70900 1.000 61.84000 25 GLU A O 1
ATOM 4951 N N . LYS B 1 26 ? 56.14600 43.49400 25.01400 1.000 59.52000 26 LYS A N 1
ATOM 4952 C CA . LYS B 1 26 ? 55.64000 43.82100 26.34300 1.000 52.46000 26 LYS A CA 1
ATOM 4953 C C . LYS B 1 26 ? 56.77800 44.02400 27.33400 1.000 63.18000 26 LYS A C 1
ATOM 4954 O O . LYS B 1 26 ? 56.69700 44.89200 28.21200 1.000 62.30000 26 LYS A O 1
ATOM 4960 N N . ALA B 1 27 ? 57.84400 43.22700 27.21500 1.000 62.08000 27 ALA A N 1
ATOM 4961 C CA . ALA B 1 27 ? 59.03300 43.46000 28.02700 1.000 61.46000 27 ALA A CA 1
ATOM 4962 C C . ALA B 1 27 ? 59.62400 44.83200 27.74400 1.000 64.58000 27 ALA A C 1
ATOM 4963 O O . ALA B 1 27 ? 60.02400 45.54800 28.67000 1.000 61.62000 27 ALA A O 1
ATOM 4965 N N . GLU B 1 28 ? 59.68700 45.21600 26.46600 1.000 61.92000 28 GLU A N 1
ATOM 4966 C CA . GLU B 1 28 ? 60.21100 46.53400 26.12200 1.000 66.31000 28 GLU A CA 1
ATOM 4967 C C . GLU B 1 28 ? 59.32800 47.64200 26.68400 1.000 65.35000 28 GLU A C 1
ATOM 4968 O O . GLU B 1 28 ? 59.83100 48.65200 27.18800 1.000 68.95000 28 GLU A O 1
ATOM 4974 N N . GLU B 1 29 ? 58.00800 47.46300 26.61100 1.000 65.93000 29 GLU A N 1
ATOM 4975 C CA . GLU B 1 29 ? 57.09200 48.48100 27.11300 1.000 58.42000 29 GLU A CA 1
ATOM 4976 C C . GLU B 1 29 ? 57.15300 48.59600 28.63000 1.000 60.82000 29 GLU A C 1
ATOM 4977 O O . GLU B 1 29 ? 56.97700 49.69200 29.17400 1.000 62.90000 29 GLU A O 1
ATOM 4983 N N . GLU B 1 30 ? 57.39300 47.48600 29.33000 1.000 60.21000 30 GLU A N 1
ATOM 4984 C CA . GLU B 1 30 ? 57.51100 47.52100 30.78200 1.000 60.62000 30 GLU A CA 1
ATOM 4985 C C . GLU B 1 30 ? 58.91000 47.88900 31.25700 1.000 59.02000 30 GLU A C 1
ATOM 4986 O O . GLU B 1 30 ? 59.11100 48.06300 32.46400 1.000 56.12000 30 GLU A O 1
ATOM 4992 N N . GLY B 1 31 ? 59.87300 48.01200 30.34800 1.000 56.98000 31 GLY A N 1
ATOM 4993 C CA . GLY B 1 31 ? 61.23300 48.33000 30.72900 1.000 61.36000 31 GLY A CA 1
ATOM 4994 C C . GLY B 1 31 ? 61.96200 47.14900 31.33500 1.000 65.61000 31 GLY A C 1
ATOM 4995 O O . GLY B 1 31 ? 62.60100 47.27900 32.38300 1.000 64.55000 31 GLY A O 1
ATOM 4996 N N . ILE B 1 32 ? 61.86500 45.98800 30.69100 1.000 59.80000 32 ILE A N 1
ATOM 4997 C CA . ILE B 1 32 ? 62.53000 44.76900 31.13900 1.000 57.81000 32 ILE A CA 1
ATOM 4998 C C . ILE B 1 32 ? 63.39800 44.26500 29.99700 1.000 61.80000 32 ILE A C 1
ATOM 4999 O O . ILE B 1 32 ? 62.90000 44.03100 28.88800 1.000 61.94000 32 ILE A O 1
ATOM 5004 N N . LYS B 1 33 ? 64.68800 44.09600 30.26600 1.000 58.86000 33 LYS A N 1
ATOM 5005 C CA . LYS B 1 33 ? 65.60500 43.59200 29.25600 1.000 60.17000 33 LYS A CA 1
ATOM 5006 C C . LYS B 1 33 ? 65.45000 42.08500 29.10300 1.000 57.54000 33 LYS A C 1
ATOM 5007 O O . LYS B 1 33 ? 65.24400 41.36300 30.08200 1.000 57.79000 33 LYS A O 1
ATOM 5013 N N . THR B 1 34 ? 65.53700 41.61800 27.86300 1.000 57.01000 34 THR A N 1
ATOM 5014 C CA . THR B 1 34 ? 65.57600 40.20200 27.53600 1.000 50.10000 34 THR A CA 1
ATOM 5015 C C . THR B 1 34 ? 66.95200 39.85400 26.98000 1.000 51.32000 34 THR A C 1
ATOM 5016 O O . THR B 1 34 ? 67.84000 40.70600 26.87400 1.000 51.91000 34 THR A O 1
ATOM 5020 N N . ALA B 1 35 ? 67.12200 38.58000 26.61800 1.000 50.76000 35 ALA A N 1
ATOM 5021 C CA . ALA B 1 35 ? 68.39400 38.13900 26.05600 1.000 53.24000 35 ALA A CA 1
ATOM 5022 C C . ALA B 1 35 ? 68.71400 38.88500 24.76600 1.000 53.69000 35 ALA A C 1
ATOM 5023 O O . ALA B 1 35 ? 69.87900 39.19900 24.49500 1.000 50.07000 35 ALA A O 1
ATOM 5025 N N . TRP B 1 36 ? 67.69000 39.18200 23.96100 1.000 56.39000 36 TRP A N 1
ATOM 5026 C CA . TRP B 1 36 ? 67.90400 39.93900 22.73100 1.000 53.15000 36 TRP A CA 1
ATOM 5027 C C . TRP B 1 36 ? 68.43900 41.33800 23.02500 1.000 52.52000 36 TRP A C 1
ATOM 5028 O O . TRP B 1 36 ? 69.35600 41.81900 22.34500 1.000 52.82000 36 TRP A O 1
ATOM 5039 N N . HIS B 1 37 ? 67.88600 42.00000 24.04600 1.000 51.66000 37 HIS A N 1
ATOM 5040 C CA . HIS B 1 37 ? 68.33300 43.34600 24.39700 1.000 54.97000 37 HIS A CA 1
ATOM 5041 C C . HIS B 1 37 ? 69.79300 43.34600 24.83300 1.000 52.69000 37 HIS A C 1
ATOM 5042 O O . HIS B 1 37 ? 70.58900 44.17800 24.38200 1.000 51.29000 37 HIS A O 1
ATOM 5049 N N . ARG B 1 38 ? 70.16100 42.42200 25.72200 1.000 53.35000 38 ARG A N 1
ATOM 5050 C CA . ARG B 1 38 ? 71.53700 42.38400 26.20400 1.000 53.42000 38 ARG A CA 1
ATOM 5051 C C . ARG B 1 38 ? 72.49900 41.95700 25.10300 1.000 50.26000 38 ARG A C 1
ATOM 5052 O O . ARG B 1 38 ? 73.64400 42.42800 25.06200 1.000 55.87000 38 ARG A O 1
ATOM 5060 N N . LEU B 1 39 ? 72.04700 41.09300 24.19100 1.000 52.98000 39 LEU A N 1
ATOM 5061 C CA . LEU B 1 39 ? 72.83900 40.78500 23.00600 1.000 53.97000 39 LEU A CA 1
ATOM 5062 C C . LEU B 1 39 ? 73.11300 42.04600 22.19700 1.000 54.75000 39 LEU A C 1
ATOM 5063 O O . LEU B 1 39 ? 74.24600 42.28700 21.76500 1.000 59.50000 39 LEU A O 1
ATOM 5068 N N . LEU B 1 40 ? 72.08100 42.86700 21.98400 1.000 55.11000 40 LEU A N 1
ATOM 5069 C CA . LEU B 1 40 ? 72.28000 44.13400 21.28400 1.000 57.47000 40 LEU A CA 1
ATOM 5070 C C . LEU B 1 40 ? 73.26700 45.02500 22.03000 1.000 60.99000 40 LEU A C 1
ATOM 5071 O O . LEU B 1 40 ? 74.12000 45.67500 21.41400 1.000 55.71000 40 LEU A O 1
ATOM 5076 N N . GLU B 1 41 ? 73.16200 45.06700 23.36000 1.000 61.39000 41 GLU A N 1
ATOM 5077 C CA . GLU B 1 41 ? 74.08900 45.86400 24.15800 1.000 55.08000 41 GLU A CA 1
ATOM 5078 C C . GLU B 1 41 ? 75.52300 45.37300 24.01400 1.000 65.72000 41 GLU A C 1
ATOM 5079 O O . GLU B 1 41 ? 76.46700 46.16200 24.14400 1.000 64.02000 41 GLU A O 1
ATOM 5085 N N . GLN B 1 42 ? 75.70800 44.07700 23.75700 1.000 63.99000 42 GLN A N 1
ATOM 5086 C CA . GLN B 1 42 ? 77.04800 43.51400 23.64600 1.000 59.72000 42 GLN A CA 1
ATOM 5087 C C . GLN B 1 42 ? 77.65900 43.67000 22.25900 1.000 66.52000 42 GLN A C 1
ATOM 5088 O O . GLN B 1 42 ? 78.83300 43.32900 22.07900 1.000 63.74000 42 GLN A O 1
ATOM 5094 N N . GLN B 1 43 ? 76.90300 44.18100 21.27600 1.000 66.86000 43 GLN A N 1
ATOM 5095 C CA . GLN B 1 43 ? 77.45000 44.22900 19.92800 1.000 71.21000 43 GLN A CA 1
ATOM 5096 C C . GLN B 1 43 ? 78.16900 45.55200 19.67400 1.000 72.87000 43 GLN A C 1
ATOM 5097 O O . GLN B 1 43 ? 77.76400 46.59700 20.19300 1.000 70.59000 43 GLN A O 1
ATOM 5103 N N . PRO B 1 44 ? 79.25400 45.53800 18.87900 1.000 76.54000 44 PRO A N 1
ATOM 5104 C CA . PRO B 1 44 ? 79.81900 44.32700 18.27600 1.000 71.47000 44 PRO A CA 1
ATOM 5105 C C . PRO B 1 44 ? 80.75100 43.58500 19.22700 1.000 72.08000 44 PRO A C 1
ATOM 5106 O O . PRO B 1 44 ? 81.71900 44.16100 19.72700 1.000 74.87000 44 PRO A O 1
ATOM 5110 N N . GLN B 1 45 ? 80.44900 42.31400 19.47600 1.000 76.37000 45 GLN A N 1
ATOM 5111 C CA . GLN B 1 45 ? 81.27000 41.51400 20.36800 1.000 72.96000 45 GLN A CA 1
ATOM 5112 C C . GLN B 1 45 ? 82.67000 41.33700 19.78500 1.000 72.71000 45 GLN A C 1
ATOM 5113 O O . GLN B 1 45 ? 82.92900 41.61600 18.61100 1.000 69.56000 45 GLN A O 1
ATOM 5119 N N . CYS B 1 46 ? 83.57800 40.85900 20.63400 1.000 72.56000 46 CYS A N 1
ATOM 5120 C CA . CYS B 1 46 ? 84.97600 40.71100 20.25400 1.000 73.64000 46 CYS A CA 1
ATOM 5121 C C . CYS B 1 46 ? 85.11400 39.89000 18.97900 1.000 74.93000 46 CYS A C 1
ATOM 5122 O O . CYS B 1 46 ? 84.38300 38.92200 18.76000 1.000 77.47000 46 CYS A O 1
ATOM 5125 N N . ALA B 1 47 ? 86.05200 40.29900 18.12500 1.000 71.69000 47 ALA A N 1
ATOM 5126 C CA . ALA B 1 47 ? 86.37400 39.49200 16.95700 1.000 67.18000 47 ALA A CA 1
ATOM 5127 C C . ALA B 1 47 ? 87.32800 38.36400 17.32000 1.000 72.64000 47 ALA A C 1
ATOM 5128 O O . ALA B 1 47 ? 87.17000 37.23700 16.84200 1.000 72.82000 47 ALA A O 1
ATOM 5130 N N . PHE B 1 48 ? 88.30900 38.64800 18.18100 1.000 69.09000 48 PHE A N 1
ATOM 5131 C CA . PHE B 1 48 ? 89.32500 37.65300 18.50300 1.000 68.36000 48 PHE A CA 1
ATOM 5132 C C . PHE B 1 48 ? 88.72600 36.40900 19.14400 1.000 66.39000 48 PHE A C 1
ATOM 5133 O O . PHE B 1 48 ? 89.22600 35.30200 18.93000 1.000 63.13000 48 PHE A O 1
ATOM 5141 N N . GLY B 1 49 ? 87.65600 36.55400 19.91300 1.000 61.22000 49 GLY A N 1
ATOM 5142 C CA . GLY B 1 49 ? 87.08000 35.38000 20.53200 1.000 61.83000 49 GLY A CA 1
ATOM 5143 C C . GLY B 1 49 ? 85.99700 34.72300 19.70400 1.000 69.02000 49 GLY A C 1
ATOM 5144 O O . GLY B 1 49 ? 85.78000 33.51400 19.81200 1.000 69.00000 49 GLY A O 1
ATOM 5145 N N . GLN B 1 50 ? 85.27600 35.50500 18.89700 1.000 64.69000 50 GLN A N 1
ATOM 5146 C CA . GLN B 1 50 ? 84.37300 34.88400 17.93500 1.000 61.67000 50 GLN A CA 1
ATOM 5147 C C . GLN B 1 50 ? 85.13800 33.95000 17.01000 1.000 64.82000 50 GLN A C 1
ATOM 5148 O O . GLN B 1 50 ? 84.58800 32.94700 16.53900 1.000 68.72000 50 GLN A O 1
ATOM 5154 N N . LEU B 1 51 ? 86.41100 34.24500 16.76600 1.000 63.37000 51 LEU A N 1
ATOM 5155 C CA . LEU B 1 51 ? 87.30800 33.33400 16.07300 1.000 63.75000 51 LEU A CA 1
ATOM 5156 C C . LEU B 1 51 ? 88.09000 32.44300 17.03100 1.000 62.38000 51 LEU A C 1
ATOM 5157 O O . LEU B 1 51 ? 88.89800 31.62700 16.57400 1.000 56.42000 51 LEU A O 1
ATOM 5162 N N . GLY B 1 52 ? 87.86900 32.57900 18.33900 1.000 64.93000 52 GLY A N 1
ATOM 5163 C CA . GLY B 1 52 ? 88.54000 31.74700 19.32000 1.000 65.24000 52 GLY A CA 1
ATOM 5164 C C . GLY B 1 52 ? 90.02500 31.98100 19.43900 1.000 55.95000 52 GLY A C 1
ATOM 5165 O O . GLY B 1 52 ? 90.75300 31.08800 19.88100 1.000 52.79000 52 GLY A O 1
ATOM 5166 N N . VAL B 1 53 ? 90.49700 33.16700 19.07300 1.000 57.57000 53 VAL A N 1
ATOM 5167 C CA . VAL B 1 53 ? 91.92700 33.40200 18.93300 1.000 57.56000 53 VAL A CA 1
ATOM 5168 C C . VAL B 1 53 ? 92.40800 34.30600 20.06600 1.000 57.41000 53 VAL A C 1
ATOM 5169 O O . VAL B 1 53 ? 93.38900 35.04700 19.92900 1.000 55.63000 53 VAL A O 1
ATOM 5173 N N . CYS B 1 54 ? 91.73700 34.21700 21.21300 1.000 59.82000 54 CYS A N 1
ATOM 5174 C CA . CYS B 1 54 ? 92.17100 34.88100 22.43300 1.000 49.85000 54 CYS A CA 1
ATOM 5175 C C . CYS B 1 54 ? 92.33300 33.86900 23.55900 1.000 53.63000 54 CYS A C 1
ATOM 5176 O O . CYS B 1 54 ? 91.48900 32.98600 23.74100 1.000 47.78000 54 CYS A O 1
ATOM 5179 N N . CYS B 1 55 ? 93.40800 34.02700 24.33100 1.000 54.05000 55 CYS A N 1
ATOM 5180 C CA . CYS B 1 55 ? 93.77000 33.11300 25.40600 1.000 55.28000 55 CYS A CA 1
ATOM 5181 C C . CYS B 1 55 ? 93.90400 33.87400 26.72000 1.000 55.37000 55 CYS A C 1
ATOM 5182 O O . CYS B 1 55 ? 94.41300 34.99800 26.74900 1.000 49.71000 55 CYS A O 1
ATOM 5185 N N . ARG B 1 56 ? 93.43500 33.25700 27.80900 1.000 51.32000 56 ARG A N 1
ATOM 5186 C CA . ARG B 1 56 ? 93.52800 33.83200 29.14800 1.000 54.36000 56 ARG A CA 1
ATOM 5187 C C . ARG B 1 56 ? 93.99100 32.79600 30.16500 1.000 51.36000 56 ARG A C 1
ATOM 5188 O O . ARG B 1 56 ? 93.66200 32.89400 31.35000 1.000 57.05000 56 ARG A O 1
ATOM 5196 N N . ASN B 1 57 ? 94.76200 31.80400 29.72300 1.000 41.26000 57 ASN A N 1
ATOM 5197 C CA . ASN B 1 57 ? 95.07400 30.64800 30.55400 1.000 43.02000 57 ASN A CA 1
ATOM 5198 C C . ASN B 1 57 ? 96.20500 30.89400 31.54600 1.000 49.68000 57 ASN A C 1
ATOM 5199 O O . ASN B 1 57 ? 96.50000 30.00500 32.35200 1.000 46.23000 57 ASN A O 1
ATOM 5204 N N . CYS B 1 58 ? 96.84700 32.06000 31.51500 1.000 53.22000 58 CYS A N 1
ATOM 5205 C CA . CYS B 1 58 ? 97.87800 32.40000 32.48500 1.000 44.60000 58 CYS A CA 1
ATOM 5206 C C . CYS B 1 58 ? 97.72600 33.87200 32.84400 1.000 46.67000 58 CYS A C 1
ATOM 5207 O O . CYS B 1 58 ? 96.78800 34.54400 32.40400 1.000 56.60000 58 CYS A O 1
ATOM 5210 N N . ALA B 1 59 ? 98.64000 34.37500 33.66900 1.000 47.73000 59 ALA A N 1
ATOM 5211 C CA . ALA B 1 59 ? 98.64300 35.78300 34.03900 1.000 49.44000 59 ALA A CA 1
ATOM 5212 C C . ALA B 1 59 ? 99.61000 36.60800 33.20200 1.000 54.47000 59 ALA A C 1
ATOM 5213 O O . ALA B 1 59 ? 99.70200 37.82200 33.40300 1.000 52.78000 59 ALA A O 1
ATOM 5215 N N . MET B 1 60 ? 100.34300 35.98000 32.28100 1.000 53.96000 60 MET A N 1
ATOM 5216 C CA . MET B 1 60 ? 101.09400 36.74100 31.29300 1.000 53.94000 60 MET A CA 1
ATOM 5217 C C . MET B 1 60 ? 100.19100 37.29500 30.20100 1.000 52.63000 60 MET A C 1
ATOM 5218 O O . MET B 1 60 ? 100.58000 38.24500 29.51400 1.000 58.96000 60 MET A O 1
ATOM 5223 N N . GLY B 1 61 ? 98.99900 36.72600 30.03300 1.000 55.14000 61 GLY A N 1
ATOM 5224 C CA . GLY B 1 61 ? 98.02200 37.24200 29.10700 1.000 53.43000 61 GLY A CA 1
ATOM 5225 C C . GLY B 1 61 ? 97.18300 38.33900 29.73200 1.000 56.60000 61 GLY A C 1
ATOM 5226 O O . GLY B 1 61 ? 97.55000 38.90800 30.76500 1.000 61.05000 61 GLY A O 1
ATOM 5227 N N . PRO B 1 62 ? 96.02200 38.65300 29.13100 1.000 56.45000 62 PRO A N 1
ATOM 5228 C CA . PRO B 1 62 ? 95.40300 38.04000 27.94600 1.000 50.22000 62 PRO A CA 1
ATOM 5229 C C . PRO B 1 62 ? 96.19300 38.27300 26.66100 1.000 54.39000 62 PRO A C 1
ATOM 5230 O O . PRO B 1 62 ? 96.74800 39.35400 26.47500 1.000 54.00000 62 PRO A O 1
ATOM 5234 N N . CYS B 1 63 ? 96.24700 37.26800 25.79100 1.000 48.12000 63 CYS A N 1
ATOM 5235 C CA . CYS B 1 63 ? 97.00200 37.35100 24.55000 1.000 51.02000 63 CYS A CA 1
ATOM 5236 C C . CYS B 1 63 ? 96.07400 37.17500 23.35600 1.000 56.82000 63 CYS A C 1
ATOM 5237 O O . CYS B 1 63 ? 95.15600 36.34900 23.38200 1.000 56.52000 63 CYS A O 1
ATOM 5240 N N . ARG B 1 64 ? 96.33100 37.95300 22.30900 1.000 57.50000 64 ARG A N 1
ATOM 5241 C CA . ARG B 1 64 ? 95.57000 37.92500 21.07200 1.000 54.55000 64 ARG A CA 1
ATOM 5242 C C . ARG B 1 64 ? 96.48300 37.52800 19.92000 1.000 58.13000 64 ARG A C 1
ATOM 5243 O O . ARG B 1 64 ? 97.70100 37.72000 19.97200 1.000 60.10000 64 ARG A O 1
ATOM 5251 N N . ILE B 1 65 ? 95.88500 36.97000 18.87200 1.000 62.26000 65 ILE A N 1
ATOM 5252 C CA . ILE B 1 65 ? 96.59800 36.63800 17.64500 1.000 66.60000 65 ILE A CA 1
ATOM 5253 C C . ILE B 1 65 ? 95.89800 37.32200 16.48000 1.000 68.70000 65 ILE A C 1
ATOM 5254 O O . ILE B 1 65 ? 94.66700 37.42200 16.45400 1.000 63.78000 65 ILE A O 1
ATOM 5259 N N . ASP B 1 66 ? 96.69100 37.80200 15.52100 1.000 71.14000 66 ASP A N 1
ATOM 5260 C CA . ASP B 1 66 ? 96.15600 38.36900 14.29400 1.000 83.10000 66 ASP A CA 1
ATOM 5261 C C . ASP B 1 66 ? 96.24300 37.33000 13.18900 1.000 92.41000 66 ASP A C 1
ATOM 5262 O O . ASP B 1 66 ? 97.35900 36.92200 12.82600 1.000 93.56000 66 ASP A O 1
ATOM 5267 N N . PRO B 1 67 ? 95.11800 36.87100 12.63200 1.000 95.39000 67 PRO A N 1
ATOM 5268 C CA . PRO B 1 67 ? 95.19800 35.79900 11.62300 1.000 97.56000 67 PRO A CA 1
ATOM 5269 C C . PRO B 1 67 ? 95.90400 36.21800 10.34500 1.000 102.22000 67 PRO A C 1
ATOM 5270 O O . PRO B 1 67 ? 96.63900 35.40900 9.76300 1.000 101.67000 67 PRO A O 1
ATOM 5274 N N . PHE B 1 68 ? 95.70600 37.45700 9.88400 1.000 99.44000 68 PHE A N 1
ATOM 5275 C CA . PHE B 1 68 ? 96.40600 37.90000 8.68200 1.000 101.71000 68 PHE A CA 1
ATOM 5276 C C . PHE B 1 68 ? 97.90000 38.06400 8.93500 1.000 106.49000 68 PHE A C 1
ATOM 5277 O O . PHE B 1 68 ? 98.70800 37.84700 8.02400 1.000 102.83000 68 PHE A O 1
ATOM 5285 N N . GLY B 1 69 ? 98.28400 38.44500 10.14500 1.000 101.00000 69 GLY A N 1
ATOM 5286 C CA . GLY B 1 69 ? 99.65700 38.36500 10.58000 1.000 93.85000 69 GLY A CA 1
ATOM 5287 C C . GLY B 1 69 ? 100.45200 39.65900 10.68000 1.000 94.65000 69 GLY A C 1
ATOM 5288 O O . GLY B 1 69 ? 101.68700 39.59300 10.73900 1.000 89.78000 69 GLY A O 1
ATOM 5289 N N . SER B 1 70 ? 99.79900 40.82000 10.70500 1.000 92.38000 70 SER A N 1
ATOM 5290 C CA . SER B 1 70 ? 100.52000 42.07100 10.90000 1.000 91.63000 70 SER A CA 1
ATOM 5291 C C . SER B 1 70 ? 100.45200 42.57700 12.33500 1.000 91.86000 70 SER A C 1
ATOM 5292 O O . SER B 1 70 ? 101.17200 43.52100 12.67800 1.000 92.43000 70 SER A O 1
ATOM 5295 N N . GLY B 1 71 ? 99.61200 41.97700 13.17400 1.000 90.39000 71 GLY A N 1
ATOM 5296 C CA . GLY B 1 71 ? 99.66400 42.20100 14.59700 1.000 83.47000 71 GLY A CA 1
ATOM 5297 C C . GLY B 1 71 ? 100.53800 41.15400 15.25700 1.000 72.88000 71 GLY A C 1
ATOM 5298 O O . GLY B 1 71 ? 101.45200 40.60200 14.63600 1.000 78.82000 71 GLY A O 1
ATOM 5299 N N . PRO B 1 72 ? 100.27700 40.85600 16.52900 1.000 68.80000 72 PRO A N 1
ATOM 5300 C CA . PRO B 1 72 ? 101.03800 39.79600 17.20500 1.000 65.39000 72 PRO A CA 1
ATOM 5301 C C . PRO B 1 72 ? 100.70800 38.42800 16.62200 1.000 69.52000 72 PRO A C 1
ATOM 5302 O O . PRO B 1 72 ? 99.54200 38.09200 16.40900 1.000 69.49000 72 PRO A O 1
ATOM 5306 N N . THR B 1 73 ? 101.75200 37.64000 16.36400 1.000 66.84000 73 THR A N 1
ATOM 5307 C CA . THR B 1 73 ? 101.59200 36.31500 15.77800 1.000 59.66000 73 THR A CA 1
ATOM 5308 C C . THR B 1 73 ? 101.46500 35.22500 16.82200 1.000 65.03000 73 THR A C 1
ATOM 5309 O O . THR B 1 73 ? 100.79400 34.21200 16.59000 1.000 60.84000 73 THR A O 1
ATOM 5313 N N . LYS B 1 74 ? 102.12500 35.39500 17.95000 1.000 63.10000 74 LYS A N 1
ATOM 5314 C CA . LYS B 1 74 ? 102.14000 34.38400 18.97600 1.000 54.36000 74 LYS A CA 1
ATOM 5315 C C . LYS B 1 74 ? 101.84300 35.03500 20.30900 1.000 61.50000 74 LYS A C 1
ATOM 5316 O O . LYS B 1 74 ? 101.95000 36.25200 20.47000 1.000 59.80000 74 LYS A O 1
ATOM 5322 N N . GLY B 1 75 ? 101.48500 34.20000 21.27500 1.000 56.87000 75 GLY A N 1
ATOM 5323 C CA . GLY B 1 75 ? 101.23400 34.67500 22.61300 1.000 46.65000 75 GLY A CA 1
ATOM 5324 C C . GLY B 1 75 ? 102.52700 34.74700 23.38500 1.000 50.88000 75 GLY A C 1
ATOM 5325 O O . GLY B 1 75 ? 103.59600 34.39300 22.89800 1.000 53.62000 75 GLY A O 1
ATOM 5326 N N . VAL B 1 76 ? 102.41200 35.17300 24.63700 1.000 52.64000 76 VAL A N 1
ATOM 5327 C CA . VAL B 1 76 ? 103.61500 35.38000 25.44200 1.000 50.70000 76 VAL A CA 1
ATOM 5328 C C . VAL B 1 76 ? 104.41600 34.09100 25.58900 1.000 47.47000 76 VAL A C 1
ATOM 5329 O O . VAL B 1 76 ? 105.65800 34.12300 25.59400 1.000 46.81000 76 VAL A O 1
ATOM 5333 N N . CYS B 1 77 ? 103.72800 32.95400 25.74300 1.000 42.86000 77 CYS A N 1
ATOM 5334 C CA . CYS B 1 77 ? 104.27700 31.60100 25.85400 1.000 46.71000 77 CYS A CA 1
ATOM 5335 C C . CYS B 1 77 ? 104.89200 31.09000 24.56300 1.000 47.37000 77 CYS A C 1
ATOM 5336 O O . CYS B 1 77 ? 105.60200 30.07400 24.58800 1.000 50.51000 77 CYS A O 1
ATOM 5339 N N . GLY B 1 78 ? 104.58400 31.72200 23.44300 1.000 50.15000 78 GLY A N 1
ATOM 5340 C CA . GLY B 1 78 ? 104.96900 31.22300 22.14800 1.000 50.80000 78 GLY A CA 1
ATOM 5341 C C . GLY B 1 78 ? 103.88200 30.43400 21.47400 1.000 49.09000 78 GLY A C 1
ATOM 5342 O O . GLY B 1 78 ? 104.12900 29.84200 20.41900 1.000 49.93000 78 GLY A O 1
ATOM 5343 N N . ALA B 1 79 ? 102.69400 30.39900 22.05500 1.000 50.77000 79 ALA A N 1
ATOM 5344 C CA . ALA B 1 79 ? 101.60200 29.62800 21.49400 1.000 48.03000 79 ALA A CA 1
ATOM 5345 C C . ALA B 1 79 ? 101.00400 30.33300 20.29100 1.000 51.85000 79 ALA A C 1
ATOM 5346 O O . ALA B 1 79 ? 100.75800 31.54100 20.32300 1.000 49.95000 79 ALA A O 1
ATOM 5348 N N . GLY B 1 80 ? 100.72800 29.56200 19.23700 1.000 56.78000 80 GLY A N 1
ATOM 5349 C CA . GLY B 1 80 ? 100.10700 30.09900 18.04700 1.000 47.64000 80 GLY A CA 1
ATOM 5350 C C . GLY B 1 80 ? 98.59700 29.93400 18.05100 1.000 52.34000 80 GLY A C 1
ATOM 5351 O O . GLY B 1 80 ? 97.99800 29.38200 18.97400 1.000 51.27000 80 GLY A O 1
ATOM 5352 N N . ALA B 1 81 ? 97.97800 30.42600 16.97400 1.000 49.41000 81 ALA A N 1
ATOM 5353 C CA . ALA B 1 81 ? 96.52300 30.39800 16.87200 1.000 44.77000 81 ALA A CA 1
ATOM 5354 C C . ALA B 1 81 ? 95.98600 28.97300 16.92200 1.000 47.94000 81 ALA A C 1
ATOM 5355 O O . ALA B 1 81 ? 94.91400 28.72600 17.48800 1.000 47.57000 81 ALA A O 1
ATOM 5357 N N . ASP B 1 82 ? 96.71500 28.02200 16.33100 1.000 49.08000 82 ASP A N 1
ATOM 5358 C CA . ASP B 1 82 ? 96.28400 26.62800 16.36800 1.000 53.52000 82 ASP A CA 1
ATOM 5359 C C . ASP B 1 82 ? 96.14000 26.14100 17.80400 1.000 50.33000 82 ASP A C 1
ATOM 5360 O O . ASP B 1 82 ? 95.09200 25.60600 18.19300 1.000 53.61000 82 ASP A O 1
ATOM 5365 N N . THR B 1 83 ? 97.18700 26.33900 18.60900 1.000 48.87000 83 THR A N 1
ATOM 5366 C CA . THR B 1 83 ? 97.17200 25.90100 20.00000 1.000 48.21000 83 THR A CA 1
ATOM 5367 C C . THR B 1 83 ? 96.03600 26.55400 20.77300 1.000 47.15000 83 THR A C 1
ATOM 5368 O O . THR B 1 83 ? 95.29400 25.87800 21.49300 1.000 49.07000 83 THR A O 1
ATOM 5372 N N . ILE B 1 84 ? 95.88800 27.87200 20.63600 1.000 47.80000 84 ILE A N 1
ATOM 5373 C CA . ILE B 1 84 ? 94.90600 28.60400 21.43100 1.000 48.34000 84 ILE A CA 1
ATOM 5374 C C . ILE B 1 84 ? 93.49000 28.17300 21.06500 1.000 48.37000 84 ILE A C 1
ATOM 5375 O O . ILE B 1 84 ? 92.65000 27.93000 21.94300 1.000 48.81000 84 ILE A O 1
ATOM 5380 N N . VAL B 1 85 ? 93.20700 28.06600 19.76400 1.000 44.08000 85 VAL A N 1
ATOM 5381 C CA . VAL B 1 85 ? 91.87800 27.64100 19.32800 1.000 47.43000 85 VAL A CA 1
ATOM 5382 C C . VAL B 1 85 ? 91.58100 26.23400 19.83300 1.000 47.66000 85 VAL A C 1
ATOM 5383 O O . VAL B 1 85 ? 90.49500 25.96200 20.36800 1.000 48.92000 85 VAL A O 1
ATOM 5387 N N . ALA B 1 86 ? 92.54700 25.31900 19.68200 1.000 47.29000 86 ALA A N 1
ATOM 5388 C CA . ALA B 1 86 ? 92.33200 23.94400 20.11900 1.000 47.30000 86 ALA A CA 1
ATOM 5389 C C . ALA B 1 86 ? 92.09600 23.86800 21.62200 1.000 48.11000 86 ALA A C 1
ATOM 5390 O O . ALA B 1 86 ? 91.21400 23.13500 22.08000 1.000 45.39000 86 ALA A O 1
ATOM 5392 N N . ARG B 1 87 ? 92.86300 24.63200 22.40600 1.000 48.40000 87 ARG A N 1
ATOM 5393 C CA . ARG B 1 87 ? 92.69800 24.61000 23.85700 1.000 41.87000 87 ARG A CA 1
ATOM 5394 C C . ARG B 1 87 ? 91.33900 25.16100 24.27100 1.000 45.58000 87 ARG A C 1
ATOM 5395 O O . ARG B 1 87 ? 90.67400 24.59300 25.14700 1.000 47.71000 87 ARG A O 1
ATOM 5403 N N . ASN B 1 88 ? 90.91200 26.27300 23.66300 1.000 38.77000 88 ASN A N 1
ATOM 5404 C CA . ASN B 1 88 ? 89.61500 26.84200 24.02000 1.000 39.48000 88 ASN A CA 1
ATOM 5405 C C . ASN B 1 88 ? 88.48300 25.87900 23.67900 1.000 42.18000 88 ASN A C 1
ATOM 5406 O O . ASN B 1 88 ? 87.54600 25.69300 24.47300 1.000 48.23000 88 ASN A O 1
ATOM 5411 N N . LEU B 1 89 ? 88.56600 25.23200 22.51300 1.000 43.22000 89 LEU A N 1
ATOM 5412 C CA . LEU B 1 89 ? 87.54800 24.24900 22.15600 1.000 43.26000 89 LEU A CA 1
ATOM 5413 C C . LEU B 1 89 ? 87.57200 23.06000 23.10800 1.000 40.78000 89 LEU A C 1
ATOM 5414 O O . LEU B 1 89 ? 86.51600 22.53300 23.48600 1.000 44.46000 89 LEU A O 1
ATOM 5419 N N . LEU B 1 90 ? 88.77000 22.62600 23.51000 1.000 39.13000 90 LEU A N 1
ATOM 5420 C CA . LEU B 1 90 ? 88.88300 21.50600 24.43500 1.000 43.64000 90 LEU A CA 1
ATOM 5421 C C . LEU B 1 90 ? 88.26800 21.84800 25.78500 1.000 40.57000 90 LEU A C 1
ATOM 5422 O O . LEU B 1 90 ? 87.64600 20.99500 26.42500 1.000 37.10000 90 LEU A O 1
ATOM 5427 N N . ARG B 1 91 ? 88.41900 23.09600 26.22900 1.000 40.04000 91 ARG A N 1
ATOM 5428 C CA . ARG B 1 91 ? 87.80200 23.49800 27.49000 1.000 38.86000 91 ARG A CA 1
ATOM 5429 C C . ARG B 1 91 ? 86.28300 23.55600 27.36900 1.000 41.91000 91 ARG A C 1
ATOM 5430 O O . ARG B 1 91 ? 85.56600 23.21700 28.31900 1.000 41.41000 91 ARG A O 1
ATOM 5438 N N . MET B 1 92 ? 85.77000 23.97900 26.20900 1.000 44.20000 92 MET A N 1
ATOM 5439 C CA . MET B 1 92 ? 84.32500 23.89800 25.99000 1.000 39.81000 92 MET A CA 1
ATOM 5440 C C . MET B 1 92 ? 83.83600 22.45300 26.07800 1.000 39.60000 92 MET A C 1
ATOM 5441 O O . MET B 1 92 ? 82.80200 22.16700 26.70300 1.000 40.77000 92 MET A O 1
ATOM 5446 N N . ILE B 1 93 ? 84.57200 21.52800 25.45400 1.000 39.63000 93 ILE A N 1
ATOM 5447 C CA . ILE B 1 93 ? 84.22200 20.11000 25.52100 1.000 43.17000 93 ILE A CA 1
ATOM 5448 C C . ILE B 1 93 ? 84.24900 19.62000 26.96400 1.000 39.00000 93 ILE A C 1
ATOM 5449 O O . ILE B 1 93 ? 83.36200 18.87500 27.40300 1.000 36.64000 93 ILE A O 1
ATOM 5454 N N . ALA B 1 94 ? 85.27300 20.02600 27.71800 1.000 44.93000 94 ALA A N 1
ATOM 5455 C CA . ALA B 1 94 ? 85.38800 19.62100 29.11500 1.000 40.97000 94 ALA A CA 1
ATOM 5456 C C . ALA B 1 94 ? 84.20300 20.11600 29.93400 1.000 38.78000 94 ALA A C 1
ATOM 5457 O O . ALA B 1 94 ? 83.64200 19.36700 30.74000 1.000 40.04000 94 ALA A O 1
ATOM 5459 N N . ALA B 1 95 ? 83.79900 21.37100 29.73000 1.000 35.97000 95 ALA A N 1
ATOM 5460 C CA . ALA B 1 95 ? 82.66800 21.91300 30.47600 1.000 38.23000 95 ALA A CA 1
ATOM 5461 C C . ALA B 1 95 ? 81.36900 21.19200 30.12900 1.000 39.27000 95 ALA A C 1
ATOM 5462 O O . ALA B 1 95 ? 80.56700 20.88400 31.02100 1.000 38.88000 95 ALA A O 1
ATOM 5464 N N . GLY B 1 96 ? 81.14100 20.91500 28.84200 1.000 42.59000 96 GLY A N 1
ATOM 5465 C CA . GLY B 1 96 ? 79.92100 20.21200 28.46300 1.000 42.97000 96 GLY A CA 1
ATOM 5466 C C . GLY B 1 96 ? 79.85900 18.80500 29.03000 1.000 40.78000 96 GLY A C 1
ATOM 5467 O O . GLY B 1 96 ? 78.83800 18.38300 29.59900 1.000 44.45000 96 GLY A O 1
ATOM 5468 N N . ALA B 1 97 ? 80.95700 18.05700 28.88100 1.000 37.86000 97 ALA A N 1
ATOM 5469 C CA . ALA B 1 97 ? 81.02000 16.71900 29.45300 1.000 39.24000 97 ALA A CA 1
ATOM 5470 C C . ALA B 1 97 ? 80.87500 16.75600 30.96600 1.000 40.37000 97 ALA A C 1
ATOM 5471 O O . ALA B 1 97 ? 80.26100 15.85800 31.54700 1.000 38.55000 97 ALA A O 1
ATOM 5473 N N . ALA B 1 98 ? 81.39900 17.79900 31.61800 1.000 46.30000 98 ALA A N 1
ATOM 5474 C CA . ALA B 1 98 ? 81.29400 17.90200 33.06900 1.000 43.18000 98 ALA A CA 1
ATOM 5475 C C . ALA B 1 98 ? 79.85900 18.15300 33.50700 1.000 40.60000 98 ALA A C 1
ATOM 5476 O O . ALA B 1 98 ? 79.39800 17.58200 34.50300 1.000 39.61000 98 ALA A O 1
ATOM 5478 N N . ALA B 1 99 ? 79.14200 19.01700 32.78500 1.000 38.00000 99 ALA A N 1
ATOM 5479 C CA . ALA B 1 99 ? 77.73500 19.25000 33.09800 1.000 37.54000 99 ALA A CA 1
ATOM 5480 C C . ALA B 1 99 ? 76.93100 17.96000 32.97600 1.000 40.21000 99 ALA A C 1
ATOM 5481 O O . ALA B 1 99 ? 76.17900 17.58700 33.89300 1.000 42.56000 99 ALA A O 1
ATOM 5483 N N . HIS B 1 100 ? 77.08500 17.26100 31.84500 1.000 42.97000 100 HIS A N 1
ATOM 5484 C CA . HIS B 1 100 ? 76.37600 15.99400 31.67400 1.000 43.36000 100 HIS A CA 1
ATOM 5485 C C . HIS B 1 100 ? 76.77700 14.98400 32.74700 1.000 40.65000 100 HIS A C 1
ATOM 5486 O O . HIS B 1 100 ? 75.93500 14.23000 33.25500 1.000 39.61000 100 HIS A O 1
ATOM 5493 N N . SER B 1 101 ? 78.05800 14.97400 33.12100 1.000 39.67000 101 SER A N 1
ATOM 5494 C CA . SER B 1 101 ? 78.55200 14.01500 34.10000 1.000 41.07000 101 SER A CA 1
ATOM 5495 C C . SER B 1 101 ? 77.95600 14.26400 35.47700 1.000 41.26000 101 SER A C 1
ATOM 5496 O O . SER B 1 101 ? 77.59800 13.31500 36.17900 1.000 39.85000 101 SER A O 1
ATOM 5499 N N . ASP B 1 102 ? 77.84900 15.53000 35.88800 1.000 38.03000 102 ASP A N 1
ATOM 5500 C CA . ASP B 1 102 ? 77.26500 15.82700 37.19500 1.000 37.60000 102 ASP A CA 1
ATOM 5501 C C . ASP B 1 102 ? 75.77300 15.51700 37.21800 1.000 36.86000 102 ASP A C 1
ATOM 5502 O O . ASP B 1 102 ? 75.24800 15.01800 38.22600 1.000 34.27000 102 ASP A O 1
ATOM 5507 N N . HIS B 1 103 ? 75.07100 15.83800 36.12700 1.000 37.56000 103 HIS A N 1
ATOM 5508 C CA . HIS B 1 103 ? 73.70200 15.36300 35.92700 1.000 36.49000 103 HIS A CA 1
ATOM 5509 C C . HIS B 1 103 ? 73.59400 13.86300 36.21800 1.000 37.69000 103 HIS A C 1
ATOM 5510 O O . HIS B 1 103 ? 72.83000 13.41700 37.09800 1.000 34.79000 103 HIS A O 1
ATOM 5517 N N . ALA B 1 104 ? 74.38200 13.07300 35.48200 1.000 38.22000 104 ALA A N 1
ATOM 5518 C CA . ALA B 1 104 ? 74.35600 11.62400 35.64300 1.000 38.76000 104 ALA A CA 1
ATOM 5519 C C . ALA B 1 104 ? 74.73300 11.21200 37.05900 1.000 43.39000 104 ALA A C 1
ATOM 5520 O O . ALA B 1 104 ? 74.18900 10.24000 37.58800 1.000 37.12000 104 ALA A O 1
ATOM 5522 N N . ARG B 1 105 ? 75.65800 11.94200 37.68800 1.000 37.23000 105 ARG A N 1
ATOM 5523 C CA . ARG B 1 105 ? 76.11200 11.58300 39.02800 1.000 33.93000 105 ARG A CA 1
ATOM 5524 C C . ARG B 1 105 ? 74.99300 11.73000 40.04600 1.000 36.90000 105 ARG A C 1
ATOM 5525 O O . ARG B 1 105 ? 74.80800 10.85600 40.90400 1.000 43.21000 105 ARG A O 1
ATOM 5533 N N . ASP B 1 106 ? 74.24800 12.83500 39.97900 1.000 38.07000 106 ASP A N 1
ATOM 5534 C CA . ASP B 1 106 ? 73.11200 13.00500 40.88300 1.000 41.36000 106 ASP A CA 1
ATOM 5535 C C . ASP B 1 106 ? 72.07500 11.90900 40.66600 1.000 39.36000 106 ASP A C 1
ATOM 5536 O O . ASP B 1 106 ? 71.54400 11.33300 41.63400 1.000 41.81000 106 ASP A O 1
ATOM 5541 N N . VAL B 1 107 ? 71.78600 11.58900 39.40000 1.000 39.73000 107 VAL A N 1
ATOM 5542 C CA . VAL B 1 107 ? 70.81100 10.52500 39.17300 1.000 38.34000 107 VAL A CA 1
ATOM 5543 C C . VAL B 1 107 ? 71.33900 9.18200 39.67900 1.000 38.72000 107 VAL A C 1
ATOM 5544 O O . VAL B 1 107 ? 70.56900 8.36500 40.19500 1.000 41.26000 107 VAL A O 1
ATOM 5548 N N . VAL B 1 108 ? 72.64800 8.93900 39.56900 1.000 32.92000 108 VAL A N 1
ATOM 5549 C CA . VAL B 1 108 ? 73.22200 7.69100 40.06600 1.000 38.89000 108 VAL A CA 1
ATOM 5550 C C . VAL B 1 108 ? 73.10600 7.61800 41.58200 1.000 40.21000 108 VAL A C 1
ATOM 5551 O O . VAL B 1 108 ? 72.84200 6.55100 42.14700 1.000 42.86000 108 VAL A O 1
ATOM 5555 N N . GLU B 1 109 ? 73.32200 8.74400 42.26400 1.000 38.75000 109 GLU A N 1
ATOM 5556 C CA . GLU B 1 109 ? 73.13800 8.77800 43.71300 1.000 43.63000 109 GLU A CA 1
ATOM 5557 C C . GLU B 1 109 ? 71.71800 8.37400 44.08600 1.000 39.40000 109 GLU A C 1
ATOM 5558 O O . GLU B 1 109 ? 71.50600 7.52800 44.96700 1.000 38.84000 109 GLU A O 1
ATOM 5564 N N . VAL B 1 110 ? 70.72700 8.95900 43.40500 1.000 42.06000 110 VAL A N 1
ATOM 5565 C CA . VAL B 1 110 ? 69.33700 8.60100 43.70200 1.000 44.46000 110 VAL A CA 1
ATOM 5566 C C . VAL B 1 110 ? 69.07900 7.12700 43.39200 1.000 45.58000 110 VAL A C 1
ATOM 5567 O O . VAL B 1 110 ? 68.39500 6.42500 44.15000 1.000 41.06000 110 VAL A O 1
ATOM 5571 N N . PHE B 1 111 ? 69.62400 6.63600 42.27600 1.000 43.66000 111 PHE A N 1
ATOM 5572 C CA . PHE B 1 111 ? 69.39400 5.25000 41.88100 1.000 43.01000 111 PHE A CA 1
ATOM 5573 C C . PHE B 1 111 ? 69.98000 4.28300 42.89700 1.000 48.24000 111 PHE A C 1
ATOM 5574 O O . PHE B 1 111 ? 69.36200 3.26500 43.22400 1.000 47.70000 111 PHE A O 1
ATOM 5582 N N . LYS B 1 112 ? 71.18000 4.58000 43.40000 1.000 47.27000 112 LYS A N 1
ATOM 5583 C CA . LYS B 1 112 ? 71.77700 3.73800 44.42800 1.000 42.14000 112 LYS A CA 1
ATOM 5584 C C . LYS B 1 112 ? 70.95700 3.78000 45.70700 1.000 44.06000 112 LYS A C 1
ATOM 5585 O O . LYS B 1 112 ? 70.76600 2.74900 46.36500 1.000 49.17000 112 LYS A O 1
ATOM 5591 N N . GLY B 1 113 ? 70.46200 4.96400 46.07700 1.000 41.02000 113 GLY A N 1
ATOM 5592 C CA . GLY B 1 113 ? 69.59000 5.04900 47.23700 1.000 43.66000 113 GLY A CA 1
ATOM 5593 C C . GLY B 1 113 ? 68.34500 4.19400 47.08900 1.000 43.47000 113 GLY A C 1
ATOM 5594 O O . GLY B 1 113 ? 67.87200 3.59400 48.05700 1.000 44.19000 113 GLY A O 1
ATOM 5595 N N . VAL B 1 114 ? 67.80200 4.12600 45.87300 1.000 45.26000 114 VAL A N 1
ATOM 5596 C CA . VAL B 1 114 ? 66.65200 3.26000 45.62100 1.000 44.37000 114 VAL A CA 1
ATOM 5597 C C . VAL B 1 114 ? 67.05800 1.79100 45.70100 1.000 47.10000 114 VAL A C 1
ATOM 5598 O O . VAL B 1 114 ? 66.34400 0.96500 46.28500 1.000 42.47000 114 VAL A O 1
ATOM 5602 N N . ALA B 1 115 ? 68.20900 1.44700 45.11600 1.000 46.65000 115 ALA A N 1
ATOM 5603 C CA . ALA B 1 115 ? 68.67700 0.06400 45.11400 1.000 43.97000 115 ALA A CA 1
ATOM 5604 C C . ALA B 1 115 ? 68.86100 -0.46000 46.53100 1.000 45.93000 115 ALA A C 1
ATOM 5605 O O . ALA B 1 115 ? 68.49200 -1.60100 46.83500 1.000 50.50000 115 ALA A O 1
ATOM 5607 N N . GLU B 1 116 ? 69.42900 0.35700 47.41200 1.000 47.89000 116 GLU A N 1
ATOM 5608 C CA . GLU B 1 116 ? 69.57700 -0.01200 48.81100 1.000 42.12000 116 GLU A CA 1
ATOM 5609 C C . GLU B 1 116 ? 68.27300 0.09000 49.58800 1.000 40.41000 116 GLU A C 1
ATOM 5610 O O . GLU B 1 116 ? 68.24800 -0.26500 50.77200 1.000 42.48000 116 GLU A O 1
ATOM 5616 N N . GLY B 1 117 ? 67.19700 0.56000 48.95900 1.000 48.30000 117 GLY A N 1
ATOM 5617 C CA . GLY B 1 117 ? 65.92100 0.67700 49.63900 1.000 43.87000 117 GLY A CA 1
ATOM 5618 C C . GLY B 1 117 ? 65.87100 1.76000 50.69200 1.000 48.43000 117 GLY A C 1
ATOM 5619 O O . GLY B 1 117 ? 65.11300 1.64000 51.65900 1.000 53.98000 117 GLY A O 1
ATOM 5620 N N . ARG B 1 118 ? 66.66500 2.81800 50.53300 1.000 49.99000 118 ARG A N 1
ATOM 5621 C CA . ARG B 1 118 ? 66.67700 3.91700 51.48800 1.000 50.12000 118 ARG A CA 1
ATOM 5622 C C . ARG B 1 118 ? 65.75800 5.06200 51.09200 1.000 53.03000 118 ARG A C 1
ATOM 5623 O O . ARG B 1 118 ? 65.32300 5.82100 51.96700 1.000 60.33000 118 ARG A O 1
ATOM 5631 N N . PHE B 1 119 ? 65.46200 5.21200 49.80400 1.000 46.50000 119 PHE A N 1
ATOM 5632 C CA . PHE B 1 119 ? 64.65800 6.32100 49.30800 1.000 49.45000 119 PHE A CA 1
ATOM 5633 C C . PHE B 1 119 ? 63.25300 5.80600 49.01500 1.000 50.72000 119 PHE A C 1
ATOM 5634 O O . PHE B 1 119 ? 63.03300 5.11000 48.02000 1.000 50.77000 119 PHE A O 1
ATOM 5642 N N . GLN B 1 120 ? 62.30400 6.15600 49.88600 1.000 50.67000 120 GLN A N 1
ATOM 5643 C CA . GLN B 1 120 ? 60.93500 5.67600 49.73900 1.000 57.46000 120 GLN A CA 1
ATOM 5644 C C . GLN B 1 120 ? 60.18300 6.37700 48.61500 1.000 57.37000 120 GLN A C 1
ATOM 5645 O O . GLN B 1 120 ? 59.20200 5.82600 48.10600 1.000 59.75000 120 GLN A O 1
ATOM 5651 N N . TYR B 1 121 ? 60.61500 7.56800 48.21300 1.000 52.85000 121 TYR A N 1
ATOM 5652 C CA . TYR B 1 121 ? 59.87000 8.36600 47.25100 1.000 47.17000 121 TYR A CA 1
ATOM 5653 C C . TYR B 1 121 ? 60.29400 8.12300 45.81000 1.000 46.35000 121 TYR A C 1
ATOM 5654 O O . TYR B 1 121 ? 59.75400 8.76400 44.90400 1.000 43.69000 121 TYR A O 1
ATOM 5663 N N . TYR B 1 122 ? 61.23500 7.21700 45.57100 1.000 46.81000 122 TYR A N 1
ATOM 5664 C CA . TYR B 1 122 ? 61.59700 6.81200 44.22200 1.000 41.88000 122 TYR A CA 1
ATOM 5665 C C . TYR B 1 122 ? 61.66200 5.29300 44.16800 1.000 48.68000 122 TYR A C 1
ATOM 5666 O O . TYR B 1 122 ? 62.03100 4.63900 45.14700 1.000 46.39000 122 TYR A O 1
ATOM 5675 N N . LYS B 1 123 ? 61.29400 4.73300 43.01800 1.000 45.20000 123 LYS A N 1
ATOM 5676 C CA . LYS B 1 123 ? 61.15800 3.29000 42.88400 1.000 46.99000 123 LYS A CA 1
ATOM 5677 C C . LYS B 1 123 ? 61.78300 2.83000 41.57700 1.000 46.45000 123 LYS A C 1
ATOM 5678 O O . LYS B 1 123 ? 62.07300 3.62800 40.68100 1.000 49.34000 123 LYS A O 1
ATOM 5684 N N . LEU B 1 124 ? 61.98900 1.51900 41.48000 1.000 47.07000 124 LEU A N 1
ATOM 5685 C CA . LEU B 1 124 ? 62.41100 0.88600 40.23500 1.000 45.59000 124 LEU A CA 1
ATOM 5686 C C . LEU B 1 124 ? 61.17200 0.64600 39.38300 1.000 47.39000 124 LEU A C 1
ATOM 5687 O O . LEU B 1 124 ? 60.32400 -0.18200 39.73000 1.000 51.61000 124 LEU A O 1
ATOM 5692 N N . THR B 1 125 ? 61.06100 1.37100 38.27200 1.000 46.68000 125 THR A N 1
ATOM 5693 C CA . THR B 1 125 ? 59.86900 1.32500 37.43300 1.000 48.86000 125 THR A CA 1
ATOM 5694 C C . THR B 1 125 ? 60.03900 0.42700 36.21400 1.000 47.04000 125 THR A C 1
ATOM 5695 O O . THR B 1 125 ? 59.18700 -0.42600 35.95200 1.000 53.93000 125 THR A O 1
ATOM 5699 N N . ASP B 1 126 ? 61.12500 0.59800 35.46000 1.000 42.20000 126 ASP A N 1
ATOM 5700 C CA . ASP B 1 126 ? 61.39800 -0.23800 34.29100 1.000 44.78000 126 ASP A CA 1
ATOM 5701 C C . ASP B 1 126 ? 62.43600 -1.28800 34.68200 1.000 45.59000 126 ASP A C 1
ATOM 5702 O O . ASP B 1 126 ? 63.63400 -1.15600 34.42600 1.000 43.94000 126 ASP A O 1
ATOM 5707 N N . VAL B 1 127 ? 61.94900 -2.35700 35.31700 1.000 48.54000 127 VAL A N 1
ATOM 5708 C CA . VAL B 1 127 ? 62.81800 -3.45600 35.72800 1.000 48.35000 127 VAL A CA 1
ATOM 5709 C C . VAL B 1 127 ? 63.41600 -4.15800 34.51400 1.000 51.31000 127 VAL A C 1
ATOM 5710 O O . VAL B 1 127 ? 64.54800 -4.66200 34.56800 1.000 48.89000 127 VAL A O 1
ATOM 5714 N N . GLU B 1 128 ? 62.68300 -4.18800 33.39900 1.000 44.89000 128 GLU A N 1
ATOM 5715 C CA . GLU B 1 128 ? 63.17600 -4.86100 32.20100 1.000 50.68000 128 GLU A CA 1
ATOM 5716 C C . GLU B 1 128 ? 64.41700 -4.16900 31.64800 1.000 50.72000 128 GLU A C 1
ATOM 5717 O O . GLU B 1 128 ? 65.41400 -4.82600 31.32700 1.000 54.01000 128 GLU A O 1
ATOM 5723 N N . LYS B 1 129 ? 64.37100 -2.84000 31.51600 1.000 51.35000 129 LYS A N 1
ATOM 5724 C CA . LYS B 1 129 ? 65.55300 -2.11000 31.06700 1.000 51.02000 129 LYS A CA 1
ATOM 5725 C C . LYS B 1 129 ? 66.68200 -2.20800 32.08300 1.000 45.34000 129 LYS A C 1
ATOM 5726 O O . LYS B 1 129 ? 67.85900 -2.22200 31.70400 1.000 46.79000 129 LYS A O 1
ATOM 5732 N N . LEU B 1 130 ? 66.34100 -2.28600 33.37100 1.000 43.76000 130 LEU A N 1
ATOM 5733 C CA . LEU B 1 130 ? 67.34500 -2.52400 34.40200 1.000 41.38000 130 LEU A CA 1
ATOM 5734 C C . LEU B 1 130 ? 68.11200 -3.81300 34.12800 1.000 45.12000 130 LEU A C 1
ATOM 5735 O O . LEU B 1 130 ? 69.35000 -3.82300 34.11300 1.000 42.47000 130 LEU A O 1
ATOM 5740 N N . LYS B 1 131 ? 67.38800 -4.90900 33.87900 1.000 49.58000 131 LYS A N 1
ATOM 5741 C CA . LYS B 1 131 ? 68.04500 -6.18300 33.59500 1.000 48.18000 131 LYS A CA 1
ATOM 5742 C C . LYS B 1 131 ? 68.79900 -6.13800 32.27100 1.000 48.15000 131 LYS A C 1
ATOM 5743 O O . LYS B 1 131 ? 69.89300 -6.70200 32.15600 1.000 46.67000 131 LYS A O 1
ATOM 5749 N N . SER B 1 132 ? 68.22900 -5.47400 31.26200 1.000 46.77000 132 SER A N 1
ATOM 5750 C CA . SER B 1 132 ? 68.90100 -5.34400 29.97200 1.000 44.89000 132 SER A CA 1
ATOM 5751 C C . SER B 1 132 ? 70.26300 -4.68000 30.13000 1.000 48.73000 132 SER A C 1
ATOM 5752 O O . SER B 1 132 ? 71.29200 -5.22000 29.69500 1.000 49.02000 132 SER A O 1
ATOM 5755 N N . LEU B 1 133 ? 70.28600 -3.50400 30.76100 1.000 44.47000 133 LEU A N 1
ATOM 5756 C CA . LEU B 1 133 ? 71.53900 -2.79000 30.96900 1.000 47.93000 133 LEU A CA 1
ATOM 5757 C C . LEU B 1 133 ? 72.49800 -3.59500 31.83700 1.000 47.22000 133 LEU A C 1
ATOM 5758 O O . LEU B 1 133 ? 73.69800 -3.66100 31.54300 1.000 41.64000 133 LEU A O 1
ATOM 5763 N N . ALA B 1 134 ? 71.99100 -4.22000 32.90600 1.000 41.86000 134 ALA A N 1
ATOM 5764 C CA . ALA B 1 134 ? 72.86300 -4.98400 33.79200 1.000 44.06000 134 ALA A CA 1
ATOM 5765 C C . ALA B 1 134 ? 73.54400 -6.12600 33.04900 1.000 50.94000 134 ALA A C 1
ATOM 5766 O O . ALA B 1 134 ? 74.75200 -6.34500 33.20400 1.000 49.00000 134 ALA A O 1
ATOM 5768 N N . GLU B 1 135 ? 72.78700 -6.86000 32.23000 1.000 51.68000 135 GLU A N 1
ATOM 5769 C CA . GLU B 1 135 ? 73.37400 -7.95000 31.45900 1.000 49.18000 135 GLU A CA 1
ATOM 5770 C C . GLU B 1 135 ? 74.36900 -7.42600 30.43200 1.000 48.36000 135 GLU A C 1
ATOM 5771 O O . GLU B 1 135 ? 75.44300 -8.01200 30.25000 1.000 50.95000 135 GLU A O 1
ATOM 5777 N N . THR B 1 136 ? 74.03400 -6.32300 29.75400 1.000 51.00000 136 THR A N 1
ATOM 5778 C CA . THR B 1 136 ? 74.96100 -5.74700 28.78100 1.000 48.95000 136 THR A CA 1
ATOM 5779 C C . THR B 1 136 ? 76.28700 -5.36800 29.43300 1.000 49.32000 136 THR A C 1
ATOM 5780 O O . THR B 1 136 ? 77.35300 -5.50500 28.82000 1.000 49.42000 136 THR A O 1
ATOM 5784 N N . LEU B 1 137 ? 76.24400 -4.90200 30.67900 1.000 50.45000 137 LEU A N 1
ATOM 5785 C CA . LEU B 1 137 ? 77.44900 -4.49000 31.38600 1.000 51.05000 137 LEU A CA 1
ATOM 5786 C C . LEU B 1 137 ? 78.19600 -5.65600 32.01900 1.000 55.41000 137 LEU A C 1
ATOM 5787 O O . LEU B 1 137 ? 79.26900 -5.44200 32.59300 1.000 62.12000 137 LEU A O 1
ATOM 5792 N N . GLY B 1 138 ? 77.66600 -6.87100 31.93500 1.000 54.12000 138 GLY A N 1
ATOM 5793 C CA . GLY B 1 138 ? 78.33700 -8.03400 32.47300 1.000 59.45000 138 GLY A CA 1
ATOM 5794 C C . GLY B 1 138 ? 77.81100 -8.54500 33.79500 1.000 60.42000 138 GLY A C 1
ATOM 5795 O O . GLY B 1 138 ? 78.47800 -9.37300 34.42500 1.000 66.56000 138 GLY A O 1
ATOM 5796 N N . ILE B 1 139 ? 76.64400 -8.08700 34.23300 1.000 56.08000 139 ILE A N 1
ATOM 5797 C CA . ILE B 1 139 ? 76.06100 -8.49700 35.50300 1.000 49.07000 139 ILE A CA 1
ATOM 5798 C C . ILE B 1 139 ? 74.95600 -9.50300 35.21700 1.000 56.62000 139 ILE A C 1
ATOM 5799 O O . ILE B 1 139 ? 73.96000 -9.17400 34.56100 1.000 61.74000 139 ILE A O 1
ATOM 5804 N N . SER B 1 140 ? 75.13300 -10.73000 35.70100 1.000 54.27000 140 SER A N 1
ATOM 5805 C CA . SER B 1 140 ? 74.11700 -11.75800 35.52100 1.000 57.08000 140 SER A CA 1
ATOM 5806 C C . SER B 1 140 ? 72.94100 -11.48800 36.45000 1.000 57.02000 140 SER A C 1
ATOM 5807 O O . SER B 1 140 ? 73.12300 -11.24000 37.64500 1.000 50.77000 140 SER A O 1
ATOM 5810 N N . THR B 1 141 ? 71.73100 -11.54100 35.89600 1.000 58.29000 141 THR A N 1
ATOM 5811 C CA . THR B 1 141 ? 70.52200 -11.19000 36.62700 1.000 56.32000 141 THR A CA 1
ATOM 5812 C C . THR B 1 141 ? 69.74900 -12.39600 37.14300 1.000 57.75000 141 THR A C 1
ATOM 5813 O O . THR B 1 141 ? 68.76800 -12.21500 37.87100 1.000 61.60000 141 THR A O 1
ATOM 5817 N N . GLU B 1 142 ? 70.15800 -13.60900 36.79100 1.000 58.20000 142 GLU A N 1
ATOM 5818 C CA . GLU B 1 142 ? 69.37400 -14.78500 37.13700 1.000 66.43000 142 GLU A CA 1
ATOM 5819 C C . GLU B 1 142 ? 69.49200 -15.10900 38.61800 1.000 62.72000 142 GLU A C 1
ATOM 5820 O O . GLU B 1 142 ? 70.59800 -15.22900 39.15300 1.000 58.14000 142 GLU A O 1
ATOM 5826 N N . GLY B 1 143 ? 68.34600 -15.26500 39.27400 1.000 60.42000 143 GLY A N 1
ATOM 5827 C CA . GLY B 1 143 ? 68.32600 -15.63100 40.67400 1.000 57.72000 143 GLY A CA 1
ATOM 5828 C C . GLY B 1 143 ? 68.61100 -14.49900 41.63100 1.000 62.95000 143 GLY A C 1
ATOM 5829 O O . GLY B 1 143 ? 69.09800 -14.74400 42.73900 1.000 62.07000 143 GLY A O 1
ATOM 5830 N N . LYS B 1 144 ? 68.31300 -13.26100 41.24200 1.000 67.02000 144 LYS A N 1
ATOM 5831 C CA . LYS B 1 144 ? 68.62300 -12.09800 42.05800 1.000 57.34000 144 LYS A CA 1
ATOM 5832 C C . LYS B 1 144 ? 67.41200 -11.18200 42.16600 1.000 59.73000 144 LYS A C 1
ATOM 5833 O O . LYS B 1 144 ? 66.55400 -11.14600 41.28000 1.000 60.18000 144 LYS A O 1
ATOM 5839 N N . ASP B 1 145 ? 67.36200 -10.43900 43.26900 1.000 64.17000 145 ASP A N 1
ATOM 5840 C CA . ASP B 1 145 ? 66.33500 -9.43100 43.48300 1.000 61.59000 145 ASP A CA 1
ATOM 5841 C C . ASP B 1 145 ? 66.39700 -8.35800 42.40000 1.000 58.88000 145 ASP A C 1
ATOM 5842 O O . ASP B 1 145 ? 67.41000 -8.18300 41.71700 1.000 54.81000 145 ASP A O 1
ATOM 5847 N N . GLU B 1 146 ? 65.28900 -7.62700 42.24700 1.000 59.33000 146 GLU A N 1
ATOM 5848 C CA . GLU B 1 146 ? 65.33600 -6.37700 41.49600 1.000 56.68000 146 GLU A CA 1
ATOM 5849 C C . GLU B 1 146 ? 66.34400 -5.42200 42.12100 1.000 51.43000 146 GLU A C 1
ATOM 5850 O O . GLU B 1 146 ? 67.19600 -4.84600 41.43100 1.000 46.70000 146 GLU A O 1
ATOM 5856 N N . HIS B 1 147 ? 66.27000 -5.26100 43.44400 1.000 46.54000 147 HIS A N 1
ATOM 5857 C CA . HIS B 1 147 ? 67.16600 -4.34700 44.13700 1.000 45.05000 147 HIS A CA 1
ATOM 5858 C C . HIS B 1 147 ? 68.59200 -4.87700 44.18200 1.000 48.39000 147 HIS A C 1
ATOM 5859 O O . HIS B 1 147 ? 69.53500 -4.08600 44.21200 1.000 51.62000 147 HIS A O 1
ATOM 5866 N N . GLU B 1 148 ? 68.77800 -6.19900 44.15800 1.000 47.95000 148 GLU A N 1
ATOM 5867 C CA . GLU B 1 148 ? 70.12900 -6.75500 44.08400 1.000 47.60000 148 GLU A CA 1
ATOM 5868 C C . GLU B 1 148 ? 70.79200 -6.41600 42.75100 1.000 46.18000 148 GLU A C 1
ATOM 5869 O O . GLU B 1 148 ? 71.95600 -5.98400 42.70600 1.000 53.06000 148 GLU A O 1
ATOM 5875 N N . ILE B 1 149 ? 70.06500 -6.62600 41.65100 1.000 43.28000 149 ILE A N 1
ATOM 5876 C CA . ILE B 1 149 ? 70.55800 -6.23700 40.33400 1.000 46.43000 149 ILE A CA 1
ATOM 5877 C C . ILE B 1 149 ? 70.83600 -4.74000 40.29700 1.000 45.60000 149 ILE A C 1
ATOM 5878 O O . ILE B 1 149 ? 71.85200 -4.29100 39.74800 1.000 48.66000 149 ILE A O 1
ATOM 5883 N N . ALA B 1 150 ? 69.94300 -3.94800 40.89800 1.000 45.19000 150 ALA A N 1
ATOM 5884 C CA . ALA B 1 150 ? 70.13700 -2.50300 40.92600 1.000 46.53000 150 ALA A CA 1
ATOM 5885 C C . ALA B 1 150 ? 71.37900 -2.12500 41.72700 1.000 46.83000 150 ALA A C 1
ATOM 5886 O O . ALA B 1 150 ? 72.10100 -1.19800 41.35400 1.000 45.90000 150 ALA A O 1
ATOM 5888 N N . ARG B 1 151 ? 71.66200 -2.84900 42.81300 1.000 42.36000 151 ARG A N 1
ATOM 5889 C CA . ARG B 1 151 ? 72.83300 -2.54200 43.63000 1.000 42.14000 151 ARG A CA 1
ATOM 5890 C C . ARG B 1 151 ? 74.12700 -2.86000 42.89100 1.000 47.71000 151 ARG A C 1
ATOM 5891 O O . ARG B 1 151 ? 75.08300 -2.07300 42.93200 1.000 50.40000 151 ARG A O 1
ATOM 5899 N N . GLU B 1 152 ? 74.18000 -4.00800 42.21300 1.000 46.10000 152 GLU A N 1
ATOM 5900 C CA . GLU B 1 152 ? 75.37300 -4.33400 41.43000 1.000 48.91000 152 GLU A CA 1
ATOM 5901 C C . GLU B 1 152 ? 75.58300 -3.31800 40.30500 1.000 43.99000 152 GLU A C 1
ATOM 5902 O O . GLU B 1 152 ? 76.69900 -2.79700 40.10400 1.000 53.04000 152 GLU A O 1
ATOM 5908 N N . LEU B 1 153 ? 74.51000 -3.01400 39.56700 1.000 41.91000 153 LEU A N 1
ATOM 5909 C CA . LEU B 1 153 ? 74.59300 -2.00500 38.51800 1.000 40.42000 153 LEU A CA 1
ATOM 5910 C C . LEU B 1 153 ? 75.04600 -0.66300 39.07800 1.000 46.93000 153 LEU A C 1
ATOM 5911 O O . LEU B 1 153 ? 75.82700 0.05100 38.43800 1.000 47.23000 153 LEU A O 1
ATOM 5916 N N . ALA B 1 154 ? 74.57000 -0.30500 40.27500 1.000 41.49000 154 ALA A N 1
ATOM 5917 C CA . ALA B 1 154 ? 74.93200 0.97600 40.86700 1.000 45.49000 154 ALA A CA 1
ATOM 5918 C C . ALA B 1 154 ? 76.40000 1.00600 41.25900 1.000 41.66000 154 ALA A C 1
ATOM 5919 O O . ALA B 1 154 ? 77.05300 2.03900 41.11900 1.000 37.60000 154 ALA A O 1
ATOM 5921 N N . GLU B 1 155 ? 76.93400 -0.11000 41.75900 1.000 41.20000 155 GLU A N 1
ATOM 5922 C CA . GLU B 1 155 ? 78.37600 -0.19400 41.99100 1.000 42.66000 155 GLU A CA 1
ATOM 5923 C C . GLU B 1 155 ? 79.14700 0.14700 40.71900 1.000 46.93000 155 GLU A C 1
ATOM 5924 O O . GLU B 1 155 ? 80.01000 1.04300 40.70600 1.000 45.51000 155 GLU A O 1
ATOM 5930 N N . VAL B 1 156 ? 78.81900 -0.54900 39.62500 1.000 43.13000 156 VAL A N 1
ATOM 5931 C CA . VAL B 1 156 ? 79.52700 -0.31200 38.36400 1.000 37.21000 156 VAL A CA 1
ATOM 5932 C C . VAL B 1 156 ? 79.40300 1.15300 37.93800 1.000 41.94000 156 VAL A C 1
ATOM 5933 O O . VAL B 1 156 ? 80.40500 1.83500 37.66800 1.000 43.17000 156 VAL A O 1
ATOM 5937 N N . LEU B 1 157 ? 78.16900 1.66200 37.88600 1.000 41.71000 157 LEU A N 1
ATOM 5938 C CA . LEU B 1 157 ? 77.93900 3.01400 37.38300 1.000 38.29000 157 LEU A CA 1
ATOM 5939 C C . LEU B 1 157 ? 78.60100 4.06100 38.27100 1.000 43.99000 157 LEU A C 1
ATOM 5940 O O . LEU B 1 157 ? 79.18100 5.03000 37.76900 1.000 44.46000 157 LEU A O 1
ATOM 5945 N N . GLU B 1 158 ? 78.50100 3.89500 39.59300 1.000 45.97000 158 GLU A N 1
ATOM 5946 C CA . GLU B 1 158 ? 79.25600 4.71800 40.52700 1.000 42.17000 158 GLU A CA 1
ATOM 5947 C C . GLU B 1 158 ? 80.71600 4.79500 40.12700 1.000 43.80000 158 GLU A C 1
ATOM 5948 O O . GLU B 1 158 ? 81.32100 5.87300 40.14700 1.000 44.64000 158 GLU A O 1
ATOM 5954 N N . TRP B 1 159 ? 81.30600 3.65800 39.76600 1.000 43.72000 159 TRP A N 1
ATOM 5955 C CA . TRP B 1 159 ? 82.72400 3.69500 39.43500 1.000 43.36000 159 TRP A CA 1
ATOM 5956 C C . TRP B 1 159 ? 83.00300 4.13600 38.00200 1.000 43.34000 159 TRP A C 1
ATOM 5957 O O . TRP B 1 159 ? 84.17600 4.28700 37.63900 1.000 42.80000 159 TRP A O 1
ATOM 5968 N N . GLU B 1 160 ? 81.96900 4.36300 37.18800 1.000 41.85000 160 GLU A N 1
ATOM 5969 C CA . GLU B 1 160 ? 82.20300 4.91600 35.85400 1.000 41.75000 160 GLU A CA 1
ATOM 5970 C C . GLU B 1 160 ? 82.82000 6.31400 35.90700 1.000 45.49000 160 GLU A C 1
ATOM 5971 O O . GLU B 1 160 ? 83.51600 6.71800 34.96900 1.000 42.85000 160 GLU A O 1
ATOM 5977 N N . PHE B 1 161 ? 82.58900 7.06600 36.98500 1.000 40.21000 161 PHE A N 1
ATOM 5978 C CA . PHE B 1 161 ? 83.01000 8.46400 36.99700 1.000 42.26000 161 PHE A CA 1
ATOM 5979 C C . PHE B 1 161 ? 84.50100 8.63400 37.27300 1.000 43.36000 161 PHE A C 1
ATOM 5980 O O . PHE B 1 161 ? 85.10200 9.60100 36.79400 1.000 39.53000 161 PHE A O 1
ATOM 5988 N N . GLY B 1 162 ? 85.11800 7.72800 38.02700 1.000 44.59000 162 GLY A N 1
ATOM 5989 C CA . GLY B 1 162 ? 86.52700 7.89600 38.32700 1.000 41.37000 162 GLY A CA 1
ATOM 5990 C C . GLY B 1 162 ? 87.28000 6.64700 38.73900 1.000 41.06000 162 GLY A C 1
ATOM 5991 O O . GLY B 1 162 ? 88.03200 6.67600 39.71700 1.000 51.04000 162 GLY A O 1
ATOM 5992 N N . LYS B 1 163 ? 87.10700 5.54900 38.00600 1.000 46.33000 163 LYS A N 1
ATOM 5993 C CA . LYS B 1 163 ? 87.84200 4.33900 38.33500 1.000 42.04000 163 LYS A CA 1
ATOM 5994 C C . LYS B 1 163 ? 89.32300 4.50700 37.98500 1.000 49.40000 163 LYS A C 1
ATOM 5995 O O . LYS B 1 163 ? 89.67300 5.25100 37.06400 1.000 49.46000 163 LYS A O 1
ATOM 6001 N N . PRO B 1 164 ? 90.21700 3.83200 38.72400 1.000 52.89000 164 PRO A N 1
ATOM 6002 C CA . PRO B 1 164 ? 91.65500 4.13700 38.62500 1.000 52.27000 164 PRO A CA 1
ATOM 6003 C C . PRO B 1 164 ? 92.33600 3.84300 37.29000 1.000 51.41000 164 PRO A C 1
ATOM 6004 O O . PRO B 1 164 ? 93.01200 4.72100 36.74600 1.000 62.26000 164 PRO A O 1
ATOM 6008 N N . GLY B 1 165 ? 92.18400 2.63700 36.75600 1.000 47.64000 165 GLY A N 1
ATOM 6009 C CA . GLY B 1 165 ? 93.08400 2.14600 35.73000 1.000 49.68000 165 GLY A CA 1
ATOM 6010 C C . GLY B 1 165 ? 92.94000 2.82200 34.37000 1.000 53.95000 165 GLY A C 1
ATOM 6011 O O . GLY B 1 165 ? 92.32500 3.87600 34.20500 1.000 48.88000 165 GLY A O 1
ATOM 6012 N N . ASP B 1 166 ? 93.55800 2.18100 33.37500 1.000 53.48000 166 ASP A N 1
ATOM 6013 C CA . ASP B 1 166 ? 93.47700 2.59900 31.98000 1.000 53.18000 166 ASP A CA 1
ATOM 6014 C C . ASP B 1 166 ? 92.42400 1.82900 31.19500 1.000 53.44000 166 ASP A C 1
ATOM 6015 O O . ASP B 1 166 ? 92.30300 2.03100 29.98200 1.000 40.91000 166 ASP A O 1
ATOM 6020 N N . GLU B 1 167 ? 91.67200 0.94800 31.85400 1.000 53.97000 167 GLU A N 1
ATOM 6021 C CA . GLU B 1 167 ? 90.65000 0.16500 31.18200 1.000 53.92000 167 GLU A CA 1
ATOM 6022 C C . GLU B 1 167 ? 89.52700 1.07000 30.67400 1.000 53.82000 167 GLU A C 1
ATOM 6023 O O . GLU B 1 167 ? 89.27500 2.13800 31.23900 1.000 53.60000 167 GLU A O 1
ATOM 6029 N N . PRO B 1 168 ? 88.83900 0.66800 29.60800 1.000 51.11000 168 PRO A N 1
ATOM 6030 C CA . PRO B 1 168 ? 87.77000 1.50800 29.06100 1.000 45.34000 168 PRO A CA 1
ATOM 6031 C C . PRO B 1 168 ? 86.56100 1.55500 29.98100 1.000 43.00000 168 PRO A C 1
ATOM 6032 O O . PRO B 1 168 ? 86.37300 0.71200 30.86100 1.000 50.04000 168 PRO A O 1
ATOM 6036 N N . LEU B 1 169 ? 85.72800 2.56700 29.75500 1.000 40.82000 169 LEU A N 1
ATOM 6037 C CA . LEU B 1 169 ? 84.48500 2.69100 30.50300 1.000 44.74000 169 LEU A CA 1
ATOM 6038 C C . LEU B 1 169 ? 83.58700 1.48800 30.24100 1.000 44.40000 169 LEU A C 1
ATOM 6039 O O . LEU B 1 169 ? 83.49100 0.99500 29.11400 1.000 43.75000 169 LEU A O 1
ATOM 6044 N N . ARG B 1 170 ? 82.92500 1.01400 31.29900 1.000 43.31000 170 ARG A N 1
ATOM 6045 C CA . ARG B 1 170 ? 82.06700 -0.15900 31.16900 1.000 41.42000 170 ARG A CA 1
ATOM 6046 C C . ARG B 1 170 ? 80.88600 0.11400 30.24400 1.000 41.04000 170 ARG A C 1
ATOM 6047 O O . ARG B 1 170 ? 80.47500 -0.76300 29.47400 1.000 37.80000 170 ARG A O 1
ATOM 6055 N N . MET B 1 171 ? 80.33200 1.32900 30.29800 1.000 39.86000 171 MET A N 1
ATOM 6056 C CA . MET B 1 171 ? 79.15500 1.64900 29.49600 1.000 46.56000 171 MET A CA 1
ATOM 6057 C C . MET B 1 171 ? 79.42800 1.54700 28.00200 1.000 45.46000 171 MET A C 1
ATOM 6058 O O . MET B 1 171 ? 78.48300 1.39700 27.21700 1.000 43.39000 171 MET A O 1
ATOM 6063 N N . LEU B 1 172 ? 80.69700 1.60600 27.59200 1.000 43.59000 172 LEU A N 1
ATOM 6064 C CA . LEU B 1 172 ? 81.04500 1.41300 26.19100 1.000 43.96000 172 LEU A CA 1
ATOM 6065 C C . LEU B 1 172 ? 80.65900 0.03100 25.67500 1.000 45.25000 172 LEU A C 1
ATOM 6066 O O . LEU B 1 172 ? 80.70800 -0.19200 24.45900 1.000 48.78000 172 LEU A O 1
ATOM 6071 N N . ALA B 1 173 ? 80.27100 -0.89400 26.55800 1.000 38.97000 173 ALA A N 1
ATOM 6072 C CA . ALA B 1 173 ? 79.72100 -2.16700 26.10700 1.000 43.13000 173 ALA A CA 1
ATOM 6073 C C . ALA B 1 173 ? 78.42400 -1.98700 25.32700 1.000 44.90000 173 ALA A C 1
ATOM 6074 O O . ALA B 1 173 ? 77.99000 -2.92100 24.64400 1.000 45.27000 173 ALA A O 1
ATOM 6076 N N . LEU B 1 174 ? 77.79200 -0.81500 25.41600 1.000 42.90000 174 LEU A N 1
ATOM 6077 C CA . LEU B 1 174 ? 76.60900 -0.52200 24.61800 1.000 41.74000 174 LEU A CA 1
ATOM 6078 C C . LEU B 1 174 ? 76.94400 -0.10800 23.19100 1.000 46.70000 174 LEU A C 1
ATOM 6079 O O . LEU B 1 174 ? 76.03600 -0.03000 22.35600 1.000 46.74000 174 LEU A O 1
ATOM 6084 N N . ALA B 1 175 ? 78.20700 0.16600 22.89600 1.000 38.56000 175 ALA A N 1
ATOM 6085 C CA . ALA B 1 175 ? 78.62900 0.62200 21.58300 1.000 44.58000 175 ALA A CA 1
ATOM 6086 C C . ALA B 1 175 ? 78.90000 -0.56200 20.66500 1.000 46.59000 175 ALA A C 1
ATOM 6087 O O . ALA B 1 175 ? 79.18600 -1.67000 21.12900 1.000 45.71000 175 ALA A O 1
ATOM 6089 N N . PRO B 1 176 ? 78.80700 -0.36400 19.35100 1.000 46.44000 176 PRO A N 1
ATOM 6090 C CA . PRO B 1 176 ? 79.11000 -1.45800 18.42500 1.000 52.26000 176 PRO A CA 1
ATOM 6091 C C . PRO B 1 176 ? 80.58800 -1.81200 18.45000 1.000 47.40000 176 PRO A C 1
ATOM 6092 O O . PRO B 1 176 ? 81.44900 -0.97500 18.73400 1.000 50.13000 176 PRO A O 1
ATOM 6096 N N . LYS B 1 177 ? 80.87700 -3.08000 18.14500 1.000 49.93000 177 LYS A N 1
ATOM 6097 C CA . LYS B 1 177 ? 82.26300 -3.53300 18.11600 1.000 44.26000 177 LYS A CA 1
ATOM 6098 C C . LYS B 1 177 ? 83.07000 -2.79900 17.05300 1.000 50.33000 177 LYS A C 1
ATOM 6099 O O . LYS B 1 177 ? 84.28300 -2.62500 17.20900 1.000 52.80000 177 LYS A O 1
ATOM 6105 N N . LYS B 1 178 ? 82.42100 -2.35700 15.97200 1.000 50.32000 178 LYS A N 1
ATOM 6106 C CA . LYS B 1 178 ? 83.12200 -1.56900 14.96400 1.000 45.01000 178 LYS A CA 1
ATOM 6107 C C . LYS B 1 178 ? 83.54700 -0.21600 15.52400 1.000 48.33000 178 LYS A C 1
ATOM 6108 O O . LYS B 1 178 ? 84.68300 0.22700 15.30600 1.000 48.45000 178 LYS A O 1
ATOM 6114 N N . ARG B 1 179 ? 82.64100 0.45500 16.24400 1.000 50.45000 179 ARG A N 1
ATOM 6115 C CA . ARG B 1 179 ? 82.99800 1.70000 16.91500 1.000 49.76000 179 ARG A CA 1
ATOM 6116 C C . ARG B 1 179 ? 84.12700 1.48000 17.91100 1.000 49.10000 179 ARG A C 1
ATOM 6117 O O . ARG B 1 179 ? 85.04300 2.30200 18.01500 1.000 48.72000 179 ARG A O 1
ATOM 6125 N N . ILE B 1 180 ? 84.08400 0.36900 18.64700 1.000 46.27000 180 ILE A N 1
ATOM 6126 C CA . ILE B 1 180 ? 85.11200 0.10700 19.64800 1.000 46.78000 180 ILE A CA 1
ATOM 6127 C C . ILE B 1 180 ? 86.45900 -0.13900 18.97900 1.000 50.89000 180 ILE A C 1
ATOM 6128 O O . ILE B 1 180 ? 87.49700 0.33000 19.45900 1.000 50.85000 180 ILE A O 1
ATOM 6133 N N . LYS B 1 181 ? 86.46500 -0.84800 17.84800 1.000 49.72000 181 LYS A N 1
ATOM 6134 C CA . LYS B 1 181 ? 87.71000 -1.07400 17.12000 1.000 51.12000 181 LYS A CA 1
ATOM 6135 C C . LYS B 1 181 ? 88.28100 0.23600 16.59200 1.000 50.07000 181 LYS A C 1
ATOM 6136 O O . LYS B 1 181 ? 89.48500 0.49700 16.71400 1.000 58.09000 181 LYS A O 1
ATOM 6142 N N . VAL B 1 182 ? 87.42700 1.07800 16.00200 1.000 52.87000 182 VAL A N 1
ATOM 6143 C CA . VAL B 1 182 ? 87.88800 2.36800 15.48800 1.000 49.39000 182 VAL A CA 1
ATOM 6144 C C . VAL B 1 182 ? 88.45200 3.22200 16.62000 1.000 51.91000 182 VAL A C 1
ATOM 6145 O O . VAL B 1 182 ? 89.53000 3.82100 16.49600 1.000 52.22000 182 VAL A O 1
ATOM 6149 N N . TRP B 1 183 ? 87.73300 3.28100 17.74600 1.000 49.42000 183 TRP A N 1
ATOM 6150 C CA . TRP B 1 183 ? 88.17200 4.09100 18.87700 1.000 47.76000 183 TRP A CA 1
ATOM 6151 C C . TRP B 1 183 ? 89.48600 3.57500 19.44700 1.000 49.12000 183 TRP A C 1
ATOM 6152 O O . TRP B 1 183 ? 90.36800 4.36300 19.80700 1.000 49.94000 183 TRP A O 1
ATOM 6163 N N . GLU B 1 184 ? 89.63200 2.25100 19.53800 1.000 51.14000 184 GLU A N 1
ATOM 6164 C CA . GLU B 1 184 ? 90.89100 1.66000 19.97300 1.000 50.66000 184 GLU A CA 1
ATOM 6165 C C . GLU B 1 184 ? 92.02900 2.06900 19.05000 1.000 48.54000 184 GLU A C 1
ATOM 6166 O O . GLU B 1 184 ? 93.09800 2.48700 19.50800 1.000 50.91000 184 GLU A O 1
ATOM 6172 N N . LYS B 1 185 ? 91.80600 1.96500 17.73600 1.000 52.16000 185 LYS A N 1
ATOM 6173 C CA . LYS B 1 185 ? 92.85100 2.31000 16.77700 1.000 56.19000 185 LYS A CA 1
ATOM 6174 C C . LYS B 1 185 ? 93.25700 3.77400 16.90000 1.000 55.32000 185 LYS A C 1
ATOM 6175 O O . LYS B 1 185 ? 94.44500 4.10500 16.81700 1.000 54.75000 185 LYS A O 1
ATOM 6181 N N . ALA B 1 186 ? 92.28500 4.66700 17.09700 1.000 49.93000 186 ALA A N 1
ATOM 6182 C CA . ALA B 1 186 ? 92.60800 6.08100 17.25200 1.000 49.16000 186 ALA A CA 1
ATOM 6183 C C . ALA B 1 186 ? 93.14700 6.41600 18.63800 1.000 52.46000 186 ALA A C 1
ATOM 6184 O O . ALA B 1 186 ? 93.73900 7.48600 18.81400 1.000 45.41000 186 ALA A O 1
ATOM 6186 N N . GLY B 1 187 ? 92.96200 5.53400 19.61400 1.000 52.82000 187 GLY A N 1
ATOM 6187 C CA . GLY B 1 187 ? 93.42500 5.79800 20.96400 1.000 47.31000 187 GLY A CA 1
ATOM 6188 C C . GLY B 1 187 ? 92.57400 6.78300 21.73400 1.000 51.44000 187 GLY A C 1
ATOM 6189 O O . GLY B 1 187 ? 93.10800 7.58500 22.50900 1.000 51.87000 187 GLY A O 1
ATOM 6190 N N . VAL B 1 188 ? 91.25600 6.74400 21.54700 1.000 49.17000 188 VAL A N 1
ATOM 6191 C CA . VAL B 1 188 ? 90.35100 7.70700 22.16000 1.000 46.48000 188 VAL A CA 1
ATOM 6192 C C . VAL B 1 188 ? 89.33100 7.02300 23.07000 1.000 45.00000 188 VAL A C 1
ATOM 6193 O O . VAL B 1 188 ? 88.30700 7.61100 23.40400 1.000 46.47000 188 VAL A O 1
ATOM 6197 N N . LEU B 1 189 ? 89.60000 5.79100 23.47600 1.000 39.01000 189 LEU A N 1
ATOM 6198 C CA . LEU B 1 189 ? 88.68600 5.07000 24.35500 1.000 40.85000 189 LEU A CA 1
ATOM 6199 C C . LEU B 1 189 ? 88.62200 5.74900 25.71700 1.000 46.95000 189 LEU A C 1
ATOM 6200 O O . LEU B 1 189 ? 89.64400 5.81200 26.41400 1.000 46.90000 189 LEU A O 1
ATOM 6205 N N . PRO B 1 190 ? 87.47000 6.27300 26.13100 1.000 43.30000 190 PRO A N 1
ATOM 6206 C CA . PRO B 1 190 ? 87.38600 6.89500 27.45600 1.000 41.28000 190 PRO A CA 1
ATOM 6207 C C . PRO B 1 190 ? 87.58200 5.87200 28.56100 1.000 40.80000 190 PRO A C 1
ATOM 6208 O O . PRO B 1 190 ? 87.25700 4.69200 28.41500 1.000 39.24000 190 PRO A O 1
ATOM 6212 N N . ARG B 1 191 ? 88.12600 6.34600 29.68200 1.000 44.19000 191 ARG A N 1
ATOM 6213 C CA . ARG B 1 191 ? 88.48800 5.49300 30.80800 1.000 38.68000 191 ARG A CA 1
ATOM 6214 C C . ARG B 1 191 ? 87.71300 5.82900 32.07100 1.000 42.02000 191 ARG A C 1
ATOM 6215 O O . ARG B 1 191 ? 87.23300 4.92100 32.76100 1.000 45.58000 191 ARG A O 1
ATOM 6223 N N . ALA B 1 192 ? 87.58900 7.11400 32.39900 1.000 44.18000 192 ALA A N 1
ATOM 6224 C CA . ALA B 1 192 ? 86.80300 7.57400 33.53700 1.000 38.40000 192 ALA A CA 1
ATOM 6225 C C . ALA B 1 192 ? 86.42200 9.02100 33.27000 1.000 38.26000 192 ALA A C 1
ATOM 6226 O O . ALA B 1 192 ? 87.28700 9.82800 32.91900 1.000 36.19000 192 ALA A O 1
ATOM 6228 N N . ILE B 1 193 ? 85.13900 9.34300 33.45000 1.000 37.77000 193 ILE A N 1
ATOM 6229 C CA . ILE B 1 193 ? 84.59300 10.61300 32.96700 1.000 35.52000 193 ILE A CA 1
ATOM 6230 C C . ILE B 1 193 ? 85.31300 11.79600 33.61000 1.000 40.34000 193 ILE A C 1
ATOM 6231 O O . ILE B 1 193 ? 85.85600 12.67500 32.92000 1.000 40.83000 193 ILE A O 1
ATOM 6236 N N . ASP B 1 194 ? 85.31400 11.83900 34.94600 1.000 37.58000 194 ASP A N 1
ATOM 6237 C CA . ASP B 1 194 ? 85.94700 12.94500 35.65600 1.000 38.58000 194 ASP A CA 1
ATOM 6238 C C . ASP B 1 194 ? 87.43000 13.03900 35.32000 1.000 37.33000 194 ASP A C 1
ATOM 6239 O O . ASP B 1 194 ? 87.98300 14.14400 35.21600 1.000 39.12000 194 ASP A O 1
ATOM 6244 N N . ARG B 1 195 ? 88.08900 11.89100 35.12800 1.000 38.94000 195 ARG A N 1
ATOM 6245 C CA . ARG B 1 195 ? 89.49500 11.91500 34.73800 1.000 39.32000 195 ARG A CA 1
ATOM 6246 C C . ARG B 1 195 ? 89.67900 12.57200 33.37800 1.000 37.71000 195 ARG A C 1
ATOM 6247 O O . ARG B 1 195 ? 90.62800 13.33400 33.18100 1.000 36.96000 195 ARG A O 1
ATOM 6255 N N . GLU B 1 196 ? 88.78000 12.30000 32.42800 1.000 40.16000 196 GLU A N 1
ATOM 6256 C CA . GLU B 1 196 ? 88.92000 12.91300 31.10900 1.000 41.41000 196 GLU A CA 1
ATOM 6257 C C . GLU B 1 196 ? 88.69200 14.42100 31.17100 1.000 43.57000 196 GLU A C 1
ATOM 6258 O O . GLU B 1 196 ? 89.42100 15.19400 30.53000 1.000 41.40000 196 GLU A O 1
ATOM 6264 N N . VAL B 1 197 ? 87.69100 14.86000 31.94000 1.000 35.97000 197 VAL A N 1
ATOM 6265 C CA . VAL B 1 197 ? 87.45900 16.29800 32.08600 1.000 37.80000 197 VAL A CA 1
ATOM 6266 C C . VAL B 1 197 ? 88.69200 16.97700 32.67300 1.000 40.87000 197 VAL A C 1
ATOM 6267 O O . VAL B 1 197 ? 89.21000 17.97100 32.13400 1.000 43.73000 197 VAL A O 1
ATOM 6271 N N . CYS B 1 198 ? 89.18900 16.44400 33.78700 1.000 40.57000 198 CYS A N 1
ATOM 6272 C CA . CYS B 1 198 ? 90.33000 17.07200 34.43200 1.000 41.69000 198 CYS A CA 1
ATOM 6273 C C . CYS B 1 198 ? 91.59500 16.94100 33.58700 1.000 44.68000 198 CYS A C 1
ATOM 6274 O O . CYS B 1 198 ? 92.47800 17.79900 33.67300 1.000 40.17000 198 CYS A O 1
ATOM 6277 N N . GLU B 1 199 ? 91.68300 15.92200 32.72400 1.000 42.15000 199 GLU A N 1
ATOM 6278 C CA . GLU B 1 199 ? 92.82100 15.84800 31.81100 1.000 38.92000 199 GLU A CA 1
ATOM 6279 C C . GLU B 1 199 ? 92.74500 16.93100 30.74500 1.000 41.25000 199 GLU A C 1
ATOM 6280 O O . GLU B 1 199 ? 93.77900 17.45700 30.32400 1.000 49.14000 199 GLU A O 1
ATOM 6286 N N . CYS B 1 200 ? 91.54400 17.27400 30.27500 1.000 38.77000 200 CYS A N 1
ATOM 6287 C CA . CYS B 1 200 ? 91.44600 18.44900 29.41000 1.000 41.40000 200 CYS A CA 1
ATOM 6288 C C . CYS B 1 200 ? 91.93900 19.68700 30.15000 1.000 44.57000 200 CYS A C 1
ATOM 6289 O O . CYS B 1 200 ? 92.72700 20.48100 29.61600 1.000 46.32000 200 CYS A O 1
ATOM 6292 N N . MET B 1 201 ? 91.49600 19.85400 31.39900 1.000 45.72000 201 MET A N 1
ATOM 6293 C CA . MET B 1 201 ? 91.94200 21.01300 32.17200 1.000 39.43000 201 MET A CA 1
ATOM 6294 C C . MET B 1 201 ? 93.45400 21.00500 32.38900 1.000 42.35000 201 MET A C 1
ATOM 6295 O O . MET B 1 201 ? 94.07000 22.07100 32.52200 1.000 43.28000 201 MET A O 1
ATOM 6300 N N . HIS B 1 202 ? 94.06600 19.82100 32.42300 1.000 41.35000 202 HIS A N 1
ATOM 6301 C CA . HIS B 1 202 ? 95.51900 19.72800 32.54800 1.000 41.55000 202 HIS A CA 1
ATOM 6302 C C . HIS B 1 202 ? 96.20900 20.09200 31.24000 1.000 41.80000 202 HIS A C 1
ATOM 6303 O O . HIS B 1 202 ? 97.13800 20.90700 31.22100 1.000 47.05000 202 HIS A O 1
ATOM 6310 N N . ARG B 1 203 ? 95.77200 19.48600 30.13500 1.000 45.68000 203 ARG A N 1
ATOM 6311 C CA . ARG B 1 203 ? 96.42000 19.70600 28.84800 1.000 44.82000 203 ARG A CA 1
ATOM 6312 C C . ARG B 1 203 ? 96.30200 21.15400 28.40300 1.000 45.07000 203 ARG A C 1
ATOM 6313 O O . ARG B 1 203 ? 97.19500 21.66500 27.71700 1.000 43.45000 203 ARG A O 1
ATOM 6321 N N . THR B 1 204 ? 95.21900 21.83200 28.78200 1.000 46.78000 204 THR A N 1
ATOM 6322 C CA . THR B 1 204 ? 95.03600 23.22100 28.38100 1.000 45.62000 204 THR A CA 1
ATOM 6323 C C . THR B 1 204 ? 95.79100 24.20500 29.26900 1.000 46.45000 204 THR A C 1
ATOM 6324 O O . THR B 1 204 ? 95.91800 25.37500 28.89200 1.000 39.68000 204 THR A O 1
ATOM 6328 N N . HIS B 1 205 ? 96.28400 23.76400 30.42600 1.000 49.70000 205 HIS A N 1
ATOM 6329 C CA . HIS B 1 205 ? 97.14400 24.59000 31.26400 1.000 41.33000 205 HIS A CA 1
ATOM 6330 C C . HIS B 1 205 ? 98.35200 25.07100 30.46400 1.000 44.23000 205 HIS A C 1
ATOM 6331 O O . HIS B 1 205 ? 98.77700 24.43300 29.49700 1.000 43.41000 205 HIS A O 1
ATOM 6338 N N . ILE B 1 206 ? 98.89900 26.22200 30.86700 1.000 44.79000 206 ILE A N 1
ATOM 6339 C CA . ILE B 1 206 ? 100.01600 26.80000 30.12900 1.000 39.76000 206 ILE A CA 1
ATOM 6340 C C . ILE B 1 206 ? 101.20800 25.85100 30.15400 1.000 43.30000 206 ILE A C 1
ATOM 6341 O O . ILE B 1 206 ? 101.54800 25.26600 31.19100 1.000 46.82000 206 ILE A O 1
ATOM 6346 N N . GLY B 1 207 ? 101.83300 25.67600 28.99300 1.000 42.75000 207 GLY A N 1
ATOM 6347 C CA . GLY B 1 207 ? 103.04500 24.88600 28.90400 1.000 41.37000 207 GLY A CA 1
ATOM 6348 C C . GLY B 1 207 ? 102.85500 23.39200 29.02600 1.000 43.96000 207 GLY A C 1
ATOM 6349 O O . GLY B 1 207 ? 103.77500 22.69400 29.46400 1.000 45.77000 207 GLY A O 1
ATOM 6350 N N . VAL B 1 208 ? 101.68600 22.87600 28.65200 1.000 37.43000 208 VAL A N 1
ATOM 6351 C CA . VAL B 1 208 ? 101.44800 21.43700 28.67200 1.000 42.84000 208 VAL A CA 1
ATOM 6352 C C . VAL B 1 208 ? 101.32700 20.93800 27.23700 1.000 43.45000 208 VAL A C 1
ATOM 6353 O O . VAL B 1 208 ? 102.33400 20.62600 26.59300 1.000 47.28000 208 VAL A O 1
ATOM 6357 N N . ASP B 1 209 ? 100.10300 20.86900 26.72200 1.000 40.78000 209 ASP A N 1
ATOM 6358 C CA . ASP B 1 209 ? 99.84500 20.34000 25.38900 1.000 49.86000 209 ASP A CA 1
ATOM 6359 C C . ASP B 1 209 ? 99.55700 21.49300 24.43500 1.000 52.54000 209 ASP A C 1
ATOM 6360 O O . ASP B 1 209 ? 98.63600 22.28300 24.67000 1.000 48.83000 209 ASP A O 1
ATOM 6365 N N . ALA B 1 210 ? 100.34300 21.58400 23.36100 1.000 43.00000 210 ALA A N 1
ATOM 6366 C CA . ALA B 1 210 ? 100.17800 22.62700 22.35900 1.000 48.94000 210 ALA A CA 1
ATOM 6367 C C . ALA B 1 210 ? 99.84000 22.08000 20.98000 1.000 48.38000 210 ALA A C 1
ATOM 6368 O O . ALA B 1 210 ? 99.61600 22.86900 20.05400 1.000 49.30000 210 ALA A O 1
ATOM 6370 N N . ASP B 1 211 ? 99.79000 20.76500 20.82200 1.000 52.78000 211 ASP A N 1
ATOM 6371 C CA . ASP B 1 211 ? 99.50200 20.14800 19.53500 1.000 49.58000 211 ASP A CA 1
ATOM 6372 C C . ASP B 1 211 ? 97.99300 20.13600 19.29200 1.000 45.17000 211 ASP A C 1
ATOM 6373 O O . ASP B 1 211 ? 97.25800 19.56300 20.10200 1.000 47.65000 211 ASP A O 1
ATOM 6378 N N . PRO B 1 212 ? 97.50200 20.75000 18.21300 1.000 46.79000 212 PRO A N 1
ATOM 6379 C CA . PRO B 1 212 ? 96.04900 20.70500 17.95500 1.000 43.58000 212 PRO A CA 1
ATOM 6380 C C . PRO B 1 212 ? 95.50600 19.29700 17.78700 1.000 48.04000 212 PRO A C 1
ATOM 6381 O O . PRO B 1 212 ? 94.41300 19.00000 18.28300 1.000 44.83000 212 PRO A O 1
ATOM 6385 N N . VAL B 1 213 ? 96.23300 18.41800 17.09600 1.000 47.96000 213 VAL A N 1
ATOM 6386 C CA . VAL B 1 213 ? 95.76700 17.04200 16.94500 1.000 46.88000 213 VAL A CA 1
ATOM 6387 C C . VAL B 1 213 ? 95.73600 16.34400 18.29600 1.000 47.92000 213 VAL A C 1
ATOM 6388 O O . VAL B 1 213 ? 94.78700 15.61600 18.61200 1.000 53.15000 213 VAL A O 1
ATOM 6392 N N . SER B 1 214 ? 96.75700 16.57000 19.12600 1.000 47.82000 214 SER A N 1
ATOM 6393 C CA . SER B 1 214 ? 96.79300 16.02700 20.48100 1.000 48.53000 214 SER A CA 1
ATOM 6394 C C . SER B 1 214 ? 95.56400 16.45500 21.29100 1.000 48.67000 214 SER A C 1
ATOM 6395 O O . SER B 1 214 ? 94.83400 15.62100 21.84400 1.000 45.86000 214 SER A O 1
ATOM 6398 N N . LEU B 1 215 ? 95.34100 17.77000 21.35300 1.000 48.05000 215 LEU A N 1
ATOM 6399 C CA . LEU B 1 215 ? 94.25700 18.31400 22.16600 1.000 43.40000 215 LEU A CA 1
ATOM 6400 C C . LEU B 1 215 ? 92.89700 17.86800 21.64800 1.000 44.16000 215 LEU A C 1
ATOM 6401 O O . LEU B 1 215 ? 92.01500 17.50400 22.43400 1.000 51.49000 215 LEU A O 1
ATOM 6406 N N . LEU B 1 216 ? 92.71000 17.86900 20.32700 1.000 46.16000 216 LEU A N 1
ATOM 6407 C CA . LEU B 1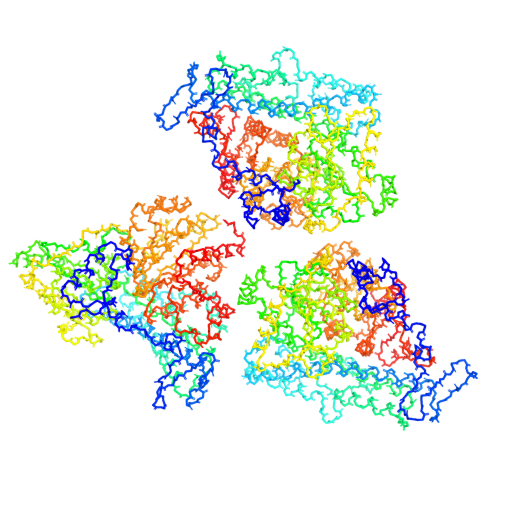 216 ? 91.41400 17.49100 19.77600 1.000 41.49000 216 LEU A CA 1
ATOM 6408 C C . LEU B 1 216 ? 91.17600 15.98700 19.86600 1.000 44.93000 216 LEU A C 1
ATOM 6409 O O . LEU B 1 216 ? 90.02500 15.55300 19.98300 1.000 48.05000 216 LEU A O 1
ATOM 6414 N N . LEU B 1 217 ? 92.23700 15.17500 19.84100 1.000 43.10000 217 LEU A N 1
ATOM 6415 C CA . LEU B 1 217 ? 92.06400 13.74800 20.08400 1.000 42.04000 217 LEU A CA 1
ATOM 6416 C C . LEU B 1 217 ? 91.60100 13.49700 21.51200 1.000 44.03000 217 LEU A C 1
ATOM 6417 O O . LEU B 1 217 ? 90.68500 12.69200 21.74900 1.000 42.46000 217 LEU A O 1
ATOM 6422 N N . HIS B 1 218 ? 92.21000 14.18400 22.48400 1.000 41.39000 218 HIS A N 1
ATOM 6423 C CA . HIS B 1 218 ? 91.68400 14.03300 23.83600 1.000 44.89000 218 HIS A CA 1
ATOM 6424 C C . HIS B 1 218 ? 90.27000 14.59500 23.95200 1.000 43.56000 218 HIS A C 1
ATOM 6425 O O . HIS B 1 218 ? 89.47500 14.10300 24.76100 1.000 41.96000 218 HIS A O 1
ATOM 6432 N N . GLY B 1 219 ? 89.93900 15.61800 23.16300 1.000 40.15000 219 GLY A N 1
ATOM 6433 C CA . GLY B 1 219 ? 88.56600 16.09700 23.13400 1.000 40.24000 219 GLY A CA 1
ATOM 6434 C C . GLY B 1 219 ? 87.59300 15.04600 22.63600 1.000 43.02000 219 GLY A C 1
ATOM 6435 O O . GLY B 1 219 ? 86.49000 14.90600 23.16700 1.000 43.90000 219 GLY A O 1
ATOM 6436 N N . ILE B 1 220 ? 87.98600 14.30600 21.59900 1.000 39.07000 220 ILE A N 1
ATOM 6437 C CA . ILE B 1 220 ? 87.17800 13.18400 21.12300 1.000 42.31000 220 ILE A CA 1
ATOM 6438 C C . ILE B 1 220 ? 86.97900 12.16800 22.24200 1.000 42.01000 220 ILE A C 1
ATOM 6439 O O . ILE B 1 220 ? 85.86700 11.67600 22.47500 1.000 44.50000 220 ILE A O 1
ATOM 6444 N N . ARG B 1 221 ? 88.06100 11.84400 22.95200 1.000 40.60000 221 ARG A N 1
ATOM 6445 C CA . ARG B 1 221 ? 87.97300 10.88200 24.05100 1.000 42.47000 221 ARG A CA 1
ATOM 6446 C C . ARG B 1 221 ? 87.02100 11.36500 25.14800 1.000 46.74000 221 ARG A C 1
ATOM 6447 O O . ARG B 1 221 ? 86.20400 10.59000 25.66700 1.000 43.59000 221 ARG A O 1
ATOM 6455 N N . THR B 1 222 ? 87.10200 12.65200 25.49800 1.000 42.67000 222 THR A N 1
ATOM 6456 C CA . THR B 1 222 ? 86.23500 13.21500 26.53200 1.000 39.46000 222 THR A CA 1
ATOM 6457 C C . THR B 1 222 ? 84.77500 13.23300 26.08700 1.000 42.06000 222 THR A C 1
ATOM 6458 O O . THR B 1 222 ? 83.86900 12.90100 26.86700 1.000 42.16000 222 THR A O 1
ATOM 6462 N N . SER B 1 223 ? 84.52500 13.62400 24.83600 1.000 41.13000 223 SER A N 1
ATOM 6463 C CA . SER B 1 223 ? 83.16800 13.58400 24.30600 1.000 46.52000 223 SER A CA 1
ATOM 6464 C C . SER B 1 223 ? 82.61200 12.16800 24.33100 1.000 44.43000 223 SER A C 1
ATOM 6465 O O . SER B 1 223 ? 81.42600 11.96400 24.61400 1.000 43.72000 223 SER A O 1
ATOM 6468 N N . LEU B 1 224 ? 83.45200 11.17700 24.02500 1.000 40.33000 224 LEU A N 1
ATOM 6469 C CA . LEU B 1 224 ? 82.99700 9.79200 24.07400 1.000 44.30000 224 LEU A CA 1
ATOM 6470 C C . LEU B 1 224 ? 82.65600 9.38100 25.49800 1.000 46.47000 224 LEU A C 1
ATOM 6471 O O . LEU B 1 224 ? 81.68000 8.65600 25.72300 1.000 47.21000 224 LEU A O 1
ATOM 6476 N N . ALA B 1 225 ? 83.45300 9.83200 26.47200 1.000 46.75000 225 ALA A N 1
ATOM 6477 C CA . ALA B 1 225 ? 83.09400 9.61500 27.87200 1.000 40.14000 225 ALA A CA 1
ATOM 6478 C C . ALA B 1 225 ? 81.72600 10.21000 28.18200 1.000 40.20000 225 ALA A C 1
ATOM 6479 O O . ALA B 1 225 ? 80.94600 9.63500 28.95000 1.000 40.58000 225 ALA A O 1
ATOM 6481 N N . ASP B 1 226 ? 81.42300 11.36800 27.59500 1.000 40.54000 226 ASP A N 1
ATOM 6482 C CA . ASP B 1 226 ? 80.11900 11.99100 27.81100 1.000 38.19000 226 ASP A CA 1
ATOM 6483 C C . ASP B 1 226 ? 78.99700 11.16000 27.19100 1.000 40.60000 226 ASP A C 1
ATOM 6484 O O . ASP B 1 226 ? 78.08500 10.70100 27.89000 1.000 37.71000 226 ASP A O 1
ATOM 6489 N N . GLY B 1 227 ? 79.05100 10.95400 25.87500 1.000 41.25000 227 GLY A N 1
ATOM 6490 C CA . GLY B 1 227 ? 77.89500 10.42400 25.16800 1.000 40.37000 227 GLY A CA 1
ATOM 6491 C C . GLY B 1 227 ? 77.60800 8.96800 25.48700 1.000 44.58000 227 GLY A C 1
ATOM 6492 O O . GLY B 1 227 ? 76.46300 8.59300 25.75200 1.000 40.19000 227 GLY A O 1
ATOM 6493 N N . TRP B 1 228 ? 78.63700 8.12600 25.45700 1.000 41.33000 228 TRP A N 1
ATOM 6494 C CA . TRP B 1 228 ? 78.45000 6.69100 25.61800 1.000 41.96000 228 TRP A CA 1
ATOM 6495 C C . TRP B 1 228 ? 78.51600 6.23900 27.07100 1.000 40.23000 228 TRP A C 1
ATOM 6496 O O . TRP B 1 228 ? 78.59800 5.03400 27.32500 1.000 44.54000 228 TRP A O 1
ATOM 6507 N N . SER B 1 229 ? 78.47200 7.16600 28.02600 1.000 37.22000 229 SER A N 1
ATOM 6508 C CA . SER B 1 229 ? 78.45300 6.77200 29.42900 1.000 35.74000 229 SER A CA 1
ATOM 6509 C C . SER B 1 229 ? 77.70700 7.78600 30.29000 1.000 36.14000 229 SER A C 1
ATOM 6510 O O . SER B 1 229 ? 76.68800 7.44800 30.89600 1.000 39.72000 229 SER A O 1
ATOM 6513 N N . GLY B 1 230 ? 78.19700 9.02400 30.35700 1.000 33.70000 230 GLY A N 1
ATOM 6514 C CA . GLY B 1 230 ? 77.55900 10.04100 31.17500 1.000 30.37000 230 GLY A CA 1
ATOM 6515 C C . GLY B 1 230 ? 76.11000 10.29700 30.80700 1.000 35.68000 230 GLY A C 1
ATOM 6516 O O . GLY B 1 230 ? 75.19300 10.03000 31.59500 1.000 31.01000 230 GLY A O 1
ATOM 6517 N N . SER B 1 231 ? 75.89200 10.81500 29.59600 1.000 37.67000 231 SER A N 1
ATOM 6518 C CA . SER B 1 231 ? 74.52900 11.02600 29.12200 1.000 39.21000 231 SER A CA 1
ATOM 6519 C C . SER B 1 231 ? 73.78900 9.70300 28.98900 1.000 41.56000 231 SER A C 1
ATOM 6520 O O . SER B 1 231 ? 72.58300 9.62500 29.25900 1.000 42.91000 231 SER A O 1
ATOM 6523 N N . MET B 1 232 ? 74.49900 8.65000 28.57400 1.000 39.68000 232 MET A N 1
ATOM 6524 C CA . MET B 1 232 ? 73.88600 7.33100 28.47800 1.000 39.85000 232 MET A CA 1
ATOM 6525 C C . MET B 1 232 ? 73.37300 6.86500 29.83500 1.000 41.16000 232 MET A C 1
ATOM 6526 O O . MET B 1 232 ? 72.26200 6.33000 29.93600 1.000 45.84000 232 MET A O 1
ATOM 6531 N N . MET B 1 233 ? 74.16600 7.06800 30.89100 1.000 44.35000 233 MET A N 1
ATOM 6532 C CA . MET B 1 233 ? 73.71800 6.71000 32.23300 1.000 36.05000 233 MET A CA 1
ATOM 6533 C C . MET B 1 233 ? 72.52100 7.54700 32.65700 1.000 40.61000 233 MET A C 1
ATOM 6534 O O . MET B 1 233 ? 71.56300 7.02100 33.23300 1.000 38.26000 233 MET A O 1
ATOM 6539 N N . ALA B 1 234 ? 72.57000 8.86000 32.40900 1.000 38.95000 234 ALA A N 1
ATOM 6540 C CA . ALA B 1 234 ? 71.43000 9.70600 32.75600 1.000 39.64000 234 ALA A CA 1
ATOM 6541 C C . ALA B 1 234 ? 70.15400 9.18600 32.10500 1.000 38.96000 234 ALA A C 1
ATOM 6542 O O . ALA B 1 234 ? 69.12700 9.01100 32.77200 1.000 38.21000 234 ALA A O 1
ATOM 6544 N N . THR B 1 235 ? 70.22100 8.88100 30.80600 1.000 44.56000 235 THR A N 1
ATOM 6545 C CA . THR B 1 235 ? 69.04700 8.40100 30.08100 1.000 40.81000 235 THR A CA 1
ATOM 6546 C C . THR B 1 235 ? 68.56300 7.06000 30.62400 1.000 42.18000 235 THR A C 1
ATOM 6547 O O . THR B 1 235 ? 67.37600 6.89400 30.92800 1.000 44.51000 235 THR A O 1
ATOM 6551 N N . TYR B 1 236 ? 69.47300 6.08800 30.75200 1.000 39.55000 236 TYR A N 1
ATOM 6552 C CA . TYR B 1 236 ? 69.07100 4.75300 31.18800 1.000 39.05000 236 TYR A CA 1
ATOM 6553 C C . TYR B 1 236 ? 68.48600 4.77400 32.59500 1.000 42.95000 236 TYR A C 1
ATOM 6554 O O . TYR B 1 236 ? 67.44500 4.15400 32.85200 1.000 35.93000 236 TYR A O 1
ATOM 6563 N N . LEU B 1 237 ? 69.12900 5.49400 33.52000 1.000 41.77000 237 LEU A N 1
ATOM 6564 C CA . LEU B 1 237 ? 68.65600 5.50400 34.89900 1.000 37.91000 237 LEU A CA 1
ATOM 6565 C C . LEU B 1 237 ? 67.37800 6.31600 35.05500 1.000 44.06000 237 LEU A C 1
ATOM 6566 O O . LEU B 1 237 ? 66.52900 5.96100 35.87800 1.000 42.62000 237 LEU A O 1
ATOM 6571 N N . SER B 1 238 ? 67.20600 7.39300 34.28000 1.000 43.68000 238 SER A N 1
ATOM 6572 C CA . SER B 1 238 ? 65.92900 8.09600 34.31300 1.000 40.21000 238 SER A CA 1
ATOM 6573 C C . SER B 1 238 ? 64.81100 7.21700 33.76900 1.000 42.36000 238 SER A C 1
ATOM 6574 O O . SER B 1 238 ? 63.70100 7.20600 34.31700 1.000 46.46000 238 SER A O 1
ATOM 6577 N N . ASP B 1 239 ? 65.08800 6.46200 32.70000 1.000 44.26000 239 ASP A N 1
ATOM 6578 C CA . ASP B 1 239 ? 64.10100 5.52000 32.18100 1.000 39.64000 239 ASP A CA 1
ATOM 6579 C C . ASP B 1 239 ? 63.75600 4.45600 33.21500 1.000 35.79000 239 ASP A C 1
ATOM 6580 O O . ASP B 1 239 ? 62.59500 4.05300 33.33600 1.000 42.08000 239 ASP A O 1
ATOM 6585 N N . ILE B 1 240 ? 64.75200 3.98400 33.96600 1.000 35.55000 240 ILE A N 1
ATOM 6586 C CA . ILE B 1 240 ? 64.48600 2.95800 34.97100 1.000 39.71000 240 ILE A CA 1
ATOM 6587 C C . ILE B 1 240 ? 63.66900 3.53100 36.12400 1.000 42.92000 240 ILE A C 1
ATOM 6588 O O . ILE B 1 240 ? 62.69600 2.91600 36.57800 1.000 44.46000 240 ILE A O 1
ATOM 6593 N N . LEU B 1 241 ? 64.03900 4.72000 36.60700 1.000 43.81000 241 LEU A N 1
ATOM 6594 C CA . LEU B 1 241 ? 63.40500 5.26900 37.80100 1.000 43.71000 241 LEU A CA 1
ATOM 6595 C C . LEU B 1 241 ? 61.99300 5.76600 37.51500 1.000 42.76000 241 LEU A C 1
ATOM 6596 O O . LEU B 1 241 ? 61.08300 5.55700 38.32600 1.000 45.02000 241 LEU A O 1
ATOM 6601 N N . PHE B 1 242 ? 61.78500 6.42800 36.37700 1.000 38.91000 242 PHE A N 1
ATOM 6602 C CA . PHE B 1 242 ? 60.51300 7.07900 36.09700 1.000 42.50000 242 PHE A CA 1
ATOM 6603 C C . PHE B 1 242 ? 59.75600 6.46300 34.93000 1.000 43.08000 242 PHE A C 1
ATOM 6604 O O . PHE B 1 242 ? 58.65700 6.92800 34.61200 1.000 46.18000 242 PHE A O 1
ATOM 6612 N N . GLY B 1 243 ? 60.30300 5.43500 34.28700 1.000 42.99000 243 GLY A N 1
ATOM 6613 C CA . GLY B 1 243 ? 59.61200 4.79500 33.18500 1.000 42.34000 243 GLY A CA 1
ATOM 6614 C C . GLY B 1 243 ? 60.15800 5.18400 31.82800 1.000 41.76000 243 GLY A C 1
ATOM 6615 O O . GLY B 1 243 ? 60.47100 6.35600 31.59000 1.000 42.85000 243 GLY A O 1
ATOM 6616 N N . THR B 1 244 ? 60.28400 4.21000 30.93300 1.000 37.49000 244 THR A N 1
ATOM 6617 C CA . THR B 1 244 ? 60.73400 4.49800 29.57700 1.000 40.28000 244 THR A CA 1
ATOM 6618 C C . THR B 1 244 ? 59.60600 5.16300 28.79800 1.000 47.63000 244 THR A C 1
ATOM 6619 O O . THR B 1 244 ? 58.47600 4.65800 28.80300 1.000 46.14000 244 THR A O 1
ATOM 6623 N N . PRO B 1 245 ? 59.86200 6.29000 28.13200 1.000 46.35000 245 PRO A N 1
ATOM 6624 C CA . PRO B 1 245 ? 58.77800 6.99800 27.43800 1.000 52.95000 245 PRO A CA 1
ATOM 6625 C C . PRO B 1 245 ? 58.13500 6.14400 26.35400 1.000 51.30000 245 PRO A C 1
ATOM 6626 O O . PRO B 1 245 ? 58.80000 5.36700 25.66500 1.000 49.56000 245 PRO A O 1
ATOM 6630 N N . LYS B 1 246 ? 56.82600 6.29500 26.22300 1.000 52.45000 246 LYS A N 1
ATOM 6631 C CA . LYS B 1 246 ? 56.00800 5.68800 25.18800 1.000 47.93000 246 LYS A CA 1
ATOM 6632 C C . LYS B 1 246 ? 55.23400 6.79700 24.49600 1.000 50.33000 246 LYS A C 1
ATOM 6633 O O . LYS B 1 246 ? 55.08700 7.89300 25.04900 1.000 49.00000 246 LYS A O 1
ATOM 6639 N N . PRO B 1 247 ? 54.74500 6.56000 23.27600 1.000 55.09000 247 PRO A N 1
ATOM 6640 C CA . PRO B 1 247 ? 54.05100 7.62900 22.54400 1.000 52.07000 247 PRO A CA 1
ATOM 6641 C C . PRO B 1 247 ? 52.86500 8.17700 23.32600 1.000 52.89000 247 PRO A C 1
ATOM 6642 O O . PRO B 1 247 ? 52.03100 7.42600 23.83700 1.000 50.56000 247 PRO A O 1
ATOM 6646 N N . LEU B 1 248 ? 52.81000 9.50300 23.42800 1.000 51.12000 248 LEU A N 1
ATOM 6647 C CA . LEU B 1 248 ? 51.72200 10.19400 24.10100 1.000 49.34000 248 LEU A CA 1
ATOM 6648 C C . LEU B 1 248 ? 51.50000 11.52700 23.40000 1.000 50.00000 248 LEU A C 1
ATOM 6649 O O . LEU B 1 248 ? 52.26400 11.92100 22.51700 1.000 48.03000 248 LEU A O 1
ATOM 6654 N N . LYS B 1 249 ? 50.44500 12.22600 23.80700 1.000 54.22000 249 LYS A N 1
ATOM 6655 C CA . LYS B 1 249 ? 50.10300 13.52600 23.24700 1.000 58.75000 249 LYS A CA 1
ATOM 6656 C C . LYS B 1 249 ? 50.11700 14.58100 24.34200 1.000 53.45000 249 LYS A C 1
ATOM 6657 O O . LYS B 1 249 ? 49.71300 14.31600 25.47900 1.000 54.82000 249 LYS A O 1
ATOM 6663 N N . ALA B 1 250 ? 50.57800 15.77800 23.99300 1.000 55.22000 250 ALA A N 1
ATOM 6664 C CA . ALA B 1 250 ? 50.63000 16.87900 24.94200 1.000 61.33000 250 ALA A CA 1
ATOM 6665 C C . ALA B 1 250 ? 50.53400 18.19300 24.17800 1.000 57.70000 250 ALA A C 1
ATOM 6666 O O . ALA B 1 250 ? 50.41100 18.21500 22.95000 1.000 59.71000 250 ALA A O 1
ATOM 6668 N N . GLU B 1 251 ? 50.59300 19.29400 24.92000 1.000 58.38000 251 GLU A N 1
ATOM 6669 C CA . GLU B 1 251 ? 50.46700 20.63100 24.36500 1.000 60.25000 251 GLU A CA 1
ATOM 6670 C C . GLU B 1 251 ? 51.78900 21.37800 24.48000 1.000 56.41000 251 GLU A C 1
ATOM 6671 O O . GLU B 1 251 ? 52.55200 21.18700 25.43100 1.000 54.82000 251 GLU A O 1
ATOM 6677 N N . ALA B 1 252 ? 52.05000 22.23500 23.49800 1.000 53.40000 252 ALA A N 1
ATOM 6678 C CA . ALA B 1 252 ? 53.28100 23.00400 23.43600 1.000 55.73000 252 ALA A CA 1
ATOM 6679 C C . ALA B 1 252 ? 52.96200 24.48100 23.24700 1.000 51.35000 252 ALA A C 1
ATOM 6680 O O . ALA B 1 252 ? 51.84600 24.85500 22.86800 1.000 53.16000 252 ALA A O 1
ATOM 6682 N N . ASN B 1 253 ? 53.98400 25.30300 23.51900 1.000 49.76000 253 ASN A N 1
ATOM 6683 C CA . ASN B 1 253 ? 53.97600 26.76500 23.46000 1.000 50.61000 253 ASN A CA 1
ATOM 6684 C C . ASN B 1 253 ? 53.32700 27.36900 24.70200 1.000 47.94000 253 ASN A C 1
ATOM 6685 O O . ASN B 1 253 ? 52.71000 26.65700 25.50100 1.000 50.07000 253 ASN A O 1
ATOM 6690 N N . LEU B 1 254 ? 53.46700 28.68600 24.87300 1.000 50.51000 254 LEU A N 1
ATOM 6691 C CA . LEU B 1 254 ? 53.12600 29.34400 26.13000 1.000 50.19000 254 LEU A CA 1
ATOM 6692 C C . LEU B 1 254 ? 51.62800 29.41900 26.39300 1.000 51.31000 254 LEU A C 1
ATOM 6693 O O . LEU B 1 254 ? 51.23600 29.76000 27.51400 1.000 54.05000 254 LEU A O 1
ATOM 6698 N N . GLY B 1 255 ? 50.78700 29.11100 25.40500 1.000 52.73000 255 GLY A N 1
ATOM 6699 C CA . GLY B 1 255 ? 49.35400 29.05000 25.64400 1.000 53.99000 255 GLY A CA 1
ATOM 6700 C C . GLY B 1 255 ? 48.94100 28.01900 26.67500 1.000 58.09000 255 GLY A C 1
ATOM 6701 O O . GLY B 1 255 ? 47.78300 28.03200 27.11200 1.000 58.27000 255 GLY A O 1
ATOM 6702 N N . VAL B 1 256 ? 49.85200 27.12400 27.06800 1.000 48.76000 256 VAL A N 1
ATOM 6703 C CA . VAL B 1 256 ? 49.56100 26.14900 28.11100 1.000 50.26000 256 VAL A CA 1
ATOM 6704 C C . VAL B 1 256 ? 49.48900 26.77900 29.49100 1.000 54.00000 256 VAL A C 1
ATOM 6705 O O . VAL B 1 256 ? 49.04100 26.12500 30.44000 1.000 54.21000 256 VAL A O 1
ATOM 6709 N N . LEU B 1 257 ? 49.92600 28.02800 29.63200 1.000 53.80000 257 LEU A N 1
ATOM 6710 C CA . LEU B 1 257 ? 49.69900 28.75900 30.86900 1.000 53.61000 257 LEU A CA 1
ATOM 6711 C C . LEU B 1 257 ? 48.21700 29.09300 30.99200 1.000 56.59000 257 LEU A C 1
ATOM 6712 O O . LEU B 1 257 ? 47.59400 29.55900 30.03300 1.000 60.53000 257 LEU A O 1
ATOM 6717 N N . LYS B 1 258 ? 47.65000 28.84300 32.16700 1.000 58.92000 258 LYS A N 1
ATOM 6718 C CA . LYS B 1 258 ? 46.22400 29.00600 32.40400 1.000 53.21000 258 LYS A CA 1
ATOM 6719 C C . LYS B 1 258 ? 45.96600 30.25800 33.22900 1.000 56.93000 258 LYS A C 1
ATOM 6720 O O . LYS B 1 258 ? 46.69000 30.54400 34.18800 1.000 56.87000 258 LYS A O 1
ATOM 6726 N N . GLU B 1 259 ? 44.92300 31.00100 32.85800 1.000 55.77000 259 GLU A N 1
ATOM 6727 C CA . GLU B 1 259 ? 44.52800 32.16600 33.63700 1.000 53.31000 259 GLU A CA 1
ATOM 6728 C C . GLU B 1 259 ? 43.80000 31.79200 34.91900 1.000 56.11000 259 GLU A C 1
ATOM 6729 O O . GLU B 1 259 ? 43.76300 32.60200 35.85200 1.000 61.17000 259 GLU A O 1
ATOM 6735 N N . ASP B 1 260 ? 43.23700 30.58500 34.99400 1.000 61.79000 260 ASP A N 1
ATOM 6736 C CA . ASP B 1 260 ? 42.41800 30.17200 36.12400 1.000 54.50000 260 ASP A CA 1
ATOM 6737 C C . ASP B 1 260 ? 43.11000 29.19900 37.06700 1.000 58.21000 260 ASP A C 1
ATOM 6738 O O . ASP B 1 260 ? 42.56100 28.91100 38.13600 1.000 58.98000 260 ASP A O 1
ATOM 6743 N N . TYR B 1 261 ? 44.27600 28.67400 36.70300 1.000 54.27000 261 TYR A N 1
ATOM 6744 C CA . TYR B 1 261 ? 45.01200 27.73900 37.54000 1.000 57.72000 261 TYR A CA 1
ATOM 6745 C C . TYR B 1 261 ? 46.31800 28.36800 38.01000 1.000 57.15000 261 TYR A C 1
ATOM 6746 O O . TYR B 1 261 ? 46.85100 29.28800 37.38500 1.000 59.10000 261 TYR A O 1
ATOM 6755 N N . VAL B 1 262 ? 46.83100 27.85300 39.12600 1.000 53.50000 262 VAL A N 1
ATOM 6756 C CA . VAL B 1 262 ? 48.16400 28.21700 39.59800 1.000 52.19000 262 VAL A CA 1
ATOM 6757 C C . VAL B 1 262 ? 49.18000 27.59500 38.64300 1.000 54.68000 262 VAL A C 1
ATOM 6758 O O . VAL B 1 262 ? 49.29900 26.37000 38.57300 1.000 57.24000 262 VAL A O 1
ATOM 6762 N N . ASN B 1 263 ? 49.91400 28.42700 37.90800 1.000 49.98000 263 ASN A N 1
ATOM 6763 C CA . ASN B 1 263 ? 50.86500 27.94500 36.91200 1.000 51.36000 263 ASN A CA 1
ATOM 6764 C C . ASN B 1 263 ? 52.23600 27.75500 37.55200 1.000 55.23000 263 ASN A C 1
ATOM 6765 O O . ASN B 1 263 ? 52.81200 28.71000 38.08600 1.000 56.43000 263 ASN A O 1
ATOM 6770 N N . ILE B 1 264 ? 52.76000 26.53100 37.49000 1.000 52.48000 264 ILE A N 1
ATOM 6771 C CA . ILE B 1 264 ? 54.07200 26.20100 38.04500 1.000 52.62000 264 ILE A CA 1
ATOM 6772 C C . ILE B 1 264 ? 54.97900 25.74900 36.91000 1.000 53.40000 264 ILE A C 1
ATOM 6773 O O . ILE B 1 264 ? 54.65800 24.78800 36.20100 1.000 53.46000 264 ILE A O 1
ATOM 6778 N N . VAL B 1 265 ? 56.12400 26.41000 36.76300 1.000 46.54000 265 VAL A N 1
ATOM 6779 C CA . VAL B 1 265 ? 57.08500 26.10500 35.70800 1.000 42.31000 265 VAL A CA 1
ATOM 6780 C C . VAL B 1 265 ? 58.22300 25.28100 36.30100 1.000 49.26000 265 VAL A C 1
ATOM 6781 O O . VAL B 1 265 ? 58.89100 25.72000 37.24500 1.000 46.37000 265 VAL A O 1
ATOM 6785 N N . VAL B 1 266 ? 58.45600 24.09200 35.74900 1.000 47.86000 266 VAL A N 1
ATOM 6786 C CA . VAL B 1 266 ? 59.63900 23.30400 36.07900 1.000 44.57000 266 VAL A CA 1
ATOM 6787 C C . VAL B 1 266 ? 60.67300 23.54000 34.98600 1.000 43.29000 266 VAL A C 1
ATOM 6788 O O . VAL B 1 266 ? 60.41400 23.29700 33.80100 1.000 44.37000 266 VAL A O 1
ATOM 6792 N N . HIS B 1 267 ? 61.84100 24.02600 35.39100 1.000 42.68000 267 HIS A N 1
ATOM 6793 C CA . HIS B 1 267 ? 62.89400 24.46200 34.48800 1.000 47.27000 267 HIS A CA 1
ATOM 6794 C C . HIS B 1 267 ? 64.20600 23.85300 34.96100 1.000 46.68000 267 HIS A C 1
ATOM 6795 O O . HIS B 1 267 ? 64.38700 23.59400 36.15300 1.000 49.85000 267 HIS A O 1
ATOM 6802 N N . GLY B 1 268 ? 65.10900 23.58900 34.02200 1.000 43.58000 268 GLY A N 1
ATOM 6803 C CA . GLY B 1 268 ? 66.37100 22.97200 34.38500 1.000 44.70000 268 GLY A CA 1
ATOM 6804 C C . GLY B 1 268 ? 66.68300 21.70500 33.61500 1.000 44.18000 268 GLY A C 1
ATOM 6805 O O . GLY B 1 268 ? 66.57900 21.69000 32.38600 1.000 38.92000 268 GLY A O 1
ATOM 6806 N N . HIS B 1 269 ? 67.06000 20.63000 34.31000 1.000 44.03000 269 HIS A N 1
ATOM 6807 C CA . HIS B 1 269 ? 67.52400 19.45200 33.58800 1.000 43.20000 269 HIS A CA 1
ATOM 6808 C C . HIS B 1 269 ? 67.20600 18.12200 34.26100 1.000 44.53000 269 HIS A C 1
ATOM 6809 O O . HIS B 1 269 ? 66.88100 17.14800 33.57600 1.000 49.42000 269 HIS A O 1
ATOM 6816 N N . ASN B 1 270 ? 67.29700 18.05100 35.58600 1.000 44.77000 270 ASN A N 1
ATOM 6817 C CA . ASN B 1 270 ? 67.27200 16.75900 36.25900 1.000 42.98000 270 ASN A CA 1
ATOM 6818 C C . ASN B 1 270 ? 65.84100 16.34100 36.56800 1.000 47.24000 270 ASN A C 1
ATOM 6819 O O . ASN B 1 270 ? 65.16600 17.01600 37.35700 1.000 45.15000 270 ASN A O 1
ATOM 6824 N N . PRO B 1 271 ? 65.34800 15.23300 36.00000 1.000 44.37000 271 PRO A N 1
ATOM 6825 C CA . PRO B 1 271 ? 63.97400 14.79700 36.29400 1.000 41.00000 271 PRO A CA 1
ATOM 6826 C C . PRO B 1 271 ? 63.75500 14.36500 37.73500 1.000 43.63000 271 PRO A C 1
ATOM 6827 O O . PRO B 1 271 ? 62.59300 14.25000 38.14600 1.000 48.14000 271 PRO A O 1
ATOM 6831 N N . ILE B 1 272 ? 64.82100 14.12800 38.50800 1.000 40.76000 272 ILE A N 1
ATOM 6832 C CA . ILE B 1 272 ? 64.66900 13.78600 39.92200 1.000 38.88000 272 ILE A CA 1
ATOM 6833 C C . ILE B 1 272 ? 63.80800 14.82400 40.63000 1.000 41.70000 272 ILE A C 1
ATOM 6834 O O . ILE B 1 272 ? 63.00100 14.49500 41.50900 1.000 38.34000 272 ILE A O 1
ATOM 6839 N N . LEU B 1 273 ? 63.95100 16.09000 40.24100 1.000 44.19000 273 LEU A N 1
ATOM 6840 C CA . LEU B 1 273 ? 63.18900 17.18600 40.82600 1.000 41.10000 273 LEU A CA 1
ATOM 6841 C C . LEU B 1 273 ? 61.84100 17.38600 40.13700 1.000 39.63000 273 LEU A C 1
ATOM 6842 O O . LEU B 1 273 ? 60.80000 17.41300 40.80400 1.000 41.78000 273 LEU A O 1
ATOM 6847 N N . SER B 1 274 ? 61.85100 17.53000 38.80800 1.000 37.64000 274 SER A N 1
ATOM 6848 C CA . SER B 1 274 ? 60.63800 17.90300 38.08600 1.000 40.95000 274 SER A CA 1
ATOM 6849 C C . SER B 1 274 ? 59.57500 16.81500 38.17200 1.000 50.20000 274 SER A C 1
ATOM 6850 O O . SER B 1 274 ? 58.37800 17.12000 38.23400 1.000 48.16000 274 SER A O 1
ATOM 6853 N N . THR B 1 275 ? 59.98700 15.54400 38.16700 1.000 42.56000 275 THR A N 1
ATOM 6854 C CA . THR B 1 275 ? 59.03000 14.45400 38.33600 1.000 46.07000 275 THR A CA 1
ATOM 6855 C C . THR B 1 275 ? 58.29100 14.58800 39.66000 1.000 44.65000 275 THR A C 1
ATOM 6856 O O . THR B 1 275 ? 57.06000 14.46600 39.71800 1.000 47.27000 275 THR A O 1
ATOM 6860 N N . LYS B 1 276 ? 59.03200 14.85500 40.73600 1.000 46.90000 276 LYS A N 1
ATOM 6861 C CA . LYS B 1 276 ? 58.41400 15.01600 42.04600 1.000 49.69000 276 LYS A CA 1
ATOM 6862 C C . LYS B 1 276 ? 57.50100 16.23300 42.08000 1.000 49.30000 276 LYS A C 1
ATOM 6863 O O . LYS B 1 276 ? 56.40500 16.17800 42.65000 1.000 52.78000 276 LYS A O 1
ATOM 6869 N N . ILE B 1 277 ? 57.93900 17.34400 41.48400 1.000 46.03000 277 ILE A N 1
ATOM 6870 C CA . ILE B 1 277 ? 57.11300 18.55100 41.48600 1.000 48.94000 277 ILE A CA 1
ATOM 6871 C C . ILE B 1 277 ? 55.79900 18.28800 40.76100 1.000 49.82000 277 ILE A C 1
ATOM 6872 O O . ILE B 1 277 ? 54.71700 18.63600 41.25000 1.000 49.76000 277 ILE A O 1
ATOM 6877 N N . ALA B 1 278 ? 55.87300 17.64100 39.59400 1.000 50.31000 278 ALA A N 1
ATOM 6878 C CA . ALA B 1 278 ? 54.66800 17.34700 38.82600 1.000 47.90000 278 ALA A CA 1
ATOM 6879 C C . ALA B 1 278 ? 53.75000 16.39500 39.58200 1.000 48.51000 278 ALA A C 1
ATOM 6880 O O . ALA B 1 278 ? 52.53400 16.60700 39.64200 1.000 49.21000 278 ALA A O 1
ATOM 6882 N N . GLU B 1 279 ? 54.31700 15.33600 40.16700 1.000 52.29000 279 GLU A N 1
ATOM 6883 C CA . GLU B 1 279 ? 53.49900 14.35400 40.87200 1.000 47.83000 279 GLU A CA 1
ATOM 6884 C C . GLU B 1 279 ? 52.80500 14.98000 42.07500 1.000 45.59000 279 GLU A C 1
ATOM 6885 O O . GLU B 1 279 ? 51.59700 14.80500 42.27200 1.000 42.75000 279 GLU A O 1
ATOM 6891 N N . ILE B 1 280 ? 53.55700 15.72500 42.88900 1.000 52.76000 280 ILE A N 1
ATOM 6892 C CA . ILE B 1 280 ? 52.98400 16.34900 44.07700 1.000 52.71000 280 ILE A CA 1
ATOM 6893 C C . ILE B 1 280 ? 51.93100 17.38000 43.69000 1.000 54.97000 280 ILE A C 1
ATOM 6894 O O . ILE B 1 280 ? 50.85000 17.43900 44.28800 1.000 59.90000 280 ILE A O 1
ATOM 6899 N N . ALA B 1 281 ? 52.22700 18.20800 42.68700 1.000 45.51000 281 ALA A N 1
ATOM 6900 C CA . ALA B 1 281 ? 51.29300 19.26000 42.30400 1.000 53.86000 281 ALA A CA 1
ATOM 6901 C C . ALA B 1 281 ? 49.99400 18.67600 41.76400 1.000 58.26000 281 ALA A C 1
ATOM 6902 O O . ALA B 1 281 ? 48.90100 19.06400 42.19000 1.000 63.96000 281 ALA A O 1
ATOM 6904 N N . MET B 1 282 ? 50.09100 17.72100 40.83900 1.000 56.18000 282 MET A N 1
ATOM 6905 C CA . MET B 1 282 ? 48.89500 17.09300 40.28800 1.000 56.82000 282 MET A CA 1
ATOM 6906 C C . MET B 1 282 ? 48.16500 16.20700 41.29300 1.000 51.54000 282 MET A C 1
ATOM 6907 O O . MET B 1 282 ? 47.15700 15.59700 40.92600 1.000 52.42000 282 MET A O 1
ATOM 6912 N N . SER B 1 283 ? 48.63700 16.11400 42.53300 1.000 55.58000 283 SER A N 1
ATOM 6913 C CA . SER B 1 283 ? 47.94700 15.32000 43.53600 1.000 57.72000 283 SER A CA 1
ATOM 6914 C C . SER B 1 283 ? 46.69200 16.04100 44.02000 1.000 64.05000 283 SER A C 1
ATOM 6915 O O . SER B 1 283 ? 46.57300 17.26600 43.94000 1.000 63.26000 283 SER A O 1
ATOM 6918 N N . GLU B 1 284 ? 45.74800 15.25300 44.54200 1.000 68.05000 284 GLU A N 1
ATOM 6919 C CA . GLU B 1 284 ? 44.45500 15.80100 44.94100 1.000 67.38000 284 GLU A CA 1
ATOM 6920 C C . GLU B 1 284 ? 44.59100 16.82600 46.05900 1.000 65.66000 284 GLU A C 1
ATOM 6921 O O . GLU B 1 284 ? 43.82000 17.79300 46.10800 1.000 63.76000 284 GLU A O 1
ATOM 6927 N N . GLU B 1 285 ? 45.56000 16.64000 46.95800 1.000 61.49000 285 GLU A N 1
ATOM 6928 C CA . GLU B 1 285 ? 45.72600 17.57400 48.06700 1.000 58.68000 285 GLU A CA 1
ATOM 6929 C C . GLU B 1 285 ? 46.08100 18.96700 47.56300 1.000 64.66000 285 GLU A C 1
ATOM 6930 O O . GLU B 1 285 ? 45.49000 19.96500 47.99000 1.000 63.42000 285 GLU A O 1
ATOM 6936 N N . MET B 1 286 ? 47.04500 19.05400 46.64300 1.000 64.77000 286 MET A N 1
ATOM 6937 C CA . MET B 1 286 ? 47.43900 20.35800 46.12300 1.000 63.94000 286 MET A CA 1
ATOM 6938 C C . MET B 1 286 ? 46.34700 20.97400 45.25800 1.000 62.15000 286 MET A C 1
ATOM 6939 O O . MET B 1 286 ? 46.17800 22.20000 45.25700 1.000 57.87000 286 MET A O 1
ATOM 6944 N N . GLN B 1 287 ? 45.60000 20.15000 44.51900 1.000 60.93000 287 GLN A N 1
ATOM 6945 C CA . GLN B 1 287 ? 44.47500 20.67400 43.75400 1.000 59.02000 287 GLN A CA 1
ATOM 6946 C C . GLN B 1 287 ? 43.42700 21.28300 44.67800 1.000 61.03000 287 GLN A C 1
ATOM 6947 O O . GLN B 1 287 ? 42.90100 22.36800 44.40400 1.000 62.74000 287 GLN A O 1
ATOM 6953 N N . LYS B 1 288 ? 43.12800 20.61000 45.79400 1.000 59.61000 288 LYS A N 1
ATOM 6954 C CA . LYS B 1 288 ? 42.18300 21.16900 46.75600 1.000 63.32000 288 LYS A CA 1
ATOM 6955 C C . LYS B 1 288 ? 42.74200 22.41200 47.44100 1.000 61.65000 288 LYS A C 1
ATOM 6956 O O . LYS B 1 288 ? 41.98400 23.33300 47.75900 1.000 61.51000 288 LYS A O 1
ATOM 6962 N N . PHE B 1 289 ? 44.05600 22.46700 47.66500 1.000 57.01000 289 PHE A N 1
ATOM 6963 C CA . PHE B 1 289 ? 44.66300 23.67300 48.22400 1.000 61.99000 289 PHE A CA 1
ATOM 6964 C C . PHE B 1 289 ? 44.49300 24.85900 47.27800 1.000 60.22000 289 PHE A C 1
ATOM 6965 O O . PHE B 1 289 ? 44.09400 25.95700 47.69300 1.000 60.86000 289 PHE A O 1
ATOM 6973 N N . ALA B 1 290 ? 44.78800 24.64900 45.99300 1.000 53.96000 290 ALA A N 1
ATOM 6974 C CA . ALA B 1 290 ? 44.56700 25.69500 45.00000 1.000 58.61000 290 ALA A CA 1
ATOM 6975 C C . ALA B 1 290 ? 43.10200 26.11300 44.95500 1.000 60.75000 290 ALA A C 1
ATOM 6976 O O . ALA B 1 290 ? 42.79200 27.30900 44.89200 1.000 56.43000 290 ALA A O 1
ATOM 6978 N N . LYS B 1 291 ? 42.18700 25.13900 44.98600 1.000 57.25000 291 LYS A N 1
ATOM 6979 C CA . LYS B 1 291 ? 40.76300 25.46300 44.97700 1.000 59.36000 291 LYS A CA 1
ATOM 6980 C C . LYS B 1 291 ? 40.36200 26.25600 46.21400 1.000 59.82000 291 LYS A C 1
ATOM 6981 O O . LYS B 1 291 ? 39.46600 27.10400 46.14500 1.000 60.32000 291 LYS A O 1
ATOM 6987 N N . LYS B 1 292 ? 41.01100 25.99900 47.35000 1.000 57.30000 292 LYS A N 1
ATOM 6988 C CA . LYS B 1 292 ? 40.77100 26.80300 48.53900 1.000 57.88000 292 LYS A CA 1
ATOM 6989 C C . LYS B 1 292 ? 41.39900 28.18400 48.42600 1.000 57.51000 292 LYS A C 1
ATOM 6990 O O . LYS B 1 292 ? 41.00700 29.09200 49.16600 1.000 52.94000 292 LYS A O 1
ATOM 6996 N N . TYR B 1 293 ? 42.36400 28.36500 47.52700 1.000 61.17000 293 TYR A N 1
ATOM 6997 C CA . TYR B 1 293 ? 42.90800 29.69300 47.27100 1.000 56.44000 293 TYR A CA 1
ATOM 6998 C C . TYR B 1 293 ? 42.20700 30.42200 46.12900 1.000 52.78000 293 TYR A C 1
ATOM 6999 O O . TYR B 1 293 ? 42.61300 31.53600 45.78500 1.000 49.58000 293 TYR A O 1
ATOM 7008 N N . GLY B 1 294 ? 41.17200 29.83200 45.53500 1.000 55.63000 294 GLY A N 1
ATOM 7009 C CA . GLY B 1 294 ? 40.35100 30.51300 44.55300 1.000 55.73000 294 GLY A CA 1
ATOM 7010 C C . GLY B 1 294 ? 40.55100 30.06900 43.12100 1.000 54.95000 294 GLY A C 1
ATOM 7011 O O . GLY B 1 294 ? 39.78300 30.49600 42.24800 1.000 59.17000 294 GLY A O 1
ATOM 7012 N N . ALA B 1 295 ? 41.54600 29.23700 42.84500 1.000 59.33000 295 ALA A N 1
ATOM 7013 C CA . ALA B 1 295 ? 41.80000 28.78100 41.48800 1.000 53.72000 295 ALA A CA 1
ATOM 7014 C C . ALA B 1 295 ? 41.04500 27.48500 41.20900 1.000 57.90000 295 ALA A C 1
ATOM 7015 O O . ALA B 1 295 ? 40.45600 26.86900 42.10000 1.000 57.69000 295 ALA A O 1
ATOM 7017 N N . LYS B 1 296 ? 41.06200 27.07500 39.94200 1.000 55.89000 296 LYS A N 1
ATOM 7018 C CA . LYS B 1 296 ? 40.48400 25.79200 39.56800 1.000 57.30000 296 LYS A CA 1
ATOM 7019 C C . LYS B 1 296 ? 41.40100 24.62500 39.91200 1.000 61.37000 296 LYS A C 1
ATOM 7020 O O . LYS B 1 296 ? 40.93600 23.48200 39.97300 1.000 59.82000 296 LYS A O 1
ATOM 7026 N N . GLY B 1 297 ? 42.67800 24.89200 40.15000 1.000 59.86000 297 GLY A N 1
ATOM 7027 C CA . GLY B 1 297 ? 43.64100 23.84800 40.44500 1.000 63.18000 297 GLY A CA 1
ATOM 7028 C C . GLY B 1 297 ? 45.04400 24.34500 40.14300 1.000 63.72000 297 GLY A C 1
ATOM 7029 O O . GLY B 1 297 ? 45.27200 25.54600 40.00700 1.000 62.55000 297 GLY A O 1
ATOM 7030 N N . VAL B 1 298 ? 45.97400 23.39700 40.04000 1.000 58.74000 298 VAL A N 1
ATOM 7031 C CA . VAL B 1 298 ? 47.35900 23.70100 39.70200 1.000 57.01000 298 VAL A CA 1
ATOM 7032 C C . VAL B 1 298 ? 47.68300 23.10000 38.34300 1.000 52.98000 298 VAL A C 1
ATOM 7033 O O . VAL B 1 298 ? 47.23100 21.99700 38.00400 1.000 55.47000 298 VAL A O 1
ATOM 7037 N N . ASN B 1 299 ? 48.45100 23.84500 37.55300 1.000 49.38000 299 ASN A N 1
ATOM 7038 C CA . ASN B 1 299 ? 48.82300 23.47300 36.19600 1.000 51.70000 299 ASN A CA 1
ATOM 7039 C C . ASN B 1 299 ? 50.34200 23.54200 36.11500 1.000 60.10000 299 ASN A C 1
ATOM 7040 O O . ASN B 1 299 ? 50.92300 24.63000 36.20700 1.000 56.20000 299 ASN A O 1
ATOM 7045 N N . VAL B 1 300 ? 50.98400 22.38700 35.97200 1.000 54.55000 300 VAL A N 1
ATOM 7046 C CA . VAL B 1 300 ? 52.43800 22.31400 35.90200 1.000 48.45000 300 VAL A CA 1
ATOM 7047 C C . VAL B 1 300 ? 52.84500 22.24300 34.44100 1.000 50.36000 300 VAL A C 1
ATOM 7048 O O . VAL B 1 300 ? 52.39700 21.36200 33.70000 1.000 53.62000 300 VAL A O 1
ATOM 7052 N N . VAL B 1 301 ? 53.68700 23.18500 34.03900 1.000 48.32000 301 VAL A N 1
ATOM 7053 C CA . VAL B 1 301 ? 54.26600 23.23700 32.70900 1.000 51.48000 301 VAL A CA 1
ATOM 7054 C C . VAL B 1 301 ? 55.77300 23.06400 32.85000 1.000 52.72000 301 VAL A C 1
ATOM 7055 O O . VAL B 1 301 ? 56.34700 23.24100 33.92800 1.000 49.92000 301 VAL A O 1
ATOM 7059 N N . GLY B 1 302 ? 56.41200 22.70600 31.74300 1.000 45.33000 302 GLY A N 1
ATOM 7060 C CA . GLY B 1 302 ? 57.83800 22.45200 31.72700 1.000 46.65000 302 GLY A CA 1
ATOM 7061 C C . GLY B 1 302 ? 58.54600 23.32600 30.71200 1.000 51.10000 302 GLY A C 1
ATOM 7062 O O . GLY B 1 302 ? 57.95500 23.76300 29.72300 1.000 49.91000 302 GLY A O 1
ATOM 7063 N N . MET B 1 303 ? 59.82700 23.58200 30.97000 1.000 48.40000 303 MET A N 1
ATOM 7064 C CA . MET B 1 303 ? 60.67700 24.31900 30.05000 1.000 51.00000 303 MET A CA 1
ATOM 7065 C C . MET B 1 303 ? 61.99400 23.58000 29.86700 1.000 51.56000 303 MET A C 1
ATOM 7066 O O . MET B 1 303 ? 62.46800 22.88600 30.77200 1.000 48.81000 303 MET A O 1
ATOM 7071 N N . CYS B 1 304 ? 62.57600 23.74500 28.67700 1.000 49.14000 304 CYS A N 1
ATOM 7072 C CA . CYS B 1 304 ? 63.83600 23.11600 28.29000 1.000 44.48000 304 CYS A CA 1
ATOM 7073 C C . CYS B 1 304 ? 63.85900 21.63000 28.63000 1.000 46.56000 304 CYS A C 1
ATOM 7074 O O . CYS B 1 304 ? 62.83800 20.95000 28.50100 1.000 47.39000 304 CYS A O 1
ATOM 7077 N N . CYS B 1 305 ? 65.00500 21.12000 29.08100 1.000 49.12000 305 CYS A N 1
ATOM 7078 C CA . CYS B 1 305 ? 65.21000 19.67400 29.06300 1.000 46.87000 305 CYS A CA 1
ATOM 7079 C C . CYS B 1 305 ? 64.45700 18.95300 30.17800 1.000 42.36000 305 CYS A C 1
ATOM 7080 O O . CYS B 1 305 ? 63.94200 17.85400 29.95600 1.000 49.68000 305 CYS A O 1
ATOM 7083 N N . THR B 1 306 ? 64.37100 19.52700 31.38000 1.000 43.12000 306 THR A N 1
ATOM 7084 C CA . THR B 1 306 ? 63.55900 18.87400 32.40500 1.000 41.90000 306 THR A CA 1
ATOM 7085 C C . THR B 1 306 ? 62.08000 18.89900 32.02700 1.000 41.35000 306 THR A C 1
ATOM 7086 O O . THR B 1 306 ? 61.34100 17.94500 32.32400 1.000 46.10000 306 THR A O 1
ATOM 7090 N N . GLY B 1 307 ? 61.64600 19.95700 31.33400 1.000 45.59000 307 GLY A N 1
ATOM 7091 C CA . GLY B 1 307 ? 60.31700 19.95400 30.75300 1.000 45.84000 307 GLY A CA 1
ATOM 7092 C C . GLY B 1 307 ? 60.15700 18.86500 29.71200 1.000 47.50000 307 GLY A C 1
ATOM 7093 O O . GLY B 1 307 ? 59.10700 18.22700 29.62400 1.000 42.95000 307 GLY A O 1
ATOM 7094 N N . ASN B 1 308 ? 61.20800 18.62800 28.92200 1.000 45.30000 308 ASN A N 1
ATOM 7095 C CA . ASN B 1 308 ? 61.19300 17.51900 27.97400 1.000 42.43000 308 ASN A CA 1
ATOM 7096 C C . ASN B 1 308 ? 61.04300 16.18800 28.69700 1.000 49.93000 308 ASN A C 1
ATOM 7097 O O . ASN B 1 308 ? 60.33000 15.29800 28.22800 1.000 46.54000 308 ASN A O 1
ATOM 7102 N N . GLU B 1 309 ? 61.71300 16.03400 29.84100 1.000 44.05000 309 GLU A N 1
ATOM 7103 C CA . GLU B 1 309 ? 61.60700 14.79000 30.60000 1.000 45.02000 309 GLU A CA 1
ATOM 7104 C C . GLU B 1 309 ? 60.17200 14.55400 31.05700 1.000 48.92000 309 GLU A C 1
ATOM 7105 O O . GLU B 1 309 ? 59.58500 13.48800 30.80600 1.000 50.17000 309 GLU A O 1
ATOM 7111 N N . VAL B 1 310 ? 59.58100 15.55200 31.72200 1.000 47.02000 310 VAL A N 1
ATOM 7112 C CA . VAL B 1 310 ? 58.21800 15.37100 32.21700 1.000 48.67000 310 VAL A CA 1
ATOM 7113 C C . VAL B 1 310 ? 57.19300 15.35600 31.08400 1.000 53.20000 310 VAL A C 1
ATOM 7114 O O . VAL B 1 310 ? 56.05800 14.90800 31.28900 1.000 50.75000 310 VAL A O 1
ATOM 7118 N N . LEU B 1 311 ? 57.55900 15.82700 29.88900 1.000 48.18000 311 LEU A N 1
ATOM 7119 C CA . LEU B 1 311 ? 56.66600 15.70600 28.74200 1.000 47.05000 311 LEU A CA 1
ATOM 7120 C C . LEU B 1 311 ? 56.75200 14.32000 28.11800 1.000 52.34000 311 LEU A C 1
ATOM 7121 O O . LEU B 1 311 ? 55.73900 13.77000 27.67200 1.000 50.63000 311 LEU A O 1
ATOM 7126 N N . MET B 1 312 ? 57.95500 13.74800 28.07600 1.000 48.24000 312 MET A N 1
ATOM 7127 C CA . MET B 1 312 ? 58.13200 12.41000 27.53000 1.000 48.08000 312 MET A CA 1
ATOM 7128 C C . MET B 1 312 ? 57.51200 11.35300 28.43000 1.000 47.62000 312 MET A C 1
ATOM 7129 O O . MET B 1 312 ? 57.02100 10.33300 27.93300 1.000 50.58000 312 MET A O 1
ATOM 7134 N N . ARG B 1 313 ? 57.51500 11.57000 29.74500 1.000 48.36000 313 ARG A N 1
ATOM 7135 C CA . ARG B 1 313 ? 57.05800 10.51900 30.64800 1.000 44.95000 313 ARG A CA 1
ATOM 7136 C C . ARG B 1 313 ? 55.67100 10.76100 31.23300 1.000 47.15000 313 ARG A C 1
ATOM 7137 O O . ARG B 1 313 ? 54.88300 9.81700 31.33700 1.000 48.54000 313 ARG A O 1
ATOM 7145 N N . LEU B 1 314 ? 55.34100 11.99300 31.61600 1.000 49.27000 314 LEU A N 1
ATOM 7146 C CA . LEU B 1 314 ? 54.10800 12.26100 32.34500 1.000 53.19000 314 LEU A CA 1
ATOM 7147 C C . LEU B 1 314 ? 53.05900 13.00600 31.53000 1.000 49.86000 314 LEU A C 1
ATOM 7148 O O . LEU B 1 314 ? 51.95500 13.23300 32.03500 1.000 44.78000 314 LEU A O 1
ATOM 7153 N N . GLY B 1 315 ? 53.36300 13.38700 30.29100 1.000 51.82000 315 GLY A N 1
ATOM 7154 C CA . GLY B 1 315 ? 52.44200 14.17700 29.49900 1.000 49.78000 315 GLY A CA 1
ATOM 7155 C C . GLY B 1 315 ? 52.36600 15.63800 29.87800 1.000 54.29000 315 GLY A C 1
ATOM 7156 O O . GLY B 1 315 ? 51.48000 16.34500 29.38300 1.000 51.22000 315 GLY A O 1
ATOM 7157 N N . VAL B 1 316 ? 53.26600 16.11100 30.73700 1.000 51.17000 316 VAL A N 1
ATOM 7158 C CA . VAL B 1 316 ? 53.24600 17.50500 31.19600 1.000 52.48000 316 VAL A CA 1
ATOM 7159 C C . VAL B 1 316 ? 53.48300 18.43300 30.00900 1.000 50.13000 316 VAL A C 1
ATOM 7160 O O . VAL B 1 316 ? 54.43000 18.21000 29.23000 1.000 49.18000 316 VAL A O 1
ATOM 7164 N N . PRO B 1 317 ? 52.67200 19.47500 29.81800 1.000 49.81000 317 PRO A N 1
ATOM 7165 C CA . PRO B 1 317 ? 52.84400 20.33300 28.63800 1.000 51.26000 317 PRO A CA 1
ATOM 7166 C C . PRO B 1 317 ? 54.12400 21.15200 28.71300 1.000 51.25000 317 PRO A C 1
ATOM 7167 O O . PRO B 1 317 ? 54.53400 21.60500 29.78500 1.000 48.68000 317 PRO A O 1
ATOM 7171 N N . ILE B 1 318 ? 54.75000 21.34600 27.55500 1.000 45.26000 318 ILE A N 1
ATOM 7172 C CA . ILE B 1 318 ? 56.01600 22.06400 27.45200 1.000 52.72000 318 ILE A CA 1
ATOM 7173 C C . ILE B 1 318 ? 55.72100 23.51100 27.06800 1.000 47.13000 318 ILE A C 1
ATOM 7174 O O . ILE B 1 318 ? 55.16000 23.78700 26.00000 1.000 44.04000 318 ILE A O 1
ATOM 7179 N N . ALA B 1 319 ? 56.08300 24.44300 27.95000 1.000 45.26000 319 ALA A N 1
ATOM 7180 C CA . ALA B 1 319 ? 55.67900 25.83100 27.76200 1.000 47.22000 319 ALA A CA 1
ATOM 7181 C C . ALA B 1 319 ? 56.59200 26.58300 26.80100 1.000 48.14000 319 ALA A C 1
ATOM 7182 O O . ALA B 1 319 ? 56.14500 27.53300 26.15100 1.000 54.79000 319 ALA A O 1
ATOM 7184 N N . GLY B 1 320 ? 57.85400 26.18900 26.69400 1.000 45.94000 320 GLY A N 1
ATOM 7185 C CA . GLY B 1 320 ? 58.76200 26.87600 25.79800 1.000 47.82000 320 GLY A CA 1
ATOM 7186 C C . GLY B 1 320 ? 60.18200 26.39100 25.98000 1.000 46.32000 320 GLY A C 1
ATOM 7187 O O . GLY B 1 320 ? 60.48700 25.58800 26.86800 1.000 49.23000 320 GLY A O 1
ATOM 7188 N N . SER B 1 321 ? 61.05400 26.91200 25.12400 1.000 44.81000 321 SER A N 1
ATOM 7189 C CA . SER B 1 321 ? 62.44500 26.49600 25.07400 1.000 49.23000 321 SER A CA 1
ATOM 7190 C C . SER B 1 321 ? 63.33200 27.52100 25.79100 1.000 53.00000 321 SER A C 1
ATOM 7191 O O . SER B 1 321 ? 62.85900 28.29400 26.63200 1.000 46.01000 321 SER A O 1
ATOM 7194 N N . PHE B 1 322 ? 64.62300 27.53500 25.44700 1.000 56.05000 322 PHE A N 1
ATOM 7195 C CA . PHE B 1 322 ? 65.61900 28.30200 26.19300 1.000 50.48000 322 PHE A CA 1
ATOM 7196 C C . PHE B 1 322 ? 65.31500 29.79700 26.16500 1.000 49.33000 322 PHE A C 1
ATOM 7197 O O . PHE B 1 322 ? 65.00500 30.40500 27.19900 1.000 51.94000 322 PHE A O 1
ATOM 7205 N N . LEU B 1 323 ? 65.36600 30.40100 24.97700 1.000 48.23000 323 LEU A N 1
ATOM 7206 C CA . LEU B 1 323 ? 65.20900 31.84300 24.81500 1.000 47.08000 323 LEU A CA 1
ATOM 7207 C C . LEU B 1 323 ? 63.84400 32.35300 25.26600 1.000 46.93000 323 LEU A C 1
ATOM 7208 O O . LEU B 1 323 ? 63.59300 33.56300 25.24000 1.000 46.44000 323 LEU A O 1
ATOM 7213 N N . MET B 1 324 ? 62.95600 31.45100 25.68000 1.000 45.58000 324 MET A N 1
ATOM 7214 C CA . MET B 1 324 ? 61.62300 31.83300 26.12100 1.000 48.22000 324 MET A CA 1
ATOM 7215 C C . MET B 1 324 ? 61.47900 31.86700 27.63700 1.000 49.59000 324 MET A C 1
ATOM 7216 O O . MET B 1 324 ? 60.43500 32.31400 28.13200 1.000 47.94000 324 MET A O 1
ATOM 7221 N N . GLN B 1 325 ? 62.50700 31.44300 28.38200 1.000 44.99000 325 GLN A N 1
ATOM 7222 C CA . GLN B 1 325 ? 62.36700 31.32900 29.83300 1.000 44.39000 325 GLN A CA 1
ATOM 7223 C C . GLN B 1 325 ? 62.05800 32.67800 30.47800 1.000 48.51000 325 GLN A C 1
ATOM 7224 O O . GLN B 1 325 ? 61.28800 32.74800 31.44300 1.000 54.31000 325 GLN A O 1
ATOM 7230 N N . GLU B 1 326 ? 62.64400 33.76000 29.96200 1.000 47.28000 326 GLU A N 1
ATOM 7231 C CA . GLU B 1 326 ? 62.28300 35.08900 30.44100 1.000 48.01000 326 GLU A CA 1
ATOM 7232 C C . GLU B 1 326 ? 60.84900 35.43000 30.05900 1.000 50.13000 326 GLU A C 1
ATOM 7233 O O . GLU B 1 326 ? 60.06000 35.88600 30.89800 1.000 49.88000 326 GLU A O 1
ATOM 7239 N N . LEU B 1 327 ? 60.49200 35.19300 28.79300 1.000 47.47000 327 LEU A N 1
ATOM 7240 C CA . LEU B 1 327 ? 59.19400 35.63000 28.29100 1.000 44.63000 327 LEU A CA 1
ATOM 7241 C C . LEU B 1 327 ? 58.05300 34.95000 29.03000 1.000 50.46000 327 LEU A C 1
ATOM 7242 O O . LEU B 1 327 ? 56.99900 35.56300 29.24100 1.000 57.69000 327 LEU A O 1
ATOM 7247 N N . ALA B 1 328 ? 58.25100 33.69500 29.44600 1.000 46.68000 328 ALA A N 1
ATOM 7248 C CA . ALA B 1 328 ? 57.23500 32.99700 30.22600 1.000 51.84000 328 ALA A CA 1
ATOM 7249 C C . ALA B 1 328 ? 56.85700 33.78700 31.47200 1.000 57.71000 328 ALA A C 1
ATOM 7250 O O . ALA B 1 328 ? 55.67600 33.86300 31.83300 1.000 57.35000 328 ALA A O 1
ATOM 7252 N N . ILE B 1 329 ? 57.84500 34.39400 32.13500 1.000 58.96000 329 ILE A N 1
ATOM 7253 C CA . ILE B 1 329 ? 57.54600 35.19100 33.32000 1.000 53.79000 329 ILE A CA 1
ATOM 7254 C C . ILE B 1 329 ? 56.85400 36.48600 32.92700 1.000 55.66000 329 ILE A C 1
ATOM 7255 O O . ILE B 1 329 ? 55.97700 36.97800 33.65000 1.000 53.73000 329 ILE A O 1
ATOM 7260 N N . ILE B 1 330 ? 57.20700 37.04000 31.76500 1.000 53.38000 330 ILE A N 1
ATOM 7261 C CA . ILE B 1 330 ? 56.66400 38.32800 31.35400 1.000 58.78000 330 ILE A CA 1
ATOM 7262 C C . ILE B 1 330 ? 55.17100 38.22600 31.05900 1.000 61.98000 330 ILE A C 1
ATOM 7263 O O . ILE B 1 330 ? 54.44000 39.21500 31.18700 1.000 62.51000 330 ILE A O 1
ATOM 7268 N N . THR B 1 331 ? 54.68200 37.03300 30.70300 1.000 59.94000 331 THR A N 1
ATOM 7269 C CA . THR B 1 331 ? 53.24100 36.82600 30.59100 1.000 54.99000 331 THR A CA 1
ATOM 7270 C C . THR B 1 331 ? 52.50900 37.18300 31.87700 1.000 50.21000 331 THR A C 1
ATOM 7271 O O . THR B 1 331 ? 51.31000 37.47400 31.83400 1.000 60.04000 331 THR A O 1
ATOM 7275 N N . GLY B 1 332 ? 53.19800 37.16100 33.01600 1.000 54.28000 332 GLY A N 1
ATOM 7276 C CA . GLY B 1 332 ? 52.61500 37.53800 34.28500 1.000 51.31000 332 GLY A CA 1
ATOM 7277 C C . GLY B 1 332 ? 51.81600 36.45900 34.97700 1.000 55.98000 332 GLY A C 1
ATOM 7278 O O . GLY B 1 332 ? 51.27600 36.71400 36.06200 1.000 56.36000 332 GLY A O 1
ATOM 7279 N N . ALA B 1 333 ? 51.72700 35.26200 34.39900 1.000 54.70000 333 ALA A N 1
ATOM 7280 C CA . ALA B 1 333 ? 50.91000 34.18900 34.94700 1.000 54.77000 333 ALA A CA 1
ATOM 7281 C C . ALA B 1 333 ? 51.71700 33.13000 35.68600 1.000 55.39000 333 ALA A C 1
ATOM 7282 O O . ALA B 1 333 ? 51.14300 32.12600 36.11800 1.000 54.17000 333 ALA A O 1
ATOM 7284 N N . VAL B 1 334 ? 53.02200 33.32500 35.84600 1.000 55.31000 334 VAL A N 1
ATOM 7285 C CA . VAL B 1 334 ? 53.88500 32.33200 36.47700 1.000 49.25000 334 VAL A CA 1
ATOM 7286 C C . VAL B 1 334 ? 53.97700 32.65000 37.96500 1.000 50.04000 334 VAL A C 1
ATOM 7287 O O . VAL B 1 334 ? 54.56600 33.66000 38.35900 1.000 54.40000 334 VAL A O 1
ATOM 7291 N N . GLU B 1 335 ? 53.39200 31.78500 38.79600 1.000 47.93000 335 GLU A N 1
ATOM 7292 C CA . GLU B 1 335 ? 53.52200 31.95500 40.24000 1.000 47.70000 335 GLU A CA 1
ATOM 7293 C C . GLU B 1 335 ? 54.91800 31.57100 40.71000 1.000 53.22000 335 GLU A C 1
ATOM 7294 O O . GLU B 1 335 ? 55.50700 32.25500 41.55500 1.000 54.33000 335 GLU A O 1
ATOM 7300 N N . ALA B 1 336 ? 55.46600 30.48500 40.16900 1.000 49.55000 336 ALA A N 1
ATOM 7301 C CA . ALA B 1 336 ? 56.78900 30.02500 40.55500 1.000 46.39000 336 ALA A CA 1
ATOM 7302 C C . ALA B 1 336 ? 57.44200 29.32300 39.37600 1.000 47.72000 336 ALA A C 1
ATOM 7303 O O . ALA B 1 336 ? 56.77000 28.67500 38.56800 1.000 48.47000 336 ALA A O 1
ATOM 7305 N N . ILE B 1 337 ? 58.75900 29.46700 39.28400 1.000 46.40000 337 ILE A N 1
ATOM 7306 C CA . ILE B 1 337 ? 59.56900 28.69200 38.35000 1.000 43.13000 337 ILE A CA 1
ATOM 7307 C C . ILE B 1 337 ? 60.64100 27.97400 39.16100 1.000 46.39000 337 ILE A C 1
ATOM 7308 O O . ILE B 1 337 ? 61.45800 28.61600 39.83500 1.000 50.30000 337 ILE A O 1
ATOM 7313 N N . ILE B 1 338 ? 60.61800 26.64500 39.11600 1.000 49.02000 338 ILE A N 1
ATOM 7314 C CA . ILE B 1 338 ? 61.49600 25.80400 39.92000 1.000 43.34000 338 ILE A CA 1
ATOM 7315 C C . ILE B 1 338 ? 62.65500 25.35200 39.04800 1.000 43.68000 338 ILE A C 1
ATOM 7316 O O . ILE B 1 338 ? 62.44700 24.88700 37.92000 1.000 47.54000 338 ILE A O 1
ATOM 7321 N N . VAL B 1 339 ? 63.87900 25.48200 39.56400 1.000 42.19000 339 VAL A N 1
ATOM 7322 C CA . VAL B 1 339 ? 65.07800 25.21000 38.78500 1.000 45.19000 339 VAL A CA 1
ATOM 7323 C C . VAL B 1 339 ? 66.06000 24.39600 39.61900 1.000 42.43000 339 VAL A C 1
ATOM 7324 O O . VAL B 1 339 ? 66.02900 24.40900 40.85100 1.000 36.68000 339 VAL A O 1
ATOM 7328 N N . ASP B 1 340 ? 66.93900 23.67300 38.91900 1.000 42.15000 340 ASP A N 1
ATOM 7329 C CA . ASP B 1 340 ? 68.04400 22.96600 39.56600 1.000 43.85000 340 ASP A CA 1
ATOM 7330 C C . ASP B 1 340 ? 69.37700 23.43600 38.99700 1.000 42.52000 340 ASP A C 1
ATOM 7331 O O . ASP B 1 340 ? 70.12400 24.11900 39.70300 1.000 46.08000 340 ASP A O 1
ATOM 7336 N N . TYR B 1 341 ? 69.70100 23.10500 37.74800 1.000 39.95000 341 TYR A N 1
ATOM 7337 C CA . TYR B 1 341 ? 70.90500 23.63500 37.12400 1.000 44.40000 341 TYR A CA 1
ATOM 7338 C C . TYR B 1 341 ? 70.81800 23.49200 35.61100 1.000 46.02000 341 TYR A C 1
ATOM 7339 O O . TYR B 1 341 ? 69.98200 22.76000 35.07500 1.000 44.08000 341 TYR A O 1
ATOM 7348 N N . GLN B 1 342 ? 71.71600 24.22500 34.94500 1.000 40.82000 342 GLN A N 1
ATOM 7349 C CA . GLN B 1 342 ? 71.98600 24.22800 33.50800 1.000 40.23000 342 GLN A CA 1
ATOM 7350 C C . GLN B 1 342 ? 70.98200 25.04300 32.70000 1.000 46.45000 342 GLN A C 1
ATOM 7351 O O . GLN B 1 342 ? 69.76300 24.84300 32.78600 1.000 44.89000 342 GLN A O 1
ATOM 7357 N N . CYS B 1 343 ? 71.54100 25.97600 31.91700 1.000 48.03000 343 CYS A N 1
ATOM 7358 C CA . CYS B 1 343 ? 70.83600 26.87000 30.99000 1.000 51.10000 343 CYS A CA 1
ATOM 7359 C C . CYS B 1 343 ? 69.70900 27.64400 31.67200 1.000 50.76000 343 CYS A C 1
ATOM 7360 O O . CYS B 1 343 ? 68.63000 27.84100 31.11100 1.000 47.44000 343 CYS A O 1
ATOM 7363 N N . ILE B 1 344 ? 69.98500 28.11900 32.87800 1.000 49.48000 344 ILE A N 1
ATOM 7364 C CA . ILE B 1 344 ? 69.06100 28.95200 33.63700 1.000 47.84000 344 ILE A CA 1
ATOM 7365 C C . ILE B 1 344 ? 69.63900 30.35800 33.65600 1.000 44.34000 344 ILE A C 1
ATOM 7366 O O . ILE B 1 344 ? 70.51500 30.66600 34.47200 1.000 41.96000 344 ILE A O 1
ATOM 7371 N N . MET B 1 345 ? 69.14800 31.21300 32.76800 1.000 50.18000 345 MET A N 1
ATOM 7372 C CA . MET B 1 345 ? 69.60500 32.59000 32.70200 1.000 45.10000 345 MET A CA 1
ATOM 7373 C C . MET B 1 345 ? 69.49900 33.24200 34.08100 1.000 42.05000 345 MET A C 1
ATOM 7374 O O . MET B 1 345 ? 68.40400 33.27500 34.65200 1.000 48.12000 345 MET A O 1
ATOM 7379 N N . PRO B 1 346 ? 70.60400 33.72900 34.64800 1.000 45.72000 346 PRO A N 1
ATOM 7380 C CA . PRO B 1 346 ? 70.48800 34.52700 35.88200 1.000 48.31000 346 PRO A CA 1
ATOM 7381 C C . PRO B 1 346 ? 69.52400 35.68800 35.73300 1.000 43.50000 346 PRO A C 1
ATOM 7382 O O . PRO B 1 346 ? 68.82900 36.04900 36.69600 1.000 43.62000 346 PRO A O 1
ATOM 7386 N N . ALA B 1 347 ? 69.43800 36.25900 34.52800 1.000 47.25000 347 ALA A N 1
ATOM 7387 C CA . ALA B 1 347 ? 68.48500 37.32400 34.24600 1.000 52.32000 347 ALA A CA 1
ATOM 7388 C C . ALA B 1 347 ? 67.06500 36.95800 34.64800 1.000 50.40000 347 ALA A C 1
ATOM 7389 O O . ALA B 1 347 ? 66.25800 37.86000 34.90700 1.000 50.95000 347 ALA A O 1
ATOM 7391 N N . ILE B 1 348 ? 66.74800 35.65800 34.71500 1.000 51.18000 348 ILE A N 1
ATOM 7392 C CA . ILE B 1 348 ? 65.41700 35.22700 35.14500 1.000 48.60000 348 ILE A CA 1
ATOM 7393 C C . ILE B 1 348 ? 65.02700 35.93900 36.43300 1.000 48.48000 348 ILE A C 1
ATOM 7394 O O . ILE B 1 348 ? 63.94000 36.52900 36.53400 1.000 47.31000 348 ILE A O 1
ATOM 7399 N N . VAL B 1 349 ? 65.95100 35.99200 37.40000 1.000 49.45000 349 VAL A N 1
ATOM 7400 C CA . VAL B 1 349 ? 65.64700 36.62700 38.67700 1.000 46.77000 349 VAL A CA 1
ATOM 7401 C C . VAL B 1 349 ? 65.27800 38.08600 38.45400 1.000 49.06000 349 VAL A C 1
ATOM 7402 O O . VAL B 1 349 ? 64.22600 38.55600 38.90800 1.000 50.75000 349 VAL A O 1
ATOM 7406 N N . ASP B 1 350 ? 66.11200 38.80500 37.69700 1.000 48.61000 350 ASP A N 1
ATOM 7407 C CA . ASP B 1 350 ? 65.81900 40.19900 37.39000 1.000 54.67000 350 ASP A CA 1
ATOM 7408 C C . ASP B 1 350 ? 64.41900 40.34100 36.81300 1.000 50.96000 350 ASP A C 1
ATOM 7409 O O . ASP B 1 350 ? 63.63900 41.19600 37.25000 1.000 48.14000 350 ASP A O 1
ATOM 7414 N N . VAL B 1 351 ? 64.05900 39.46800 35.86700 1.000 50.30000 351 VAL A N 1
ATOM 7415 C CA . VAL B 1 351 ? 62.72900 39.55800 35.27100 1.000 50.59000 351 VAL A CA 1
ATOM 7416 C C . VAL B 1 351 ? 61.67300 39.31000 36.33700 1.000 50.38000 351 VAL A C 1
ATOM 7417 O O . VAL B 1 351 ? 60.73400 40.10200 36.50900 1.000 56.30000 351 VAL A O 1
ATOM 7421 N N . ALA B 1 352 ? 61.85400 38.24500 37.12200 1.000 52.60000 352 ALA A N 1
ATOM 7422 C CA . ALA B 1 352 ? 60.90000 37.95000 38.18100 1.000 49.33000 352 ALA A CA 1
ATOM 7423 C C . ALA B 1 352 ? 60.88200 39.03800 39.23800 1.000 48.13000 352 ALA A C 1
ATOM 7424 O O . ALA B 1 352 ? 59.94100 39.09600 40.03700 1.000 56.91000 352 ALA A O 1
ATOM 7426 N N . GLN B 1 353 ? 61.89700 39.90800 39.25400 1.000 49.04000 353 GLN A N 1
ATOM 7427 C CA . GLN B 1 353 ? 61.89700 41.01500 40.20000 1.000 54.37000 353 GLN A CA 1
ATOM 7428 C C . GLN B 1 353 ? 60.70000 41.93000 39.98200 1.000 55.39000 353 GLN A C 1
ATOM 7429 O O . GLN B 1 353 ? 60.23600 42.57700 40.92700 1.000 59.36000 353 GLN A O 1
ATOM 7435 N N . CYS B 1 354 ? 60.18000 41.98400 38.75500 1.000 48.19000 354 CYS A N 1
ATOM 7436 C CA . CYS B 1 354 ? 59.10300 42.91000 38.43400 1.000 51.42000 354 CYS A CA 1
ATOM 7437 C C . CYS B 1 354 ? 57.71800 42.34400 38.70500 1.000 59.69000 354 CYS A C 1
ATOM 7438 O O . CYS B 1 354 ? 56.76800 43.11900 38.87300 1.000 62.82000 354 CYS A O 1
ATOM 7441 N N . TYR B 1 355 ? 57.57700 41.02400 38.73600 1.000 60.46000 355 TYR A N 1
ATOM 7442 C CA . TYR B 1 355 ? 56.29000 40.36900 38.88600 1.000 54.37000 355 TYR A CA 1
ATOM 7443 C C . TYR B 1 355 ? 56.17300 39.74700 40.27400 1.000 53.20000 355 TYR A C 1
ATOM 7444 O O . TYR B 1 355 ? 56.99700 39.98600 41.16500 1.000 51.92000 355 TYR A O 1
ATOM 7453 N N . HIS B 1 356 ? 55.12000 38.95300 40.45900 1.000 53.21000 356 HIS A N 1
ATOM 7454 C CA . HIS B 1 356 ? 54.96100 38.12500 41.64500 1.000 53.65000 356 HIS A CA 1
ATOM 7455 C C . HIS B 1 356 ? 55.72400 36.81400 41.54100 1.000 47.35000 356 HIS A C 1
ATOM 7456 O O . HIS B 1 356 ? 55.88000 36.12500 42.55600 1.000 47.05000 356 HIS A O 1
ATOM 7463 N N . THR B 1 357 ? 56.18500 36.46800 40.33900 1.000 48.75000 357 THR A N 1
ATOM 7464 C CA . THR B 1 357 ? 56.87100 35.20800 40.08100 1.000 47.67000 357 THR A CA 1
ATOM 7465 C C . THR B 1 357 ? 57.98500 34.96300 41.08800 1.000 53.61000 357 THR A C 1
ATOM 7466 O O . THR B 1 357 ? 58.81700 35.83800 41.33900 1.000 55.97000 357 THR A O 1
ATOM 7470 N N . LYS B 1 358 ? 57.99900 33.76500 41.66400 1.000 48.14000 358 LYS A N 1
ATOM 7471 C CA . LYS B 1 358 ? 59.06000 33.35700 42.57500 1.000 53.43000 358 LYS A CA 1
ATOM 7472 C C . LYS B 1 358 ? 59.96900 32.36200 41.86100 1.000 57.46000 358 LYS A C 1
ATOM 7473 O O . LYS B 1 358 ? 59.52200 31.28300 41.45100 1.000 56.45000 358 LYS A O 1
ATOM 7479 N N . VAL B 1 359 ? 61.22900 32.74700 41.68000 1.000 54.55000 359 VAL A N 1
ATOM 7480 C CA . VAL B 1 359 ? 62.24600 31.84700 41.14900 1.000 49.06000 359 VAL A CA 1
ATOM 7481 C C . VAL B 1 359 ? 62.80600 31.04000 42.31100 1.000 46.14000 359 VAL A C 1
ATOM 7482 O O . VAL B 1 359 ? 63.32200 31.60700 43.28000 1.000 44.73000 359 VAL A O 1
ATOM 7486 N N . ILE B 1 360 ? 62.69900 29.71800 42.22700 1.000 43.14000 360 ILE A N 1
ATOM 7487 C CA . ILE B 1 360 ? 63.10800 28.84200 43.31500 1.000 44.20000 360 ILE A CA 1
ATOM 7488 C C . ILE B 1 360 ? 64.25000 27.96800 42.82000 1.000 42.42000 360 ILE A C 1
ATOM 7489 O O . ILE B 1 360 ? 64.03600 27.04200 42.02600 1.000 45.09000 360 ILE A O 1
ATOM 7494 N N . THR B 1 361 ? 65.46100 28.26800 43.28200 1.000 40.90000 361 THR A N 1
ATOM 7495 C CA . THR B 1 361 ? 66.58800 27.36400 43.11900 1.000 46.93000 361 THR A CA 1
ATOM 7496 C C . THR B 1 361 ? 66.53300 26.27800 44.18700 1.000 44.35000 361 THR A C 1
ATOM 7497 O O . THR B 1 361 ? 66.08600 26.50700 45.31400 1.000 44.89000 361 THR A O 1
ATOM 7501 N N . THR B 1 362 ? 66.98100 25.07900 43.81600 1.000 44.43000 362 THR A N 1
ATOM 7502 C CA . THR B 1 362 ? 66.83400 23.91300 44.67600 1.000 45.74000 362 THR A CA 1
ATOM 7503 C C . THR B 1 362 ? 68.10200 23.09300 44.84300 1.000 40.90000 362 THR A C 1
ATOM 7504 O O . THR B 1 362 ? 68.10500 22.17000 45.66500 1.000 48.70000 362 THR A O 1
ATOM 7508 N N . GLU B 1 363 ? 69.16700 23.38500 44.10200 1.000 44.75000 363 GLU A N 1
ATOM 7509 C CA . GLU B 1 363 ? 70.32300 22.51000 44.11000 1.000 43.86000 363 GLU A CA 1
ATOM 7510 C C . GLU B 1 363 ? 71.58500 23.26700 44.51300 1.000 46.12000 363 GLU A C 1
ATOM 7511 O O . GLU B 1 363 ? 71.80500 24.39600 44.05800 1.000 46.68000 363 GLU A O 1
ATOM 7517 N N . PRO B 1 364 ? 72.43200 22.66900 45.35500 1.000 41.45000 364 PRO A N 1
ATOM 7518 C CA . PRO B 1 364 ? 73.62100 23.38700 45.85100 1.000 46.66000 364 PRO A CA 1
ATOM 7519 C C . PRO B 1 364 ? 74.59900 23.82500 44.77100 1.000 47.80000 364 PRO A C 1
ATOM 7520 O O . PRO B 1 364 ? 75.45500 24.67400 45.05100 1.000 49.90000 364 PRO A O 1
ATOM 7524 N N . LYS B 1 365 ? 74.51900 23.28300 43.55600 1.000 37.74000 365 LYS A N 1
ATOM 7525 C CA . LYS B 1 365 ? 75.39900 23.71100 42.47600 1.000 43.11000 365 LYS A CA 1
ATOM 7526 C C . LYS B 1 365 ? 74.76200 24.76000 41.57700 1.000 44.37000 365 LYS A C 1
ATOM 7527 O O . LYS B 1 365 ? 75.41700 25.23700 40.64600 1.000 43.26000 365 LYS A O 1
ATOM 7533 N N . GLY B 1 366 ? 73.50900 25.13200 41.83000 1.000 42.24000 366 GLY A N 1
ATOM 7534 C CA . GLY B 1 366 ? 72.82700 26.09300 40.98700 1.000 45.49000 366 GLY A CA 1
ATOM 7535 C C . GLY B 1 366 ? 72.18000 27.22900 41.75200 1.000 49.26000 366 GLY A C 1
ATOM 7536 O O . GLY B 1 366 ? 70.95600 27.26200 41.90900 1.000 44.55000 366 GLY A O 1
ATOM 7537 N N . HIS B 1 367 ? 72.99100 28.17000 42.22700 1.000 51.98000 367 HIS A N 1
ATOM 7538 C CA . HIS B 1 367 ? 72.50400 29.33300 42.95200 1.000 52.45000 367 HIS A CA 1
ATOM 7539 C C . HIS B 1 367 ? 72.44600 30.55400 42.04200 1.000 50.89000 367 HIS A C 1
ATOM 7540 O O . HIS B 1 367 ? 73.28100 30.73100 41.15200 1.000 47.00000 367 HIS A O 1
ATOM 7547 N N . ILE B 1 368 ? 71.44200 31.39300 42.27600 1.000 50.55000 368 ILE A N 1
ATOM 7548 C CA . ILE B 1 368 ? 71.33800 32.70100 41.63600 1.000 44.87000 368 ILE A CA 1
ATOM 7549 C C . ILE B 1 368 ? 71.10500 33.72700 42.73800 1.000 48.29000 368 ILE A C 1
ATOM 7550 O O . ILE B 1 368 ? 70.19400 33.54600 43.56000 1.000 53.68000 368 ILE A O 1
ATOM 7555 N N . PRO B 1 369 ? 71.89600 34.79600 42.81400 1.000 49.34000 369 PRO A N 1
ATOM 7556 C CA . PRO B 1 369 ? 71.68800 35.79000 43.87400 1.000 44.14000 369 PRO A CA 1
ATOM 7557 C C . PRO B 1 369 ? 70.31600 36.43800 43.75500 1.000 46.99000 369 PRO A C 1
ATOM 7558 O O . PRO B 1 369 ? 69.92100 36.90400 42.68400 1.000 47.04000 369 PRO A O 1
ATOM 7562 N N . GLY B 1 370 ? 69.58700 36.45900 44.87000 1.000 48.26000 370 GLY A N 1
ATOM 7563 C CA . GLY B 1 370 ? 68.24500 36.99400 44.90200 1.000 47.11000 370 GLY A CA 1
ATOM 7564 C C . GLY B 1 370 ? 67.14300 35.97300 44.72000 1.000 45.68000 370 GLY A C 1
ATOM 7565 O O . GLY B 1 370 ? 65.97000 36.30700 44.93400 1.000 47.52000 370 GLY A O 1
ATOM 7566 N N . ALA B 1 371 ? 67.47400 34.74700 44.33100 1.000 44.74000 371 ALA A N 1
ATOM 7567 C CA . ALA B 1 371 ? 66.46500 33.71200 44.18700 1.000 46.78000 371 ALA A CA 1
ATOM 7568 C C . ALA B 1 371 ? 66.10600 33.12200 45.54600 1.000 46.97000 371 ALA A C 1
ATOM 7569 O O . ALA B 1 371 ? 66.88700 33.16500 46.50100 1.000 51.33000 371 ALA A O 1
ATOM 7571 N N . VAL B 1 372 ? 64.89700 32.57600 45.62700 1.000 42.89000 372 VAL A N 1
ATOM 7572 C CA . VAL B 1 372 ? 64.48800 31.80100 46.79400 1.000 46.04000 372 VAL A CA 1
ATOM 7573 C C . VAL B 1 372 ? 65.12300 30.42000 46.68100 1.000 44.55000 372 VAL A C 1
ATOM 7574 O O . VAL B 1 372 ? 64.93000 29.71900 45.68400 1.000 48.07000 372 VAL A O 1
ATOM 7578 N N . HIS B 1 373 ? 65.89500 30.03200 47.68900 1.000 44.80000 373 HIS A N 1
ATOM 7579 C CA . HIS B 1 373 ? 66.59500 28.75200 47.66700 1.000 42.30000 373 HIS A CA 1
ATOM 7580 C C . HIS B 1 373 ? 65.92700 27.79900 48.64800 1.000 43.01000 373 HIS A C 1
ATOM 7581 O O . HIS B 1 373 ? 66.03600 27.97200 49.86600 1.000 49.66000 373 HIS A O 1
ATOM 7588 N N . ILE B 1 374 ? 65.23900 26.79800 48.10800 1.000 45.39000 374 ILE A N 1
ATOM 7589 C CA . ILE B 1 374 ? 64.66800 25.69600 48.87300 1.000 47.35000 374 ILE A CA 1
ATOM 7590 C C . ILE B 1 374 ? 65.46900 24.45700 48.49500 1.000 46.44000 374 ILE A C 1
ATOM 7591 O O . ILE B 1 374 ? 65.20300 23.82500 47.46600 1.000 44.99000 374 ILE A O 1
ATOM 7596 N N . GLU B 1 375 ? 66.45900 24.10700 49.31200 1.000 46.89000 375 GLU A N 1
ATOM 7597 C CA . GLU B 1 375 ? 67.36100 23.01900 48.95600 1.000 52.29000 375 GLU A CA 1
ATOM 7598 C C . GLU B 1 375 ? 66.60800 21.69800 48.87800 1.000 50.24000 375 GLU A C 1
ATOM 7599 O O . GLU B 1 375 ? 65.93900 21.29300 49.83200 1.000 47.22000 375 GLU A O 1
ATOM 7605 N N . PHE B 1 376 ? 66.72700 21.02500 47.73700 1.000 47.59000 376 PHE A N 1
ATOM 7606 C CA . PHE B 1 376 ? 66.04300 19.76500 47.47800 1.000 48.29000 376 PHE A CA 1
ATOM 7607 C C . PHE B 1 376 ? 66.98500 18.59300 47.72000 1.000 44.35000 376 PHE A C 1
ATOM 7608 O O . PHE B 1 376 ? 68.16200 18.64200 47.35100 1.000 48.71000 376 PHE A O 1
ATOM 7616 N N . ASN B 1 377 ? 66.45800 17.53800 48.34100 1.000 48.39000 377 ASN A N 1
ATOM 7617 C CA . ASN B 1 377 ? 67.18700 16.29000 48.52000 1.000 46.71000 377 ASN A CA 1
ATOM 7618 C C . ASN B 1 377 ? 66.21600 15.12700 48.38100 1.000 49.64000 377 ASN A C 1
ATOM 7619 O O . ASN B 1 377 ? 65.01400 15.27100 48.61900 1.000 47.47000 377 ASN A O 1
ATOM 7624 N N . ALA B 1 378 ? 66.75500 13.96600 48.00000 1.000 51.13000 378 ALA A N 1
ATOM 7625 C CA . ALA B 1 378 ? 65.90700 12.81000 47.72200 1.000 48.86000 378 ALA A CA 1
ATOM 7626 C C . ALA B 1 378 ? 65.29300 12.22800 48.98900 1.000 46.85000 378 ALA A C 1
ATOM 7627 O O . ALA B 1 378 ? 64.19100 11.67000 48.93700 1.000 47.71000 378 ALA A O 1
ATOM 7629 N N . GLU B 1 379 ? 65.98000 12.35200 50.12800 1.000 48.45000 379 GLU A N 1
ATOM 7630 C CA . GLU B 1 379 ? 65.50500 11.72900 51.36200 1.000 52.31000 379 GLU A CA 1
ATOM 7631 C C . GLU B 1 379 ? 64.14500 12.27400 51.78200 1.000 52.75000 379 GLU A C 1
ATOM 7632 O O . GLU B 1 379 ? 63.30700 11.53300 52.30900 1.000 57.93000 379 GLU A O 1
ATOM 7638 N N . LYS B 1 380 ? 63.91000 13.56500 51.56800 1.000 53.73000 380 LYS A N 1
ATOM 7639 C CA . LYS B 1 380 ? 62.64800 14.21500 51.89600 1.000 47.51000 380 LYS A CA 1
ATOM 7640 C C . LYS B 1 380 ? 62.02800 14.84400 50.65400 1.000 51.51000 380 LYS A C 1
ATOM 7641 O O . LYS B 1 380 ? 61.49100 15.95000 50.69900 1.000 45.32000 380 LYS A O 1
ATOM 7647 N N . ALA B 1 381 ? 62.09200 14.12800 49.52800 1.000 53.28000 381 ALA A N 1
ATOM 7648 C CA . ALA B 1 381 ? 61.66600 14.69800 48.25200 1.000 49.14000 381 ALA A CA 1
ATOM 7649 C C . ALA B 1 381 ? 60.20500 15.12800 48.28800 1.000 51.44000 381 ALA A C 1
ATOM 7650 O O . ALA B 1 381 ? 59.85500 16.20500 47.78700 1.000 49.39000 381 ALA A O 1
ATOM 7652 N N . ASP B 1 382 ? 59.33700 14.30700 48.88100 1.000 47.68000 382 ASP A N 1
ATOM 7653 C CA . ASP B 1 382 ? 57.91700 14.63700 48.90600 1.000 52.06000 382 ASP A CA 1
ATOM 7654 C C . ASP B 1 382 ? 57.65400 15.86700 49.76600 1.000 50.47000 382 ASP A C 1
ATOM 7655 O O . ASP B 1 382 ? 56.92300 16.77300 49.35600 1.000 49.59000 382 ASP A O 1
ATOM 7660 N N . GLU B 1 383 ? 58.25200 15.92300 50.95700 1.000 47.54000 383 GLU A N 1
ATOM 7661 C CA . GLU B 1 383 ? 58.05200 17.07300 51.83600 1.000 48.91000 383 GLU A CA 1
ATOM 7662 C C . GLU B 1 383 ? 58.51100 18.36600 51.16500 1.000 48.48000 383 GLU A C 1
ATOM 7663 O O . GLU B 1 383 ? 57.80300 19.38300 51.18700 1.000 46.68000 383 GLU A O 1
ATOM 7669 N N . ILE B 1 384 ? 59.69700 18.33300 50.55000 1.000 49.83000 384 ILE A N 1
ATOM 7670 C CA . ILE B 1 384 ? 60.24600 19.50800 49.87500 1.000 46.77000 384 ILE A CA 1
ATOM 7671 C C . ILE B 1 384 ? 59.35800 19.92700 48.71200 1.000 47.96000 384 ILE A C 1
ATOM 7672 O O . ILE B 1 384 ? 59.09100 21.12100 48.51000 1.000 53.43000 384 ILE A O 1
ATOM 7677 N N . ALA B 1 385 ? 58.89500 18.95500 47.92200 1.000 46.41000 385 ALA A N 1
ATOM 7678 C CA . ALA B 1 385 ? 58.07000 19.27400 46.76300 1.000 53.67000 385 ALA A CA 1
ATOM 7679 C C . ALA B 1 385 ? 56.74100 19.88800 47.18300 1.000 50.79000 385 ALA A C 1
ATOM 7680 O O . ALA B 1 385 ? 56.25700 20.83500 46.54900 1.000 51.44000 385 ALA A O 1
ATOM 7682 N N . LYS B 1 386 ? 56.13300 19.36500 48.25100 1.000 51.43000 386 LYS A N 1
ATOM 7683 C CA . LYS B 1 386 ? 54.87000 19.93700 48.70500 1.000 58.38000 386 LYS A CA 1
ATOM 7684 C C . LYS B 1 386 ? 55.07900 21.33000 49.28600 1.000 55.37000 386 LYS A C 1
ATOM 7685 O O . LYS B 1 386 ? 54.25500 22.22100 49.06500 1.000 57.10000 386 LYS A O 1
ATOM 7691 N N . GLU B 1 387 ? 56.18600 21.55000 50.00000 1.000 54.00000 387 GLU A N 1
ATOM 7692 C CA . GLU B 1 387 ? 56.49400 22.90600 50.45100 1.000 55.68000 387 GLU A CA 1
ATOM 7693 C C . GLU B 1 387 ? 56.62400 23.86400 49.27000 1.000 56.16000 387 GLU A C 1
ATOM 7694 O O . GLU B 1 387 ? 56.09700 24.98500 49.30200 1.000 53.35000 387 GLU A O 1
ATOM 7700 N N . ILE B 1 388 ? 57.30000 23.42700 48.20800 1.000 58.64000 388 ILE A N 1
ATOM 7701 C CA . ILE B 1 388 ? 57.54700 24.30100 47.06300 1.000 52.89000 388 ILE A CA 1
ATOM 7702 C C . ILE B 1 388 ? 56.24100 24.63500 46.34500 1.000 52.14000 388 ILE A C 1
ATOM 7703 O O . ILE B 1 388 ? 55.95800 25.80200 46.03700 1.000 48.89000 388 ILE A O 1
ATOM 7708 N N . VAL B 1 389 ? 55.41800 23.62100 46.06800 1.000 55.87000 389 VAL A N 1
ATOM 7709 C CA . VAL B 1 389 ? 54.17900 23.91200 45.35600 1.000 55.94000 389 VAL A CA 1
ATOM 7710 C C . VAL B 1 389 ? 53.16700 24.61200 46.26000 1.000 59.59000 389 VAL A C 1
ATOM 7711 O O . VAL B 1 389 ? 52.30000 25.33700 45.76100 1.000 55.07000 389 VAL A O 1
ATOM 7715 N N . ARG B 1 390 ? 53.28000 24.46400 47.58500 1.000 54.96000 390 ARG A N 1
ATOM 7716 C CA . ARG B 1 390 ? 52.47300 25.28100 48.48300 1.000 54.68000 390 ARG A CA 1
ATOM 7717 C C . ARG B 1 390 ? 52.88600 26.74400 48.40500 1.000 58.32000 390 ARG A C 1
ATOM 7718 O O . ARG B 1 390 ? 52.03200 27.63600 48.41300 1.000 61.28000 390 ARG A O 1
ATOM 7726 N N . ILE B 1 391 ? 54.19400 27.00800 48.34300 1.000 54.52000 391 ILE A N 1
ATOM 7727 C CA . ILE B 1 391 ? 54.65900 28.37700 48.12800 1.000 54.04000 391 ILE A CA 1
ATOM 7728 C C . ILE B 1 391 ? 54.11100 28.91700 46.81300 1.000 48.84000 391 ILE A C 1
ATOM 7729 O O . ILE B 1 391 ? 53.72800 30.08900 46.71400 1.000 53.75000 391 ILE A O 1
ATOM 7734 N N . ALA B 1 392 ? 54.05500 28.06700 45.78700 1.000 52.96000 392 ALA A N 1
ATOM 7735 C CA . ALA B 1 392 ? 53.53500 28.51200 44.49500 1.000 52.64000 392 ALA A CA 1
ATOM 7736 C C . ALA B 1 392 ? 52.03900 28.80900 44.56300 1.000 61.61000 392 ALA A C 1
ATOM 7737 O O . ALA B 1 392 ? 51.55900 29.75700 43.93000 1.000 56.48000 392 ALA A O 1
ATOM 7739 N N . ILE B 1 393 ? 51.28700 28.00700 45.32000 1.000 61.03000 393 ILE A N 1
ATOM 7740 C CA . ILE B 1 393 ? 49.84300 28.21200 45.42400 1.000 59.47000 393 ILE A CA 1
ATOM 7741 C C . ILE B 1 393 ? 49.53800 29.46000 46.24200 1.000 59.98000 393 ILE A C 1
ATOM 7742 O O . ILE B 1 393 ? 48.72100 30.29900 45.84500 1.000 59.16000 393 ILE A O 1
ATOM 7747 N N . GLU B 1 394 ? 50.19200 29.60100 47.39800 1.000 62.45000 394 GLU A N 1
ATOM 7748 C CA . GLU B 1 394 ? 50.00300 30.77000 48.25000 1.000 58.14000 394 GLU A CA 1
ATOM 7749 C C . GLU B 1 394 ? 50.41900 32.06500 47.56700 1.000 58.54000 394 GLU A C 1
ATOM 7750 O O . GLU B 1 394 ? 50.15800 33.14500 48.11000 1.000 60.53000 394 GLU A O 1
ATOM 7756 N N . ASN B 1 395 ? 51.05200 31.98300 46.39800 1.000 57.80000 395 ASN A N 1
ATOM 7757 C CA . ASN B 1 395 ? 51.41400 33.14900 45.60800 1.000 57.06000 395 ASN A CA 1
ATOM 7758 C C . ASN B 1 395 ? 50.35700 33.51500 44.57500 1.000 55.06000 395 ASN A C 1
ATOM 7759 O O . ASN B 1 395 ? 50.48200 34.55900 43.92700 1.000 56.91000 395 ASN A O 1
ATOM 7764 N N . TYR B 1 396 ? 49.32800 32.68300 44.40800 1.000 55.95000 396 TYR A N 1
ATOM 7765 C CA . TYR B 1 396 ? 48.30300 32.96000 43.40500 1.000 58.56000 396 TYR A CA 1
ATOM 7766 C C . TYR B 1 396 ? 47.57000 34.28200 43.61800 1.000 61.12000 396 TYR A C 1
ATOM 7767 O O . TYR B 1 396 ? 47.36500 35.00200 42.62400 1.000 63.21000 396 TYR A O 1
ATOM 7776 N N . PRO B 1 397 ? 47.14800 34.66200 44.83200 1.000 56.74000 397 PRO A N 1
ATOM 7777 C CA . PRO B 1 397 ? 46.43000 35.94100 44.98300 1.000 55.00000 397 PRO A CA 1
ATOM 7778 C C . PRO B 1 397 ? 47.22100 37.16000 44.54200 1.000 58.12000 397 PRO A C 1
ATOM 7779 O O . PRO B 1 397 ? 46.61500 38.20500 44.27700 1.000 67.74000 397 PRO A O 1
ATOM 7783 N N . ASN B 1 398 ? 48.54400 37.06800 44.44600 1.000 60.55000 398 ASN A N 1
ATOM 7784 C CA . ASN B 1 398 ? 49.37900 38.21600 44.12100 1.000 57.47000 398 ASN A CA 1
ATOM 7785 C C . ASN B 1 398 ? 49.61900 38.38100 42.62600 1.000 56.90000 398 ASN A C 1
ATOM 7786 O O . ASN B 1 398 ? 50.44600 39.21300 42.23800 1.000 57.73000 398 ASN A O 1
ATOM 7791 N N . ARG B 1 399 ? 48.93200 37.62200 41.78500 1.000 58.91000 399 ARG A N 1
ATOM 7792 C CA . ARG B 1 399 ? 49.16400 37.72400 40.34800 1.000 65.59000 399 ARG A CA 1
ATOM 7793 C C . ARG B 1 399 ? 48.74200 39.10100 39.85500 1.000 65.66000 399 ARG A C 1
ATOM 7794 O O . ARG B 1 399 ? 47.57000 39.47000 40.00600 1.000 71.22000 399 ARG A O 1
ATOM 7802 N N . PRO B 1 400 ? 49.64700 39.89100 39.27700 1.000 66.66000 400 PRO A N 1
ATOM 7803 C CA . PRO B 1 400 ? 49.24500 41.19300 38.73100 1.000 67.69000 400 PRO A CA 1
ATOM 7804 C C . PRO B 1 400 ? 48.35300 41.02800 37.51400 1.000 70.90000 400 PRO A C 1
ATOM 7805 O O . PRO B 1 400 ? 48.80600 41.18700 36.37600 1.000 73.44000 400 PRO A O 1
ATOM 7809 N N . ARG B 1 401 ? 47.07900 40.70400 37.74900 1.000 73.18000 401 ARG A N 1
ATOM 7810 C CA . ARG B 1 401 ? 46.14500 40.45100 36.65800 1.000 74.71000 401 ARG A CA 1
ATOM 7811 C C . ARG B 1 401 ? 45.93700 41.66900 35.76800 1.000 74.27000 401 ARG A C 1
ATOM 7812 O O . ARG B 1 401 ? 45.39100 41.52700 34.66900 1.000 75.65000 401 ARG A O 1
ATOM 7820 N N . ASP B 1 402 ? 46.36600 42.85300 36.21000 1.000 78.95000 402 ASP A N 1
ATOM 7821 C CA . ASP B 1 402 ? 46.37900 44.02400 35.34400 1.000 76.62000 402 ASP A CA 1
ATOM 7822 C C . ASP B 1 402 ? 47.44000 43.92600 34.25600 1.000 74.36000 402 ASP A C 1
ATOM 7823 O O . ASP B 1 402 ? 47.37900 44.68100 33.28100 1.000 80.23000 402 ASP A O 1
ATOM 7828 N N . ARG B 1 403 ? 48.41000 43.01600 34.40100 1.000 77.88000 403 ARG A N 1
ATOM 7829 C CA . ARG B 1 403 ? 49.51700 42.90400 33.45700 1.000 76.23000 403 ARG A CA 1
ATOM 7830 C C . ARG B 1 403 ? 49.69800 41.48000 32.93800 1.000 68.48000 403 ARG A C 1
ATOM 7831 O O . ARG B 1 403 ? 50.78600 41.13500 32.46700 1.000 62.31000 403 ARG A O 1
ATOM 7839 N N . VAL B 1 404 ? 48.66300 40.64900 33.01200 1.000 64.47000 404 VAL A N 1
ATOM 7840 C CA . VAL B 1 404 ? 48.75100 39.27800 32.52000 1.000 58.37000 404 VAL A CA 1
ATOM 7841 C C . VAL B 1 404 ? 48.51100 39.27600 31.01700 1.000 57.42000 404 VAL A C 1
ATOM 7842 O O . VAL B 1 404 ? 47.57500 39.91900 30.52600 1.000 74.04000 404 VAL A O 1
ATOM 7846 N N . HIS B 1 405 ? 49.36400 38.55600 30.27500 1.000 58.86000 405 HIS A N 1
ATOM 7847 C CA . HIS B 1 405 ? 49.20400 38.43200 28.82400 1.000 56.49000 405 HIS A CA 1
ATOM 7848 C C . HIS B 1 405 ? 49.76900 37.07300 28.39600 1.000 58.21000 405 HIS A C 1
ATOM 7849 O O . HIS B 1 405 ? 50.91400 36.95000 27.95400 1.000 58.78000 405 HIS A O 1
ATOM 7856 N N . ILE B 1 406 ? 48.94300 36.03900 28.52900 1.000 55.01000 406 ILE A N 1
ATOM 7857 C CA . ILE B 1 406 ? 49.29800 34.69800 28.07100 1.000 52.45000 406 ILE A CA 1
ATOM 7858 C C . ILE B 1 406 ? 48.99400 34.60500 26.58000 1.000 55.81000 406 ILE A C 1
ATOM 7859 O O . ILE B 1 406 ? 47.81800 34.64800 26.19200 1.000 65.38000 406 ILE A O 1
ATOM 7864 N N . PRO B 1 407 ? 50.00100 34.48500 25.71700 1.000 56.22000 407 PRO A N 1
ATOM 7865 C CA . PRO B 1 407 ? 49.72900 34.40400 24.27500 1.000 58.35000 407 PRO A CA 1
ATOM 7866 C C . PRO B 1 407 ? 48.93000 33.15500 23.93100 1.000 64.00000 407 PRO A C 1
ATOM 7867 O O . PRO B 1 407 ? 49.32400 32.03300 24.25600 1.000 66.36000 407 PRO A O 1
ATOM 7871 N N . LYS B 1 408 ? 47.79500 33.36500 23.26200 1.000 67.60000 408 LYS A N 1
ATOM 7872 C CA . LYS B 1 408 ? 46.85500 32.29600 22.91800 1.000 67.83000 408 LYS A CA 1
ATOM 7873 C C . LYS B 1 408 ? 47.45300 31.42800 21.81100 1.000 76.98000 408 LYS A C 1
ATOM 7874 O O . LYS B 1 408 ? 47.09000 31.50600 20.63600 1.000 79.27000 408 LYS A O 1
ATOM 7880 N N . HIS B 1 409 ? 48.39100 30.56700 22.19400 1.000 71.75000 409 HIS A N 1
ATOM 7881 C CA . HIS B 1 409 ? 49.02100 29.68300 21.21600 1.000 65.79000 409 HIS A CA 1
ATOM 7882 C C . HIS B 1 409 ? 49.44500 28.39300 21.90300 1.000 67.35000 409 HIS A C 1
ATOM 7883 O O . HIS B 1 409 ? 50.42300 28.37900 22.65600 1.000 68.22000 409 HIS A O 1
ATOM 7890 N N . LYS B 1 410 ? 48.70200 27.32300 21.64700 1.000 64.54000 410 LYS A N 1
ATOM 7891 C CA . LYS B 1 410 ? 49.09200 25.96500 21.98900 1.000 62.46000 410 LYS A CA 1
ATOM 7892 C C . LYS B 1 410 ? 49.26100 25.17100 20.70300 1.000 59.23000 410 LYS A C 1
ATOM 7893 O O . LYS B 1 410 ? 48.82700 25.58900 19.62600 1.000 63.03000 410 LYS A O 1
ATOM 7899 N N . MET B 1 411 ? 49.89800 24.00900 20.81300 1.000 57.65000 411 MET A N 1
ATOM 7900 C CA . MET B 1 411 ? 49.98000 23.12000 19.66300 1.000 58.19000 411 MET A CA 1
ATOM 7901 C C . MET B 1 411 ? 50.07500 21.67800 20.13200 1.000 61.99000 411 MET A C 1
ATOM 7902 O O . MET B 1 411 ? 50.82700 21.36900 21.05800 1.000 61.61000 411 MET A O 1
ATOM 7907 N N . GLU B 1 412 ? 49.30300 20.80700 19.49100 1.000 60.87000 412 GLU A N 1
ATOM 7908 C CA . GLU B 1 412 ? 49.37100 19.38500 19.79100 1.000 62.30000 412 GLU A CA 1
ATOM 7909 C C . GLU B 1 412 ? 50.71900 18.81900 19.36100 1.000 53.01000 412 GLU A C 1
ATOM 7910 O O . GLU B 1 412 ? 51.24300 19.15800 18.29600 1.000 56.22000 412 GLU A O 1
ATOM 7916 N N . ALA B 1 413 ? 51.28400 17.95400 20.19900 1.000 51.99000 413 ALA A N 1
ATOM 7917 C CA . ALA B 1 413 ? 52.55200 17.31000 19.89800 1.000 53.30000 413 ALA A CA 1
ATOM 7918 C C . ALA B 1 413 ? 52.51500 15.86900 20.37700 1.000 49.48000 413 ALA A C 1
ATOM 7919 O O . ALA B 1 413 ? 52.04700 15.58400 21.48400 1.000 50.66000 413 ALA A O 1
ATOM 7921 N N . ILE B 1 414 ? 53.00700 14.96600 19.53600 1.000 52.62000 414 ILE A N 1
ATOM 7922 C CA . ILE B 1 414 ? 53.12100 13.55300 19.87100 1.000 50.08000 414 ILE A CA 1
ATOM 7923 C C . ILE B 1 414 ? 54.57100 13.27900 20.24700 1.000 49.66000 414 ILE A C 1
ATOM 7924 O O . ILE B 1 414 ? 55.47600 13.42000 19.41600 1.000 52.30000 414 ILE A O 1
ATOM 7929 N N . ALA B 1 415 ? 54.78900 12.88900 21.50100 1.000 48.37000 415 ALA A N 1
ATOM 7930 C CA . ALA B 1 415 ? 56.13600 12.67600 22.01400 1.000 49.90000 415 ALA A CA 1
ATOM 7931 C C . ALA B 1 415 ? 56.28600 11.30200 22.65300 1.000 51.67000 415 ALA A C 1
ATOM 7932 O O . ALA B 1 415 ? 55.39300 10.45500 22.54400 1.000 49.65000 415 ALA A O 1
ATOM 7934 N N . GLY B 1 416 ? 57.41200 11.07700 23.32400 1.000 46.83000 416 GLY A N 1
ATOM 7935 C CA . GLY B 1 416 ? 57.67300 9.80000 23.95100 1.000 50.37000 416 GLY A CA 1
ATOM 7936 C C . GLY B 1 416 ? 58.30700 8.77100 23.04700 1.000 47.03000 416 GLY A C 1
ATOM 7937 O O . GLY B 1 416 ? 58.10500 7.56900 23.25700 1.000 49.78000 416 GLY A O 1
ATOM 7938 N N . PHE B 1 417 ? 59.07600 9.19900 22.04700 1.000 42.68000 417 PHE A N 1
ATOM 7939 C CA . PHE B 1 417 ? 59.65700 8.27200 21.07800 1.000 45.59000 417 PHE A CA 1
ATOM 7940 C C . PHE B 1 417 ? 61.07400 7.89100 21.50500 1.000 48.68000 417 PHE A C 1
ATOM 7941 O O . PHE B 1 417 ? 62.08100 8.30900 20.92800 1.000 48.62000 417 PHE A O 1
ATOM 7949 N N . SER B 1 418 ? 61.13000 7.07700 22.55400 1.000 45.90000 418 SER A N 1
ATOM 7950 C CA . SER B 1 418 ? 62.36000 6.39100 22.90100 1.000 46.52000 418 SER A CA 1
ATOM 7951 C C . SER B 1 418 ? 62.68900 5.35300 21.83100 1.000 46.41000 418 SER A C 1
ATOM 7952 O O . SER B 1 418 ? 61.87000 5.03300 20.96400 1.000 51.22000 418 SER A O 1
ATOM 7955 N N . VAL B 1 419 ? 63.91300 4.82300 21.89400 1.000 43.44000 419 VAL A N 1
ATOM 7956 C CA . VAL B 1 419 ? 64.27300 3.71600 21.01300 1.000 43.41000 419 VAL A CA 1
ATOM 7957 C C . VAL B 1 419 ? 63.31000 2.55200 21.21600 1.000 45.52000 419 VAL A C 1
ATOM 7958 O O . VAL B 1 419 ? 62.91600 1.87500 20.25800 1.000 43.99000 419 VAL A O 1
ATOM 7962 N N . GLU B 1 420 ? 62.89400 2.32500 22.46500 1.000 46.69000 420 GLU A N 1
ATOM 7963 C CA . GLU B 1 420 ? 61.94100 1.26100 22.76300 1.000 49.23000 420 GLU A CA 1
ATOM 7964 C C . GLU B 1 420 ? 60.59700 1.52500 22.09400 1.000 49.61000 420 GLU A C 1
ATOM 7965 O O . GLU B 1 420 ? 60.00400 0.62400 21.49000 1.000 50.03000 420 GLU A O 1
ATOM 7971 N N . ALA B 1 421 ? 60.09700 2.75900 22.19500 1.000 44.98000 421 ALA A N 1
ATOM 7972 C CA . ALA B 1 421 ? 58.83000 3.09000 21.55300 1.000 51.42000 421 ALA A CA 1
ATOM 7973 C C . ALA B 1 421 ? 58.92000 2.95800 20.03900 1.000 53.81000 421 ALA A C 1
ATOM 7974 O O . ALA B 1 421 ? 57.94900 2.55100 19.39100 1.000 52.96000 421 ALA A O 1
ATOM 7976 N N . ILE B 1 422 ? 60.08200 3.27100 19.46400 1.000 48.80000 422 ILE A N 1
ATOM 7977 C CA . ILE B 1 422 ? 60.24000 3.19800 18.01600 1.000 48.94000 422 ILE A CA 1
ATOM 7978 C C . ILE B 1 422 ? 60.26600 1.74700 17.55100 1.000 49.82000 422 ILE A C 1
ATOM 7979 O O . ILE B 1 422 ? 59.60500 1.38500 16.57000 1.000 54.49000 422 ILE A O 1
ATOM 7984 N N . VAL B 1 423 ? 61.02400 0.88900 18.24100 1.000 51.63000 423 VAL A N 1
ATOM 7985 C CA . VAL B 1 423 ? 61.04300 -0.52100 17.85100 1.000 55.37000 423 VAL A CA 1
ATOM 7986 C C . VAL B 1 423 ? 59.67300 -1.15100 18.07500 1.000 51.01000 423 VAL A C 1
ATOM 7987 O O . VAL B 1 423 ? 59.22400 -1.99100 17.28600 1.000 58.29000 423 VAL A O 1
ATOM 7991 N N . GLU B 1 424 ? 58.97000 -0.73300 19.13000 1.000 53.88000 424 GLU A N 1
ATOM 7992 C CA . GLU B 1 424 ? 57.65100 -1.28900 19.40800 1.000 50.55000 424 GLU A CA 1
ATOM 7993 C C . GLU B 1 424 ? 56.63100 -0.84600 18.36500 1.000 52.64000 424 GLU A C 1
ATOM 7994 O O . GLU B 1 424 ? 55.74400 -1.62100 17.98900 1.000 57.55000 424 GLU A O 1
ATOM 8000 N N . ALA B 1 425 ? 56.74700 0.39100 17.87400 1.000 53.27000 425 ALA A N 1
ATOM 8001 C CA . ALA B 1 425 ? 55.83400 0.86800 16.84200 1.000 51.21000 425 ALA A CA 1
ATOM 8002 C C . ALA B 1 425 ? 56.07500 0.19300 15.49900 1.000 58.61000 425 ALA A C 1
ATOM 8003 O O . ALA B 1 425 ? 55.15600 0.13500 14.67500 1.000 63.74000 425 ALA A O 1
ATOM 8005 N N . LEU B 1 426 ? 57.28200 -0.31300 15.26100 1.000 56.55000 426 LEU A N 1
ATOM 8006 C CA . LEU B 1 426 ? 57.60300 -1.01700 14.02800 1.000 53.35000 426 LEU A CA 1
ATOM 8007 C C . LEU B 1 426 ? 57.21500 -2.48900 14.07100 1.000 54.10000 426 LEU A C 1
ATOM 8008 O O . LEU B 1 426 ? 57.57600 -3.23500 13.15500 1.000 61.20000 426 LEU A O 1
ATOM 8013 N N . GLY B 1 427 ? 56.49900 -2.92300 15.10600 1.000 51.52000 427 GLY A N 1
ATOM 8014 C CA . GLY B 1 427 ? 56.07700 -4.30100 15.23100 1.000 53.57000 427 GLY A CA 1
ATOM 8015 C C . GLY B 1 427 ? 56.93400 -5.15700 16.13600 1.000 61.42000 427 GLY A C 1
ATOM 8016 O O . GLY B 1 427 ? 56.68100 -6.36400 16.24000 1.000 62.78000 427 GLY A O 1
ATOM 8017 N N . GLY B 1 428 ? 57.93600 -4.57700 16.79400 1.000 58.44000 428 GLY A N 1
ATOM 8018 C CA . GLY B 1 428 ? 58.82500 -5.32200 17.66300 1.000 57.90000 428 GLY A CA 1
ATOM 8019 C C . GLY B 1 428 ? 60.22800 -5.50200 17.13000 1.000 55.56000 428 GLY A C 1
ATOM 8020 O O . GLY B 1 428 ? 61.07200 -6.06200 17.83900 1.000 54.76000 428 GLY A O 1
ATOM 8021 N N . THR B 1 429 ? 60.50900 -5.04700 15.91200 1.000 56.52000 429 THR A N 1
ATOM 8022 C CA . THR B 1 429 ? 61.84000 -5.15100 15.33400 1.000 62.09000 429 THR A CA 1
ATOM 8023 C C . THR B 1 429 ? 62.07400 -3.94100 14.44200 1.000 60.95000 429 THR A C 1
ATOM 8024 O O . THR B 1 429 ? 61.17300 -3.13300 14.20800 1.000 65.30000 429 THR A O 1
ATOM 8028 N N . LEU B 1 430 ? 63.30200 -3.82100 13.94400 1.000 57.30000 430 LEU A N 1
ATOM 8029 C CA . LEU B 1 430 ? 63.67500 -2.73600 13.04800 1.000 56.73000 430 LEU A CA 1
ATOM 8030 C C . LEU B 1 430 ? 63.55000 -3.11200 11.57700 1.000 61.74000 430 LEU A C 1
ATOM 8031 O O . LEU B 1 430 ? 63.80900 -2.26500 10.71500 1.000 61.00000 430 LEU A O 1
ATOM 8036 N N . GLU B 1 431 ? 63.16700 -4.35500 11.27700 1.000 61.83000 431 GLU A N 1
ATOM 8037 C CA . GLU B 1 431 ? 63.03300 -4.81000 9.89300 1.000 60.41000 431 GLU A CA 1
ATOM 8038 C C . GLU B 1 431 ? 62.21900 -3.86900 9.01300 1.000 58.95000 431 GLU A C 1
ATOM 8039 O O . GLU B 1 431 ? 62.66200 -3.58600 7.88700 1.000 55.29000 431 GLU A O 1
ATOM 8045 N N . PRO B 1 432 ? 61.04500 -3.36800 9.42800 1.000 51.27000 432 PRO A N 1
ATOM 8046 C CA . PRO B 1 432 ? 60.33300 -2.41800 8.55600 1.000 45.60000 432 PRO A CA 1
ATOM 8047 C C . PRO B 1 432 ? 61.15500 -1.18800 8.22400 1.000 53.59000 432 PRO A C 1
ATOM 8048 O O . PRO B 1 432 ? 61.18400 -0.76300 7.06200 1.000 51.86000 432 PRO A O 1
ATOM 8052 N N . LEU B 1 433 ? 61.85100 -0.61700 9.21000 1.000 58.20000 433 LEU A N 1
ATOM 8053 C CA . LEU B 1 433 ? 62.64600 0.57900 8.95600 1.000 50.35000 433 LEU A CA 1
ATOM 8054 C C . LEU B 1 433 ? 63.86300 0.26500 8.09300 1.000 50.87000 433 LEU A C 1
ATOM 8055 O O . LEU B 1 433 ? 64.22100 1.05400 7.21200 1.000 49.63000 433 LEU A O 1
ATOM 8060 N N . ILE B 1 434 ? 64.50700 -0.88000 8.32700 1.000 49.76000 434 ILE A N 1
ATOM 8061 C CA . ILE B 1 434 ? 65.63900 -1.28400 7.49400 1.000 49.47000 434 ILE A CA 1
ATOM 8062 C C . ILE B 1 434 ? 65.20200 -1.42700 6.04000 1.000 53.76000 434 ILE A C 1
ATOM 8063 O O . ILE B 1 434 ? 65.84900 -0.90800 5.11900 1.000 54.88000 434 ILE A O 1
ATOM 8068 N N . ASN B 1 435 ? 64.09100 -2.13300 5.81600 1.000 48.71000 435 ASN A N 1
ATOM 8069 C CA . ASN B 1 435 ? 63.57100 -2.29400 4.46300 1.000 53.99000 435 ASN A CA 1
ATOM 8070 C C . ASN B 1 435 ? 63.23200 -0.94400 3.84700 1.000 52.72000 435 ASN A C 1
ATOM 8071 O O . ASN B 1 435 ? 63.59500 -0.66200 2.70000 1.000 54.60000 435 ASN A O 1
ATOM 8076 N N . ALA B 1 436 ? 62.54500 -0.08900 4.60800 1.000 55.86000 436 ALA A N 1
ATOM 8077 C CA . ALA B 1 436 ? 62.15900 1.22500 4.11100 1.000 53.41000 436 ALA A CA 1
ATOM 8078 C C . ALA B 1 436 ? 63.37200 2.05800 3.72500 1.000 57.36000 436 ALA A C 1
ATOM 8079 O O . ALA B 1 436 ? 63.32600 2.82500 2.75500 1.000 57.84000 436 ALA A O 1
ATOM 8081 N N . LEU B 1 437 ? 64.45700 1.94200 4.49000 1.000 58.04000 437 LEU A N 1
ATOM 8082 C CA . LEU B 1 437 ? 65.68500 2.64500 4.14300 1.000 55.45000 437 LEU A CA 1
ATOM 8083 C C . LEU B 1 437 ? 66.29900 2.07300 2.87500 1.000 57.45000 437 LEU A C 1
ATOM 8084 O O . LEU B 1 437 ? 66.84200 2.81700 2.05000 1.000 55.59000 437 LEU A O 1
ATOM 8089 N N . ARG B 1 438 ? 66.22000 0.75200 2.70000 1.000 54.65000 438 ARG A N 1
ATOM 8090 C CA . ARG B 1 438 ? 66.82700 0.14200 1.52100 1.000 61.16000 438 ARG A CA 1
ATOM 8091 C C . ARG B 1 438 ? 66.06400 0.50100 0.24900 1.000 65.65000 438 ARG A C 1
ATOM 8092 O O . ARG B 1 438 ? 66.67600 0.72000 -0.80200 1.000 64.63000 438 ARG A O 1
ATOM 8100 N N . ASP B 1 439 ? 64.73100 0.57300 0.32400 1.000 62.36000 439 ASP A N 1
ATOM 8101 C CA . ASP B 1 439 ? 63.94800 0.89900 -0.86700 1.000 61.70000 439 ASP A CA 1
ATOM 8102 C C . ASP B 1 439 ? 64.18700 2.33200 -1.31700 1.000 66.23000 439 ASP A C 1
ATOM 8103 O O . ASP B 1 439 ? 64.22500 2.61400 -2.52000 1.000 74.51000 439 ASP A O 1
ATOM 8108 N N . GLY B 1 440 ? 64.35100 3.24800 -0.36900 1.000 62.55000 440 GLY A N 1
ATOM 8109 C CA . GLY B 1 440 ? 64.30300 4.66500 -0.64600 1.000 61.44000 440 GLY A CA 1
ATOM 8110 C C . GLY B 1 440 ? 63.02200 5.32900 -0.19400 1.000 60.76000 440 GLY A C 1
ATOM 8111 O O . GLY B 1 440 ? 62.90900 6.55700 -0.30300 1.000 61.89000 440 GLY A O 1
ATOM 8112 N N . THR B 1 441 ? 62.05100 4.54600 0.28600 1.000 59.46000 441 THR A N 1
ATOM 8113 C CA . THR B 1 441 ? 60.87400 5.11300 0.93700 1.000 60.81000 441 THR A CA 1
ATOM 8114 C C . THR B 1 441 ? 61.28700 6.14800 1.97200 1.000 60.33000 441 THR A C 1
ATOM 8115 O O . THR B 1 441 ? 60.73900 7.25500 2.02300 1.000 61.50000 441 THR A O 1
ATOM 8119 N N . ILE B 1 442 ? 62.26700 5.80000 2.80000 1.000 61.14000 442 ILE A N 1
ATOM 8120 C CA . ILE B 1 442 ? 62.94500 6.73500 3.68700 1.000 55.98000 442 ILE A CA 1
ATOM 8121 C C . ILE B 1 442 ? 64.37300 6.87400 3.18100 1.000 56.62000 442 ILE A C 1
ATOM 8122 O O . ILE B 1 442 ? 65.11500 5.88500 3.11700 1.000 55.81000 442 ILE A O 1
ATOM 8127 N N . LYS B 1 443 ? 64.75400 8.09500 2.80100 1.000 51.38000 443 LYS A N 1
ATOM 8128 C CA . LYS B 1 443 ? 66.09900 8.31100 2.27700 1.000 58.40000 443 LYS A CA 1
ATOM 8129 C C . LYS B 1 443 ? 67.15000 8.17300 3.37400 1.000 61.77000 443 LYS A C 1
ATOM 8130 O O . LYS B 1 443 ? 68.23500 7.62900 3.13800 1.000 56.53000 443 LYS A O 1
ATOM 8136 N N . GLY B 1 444 ? 66.84600 8.65400 4.57200 1.000 58.57000 444 GLY A N 1
ATOM 8137 C CA . GLY B 1 444 ? 67.77800 8.55600 5.67800 1.000 52.67000 444 GLY A CA 1
ATOM 8138 C C . GLY B 1 444 ? 67.13000 9.07100 6.94300 1.000 59.53000 444 GLY A C 1
ATOM 8139 O O . GLY B 1 444 ? 65.94300 9.41000 6.96800 1.000 57.51000 444 GLY A O 1
ATOM 8140 N N . ILE B 1 445 ? 67.93200 9.11400 8.00500 1.000 59.64000 445 ILE A N 1
ATOM 8141 C CA . ILE B 1 445 ? 67.50600 9.61100 9.30700 1.000 53.70000 445 ILE A CA 1
ATOM 8142 C C . ILE B 1 445 ? 68.44700 10.73000 9.72700 1.000 59.17000 445 ILE A C 1
ATOM 8143 O O . ILE B 1 445 ? 69.66200 10.64400 9.51600 1.000 55.42000 445 ILE A O 1
ATOM 8148 N N . VAL B 1 446 ? 67.88700 11.78300 10.31800 1.000 51.97000 446 VAL A N 1
ATOM 8149 C CA . VAL B 1 446 ? 68.67800 12.91500 10.78600 1.000 52.92000 446 VAL A CA 1
ATOM 8150 C C . VAL B 1 446 ? 68.23000 13.28700 12.19000 1.000 51.50000 446 VAL A C 1
ATOM 8151 O O . VAL B 1 446 ? 67.03300 13.47700 12.43700 1.000 50.19000 446 VAL A O 1
ATOM 8155 N N . GLY B 1 447 ? 69.19200 13.39000 13.10700 1.000 48.94000 447 GLY A N 1
ATOM 8156 C CA . GLY B 1 447 ? 68.93200 13.82300 14.45900 1.000 46.70000 447 GLY A CA 1
ATOM 8157 C C . GLY B 1 447 ? 69.25700 15.28700 14.63000 1.000 48.79000 447 GLY A C 1
ATOM 8158 O O . GLY B 1 447 ? 70.38500 15.72400 14.38300 1.000 46.72000 447 GLY A O 1
ATOM 8159 N N . ILE B 1 448 ? 68.25800 16.05900 15.05200 1.000 48.95000 448 ILE A N 1
ATOM 8160 C CA . ILE B 1 448 ? 68.38900 17.49300 15.26400 1.000 45.05000 448 ILE A CA 1
ATOM 8161 C C . ILE B 1 448 ? 68.33700 17.76600 16.76100 1.000 48.59000 448 ILE A C 1
ATOM 8162 O O . ILE B 1 448 ? 67.41100 17.32500 17.45800 1.000 51.83000 448 ILE A O 1
ATOM 8167 N N . VAL B 1 449 ? 69.34400 18.48100 17.25500 1.000 47.26000 449 VAL A N 1
ATOM 8168 C CA . VAL B 1 449 ? 69.57600 18.68200 18.67400 1.000 48.94000 449 VAL A CA 1
ATOM 8169 C C . VAL B 1 449 ? 69.94400 20.14600 18.89700 1.000 48.36000 449 VAL A C 1
ATOM 8170 O O . VAL B 1 449 ? 69.98000 20.94900 17.96100 1.000 49.87000 449 VAL A O 1
ATOM 8174 N N . GLY B 1 450 ? 70.21100 20.49200 20.14500 1.000 47.36000 450 GLY A N 1
ATOM 8175 C CA . GLY B 1 450 ? 70.88600 21.73500 20.45000 1.000 51.30000 450 GLY A CA 1
ATOM 8176 C C . GLY B 1 450 ? 69.97400 22.78300 21.06100 1.000 48.70000 450 GLY A C 1
ATOM 8177 O O . GLY B 1 450 ? 68.79700 22.55400 21.35200 1.000 52.13000 450 GLY A O 1
ATOM 8178 N N . CYS B 1 451 ? 70.54700 23.96900 21.21800 1.000 54.37000 451 CYS A N 1
ATOM 8179 C CA . CYS B 1 451 ? 70.03700 25.03800 22.05500 1.000 52.55000 451 CYS A CA 1
ATOM 8180 C C . CYS B 1 451 ? 69.24300 26.05400 21.23200 1.000 56.23000 451 CYS A C 1
ATOM 8181 O O . CYS B 1 451 ? 68.79200 25.76500 20.11700 1.000 51.52000 451 CYS A O 1
ATOM 8184 N N . ASN B 1 452 ? 69.04300 27.23900 21.80100 1.000 57.23000 452 ASN A N 1
ATOM 8185 C CA . ASN B 1 452 ? 68.67100 28.44200 21.07800 1.000 50.74000 452 ASN A CA 1
ATOM 8186 C C . ASN B 1 452 ? 69.82200 29.43500 21.17600 1.000 52.40000 452 ASN A C 1
ATOM 8187 O O . ASN B 1 452 ? 70.57800 29.43300 22.15000 1.000 55.41000 452 ASN A O 1
ATOM 8192 N N . ASN B 1 453 ? 69.95300 30.28000 20.16200 1.000 57.77000 453 ASN A N 1
ATOM 8193 C CA . ASN B 1 453 ? 70.97800 31.31600 20.16600 1.000 50.46000 453 ASN A CA 1
ATOM 8194 C C . ASN B 1 453 ? 70.40200 32.58700 19.55400 1.000 54.53000 453 ASN A C 1
ATOM 8195 O O . ASN B 1 453 ? 70.03200 32.59300 18.37300 1.000 55.78000 453 ASN A O 1
ATOM 8200 N N . PRO B 1 454 ? 70.31100 33.68200 20.31700 1.000 54.03000 454 PRO A N 1
ATOM 8201 C CA . PRO B 1 454 ? 69.69500 34.90800 19.78300 1.000 57.46000 454 PRO A CA 1
ATOM 8202 C C . PRO B 1 454 ? 70.47000 35.54200 18.63800 1.000 62.11000 454 PRO A C 1
ATOM 8203 O O . PRO B 1 454 ? 69.95100 36.47600 18.01200 1.000 58.79000 454 PRO A O 1
ATOM 8207 N N . LYS B 1 455 ? 71.68600 35.07700 18.34300 1.000 58.45000 455 LYS A N 1
ATOM 8208 C CA . LYS B 1 455 ? 72.40200 35.55300 17.16700 1.000 50.71000 455 LYS A CA 1
ATOM 8209 C C . LYS B 1 455 ? 71.77100 35.07600 15.86800 1.000 58.47000 455 LYS A C 1
ATOM 8210 O O . LYS B 1 455 ? 72.10800 35.60500 14.80400 1.000 59.89000 455 LYS A O 1
ATOM 8216 N N . VAL B 1 456 ? 70.88200 34.08800 15.92700 1.000 57.09000 456 VAL A N 1
ATOM 8217 C CA . VAL B 1 456 ? 70.18200 33.57700 14.75700 1.000 57.03000 456 VAL A CA 1
ATOM 8218 C C . VAL B 1 456 ? 68.69200 33.57300 15.06500 1.000 56.66000 456 VAL A C 1
ATOM 8219 O O . VAL B 1 456 ? 68.28200 33.44000 16.22300 1.000 57.35000 456 VAL A O 1
ATOM 8223 N N . LYS B 1 457 ? 67.88200 33.72900 14.01600 1.000 57.31000 457 LYS A N 1
ATOM 8224 C CA . LYS B 1 457 ? 66.43400 33.83800 14.16200 1.000 52.34000 457 LYS A CA 1
ATOM 8225 C C . LYS B 1 457 ? 65.87600 32.68700 14.98900 1.000 58.15000 457 LYS A C 1
ATOM 8226 O O . LYS B 1 457 ? 66.05900 31.51400 14.64600 1.000 54.14000 457 LYS A O 1
ATOM 8232 N N . HIS B 1 458 ? 65.19600 33.04000 16.07900 1.000 53.66000 458 HIS A N 1
ATOM 8233 C CA . HIS B 1 458 ? 64.75900 32.07100 17.07700 1.000 52.07000 458 HIS A CA 1
ATOM 8234 C C . HIS B 1 458 ? 63.85700 31.01100 16.45700 1.000 55.10000 458 HIS A C 1
ATOM 8235 O O . HIS B 1 458 ? 62.78500 31.32400 15.92900 1.000 57.39000 458 HIS A O 1
ATOM 8242 N N . ASN B 1 459 ? 64.30900 29.75900 16.51200 1.000 60.56000 459 ASN A N 1
ATOM 8243 C CA . ASN B 1 459 ? 63.60900 28.56000 16.05600 1.000 58.55000 459 ASN A CA 1
ATOM 8244 C C . ASN B 1 459 ? 63.41900 28.50300 14.54500 1.000 59.76000 459 ASN A C 1
ATOM 8245 O O . ASN B 1 459 ? 62.79800 27.55000 14.05600 1.000 59.85000 459 ASN A O 1
ATOM 8250 N N . TYR B 1 460 ? 63.93200 29.47300 13.78500 1.000 54.20000 460 TYR A N 1
ATOM 8251 C CA . TYR B 1 460 ? 63.73300 29.43800 12.33900 1.000 55.90000 460 TYR A CA 1
ATOM 8252 C C . TYR B 1 460 ? 64.50400 28.29300 11.70100 1.000 57.94000 460 TYR A C 1
ATOM 8253 O O . TYR B 1 460 ? 63.97200 27.58800 10.83700 1.000 60.36000 460 TYR A O 1
ATOM 8262 N N . SER B 1 461 ? 65.75900 28.09200 12.10500 1.000 56.25000 461 SER A N 1
ATOM 8263 C CA . SER B 1 461 ? 66.56700 27.06500 11.45800 1.000 61.33000 461 SER A CA 1
ATOM 8264 C C . SER B 1 461 ? 66.15000 25.66700 11.90000 1.000 60.98000 461 SER A C 1
ATOM 8265 O O . SER B 1 461 ? 66.12500 24.74300 11.08300 1.000 62.61000 461 SER A O 1
ATOM 8268 N N . HIS B 1 462 ? 65.80200 25.49400 13.17900 1.000 56.27000 462 HIS A N 1
ATOM 8269 C CA . HIS B 1 462 ? 65.22300 24.23200 13.63500 1.000 59.14000 462 HIS A CA 1
ATOM 8270 C C . HIS B 1 462 ? 64.07500 23.79700 12.72300 1.000 60.69000 462 HIS A C 1
ATOM 8271 O O . HIS B 1 462 ? 64.12400 22.73700 12.07800 1.000 58.58000 462 HIS A O 1
ATOM 8278 N N . VAL B 1 463 ? 63.04100 24.63800 12.65000 1.000 61.40000 463 VAL A N 1
ATOM 8279 C CA . VAL B 1 463 ? 61.83400 24.31000 11.89700 1.000 57.60000 463 VAL A CA 1
ATOM 8280 C C . VAL B 1 463 ? 62.15100 24.15300 10.41500 1.000 61.04000 463 VAL A C 1
ATOM 8281 O O . VAL B 1 463 ? 61.68800 23.21100 9.76100 1.000 61.61000 463 VAL A O 1
ATOM 8285 N N . THR B 1 464 ? 62.93900 25.07900 9.86300 1.000 58.94000 464 THR A N 1
ATOM 8286 C CA . THR B 1 464 ? 63.21200 25.06700 8.42900 1.000 58.29000 464 THR A CA 1
ATOM 8287 C C . THR B 1 464 ? 63.97700 23.81300 8.02300 1.000 57.63000 464 THR A C 1
ATOM 8288 O O . THR B 1 464 ? 63.65200 23.17100 7.01700 1.000 60.58000 464 THR A O 1
ATOM 8292 N N . LEU B 1 465 ? 65.00800 23.45400 8.79200 1.000 57.34000 465 LEU A N 1
ATOM 8293 C CA . LEU B 1 465 ? 65.76700 22.24700 8.49900 1.000 59.36000 465 LEU A CA 1
ATOM 8294 C C . LEU B 1 465 ? 64.89000 21.00900 8.60400 1.000 56.89000 465 LEU A C 1
ATOM 8295 O O . LEU B 1 465 ? 64.93700 20.13200 7.73000 1.000 63.77000 465 LEU A O 1
ATOM 8300 N N . ALA B 1 466 ? 64.07200 20.92300 9.66000 1.000 56.30000 466 ALA A N 1
ATOM 8301 C CA . ALA B 1 466 ? 63.17900 19.77500 9.79000 1.000 57.82000 466 ALA A CA 1
ATOM 8302 C C . ALA B 1 466 ? 62.23600 19.66800 8.59500 1.000 61.03000 466 ALA A C 1
ATOM 8303 O O . ALA B 1 466 ? 62.02800 18.57300 8.05500 1.000 57.60000 466 ALA A O 1
ATOM 8305 N N . LYS B 1 467 ? 61.66400 20.79800 8.16600 1.000 61.38000 467 LYS A N 1
ATOM 8306 C CA . LYS B 1 467 ? 60.73900 20.79700 7.03600 1.000 55.90000 467 LYS A CA 1
ATOM 8307 C C . LYS B 1 467 ? 61.43200 20.34600 5.75900 1.000 58.12000 467 LYS A C 1
ATOM 8308 O O . LYS B 1 467 ? 60.93500 19.46900 5.03800 1.000 62.23000 467 LYS A O 1
ATOM 8314 N N . GLU B 1 468 ? 62.57400 20.96400 5.45000 1.000 56.36000 468 GLU A N 1
ATOM 8315 C CA . GLU B 1 468 ? 63.28800 20.63500 4.22400 1.000 56.93000 468 GLU A CA 1
ATOM 8316 C C . GLU B 1 468 ? 63.73400 19.18200 4.21000 1.000 62.14000 468 GLU A C 1
ATOM 8317 O O . GLU B 1 468 ? 63.83900 18.57700 3.13800 1.000 60.26000 468 GLU A O 1
ATOM 8323 N N . LEU B 1 469 ? 63.99700 18.60300 5.38200 1.000 63.84000 469 LEU A N 1
ATOM 8324 C CA . LEU B 1 469 ? 64.37500 17.19600 5.41000 1.000 63.40000 469 LEU A CA 1
ATOM 8325 C C . LEU B 1 469 ? 63.16500 16.29100 5.20600 1.000 58.51000 469 LEU A C 1
ATOM 8326 O O . LEU B 1 469 ? 63.18500 15.41300 4.33700 1.000 58.85000 469 LEU A O 1
ATOM 8331 N N . ILE B 1 470 ? 62.09100 16.49900 5.97600 1.000 59.08000 470 ILE A N 1
ATOM 8332 C CA . ILE B 1 470 ? 60.94300 15.59800 5.86900 1.000 58.18000 470 ILE A CA 1
ATOM 8333 C C . ILE B 1 470 ? 60.31900 15.66400 4.48200 1.000 62.11000 470 ILE A C 1
ATOM 8334 O O . ILE B 1 470 ? 59.81600 14.65200 3.97600 1.000 59.79000 470 ILE A O 1
ATOM 8339 N N . LYS B 1 471 ? 60.34900 16.83400 3.83300 1.000 62.56000 471 LYS A N 1
ATOM 8340 C CA . LYS B 1 471 ? 59.75300 16.94100 2.50600 1.000 57.85000 471 LYS A CA 1
ATOM 8341 C C . LYS B 1 471 ? 60.49900 16.11700 1.46100 1.000 62.04000 471 LYS A C 1
ATOM 8342 O O . LYS B 1 471 ? 59.93400 15.83300 0.39800 1.000 64.01000 471 LYS A O 1
ATOM 8348 N N . ARG B 1 472 ? 61.74500 15.72400 1.73300 1.000 60.89000 472 ARG A N 1
ATOM 8349 C CA . ARG B 1 472 ? 62.50100 14.83800 0.85500 1.000 56.49000 472 ARG A CA 1
ATOM 8350 C C . ARG B 1 472 ? 62.60500 13.42500 1.42300 1.000 54.50000 472 ARG A C 1
ATOM 8351 O O . ARG B 1 472 ? 63.61000 12.74100 1.21100 1.000 52.41000 472 ARG A O 1
ATOM 8359 N N . ASP B 1 473 ? 61.58200 12.98900 2.16100 1.000 56.69000 473 ASP A N 1
ATOM 8360 C CA . ASP B 1 473 ? 61.50500 11.62900 2.69800 1.000 58.07000 473 ASP A CA 1
ATOM 8361 C C . ASP B 1 473 ? 62.65800 11.31800 3.64900 1.000 57.15000 473 ASP A C 1
ATOM 8362 O O . ASP B 1 473 ? 63.10700 10.17300 3.74300 1.000 55.94000 473 ASP A O 1
ATOM 8367 N N . VAL B 1 474 ? 63.14200 12.33400 4.35900 1.000 60.01000 474 VAL A N 1
ATOM 8368 C CA . VAL B 1 474 ? 64.16100 12.17200 5.39000 1.000 55.39000 474 VAL A CA 1
ATOM 8369 C C . VAL B 1 474 ? 63.45500 12.10600 6.73700 1.000 52.86000 474 VAL A C 1
ATOM 8370 O O . VAL B 1 474 ? 62.80900 13.07600 7.15300 1.000 49.81000 474 VAL A O 1
ATOM 8374 N N . LEU B 1 475 ? 63.56100 10.96700 7.41900 1.000 51.09000 475 LEU A N 1
ATOM 8375 C CA . LEU B 1 475 ? 62.98300 10.84600 8.75000 1.000 52.94000 475 LEU A CA 1
ATOM 8376 C C . LEU B 1 475 ? 63.77700 11.69900 9.73000 1.000 51.95000 475 LEU A C 1
ATOM 8377 O O . LEU B 1 475 ? 64.99100 11.51900 9.88800 1.000 50.83000 475 LEU A O 1
ATOM 8382 N N . VAL B 1 476 ? 63.08900 12.62300 10.38600 1.000 49.95000 476 VAL A N 1
ATOM 8383 C CA . VAL B 1 476 ? 63.70300 13.53200 11.34100 1.000 50.64000 476 VAL A CA 1
ATOM 8384 C C . VAL B 1 476 ? 63.38700 13.04600 12.74500 1.000 49.71000 476 VAL A C 1
ATOM 8385 O O . VAL B 1 476 ? 62.21800 12.83700 13.09000 1.000 48.14000 476 VAL A O 1
ATOM 8389 N N . VAL B 1 477 ? 64.42600 12.84000 13.54900 1.000 48.55000 477 VAL A N 1
ATOM 8390 C CA . VAL B 1 477 ? 64.28300 12.63600 14.98200 1.000 53.21000 477 VAL A CA 1
ATOM 8391 C C . VAL B 1 477 ? 65.12300 13.70700 15.65900 1.000 51.02000 477 VAL A C 1
ATOM 8392 O O . VAL B 1 477 ? 65.99200 14.32000 15.03800 1.000 49.04000 477 VAL A O 1
ATOM 8396 N N . GLY B 1 478 ? 64.85100 13.95700 16.93200 1.000 46.53000 478 GLY A N 1
ATOM 8397 C CA . GLY B 1 478 ? 65.60700 15.00900 17.58900 1.000 47.44000 478 GLY A CA 1
ATOM 8398 C C . GLY B 1 478 ? 65.29800 15.13100 19.06300 1.000 50.33000 478 GLY A C 1
ATOM 8399 O O . GLY B 1 478 ? 64.33600 14.55100 19.57900 1.000 50.24000 478 GLY A O 1
ATOM 8400 N N . THR B 1 479 ? 66.12700 15.93700 19.72500 1.000 50.34000 479 THR A N 1
ATOM 8401 C CA . THR B 1 479 ? 66.06500 16.13100 21.16800 1.000 50.50000 479 THR A CA 1
ATOM 8402 C C . THR B 1 479 ? 66.13700 17.61300 21.51600 1.000 48.29000 479 THR A C 1
ATOM 8403 O O . THR B 1 479 ? 66.43300 18.46800 20.67600 1.000 47.74000 479 THR A O 1
ATOM 8407 N N . GLY B 1 480 ? 65.84200 17.90000 22.78500 1.000 47.00000 480 GLY A N 1
ATOM 8408 C CA . GLY B 1 480 ? 66.10200 19.19200 23.39000 1.000 45.51000 480 GLY A CA 1
ATOM 8409 C C . GLY B 1 480 ? 65.20800 20.32500 22.90900 1.000 52.12000 480 GLY A C 1
ATOM 8410 O O . GLY B 1 480 ? 64.01500 20.15900 22.59500 1.000 50.75000 480 GLY A O 1
ATOM 8411 N N . CYS B 1 481 ? 65.80700 21.51900 22.87500 1.000 39.19000 481 CYS A N 1
ATOM 8412 C CA . CYS B 1 481 ? 65.08100 22.71600 22.48100 1.000 48.58000 481 CYS A CA 1
ATOM 8413 C C . CYS B 1 481 ? 64.68100 22.68800 21.01200 1.000 48.03000 481 CYS A C 1
ATOM 8414 O O . CYS B 1 481 ? 63.70800 23.35200 20.64200 1.000 47.17000 481 CYS A O 1
ATOM 8417 N N . TRP B 1 482 ? 65.37600 21.91000 20.17200 1.000 48.57000 482 TRP A N 1
ATOM 8418 C CA . TRP B 1 482 ? 64.83100 21.63700 18.84500 1.000 49.14000 482 TRP A CA 1
ATOM 8419 C C . TRP B 1 482 ? 63.49800 20.92000 18.94800 1.000 50.35000 482 TRP A C 1
ATOM 8420 O O . TRP B 1 482 ? 62.56700 21.21700 18.19100 1.000 51.77000 482 TRP A O 1
ATOM 8431 N N . SER B 1 483 ? 63.40800 19.92700 19.83400 1.000 51.66000 483 SER A N 1
ATOM 8432 C CA . SER B 1 483 ? 62.14900 19.21600 20.00500 1.000 52.04000 483 SER A CA 1
ATOM 8433 C C . SER B 1 483 ? 61.06100 20.16200 20.48200 1.000 48.62000 483 SER A C 1
ATOM 8434 O O . SER B 1 483 ? 59.91800 20.08800 20.01800 1.000 53.50000 483 SER A O 1
ATOM 8437 N N . ILE B 1 484 ? 61.40300 21.07700 21.39000 1.000 47.09000 484 ILE A N 1
ATOM 8438 C CA . ILE B 1 484 ? 60.40700 22.05000 21.83700 1.000 50.93000 484 ILE A CA 1
ATOM 8439 C C . ILE B 1 484 ? 59.96900 22.94300 20.67900 1.000 51.86000 484 ILE A C 1
ATOM 8440 O O . ILE B 1 484 ? 58.77600 23.23400 20.51500 1.000 51.76000 484 ILE A O 1
ATOM 8445 N N . ALA B 1 485 ? 60.92100 23.38000 19.85000 1.000 50.37000 485 ALA A N 1
ATOM 8446 C CA . ALA B 1 485 ? 60.58700 24.22200 18.70400 1.000 54.65000 485 ALA A CA 1
ATOM 8447 C C . ALA B 1 485 ? 59.67900 23.48900 17.72300 1.000 54.77000 485 ALA A C 1
ATOM 8448 O O . ALA B 1 485 ? 58.68200 24.04500 17.24700 1.000 56.16000 485 ALA A O 1
ATOM 8450 N N . ALA B 1 486 ? 60.01700 22.23900 17.40000 1.000 54.34000 486 ALA A N 1
ATOM 8451 C CA . ALA B 1 486 ? 59.21700 21.46600 16.45600 1.000 51.64000 486 ALA A CA 1
ATOM 8452 C C . ALA B 1 486 ? 57.83100 21.17100 17.01600 1.000 56.16000 486 ALA A C 1
ATOM 8453 O O . ALA B 1 486 ? 56.84400 21.15300 16.27200 1.000 55.06000 486 ALA A O 1
ATOM 8455 N N . ALA B 1 487 ? 57.73500 20.94500 18.32900 1.000 53.63000 487 ALA A N 1
ATOM 8456 C CA . ALA B 1 487 ? 56.43800 20.69600 18.94400 1.000 47.65000 487 ALA A CA 1
ATOM 8457 C C . ALA B 1 487 ? 55.57400 21.95000 18.93800 1.000 57.73000 487 ALA A C 1
ATOM 8458 O O . ALA B 1 487 ? 54.35400 21.86700 18.75000 1.000 55.18000 487 ALA A O 1
ATOM 8460 N N . MET B 1 488 ? 56.18500 23.12000 19.14300 1.000 57.97000 488 MET A N 1
ATOM 8461 C CA . MET B 1 488 ? 55.41500 24.36000 19.11500 1.000 56.07000 488 MET A CA 1
ATOM 8462 C C . MET B 1 488 ? 55.01700 24.74400 17.69500 1.000 56.76000 488 MET A C 1
ATOM 8463 O O . MET B 1 488 ? 53.93600 25.30500 17.48600 1.000 52.55000 488 MET A O 1
ATOM 8468 N N . GLU B 1 489 ? 55.86900 24.44400 16.71200 1.000 52.67000 489 GLU A N 1
ATOM 8469 C CA . GLU B 1 489 ? 55.54900 24.76100 15.32500 1.000 53.10000 489 GLU A CA 1
ATOM 8470 C C . GLU B 1 489 ? 54.41400 23.89200 14.79500 1.000 58.96000 489 GLU A C 1
ATOM 8471 O O . GLU B 1 489 ? 53.60700 24.35500 13.98000 1.000 55.15000 489 GLU A O 1
ATOM 8477 N N . GLY B 1 490 ? 54.32200 22.64900 15.25800 1.000 54.25000 490 GLY A N 1
ATOM 8478 C CA . GLY B 1 490 ? 53.33000 21.70800 14.76900 1.000 50.52000 490 GLY A CA 1
ATOM 8479 C C . GLY B 1 490 ? 53.91100 20.50400 14.06200 1.000 54.64000 490 GLY A C 1
ATOM 8480 O O . GLY B 1 490 ? 53.14200 19.65200 13.59600 1.000 52.39000 490 GLY A O 1
ATOM 8481 N N . LEU B 1 491 ? 55.23800 20.38500 13.97000 1.000 53.94000 491 LEU A N 1
ATOM 8482 C CA . LEU B 1 491 ? 55.86500 19.28900 13.24400 1.000 50.77000 491 LEU A CA 1
ATOM 8483 C C . LEU B 1 491 ? 55.71900 17.94500 13.94400 1.000 52.14000 491 LEU A C 1
ATOM 8484 O O . LEU B 1 491 ? 56.09400 16.92400 13.35900 1.000 45.08000 491 LEU A O 1
ATOM 8489 N N . MET B 1 492 ? 55.19600 17.91700 15.16900 1.000 52.82000 492 MET A N 1
ATOM 8490 C CA . MET B 1 492 ? 54.95200 16.67400 15.88800 1.000 49.89000 492 MET A CA 1
ATOM 8491 C C . MET B 1 492 ? 53.46600 16.39400 16.07700 1.000 54.32000 492 MET A C 1
ATOM 8492 O O . MET B 1 492 ? 53.10600 15.49700 16.84600 1.000 53.19000 492 MET A O 1
ATOM 8497 N N . SER B 1 493 ? 52.59900 17.13600 15.39100 1.000 57.09000 493 SER A N 1
ATOM 8498 C CA . SER B 1 493 ? 51.15700 16.95900 15.44600 1.000 58.82000 493 SER A CA 1
ATOM 8499 C C . SER B 1 493 ? 50.71000 15.89800 14.44900 1.000 58.36000 493 SER A C 1
ATOM 8500 O O . SER B 1 493 ? 51.45200 15.54400 13.52700 1.000 55.69000 493 SER A O 1
ATOM 8503 N N . PRO B 1 494 ? 49.49900 15.35300 14.61400 1.000 63.06000 494 PRO A N 1
ATOM 8504 C CA . PRO B 1 494 ? 49.01600 14.35300 13.64700 1.000 63.82000 494 PRO A CA 1
ATOM 8505 C C . PRO B 1 494 ? 48.98200 14.85200 12.21300 1.000 68.68000 494 PRO A C 1
ATOM 8506 O O . PRO B 1 494 ? 49.21500 14.06300 11.29100 1.000 75.24000 494 PRO A O 1
ATOM 8510 N N . LYS B 1 495 ? 48.70300 16.13700 11.99200 1.000 65.28000 495 LYS A N 1
ATOM 8511 C CA . LYS B 1 495 ? 48.63300 16.66600 10.63700 1.000 62.25000 495 LYS A CA 1
ATOM 8512 C C . LYS B 1 495 ? 50.00000 16.99100 10.04800 1.000 61.61000 495 LYS A C 1
ATOM 8513 O O . LYS B 1 495 ? 50.08500 17.27600 8.84800 1.000 66.19000 495 LYS A O 1
ATOM 8519 N N . ALA B 1 496 ? 51.06700 16.95100 10.85200 1.000 63.14000 496 ALA A N 1
ATOM 8520 C CA . ALA B 1 496 ? 52.40500 17.21200 10.33000 1.000 62.82000 496 ALA A CA 1
ATOM 8521 C C . ALA B 1 496 ? 52.79300 16.23600 9.22800 1.000 60.24000 496 ALA A C 1
ATOM 8522 O O . ALA B 1 496 ? 53.64900 16.56300 8.39600 1.000 57.04000 496 ALA A O 1
ATOM 8524 N N . VAL B 1 497 ? 52.17300 15.05200 9.20400 1.000 64.98000 497 VAL A N 1
ATOM 8525 C CA . VAL B 1 497 ? 52.37200 14.08000 8.13100 1.000 62.13000 497 VAL A CA 1
ATOM 8526 C C . VAL B 1 497 ? 52.16700 14.71500 6.76300 1.000 63.42000 497 VAL A C 1
ATOM 8527 O O . VAL B 1 497 ? 52.75400 14.27200 5.76800 1.000 64.01000 497 VAL A O 1
ATOM 8531 N N . ASP B 1 498 ? 51.33900 15.76000 6.68800 1.000 67.13000 498 ASP A N 1
ATOM 8532 C CA . ASP B 1 498 ? 51.04600 16.38700 5.40600 1.000 65.90000 498 ASP A CA 1
ATOM 8533 C C . ASP B 1 498 ? 52.23700 17.14800 4.83900 1.000 67.24000 498 ASP A C 1
ATOM 8534 O O . ASP B 1 498 ? 52.28000 17.38700 3.62700 1.000 66.11000 498 ASP A O 1
ATOM 8539 N N . LEU B 1 499 ? 53.19900 17.53300 5.67700 1.000 66.47000 499 LEU A N 1
ATOM 8540 C CA . LEU B 1 499 ? 54.40900 18.18100 5.19000 1.000 64.89000 499 LEU A CA 1
ATOM 8541 C C . LEU B 1 499 ? 55.47500 17.18900 4.74600 1.000 62.48000 499 LEU A C 1
ATOM 8542 O O . LEU B 1 499 ? 56.47100 17.60100 4.14300 1.000 56.42000 499 LEU A O 1
ATOM 8547 N N . ALA B 1 500 ? 55.28900 15.90200 5.02300 1.000 63.26000 500 ALA A N 1
ATOM 8548 C CA . ALA B 1 500 ? 56.28100 14.89900 4.67300 1.000 64.55000 500 ALA A CA 1
ATOM 8549 C C . ALA B 1 500 ? 56.11800 14.46100 3.22400 1.000 66.13000 500 ALA A C 1
ATOM 8550 O O . ALA B 1 500 ? 55.01700 14.47700 2.66600 1.000 68.20000 500 ALA A O 1
ATOM 8552 N N . GLY B 1 501 ? 57.23400 14.05900 2.61700 1.000 64.31000 501 GLY A N 1
ATOM 8553 C CA . GLY B 1 501 ? 57.23900 13.57300 1.25700 1.000 62.50000 501 GLY A CA 1
ATOM 8554 C C . GLY B 1 501 ? 56.42900 12.30200 1.09500 1.000 65.67000 501 GLY A C 1
ATOM 8555 O O . GLY B 1 501 ? 55.83700 11.79200 2.04900 1.000 63.05000 501 GLY A O 1
ATOM 8556 N N . PRO B 1 502 ? 56.41200 11.74700 -0.12300 1.000 67.80000 502 PRO A N 1
ATOM 8557 C CA . PRO B 1 502 ? 55.50700 10.62500 -0.41900 1.000 59.04000 502 PRO A CA 1
ATOM 8558 C C . PRO B 1 502 ? 55.75600 9.37900 0.42200 1.000 59.47000 502 PRO A C 1
ATOM 8559 O O . PRO B 1 502 ? 54.86500 8.93300 1.15500 1.000 65.05000 502 PRO A O 1
ATOM 8563 N N . GLY B 1 503 ? 56.95600 8.80400 0.32100 1.000 63.61000 503 GLY A N 1
ATOM 8564 C CA . GLY B 1 503 ? 57.23700 7.57700 1.05000 1.000 63.29000 503 GLY A CA 1
ATOM 8565 C C . GLY B 1 503 ? 57.19000 7.76300 2.55500 1.000 64.10000 503 GLY A C 1
ATOM 8566 O O . GLY B 1 503 ? 56.66400 6.91300 3.28300 1.000 59.00000 503 GLY A O 1
ATOM 8567 N N . LEU B 1 504 ? 57.74300 8.87600 3.04200 1.000 60.53000 504 LEU A N 1
ATOM 8568 C CA . LEU B 1 504 ? 57.67400 9.16800 4.46800 1.000 57.99000 504 LEU A CA 1
ATOM 8569 C C . LEU B 1 504 ? 56.22800 9.30200 4.92700 1.000 61.03000 504 LEU A C 1
ATOM 8570 O O . LEU B 1 504 ? 55.85000 8.76000 5.97000 1.000 62.86000 504 LEU A O 1
ATOM 8575 N N . LYS B 1 505 ? 55.40700 10.02700 4.16100 1.000 64.57000 505 LYS A N 1
ATOM 8576 C CA . LYS B 1 505 ? 53.98000 10.12500 4.46000 1.000 64.08000 505 LYS A CA 1
ATOM 8577 C C . LYS B 1 505 ? 53.35300 8.74400 4.58500 1.000 66.00000 505 LYS A C 1
ATOM 8578 O O . LYS B 1 505 ? 52.64100 8.44900 5.55700 1.000 62.65000 505 LYS A O 1
ATOM 8584 N N . LYS B 1 506 ? 53.62200 7.88100 3.60200 1.000 59.85000 506 LYS A N 1
ATOM 8585 C CA . LYS B 1 506 ? 53.04200 6.54500 3.60000 1.000 63.43000 506 LYS A CA 1
ATOM 8586 C C . LYS B 1 506 ? 53.46100 5.76100 4.83600 1.000 63.63000 506 LYS A C 1
ATOM 8587 O O . LYS B 1 506 ? 52.64100 5.06500 5.44700 1.000 61.88000 506 LYS A O 1
ATOM 8593 N N . ILE B 1 507 ? 54.71800 5.89300 5.25500 1.000 61.56000 507 ILE A N 1
ATOM 8594 C CA . ILE B 1 507 ? 55.15900 5.04900 6.36000 1.000 61.00000 507 ILE A CA 1
ATOM 8595 C C . ILE B 1 507 ? 54.66300 5.58200 7.69900 1.000 57.25000 507 ILE A C 1
ATOM 8596 O O . ILE B 1 507 ? 54.23600 4.80500 8.55900 1.000 59.25000 507 ILE A O 1
ATOM 8601 N N . CYS B 1 508 ? 54.68800 6.89900 7.91100 1.000 51.40000 508 CYS A N 1
ATOM 8602 C CA . CYS B 1 508 ? 54.11700 7.39800 9.15900 1.000 57.51000 508 CYS A CA 1
ATOM 8603 C C . CYS B 1 508 ? 52.62700 7.09700 9.24200 1.000 57.76000 508 CYS A C 1
ATOM 8604 O O . CYS B 1 508 ? 52.11300 6.82300 10.33200 1.000 59.85000 508 CYS A O 1
ATOM 8607 N N . GLU B 1 509 ? 51.91600 7.11500 8.10900 1.000 62.95000 509 GLU A N 1
ATOM 8608 C CA . GLU B 1 509 ? 50.51300 6.71500 8.14500 1.000 58.50000 509 GLU A CA 1
ATOM 8609 C C . GLU B 1 509 ? 50.37300 5.22500 8.43800 1.000 58.16000 509 GLU A C 1
ATOM 8610 O O . GLU B 1 509 ? 49.43600 4.80600 9.12700 1.000 57.70000 509 GLU A O 1
ATOM 8616 N N . ALA B 1 510 ? 51.30300 4.40900 7.93600 1.000 58.44000 510 ALA A N 1
ATOM 8617 C CA . ALA B 1 510 ? 51.28800 2.99000 8.27200 1.000 62.85000 510 ALA A CA 1
ATOM 8618 C C . ALA B 1 510 ? 51.58000 2.75600 9.75000 1.000 60.11000 510 ALA A C 1
ATOM 8619 O O . ALA B 1 510 ? 51.12000 1.76000 10.31900 1.000 61.42000 510 ALA A O 1
ATOM 8621 N N . LEU B 1 511 ? 52.33000 3.65700 10.38600 1.000 58.61000 511 LEU A N 1
ATOM 8622 C CA . LEU B 1 511 ? 52.75900 3.48400 11.76800 1.000 55.80000 511 LEU A CA 1
ATOM 8623 C C . LEU B 1 511 ? 52.05700 4.41600 12.74300 1.000 56.64000 511 LEU A C 1
ATOM 8624 O O . LEU B 1 511 ? 52.29200 4.30700 13.95200 1.000 60.91000 511 LEU A O 1
ATOM 8629 N N . ASN B 1 512 ? 51.21700 5.33300 12.25700 1.000 54.40000 512 ASN A N 1
ATOM 8630 C CA . ASN B 1 512 ? 50.48500 6.26600 13.11600 1.000 56.13000 512 ASN A CA 1
ATOM 8631 C C . ASN B 1 512 ? 51.44700 7.11600 13.95000 1.000 54.70000 512 ASN A C 1
ATOM 8632 O O . ASN B 1 512 ? 51.28400 7.28000 15.16100 1.000 56.74000 512 ASN A O 1
ATOM 8637 N N . ILE B 1 513 ? 52.46400 7.65700 13.28600 1.000 54.82000 513 ILE A N 1
ATOM 8638 C CA . ILE B 1 513 ? 53.48000 8.47200 13.95000 1.000 58.95000 513 ILE A CA 1
ATOM 8639 C C . ILE B 1 513 ? 53.63700 9.77400 13.17500 1.000 63.23000 513 ILE A C 1
ATOM 8640 O O . ILE B 1 513 ? 53.20300 9.88000 12.01700 1.000 59.31000 513 ILE A O 1
ATOM 8645 N N . PRO B 1 514 ? 54.23200 10.79400 13.79200 1.000 58.99000 514 PRO A N 1
ATOM 8646 C CA . PRO B 1 514 ? 54.49400 12.04700 13.07200 1.000 50.17000 514 PRO A CA 1
ATOM 8647 C C . PRO B 1 514 ? 55.81800 11.98300 12.33400 1.000 55.22000 514 PRO A C 1
ATOM 8648 O O . PRO B 1 514 ? 56.67900 11.14900 12.65500 1.000 57.95000 514 PRO A O 1
ATOM 8652 N N . PRO B 1 515 ? 56.02900 12.85300 11.34000 1.000 58.37000 515 PRO A N 1
ATOM 8653 C CA . PRO B 1 515 ? 57.27400 12.78100 10.55700 1.000 55.91000 515 PRO A CA 1
ATOM 8654 C C . PRO B 1 515 ? 58.52600 13.15900 11.33600 1.000 57.82000 515 PRO A C 1
ATOM 8655 O O . PRO B 1 515 ? 59.63200 12.87400 10.85900 1.000 53.59000 515 PRO A O 1
ATOM 8659 N N . CYS B 1 516 ? 58.40000 13.79500 12.50000 1.000 53.87000 516 CYS A N 1
ATOM 8660 C CA . CYS B 1 516 ? 59.54000 14.11600 13.35100 1.000 51.67000 516 CYS A CA 1
ATOM 8661 C C . CYS B 1 516 ? 59.31600 13.51900 14.73200 1.000 51.20000 516 CYS A C 1
ATOM 8662 O O . CYS B 1 516 ? 58.24100 13.68300 15.32000 1.000 54.61000 516 CYS A O 1
ATOM 8665 N N . LEU B 1 517 ? 60.33800 12.84400 15.24900 1.000 49.31000 517 LEU A N 1
ATOM 8666 C CA . LEU B 1 517 ? 60.23700 12.03800 16.45900 1.000 50.73000 517 LEU A CA 1
ATOM 8667 C C . LEU B 1 517 ? 60.94800 12.73200 17.61600 1.000 50.48000 517 LEU A C 1
ATOM 8668 O O . LEU B 1 517 ? 62.15900 12.98400 17.55400 1.000 47.57000 517 LEU A O 1
ATOM 8673 N N . HIS B 1 518 ? 60.19400 13.01500 18.67600 1.000 43.78000 518 HIS A N 1
ATOM 8674 C CA . HIS B 1 518 ? 60.73900 13.58100 19.90400 1.000 51.59000 518 HIS A CA 1
ATOM 8675 C C . HIS B 1 518 ? 61.38700 12.46200 20.70900 1.000 48.12000 518 HIS A C 1
ATOM 8676 O O . HIS B 1 518 ? 60.69700 11.55700 21.18900 1.000 48.83000 518 HIS A O 1
ATOM 8683 N N . MET B 1 519 ? 62.71000 12.52000 20.87200 1.000 49.33000 519 MET A N 1
ATOM 8684 C CA . MET B 1 519 ? 63.44100 11.48300 21.58500 1.000 48.60000 519 MET A CA 1
ATOM 8685 C C . MET B 1 519 ? 63.94400 11.94300 22.94700 1.000 52.02000 519 MET A C 1
ATOM 8686 O O . MET B 1 519 ? 64.66300 11.19300 23.61400 1.000 54.26000 519 MET A O 1
ATOM 8691 N N . GLY B 1 520 ? 63.58600 13.15400 23.38100 1.000 47.89000 520 GLY A N 1
ATOM 8692 C CA . GLY B 1 520 ? 63.75600 13.54800 24.76500 1.000 47.27000 520 GLY A CA 1
ATOM 8693 C C . GLY B 1 520 ? 64.65200 14.76700 24.91400 1.000 45.21000 520 GLY A C 1
ATOM 8694 O O . GLY B 1 520 ? 64.66300 15.66300 24.06000 1.000 42.21000 520 GLY A O 1
ATOM 8695 N N . SER B 1 521 ? 65.40200 14.78500 26.01500 1.000 47.88000 521 SER A N 1
ATOM 8696 C CA . SER B 1 521 ? 66.18500 15.93500 26.44100 1.000 45.22000 521 SER A CA 1
ATOM 8697 C C . SER B 1 521 ? 67.60300 15.85600 25.87400 1.000 44.83000 521 SER A C 1
ATOM 8698 O O . SER B 1 521 ? 67.91200 15.01300 25.02800 1.000 46.15000 521 SER A O 1
ATOM 8701 N N . CYS B 1 522 ? 68.49000 16.73300 26.35400 1.000 50.32000 522 CYS A N 1
ATOM 8702 C CA A CYS B 1 522 ? 69.85300 16.77500 25.83000 0.590 48.73000 522 CYS A CA 1
ATOM 8703 C CA B CYS B 1 522 ? 69.84700 16.77100 25.81800 0.410 49.36000 522 CYS A CA 1
ATOM 8704 C C . CYS B 1 522 ? 70.61000 15.49100 26.14400 1.000 45.40000 522 CYS A C 1
ATOM 8705 O O . CYS B 1 522 ? 71.34400 14.97300 25.29600 1.000 49.03000 522 CYS A O 1
ATOM 8710 N N . VAL B 1 523 ? 70.45200 14.96700 27.36200 1.000 43.88000 523 VAL A N 1
ATOM 8711 C CA . VAL B 1 523 ? 71.09300 13.69600 27.69200 1.000 44.98000 523 VAL A CA 1
ATOM 8712 C C . VAL B 1 523 ? 70.53800 12.58500 26.81200 1.000 44.56000 523 VAL A C 1
ATOM 8713 O O . VAL B 1 523 ? 71.25600 11.64100 26.45100 1.000 47.26000 523 VAL A O 1
ATOM 8717 N N . ASP B 1 524 ? 69.26700 12.69800 26.41700 1.000 45.74000 524 ASP A N 1
ATOM 8718 C CA . ASP B 1 524 ? 68.62400 11.70700 25.56600 1.000 43.25000 524 ASP A CA 1
ATOM 8719 C C . ASP B 1 524 ? 69.14400 11.72400 24.13600 1.000 46.58000 524 ASP A C 1
ATOM 8720 O O . ASP B 1 524 ? 68.68600 10.91000 23.32500 1.000 45.33000 524 ASP A O 1
ATOM 8725 N N . CYS B 1 525 ? 70.07800 12.62100 23.80200 1.000 44.08000 525 CYS A N 1
ATOM 8726 C CA . CYS B 1 525 ? 70.85400 12.43400 22.58200 1.000 42.42000 525 CYS A CA 1
ATOM 8727 C C . CYS B 1 525 ? 71.49600 11.05700 22.57300 1.000 45.46000 525 CYS A C 1
ATOM 8728 O O . CYS B 1 525 ? 71.70600 10.47400 21.50200 1.000 46.15000 525 CYS A O 1
ATOM 8731 N N . SER B 1 526 ? 71.80000 10.51900 23.76100 1.000 45.55000 526 SER A N 1
ATOM 8732 C CA . SER B 1 526 ? 72.32400 9.16100 23.85200 1.000 43.17000 526 SER A CA 1
ATOM 8733 C C . SER B 1 526 ? 71.40500 8.16600 23.15300 1.000 42.58000 526 SER A C 1
ATOM 8734 O O . SER B 1 526 ? 71.87900 7.24000 22.48400 1.000 46.02000 526 SER A O 1
ATOM 8737 N N . ARG B 1 527 ? 70.08600 8.35600 23.28500 1.000 43.62000 527 ARG A N 1
ATOM 8738 C CA . ARG B 1 527 ? 69.12400 7.53000 22.55700 1.000 42.24000 527 ARG A CA 1
ATOM 8739 C C . ARG B 1 527 ? 69.48500 7.44300 21.08400 1.000 43.10000 527 ARG A C 1
ATOM 8740 O O . ARG B 1 527 ? 69.57300 6.34800 20.51300 1.000 43.39000 527 ARG A O 1
ATOM 8748 N N . ILE B 1 528 ? 69.70800 8.60100 20.45600 1.000 46.63000 528 ILE A N 1
ATOM 8749 C CA . ILE B 1 528 ? 70.08100 8.63400 19.04400 1.000 41.41000 528 ILE A CA 1
ATOM 8750 C C . ILE B 1 528 ? 71.25600 7.70000 18.79500 1.000 40.98000 528 ILE A C 1
ATOM 8751 O O . ILE B 1 528 ? 71.21500 6.84700 17.89700 1.000 48.61000 528 ILE A O 1
ATOM 8756 N N . LEU B 1 529 ? 72.29600 7.81000 19.62800 1.000 41.23000 529 LEU A N 1
ATOM 8757 C CA . LEU B 1 529 ? 73.44300 6.91600 19.52100 1.000 44.78000 529 LEU A CA 1
ATOM 8758 C C . LEU B 1 529 ? 72.99000 5.46300 19.50500 1.000 44.12000 529 LEU A C 1
ATOM 8759 O O . LEU B 1 529 ? 73.27800 4.71800 18.56100 1.000 46.62000 529 LEU A O 1
ATOM 8764 N N . ILE B 1 530 ? 72.23000 5.06600 20.53300 1.000 39.43000 530 ILE A N 1
ATOM 8765 C CA . ILE B 1 530 ? 71.69600 3.70700 20.59400 1.000 39.99000 530 ILE A CA 1
ATOM 8766 C C . ILE B 1 530 ? 71.00900 3.35700 19.28300 1.000 46.48000 530 ILE A C 1
ATOM 8767 O O . ILE B 1 530 ? 71.30800 2.33000 18.65700 1.000 42.36000 530 ILE A O 1
ATOM 8772 N N . ALA B 1 531 ? 70.11000 4.23300 18.82500 1.000 40.34000 531 ALA A N 1
ATOM 8773 C CA . ALA B 1 531 ? 69.43300 3.98900 17.55800 1.000 41.68000 531 ALA A CA 1
ATOM 8774 C C . ALA B 1 531 ? 70.45000 3.78700 16.44600 1.000 48.87000 531 ALA A C 1
ATOM 8775 O O . ALA B 1 531 ? 70.46400 2.74200 15.78100 1.000 47.34000 531 ALA A O 1
ATOM 8777 N N . LEU B 1 532 ? 71.36000 4.75100 16.28300 1.000 43.11000 532 LEU A N 1
ATOM 8778 C CA . LEU B 1 532 ? 72.35500 4.64200 15.22600 1.000 46.95000 532 LEU A CA 1
ATOM 8779 C C . LEU B 1 532 ? 73.21800 3.40700 15.41100 1.000 52.82000 532 LEU A C 1
ATOM 8780 O O . LEU B 1 532 ? 73.70900 2.83900 14.42800 1.000 54.63000 532 LEU A O 1
ATOM 8785 N N . GLY B 1 533 ? 73.39400 2.96000 16.65500 1.000 45.31000 533 GLY A N 1
ATOM 8786 C CA . GLY B 1 533 ? 74.08900 1.70500 16.87400 1.000 46.98000 533 GLY A CA 1
ATOM 8787 C C . GLY B 1 533 ? 73.29700 0.52800 16.34100 1.000 46.66000 533 GLY A C 1
ATOM 8788 O O . GLY B 1 533 ? 73.79400 -0.24800 15.51700 1.000 52.01000 533 GLY A O 1
ATOM 8789 N N . ALA B 1 534 ? 72.03500 0.41400 16.76500 1.000 47.41000 534 ALA A N 1
ATOM 8790 C CA . ALA B 1 534 ? 71.22500 -0.75000 16.41800 1.000 49.16000 534 ALA A CA 1
ATOM 8791 C C . ALA B 1 534 ? 71.16900 -0.94500 14.90800 1.000 52.69000 534 ALA A C 1
ATOM 8792 O O . ALA B 1 534 ? 71.59700 -1.98300 14.38500 1.000 54.85000 534 ALA A O 1
ATOM 8794 N N . LEU B 1 535 ? 70.66600 0.06500 14.19000 1.000 49.46000 535 LEU A N 1
ATOM 8795 C CA . LEU B 1 535 ? 70.64200 0.01900 12.73200 1.000 50.85000 535 LEU A CA 1
ATOM 8796 C C . LEU B 1 535 ? 71.98200 -0.43700 12.17300 1.000 55.28000 535 LEU A C 1
ATOM 8797 O O . LEU B 1 535 ? 72.04200 -1.34200 11.33200 1.000 57.26000 535 LEU A O 1
ATOM 8802 N N . ALA B 1 536 ? 73.07700 0.15900 12.66200 1.000 53.13000 536 ALA A N 1
ATOM 8803 C CA . ALA B 1 536 ? 74.38900 -0.13900 12.09700 1.000 51.51000 536 ALA A CA 1
ATOM 8804 C C . ALA B 1 536 ? 74.71000 -1.62100 12.20800 1.000 55.83000 536 ALA A C 1
ATOM 8805 O O . ALA B 1 536 ? 75.25800 -2.21700 11.27400 1.000 61.93000 536 ALA A O 1
ATOM 8807 N N . ASP B 1 537 ? 74.35100 -2.24300 13.33100 1.000 52.05000 537 ASP A N 1
ATOM 8808 C CA . ASP B 1 537 ? 74.61600 -3.66700 13.46200 1.000 57.74000 537 ASP A CA 1
ATOM 8809 C C . ASP B 1 537 ? 73.54000 -4.49900 12.78100 1.000 62.29000 537 ASP A C 1
ATOM 8810 O O . ASP B 1 537 ? 73.81200 -5.62800 12.35700 1.000 63.47000 537 ASP A O 1
ATOM 8815 N N . ALA B 1 538 ? 72.32800 -3.95600 12.64700 1.000 60.84000 538 ALA A N 1
ATOM 8816 C CA . ALA B 1 538 ? 71.28700 -4.66900 11.91600 1.000 60.92000 538 ALA A CA 1
ATOM 8817 C C . ALA B 1 538 ? 71.67400 -4.86200 10.45800 1.000 58.30000 538 ALA A C 1
ATOM 8818 O O . ALA B 1 538 ? 71.33200 -5.88500 9.85300 1.000 69.47000 538 ALA A O 1
ATOM 8820 N N . LEU B 1 539 ? 72.39700 -3.90200 9.88400 1.000 57.22000 539 LEU A N 1
ATOM 8821 C CA . LEU B 1 539 ? 72.86100 -3.98900 8.50800 1.000 55.45000 539 LEU A CA 1
ATOM 8822 C C . LEU B 1 539 ? 74.26300 -4.56900 8.38500 1.000 56.96000 539 LEU A C 1
ATOM 8823 O O . LEU B 1 539 ? 74.71100 -4.82700 7.26300 1.000 57.45000 539 LEU A O 1
ATOM 8828 N N . GLY B 1 540 ? 74.96300 -4.77500 9.49700 1.000 57.81000 540 GLY A N 1
ATOM 8829 C CA . GLY B 1 540 ? 76.32600 -5.26400 9.43100 1.000 45.52000 540 GLY A CA 1
ATOM 8830 C C . GLY B 1 540 ? 77.33000 -4.23700 8.95800 1.000 54.94000 540 GLY A C 1
ATOM 8831 O O . GLY B 1 540 ? 78.35700 -4.60400 8.38000 1.000 55.86000 540 GLY A O 1
ATOM 8832 N N . VAL B 1 541 ? 77.05900 -2.95300 9.18500 1.000 51.76000 541 VAL A N 1
ATOM 8833 C CA . VAL B 1 541 ? 77.97300 -1.88800 8.78700 1.000 51.80000 541 VAL A CA 1
ATOM 8834 C C . VAL B 1 541 ? 78.32400 -1.04100 10.00300 1.000 50.50000 541 VAL A C 1
ATOM 8835 O O . VAL B 1 541 ? 77.83600 -1.29000 11.11100 1.000 48.41000 541 VAL A O 1
ATOM 8839 N N . ASP B 1 542 ? 79.17400 -0.04000 9.80600 1.000 51.22000 542 ASP A N 1
ATOM 8840 C CA . ASP B 1 542 ? 79.50700 0.90800 10.85700 1.000 46.94000 542 ASP A CA 1
ATOM 8841 C C . ASP B 1 542 ? 78.50700 2.06100 10.85700 1.000 51.40000 542 ASP A C 1
ATOM 8842 O O . ASP B 1 542 ? 77.77000 2.27600 9.89100 1.000 50.81000 542 ASP A O 1
ATOM 8847 N N . ILE B 1 543 ? 78.48300 2.79800 11.97000 1.000 49.90000 543 ILE A N 1
ATOM 8848 C CA . ILE B 1 543 ? 77.60400 3.95900 12.07700 1.000 45.69000 543 ILE A CA 1
ATOM 8849 C C . ILE B 1 543 ? 77.92100 4.96900 10.98000 1.000 44.78000 543 ILE A C 1
ATOM 8850 O O . ILE B 1 543 ? 77.01800 5.60700 10.42400 1.000 49.65000 543 ILE A O 1
ATOM 8855 N N . SER B 1 544 ? 79.20200 5.11200 10.63000 1.000 39.57000 544 SER A N 1
ATOM 8856 C CA . SER B 1 544 ? 79.58500 6.07000 9.59900 1.000 45.41000 544 SER A CA 1
ATOM 8857 C C . SER B 1 544 ? 79.10400 5.66900 8.21100 1.000 45.78000 544 SER A C 1
ATOM 8858 O O . SER B 1 544 ? 79.11700 6.51000 7.30600 1.000 53.58000 544 SER A O 1
ATOM 8861 N N . ASP B 1 545 ? 78.67900 4.41800 8.02100 1.000 47.11000 545 ASP A N 1
ATOM 8862 C CA . ASP B 1 545 ? 78.12400 3.99600 6.74200 1.000 47.02000 545 ASP A CA 1
ATOM 8863 C C . ASP B 1 545 ? 76.65600 4.36800 6.59000 1.000 50.24000 545 ASP A C 1
ATOM 8864 O O . ASP B 1 545 ? 76.16400 4.44200 5.45800 1.000 51.74000 545 ASP A O 1
ATOM 8869 N N . LEU B 1 546 ? 75.95700 4.60500 7.69500 1.000 48.34000 546 LEU A N 1
ATOM 8870 C CA . LEU B 1 546 ? 74.52000 4.81700 7.63700 1.000 51.36000 546 LEU A CA 1
ATOM 8871 C C . LEU B 1 546 ? 74.19500 6.07200 6.83100 1.000 53.07000 546 LEU A C 1
ATOM 8872 O O . LEU B 1 546 ? 74.93100 7.06400 6.89800 1.000 49.45000 546 LEU A O 1
ATOM 8877 N N . PRO B 1 547 ? 73.11100 6.06200 6.05400 1.000 56.32000 547 PRO A N 1
ATOM 8878 C CA . PRO B 1 547 ? 72.60500 7.31800 5.48900 1.000 54.16000 547 PRO A CA 1
ATOM 8879 C C . PRO B 1 547 ? 72.01900 8.18600 6.58800 1.000 56.24000 547 PRO A C 1
ATOM 8880 O O . PRO B 1 547 ? 70.79600 8.26200 6.74500 1.000 55.71000 547 PRO A O 1
ATOM 8884 N N . ALA B 1 548 ? 72.88500 8.83200 7.36700 1.000 54.96000 548 ALA A N 1
ATOM 8885 C CA . ALA B 1 548 ? 72.45600 9.56200 8.54800 1.000 48.15000 548 ALA A CA 1
ATOM 8886 C C . ALA B 1 548 ? 73.30800 10.80800 8.72500 1.000 51.66000 548 ALA A C 1
ATOM 8887 O O . ALA B 1 548 ? 74.37900 10.94700 8.13000 1.000 48.23000 548 ALA A O 1
ATOM 8889 N N . ALA B 1 549 ? 72.81100 11.71700 9.56100 1.000 56.63000 549 ALA A N 1
ATOM 8890 C CA . ALA B 1 549 ? 73.51400 12.95600 9.85800 1.000 56.60000 549 ALA A CA 1
ATOM 8891 C C . ALA B 1 549 ? 72.98100 13.52300 11.16400 1.000 57.79000 549 ALA A C 1
ATOM 8892 O O . ALA B 1 549 ? 71.90300 13.14700 11.63500 1.000 51.64000 549 ALA A O 1
ATOM 8894 N N . GLY B 1 550 ? 73.76000 14.43000 11.74900 1.000 56.10000 550 GLY A N 1
ATOM 8895 C CA . GLY B 1 550 ? 73.34300 15.14200 12.94100 1.000 51.08000 550 GLY A CA 1
ATOM 8896 C C . GLY B 1 550 ? 73.40000 16.64000 12.72500 1.000 50.53000 550 GLY A C 1
ATOM 8897 O O . GLY B 1 550 ? 74.10300 17.10700 11.82300 1.000 48.90000 550 GLY A O 1
ATOM 8898 N N . SER B 1 551 ? 72.67700 17.40700 13.53800 1.000 45.27000 551 SER A N 1
ATOM 8899 C CA . SER B 1 551 ? 72.61700 18.84800 13.33100 1.000 49.72000 551 SER A CA 1
ATOM 8900 C C . SER B 1 551 ? 72.28000 19.55400 14.63600 1.000 49.28000 551 SER A C 1
ATOM 8901 O O . SER B 1 551 ? 71.36400 19.13800 15.35200 1.000 43.38000 551 SER A O 1
ATOM 8904 N N . ALA B 1 552 ? 73.02200 20.62300 14.93000 1.000 48.87000 552 ALA A N 1
ATOM 8905 C CA . ALA B 1 552 ? 72.70100 21.56800 15.99900 1.000 49.10000 552 ALA A CA 1
ATOM 8906 C C . ALA B 1 552 ? 72.52600 22.92900 15.33800 1.000 49.66000 552 ALA A C 1
ATOM 8907 O O . ALA B 1 552 ? 73.48700 23.70600 15.22400 1.000 51.89000 552 ALA A O 1
ATOM 8909 N N . PRO B 1 553 ? 71.31600 23.25600 14.87700 1.000 52.63000 553 PRO A N 1
ATOM 8910 C CA . PRO B 1 553 ? 71.14600 24.46300 14.04900 1.000 50.57000 553 PRO A CA 1
ATOM 8911 C C . PRO B 1 553 ? 71.28900 25.77100 14.80700 1.000 49.57000 553 PRO A C 1
ATOM 8912 O O . PRO B 1 553 ? 71.60700 26.78900 14.18000 1.000 56.41000 553 PRO A O 1
ATOM 8916 N N . GLU B 1 554 ? 71.05700 25.79100 16.12000 1.000 54.68000 554 GLU A N 1
ATOM 8917 C CA . GLU B 1 554 ? 71.07400 27.03300 16.89100 1.000 51.92000 554 GLU A CA 1
ATOM 8918 C C . GLU B 1 554 ? 71.77200 26.82300 18.23000 1.000 51.04000 554 GLU A C 1
ATOM 8919 O O . GLU B 1 554 ? 71.31300 27.30400 19.27200 1.000 53.09000 554 GLU A O 1
ATOM 8925 N N . TRP B 1 555 ? 72.90200 26.11800 18.21800 1.000 49.33000 555 TRP A N 1
ATOM 8926 C CA . TRP B 1 555 ? 73.55400 25.71700 19.45700 1.000 49.35000 555 TRP A CA 1
ATOM 8927 C C . TRP B 1 555 ? 74.20800 26.91100 20.15200 1.000 47.82000 555 TRP A C 1
ATOM 8928 O O . TRP B 1 555 ? 74.57500 27.91100 19.53000 1.000 49.83000 555 TRP A O 1
ATOM 8939 N N . MET B 1 556 ? 74.36700 26.77900 21.47000 1.000 51.97000 556 MET A N 1
ATOM 8940 C CA . MET B 1 556 ? 74.82300 27.88200 22.30700 1.000 48.31000 556 MET A CA 1
ATOM 8941 C C . MET B 1 556 ? 75.79200 27.41900 23.39200 1.000 48.44000 556 MET A C 1
ATOM 8942 O O . MET B 1 556 ? 76.81700 28.06400 23.63600 1.000 44.86000 556 MET A O 1
ATOM 8947 N N . SER B 1 557 ? 75.47900 26.30300 24.04400 1.000 47.42000 557 SER A N 1
ATOM 8948 C CA . SER B 1 557 ? 76.16500 25.88900 25.25900 1.000 48.68000 557 SER A CA 1
ATOM 8949 C C . SER B 1 557 ? 77.39000 25.02500 24.95600 1.000 42.09000 557 SER A C 1
ATOM 8950 O O . SER B 1 557 ? 77.61800 24.58400 23.82900 1.000 43.60000 557 SER A O 1
ATOM 8953 N N . GLU B 1 558 ? 78.18700 24.78400 26.00200 1.000 42.62000 558 GLU A N 1
ATOM 8954 C CA . GLU B 1 558 ? 79.32200 23.87300 25.89600 1.000 41.42000 558 GLU A CA 1
ATOM 8955 C C . GLU B 1 558 ? 78.87000 22.41500 25.90400 1.000 42.87000 558 GLU A C 1
ATOM 8956 O O . GLU B 1 558 ? 79.54500 21.54800 25.32400 1.000 41.60000 558 GLU A O 1
ATOM 8962 N N . LYS B 1 559 ? 77.73000 22.13300 26.54100 1.000 40.46000 559 LYS A N 1
ATOM 8963 C CA . LYS B 1 559 ? 77.08800 20.83400 26.37500 1.000 43.95000 559 LYS A CA 1
ATOM 8964 C C . LYS B 1 559 ? 76.84500 20.53300 24.90400 1.000 43.02000 559 LYS A C 1
ATOM 8965 O O . LYS B 1 559 ? 77.02100 19.39500 24.45700 1.000 45.17000 559 LYS A O 1
ATOM 8971 N N . ALA B 1 560 ? 76.44800 21.54800 24.13300 1.000 42.02000 560 ALA A N 1
ATOM 8972 C CA . ALA B 1 560 ? 76.24900 21.35500 22.70200 1.000 44.16000 560 ALA A CA 1
ATOM 8973 C C . ALA B 1 560 ? 77.56300 21.03300 22.00300 1.000 43.88000 560 ALA A C 1
ATOM 8974 O O . ALA B 1 560 ? 77.59200 20.22400 21.06900 1.000 42.88000 560 ALA A O 1
ATOM 8976 N N . VAL B 1 561 ? 78.66300 21.64900 22.44200 1.000 42.00000 561 VAL A N 1
ATOM 8977 C CA . VAL B 1 561 ? 79.95900 21.34800 21.83900 1.000 43.82000 561 VAL A CA 1
ATOM 8978 C C . VAL B 1 561 ? 80.33500 19.89400 22.09100 1.000 44.10000 561 VAL A C 1
ATOM 8979 O O . VAL B 1 561 ? 80.78900 19.18700 21.18100 1.000 46.20000 561 VAL A O 1
ATOM 8983 N N . SER B 1 562 ? 80.12700 19.40900 23.31800 1.000 39.62000 562 SER A N 1
ATOM 8984 C CA . SER B 1 562 ? 80.45600 18.01300 23.59300 1.000 43.69000 562 SER A CA 1
ATOM 8985 C C . SER B 1 562 ? 79.52500 17.06200 22.84200 1.000 43.26000 562 SER A C 1
ATOM 8986 O O . SER B 1 562 ? 79.96700 16.01500 22.35100 1.000 47.38000 562 SER A O 1
ATOM 8989 N N . ILE B 1 563 ? 78.23900 17.40900 22.73800 1.000 45.82000 563 ILE A N 1
ATOM 8990 C CA . ILE B 1 563 ? 77.29700 16.56800 21.99900 1.000 41.70000 563 ILE A CA 1
ATOM 8991 C C . ILE B 1 563 ? 77.71300 16.46200 20.53600 1.000 47.82000 563 ILE A C 1
ATOM 8992 O O . ILE B 1 563 ? 77.77800 15.36500 19.96500 1.000 46.14000 563 ILE A O 1
ATOM 8997 N N . GLY B 1 564 ? 77.98900 17.60500 19.90500 1.000 43.16000 564 GLY A N 1
ATOM 8998 C CA . GLY B 1 564 ? 78.44200 17.58100 18.52500 1.000 41.10000 564 GLY A CA 1
ATOM 8999 C C . GLY B 1 564 ? 79.73000 16.80100 18.35500 1.000 43.78000 564 GLY A C 1
ATOM 9000 O O . GLY B 1 564 ? 79.88900 16.04800 17.38800 1.000 48.83000 564 GLY A O 1
ATOM 9001 N N . THR B 1 565 ? 80.65600 16.94300 19.30800 1.000 44.03000 565 THR A N 1
ATOM 9002 C CA . THR B 1 565 ? 81.92700 16.24100 19.19500 1.000 43.06000 565 THR A CA 1
ATOM 9003 C C . THR B 1 565 ? 81.74500 14.73200 19.29700 1.000 45.86000 565 THR A C 1
ATOM 9004 O O . THR B 1 565 ? 82.37700 13.98200 18.54700 1.000 41.24000 565 THR A O 1
ATOM 9008 N N . TYR B 1 566 ? 80.88900 14.25400 20.20700 1.000 43.02000 566 TYR A N 1
ATOM 9009 C CA . TYR B 1 566 ? 80.74600 12.80300 20.29500 1.000 44.88000 566 TYR A CA 1
ATOM 9010 C C . TYR B 1 566 ? 79.83800 12.23600 19.21000 1.000 45.46000 566 TYR A C 1
ATOM 9011 O O . TYR B 1 566 ? 79.94000 11.04200 18.90700 1.000 46.61000 566 TYR A O 1
ATOM 9020 N N . PHE B 1 567 ? 78.97300 13.05400 18.60600 1.000 41.77000 567 PHE A N 1
ATOM 9021 C CA . PHE B 1 567 ? 78.31800 12.62100 17.37500 1.000 45.87000 567 PHE A CA 1
ATOM 9022 C C . PHE B 1 567 ? 79.34100 12.44700 16.26100 1.000 46.98000 567 PHE A C 1
ATOM 9023 O O . PHE B 1 567 ? 79.33300 11.43900 15.54500 1.000 43.43000 567 PHE A O 1
ATOM 9031 N N . VAL B 1 568 ? 80.24300 13.42300 16.10900 1.000 45.82000 568 VAL A N 1
ATOM 9032 C CA . VAL B 1 568 ? 81.32900 13.29700 15.13800 1.000 43.72000 568 VAL A CA 1
ATOM 9033 C C . VAL B 1 568 ? 82.15200 12.04500 15.42200 1.000 44.92000 568 VAL A C 1
ATOM 9034 O O . VAL B 1 568 ? 82.48100 11.27400 14.51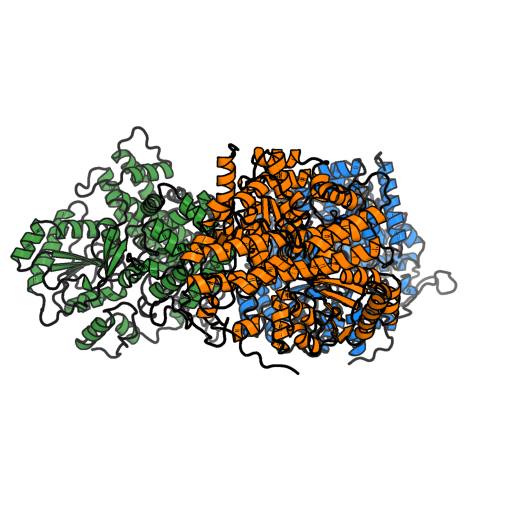300 1.000 46.63000 568 VAL A O 1
ATOM 9038 N N . ALA B 1 569 ? 82.48500 11.82100 16.69400 1.000 46.88000 569 ALA A N 1
ATOM 9039 C CA . ALA B 1 569 ? 83.36500 10.72300 17.07400 1.000 47.97000 569 ALA A CA 1
ATOM 9040 C C . ALA B 1 569 ? 82.70300 9.36200 16.92100 1.000 44.92000 569 ALA A C 1
ATOM 9041 O O . ALA B 1 569 ? 83.40600 8.35900 16.76300 1.000 45.38000 569 ALA A O 1
ATOM 9043 N N . SER B 1 570 ? 81.37600 9.29500 16.97800 1.000 42.36000 570 SER A N 1
ATOM 9044 C CA . SER B 1 570 ? 80.68900 8.04300 16.70500 1.000 45.19000 570 SER A CA 1
ATOM 9045 C C . SER B 1 570 ? 80.49100 7.80200 15.21400 1.000 46.85000 570 SER A C 1
ATOM 9046 O O . SER B 1 570 ? 79.87700 6.79600 14.84100 1.000 48.54000 570 SER A O 1
ATOM 9049 N N . GLY B 1 571 ? 81.00100 8.68700 14.36300 1.000 44.64000 571 GLY A N 1
ATOM 9050 C CA . GLY B 1 571 ? 80.94400 8.51100 12.92800 1.000 42.30000 571 GLY A CA 1
ATOM 9051 C C . GLY B 1 571 ? 79.83300 9.24800 12.21300 1.000 46.96000 571 GLY A C 1
ATOM 9052 O O . GLY B 1 571 ? 79.44300 8.82300 11.12100 1.000 49.75000 571 GLY A O 1
ATOM 9053 N N . VAL B 1 572 ? 79.32300 10.33900 12.77500 1.000 42.42000 572 VAL A N 1
ATOM 9054 C CA . VAL B 1 572 ? 78.14200 11.01100 12.24700 1.000 43.35000 572 VAL A CA 1
ATOM 9055 C C . VAL B 1 572 ? 78.55700 12.34800 11.65000 1.000 53.07000 572 VAL A C 1
ATOM 9056 O O . VAL B 1 572 ? 79.16800 13.18200 12.33300 1.000 50.11000 572 VAL A O 1
ATOM 9060 N N . PHE B 1 573 ? 78.23800 12.53900 10.37200 1.000 47.57000 573 PHE A N 1
ATOM 9061 C CA . PHE B 1 573 ? 78.30800 13.85500 9.75400 1.000 45.03000 573 PHE A CA 1
ATOM 9062 C C . PHE B 1 573 ? 77.44500 14.82100 10.55500 1.000 51.99000 573 PHE A C 1
ATOM 9063 O O . PHE B 1 573 ? 76.22800 14.63700 10.66100 1.000 45.51000 573 PHE A O 1
ATOM 9071 N N . THR B 1 574 ? 78.07900 15.83700 11.14000 1.000 49.21000 574 THR A N 1
ATOM 9072 C CA . THR B 1 574 ? 77.45600 16.68000 12.15400 1.000 45.90000 574 THR A CA 1
ATOM 9073 C C . THR B 1 574 ? 77.45000 18.12800 11.68700 1.000 49.27000 574 THR A C 1
ATOM 9074 O O . THR B 1 574 ? 78.51400 18.71400 11.45600 1.000 51.48000 574 THR A O 1
ATOM 9078 N N . HIS B 1 575 ? 76.25800 18.70600 11.57500 1.000 46.54000 575 HIS A N 1
ATOM 9079 C CA . HIS B 1 575 ? 76.08200 20.06100 11.07600 1.000 46.03000 575 HIS A CA 1
ATOM 9080 C C . HIS B 1 575 ? 75.94700 21.04300 12.23300 1.000 49.67000 575 HIS A C 1
ATOM 9081 O O . HIS B 1 575 ? 75.25900 20.76800 13.22000 1.000 50.37000 575 HIS A O 1
ATOM 9088 N N . LEU B 1 576 ? 76.60600 22.19200 12.10000 1.000 49.13000 576 LEU A N 1
ATOM 9089 C CA . LEU B 1 576 ? 76.52900 23.27000 13.07800 1.000 47.61000 576 LEU A CA 1
ATOM 9090 C C . LEU B 1 576 ? 75.94700 24.50200 12.40100 1.000 50.30000 576 LEU A C 1
ATOM 9091 O O . LEU B 1 576 ? 76.51800 25.00800 11.42800 1.000 52.71000 576 LEU A O 1
ATOM 9096 N N . GLY B 1 577 ? 74.80900 24.97500 12.90800 1.000 50.48000 577 GLY A N 1
ATOM 9097 C CA . GLY B 1 577 ? 74.19600 26.18600 12.39600 1.000 51.01000 577 GLY A CA 1
ATOM 9098 C C . GLY B 1 577 ? 74.73500 27.46800 12.98500 1.000 55.39000 577 GLY A C 1
ATOM 9099 O O . GLY B 1 577 ? 74.40300 28.55200 12.49300 1.000 52.15000 577 GLY A O 1
ATOM 9100 N N . VAL B 1 578 ? 75.54600 27.36800 14.03400 1.000 51.00000 578 VAL A N 1
ATOM 9101 C CA . VAL B 1 578 ? 76.26200 28.49700 14.61200 1.000 48.76000 578 VAL A CA 1
ATOM 9102 C C . VAL B 1 578 ? 77.74900 28.24200 14.41700 1.000 53.68000 578 VAL A C 1
ATOM 9103 O O . VAL B 1 578 ? 78.22900 27.12900 14.66500 1.000 54.11000 578 VAL A O 1
ATOM 9107 N N . VAL B 1 579 ? 78.47100 29.26000 13.96000 1.000 56.01000 579 VAL A N 1
ATOM 9108 C CA . VAL B 1 579 ? 79.89500 29.12200 13.66300 1.000 54.85000 579 VAL A CA 1
ATOM 9109 C C . VAL B 1 579 ? 80.67300 28.97300 14.96500 1.000 54.62000 579 VAL A C 1
ATOM 9110 O O . VAL B 1 579 ? 80.69200 29.90300 15.78400 1.000 54.41000 579 VAL A O 1
ATOM 9114 N N . PRO B 1 580 ? 81.32700 27.83800 15.19500 1.000 52.93000 580 PRO A N 1
ATOM 9115 C CA . PRO B 1 580 ? 82.12000 27.66500 16.41600 1.000 50.92000 580 PRO A CA 1
ATOM 9116 C C . PRO B 1 580 ? 83.33400 28.57700 16.40200 1.000 53.68000 580 PRO A C 1
ATOM 9117 O O . PRO B 1 580 ? 83.77300 29.02200 15.33100 1.000 57.80000 580 PRO A O 1
ATOM 9121 N N . PRO B 1 581 ? 83.90800 28.88100 17.56900 1.000 55.75000 581 PRO A N 1
ATOM 9122 C CA . PRO B 1 581 ? 85.07000 29.79800 17.61400 1.000 57.10000 581 PRO A CA 1
ATOM 9123 C C . PRO B 1 581 ? 86.36100 29.11500 17.18100 1.000 56.07000 581 PRO A C 1
ATOM 9124 O O . PRO B 1 581 ? 87.29600 28.89400 17.95700 1.000 57.67000 581 PRO A O 1
ATOM 9128 N N . VAL B 1 582 ? 86.42900 28.76400 15.89700 1.000 57.79000 582 VAL A N 1
ATOM 9129 C CA . VAL B 1 582 ? 87.53900 27.97300 15.37600 1.000 52.92000 582 VAL A CA 1
ATOM 9130 C C . VAL B 1 582 ? 88.09800 28.60300 14.10800 1.000 57.30000 582 VAL A C 1
ATOM 9131 O O . VAL B 1 582 ? 89.14900 28.18500 13.60900 1.000 57.94000 582 VAL A O 1
ATOM 9135 N N . MET B 1 583 ? 87.40200 29.60800 13.57500 1.000 60.34000 583 MET A N 1
ATOM 9136 C CA . MET B 1 583 ? 87.78800 30.17000 12.28600 1.000 60.71000 583 MET A CA 1
ATOM 9137 C C . MET B 1 583 ? 89.04600 31.02600 12.35800 1.000 65.02000 583 MET A C 1
ATOM 9138 O O . MET B 1 583 ? 89.55200 31.43800 11.30900 1.000 68.99000 583 MET A O 1
ATOM 9143 N N . GLY B 1 584 ? 89.56100 31.30200 13.55500 1.000 63.51000 584 GLY A N 1
ATOM 9144 C CA . GLY B 1 584 ? 90.84600 31.96700 13.66400 1.000 60.32000 584 GLY A CA 1
ATOM 9145 C C . GLY B 1 584 ? 92.03200 31.09200 13.31800 1.000 54.17000 584 GLY A C 1
ATOM 9146 O O . GLY B 1 584 ? 93.14200 31.61400 13.16600 1.000 55.93000 584 GLY A O 1
ATOM 9147 N N . SER B 1 585 ? 91.82800 29.78300 13.19000 1.000 57.35000 585 SER A N 1
ATOM 9148 C CA . SER B 1 585 ? 92.89700 28.84700 12.86400 1.000 59.06000 585 SER A CA 1
ATOM 9149 C C . SER B 1 585 ? 92.42500 27.94500 11.73400 1.000 59.51000 585 SER A C 1
ATOM 9150 O O . SER B 1 585 ? 91.48100 27.17000 11.91200 1.000 53.80000 585 SER A O 1
ATOM 9153 N N . GLN B 1 586 ? 93.08400 28.04600 10.57800 1.000 55.57000 586 GLN A N 1
ATOM 9154 C CA . GLN B 1 586 ? 92.68500 27.21900 9.44600 1.000 52.85000 586 GLN A CA 1
ATOM 9155 C C . GLN B 1 586 ? 93.04400 25.75600 9.66700 1.000 55.91000 586 GLN A C 1
ATOM 9156 O O . GLN B 1 586 ? 92.32500 24.86900 9.19500 1.000 55.31000 586 GLN A O 1
ATOM 9162 N N . LYS B 1 587 ? 94.13200 25.47800 10.38700 1.000 58.25000 587 LYS A N 1
ATOM 9163 C CA . LYS B 1 587 ? 94.48200 24.09000 10.67100 1.000 53.68000 587 LYS A CA 1
ATOM 9164 C C . LYS B 1 587 ? 93.41000 23.41800 11.52400 1.000 54.10000 587 LYS A C 1
ATOM 9165 O O . LYS B 1 587 ? 92.99100 22.29000 11.23900 1.000 55.57000 587 LYS A O 1
ATOM 9171 N N . VAL B 1 588 ? 92.94200 24.10500 12.56900 1.000 52.40000 588 VAL A N 1
ATOM 9172 C CA . VAL B 1 588 ? 91.90600 23.53300 13.42700 1.000 50.78000 588 VAL A CA 1
ATOM 9173 C C . VAL B 1 588 ? 90.60300 23.36300 12.65400 1.000 51.21000 588 VAL A C 1
ATOM 9174 O O . VAL B 1 588 ? 89.89600 22.36100 12.81500 1.000 56.40000 588 VAL A O 1
ATOM 9178 N N . ALA B 1 589 ? 90.26500 24.33100 11.79900 1.000 53.67000 589 ALA A N 1
ATOM 9179 C CA . ALA B 1 589 ? 89.04200 24.22100 11.01000 1.000 53.84000 589 ALA A CA 1
ATOM 9180 C C . ALA B 1 589 ? 89.11800 23.05300 10.03400 1.000 51.04000 589 ALA A C 1
ATOM 9181 O O . ALA B 1 589 ? 88.13600 22.32100 9.85400 1.000 49.23000 589 ALA A O 1
ATOM 9183 N N . LYS B 1 590 ? 90.27500 22.86300 9.39700 1.000 55.14000 590 LYS A N 1
ATOM 9184 C CA . LYS B 1 590 ? 90.45100 21.73000 8.49500 1.000 52.91000 590 LYS A CA 1
ATOM 9185 C C . LYS B 1 590 ? 90.37900 20.41200 9.25200 1.000 52.17000 590 LYS A C 1
ATOM 9186 O O . LYS B 1 590 ? 89.80900 19.43400 8.75500 1.000 58.88000 590 LYS A O 1
ATOM 9192 N N . ILE B 1 591 ? 90.94600 20.36800 10.46000 1.000 56.03000 591 ILE A N 1
ATOM 9193 C CA . ILE B 1 591 ? 90.86600 19.15800 11.27400 1.000 55.75000 591 ILE A CA 1
ATOM 9194 C C . ILE B 1 591 ? 89.41600 18.85300 11.63300 1.000 50.66000 591 ILE A C 1
ATOM 9195 O O . ILE B 1 591 ? 88.97600 17.69900 11.57600 1.000 49.59000 591 ILE A O 1
ATOM 9200 N N . LEU B 1 592 ? 88.64600 19.88500 11.98600 1.000 51.58000 592 LEU A N 1
ATOM 9201 C CA . LEU B 1 592 ? 87.27600 19.66900 12.44100 1.000 50.93000 592 LEU A CA 1
ATOM 9202 C C . LEU B 1 592 ? 86.33100 19.32600 11.29600 1.000 49.34000 592 LEU A C 1
ATOM 9203 O O . LEU B 1 592 ? 85.38700 18.55200 11.49000 1.000 50.47000 592 LEU A O 1
ATOM 9208 N N . THR B 1 593 ? 86.55000 19.88800 10.10800 1.000 52.24000 593 THR A N 1
ATOM 9209 C CA . THR B 1 593 ? 85.59700 19.74400 9.01600 1.000 53.76000 593 THR A CA 1
ATOM 9210 C C . THR B 1 593 ? 86.05000 18.78500 7.92600 1.000 54.85000 593 THR A C 1
ATOM 9211 O O . THR B 1 593 ? 85.31300 18.59000 6.95400 1.000 58.86000 593 THR A O 1
ATOM 9215 N N . GLU B 1 594 ? 87.22700 18.17200 8.05500 1.000 57.16000 594 GLU A N 1
ATOM 9216 C CA . GLU B 1 594 ? 87.68900 17.25100 7.02400 1.000 54.98000 594 GLU A CA 1
ATOM 9217 C C . GLU B 1 594 ? 88.57400 16.14500 7.58900 1.000 59.72000 594 GLU A C 1
ATOM 9218 O O . GLU B 1 594 ? 88.26200 14.95900 7.43500 1.000 61.20000 594 GLU A O 1
ATOM 9224 N N . ASP B 1 595 ? 89.67100 16.51800 8.25500 1.000 55.96000 595 ASP A N 1
ATOM 9225 C CA . ASP B 1 595 ? 90.68900 15.53200 8.61200 1.000 59.32000 595 ASP A CA 1
ATOM 9226 C C . ASP B 1 595 ? 90.19600 14.53300 9.65200 1.000 58.40000 595 ASP A C 1
ATOM 9227 O O . ASP B 1 595 ? 90.60300 13.36400 9.62200 1.000 54.59000 595 ASP A O 1
ATOM 9232 N N . VAL B 1 596 ? 89.32500 14.96200 10.57100 1.000 55.62000 596 VAL A N 1
ATOM 9233 C CA . VAL B 1 596 ? 88.87000 14.07000 11.63700 1.000 53.88000 596 VAL A CA 1
ATOM 9234 C C . VAL B 1 596 ? 88.15200 12.85500 11.06200 1.000 52.52000 596 VAL A C 1
ATOM 9235 O O . VAL B 1 596 ? 88.19700 11.76300 11.64500 1.000 53.11000 596 VAL A O 1
ATOM 9239 N N . GLU B 1 597 ? 87.51100 13.01000 9.89800 1.000 57.43000 597 GLU A N 1
ATOM 9240 C CA . GLU B 1 597 ? 86.83900 11.88200 9.25900 1.000 54.27000 597 GLU A CA 1
ATOM 9241 C C . GLU B 1 597 ? 87.81000 10.75300 8.94200 1.000 52.44000 597 GLU A C 1
ATOM 9242 O O . GLU B 1 597 ? 87.43100 9.57700 8.99500 1.000 53.61000 597 GLU A O 1
ATOM 9248 N N . ASP B 1 598 ? 89.06400 11.08400 8.62500 1.000 55.06000 598 ASP A N 1
ATOM 9249 C CA . ASP B 1 598 ? 90.04500 10.04700 8.32800 1.000 57.19000 598 ASP A CA 1
ATOM 9250 C C . ASP B 1 598 ? 90.38600 9.20600 9.54900 1.000 53.23000 598 ASP A C 1
ATOM 9251 O O . ASP B 1 598 ? 90.94700 8.11600 9.39900 1.000 58.26000 598 ASP A O 1
ATOM 9256 N N . ILE B 1 599 ? 90.05700 9.67700 10.74900 1.000 54.73000 599 ILE A N 1
ATOM 9257 C CA . ILE B 1 599 ? 90.38700 8.97800 11.97800 1.000 54.41000 599 ILE A CA 1
ATOM 9258 C C . ILE B 1 599 ? 89.16200 8.32400 12.60300 1.000 51.76000 599 ILE A C 1
ATOM 9259 O O . ILE B 1 599 ? 89.25700 7.22900 13.16100 1.000 45.01000 599 ILE A O 1
ATOM 9264 N N . ILE B 1 600 ? 88.00100 8.96600 12.49900 1.000 52.51000 600 ILE A N 1
ATOM 9265 C CA . ILE B 1 600 ? 86.87700 8.63600 13.36400 1.000 48.39000 600 ILE A CA 1
ATOM 9266 C C . ILE B 1 600 ? 85.59300 8.43500 12.56500 1.000 48.42000 600 ILE A C 1
ATOM 9267 O O . ILE B 1 600 ? 84.58500 7.96400 13.10400 1.000 47.41000 600 ILE A O 1
ATOM 9272 N N . GLY B 1 601 ? 85.61400 8.78900 11.28000 1.000 47.63000 601 GLY A N 1
ATOM 9273 C CA . GLY B 1 601 ? 84.49700 8.52500 10.39800 1.000 47.73000 601 GLY A CA 1
ATOM 9274 C C . GLY B 1 601 ? 83.46100 9.62600 10.28700 1.000 54.78000 601 GLY A C 1
ATOM 9275 O O . GLY B 1 601 ? 82.63200 9.57900 9.36900 1.000 51.78000 601 GLY A O 1
ATOM 9276 N N . GLY B 1 602 ? 83.46800 10.61000 11.19200 1.000 50.54000 602 GLY A N 1
ATOM 9277 C CA . GLY B 1 602 ? 82.56600 11.73700 11.12000 1.000 45.90000 602 GLY A CA 1
ATOM 9278 C C . GLY B 1 602 ? 83.34000 13.04100 11.00600 1.000 47.81000 602 GLY A C 1
ATOM 9279 O O . GLY B 1 602 ? 84.57100 13.07200 11.11600 1.000 52.44000 602 GLY A O 1
ATOM 9280 N N . LYS B 1 603 ? 82.60200 14.12600 10.78200 1.000 42.60000 603 LYS A N 1
ATOM 9281 C CA . LYS B 1 603 ? 83.22000 15.44000 10.65300 1.000 43.38000 603 LYS A CA 1
ATOM 9282 C C . LYS B 1 603 ? 82.15800 16.51400 10.84200 1.000 49.54000 603 LYS A C 1
ATOM 9283 O O . LYS B 1 603 ? 80.95500 16.24200 10.82600 1.000 50.66000 603 LYS A O 1
ATOM 9289 N N . PHE B 1 604 ? 82.62700 17.74600 11.01800 1.000 50.47000 604 PHE A N 1
ATOM 9290 C CA . PHE B 1 604 ? 81.76800 18.89900 11.23600 1.000 48.88000 604 PHE A CA 1
ATOM 9291 C C . PHE B 1 604 ? 81.49700 19.62500 9.92300 1.000 52.26000 604 PHE A C 1
ATOM 9292 O O . PHE B 1 604 ? 82.33200 19.64200 9.01500 1.000 51.20000 604 PHE A O 1
ATOM 9300 N N . TYR B 1 605 ? 80.31700 20.23400 9.83800 1.000 51.99000 605 TYR A N 1
ATOM 9301 C CA . TYR B 1 605 ? 79.91800 21.01800 8.67500 1.000 49.47000 605 TYR A CA 1
ATOM 9302 C C . TYR B 1 605 ? 79.19100 22.25600 9.16900 1.000 49.77000 605 TYR A C 1
ATOM 9303 O O . TYR B 1 605 ? 78.12800 22.14600 9.78900 1.000 48.31000 605 TYR A O 1
ATOM 9312 N N . VAL B 1 606 ? 79.75700 23.42800 8.90100 1.000 44.11000 606 VAL A N 1
ATOM 9313 C CA . VAL B 1 606 ? 79.26500 24.68100 9.45900 1.000 49.97000 606 VAL A CA 1
ATOM 9314 C C . VAL B 1 606 ? 78.48300 25.42700 8.38800 1.000 56.98000 606 VAL A C 1
ATOM 9315 O O . VAL B 1 606 ? 79.02400 25.75400 7.32400 1.000 55.92000 606 VAL A O 1
ATOM 9319 N N . GLU B 1 607 ? 77.21200 25.70400 8.67000 1.000 55.66000 607 GLU A N 1
ATOM 9320 C CA . GLU B 1 607 ? 76.39700 26.47600 7.74300 1.000 56.06000 607 GLU A CA 1
ATOM 9321 C C . GLU B 1 607 ? 75.23100 27.14700 8.46900 1.000 52.64000 607 GLU A C 1
ATOM 9322 O O . GLU B 1 607 ? 74.27100 26.48200 8.87000 1.000 55.57000 607 GLU A O 1
ATOM 9328 N N . PRO B 1 608 ? 75.30300 28.46800 8.63100 1.000 50.94000 608 PRO A N 1
ATOM 9329 C CA . PRO B 1 608 ? 74.23300 29.20700 9.33000 1.000 55.18000 608 PRO A CA 1
ATOM 9330 C C . PRO B 1 608 ? 72.96700 29.41400 8.51100 1.000 56.91000 608 PRO A C 1
ATOM 9331 O O . PRO B 1 608 ? 72.06700 30.12400 8.97700 1.000 60.21000 608 PRO A O 1
ATOM 9335 N N . ASP B 1 609 ? 72.86500 28.84600 7.31100 1.000 52.47000 609 ASP A N 1
ATOM 9336 C CA . ASP B 1 609 ? 71.63000 28.88000 6.53800 1.000 58.35000 609 ASP A CA 1
ATOM 9337 C C . ASP B 1 609 ? 71.00400 27.49400 6.56000 1.000 57.40000 609 ASP A C 1
ATOM 9338 O O . ASP B 1 609 ? 71.64300 26.52900 6.11700 1.000 62.11000 609 ASP A O 1
ATOM 9343 N N . PRO B 1 610 ? 69.77700 27.34200 7.06500 1.000 51.86000 610 PRO A N 1
ATOM 9344 C CA . PRO B 1 610 ? 69.18300 25.99700 7.15200 1.000 51.16000 610 PRO A CA 1
ATOM 9345 C C . PRO B 1 610 ? 68.82500 25.38100 5.80600 1.000 57.85000 610 PRO A C 1
ATOM 9346 O O . PRO B 1 610 ? 68.78200 24.14800 5.71000 1.000 55.48000 610 PRO A O 1
ATOM 9350 N N . VAL B 1 611 ? 68.57800 26.17800 4.76400 1.000 60.70000 611 VAL A N 1
ATOM 9351 C CA . VAL B 1 611 ? 68.23600 25.59600 3.46800 1.000 54.25000 611 VAL A CA 1
ATOM 9352 C C . VAL B 1 611 ? 69.46800 24.96000 2.82700 1.000 58.46000 611 VAL A C 1
ATOM 9353 O O . VAL B 1 611 ? 69.42200 23.81300 2.36500 1.000 60.64000 611 VAL A O 1
ATOM 9357 N N . LYS B 1 612 ? 70.58900 25.69200 2.79100 1.000 56.81000 612 LYS A N 1
ATOM 9358 C CA . LYS B 1 612 ? 71.82900 25.09400 2.30100 1.000 58.22000 612 LYS A CA 1
ATOM 9359 C C . LYS B 1 612 ? 72.25900 23.92700 3.17600 1.000 56.53000 612 LYS A C 1
ATOM 9360 O O . LYS B 1 612 ? 72.82000 22.94500 2.67400 1.000 59.69000 612 LYS A O 1
ATOM 9366 N N . ALA B 1 613 ? 72.00500 24.01800 4.48400 1.000 56.75000 613 ALA A N 1
ATOM 9367 C CA . ALA B 1 613 ? 72.32700 22.91800 5.38500 1.000 57.35000 613 ALA A CA 1
ATOM 9368 C C . ALA B 1 613 ? 71.53800 21.66800 5.02000 1.000 53.19000 613 ALA A C 1
ATOM 9369 O O . ALA B 1 613 ? 72.09100 20.56400 4.96800 1.000 56.59000 613 ALA A O 1
ATOM 9371 N N . ALA B 1 614 ? 70.23700 21.82600 4.76000 1.000 53.71000 614 ALA A N 1
ATOM 9372 C CA . ALA B 1 614 ? 69.42400 20.68800 4.34600 1.000 56.55000 614 ALA A CA 1
ATOM 9373 C C . ALA B 1 614 ? 69.89000 20.13400 3.00800 1.000 59.02000 614 ALA A C 1
ATOM 9374 O O . ALA B 1 614 ? 69.92100 18.91400 2.81200 1.000 60.45000 614 ALA A O 1
ATOM 9376 N N . GLU B 1 615 ? 70.25500 21.01400 2.07200 1.000 58.60000 615 GLU A N 1
ATOM 9377 C CA . GLU B 1 615 ? 70.76200 20.55200 0.78100 1.000 61.61000 615 GLU A CA 1
ATOM 9378 C C . GLU B 1 615 ? 72.01500 19.70000 0.95900 1.000 60.67000 615 GLU A C 1
ATOM 9379 O O . GLU B 1 615 ? 72.13000 18.60700 0.38800 1.000 67.30000 615 GLU A O 1
ATOM 9385 N N . THR B 1 616 ? 72.96300 20.18400 1.76600 1.000 59.88000 616 THR A N 1
ATOM 9386 C CA . THR B 1 616 ? 74.20400 19.44500 1.97300 1.000 56.24000 616 THR A CA 1
ATOM 9387 C C . THR B 1 616 ? 73.95400 18.14100 2.71900 1.000 59.24000 616 THR A C 1
ATOM 9388 O O . THR B 1 616 ? 74.56100 17.11400 2.39900 1.000 59.62000 616 THR A O 1
ATOM 9392 N N . ILE B 1 617 ? 73.05400 18.15300 3.70500 1.000 58.08000 617 ILE A N 1
ATOM 9393 C CA . ILE B 1 617 ? 72.75400 16.93500 4.45100 1.000 59.12000 617 ILE A CA 1
ATOM 9394 C C . ILE B 1 617 ? 72.09800 15.90000 3.54200 1.000 60.47000 617 ILE A C 1
ATOM 9395 O O . ILE B 1 617 ? 72.39400 14.70100 3.62600 1.000 62.53000 617 ILE A O 1
ATOM 9400 N N . TYR B 1 618 ? 71.21400 16.34600 2.64500 1.000 57.31000 618 TYR A N 1
ATOM 9401 C CA . TYR B 1 618 ? 70.61000 15.43200 1.68200 1.000 57.61000 618 TYR A CA 1
ATOM 9402 C C . TYR B 1 618 ? 71.66000 14.85300 0.74000 1.000 58.30000 618 TYR A C 1
ATOM 9403 O O . TYR B 1 618 ? 71.63200 13.65600 0.43000 1.000 53.05000 618 TYR A O 1
ATOM 9412 N N . ASN B 1 619 ? 72.59600 15.68700 0.27600 1.000 58.56000 619 ASN A N 1
ATOM 9413 C CA . ASN B 1 619 ? 73.67400 15.17900 -0.57000 1.000 55.28000 619 ASN A CA 1
ATOM 9414 C C . ASN B 1 619 ? 74.52400 14.15500 0.17500 1.000 61.29000 619 ASN A C 1
ATOM 9415 O O . ASN B 1 619 ? 74.95100 13.14700 -0.40500 1.000 64.22000 619 ASN A O 1
ATOM 9420 N N . VAL B 1 620 ? 74.77700 14.39800 1.46300 1.000 59.26000 620 VAL A N 1
ATOM 9421 C CA . VAL B 1 620 ? 75.54700 13.45600 2.27400 1.000 57.04000 620 VAL A CA 1
ATOM 9422 C C . VAL B 1 620 ? 74.81200 12.12500 2.37500 1.000 56.96000 620 VAL A C 1
ATOM 9423 O O . VAL B 1 620 ? 75.40600 11.04900 2.21700 1.000 57.47000 620 VAL A O 1
ATOM 9427 N N . ILE B 1 621 ? 73.50700 12.18200 2.64700 1.000 53.95000 621 ILE A N 1
ATOM 9428 C CA . ILE B 1 621 ? 72.71100 10.96300 2.74800 1.000 59.88000 621 ILE A CA 1
ATOM 9429 C C . ILE B 1 621 ? 72.71200 10.21400 1.42000 1.000 59.43000 621 ILE A C 1
ATOM 9430 O O . ILE B 1 621 ? 72.78200 8.98000 1.38600 1.000 56.52000 621 ILE A O 1
ATOM 9435 N N . LEU B 1 622 ? 72.66300 10.94800 0.30600 1.000 62.25000 622 LEU A N 1
ATOM 9436 C CA . LEU B 1 622 ? 72.66200 10.30100 -1.00300 1.000 59.53000 622 LEU A CA 1
ATOM 9437 C C . LEU B 1 622 ? 74.00000 9.63200 -1.29400 1.000 62.56000 622 LEU A C 1
ATOM 9438 O O . LEU B 1 622 ? 74.03800 8.53300 -1.85900 1.000 61.66000 622 LEU A O 1
ATOM 9443 N N . GLU B 1 623 ? 75.10800 10.27600 -0.91900 1.000 60.54000 623 GLU A N 1
ATOM 9444 C CA . GLU B 1 623 ? 76.41100 9.64100 -1.09800 1.000 56.39000 623 GLU A CA 1
ATOM 9445 C C . GLU B 1 623 ? 76.52900 8.38800 -0.23800 1.000 60.82000 623 GLU A C 1
ATOM 9446 O O . GLU B 1 623 ? 77.06800 7.36400 -0.68300 1.000 57.49000 623 GLU A O 1
ATOM 9452 N N . LYS B 1 624 ? 76.01500 8.44500 0.99500 1.000 56.48000 624 LYS A N 1
ATOM 9453 C CA . LYS B 1 624 ? 76.02600 7.26200 1.85200 1.000 59.42000 624 LYS A CA 1
ATOM 9454 C C . LYS B 1 624 ? 75.18800 6.13800 1.25000 1.000 58.81000 624 LYS A C 1
ATOM 9455 O O . LYS B 1 624 ? 75.56000 4.96200 1.33400 1.000 61.05000 624 LYS A O 1
ATOM 9461 N N . ARG B 1 625 ? 74.05000 6.48200 0.64100 1.000 63.08000 625 ARG A N 1
ATOM 9462 C CA . ARG B 1 625 ? 73.23600 5.47300 -0.03200 1.000 60.90000 625 ARG A CA 1
ATOM 9463 C C . ARG B 1 625 ? 73.97900 4.87200 -1.21900 1.000 57.11000 625 ARG A C 1
ATOM 9464 O O . ARG B 1 625 ? 73.91500 3.66000 -1.45200 1.000 54.52000 625 ARG A O 1
ATOM 9472 N N . LYS B 1 626 ? 74.68100 5.71100 -1.98400 1.000 62.20000 626 LYS A N 1
ATOM 9473 C CA . LYS B 1 626 ? 75.50700 5.21300 -3.08000 1.000 58.45000 626 LYS A CA 1
ATOM 9474 C C . LYS B 1 626 ? 76.51600 4.18900 -2.57900 1.000 61.50000 626 LYS A C 1
ATOM 9475 O O . LYS B 1 626 ? 76.63200 3.09000 -3.13300 1.000 67.53000 626 LYS A O 1
ATOM 9481 N N . LYS B 1 627 ? 77.25300 4.53200 -1.51800 1.000 65.39000 627 LYS A N 1
ATOM 9482 C CA . LYS B 1 627 ? 78.29100 3.63600 -1.01500 1.000 60.88000 627 LYS A CA 1
ATOM 9483 C C . LYS B 1 627 ? 77.72600 2.31500 -0.50600 1.000 61.25000 627 LYS A C 1
ATOM 9484 O O . LYS B 1 627 ? 78.47300 1.33800 -0.39000 1.000 63.20000 627 LYS A O 1
ATOM 9490 N N . LEU B 1 628 ? 76.43200 2.26000 -0.20600 1.000 61.06000 628 LEU A N 1
ATOM 9491 C CA . LEU B 1 628 ? 75.79300 1.03100 0.24300 1.000 61.57000 628 LEU A CA 1
ATOM 9492 C C . LEU B 1 628 ? 75.16600 0.23600 -0.89500 1.000 62.65000 628 LEU A C 1
ATOM 9493 O O . LEU B 1 628 ? 74.59400 -0.83000 -0.64400 1.000 62.99000 628 LEU A O 1
ATOM 9498 N N . GLY B 1 629 ? 75.26200 0.71800 -2.13200 1.000 63.61000 629 GLY A N 1
ATOM 9499 C CA . GLY B 1 629 ? 74.60500 0.04900 -3.23800 1.000 61.52000 629 GLY A CA 1
ATOM 9500 C C . GLY B 1 629 ? 73.09700 0.08900 -3.16100 1.000 68.68000 629 GLY A C 1
ATOM 9501 O O . GLY B 1 629 ? 72.43300 -0.86500 -3.58000 1.000 70.65000 629 GLY A O 1
ATOM 9502 N N . TRP B 1 630 ? 72.53500 1.17500 -2.62700 1.000 64.78000 630 TRP A N 1
ATOM 9503 C CA . TRP B 1 630 ? 71.11000 1.36300 -2.42600 1.000 63.24000 630 TRP A CA 1
ATOM 9504 C C . TRP B 1 630 ? 70.52900 2.27100 -3.50200 1.000 63.52000 630 TRP A C 1
ATOM 9505 O O . TRP B 1 630 ? 71.20700 3.18400 -3.98500 1.000 61.39000 630 TRP A O 1
ATOM 9516 N N . PRO B 1 631 ? 69.27800 2.04100 -3.89600 1.000 65.22000 631 PRO A N 1
ATOM 9517 C CA . PRO B 1 631 ? 68.61100 2.98600 -4.79600 1.000 63.77000 631 PRO A CA 1
ATOM 9518 C C . PRO B 1 631 ? 68.46700 4.34200 -4.12700 1.000 64.85000 631 PRO A C 1
ATOM 9519 O O . PRO B 1 631 ? 68.21800 4.44000 -2.92400 1.000 66.76000 631 PRO A O 1
ATOM 9523 N N . LEU B 1 632 ? 68.63300 5.39200 -4.92000 1.000 63.95000 632 LEU A N 1
ATOM 9524 C CA . LEU B 1 632 ? 68.62800 6.74900 -4.39600 1.000 55.24000 632 LEU A CA 1
ATOM 9525 C C . LEU B 1 632 ? 67.21500 7.31800 -4.37700 1.000 64.64000 632 LEU A C 1
ATOM 9526 O O . LEU B 1 632 ? 66.23700 6.58200 -4.51500 1.000 61.51000 632 LEU A O 1
ATOM 9532 N N . TYR C 1 4 ? 21.65900 6.77000 87.42200 1.000 86.28000 4 TYR D N 1
ATOM 9533 C CA . TYR C 1 4 ? 21.87200 8.21300 87.42000 1.000 85.92000 4 TYR D CA 1
ATOM 9534 C C . TYR C 1 4 ? 22.47600 8.67100 86.09800 1.000 82.82000 4 TYR D C 1
ATOM 9535 O O . TYR C 1 4 ? 23.59800 8.29700 85.75500 1.000 83.57000 4 TYR D O 1
ATOM 9544 N N . ILE C 1 5 ? 21.72800 9.48800 85.36400 1.000 84.47000 5 ILE D N 1
ATOM 9545 C CA . ILE C 1 5 ? 22.17300 10.03200 84.08800 1.000 79.88000 5 ILE D CA 1
ATOM 9546 C C . ILE C 1 5 ? 22.56800 11.48200 84.30300 1.000 82.25000 5 ILE D C 1
ATOM 9547 O O . ILE C 1 5 ? 21.74300 12.31000 84.70700 1.000 87.10000 5 ILE D O 1
ATOM 9552 N N . LYS C 1 6 ? 23.83600 11.77900 84.04200 1.000 80.58000 6 LYS D N 1
ATOM 9553 C CA . LYS C 1 6 ? 24.37200 13.12100 84.17800 1.000 81.85000 6 LYS D CA 1
ATOM 9554 C C . LYS C 1 6 ? 24.72900 13.72700 82.83700 1.000 76.66000 6 LYS D C 1
ATOM 9555 O O . LYS C 1 6 ? 25.58100 14.61600 82.80100 1.000 81.76000 6 LYS D O 1
ATOM 9561 N N . TYR C 1 7 ? 24.06800 13.32500 81.74800 1.000 74.48000 7 TYR D N 1
ATOM 9562 C CA . TYR C 1 7 ? 24.13700 14.06500 80.48200 1.000 72.76000 7 TYR D CA 1
ATOM 9563 C C . TYR C 1 7 ? 22.94300 13.63700 79.64000 1.000 73.21000 7 TYR D C 1
ATOM 9564 O O . TYR C 1 7 ? 22.89000 12.49200 79.17900 1.000 71.03000 7 TYR D O 1
ATOM 9573 N N . ARG C 1 8 ? 21.99000 14.54600 79.45300 1.000 68.37000 8 ARG D N 1
ATOM 9574 C CA . ARG C 1 8 ? 20.77800 14.23700 78.70900 1.000 68.68000 8 ARG D CA 1
ATOM 9575 C C . ARG C 1 8 ? 21.06200 14.21000 77.21300 1.000 67.73000 8 ARG D C 1
ATOM 9576 O O . ARG C 1 8 ? 21.82500 15.03000 76.69500 1.000 65.89000 8 ARG D O 1
ATOM 9584 N N . VAL C 1 9 ? 20.44200 13.26400 76.52400 1.000 67.57000 9 VAL D N 1
ATOM 9585 C CA . VAL C 1 9 ? 20.65100 13.05200 75.09200 1.000 68.53000 9 VAL D CA 1
ATOM 9586 C C . VAL C 1 9 ? 19.53300 13.75500 74.33000 1.000 64.06000 9 VAL D C 1
ATOM 9587 O O . VAL C 1 9 ? 18.36300 13.62500 74.71600 1.000 67.28000 9 VAL D O 1
ATOM 9591 N N . PRO C 1 10 ? 19.84100 14.50400 73.26600 1.000 65.23000 10 PRO D N 1
ATOM 9592 C CA . PRO C 1 10 ? 18.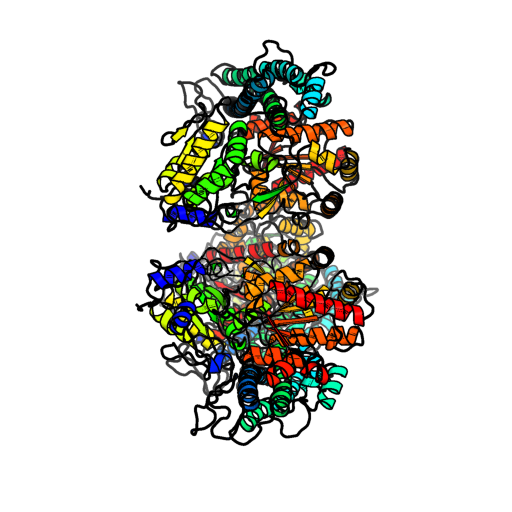77300 15.03300 72.40600 1.000 67.43000 10 PRO D CA 1
ATOM 9593 C C . PRO C 1 10 ? 18.11900 13.91600 71.61000 1.000 65.74000 10 PRO D C 1
ATOM 9594 O O . PRO C 1 10 ? 18.55600 13.60000 70.49900 1.000 70.36000 10 PRO D O 1
ATOM 9598 N N . ALA C 1 11 ? 17.06800 13.31500 72.17100 1.000 63.62000 11 ALA D N 1
ATOM 9599 C CA . ALA C 1 11 ? 16.51100 12.09700 71.59100 1.000 62.16000 11 ALA D CA 1
ATOM 9600 C C . ALA C 1 11 ? 15.88200 12.35200 70.22600 1.000 68.54000 11 ALA D C 1
ATOM 9601 O O . ALA C 1 11 ? 15.98900 11.51400 69.32300 1.000 70.31000 11 ALA D O 1
ATOM 9603 N N . LYS C 1 12 ? 15.22600 13.49800 70.04900 1.000 64.40000 12 LYS D N 1
ATOM 9604 C CA . LYS C 1 12 ? 14.51700 13.75500 68.80000 1.000 71.16000 12 LYS D CA 1
ATOM 9605 C C . LYS C 1 12 ? 15.44400 14.08400 67.63600 1.000 70.25000 12 LYS D C 1
ATOM 9606 O O . LYS C 1 12 ? 14.94400 14.37700 66.54400 1.000 72.81000 12 LYS D O 1
ATOM 9612 N N . GLY C 1 13 ? 16.76100 14.03900 67.82200 1.000 68.99000 13 GLY D N 1
ATOM 9613 C CA . GLY C 1 13 ? 17.66900 14.37800 66.74500 1.000 70.58000 13 GLY D CA 1
ATOM 9614 C C . GLY C 1 13 ? 18.80000 13.39200 66.53300 1.000 67.88000 13 GLY D C 1
ATOM 9615 O O . GLY C 1 13 ? 19.61500 13.57100 65.62200 1.000 70.04000 13 GLY D O 1
ATOM 9616 N N . VAL C 1 14 ? 18.86100 12.34100 67.35100 1.000 63.30000 14 VAL D N 1
ATOM 9617 C CA . VAL C 1 14 ? 19.99600 11.42500 67.26900 1.000 64.42000 14 VAL D CA 1
ATOM 9618 C C . VAL C 1 14 ? 19.81000 10.38300 66.17100 1.000 61.78000 14 VAL D C 1
ATOM 9619 O O . VAL C 1 14 ? 20.79800 9.84800 65.65500 1.000 57.42000 14 VAL D O 1
ATOM 9623 N N . SER C 1 15 ? 18.57300 10.06600 65.79200 1.000 58.57000 15 SER D N 1
ATOM 9624 C CA . SER C 1 15 ? 18.32900 8.94100 64.90100 1.000 53.28000 15 SER D CA 1
ATOM 9625 C C . SER C 1 15 ? 17.30200 9.30100 63.83900 1.000 55.62000 15 SER D C 1
ATOM 9626 O O . SER C 1 15 ? 16.38100 10.08700 64.07800 1.000 62.81000 15 SER D O 1
ATOM 9629 N N . ALA C 1 16 ? 17.46800 8.69800 62.66200 1.000 54.13000 16 ALA D N 1
ATOM 9630 C CA . ALA C 1 16 ? 16.51700 8.81200 61.56700 1.000 52.37000 16 ALA D CA 1
ATOM 9631 C C . ALA C 1 16 ? 15.64900 7.56900 61.41800 1.000 50.57000 16 ALA D C 1
ATOM 9632 O O . ALA C 1 16 ? 14.99300 7.40300 60.38600 1.000 53.06000 16 ALA D O 1
ATOM 9634 N N . THR C 1 17 ? 15.64200 6.69100 62.41800 1.000 54.15000 17 THR D N 1
ATOM 9635 C CA . THR C 1 17 ? 14.78100 5.51500 62.44800 1.000 52.80000 17 THR D CA 1
ATOM 9636 C C . THR C 1 17 ? 13.66900 5.75400 63.45700 1.000 53.56000 17 THR D C 1
ATOM 9637 O O . THR C 1 17 ? 13.94100 6.10300 64.61000 1.000 54.20000 17 THR D O 1
ATOM 9641 N N . LYS C 1 18 ? 12.42400 5.56600 63.02800 1.000 59.17000 18 LYS D N 1
ATOM 9642 C CA . LYS C 1 18 ? 11.29000 5.90500 63.87700 1.000 61.53000 18 LYS D CA 1
ATOM 9643 C C . LYS C 1 18 ? 11.18500 4.94900 65.06000 1.000 60.02000 18 LYS D C 1
ATOM 9644 O O . LYS C 1 18 ? 11.44300 3.74700 64.94000 1.000 61.20000 18 LYS D O 1
ATOM 9650 N N . GLY C 1 19 ? 10.80800 5.49800 66.21400 1.000 64.82000 19 GLY D N 1
ATOM 9651 C CA . GLY C 1 19 ? 10.67000 4.74900 67.43900 1.000 61.24000 19 GLY D CA 1
ATOM 9652 C C . GLY C 1 19 ? 11.87300 4.81200 68.35900 1.000 62.82000 19 GLY D C 1
ATOM 9653 O O . GLY C 1 19 ? 11.75200 4.46200 69.53900 1.000 62.90000 19 GLY D O 1
ATOM 9654 N N . VAL C 1 20 ? 13.02500 5.25800 67.85400 1.000 60.09000 20 VAL D N 1
ATOM 9655 C CA . VAL C 1 20 ? 14.24500 5.25800 68.65600 1.000 52.65000 20 VAL D CA 1
ATOM 9656 C C . VAL C 1 20 ? 14.21900 6.38400 69.68400 1.000 57.21000 20 VAL D C 1
ATOM 9657 O O . VAL C 1 20 ? 14.64300 6.20400 70.83500 1.000 49.13000 20 VAL D O 1
ATOM 9661 N N . ALA C 1 21 ? 13.72700 7.56200 69.29200 1.000 60.38000 21 ALA D N 1
ATOM 9662 C CA . ALA C 1 21 ? 13.69100 8.69400 70.21300 1.000 56.40000 21 ALA D CA 1
ATOM 9663 C C . ALA C 1 21 ? 12.80200 8.40000 71.41500 1.000 57.08000 21 ALA D C 1
ATOM 9664 O O . ALA C 1 21 ? 13.15800 8.72600 72.55600 1.000 55.90000 21 ALA D O 1
ATOM 9666 N N . GLU C 1 22 ? 11.63800 7.78600 71.17600 1.000 57.93000 22 GLU D N 1
ATOM 9667 C CA . GLU C 1 22 ? 10.74900 7.43200 72.27700 1.000 56.84000 22 GLU D CA 1
ATOM 9668 C C . GLU C 1 22 ? 11.45200 6.53400 73.28400 1.000 60.58000 22 GLU D C 1
ATOM 9669 O O . GLU C 1 22 ? 11.34500 6.74500 74.49600 1.000 57.29000 22 GLU D O 1
ATOM 9675 N N . LEU C 1 23 ? 12.18700 5.53100 72.80000 1.000 58.50000 23 LEU D N 1
ATOM 9676 C CA . LEU C 1 23 ? 12.81700 4.58000 73.70800 1.000 53.57000 23 LEU D CA 1
ATOM 9677 C C . LEU C 1 23 ? 14.02400 5.18100 74.41200 1.000 53.74000 23 LEU D C 1
ATOM 9678 O O . LEU C 1 23 ? 14.29300 4.84000 75.56800 1.000 56.60000 23 LEU D O 1
ATOM 9683 N N . ILE C 1 24 ? 14.75900 6.07300 73.74600 1.000 53.55000 24 ILE D N 1
ATOM 9684 C CA . ILE C 1 24 ? 15.82600 6.79500 74.43400 1.000 55.48000 24 ILE D CA 1
ATOM 9685 C C . ILE C 1 24 ? 15.24300 7.62200 75.57300 1.000 60.19000 24 ILE D C 1
ATOM 9686 O O . ILE C 1 24 ? 15.75900 7.61400 76.69800 1.000 59.78000 24 ILE D O 1
ATOM 9691 N N . GLU C 1 25 ? 14.14400 8.33500 75.30100 1.000 60.24000 25 GLU D N 1
ATOM 9692 C CA . GLU C 1 25 ? 13.48400 9.11100 76.34800 1.000 62.86000 25 GLU D CA 1
ATOM 9693 C C . GLU C 1 25 ? 12.98700 8.21000 77.47300 1.000 64.34000 25 GLU D C 1
ATOM 9694 O O . GLU C 1 25 ? 13.09600 8.55800 78.65500 1.000 67.66000 25 GLU D O 1
ATOM 9700 N N . LYS C 1 26 ? 12.44200 7.04400 77.12000 1.000 57.15000 26 LYS D N 1
ATOM 9701 C CA . LYS C 1 26 ? 11.92300 6.12400 78.12500 1.000 58.86000 26 LYS D CA 1
ATOM 9702 C C . LYS C 1 26 ? 13.03500 5.59700 79.02000 1.000 67.16000 26 LYS D C 1
ATOM 9703 O O . LYS C 1 26 ? 12.87300 5.51900 80.24400 1.000 74.25000 26 LYS D O 1
ATOM 9709 N N . ALA C 1 27 ? 14.17200 5.22300 78.42800 1.000 63.36000 27 ALA D N 1
ATOM 9710 C CA . ALA C 1 27 ? 15.31500 4.80000 79.22800 1.000 65.08000 27 ALA D CA 1
ATOM 9711 C C . ALA C 1 27 ? 15.84600 5.94000 80.08300 1.000 65.98000 27 ALA D C 1
ATOM 9712 O O . ALA C 1 27 ? 16.30600 5.71100 81.20800 1.000 68.11000 27 ALA D O 1
ATOM 9714 N N . GLU C 1 28 ? 15.79000 7.17300 79.57200 1.000 68.36000 28 GLU D N 1
ATOM 9715 C CA . GLU C 1 28 ? 16.22700 8.31800 80.36300 1.000 66.39000 28 GLU D CA 1
ATOM 9716 C C . GLU C 1 28 ? 15.29200 8.57700 81.53700 1.000 68.42000 28 GLU D C 1
ATOM 9717 O O . GLU C 1 28 ? 15.72600 9.10100 82.56900 1.000 72.48000 28 GLU D O 1
ATOM 9723 N N . GLU C 1 29 ? 14.01200 8.22300 81.39700 1.000 69.49000 29 GLU D N 1
ATOM 9724 C CA . GLU C 1 29 ? 13.08300 8.35200 82.51500 1.000 67.50000 29 GLU D CA 1
ATOM 9725 C C . GLU C 1 29 ? 13.46500 7.42300 83.66000 1.000 66.10000 29 GLU D C 1
ATOM 9726 O O . GLU C 1 29 ? 13.39200 7.80700 84.83300 1.000 71.69000 29 GLU D O 1
ATOM 9732 N N . GLU C 1 30 ? 13.87700 6.19800 83.33900 1.000 66.66000 30 GLU D N 1
ATOM 9733 C CA . GLU C 1 30 ? 14.13600 5.16500 84.33100 1.000 65.25000 30 GLU D CA 1
ATOM 9734 C C . GLU C 1 30 ? 15.59800 5.09300 84.75800 1.000 62.46000 30 GLU D C 1
ATOM 9735 O O . GLU C 1 30 ? 15.98900 4.12700 85.42200 1.000 58.97000 30 GLU D O 1
ATOM 9741 N N . GLY C 1 31 ? 16.40700 6.08600 84.40100 1.000 67.21000 31 GLY D N 1
ATOM 9742 C CA . GLY C 1 31 ? 17.80700 6.10000 84.79400 1.000 66.65000 31 GLY D CA 1
ATOM 9743 C C . GLY C 1 31 ? 18.63300 4.98500 84.19100 1.000 71.81000 31 GLY D C 1
ATOM 9744 O O . GLY C 1 31 ? 19.47900 4.40200 84.88200 1.000 71.46000 31 GLY D O 1
ATOM 9745 N N . ILE C 1 32 ? 18.41000 4.67200 82.91800 1.000 70.33000 32 ILE D N 1
ATOM 9746 C CA . ILE C 1 32 ? 19.11600 3.60000 82.22600 1.000 64.50000 32 ILE D CA 1
ATOM 9747 C C . ILE C 1 32 ? 19.98600 4.23800 81.15300 1.000 66.00000 32 ILE D C 1
ATOM 9748 O O . ILE C 1 32 ? 19.47400 4.76400 80.15700 1.000 68.82000 32 ILE D O 1
ATOM 9753 N N . LYS C 1 33 ? 21.30100 4.19300 81.35300 1.000 65.97000 33 LYS D N 1
ATOM 9754 C CA . LYS C 1 33 ? 22.22500 4.71400 80.35600 1.000 60.44000 33 LYS D CA 1
ATOM 9755 C C . LYS C 1 33 ? 22.22900 3.83100 79.11400 1.000 60.53000 33 LYS D C 1
ATOM 9756 O O . LYS C 1 33 ? 22.25300 2.59900 79.20400 1.000 51.47000 33 LYS D O 1
ATOM 9762 N N . THR C 1 34 ? 22.20100 4.46900 77.95000 1.000 57.34000 34 THR D N 1
ATOM 9763 C CA . THR C 1 34 ? 22.38100 3.80200 76.67000 1.000 55.73000 34 THR D CA 1
ATOM 9764 C C . THR C 1 34 ? 23.73300 4.19900 76.08600 1.000 55.91000 34 THR D C 1
ATOM 9765 O O . THR C 1 34 ? 24.48100 4.99000 76.66900 1.000 53.46000 34 THR D O 1
ATOM 9769 N N . ALA C 1 35 ? 24.04600 3.63300 74.91700 1.000 52.94000 35 ALA D N 1
ATOM 9770 C CA . ALA C 1 35 ? 25.31600 3.93900 74.26700 1.000 53.63000 35 ALA D CA 1
ATOM 9771 C C . ALA C 1 35 ? 25.47700 5.43500 74.02900 1.000 54.61000 35 ALA D C 1
ATOM 9772 O O . ALA C 1 35 ? 26.59100 5.96400 74.12800 1.000 52.22000 35 ALA D O 1
ATOM 9774 N N . TRP C 1 36 ? 24.37800 6.13400 73.73400 1.000 55.34000 36 TRP D N 1
ATOM 9775 C CA . TRP C 1 36 ? 24.43700 7.58000 73.54200 1.000 55.24000 36 TRP D CA 1
ATOM 9776 C C . TRP C 1 36 ? 24.83200 8.29000 74.83400 1.000 57.70000 36 TRP D C 1
ATOM 9777 O O . TRP C 1 36 ? 25.68300 9.19200 74.83200 1.000 57.80000 36 TRP D O 1
ATOM 9788 N N . HIS C 1 37 ? 24.22300 7.88900 75.95400 1.000 57.25000 37 HIS D N 1
ATOM 9789 C CA . HIS C 1 37 ? 24.55300 8.49500 77.24100 1.000 54.18000 37 HIS D CA 1
ATOM 9790 C C . HIS C 1 37 ? 26.01500 8.26300 77.59600 1.000 53.35000 37 HIS D C 1
ATOM 9791 O O . HIS C 1 37 ? 26.71400 9.18300 78.03500 1.000 55.85000 37 HIS D O 1
ATOM 9798 N N . ARG C 1 38 ? 26.49500 7.03100 77.41900 1.000 55.30000 38 ARG D N 1
ATOM 9799 C CA . ARG C 1 38 ? 27.88000 6.73000 77.76200 1.000 49.41000 38 ARG D CA 1
ATOM 9800 C C . ARG C 1 38 ? 28.85500 7.43100 76.82300 1.000 53.27000 38 ARG D C 1
ATOM 9801 O O . ARG C 1 38 ? 29.96100 7.79500 77.24100 1.000 53.81000 38 ARG D O 1
ATOM 9809 N N . LEU C 1 39 ? 28.46000 7.65000 75.56400 1.000 55.98000 39 LEU D N 1
ATOM 9810 C CA . LEU C 1 39 ? 29.27900 8.45800 74.66600 1.000 51.74000 39 LEU D CA 1
ATOM 9811 C C . LEU C 1 39 ? 29.37100 9.89600 75.15900 1.000 56.90000 39 LEU D C 1
ATOM 9812 O O . LEU C 1 39 ? 30.44900 10.50200 75.13100 1.000 53.22000 39 LEU D O 1
ATOM 9817 N N . LEU C 1 40 ? 28.24500 10.46000 75.60500 1.000 58.62000 40 LEU D N 1
ATOM 9818 C CA . LEU C 1 40 ? 28.28000 11.78000 76.23200 1.000 60.69000 40 LEU D CA 1
ATOM 9819 C C . LEU C 1 40 ? 29.21100 11.78700 77.43800 1.000 58.61000 40 LEU D C 1
ATOM 9820 O O . LEU C 1 40 ? 30.00800 12.71500 77.61900 1.000 58.08000 40 LEU D O 1
ATOM 9825 N N . GLU C 1 41 ? 29.12600 10.74700 78.26800 1.000 58.44000 41 GLU D N 1
ATOM 9826 C CA . GLU C 1 41 ? 29.92500 10.67500 79.48500 1.000 51.87000 41 GLU D CA 1
ATOM 9827 C C . GLU C 1 41 ? 31.41100 10.51600 79.18300 1.000 61.79000 41 GLU D C 1
ATOM 9828 O O . GLU C 1 41 ? 32.25200 10.89000 80.00800 1.000 64.80000 41 GLU D O 1
ATOM 9834 N N . GLN C 1 42 ? 31.75300 9.96300 78.01800 1.000 58.14000 42 GLN D N 1
ATOM 9835 C CA . GLN C 1 42 ? 33.14900 9.76700 77.64700 1.000 57.21000 42 GLN D CA 1
ATOM 9836 C C . GLN C 1 42 ? 33.77600 10.98800 76.98900 1.000 66.73000 42 GLN D C 1
ATOM 9837 O O . GLN C 1 42 ? 35.00500 11.12700 77.01800 1.000 68.16000 42 GLN D O 1
ATOM 9843 N N . GLN C 1 43 ? 32.97100 11.87000 76.39400 1.000 65.60000 43 GLN D N 1
ATOM 9844 C CA . GLN C 1 43 ? 33.51700 13.02000 75.69400 1.000 65.14000 43 GLN D CA 1
ATOM 9845 C C . GLN C 1 43 ? 33.84300 14.14300 76.67900 1.000 68.86000 43 GLN D C 1
ATOM 9846 O O . GLN C 1 43 ? 33.15000 14.31300 77.68700 1.000 70.80000 43 GLN D O 1
ATOM 9852 N N . PRO C 1 44 ? 34.89800 14.93300 76.41000 1.000 62.91000 44 PRO D N 1
ATOM 9853 C CA . PRO C 1 44 ? 35.71700 14.92500 75.19200 1.000 67.69000 44 PRO D CA 1
ATOM 9854 C C . PRO C 1 44 ? 36.77900 13.82800 75.17700 1.000 67.99000 44 PRO D C 1
ATOM 9855 O O . PRO C 1 44 ? 37.70500 13.84800 75.98800 1.000 63.92000 44 PRO D O 1
ATOM 9859 N N . GLN C 1 45 ? 36.63900 12.88500 74.25000 1.000 65.90000 45 GLN D N 1
ATOM 9860 C CA . GLN C 1 45 ? 37.56200 11.76500 74.17100 1.000 66.71000 45 GLN D CA 1
ATOM 9861 C C . GLN C 1 45 ? 38.94100 12.23200 73.71100 1.000 64.24000 45 GLN D C 1
ATOM 9862 O O . GLN C 1 45 ? 39.11400 13.33700 73.18800 1.000 67.67000 45 GLN D O 1
ATOM 9868 N N . CYS C 1 46 ? 39.93000 11.36500 73.91300 1.000 66.33000 46 CYS D N 1
ATOM 9869 C CA . CYS C 1 46 ? 41.31600 11.74600 73.68000 1.000 66.89000 46 CYS D CA 1
ATOM 9870 C C . CYS C 1 46 ? 41.56200 12.07400 72.21400 1.000 67.76000 46 CYS D C 1
ATOM 9871 O O . CYS C 1 46 ? 41.16800 11.32200 71.31700 1.000 67.18000 46 CYS D O 1
ATOM 9874 N N . ALA C 1 47 ? 42.23100 13.20500 71.97600 1.000 68.96000 47 ALA D N 1
ATOM 9875 C CA . ALA C 1 47 ? 42.57600 13.58800 70.61200 1.000 69.60000 47 ALA D CA 1
ATOM 9876 C C . ALA C 1 47 ? 43.66700 12.69500 70.03600 1.000 63.35000 47 ALA D C 1
ATOM 9877 O O . ALA C 1 47 ? 43.66000 12.41100 68.83300 1.000 64.84000 47 ALA D O 1
ATOM 9879 N N . PHE C 1 48 ? 44.60500 12.24300 70.87300 1.000 66.24000 48 PHE D N 1
ATOM 9880 C CA . PHE C 1 48 ? 45.67900 11.37900 70.39300 1.000 65.83000 48 PHE D CA 1
ATOM 9881 C C . PHE C 1 48 ? 45.12700 10.06200 69.86000 1.000 62.59000 48 PHE D C 1
ATOM 9882 O O . PHE C 1 48 ? 45.46500 9.63700 68.74900 1.000 61.89000 48 PHE D O 1
ATOM 9890 N N . GLY C 1 49 ? 44.27500 9.40000 70.64400 1.000 62.53000 49 GLY D N 1
ATOM 9891 C CA . GLY C 1 49 ? 43.67300 8.16100 70.18000 1.000 58.69000 49 GLY D CA 1
ATOM 9892 C C . GLY C 1 49 ? 42.77200 8.36500 68.97800 1.000 59.27000 49 GLY D C 1
ATOM 9893 O O . GLY C 1 49 ? 42.70600 7.51400 68.08700 1.000 59.10000 49 GLY D O 1
ATOM 9894 N N . GLN C 1 50 ? 42.07300 9.50300 68.92900 1.000 61.93000 50 GLN D N 1
ATOM 9895 C CA . GLN C 1 50 ? 41.18800 9.77300 67.80100 1.000 61.54000 50 GLN D CA 1
ATOM 9896 C C . GLN C 1 50 ? 41.96900 10.01900 66.51600 1.000 53.88000 50 GLN D C 1
ATOM 9897 O O . GLN C 1 50 ? 41.48300 9.69500 65.42800 1.000 53.99000 50 GLN D O 1
ATOM 9903 N N . LEU C 1 51 ? 43.16800 10.58700 66.61600 1.000 57.90000 51 LEU D N 1
ATOM 9904 C CA . LEU C 1 51 ? 44.02900 10.77300 65.45600 1.000 58.78000 51 LEU D CA 1
ATOM 9905 C C . LEU C 1 51 ? 44.96400 9.59200 65.22400 1.000 58.46000 51 LEU D C 1
ATOM 9906 O O . LEU C 1 51 ? 45.68600 9.57800 64.22200 1.000 55.58000 51 LEU D O 1
ATOM 9911 N N . GLY C 1 52 ? 44.96600 8.60900 66.12300 1.000 58.29000 52 GLY D N 1
ATOM 9912 C CA . GLY C 1 52 ? 45.75200 7.40600 65.93500 1.000 54.75000 52 GLY D CA 1
ATOM 9913 C C . GLY C 1 52 ? 47.19300 7.49300 66.37600 1.000 57.36000 52 GLY D C 1
ATOM 9914 O O . GLY C 1 52 ? 47.99500 6.63300 65.99700 1.000 53.92000 52 GLY D O 1
ATOM 9915 N N . VAL C 1 53 ? 47.55200 8.49400 67.18000 1.000 53.84000 53 VAL D N 1
ATOM 9916 C CA . VAL C 1 53 ? 48.95300 8.72000 67.51800 1.000 55.44000 53 VAL D CA 1
ATOM 9917 C C . VAL C 1 53 ? 49.23000 8.43700 68.98700 1.000 55.50000 53 VAL D C 1
ATOM 9918 O O . VAL C 1 53 ? 50.03800 9.13100 69.61400 1.000 57.00000 53 VAL D O 1
ATOM 9922 N N . CYS C 1 54 ? 48.58400 7.42600 69.55600 1.000 56.00000 54 CYS D N 1
ATOM 9923 C CA . CYS C 1 54 ? 48.96500 6.94800 70.88000 1.000 58.79000 54 CYS D CA 1
ATOM 9924 C C . CYS C 1 54 ? 49.23300 5.45800 70.79400 1.000 53.71000 54 CYS D C 1
ATOM 9925 O O . CYS C 1 54 ? 48.34500 4.68000 70.42200 1.000 54.76000 54 CYS D O 1
ATOM 9928 N N . CYS C 1 55 ? 50.45600 5.07100 71.13500 1.000 51.02000 55 CYS D N 1
ATOM 9929 C CA . CYS C 1 55 ? 50.92800 3.70400 71.03800 1.000 47.93000 55 CYS D CA 1
ATOM 9930 C C . CYS C 1 55 ? 51.07400 3.09800 72.42200 1.000 51.21000 55 CYS D C 1
ATOM 9931 O O . CYS C 1 55 ? 51.38500 3.78200 73.40300 1.000 49.38000 55 CYS D O 1
ATOM 9934 N N . ARG C 1 56 ? 50.84200 1.79200 72.47800 1.000 51.35000 56 ARG D N 1
ATOM 9935 C CA . ARG C 1 56 ? 50.88100 1.06600 73.73900 1.000 47.79000 56 ARG D CA 1
ATOM 9936 C C . ARG C 1 56 ? 51.36200 -0.35300 73.54300 1.000 46.36000 56 ARG D C 1
ATOM 9937 O O . ARG C 1 56 ? 50.91000 -1.25800 74.26800 1.000 48.77000 56 ARG D O 1
ATOM 9945 N N . ASN C 1 57 ? 52.24600 -0.59300 72.58700 1.000 44.92000 57 ASN D N 1
ATOM 9946 C CA . ASN C 1 57 ? 52.68000 -1.94100 72.26500 1.000 45.33000 57 ASN D CA 1
ATOM 9947 C C . ASN C 1 57 ? 53.79900 -2.45100 73.16700 1.000 49.23000 57 ASN D C 1
ATOM 9948 O O . ASN C 1 57 ? 54.29100 -3.56200 72.94500 1.000 50.84000 57 ASN D O 1
ATOM 9953 N N . CYS C 1 58 ? 54.20700 -1.68100 74.17300 1.000 48.69000 58 CYS D N 1
ATOM 9954 C CA . CYS C 1 58 ? 55.23600 -2.12900 75.10200 1.000 50.98000 58 CYS D CA 1
ATOM 9955 C C . CYS C 1 58 ? 55.15100 -1.29200 76.36900 1.000 45.62000 58 CYS D C 1
ATOM 9956 O O . CYS C 1 58 ? 54.54900 -0.21600 76.38500 1.000 45.49000 58 CYS D O 1
ATOM 9959 N N . ALA C 1 59 ? 55.77200 -1.80300 77.43300 1.000 43.78000 59 ALA D N 1
ATOM 9960 C CA . ALA C 1 59 ? 55.72400 -1.16100 78.74000 1.000 40.65000 59 ALA D CA 1
ATOM 9961 C C . ALA C 1 59 ? 56.63700 0.05300 78.85200 1.000 48.00000 59 ALA D C 1
ATOM 9962 O O . ALA C 1 59 ? 56.66400 0.68600 79.91300 1.000 48.26000 59 ALA D O 1
ATOM 9964 N N . MET C 1 60 ? 57.39500 0.38900 77.80500 1.000 49.28000 60 MET D N 1
ATOM 9965 C CA . MET C 1 60 ? 58.07600 1.67800 77.78800 1.000 49.09000 60 MET D CA 1
ATOM 9966 C C . MET C 1 60 ? 57.10000 2.82200 77.55600 1.000 51.99000 60 MET D C 1
ATOM 9967 O O . MET C 1 60 ? 57.43000 3.97700 77.84700 1.000 49.54000 60 MET D O 1
ATOM 9972 N N . GLY C 1 61 ? 55.91000 2.52200 77.04200 1.000 49.44000 61 GLY D N 1
ATOM 9973 C CA . GLY C 1 61 ? 54.88600 3.51600 76.84800 1.000 45.46000 61 GLY D CA 1
ATOM 9974 C C . GLY C 1 61 ? 54.01200 3.66800 78.07500 1.000 49.57000 61 GLY D C 1
ATOM 9975 O O . GLY C 1 61 ? 54.39900 3.29400 79.18700 1.000 51.68000 61 GLY D O 1
ATOM 9976 N N . PRO C 1 62 ? 52.80300 4.22300 77.90100 1.000 50.87000 62 PRO D N 1
ATOM 9977 C CA . PRO C 1 62 ? 52.20800 4.70200 76.64600 1.000 46.09000 62 PRO D CA 1
ATOM 9978 C C . PRO C 1 62 ? 52.93500 5.91700 76.07700 1.000 54.07000 62 PRO D C 1
ATOM 9979 O O . PRO C 1 62 ? 53.44700 6.72700 76.84600 1.000 56.29000 62 PRO D O 1
ATOM 9983 N N . CYS C 1 63 ? 52.99100 6.03600 74.75300 1.000 51.11000 63 CYS D N 1
ATOM 9984 C CA . CYS C 1 63 ? 53.69500 7.12900 74.09500 1.000 48.66000 63 CYS D CA 1
ATOM 9985 C C . CYS C 1 63 ? 52.71800 7.91600 73.23400 1.000 55.21000 63 CYS D C 1
ATOM 9986 O O . CYS C 1 63 ? 51.95600 7.32900 72.45900 1.000 51.34000 63 CYS D O 1
ATOM 9989 N N . ARG C 1 64 ? 52.76100 9.23900 73.35700 1.000 50.48000 64 ARG D N 1
ATOM 9990 C CA . ARG C 1 64 ? 51.97500 10.14100 72.53000 1.000 53.26000 64 ARG D CA 1
ATOM 9991 C C . ARG C 1 64 ? 52.87800 10.82100 71.51000 1.000 52.86000 64 ARG D C 1
ATOM 9992 O O . ARG C 1 64 ? 54.02600 11.16400 71.81300 1.000 50.62000 64 ARG D O 1
ATOM 10000 N N . ILE C 1 65 ? 52.36000 11.00800 70.29900 1.000 53.06000 65 ILE D N 1
ATOM 10001 C CA . ILE C 1 65 ? 53.02100 11.79200 69.26400 1.000 56.72000 65 ILE D CA 1
ATOM 10002 C C . ILE C 1 65 ? 52.17600 13.02700 68.99600 1.000 59.84000 65 ILE D C 1
ATOM 10003 O O . ILE C 1 65 ? 50.95500 12.92600 68.82500 1.000 64.77000 65 ILE D O 1
ATOM 10008 N N . ASP C 1 66 ? 52.81900 14.18500 68.96800 1.000 61.03000 66 ASP D N 1
ATOM 10009 C CA . ASP C 1 66 ? 52.11900 15.41500 68.62500 1.000 67.64000 66 ASP D CA 1
ATOM 10010 C C . ASP C 1 66 ? 52.00000 15.53200 67.10900 1.000 73.99000 66 ASP D C 1
ATOM 10011 O O . ASP C 1 66 ? 53.00400 15.39200 66.40400 1.000 73.58000 66 ASP D O 1
ATOM 10016 N N . PRO C 1 67 ? 50.79700 15.77000 66.57500 1.000 80.36000 67 PRO D N 1
ATOM 10017 C CA . PRO C 1 67 ? 50.66600 15.92000 65.11400 1.000 87.65000 67 PRO D CA 1
ATOM 10018 C C . PRO C 1 67 ? 51.49000 17.06500 64.54600 1.000 87.52000 67 PRO D C 1
ATOM 10019 O O . PRO C 1 67 ? 52.15100 16.89500 63.51400 1.000 85.64000 67 PRO D O 1
ATOM 10023 N N . PHE C 1 68 ? 51.46400 18.23500 65.18800 1.000 80.81000 68 PHE D N 1
ATOM 10024 C CA . PHE C 1 68 ? 52.34200 19.32400 64.77100 1.000 88.93000 68 PHE D CA 1
ATOM 10025 C C . PHE C 1 68 ? 53.80000 18.99300 65.07100 1.000 86.10000 68 PHE D C 1
ATOM 10026 O O . PHE C 1 68 ? 54.69100 19.28800 64.26500 1.000 85.10000 68 PHE D O 1
ATOM 10034 N N . GLY C 1 69 ? 54.05800 18.35600 66.20700 1.000 84.92000 69 GLY D N 1
ATOM 10035 C CA . GLY C 1 69 ? 55.40100 18.21000 66.72000 1.000 78.71000 69 GLY D CA 1
ATOM 10036 C C . GLY C 1 69 ? 55.71900 19.14300 67.86500 1.000 78.91000 69 GLY D C 1
ATOM 10037 O O . GLY C 1 69 ? 56.87100 19.17200 68.31600 1.000 75.80000 69 GLY D O 1
ATOM 10038 N N . SER C 1 70 ? 54.73100 19.91300 68.33600 1.000 83.22000 70 SER D N 1
ATOM 10039 C CA . SER C 1 70 ? 54.92700 20.77400 69.49800 1.000 80.83000 70 SER D CA 1
ATOM 10040 C C . SER C 1 70 ? 55.40600 19.97300 70.70100 1.000 83.89000 70 SER D C 1
ATOM 10041 O O . SER C 1 70 ? 56.21100 20.46100 71.50300 1.000 83.91000 70 SER D O 1
ATOM 10044 N N . GLY C 1 71 ? 54.92100 18.74200 70.84300 1.000 76.48000 71 GLY D N 1
ATOM 10045 C CA . GLY C 1 71 ? 55.43000 17.83100 71.83700 1.000 73.24000 71 GLY D CA 1
ATOM 10046 C C . GLY C 1 71 ? 56.52100 16.95800 71.25600 1.000 68.47000 71 GLY D C 1
ATOM 10047 O O . GLY C 1 71 ? 57.41900 17.43100 70.55300 1.000 67.82000 71 GLY D O 1
ATOM 10048 N N . PRO C 1 72 ? 56.45900 15.65900 71.53000 1.000 64.69000 72 PRO D N 1
ATOM 10049 C CA . PRO C 1 72 ? 57.45800 14.73600 70.98900 1.000 59.39000 72 PRO D CA 1
ATOM 10050 C C . PRO C 1 72 ? 57.08400 14.22500 69.60700 1.000 59.48000 72 PRO D C 1
ATOM 10051 O O . PRO C 1 72 ? 55.91300 14.05000 69.26500 1.000 60.01000 72 PRO D O 1
ATOM 10055 N N . THR C 1 73 ? 58.11900 13.99100 68.80200 1.000 52.45000 73 THR D N 1
ATOM 10056 C CA . THR C 1 73 ? 57.94200 13.41700 67.47600 1.000 47.66000 73 THR D CA 1
ATOM 10057 C C . THR C 1 73 ? 58.01700 11.89800 67.47600 1.000 56.54000 73 THR D C 1
ATOM 10058 O O . THR C 1 73 ? 57.48800 11.26500 66.55400 1.000 56.10000 73 THR D O 1
ATOM 10062 N N . LYS C 1 74 ? 58.65500 11.30000 68.47900 1.000 51.57000 74 LYS D N 1
ATOM 10063 C CA . LYS C 1 74 ? 58.90600 9.86800 68.48100 1.000 46.54000 74 LYS D CA 1
ATOM 10064 C C . LYS C 1 74 ? 58.62200 9.29000 69.85900 1.000 43.68000 74 LYS D C 1
ATOM 10065 O O . LYS C 1 74 ? 58.74500 9.97500 70.87700 1.000 54.36000 74 LYS D O 1
ATOM 10071 N N . GLY C 1 75 ? 58.22600 8.02200 69.87500 1.000 42.45000 75 GLY D N 1
ATOM 10072 C CA . GLY C 1 75 ? 58.10500 7.28500 71.11100 1.000 42.99000 75 GLY D CA 1
ATOM 10073 C C . GLY C 1 75 ? 59.46900 6.91100 71.66000 1.000 45.19000 75 GLY D C 1
ATOM 10074 O O . GLY C 1 75 ? 60.51800 7.22400 71.09500 1.000 42.46000 75 GLY D O 1
ATOM 10075 N N . VAL C 1 76 ? 59.44500 6.21000 72.79800 1.000 43.73000 76 VAL D N 1
ATOM 10076 C CA . VAL C 1 76 ? 60.68900 5.82500 73.46300 1.000 46.26000 76 VAL D CA 1
ATOM 10077 C C . VAL C 1 76 ? 61.55400 4.97000 72.54500 1.000 48.80000 76 VAL D C 1
ATOM 10078 O O . VAL C 1 76 ? 62.78700 5.06900 72.57100 1.000 45.64000 76 VAL D O 1
ATOM 10082 N N . CYS C 1 77 ? 60.93100 4.13700 71.70800 1.000 50.63000 77 CYS D N 1
ATOM 10083 C CA . CYS C 1 77 ? 61.65900 3.33700 70.73200 1.000 42.69000 77 CYS D CA 1
ATOM 10084 C C . CYS C 1 77 ? 62.07400 4.13400 69.50400 1.000 47.61000 77 CYS D C 1
ATOM 10085 O O . CYS C 1 77 ? 62.84800 3.62300 68.68600 1.000 46.23000 77 CYS D O 1
ATOM 10088 N N . GLY C 1 78 ? 61.58200 5.36100 69.35400 1.000 47.60000 78 GLY D N 1
ATOM 10089 C CA . GLY C 1 78 ? 61.86500 6.16000 68.18300 1.000 45.30000 78 GLY D CA 1
ATOM 10090 C C . GLY C 1 78 ? 60.83700 6.06500 67.07900 1.000 43.74000 78 GLY D C 1
ATOM 10091 O O . GLY C 1 78 ? 61.03800 6.66900 66.01700 1.000 47.90000 78 GLY D O 1
ATOM 10092 N N . ALA C 1 79 ? 59.74700 5.32900 67.28900 1.000 41.13000 79 ALA D N 1
ATOM 10093 C CA . ALA C 1 79 ? 58.71800 5.20100 66.26600 1.000 41.79000 79 ALA D CA 1
ATOM 10094 C C . ALA C 1 79 ? 58.02400 6.53600 66.03000 1.000 43.07000 79 ALA D C 1
ATOM 10095 O O . ALA C 1 79 ? 57.71500 7.27000 66.97300 1.000 40.62000 79 ALA D O 1
ATOM 10097 N N . GLY C 1 80 ? 57.77700 6.84700 64.75600 1.000 39.45000 80 GLY D N 1
ATOM 10098 C CA . GLY C 1 80 ? 57.11100 8.07600 64.38700 1.000 43.02000 80 GLY D CA 1
ATOM 10099 C C . GLY C 1 80 ? 55.60200 7.92000 64.30900 1.000 44.52000 80 GLY D C 1
ATOM 10100 O O . GLY C 1 80 ? 55.04200 6.84000 64.49200 1.000 46.21000 80 GLY D O 1
ATOM 10101 N N . ALA C 1 81 ? 54.93800 9.04400 64.02500 1.000 43.35000 81 ALA D N 1
ATOM 10102 C CA . ALA C 1 81 ? 53.48300 9.03200 63.89900 1.000 48.54000 81 ALA D CA 1
ATOM 10103 C C . ALA C 1 81 ? 53.03000 8.12800 62.75900 1.000 46.65000 81 ALA D C 1
ATOM 10104 O O . ALA C 1 81 ? 52.00500 7.44800 62.87200 1.000 46.42000 81 ALA D O 1
ATOM 10106 N N . ASP C 1 82 ? 53.77400 8.11500 61.64900 1.000 45.96000 82 ASP D N 1
ATOM 10107 C CA . ASP C 1 82 ? 53.45100 7.21200 60.54600 1.000 46.89000 82 ASP D CA 1
ATOM 10108 C C . ASP C 1 82 ? 53.43100 5.76200 61.01700 1.000 47.28000 82 ASP D C 1
ATOM 10109 O O . ASP C 1 82 ? 52.46900 5.02400 60.76800 1.000 47.66000 82 ASP D O 1
ATOM 10114 N N . THR C 1 83 ? 54.49100 5.34300 61.71100 1.000 44.50000 83 THR D N 1
ATOM 10115 C CA . THR C 1 83 ? 54.59300 3.96200 62.16600 1.000 42.16000 83 THR D CA 1
ATOM 10116 C C . THR C 1 83 ? 53.47200 3.61600 63.13900 1.000 44.66000 83 THR D C 1
ATOM 10117 O O . THR C 1 83 ? 52.83200 2.56700 63.01700 1.000 47.67000 83 THR D O 1
ATOM 10121 N N . ILE C 1 84 ? 53.21900 4.49100 64.11300 1.000 41.79000 84 ILE D N 1
ATOM 10122 C CA . ILE C 1 84 ? 52.21300 4.20300 65.13100 1.000 42.00000 84 ILE D CA 1
ATOM 10123 C C . ILE C 1 84 ? 50.81900 4.14800 64.51200 1.000 41.43000 84 ILE D C 1
ATOM 10124 O O . ILE C 1 84 ? 50.01700 3.25800 64.82800 1.000 46.40000 84 ILE D O 1
ATOM 10129 N N . VAL C 1 85 ? 50.52200 5.08100 63.60400 1.000 45.27000 85 VAL D N 1
ATOM 10130 C CA . VAL C 1 85 ? 49.22900 5.09100 62.92000 1.000 45.26000 85 VAL D CA 1
ATOM 10131 C C . VAL C 1 85 ? 49.03900 3.81100 62.12400 1.000 41.55000 85 VAL D C 1
ATOM 10132 O O . VAL C 1 85 ? 47.99600 3.13700 62.22000 1.000 43.14000 85 VAL D O 1
ATOM 10136 N N . ALA C 1 86 ? 50.04300 3.44200 61.32000 1.000 41.83000 86 ALA D N 1
ATOM 10137 C CA . ALA C 1 86 ? 49.93400 2.25000 60.49100 1.000 39.74000 86 ALA D CA 1
ATOM 10138 C C . ALA C 1 86 ? 49.80800 0.98900 61.33900 1.000 43.48000 86 ALA D C 1
ATOM 10139 O O . ALA C 1 86 ? 49.05500 0.07200 60.99200 1.000 42.48000 86 ALA D O 1
ATOM 10141 N N . ARG C 1 87 ? 50.51900 0.93100 62.46900 1.000 41.35000 87 ARG D N 1
ATOM 10142 C CA . ARG C 1 87 ? 50.46600 -0.26100 63.30900 1.000 43.00000 87 ARG D CA 1
ATOM 10143 C C . ARG C 1 87 ? 49.11200 -0.39500 63.99900 1.000 44.34000 87 ARG D C 1
ATOM 10144 O O . ARG C 1 87 ? 48.56100 -1.50100 64.08600 1.000 42.17000 87 ARG D O 1
ATOM 10152 N N . ASN C 1 88 ? 48.55400 0.71700 64.48600 1.000 39.45000 88 ASN D N 1
ATOM 10153 C CA . ASN C 1 88 ? 47.22400 0.65800 65.08600 1.000 41.98000 88 ASN D CA 1
ATOM 10154 C C . ASN C 1 88 ? 46.17500 0.24000 64.05800 1.000 41.67000 88 ASN D C 1
ATOM 10155 O O . ASN C 1 88 ? 45.29000 -0.58200 64.35000 1.000 43.42000 88 ASN D O 1
ATOM 10160 N N . LEU C 1 89 ? 46.27500 0.77200 62.83500 1.000 43.05000 89 LEU D N 1
ATOM 10161 C CA . LEU C 1 89 ? 45.34900 0.35700 61.78500 1.000 42.40000 89 LEU D CA 1
ATOM 10162 C C . LEU C 1 89 ? 45.50600 -1.12600 61.46100 1.000 43.91000 89 LEU D C 1
ATOM 10163 O O . LEU C 1 89 ? 44.51200 -1.83700 61.25700 1.000 38.26000 89 LEU D O 1
ATOM 10168 N N . LEU C 1 90 ? 46.74900 -1.60900 61.40500 1.000 43.66000 90 LEU D N 1
ATOM 10169 C CA . LEU C 1 90 ? 46.98300 -3.01700 61.11200 1.000 40.19000 90 LEU D CA 1
ATOM 10170 C C . LEU C 1 90 ? 46.40100 -3.91100 62.19800 1.000 37.97000 90 LEU D C 1
ATOM 10171 O O . LEU C 1 90 ? 45.87500 -4.99000 61.90700 1.000 32.37000 90 LEU D O 1
ATOM 10176 N N . ARG C 1 91 ? 46.48300 -3.48000 63.45900 1.000 41.44000 91 ARG D N 1
ATOM 10177 C CA . ARG C 1 91 ? 45.88400 -4.27200 64.53000 1.000 39.08000 91 ARG D CA 1
ATOM 10178 C C . ARG C 1 91 ? 44.36200 -4.29300 64.41600 1.000 39.74000 91 ARG D C 1
ATOM 10179 O O . ARG C 1 91 ? 43.72900 -5.32900 64.66400 1.000 46.40000 91 ARG D O 1
ATOM 10187 N N . MET C 1 92 ? 43.75700 -3.16600 64.02600 1.000 43.49000 92 MET D N 1
ATOM 10188 C CA . MET C 1 92 ? 42.31700 -3.16800 63.75700 1.000 42.16000 92 MET D CA 1
ATOM 10189 C C . MET C 1 92 ? 41.96100 -4.16800 62.65700 1.000 35.94000 92 MET D C 1
ATOM 10190 O O . MET C 1 92 ? 41.00700 -4.95100 62.78900 1.000 38.35000 92 MET D O 1
ATOM 10195 N N . ILE C 1 93 ? 42.71100 -4.13700 61.55200 1.000 36.42000 93 ILE D N 1
ATOM 10196 C CA . ILE C 1 93 ? 42.46700 -5.06000 60.44400 1.000 33.27000 93 ILE D CA 1
ATOM 10197 C C . ILE C 1 93 ? 42.60600 -6.50400 60.91200 1.000 43.71000 93 ILE D C 1
ATOM 10198 O O . ILE C 1 93 ? 41.80800 -7.37800 60.53900 1.000 35.50000 93 ILE D O 1
ATOM 10203 N N . ALA C 1 94 ? 43.63200 -6.77600 61.72400 1.000 41.89000 94 ALA D N 1
ATOM 10204 C CA . ALA C 1 94 ? 43.84100 -8.11900 62.25100 1.000 38.91000 94 ALA D CA 1
ATOM 10205 C C . ALA C 1 94 ? 42.64000 -8.57500 63.06300 1.000 38.03000 94 ALA D C 1
ATOM 10206 O O . ALA C 1 94 ? 42.16800 -9.70300 62.90700 1.000 40.14000 94 ALA D O 1
ATOM 10208 N N . ALA C 1 95 ? 42.12500 -7.70200 63.93100 1.000 37.96000 95 ALA D N 1
ATOM 10209 C CA . ALA C 1 95 ? 40.99000 -8.08600 64.76800 1.000 43.33000 95 ALA D CA 1
ATOM 10210 C C . ALA C 1 95 ? 39.74700 -8.35900 63.92800 1.000 41.42000 95 ALA D C 1
ATOM 10211 O O . ALA C 1 95 ? 39.01000 -9.31900 64.18800 1.000 42.09000 95 ALA D O 1
ATOM 10213 N N . GLY C 1 96 ? 39.49600 -7.52400 62.91700 1.000 39.69000 96 GLY D N 1
ATOM 10214 C CA . GLY C 1 96 ? 38.32600 -7.74300 62.07500 1.000 42.05000 96 GLY D CA 1
ATOM 10215 C C . GLY C 1 96 ? 38.40800 -9.03800 61.28600 1.000 39.79000 96 GLY D C 1
ATOM 10216 O O . GLY C 1 96 ? 37.45400 -9.83300 61.25100 1.000 36.50000 96 GLY D O 1
ATOM 10217 N N . ALA C 1 97 ? 39.55200 -9.26600 60.63200 1.000 36.81000 97 ALA D N 1
ATOM 10218 C CA . ALA C 1 97 ? 39.75200 -10.52000 59.91600 1.000 37.89000 97 ALA D CA 1
ATOM 10219 C C . ALA C 1 97 ? 39.67300 -11.70700 60.86200 1.000 38.33000 97 ALA D C 1
ATOM 10220 O O . ALA C 1 97 ? 39.15800 -12.76500 60.48700 1.000 39.26000 97 ALA D O 1
ATOM 10222 N N . ALA C 1 98 ? 40.14400 -11.53400 62.09800 1.000 38.79000 98 ALA D N 1
ATOM 10223 C CA . ALA C 1 98 ? 40.08800 -12.59800 63.09100 1.000 38.99000 98 ALA D CA 1
ATOM 10224 C C . ALA C 1 98 ? 38.65100 -12.95900 63.43100 1.000 39.42000 98 ALA D C 1
ATOM 10225 O O . ALA C 1 98 ? 38.29300 -14.14000 63.49200 1.000 39.72000 98 ALA D O 1
ATOM 10227 N N . ALA C 1 99 ? 37.82000 -11.94800 63.68500 1.000 35.59000 99 ALA D N 1
ATOM 10228 C CA . ALA C 1 99 ? 36.41800 -12.20400 63.99100 1.000 35.82000 99 ALA D CA 1
ATOM 10229 C C . ALA C 1 99 ? 35.73700 -12.93800 62.84200 1.000 39.51000 99 ALA D C 1
ATOM 10230 O O . ALA C 1 99 ? 35.05000 -13.95300 63.05100 1.000 40.25000 99 ALA D O 1
ATOM 10232 N N . HIS C 1 100 ? 35.93400 -12.44600 61.61300 1.000 41.32000 100 HIS D N 1
ATOM 10233 C CA . HIS C 1 100 ? 35.28800 -13.07900 60.46500 1.000 41.84000 100 HIS D CA 1
ATOM 10234 C C . HIS C 1 100 ? 35.76700 -14.51400 60.28000 1.000 39.78000 100 HIS D C 1
ATOM 10235 O O . HIS C 1 100 ? 34.96600 -15.41700 60.00200 1.000 48.53000 100 HIS D O 1
ATOM 10242 N N . SER C 1 101 ? 37.06700 -14.75500 60.46400 1.000 36.36000 101 SER D N 1
ATOM 10243 C CA . SER C 1 101 ? 37.59700 -16.09300 60.23700 1.000 46.08000 101 SER D CA 1
ATOM 10244 C C . SER C 1 101 ? 37.21300 -17.05500 61.35100 1.000 40.86000 101 SER D C 1
ATOM 10245 O O . SER C 1 101 ? 37.04900 -18.24600 61.09500 1.000 42.27000 101 SER D O 1
ATOM 10248 N N . ASP C 1 102 ? 37.05700 -16.57600 62.58500 1.000 38.54000 102 ASP D N 1
ATOM 10249 C CA . ASP C 1 102 ? 36.59400 -17.46300 63.64800 1.000 42.66000 102 ASP D CA 1
ATOM 10250 C C . ASP C 1 102 ? 35.13600 -17.85200 63.43400 1.000 41.97000 102 ASP D C 1
ATOM 10251 O O . ASP C 1 102 ? 34.75400 -19.01500 63.64200 1.000 44.48000 102 ASP D O 1
ATOM 10256 N N . HIS C 1 103 ? 34.30600 -16.88500 63.03000 1.000 39.76000 103 HIS D N 1
ATOM 10257 C CA . HIS C 1 103 ? 32.96500 -17.19200 62.54000 1.000 46.32000 103 HIS D CA 1
ATOM 10258 C C . HIS C 1 103 ? 33.01400 -18.30800 61.49500 1.000 40.82000 103 HIS D C 1
ATOM 10259 O O . HIS C 1 103 ? 32.35400 -19.35500 61.62800 1.000 38.43000 103 HIS D O 1
ATOM 10266 N N . ALA C 1 104 ? 33.81100 -18.09100 60.44300 1.000 37.61000 104 ALA D N 1
ATOM 10267 C CA . ALA C 1 104 ? 33.91700 -19.07200 59.36900 1.000 39.81000 104 ALA D CA 1
ATOM 10268 C C . ALA C 1 104 ? 34.41200 -20.41800 59.88400 1.000 39.68000 104 ALA D C 1
ATOM 10269 O O . ALA C 1 104 ? 33.98700 -21.46300 59.39300 1.000 42.80000 104 ALA D O 1
ATOM 10271 N N . ARG C 1 105 ? 35.30700 -20.41300 60.87200 1.000 39.19000 105 ARG D N 1
ATOM 10272 C CA . ARG C 1 105 ? 35.86500 -21.66100 61.38200 1.000 38.98000 105 ARG D CA 1
ATOM 10273 C C . ARG C 1 105 ? 34.81100 -22.47300 62.11900 1.000 42.15000 105 ARG D C 1
ATOM 10274 O O . ARG C 1 105 ? 34.76200 -23.70100 61.98700 1.000 41.23000 105 ARG D O 1
ATOM 10282 N N . ASP C 1 106 ? 33.96100 -21.80800 62.90200 1.000 46.09000 106 ASP D N 1
ATOM 10283 C CA . ASP C 1 106 ? 32.86300 -22.53000 63.54000 1.000 41.79000 106 ASP D CA 1
ATOM 10284 C C . ASP C 1 106 ? 31.92200 -23.12300 62.49500 1.000 42.31000 106 ASP D C 1
ATOM 10285 O O . ASP C 1 106 ? 31.50000 -24.29000 62.60600 1.000 44.76000 106 ASP D O 1
ATOM 10290 N N . VAL C 1 107 ? 31.60400 -22.34400 61.45500 1.000 40.08000 107 VAL D N 1
ATOM 10291 C CA . VAL C 1 107 ? 30.74800 -22.87800 60.39500 1.000 45.10000 107 VAL D CA 1
ATOM 10292 C C . VAL C 1 107 ? 31.41900 -24.06700 59.71100 1.000 44.46000 107 VAL D C 1
ATOM 10293 O O . VAL C 1 107 ? 30.76800 -25.06800 59.38800 1.000 42.93000 107 VAL D O 1
ATOM 10297 N N . VAL C 1 108 ? 32.73400 -23.97600 59.48800 1.000 45.38000 108 VAL D N 1
ATOM 10298 C CA . VAL C 1 108 ? 33.48000 -25.05100 58.83900 1.000 42.81000 108 VAL D CA 1
ATOM 10299 C C . VAL C 1 108 ? 33.45700 -26.30600 59.69800 1.000 41.52000 108 VAL D C 1
ATOM 10300 O O . VAL C 1 108 ? 33.35600 -27.42400 59.18400 1.000 46.74000 108 VAL D O 1
ATOM 10304 N N . GLU C 1 109 ? 33.56300 -26.14200 61.01700 1.000 42.01000 109 GLU D N 1
ATOM 10305 C CA . GLU C 1 109 ? 33.49800 -27.29300 61.91100 1.000 42.86000 109 GLU D CA 1
ATOM 10306 C C . GLU C 1 109 ? 32.15200 -27.99600 61.78900 1.000 46.86000 109 GLU D C 1
ATOM 10307 O O . GLU C 1 109 ? 32.08900 -29.22600 61.65300 1.000 51.52000 109 GLU D O 1
ATOM 10313 N N . VAL C 1 110 ? 31.06000 -27.22500 61.81200 1.000 48.34000 110 VAL D N 1
ATOM 10314 C CA . VAL C 1 110 ? 29.73800 -27.84000 61.66000 1.000 46.41000 110 VAL D CA 1
ATOM 10315 C C . VAL C 1 110 ? 29.62200 -28.53700 60.30500 1.000 49.14000 110 VAL D C 1
ATOM 10316 O O . VAL C 1 110 ? 29.08700 -29.65300 60.19900 1.000 52.69000 110 VAL D O 1
ATOM 10320 N N . PHE C 1 111 ? 30.13300 -27.89600 59.25100 1.000 44.20000 111 PHE D N 1
ATOM 10321 C CA . PHE C 1 111 ? 30.03000 -28.46200 57.91000 1.000 45.32000 111 PHE D CA 1
ATOM 10322 C C . PHE C 1 111 ? 30.81600 -29.76100 57.78900 1.000 50.10000 111 PHE D C 1
ATOM 10323 O O . PHE C 1 111 ? 30.33700 -30.73200 57.19200 1.000 47.78000 111 PHE D O 1
ATOM 10331 N N . LYS C 1 112 ? 32.03200 -29.79400 58.33600 1.000 49.40000 112 LYS D N 1
ATOM 10332 C CA . LYS C 1 112 ? 32.81300 -31.02500 58.32500 1.000 48.19000 112 LYS D CA 1
ATOM 10333 C C . LYS C 1 112 ? 32.11000 -32.11600 59.11600 1.000 51.49000 112 LYS D C 1
ATOM 10334 O O . LYS C 1 112 ? 32.13400 -33.29000 58.72700 1.000 51.47000 112 LYS D O 1
ATOM 10340 N N . GLY C 1 113 ? 31.46600 -31.74600 60.22400 1.000 52.60000 113 GLY D N 1
ATOM 10341 C CA . GLY C 1 113 ? 30.71000 -32.72800 60.98100 1.000 53.45000 113 GLY D CA 1
ATOM 10342 C C . GLY C 1 113 ? 29.58200 -33.34700 60.17800 1.000 52.98000 113 GLY D C 1
ATOM 10343 O O . GLY C 1 113 ? 29.36300 -34.55900 60.23400 1.000 56.90000 113 GLY D O 1
ATOM 10344 N N . VAL C 1 114 ? 28.84900 -32.52800 59.41900 1.000 51.08000 114 VAL D N 1
ATOM 10345 C CA . VAL C 1 114 ? 27.76900 -33.10800 58.61800 1.000 52.90000 114 VAL D CA 1
ATOM 10346 C C . VAL C 1 114 ? 28.33200 -33.88300 57.42900 1.000 57.14000 114 VAL D C 1
ATOM 10347 O O . VAL C 1 114 ? 27.71300 -34.84700 56.95900 1.000 54.07000 114 VAL D O 1
ATOM 10351 N N . ALA C 1 115 ? 29.51200 -33.49700 56.93300 1.000 54.91000 115 ALA D N 1
ATOM 10352 C CA . ALA C 1 115 ? 30.13800 -34.25400 55.85400 1.000 54.10000 115 ALA D CA 1
ATOM 10353 C C . ALA C 1 115 ? 30.50300 -35.66100 56.30400 1.000 57.93000 115 ALA D C 1
ATOM 10354 O O . ALA C 1 115 ? 30.52600 -36.59000 55.48800 1.000 51.39000 115 ALA D O 1
ATOM 10356 N N . GLU C 1 116 ? 30.78800 -35.83700 57.59200 1.000 52.74000 116 GLU D N 1
ATOM 10357 C CA . GLU C 1 116 ? 31.08400 -37.14200 58.16400 1.000 59.77000 116 GLU D CA 1
ATOM 10358 C C . GLU C 1 116 ? 29.84100 -37.84900 58.68500 1.000 59.11000 116 GLU D C 1
ATOM 10359 O O . GLU C 1 116 ? 29.95900 -38.92200 59.28500 1.000 60.72000 116 GLU D O 1
ATOM 10365 N N . GLY C 1 117 ? 28.65800 -37.27700 58.47100 1.000 62.20000 117 GLY D N 1
ATOM 10366 C CA . GLY C 1 117 ? 27.44800 -37.86000 59.01400 1.000 67.56000 117 GLY D CA 1
ATOM 10367 C C . GLY C 1 117 ? 27.39000 -37.86100 60.52200 1.000 64.74000 117 GLY D C 1
ATOM 10368 O O . GLY C 1 117 ? 26.69500 -38.69500 61.10900 1.000 67.45000 117 GLY D O 1
ATOM 10369 N N . ARG C 1 118 ? 28.11100 -36.94800 61.17100 1.000 65.25000 118 ARG D N 1
ATOM 10370 C CA . ARG C 1 118 ? 28.13400 -36.89200 62.62600 1.000 67.74000 118 ARG D CA 1
ATOM 10371 C C . ARG C 1 118 ? 27.02500 -36.01200 63.18600 1.000 68.03000 118 ARG D C 1
ATOM 10372 O O . ARG C 1 118 ? 26.35300 -36.40900 64.14000 1.000 78.38000 118 ARG D O 1
ATOM 10380 N N . PHE C 1 119 ? 26.80500 -34.83600 62.60300 1.000 61.38000 119 PHE D N 1
ATOM 10381 C CA . PHE C 1 119 ? 25.77600 -33.91400 63.07500 1.000 68.01000 119 PHE D CA 1
ATOM 10382 C C . PHE C 1 119 ? 24.44900 -34.28200 62.42100 1.000 65.41000 119 PHE D C 1
ATOM 10383 O O . PHE C 1 119 ? 24.27500 -34.11200 61.21000 1.000 68.82000 119 PHE D O 1
ATOM 10391 N N . GLN C 1 120 ? 23.51500 -34.78900 63.22600 1.000 61.49000 120 GLN D N 1
ATOM 10392 C CA . GLN C 1 120 ? 22.21900 -35.20300 62.70300 1.000 64.57000 120 GLN D CA 1
ATOM 10393 C C . GLN C 1 120 ? 21.26800 -34.02700 62.53400 1.000 53.60000 120 GLN D C 1
ATOM 10394 O O . GLN C 1 120 ? 20.42000 -34.04700 61.63600 1.000 60.47000 120 GLN D O 1
ATOM 10400 N N . TYR C 1 121 ? 21.39400 -32.99900 63.37300 1.000 56.62000 121 TYR D N 1
ATOM 10401 C CA . TYR C 1 121 ? 20.47900 -31.86700 63.33400 1.000 57.57000 121 TYR D CA 1
ATOM 10402 C C . TYR C 1 121 ? 20.73100 -30.92600 62.16200 1.000 52.98000 121 TYR D C 1
ATOM 10403 O O . TYR C 1 121 ? 19.89400 -30.05600 61.90200 1.000 54.72000 121 TYR D O 1
ATOM 10412 N N . TYR C 1 122 ? 21.84400 -31.08000 61.44800 1.000 56.71000 122 TYR D N 1
ATOM 10413 C CA . TYR C 1 122 ? 22.16500 -30.25100 60.29500 1.000 44.01000 122 TYR D CA 1
ATOM 10414 C C . TYR C 1 122 ? 22.33100 -31.12700 59.05900 1.000 48.32000 122 TYR D C 1
ATOM 10415 O O . TYR C 1 122 ? 22.68400 -32.30600 59.15800 1.000 51.07000 122 TYR D O 1
ATOM 10424 N N . LYS C 1 123 ? 22.07800 -30.54000 57.89000 1.000 45.78000 123 LYS D N 1
ATOM 10425 C CA . LYS C 1 123 ? 22.06300 -31.28000 56.63500 1.000 45.98000 123 LYS D CA 1
ATOM 10426 C C . LYS C 1 123 ? 22.68100 -30.42600 55.53400 1.000 46.49000 123 LYS D C 1
ATOM 10427 O O . LYS C 1 123 ? 23.05900 -29.27000 55.75000 1.000 50.74000 123 LYS D O 1
ATOM 10433 N N . LEU C 1 124 ? 22.77800 -31.01000 54.33700 1.000 46.63000 124 LEU D N 1
ATOM 10434 C CA . LEU C 1 124 ? 23.30100 -30.33500 53.14700 1.000 45.27000 124 LEU D CA 1
ATOM 10435 C C . LEU C 1 124 ? 22.11400 -29.94000 52.27500 1.000 50.38000 124 LEU D C 1
ATOM 10436 O O . LEU C 1 124 ? 21.63400 -30.72600 51.45800 1.000 57.32000 124 LEU D O 1
ATOM 10441 N N . THR C 1 125 ? 21.64300 -28.70100 52.43700 1.000 53.14000 125 THR D N 1
ATOM 10442 C CA . THR C 1 125 ? 20.43200 -28.29200 51.73000 1.000 52.56000 125 THR D CA 1
ATOM 10443 C C . THR C 1 125 ? 20.72300 -27.84400 50.30200 1.000 49.30000 125 THR D C 1
ATOM 10444 O O . THR C 1 125 ? 20.00300 -28.23000 49.37500 1.000 50.64000 125 THR D O 1
ATOM 10448 N N . ASP C 1 126 ? 21.76200 -27.03100 50.09800 1.000 45.33000 126 ASP D N 1
ATOM 10449 C CA . ASP C 1 126 ? 22.12600 -26.56800 48.75700 1.000 46.97000 126 ASP D CA 1
ATOM 10450 C C . ASP C 1 126 ? 23.31600 -27.38900 48.26800 1.000 47.76000 126 ASP D C 1
ATOM 10451 O O . ASP C 1 126 ? 24.47400 -26.98200 48.35900 1.000 50.85000 126 ASP D O 1
ATOM 10456 N N . VAL C 1 127 ? 23.00700 -28.56800 47.72300 1.000 45.91000 127 VAL D N 1
ATOM 10457 C CA . VAL C 1 127 ? 24.05300 -29.45500 47.22600 1.000 46.34000 127 VAL D CA 1
ATOM 10458 C C . VAL C 1 127 ? 24.63000 -28.93400 45.91400 1.000 48.84000 127 VAL D C 1
ATOM 10459 O O . VAL C 1 127 ? 25.80700 -29.1700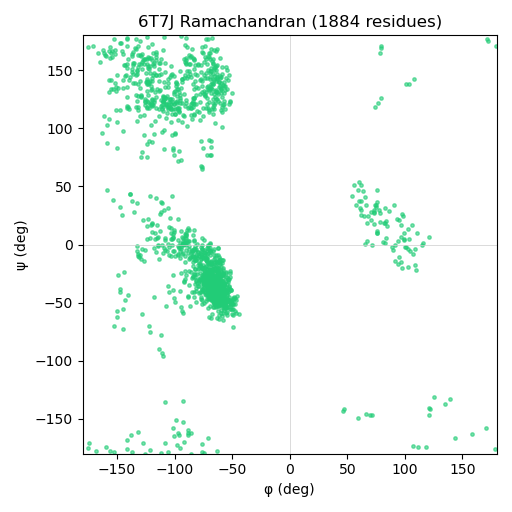0 45.60400 1.000 59.41000 127 VAL D O 1
ATOM 10463 N N . GLU C 1 128 ? 23.82800 -28.20700 45.13000 1.000 54.10000 128 GLU D N 1
ATOM 10464 C CA . GLU C 1 128 ? 24.31800 -27.67500 43.86300 1.000 54.73000 128 GLU D CA 1
ATOM 10465 C C . GLU C 1 128 ? 25.42700 -26.65600 44.08700 1.000 52.16000 128 GLU D C 1
ATOM 10466 O O . GLU C 1 128 ? 26.45200 -26.67700 43.39300 1.000 50.20000 128 GLU D O 1
ATOM 10472 N N . LYS C 1 129 ? 25.24100 -25.75700 45.05700 1.000 49.94000 129 LYS D N 1
ATOM 10473 C CA . LYS C 1 129 ? 26.29600 -24.81200 45.40600 1.000 44.59000 129 LYS D CA 1
ATOM 10474 C C . LYS C 1 129 ? 27.51900 -25.53600 45.95500 1.000 47.37000 129 LYS D C 1
ATOM 10475 O O . LYS C 1 129 ? 28.65800 -25.12200 45.70900 1.000 45.83000 129 LYS D O 1
ATOM 10481 N N . LEU C 1 130 ? 27.29900 -26.62400 46.69900 1.000 48.25000 130 LEU D N 1
ATOM 10482 C CA . LEU C 1 130 ? 28.41100 -27.43700 47.18200 1.000 44.43000 130 LEU D CA 1
ATOM 10483 C C . LEU C 1 130 ? 29.26600 -27.93400 46.02300 1.000 46.19000 130 LEU D C 1
ATOM 10484 O O . LEU C 1 130 ? 30.49200 -27.76200 46.01900 1.000 44.86000 130 LEU D O 1
ATOM 10489 N N . LYS C 1 131 ? 28.62600 -28.53700 45.01600 1.000 46.39000 131 LYS D N 1
ATOM 10490 C CA . LYS C 1 131 ? 29.37000 -29.04800 43.86700 1.000 47.78000 131 LYS D CA 1
ATOM 10491 C C . LYS C 1 131 ? 30.04100 -27.92000 43.09000 1.000 52.34000 131 LYS D C 1
ATOM 10492 O O . LYS C 1 131 ? 31.18600 -28.06100 42.64000 1.000 49.95000 131 LYS D O 1
ATOM 10498 N N . SER C 1 132 ? 29.34500 -26.79300 42.92000 1.000 46.15000 132 SER D N 1
ATOM 10499 C CA . SER C 1 132 ? 29.91200 -25.68600 42.15400 1.000 47.08000 132 SER D CA 1
ATOM 10500 C C . SER C 1 132 ? 31.16100 -25.13200 42.82900 1.000 50.50000 132 SER D C 1
ATOM 10501 O O . SER C 1 132 ? 32.18900 -24.90500 42.17400 1.000 47.94000 132 SER D O 1
ATOM 10504 N N . LEU C 1 133 ? 31.09700 -24.91200 44.14600 1.000 46.93000 133 LEU D N 1
ATOM 10505 C CA . LEU C 1 133 ? 32.27600 -24.43400 44.85800 1.000 46.35000 133 LEU D CA 1
ATOM 10506 C C . LEU C 1 133 ? 33.39600 -25.46600 44.81100 1.000 45.79000 133 LEU D C 1
ATOM 10507 O O . LEU C 1 133 ? 34.55900 -25.11100 44.59000 1.000 48.99000 133 LEU D O 1
ATOM 10512 N N . ALA C 1 134 ? 33.06700 -26.74700 45.01300 1.000 52.36000 134 ALA D N 1
ATOM 10513 C CA . ALA C 1 134 ? 34.09500 -27.78300 44.94400 1.000 48.28000 134 ALA D CA 1
ATOM 10514 C C . ALA C 1 134 ? 34.81100 -27.76300 43.60000 1.000 47.25000 134 ALA D C 1
ATOM 10515 O O . ALA C 1 134 ? 36.04100 -27.87100 43.54100 1.000 48.12000 134 ALA D O 1
ATOM 10517 N N . GLU C 1 135 ? 34.05700 -27.60700 42.50900 1.000 51.40000 135 GLU D N 1
ATOM 10518 C CA . GLU C 1 135 ? 34.67800 -27.56800 41.18900 1.000 49.08000 135 GLU D CA 1
ATOM 10519 C C . GLU C 1 135 ? 35.52700 -26.31500 41.01000 1.000 45.03000 135 GLU D C 1
ATOM 10520 O O . GLU C 1 135 ? 36.60700 -26.37500 40.41200 1.000 47.70000 135 GLU D O 1
ATOM 10526 N N . THR C 1 136 ? 35.06000 -25.17300 41.52400 1.000 47.35000 136 THR D N 1
ATOM 10527 C CA . THR C 1 136 ? 35.83700 -23.94400 41.39300 1.000 45.66000 136 THR D CA 1
ATOM 10528 C C . THR C 1 136 ? 37.18900 -24.05300 42.09000 1.000 49.71000 136 THR D C 1
ATOM 10529 O O . THR C 1 136 ? 38.15700 -23.40700 41.67100 1.000 51.50000 136 THR D O 1
ATOM 10533 N N . LEU C 1 137 ? 37.28100 -24.86500 43.14200 1.000 48.61000 137 LEU D N 1
ATOM 10534 C CA . LEU C 1 137 ? 38.52200 -25.04200 43.88600 1.000 48.25000 137 LEU D CA 1
ATOM 10535 C C . LEU C 1 137 ? 39.38200 -26.18200 43.35000 1.000 49.75000 137 LEU D C 1
ATOM 10536 O O . LEU C 1 137 ? 40.38200 -26.53600 43.98300 1.000 49.00000 137 LEU D O 1
ATOM 10541 N N . GLY C 1 138 ? 39.02200 -26.76100 42.20700 1.000 47.86000 138 GLY D N 1
ATOM 10542 C CA . GLY C 1 138 ? 39.79600 -27.83100 41.61800 1.000 51.46000 138 GLY D CA 1
ATOM 10543 C C . GLY C 1 138 ? 39.41600 -29.22300 42.07000 1.000 53.05000 138 GLY D C 1
ATOM 10544 O O . GLY C 1 138 ? 40.00900 -30.19600 41.58700 1.000 59.37000 138 GLY D O 1
ATOM 10545 N N . ILE C 1 139 ? 38.46100 -29.35300 42.98500 1.000 55.28000 139 ILE D N 1
ATOM 10546 C CA . ILE C 1 139 ? 37.98700 -30.66100 43.42100 1.000 52.56000 139 ILE D CA 1
ATOM 10547 C C . ILE C 1 139 ? 37.04400 -31.19200 42.34600 1.000 56.36000 139 ILE D C 1
ATOM 10548 O O . ILE C 1 139 ? 35.92600 -30.69800 42.19300 1.000 55.19000 139 ILE D O 1
ATOM 10553 N N . SER C 1 140 ? 37.49900 -32.19000 41.59100 1.000 54.77000 140 SER D N 1
ATOM 10554 C CA . SER C 1 140 ? 36.64700 -32.79600 40.57500 1.000 61.24000 140 SER D CA 1
ATOM 10555 C C . SER C 1 140 ? 35.57600 -33.64900 41.24600 1.000 57.47000 140 SER D C 1
ATOM 10556 O O . SER C 1 140 ? 35.87600 -34.47500 42.11200 1.000 59.33000 140 SER D O 1
ATOM 10559 N N . THR C 1 141 ? 34.32700 -33.45500 40.83000 1.000 62.65000 141 THR D N 1
ATOM 10560 C CA . THR C 1 141 ? 33.16500 -33.91000 41.58200 1.000 60.69000 141 THR D CA 1
ATOM 10561 C C . THR C 1 141 ? 32.52000 -35.17800 41.02900 1.000 58.78000 141 THR D C 1
ATOM 10562 O O . THR C 1 141 ? 31.54100 -35.65800 41.60900 1.000 64.54000 141 THR D O 1
ATOM 10566 N N . GLU C 1 142 ? 33.04400 -35.74400 39.94800 1.000 56.80000 142 GLU D N 1
ATOM 10567 C CA . GLU C 1 142 ? 32.35900 -36.85000 39.29700 1.000 62.30000 142 GLU D CA 1
ATOM 10568 C C . GLU C 1 142 ? 32.43900 -38.14100 40.09800 1.000 60.24000 142 GLU D C 1
ATOM 10569 O O . GLU C 1 142 ? 33.42900 -38.42200 40.77700 1.000 68.97000 142 GLU D O 1
ATOM 10575 N N . GLY C 1 143 ? 31.38400 -38.94200 39.98000 1.000 54.40000 143 GLY D N 1
ATOM 10576 C CA . GLY C 1 143 ? 31.35500 -40.25900 40.59000 1.000 53.02000 143 GLY D CA 1
ATOM 10577 C C . GLY C 1 143 ? 31.56400 -40.25500 42.08500 1.000 58.17000 143 GLY D C 1
ATOM 10578 O O . GLY C 1 143 ? 32.16100 -41.19400 42.62100 1.000 59.19000 143 GLY D O 1
ATOM 10579 N N . LYS C 1 144 ? 31.08400 -39.22500 42.77800 1.000 60.51000 144 LYS D N 1
ATOM 10580 C CA . LYS C 1 144 ? 31.32700 -39.06900 44.20400 1.000 55.59000 144 LYS D CA 1
ATOM 10581 C C . LYS C 1 144 ? 30.02700 -38.76800 44.93400 1.000 58.46000 144 LYS D C 1
ATOM 10582 O O . LYS C 1 144 ? 29.19500 -37.99500 44.45000 1.000 60.17000 144 LYS D O 1
ATOM 10588 N N . ASP C 1 145 ? 29.86100 -39.39900 46.09700 1.000 66.51000 145 ASP D N 1
ATOM 10589 C CA . ASP C 1 145 ? 28.78400 -39.05400 47.01500 1.000 59.77000 145 ASP D CA 1
ATOM 10590 C C . ASP C 1 145 ? 28.80500 -37.56100 47.30800 1.000 61.84000 145 ASP D C 1
ATOM 10591 O O . ASP C 1 145 ? 29.86900 -36.93900 47.37000 1.000 59.69000 145 ASP D O 1
ATOM 10596 N N . GLU C 1 146 ? 27.61700 -36.98000 47.50300 1.000 53.65000 146 GLU D N 1
ATOM 10597 C CA . GLU C 1 146 ? 27.56400 -35.58300 47.92200 1.000 56.19000 146 GLU D CA 1
ATOM 10598 C C . GLU C 1 146 ? 28.31800 -35.37500 49.23000 1.000 53.48000 146 GLU D C 1
ATOM 10599 O O . GLU C 1 146 ? 28.96100 -34.33400 49.42100 1.000 49.05000 146 GLU D O 1
ATOM 10605 N N . HIS C 1 147 ? 28.29400 -36.37000 50.11900 1.000 51.04000 147 HIS D N 1
ATOM 10606 C CA . HIS C 1 147 ? 29.03200 -36.26400 51.37000 1.000 53.61000 147 HIS D CA 1
ATOM 10607 C C . HIS C 1 147 ? 30.53100 -36.46300 51.16900 1.000 55.74000 147 HIS D C 1
ATOM 10608 O O . HIS C 1 147 ? 31.32500 -35.90800 51.93000 1.000 53.53000 147 HIS D O 1
ATOM 10615 N N . GLU C 1 148 ? 30.94300 -37.21300 50.14300 1.000 55.52000 148 GLU D N 1
ATOM 10616 C CA . GLU C 1 148 ? 32.37100 -37.31700 49.84500 1.000 54.38000 148 GLU D CA 1
ATOM 10617 C C . GLU C 1 148 ? 32.91000 -36.00800 49.27800 1.000 49.08000 148 GLU D C 1
ATOM 10618 O O . GLU C 1 148 ? 34.00000 -35.55200 49.66200 1.000 47.56000 148 GLU D O 1
ATOM 10624 N N . ILE C 1 149 ? 32.16000 -35.39600 48.35600 1.000 48.81000 149 ILE D N 1
ATOM 10625 C CA . ILE C 1 149 ? 32.47700 -34.04600 47.90100 1.000 50.58000 149 ILE D CA 1
ATOM 10626 C C . ILE C 1 149 ? 32.56000 -33.10000 49.08900 1.000 51.15000 149 ILE D C 1
ATOM 10627 O O . ILE C 1 149 ? 33.47800 -32.27300 49.18600 1.000 52.10000 149 ILE D O 1
ATOM 10632 N N . ALA C 1 150 ? 31.60700 -33.21800 50.01900 1.000 47.31000 150 ALA D N 1
ATOM 10633 C CA . ALA C 1 150 ? 31.60200 -32.35100 51.19300 1.000 49.54000 150 ALA D CA 1
ATOM 10634 C C . ALA C 1 150 ? 32.83500 -32.57700 52.06200 1.000 49.85000 150 ALA D C 1
ATOM 10635 O O . ALA C 1 150 ? 33.40700 -31.62100 52.59000 1.000 47.82000 150 ALA D O 1
ATOM 10637 N N . ARG C 1 151 ? 33.26000 -33.83300 52.22000 1.000 44.42000 151 ARG D N 1
ATOM 10638 C CA . ARG C 1 151 ? 34.44200 -34.13100 53.02700 1.000 46.80000 151 ARG D CA 1
ATOM 10639 C C . ARG C 1 151 ? 35.69800 -33.52500 52.41100 1.000 44.42000 151 ARG D C 1
ATOM 10640 O O . ARG C 1 151 ? 36.51900 -32.91300 53.10900 1.000 45.38000 151 ARG D O 1
ATOM 10648 N N . GLU C 1 152 ? 35.87500 -33.70300 51.09900 1.000 48.50000 152 GLU D N 1
ATOM 10649 C CA . GLU C 1 152 ? 37.05200 -33.13800 50.44100 1.000 44.71000 152 GLU D CA 1
ATOM 10650 C C . GLU C 1 152 ? 37.04600 -31.61200 50.52700 1.000 47.53000 152 GLU D C 1
ATOM 10651 O O . GLU C 1 152 ? 38.07900 -30.98300 50.82600 1.000 42.14000 152 GLU D O 1
ATOM 10657 N N . LEU C 1 153 ? 35.88000 -31.00200 50.30400 1.000 44.06000 153 LEU D N 1
ATOM 10658 C CA . LEU C 1 153 ? 35.76400 -29.55700 50.44400 1.000 41.78000 153 LEU D CA 1
ATOM 10659 C C . LEU C 1 153 ? 36.08000 -29.11000 51.86500 1.000 44.51000 153 LEU D C 1
ATOM 10660 O O . LEU C 1 153 ? 36.74500 -28.08800 52.06700 1.000 43.80000 153 LEU D O 1
ATOM 10665 N N . ALA C 1 154 ? 35.60000 -29.85800 52.86300 1.000 37.84000 154 ALA D N 1
ATOM 10666 C CA . ALA C 1 154 ? 35.84300 -29.49100 54.25200 1.000 43.07000 154 ALA D CA 1
ATOM 10667 C C . ALA C 1 154 ? 37.32300 -29.56600 54.58800 1.000 46.31000 154 ALA D C 1
ATOM 10668 O O . ALA C 1 154 ? 37.83500 -28.73100 55.33900 1.000 46.79000 154 ALA D O 1
ATOM 10670 N N . GLU C 1 155 ? 38.03100 -30.55500 54.03800 1.000 42.45000 155 GLU D N 1
ATOM 10671 C CA . GLU C 1 155 ? 39.48000 -30.60800 54.22700 1.000 43.03000 155 GLU D CA 1
ATOM 10672 C C . GLU C 1 155 ? 40.15200 -29.36600 53.64700 1.000 41.01000 155 GLU D C 1
ATOM 10673 O O . GLU C 1 155 ? 41.00200 -28.74000 54.29600 1.000 43.43000 155 GLU D O 1
ATOM 10679 N N . VAL C 1 156 ? 39.76700 -28.98400 52.42500 1.000 43.39000 156 VAL D N 1
ATOM 10680 C CA . VAL C 1 156 ? 40.37800 -27.80600 51.79900 1.000 42.00000 156 VAL D CA 1
ATOM 10681 C C . VAL C 1 156 ? 40.10700 -26.55000 52.62900 1.000 42.53000 156 VAL D C 1
ATOM 10682 O O . VAL C 1 156 ? 41.01400 -25.75000 52.91000 1.000 45.52000 156 VAL D O 1
ATOM 10686 N N . LEU C 1 157 ? 38.85200 -26.36000 53.03600 1.000 39.89000 157 LEU D N 1
ATOM 10687 C CA . LEU C 1 157 ? 38.49200 -25.16000 53.78200 1.000 41.84000 157 LEU D CA 1
ATOM 10688 C C . LEU C 1 157 ? 39.12900 -25.14400 55.16700 1.000 46.86000 157 LEU D C 1
ATOM 10689 O O . LEU C 1 157 ? 39.48800 -24.07300 55.66800 1.000 43.10000 157 LEU D O 1
ATOM 10694 N N . GLU C 1 158 ? 39.27900 -26.31300 55.79700 1.000 44.11000 158 GLU D N 1
ATOM 10695 C CA . GLU C 1 158 ? 40.01600 -26.39300 57.05200 1.000 44.41000 158 GLU D CA 1
ATOM 10696 C C . GLU C 1 158 ? 41.46100 -25.96400 56.86000 1.000 44.85000 158 GLU D C 1
ATOM 10697 O O . GLU C 1 158 ? 42.04100 -25.29900 57.72600 1.000 48.78000 158 GLU D O 1
ATOM 10703 N N . TRP C 1 159 ? 42.06400 -26.34600 55.73100 1.000 40.91000 159 TRP D N 1
ATOM 10704 C CA . TRP C 1 159 ? 43.44600 -25.94900 55.48300 1.000 48.71000 159 TRP D CA 1
ATOM 10705 C C . TRP C 1 159 ? 43.56400 -24.45700 55.20300 1.000 49.93000 159 TRP D C 1
ATOM 10706 O O . TRP C 1 159 ? 44.61500 -23.86300 55.46700 1.000 49.16000 159 TRP D O 1
ATOM 10717 N N . GLU C 1 160 ? 42.50500 -23.84000 54.67200 1.000 47.86000 160 GLU D N 1
ATOM 10718 C CA . GLU C 1 160 ? 42.54300 -22.40000 54.40400 1.000 43.18000 160 GLU D CA 1
ATOM 10719 C C . GLU C 1 160 ? 42.98000 -21.57400 55.61300 1.000 41.47000 160 GLU D C 1
ATOM 10720 O O . GLU C 1 160 ? 43.46900 -20.45200 55.43900 1.000 44.03000 160 GLU D O 1
ATOM 10726 N N . PHE C 1 161 ? 42.83000 -22.09900 56.83300 1.000 43.83000 161 PHE D N 1
ATOM 10727 C CA . PHE C 1 161 ? 43.15500 -21.32200 58.02500 1.000 38.94000 161 PHE D CA 1
ATOM 10728 C C . PHE C 1 161 ? 44.63300 -21.38400 58.39600 1.000 41.07000 161 PHE D C 1
ATOM 10729 O O . PHE C 1 161 ? 45.14900 -20.43400 58.99500 1.000 39.95000 161 PHE D O 1
ATOM 10737 N N . GLY C 1 162 ? 45.33000 -22.47100 58.07200 1.000 42.38000 162 GLY D N 1
ATOM 10738 C CA . GLY C 1 162 ? 46.70100 -22.59700 58.52800 1.000 41.92000 162 GLY D CA 1
ATOM 10739 C C . GLY C 1 162 ? 47.63500 -23.45200 57.69300 1.000 45.89000 162 GLY D C 1
ATOM 10740 O O . GLY C 1 162 ? 48.47300 -24.16700 58.25100 1.000 51.78000 162 GLY D O 1
ATOM 10741 N N . LYS C 1 163 ? 47.51100 -23.38800 56.36900 1.000 46.95000 163 LYS D N 1
ATOM 10742 C CA . LYS C 1 163 ? 48.47500 -24.05100 55.50200 1.000 51.87000 163 LYS D CA 1
ATOM 10743 C C . LYS C 1 163 ? 49.88500 -23.57600 55.84200 1.000 54.58000 163 LYS D C 1
ATOM 10744 O O . LYS C 1 163 ? 50.08300 -22.39500 56.15500 1.000 58.41000 163 LYS D O 1
ATOM 10750 N N . PRO C 1 164 ? 50.88700 -24.45200 55.78100 1.000 56.42000 164 PRO D N 1
ATOM 10751 C CA . PRO C 1 164 ? 52.24400 -24.04500 56.17000 1.000 59.86000 164 PRO D CA 1
ATOM 10752 C C . PRO C 1 164 ? 52.97600 -23.23200 55.11100 1.000 61.65000 164 PRO D C 1
ATOM 10753 O O . PRO C 1 164 ? 53.80600 -22.38000 55.44500 1.000 68.36000 164 PRO D O 1
ATOM 10757 N N . GLY C 1 165 ? 52.68300 -23.47800 53.83800 1.000 48.60000 165 GLY D N 1
ATOM 10758 C CA . GLY C 1 165 ? 53.48400 -22.94200 52.75800 1.000 57.80000 165 GLY D CA 1
ATOM 10759 C C . GLY C 1 165 ? 53.24300 -21.46700 52.49700 1.000 54.86000 165 GLY D C 1
ATOM 10760 O O . GLY C 1 165 ? 52.56400 -20.76200 53.24600 1.000 61.61000 165 GLY D O 1
ATOM 10761 N N . ASP C 1 166 ? 53.83400 -20.99600 51.40000 1.000 56.84000 166 ASP D N 1
ATOM 10762 C CA . ASP C 1 166 ? 53.62400 -19.64500 50.89900 1.000 51.13000 166 ASP D CA 1
ATOM 10763 C C . ASP C 1 166 ? 52.65900 -19.60800 49.72000 1.000 48.54000 166 ASP D C 1
ATOM 10764 O O . ASP C 1 166 ? 52.51700 -18.56300 49.07800 1.000 46.65000 166 ASP D O 1
ATOM 10769 N N . GLU C 1 167 ? 52.00300 -20.72500 49.41800 1.000 52.62000 167 GLU D N 1
ATOM 10770 C CA . GLU C 1 167 ? 51.02300 -20.75500 48.34600 1.000 47.50000 167 GLU D CA 1
ATOM 10771 C C . GLU C 1 167 ? 49.78600 -19.94600 48.73900 1.000 48.59000 167 GLU D C 1
ATOM 10772 O O . GLU C 1 167 ? 49.44300 -19.85400 49.92000 1.000 45.44000 167 GLU D O 1
ATOM 10778 N N . PRO C 1 168 ? 49.10200 -19.34800 47.76700 1.000 47.44000 168 PRO D N 1
ATOM 10779 C CA . PRO C 1 168 ? 47.91100 -18.55300 48.08700 1.000 47.02000 168 PRO D CA 1
ATOM 10780 C C . PRO C 1 168 ? 46.75100 -19.42300 48.54600 1.000 43.49000 168 PRO D C 1
ATOM 10781 O O . PRO C 1 168 ? 46.73500 -20.64400 48.37100 1.000 42.85000 168 PRO D O 1
ATOM 10785 N N . LEU C 1 169 ? 45.76700 -18.76200 49.15300 1.000 42.50000 169 LEU D N 1
ATOM 10786 C CA . LEU C 1 169 ? 44.56000 -19.44500 49.59700 1.000 42.24000 169 LEU D CA 1
ATOM 10787 C C . LEU C 1 169 ? 43.80800 -20.03200 48.40800 1.000 43.81000 169 LEU D C 1
ATOM 10788 O O . LEU C 1 169 ? 43.76800 -19.44200 47.32500 1.000 42.55000 169 LEU D O 1
ATOM 10793 N N . ARG C 1 170 ? 43.20500 -21.20500 48.61800 1.000 48.82000 170 ARG D N 1
ATOM 10794 C CA . ARG C 1 170 ? 42.46700 -21.86300 47.54300 1.000 41.93000 170 ARG D CA 1
ATOM 10795 C C . ARG C 1 170 ? 41.25200 -21.04500 47.12100 1.000 47.54000 170 ARG D C 1
ATOM 10796 O O . ARG C 1 170 ? 40.90700 -21.00300 45.93300 1.000 48.01000 170 ARG D O 1
ATOM 10804 N N . MET C 1 171 ? 40.60000 -20.37800 48.07900 1.000 46.23000 171 MET D N 1
ATOM 10805 C CA . MET C 1 171 ? 39.37300 -19.64600 47.78300 1.000 43.59000 171 MET D CA 1
ATOM 10806 C C . MET C 1 171 ? 39.60300 -18.48100 46.83100 1.000 46.76000 171 MET D C 1
ATOM 10807 O O . MET C 1 171 ? 38.65000 -18.02300 46.19000 1.000 47.76000 171 MET D O 1
ATOM 10812 N N . LEU C 1 172 ? 40.84400 -18.00400 46.70500 1.000 46.79000 172 LEU D N 1
ATOM 10813 C CA . LEU C 1 172 ? 41.15700 -16.99900 45.69700 1.000 44.00000 172 LEU D CA 1
ATOM 10814 C C . LEU C 1 172 ? 40.81800 -17.46400 44.28900 1.000 46.00000 172 LEU D C 1
ATOM 10815 O O . LEU C 1 172 ? 40.79700 -16.63800 43.37000 1.000 46.36000 172 LEU D O 1
ATOM 10820 N N . ALA C 1 173 ? 40.55300 -18.76000 44.09800 1.000 46.03000 173 ALA D N 1
ATOM 10821 C CA . ALA C 1 173 ? 40.07500 -19.25000 42.81200 1.000 43.78000 173 ALA D CA 1
ATOM 10822 C C . ALA C 1 173 ? 38.77700 -18.57600 42.38500 1.000 43.94000 173 ALA D C 1
ATOM 10823 O O . ALA C 1 173 ? 38.44700 -18.59100 41.19500 1.000 46.69000 173 ALA D O 1
ATOM 10825 N N . LEU C 1 174 ? 38.03700 -17.98500 43.32500 1.000 44.74000 174 LEU D N 1
ATOM 10826 C CA . LEU C 1 174 ? 36.79300 -17.29800 43.00200 1.000 46.32000 174 LEU D CA 1
ATOM 10827 C C . LEU C 1 174 ? 37.01000 -15.88400 42.48300 1.000 45.78000 174 LEU D C 1
ATOM 10828 O O . LEU C 1 174 ? 36.07100 -15.29100 41.94200 1.000 45.70000 174 LEU D O 1
ATOM 10833 N N . ALA C 1 175 ? 38.21000 -15.33500 42.63300 1.000 45.86000 175 ALA D N 1
ATOM 10834 C CA . ALA C 1 175 ? 38.48800 -13.96200 42.25100 1.000 43.01000 175 ALA D CA 1
ATOM 10835 C C . ALA C 1 175 ? 38.77700 -13.86300 40.75500 1.000 43.09000 175 ALA D C 1
ATOM 10836 O O . ALA C 1 175 ? 39.20700 -14.83800 40.13300 1.000 47.30000 175 ALA D O 1
ATOM 10838 N N . PRO C 1 176 ? 38.53800 -12.69800 40.15100 1.000 43.16000 176 PRO D N 1
ATOM 10839 C CA . PRO C 1 176 ? 38.89700 -12.52100 38.74000 1.000 43.85000 176 PRO D CA 1
ATOM 10840 C C . PRO C 1 176 ? 40.40300 -12.62500 38.55300 1.000 45.00000 176 PRO D C 1
ATOM 10841 O O . PRO C 1 176 ? 41.18600 -12.30700 39.45000 1.000 47.31000 176 PRO D O 1
ATOM 10845 N N . LYS C 1 177 ? 40.80600 -13.08500 37.36600 1.000 49.01000 177 LYS D N 1
ATOM 10846 C CA . LYS C 1 177 ? 42.22700 -13.29600 37.10800 1.000 47.32000 177 LYS D CA 1
ATOM 10847 C C . LYS C 1 177 ? 42.99800 -11.98400 37.07700 1.000 46.86000 177 LYS D C 1
ATOM 10848 O O . LYS C 1 177 ? 44.18000 -11.95500 37.43800 1.000 50.80000 177 LYS D O 1
ATOM 10854 N N . LYS C 1 178 ? 42.35500 -10.89100 36.65900 1.000 46.06000 178 LYS D N 1
ATOM 10855 C CA . LYS C 1 178 ? 43.01000 -9.59000 36.73600 1.000 46.50000 178 LYS D CA 1
ATOM 10856 C C . LYS C 1 178 ? 43.28700 -9.20600 38.18400 1.000 47.53000 178 LYS D C 1
ATOM 10857 O O . LYS C 1 178 ? 44.34200 -8.64000 38.49300 1.000 46.15000 178 LYS D O 1
ATOM 10863 N N . ARG C 1 179 ? 42.35600 -9.52400 39.08900 1.000 46.59000 179 ARG D N 1
ATOM 10864 C CA . ARG C 1 179 ? 42.61200 -9.34700 40.51500 1.000 44.29000 179 ARG D CA 1
ATOM 10865 C C . ARG C 1 179 ? 43.81200 -10.16800 40.96300 1.000 47.75000 179 ARG D C 1
ATOM 10866 O O . ARG C 1 179 ? 44.65500 -9.68300 41.72900 1.000 44.55000 179 ARG D O 1
ATOM 10874 N N . ILE C 1 180 ? 43.89500 -11.42300 40.51100 1.000 46.68000 180 ILE D N 1
ATOM 10875 C CA . ILE C 1 180 ? 45.00800 -12.28400 40.89800 1.000 45.96000 180 ILE D CA 1
ATOM 10876 C C . ILE C 1 180 ? 46.32600 -11.68900 40.42600 1.000 51.07000 180 ILE D C 1
ATOM 10877 O O . ILE C 1 180 ? 47.31400 -11.66800 41.16600 1.000 48.41000 180 ILE D O 1
ATOM 10882 N N . LYS C 1 181 ? 46.35600 -11.17500 39.19500 1.000 49.70000 181 LYS D N 1
ATOM 10883 C CA . LYS C 1 181 ? 47.59000 -10.60200 38.66900 1.000 47.23000 181 LYS D CA 1
ATOM 10884 C C . LYS C 1 181 ? 47.95900 -9.31400 39.39900 1.000 49.30000 181 LYS D C 1
ATOM 10885 O O . LYS C 1 181 ? 49.14000 -9.06800 39.67200 1.000 49.00000 181 LYS D O 1
ATOM 10891 N N . VAL C 1 182 ? 46.96500 -8.49400 39.74800 1.000 42.83000 182 VAL D N 1
ATOM 10892 C CA . VAL C 1 182 ? 47.24000 -7.26500 40.49000 1.000 44.49000 182 VAL D CA 1
ATOM 10893 C C . VAL C 1 182 ? 47.81500 -7.59000 41.86500 1.000 48.76000 182 VAL D C 1
ATOM 10894 O O . VAL C 1 182 ? 48.84700 -7.03900 42.27500 1.000 46.49000 182 VAL D O 1
ATOM 10898 N N . TRP C 1 183 ? 47.15100 -8.48900 42.59900 1.000 46.27000 183 TRP D N 1
ATOM 10899 C CA . TRP C 1 183 ? 47.62700 -8.87100 43.92500 1.000 42.31000 183 TRP D CA 1
ATOM 10900 C C . TRP C 1 183 ? 49.00400 -9.51900 43.85000 1.000 46.28000 183 TRP D C 1
ATOM 10901 O O . TRP C 1 183 ? 49.86000 -9.28200 44.71000 1.000 45.28000 183 TRP D O 1
ATOM 10912 N N . GLU C 1 184 ? 49.23500 -10.33600 42.81900 1.000 49.28000 184 GLU D N 1
ATOM 10913 C CA . GLU C 1 184 ? 50.52700 -10.98200 42.63100 1.000 47.78000 184 GLU D CA 1
ATOM 10914 C C . GLU C 1 184 ? 51.62600 -9.95800 42.38000 1.000 51.50000 184 GLU D C 1
ATOM 10915 O O . GLU C 1 184 ? 52.72700 -10.07100 42.93000 1.000 52.75000 184 GLU D O 1
ATOM 10921 N N . LYS C 1 185 ? 51.34100 -8.94700 41.55500 1.000 51.77000 185 LYS D N 1
ATOM 10922 C CA . LYS C 1 185 ? 52.32000 -7.89600 41.30300 1.000 50.10000 185 LYS D CA 1
ATOM 10923 C C . LYS C 1 185 ? 52.57600 -7.06000 42.55000 1.000 53.32000 185 LYS D C 1
ATOM 10924 O O . LYS C 1 185 ? 53.70100 -6.59100 42.76100 1.000 49.19000 185 LYS D O 1
ATOM 10930 N N . ALA C 1 186 ? 51.55500 -6.86900 43.38800 1.000 49.24000 186 ALA D N 1
ATOM 10931 C CA . ALA C 1 186 ? 51.73200 -6.10000 44.61400 1.000 40.11000 186 ALA D CA 1
ATOM 10932 C C . ALA C 1 186 ? 52.29200 -6.93600 45.75900 1.000 48.21000 186 ALA D C 1
ATOM 10933 O O . ALA C 1 186 ? 52.75300 -6.36800 46.75500 1.000 50.75000 186 ALA D O 1
ATOM 10935 N N . GLY C 1 187 ? 52.26100 -8.26100 45.64600 1.000 45.99000 187 GLY D N 1
ATOM 10936 C CA . GLY C 1 187 ? 52.80300 -9.11000 46.69000 1.000 48.53000 187 GLY D CA 1
ATOM 10937 C C . GLY C 1 187 ? 51.94900 -9.22100 47.93500 1.000 49.77000 187 GLY D C 1
ATOM 10938 O O . GLY C 1 187 ? 52.48900 -9.35000 49.03800 1.000 43.52000 187 GLY D O 1
ATOM 10939 N N . VAL C 1 188 ? 50.62500 -9.18000 47.79300 1.000 42.74000 188 VAL D N 1
ATOM 10940 C CA . VAL C 1 188 ? 49.73200 -9.26700 48.93900 1.000 39.77000 188 VAL D CA 1
ATOM 10941 C C . VAL C 1 188 ? 48.74600 -10.42700 48.80000 1.000 38.12000 188 VAL D C 1
ATOM 10942 O O . VAL C 1 188 ? 47.70000 -10.43400 49.44400 1.000 38.25000 188 VAL D O 1
ATOM 10946 N N . LEU C 1 189 ? 49.07400 -11.41700 47.98000 1.000 42.80000 189 LEU D N 1
ATOM 10947 C CA . LEU C 1 189 ? 48.26700 -12.62700 47.91600 1.000 38.03000 189 LEU D CA 1
ATOM 10948 C C . LEU C 1 189 ? 48.30100 -13.31900 49.27400 1.000 40.24000 189 LEU D C 1
ATOM 10949 O O . LEU C 1 189 ? 49.39300 -13.62400 49.77800 1.000 42.71000 189 LEU D O 1
ATOM 10954 N N . PRO C 1 190 ? 47.15500 -13.56400 49.90500 1.000 37.62000 190 PRO D N 1
ATOM 10955 C CA . PRO C 1 190 ? 47.16500 -14.15600 51.24800 1.000 36.35000 190 PRO D CA 1
ATOM 10956 C C . PRO C 1 190 ? 47.44000 -15.65300 51.22000 1.000 42.56000 190 PRO D C 1
ATOM 10957 O O . PRO C 1 190 ? 46.98000 -16.37800 50.33300 1.000 39.46000 190 PRO D O 1
ATOM 10961 N N . ARG C 1 191 ? 48.19900 -16.11000 52.22100 1.000 41.93000 191 ARG D N 1
ATOM 10962 C CA . ARG C 1 191 ? 48.66200 -17.49400 52.31600 1.000 39.59000 191 ARG D CA 1
ATOM 10963 C C . ARG C 1 191 ? 47.71500 -18.35800 53.14700 1.000 41.36000 191 ARG D C 1
ATOM 10964 O O . ARG C 1 191 ? 47.20900 -19.37700 52.66800 1.000 43.72000 191 ARG D O 1
ATOM 10972 N N . ALA C 1 192 ? 47.49600 -17.97500 54.40400 1.000 36.15000 192 ALA D N 1
ATOM 10973 C CA . ALA C 1 192 ? 46.62300 -18.69600 55.32100 1.000 35.11000 192 ALA D CA 1
ATOM 10974 C C . ALA C 1 192 ? 46.10900 -17.70000 56.34700 1.000 34.55000 192 ALA D C 1
ATOM 10975 O O . ALA C 1 192 ? 46.89600 -16.93000 56.90400 1.000 39.73000 192 ALA D O 1
ATOM 10977 N N . ILE C 1 193 ? 44.79900 -17.73500 56.60400 1.000 37.85000 193 ILE D N 1
ATOM 10978 C CA . ILE C 1 193 ? 44.11900 -16.63200 57.28900 1.000 38.48000 193 ILE D CA 1
ATOM 10979 C C . ILE C 1 193 ? 44.75200 -16.35700 58.65200 1.000 41.29000 193 ILE D C 1
ATOM 10980 O O . ILE C 1 193 ? 45.17200 -15.22700 58.95400 1.000 38.93000 193 ILE D O 1
ATOM 10985 N N . ASP C 1 194 ? 44.81500 -17.38800 59.50000 1.000 35.95000 194 ASP D N 1
ATOM 10986 C CA . ASP C 1 194 ? 45.39600 -17.21400 60.82500 1.000 35.96000 194 ASP D CA 1
ATOM 10987 C C . ASP C 1 194 ? 46.85200 -16.78000 60.74100 1.000 37.26000 194 ASP D C 1
ATOM 10988 O O . ASP C 1 194 ? 47.31500 -16.00500 61.58500 1.000 37.20000 194 ASP D O 1
ATOM 10993 N N . ARG C 1 195 ? 47.58400 -17.25200 59.72800 1.000 35.71000 195 ARG D N 1
ATOM 10994 C CA . ARG C 1 195 ? 48.96500 -16.81300 59.57000 1.000 36.83000 195 ARG D CA 1
ATOM 10995 C C . ARG C 1 195 ? 49.04000 -15.31300 59.31800 1.000 38.51000 195 ARG D C 1
ATOM 10996 O O . ARG C 1 195 ? 49.91200 -14.63300 59.86400 1.000 40.78000 195 ARG D O 1
ATOM 11004 N N . GLU C 1 196 ? 48.13000 -14.77500 58.50300 1.000 33.67000 196 GLU D N 1
ATOM 11005 C CA . GLU C 1 196 ? 48.15800 -13.34100 58.22700 1.000 36.71000 196 GLU D CA 1
ATOM 11006 C C . GLU C 1 196 ? 47.78300 -12.53000 59.46300 1.000 39.73000 196 GLU D C 1
ATOM 11007 O O . GLU C 1 196 ? 48.40400 -11.49400 59.74800 1.000 39.97000 196 GLU D O 1
ATOM 11013 N N . VAL C 1 197 ? 46.78200 -12.99000 60.21700 1.000 40.64000 197 VAL D N 1
ATOM 11014 C CA . VAL C 1 197 ? 46.41800 -12.29200 61.45300 1.000 37.11000 197 VAL D CA 1
ATOM 11015 C C . VAL C 1 197 ? 47.59600 -12.28700 62.42700 1.000 36.07000 197 VAL D C 1
ATOM 11016 O O . VAL C 1 197 ? 47.95100 -11.25000 63.01700 1.000 37.60000 197 VAL D O 1
ATOM 11020 N N . CYS C 1 198 ? 48.23900 -13.44500 62.58800 1.000 36.49000 198 CYS D N 1
ATOM 11021 C CA . CYS C 1 198 ? 49.37300 -13.53600 63.49700 1.000 41.03000 198 CYS D CA 1
ATOM 11022 C C . CYS C 1 198 ? 50.55600 -12.72100 62.99700 1.000 40.91000 198 CYS D C 1
ATOM 11023 O O . CYS C 1 198 ? 51.30500 -12.17000 63.80700 1.000 37.58000 198 CYS D O 1
ATOM 11026 N N . GLU C 1 199 ? 50.73300 -12.61100 61.67600 1.000 36.11000 199 GLU D N 1
ATOM 11027 C CA . GLU C 1 199 ? 51.83200 -11.79900 61.17200 1.000 41.67000 199 GLU D CA 1
ATOM 11028 C C . GLU C 1 199 ? 51.57800 -10.31800 61.39200 1.000 43.98000 199 GLU D C 1
ATOM 11029 O O . GLU C 1 199 ? 52.52900 -9.56900 61.61200 1.000 41.97000 199 GLU D O 1
ATOM 11035 N N . CYS C 1 200 ? 50.32500 -9.86000 61.34800 1.000 39.31000 200 CYS D N 1
ATOM 11036 C CA . CYS C 1 200 ? 50.09900 -8.47400 61.75300 1.000 40.79000 200 CYS D CA 1
ATOM 11037 C C . CYS C 1 200 ? 50.44100 -8.29100 63.22900 1.000 39.81000 200 CYS D C 1
ATOM 11038 O O . CYS C 1 200 ? 51.12400 -7.33200 63.60300 1.000 42.73000 200 CYS D O 1
ATOM 11041 N N . MET C 1 201 ? 49.99000 -9.22200 64.08000 1.000 42.75000 201 MET D N 1
ATOM 11042 C CA . MET C 1 201 ? 50.32000 -9.10000 65.50400 1.000 42.02000 201 MET D CA 1
ATOM 11043 C C . MET C 1 201 ? 51.82900 -9.09900 65.73400 1.000 39.87000 201 MET D C 1
ATOM 11044 O O . MET C 1 201 ? 52.33300 -8.39400 66.62000 1.000 43.06000 201 MET D O 1
ATOM 11049 N N . HIS C 1 202 ? 52.57200 -9.88000 64.94800 1.000 42.56000 202 HIS D N 1
ATOM 11050 C CA . HIS C 1 202 ? 54.02600 -9.90700 65.06400 1.000 38.02000 202 HIS D CA 1
ATOM 11051 C C . HIS C 1 202 ? 54.63900 -8.61800 64.53600 1.000 41.53000 202 HIS D C 1
ATOM 11052 O O . HIS C 1 202 ? 55.54500 -8.04800 65.15200 1.000 40.92000 202 HIS D O 1
ATOM 11059 N N . ARG C 1 203 ? 54.13200 -8.13800 63.40100 1.000 42.56000 203 ARG D N 1
ATOM 11060 C CA . ARG C 1 203 ? 54.67800 -6.95500 62.75700 1.000 43.23000 203 ARG D CA 1
ATOM 11061 C C . ARG C 1 203 ? 54.50300 -5.71400 63.61500 1.000 44.83000 203 ARG D C 1
ATOM 11062 O O . ARG C 1 203 ? 55.37300 -4.83900 63.63700 1.000 41.39000 203 ARG D O 1
ATOM 11070 N N . THR C 1 204 ? 53.37300 -5.60700 64.31300 1.000 40.82000 204 THR D N 1
ATOM 11071 C CA . THR C 1 204 ? 53.12000 -4.41100 65.10200 1.000 45.92000 204 THR D CA 1
ATOM 11072 C C . THR C 1 204 ? 53.80200 -4.44100 66.46600 1.000 42.43000 204 THR D C 1
ATOM 11073 O O . THR C 1 204 ? 53.76200 -3.43400 67.17900 1.000 43.01000 204 THR D O 1
ATOM 11077 N N . HIS C 1 205 ? 54.42700 -5.56100 66.83200 1.000 46.88000 205 HIS D N 1
ATOM 11078 C CA . HIS C 1 205 ? 55.23300 -5.66000 68.04400 1.000 43.46000 205 HIS D CA 1
ATOM 11079 C C . HIS C 1 205 ? 56.42900 -4.71400 67.96200 1.000 42.75000 205 HIS D C 1
ATOM 11080 O O . HIS C 1 205 ? 56.98100 -4.47100 66.88500 1.000 40.84000 205 HIS D O 1
ATOM 11087 N N . ILE C 1 206 ? 56.82400 -4.17700 69.12000 1.000 43.90000 206 ILE D N 1
ATOM 11088 C CA . ILE C 1 206 ? 57.88800 -3.17900 69.18200 1.000 36.88000 206 ILE D CA 1
ATOM 11089 C C . ILE C 1 206 ? 59.14600 -3.71300 68.49400 1.000 39.61000 206 ILE D C 1
ATOM 11090 O O . ILE C 1 206 ? 59.55100 -4.84600 68.70300 1.000 34.00000 206 ILE D O 1
ATOM 11095 N N . GLY C 1 207 ? 59.74300 -2.86000 67.65700 1.000 43.66000 207 GLY D N 1
ATOM 11096 C CA . GLY C 1 207 ? 61.00300 -3.20000 67.02600 1.000 42.98000 207 GLY D CA 1
ATOM 11097 C C . GLY C 1 207 ? 60.91000 -4.14100 65.85100 1.000 41.82000 207 GLY D C 1
ATOM 11098 O O . GLY C 1 207 ? 61.91500 -4.75800 65.48600 1.000 44.96000 207 GLY D O 1
ATOM 11099 N N . VAL C 1 208 ? 59.74000 -4.27800 65.23900 1.000 40.85000 208 VAL D N 1
ATOM 11100 C CA . VAL C 1 208 ? 59.62700 -5.17500 64.09800 1.000 43.31000 208 VAL D CA 1
ATOM 11101 C C . VAL C 1 208 ? 59.43000 -4.34200 62.83700 1.000 43.37000 208 VAL D C 1
ATOM 11102 O O . VAL C 1 208 ? 60.40300 -3.85000 62.25500 1.000 41.25000 208 VAL D O 1
ATOM 11106 N N . ASP C 1 209 ? 58.18900 -4.15400 62.41000 1.000 40.71000 209 ASP D N 1
ATOM 11107 C CA . ASP C 1 209 ? 57.90900 -3.46400 61.15900 1.000 41.11000 209 ASP D CA 1
ATOM 11108 C C . ASP C 1 209 ? 57.56300 -2.01000 61.45700 1.000 45.12000 209 ASP D C 1
ATOM 11109 O O . ASP C 1 209 ? 56.57100 -1.73200 62.13900 1.000 39.14000 209 ASP D O 1
ATOM 11114 N N . ALA C 1 210 ? 58.38400 -1.08700 60.95300 1.000 42.01000 210 ALA D N 1
ATOM 11115 C CA . ALA C 1 210 ? 58.17800 0.33300 61.19200 1.000 45.40000 210 ALA D CA 1
ATOM 11116 C C . ALA C 1 210 ? 57.87700 1.13100 59.93200 1.000 50.83000 210 ALA D C 1
ATOM 11117 O O . ALA C 1 210 ? 57.56700 2.32400 60.03700 1.000 48.18000 210 ALA D O 1
ATOM 11119 N N . ASP C 1 211 ? 57.95200 0.52100 58.75700 1.000 46.28000 211 ASP D N 1
ATOM 11120 C CA . ASP C 1 211 ? 57.64300 1.22200 57.52000 1.000 47.69000 211 ASP D CA 1
ATOM 11121 C C . ASP C 1 211 ? 56.13700 1.21300 57.28800 1.000 45.53000 211 ASP D C 1
ATOM 11122 O O . ASP C 1 211 ? 55.54300 0.13300 57.20000 1.000 43.60000 211 ASP D O 1
ATOM 11127 N N . PRO C 1 212 ? 55.48500 2.37400 57.18800 1.000 47.05000 212 PRO D N 1
ATOM 11128 C CA . PRO C 1 212 ? 54.02500 2.37500 56.99000 1.000 44.71000 212 PRO D CA 1
ATOM 11129 C C . PRO C 1 212 ? 53.57600 1.64100 55.73500 1.000 43.25000 212 PRO D C 1
ATOM 11130 O O . PRO C 1 212 ? 52.50700 1.01500 55.74300 1.000 43.88000 212 PRO D O 1
ATOM 11134 N N . VAL C 1 213 ? 54.36600 1.68100 54.66100 1.000 38.70000 213 VAL D N 1
ATOM 11135 C CA . VAL C 1 213 ? 53.96800 1.03000 53.41500 1.000 40.74000 213 VAL D CA 1
ATOM 11136 C C . VAL C 1 213 ? 53.97700 -0.48800 53.57900 1.000 44.86000 213 VAL D C 1
ATOM 11137 O O . VAL C 1 213 ? 53.04300 -1.17800 53.15700 1.000 46.41000 213 VAL D O 1
ATOM 11141 N N . SER C 1 214 ? 55.03700 -1.02200 54.19500 1.000 44.87000 214 SER D N 1
ATOM 11142 C CA . SER C 1 214 ? 55.14000 -2.45000 54.50000 1.000 42.61000 214 SER D CA 1
ATOM 11143 C C . SER C 1 214 ? 53.95600 -2.92900 55.33600 1.000 42.33000 214 SER D C 1
ATOM 11144 O O . SER C 1 214 ? 53.30900 -3.94500 55.02500 1.000 46.21000 214 SER D O 1
ATOM 11147 N N . LEU C 1 215 ? 53.67500 -2.20100 56.41900 1.000 40.91000 215 LEU D N 1
ATOM 11148 C CA . LEU C 1 215 ? 52.58700 -2.55300 57.32200 1.000 41.55000 215 LEU D CA 1
ATOM 11149 C C . LEU C 1 215 ? 51.24800 -2.54900 56.59900 1.000 44.77000 215 LEU D C 1
ATOM 11150 O O . LEU C 1 215 ? 50.46300 -3.49800 56.71300 1.000 42.88000 215 LEU D O 1
ATOM 11155 N N . LEU C 1 216 ? 50.97100 -1.48500 55.83700 1.000 44.24000 216 LEU D N 1
ATOM 11156 C CA . LEU C 1 216 ? 49.67000 -1.37700 55.18500 1.000 42.83000 216 LEU D CA 1
ATOM 11157 C C . LEU C 1 216 ? 49.53000 -2.36500 54.03100 1.000 39.83000 216 LEU D C 1
ATOM 11158 O O . LEU C 1 216 ? 48.41600 -2.81100 53.73400 1.000 42.10000 216 LEU D O 1
ATOM 11163 N N . LEU C 1 217 ? 50.63700 -2.74500 53.39100 1.000 48.38000 217 LEU D N 1
ATOM 11164 C CA . LEU C 1 217 ? 50.57200 -3.79800 52.38300 1.000 44.36000 217 LEU D CA 1
ATOM 11165 C C . LEU C 1 217 ? 50.21400 -5.13600 53.01800 1.000 45.13000 217 LEU D C 1
ATOM 11166 O O . LEU C 1 217 ? 49.39300 -5.89300 52.47600 1.000 41.61000 217 LEU D O 1
ATOM 11171 N N . HIS C 1 218 ? 50.80500 -5.44500 54.17700 1.000 40.99000 218 HIS D N 1
ATOM 11172 C CA . HIS C 1 218 ? 50.36800 -6.66200 54.85300 1.000 40.60000 218 HIS D CA 1
ATOM 11173 C C . HIS C 1 218 ? 48.92700 -6.54400 55.34000 1.000 39.22000 218 HIS D C 1
ATOM 11174 O O . HIS C 1 218 ? 48.22100 -7.55200 55.43300 1.000 39.53000 218 HIS D O 1
ATOM 11181 N N . GLY C 1 219 ? 48.47500 -5.33100 55.65300 1.000 41.02000 219 GLY D N 1
ATOM 11182 C CA . GLY C 1 219 ? 47.07100 -5.14800 55.98900 1.000 37.61000 219 GLY D CA 1
ATOM 11183 C C . GLY C 1 219 ? 46.15200 -5.46200 54.82800 1.000 43.13000 219 GLY D C 1
ATOM 11184 O O . GLY C 1 219 ? 45.09400 -6.07200 55.00500 1.000 39.89000 219 GLY D O 1
ATOM 11185 N N . ILE C 1 220 ? 46.53800 -5.03700 53.62800 1.000 37.75000 220 ILE D N 1
ATOM 11186 C CA . ILE C 1 220 ? 45.78100 -5.39100 52.43300 1.000 39.07000 220 ILE D CA 1
ATOM 11187 C C . ILE C 1 220 ? 45.76000 -6.90500 52.25100 1.000 38.48000 220 ILE D C 1
ATOM 11188 O O . ILE C 1 220 ? 44.71700 -7.49700 51.93900 1.000 38.80000 220 ILE D O 1
ATOM 11193 N N . ARG C 1 221 ? 46.90600 -7.55400 52.47300 1.000 38.91000 221 ARG D N 1
ATOM 11194 C CA . ARG C 1 221 ? 46.98500 -9.01100 52.36700 1.000 36.97000 221 ARG D CA 1
ATOM 11195 C C . ARG C 1 221 ? 46.04900 -9.70400 53.36100 1.000 39.57000 221 ARG D C 1
ATOM 11196 O O . ARG C 1 221 ? 45.32500 -10.64500 53.00300 1.000 36.69000 221 ARG D O 1
ATOM 11204 N N . THR C 1 222 ? 46.03600 -9.23500 54.61200 1.000 35.44000 222 THR D N 1
ATOM 11205 C CA . THR C 1 222 ? 45.16700 -9.81800 55.63400 1.000 37.77000 222 THR D CA 1
ATOM 11206 C C . THR C 1 222 ? 43.69400 -9.57800 55.31800 1.000 36.40000 222 THR D C 1
ATOM 11207 O O . THR C 1 222 ? 42.85700 -10.47800 55.48000 1.000 42.18000 222 THR D O 1
ATOM 11211 N N . SER C 1 223 ? 43.35800 -8.36800 54.87100 1.000 35.52000 223 SER D N 1
ATOM 11212 C CA . SER C 1 223 ? 41.98500 -8.07600 54.48200 1.000 34.53000 223 SER D CA 1
ATOM 11213 C C . SER C 1 223 ? 41.53700 -8.97300 53.34000 1.000 37.11000 223 SER D C 1
ATOM 11214 O O . SER C 1 223 ? 40.37300 -9.38200 53.28600 1.000 32.77000 223 SER D O 1
ATOM 11217 N N . LEU C 1 224 ? 42.44000 -9.27200 52.40400 1.000 39.87000 224 LEU D N 1
ATOM 11218 C CA . LEU C 1 224 ? 42.08900 -10.18500 51.32300 1.000 31.03000 224 LEU D CA 1
ATOM 11219 C C . LEU C 1 224 ? 41.83800 -11.58900 51.85600 1.000 37.93000 224 LEU D C 1
ATOM 11220 O O . LEU C 1 224 ? 40.85800 -12.24100 51.47100 1.000 37.80000 224 LEU D O 1
ATOM 11225 N N . ALA C 1 225 ? 42.71500 -12.06500 52.74800 1.000 37.88000 225 ALA D N 1
ATOM 11226 C CA . ALA C 1 225 ? 42.47800 -13.34200 53.41600 1.000 37.37000 225 ALA D CA 1
ATOM 11227 C C . ALA C 1 225 ? 41.09100 -13.38700 54.04300 1.000 38.07000 225 ALA D C 1
ATOM 11228 O O . ALA C 1 225 ? 40.42400 -14.42700 54.03400 1.000 37.45000 225 ALA D O 1
ATOM 11230 N N . ASP C 1 226 ? 40.64600 -12.26400 54.60500 1.000 43.03000 226 ASP D N 1
ATOM 11231 C CA . ASP C 1 226 ? 39.29500 -12.19700 55.15600 1.000 39.74000 226 ASP D CA 1
ATOM 11232 C C . ASP C 1 226 ? 38.24600 -12.26100 54.04800 1.000 39.91000 226 ASP D C 1
ATOM 11233 O O . ASP C 1 226 ? 37.44800 -13.20400 53.97900 1.000 36.81000 226 ASP D O 1
ATOM 11238 N N . GLY C 1 227 ? 38.24100 -11.26100 53.16900 1.000 39.31000 227 GLY D N 1
ATOM 11239 C CA . GLY C 1 227 ? 37.12000 -11.07800 52.26100 1.000 38.79000 227 GLY D CA 1
ATOM 11240 C C . GLY C 1 227 ? 36.95600 -12.20200 51.25800 1.000 36.28000 227 GLY D C 1
ATOM 11241 O O . GLY C 1 227 ? 35.83500 -12.63600 50.98200 1.000 38.42000 227 GLY D O 1
ATOM 11242 N N . TRP C 1 228 ? 38.06100 -12.68700 50.69300 1.000 38.38000 228 TRP D N 1
ATOM 11243 C CA . TRP C 1 228 ? 37.97400 -13.66200 49.61500 1.000 46.71000 228 TRP D CA 1
ATOM 11244 C C . TRP C 1 228 ? 38.09600 -15.10500 50.08800 1.000 39.66000 228 TRP D C 1
ATOM 11245 O O . TRP C 1 228 ? 37.91100 -16.01900 49.27900 1.000 40.24000 228 TRP D O 1
ATOM 11256 N N . SER C 1 229 ? 38.38300 -15.33700 51.36800 1.000 39.85000 229 SER D N 1
ATOM 11257 C CA . SER C 1 229 ? 38.46100 -16.70300 51.87200 1.000 39.87000 229 SER D CA 1
ATOM 11258 C C . SER C 1 229 ? 37.59800 -16.89900 53.11200 1.000 38.70000 229 SER D C 1
ATOM 11259 O O . SER C 1 229 ? 36.68600 -17.72700 53.10200 1.000 45.25000 229 SER D O 1
ATOM 11262 N N . GLY C 1 230 ? 37.87200 -16.15100 54.18000 1.000 35.74000 230 GLY D N 1
ATOM 11263 C CA . GLY C 1 230 ? 37.14900 -16.31700 55.42800 1.000 33.34000 230 GLY D CA 1
ATOM 11264 C C . GLY C 1 230 ? 35.66600 -16.00800 55.35500 1.000 37.48000 230 GLY D C 1
ATOM 11265 O O . GLY C 1 230 ? 34.82700 -16.88900 55.57600 1.000 37.73000 230 GLY D O 1
ATOM 11266 N N . SER C 1 231 ? 35.32300 -14.75100 55.06100 1.000 36.76000 231 SER D N 1
ATOM 11267 C CA . SER C 1 231 ? 33.91500 -14.39200 54.92700 1.000 37.47000 231 SER D CA 1
ATOM 11268 C C . SER C 1 231 ? 33.26800 -15.11100 53.75200 1.000 36.66000 231 SER D C 1
ATOM 11269 O O . SER C 1 231 ? 32.08500 -15.47100 53.81700 1.000 35.82000 231 SER D O 1
ATOM 11272 N N . MET C 1 232 ? 34.02300 -15.32400 52.67200 1.000 39.99000 232 MET D N 1
ATOM 11273 C CA . MET C 1 232 ? 33.52800 -16.13300 51.56500 1.000 37.82000 232 MET D CA 1
ATOM 11274 C C . MET C 1 232 ? 33.18000 -17.53900 52.03600 1.000 42.89000 232 MET D C 1
ATOM 11275 O O . MET C 1 232 ? 32.13900 -18.09300 51.65800 1.000 44.05000 232 MET D O 1
ATOM 11280 N N . MET C 1 233 ? 34.04600 -18.12800 52.86500 1.000 38.23000 233 MET D N 1
ATOM 11281 C CA . MET C 1 233 ? 33.76500 -19.42500 53.47100 1.000 38.96000 233 MET D CA 1
ATOM 11282 C C . MET C 1 233 ? 32.47100 -19.38800 54.26800 1.000 39.14000 233 MET D C 1
ATOM 11283 O O . MET C 1 233 ? 31.60100 -20.25300 54.10700 1.000 40.38000 233 MET D O 1
ATOM 11288 N N . ALA C 1 234 ? 32.34400 -18.40400 55.16100 1.000 38.64000 234 ALA D N 1
ATOM 11289 C CA . ALA C 1 234 ? 31.16100 -18.31900 56.01200 1.000 40.12000 234 ALA D CA 1
ATOM 11290 C C . ALA C 1 234 ? 29.89100 -18.24600 55.17400 1.000 42.76000 234 ALA D C 1
ATOM 11291 O O . ALA C 1 234 ? 28.93100 -18.98500 55.41500 1.000 40.70000 234 ALA D O 1
ATOM 11293 N N . THR C 1 235 ? 29.88700 -17.38400 54.15600 1.000 40.21000 235 THR D N 1
ATOM 11294 C CA . THR C 1 235 ? 28.69900 -17.21400 53.32500 1.000 38.12000 235 THR D CA 1
ATOM 11295 C C . THR C 1 235 ? 28.38200 -18.48200 52.53800 1.000 40.10000 235 THR D C 1
ATOM 11296 O O . THR C 1 235 ? 27.23900 -18.96100 52.54400 1.000 36.48000 235 THR D O 1
ATOM 11300 N N . TYR C 1 236 ? 29.37900 -19.03300 51.83900 1.000 41.85000 236 TYR D N 1
ATOM 11301 C CA . TYR C 1 236 ? 29.14400 -20.21100 51.01200 1.000 37.08000 236 TYR D CA 1
ATOM 11302 C C . TYR C 1 236 ? 28.64900 -21.38200 51.85100 1.000 43.57000 236 TYR D C 1
ATOM 11303 O O . TYR C 1 236 ? 27.68300 -22.06000 51.48300 1.000 45.31000 236 TYR D O 1
ATOM 11312 N N . LEU C 1 237 ? 29.29000 -21.63000 52.99500 1.000 37.16000 237 LEU D N 1
ATOM 11313 C CA . LEU C 1 237 ? 28.89300 -22.76400 53.81800 1.000 39.92000 237 LEU D CA 1
ATOM 11314 C C . LEU C 1 237 ? 27.55500 -22.52800 54.50800 1.000 44.12000 237 LEU D C 1
ATOM 11315 O O . LEU C 1 237 ? 26.78500 -23.47800 54.68800 1.000 39.00000 237 LEU D O 1
ATOM 11320 N N . SER C 1 238 ? 27.24500 -21.28500 54.89300 1.000 43.17000 238 SER D N 1
ATOM 11321 C CA . SER C 1 238 ? 25.92500 -21.00800 55.44600 1.000 40.91000 238 SER D CA 1
ATOM 11322 C C . SER C 1 238 ? 24.84200 -21.25600 54.40600 1.000 45.38000 238 SER D C 1
ATOM 11323 O O . SER C 1 238 ? 23.77300 -21.78800 54.72700 1.000 48.80000 238 SER D O 1
ATOM 11326 N N . ASP C 1 239 ? 25.11400 -20.90100 53.14700 1.000 43.10000 239 ASP D N 1
ATOM 11327 C CA . ASP C 1 239 ? 24.16300 -21.19700 52.08000 1.000 43.55000 239 ASP D CA 1
ATOM 11328 C C . ASP C 1 239 ? 24.03000 -22.70000 51.85200 1.000 41.47000 239 ASP D C 1
ATOM 11329 O O . ASP C 1 239 ? 22.92200 -23.20400 51.63900 1.000 41.62000 239 ASP D O 1
ATOM 11334 N N . ILE C 1 240 ? 25.14500 -23.43300 51.88700 1.000 46.22000 240 ILE D N 1
ATOM 11335 C CA . ILE C 1 240 ? 25.08800 -24.87200 51.63600 1.000 42.62000 240 ILE D CA 1
ATOM 11336 C C . ILE C 1 240 ? 24.35600 -25.58900 52.76700 1.000 43.67000 240 ILE D C 1
ATOM 11337 O O . ILE C 1 240 ? 23.61600 -26.55100 52.53300 1.000 45.64000 240 ILE D O 1
ATOM 11342 N N . LEU C 1 241 ? 24.53300 -25.12400 54.00500 1.000 45.28000 241 LEU D N 1
ATOM 11343 C CA . LEU C 1 241 ? 23.93900 -25.79600 55.15500 1.000 45.58000 241 LEU D CA 1
ATOM 11344 C C . LEU C 1 241 ? 22.49500 -25.37700 55.40200 1.000 49.51000 241 LEU D C 1
ATOM 11345 O O . LEU C 1 241 ? 21.72500 -26.15100 55.98100 1.000 48.44000 241 LEU D O 1
ATOM 11350 N N . PHE C 1 242 ? 22.10800 -24.16400 54.99600 1.000 48.86000 242 PHE D N 1
ATOM 11351 C CA . PHE C 1 242 ? 20.78000 -23.65600 55.30300 1.000 45.56000 242 PHE D CA 1
ATOM 11352 C C . PHE C 1 242 ? 19.99700 -23.19100 54.08500 1.000 46.44000 242 PHE D C 1
ATOM 11353 O O . PHE C 1 242 ? 18.82700 -22.82300 54.23200 1.000 52.02000 242 PHE D O 1
ATOM 11361 N N . GLY C 1 243 ? 20.59000 -23.19400 52.90400 1.000 43.44000 243 GLY D N 1
ATOM 11362 C CA . GLY C 1 243 ? 19.88200 -22.75600 51.71500 1.000 37.19000 243 GLY D CA 1
ATOM 11363 C C . GLY C 1 243 ? 20.40800 -21.41500 51.23800 1.000 44.98000 243 GLY D C 1
ATOM 11364 O O . GLY C 1 243 ? 20.75700 -20.53800 52.03900 1.000 45.41000 243 GLY D O 1
ATOM 11365 N N . THR C 1 244 ? 20.48300 -21.25700 49.92300 1.000 43.81000 244 THR D N 1
ATOM 11366 C CA . THR C 1 244 ? 20.83500 -19.96400 49.35000 1.000 45.52000 244 THR D CA 1
ATOM 11367 C C . THR C 1 244 ? 19.62000 -19.04400 49.39800 1.000 46.34000 244 THR D C 1
ATOM 11368 O O . THR C 1 244 ? 18.53200 -19.44500 48.97100 1.000 48.64000 244 THR D O 1
ATOM 11372 N N . PRO C 1 245 ? 19.75700 -17.82400 49.91800 1.000 44.92000 245 PRO D N 1
ATOM 11373 C CA . PRO C 1 245 ? 18.58300 -16.95700 50.08100 1.000 44.08000 245 PRO D CA 1
ATOM 11374 C C . PRO C 1 245 ? 17.90700 -16.64500 48.75300 1.000 50.21000 245 PRO D C 1
ATOM 11375 O O . PRO C 1 245 ? 18.55500 -16.50900 47.71300 1.000 50.67000 245 PRO D O 1
ATOM 11379 N N . LYS C 1 246 ? 16.58800 -16.54200 48.80500 1.000 47.64000 246 LYS D N 1
ATOM 11380 C CA . LYS C 1 246 ? 15.73800 -16.17600 47.68500 1.000 44.66000 246 LYS D CA 1
ATOM 11381 C C . LYS C 1 246 ? 14.84700 -15.02500 48.12200 1.000 41.71000 246 LYS D C 1
ATOM 11382 O O . LYS C 1 246 ? 14.64700 -14.81100 49.32300 1.000 46.08000 246 LYS D O 1
ATOM 11388 N N . PRO C 1 247 ? 14.31500 -14.24900 47.17600 1.000 43.96000 247 PRO D N 1
ATOM 11389 C CA . PRO C 1 247 ? 13.50200 -13.08500 47.55300 1.000 45.91000 247 PRO D CA 1
ATOM 11390 C C . PRO C 1 247 ? 12.31200 -13.47000 48.42200 1.000 45.98000 247 PRO D C 1
ATOM 11391 O O . PRO C 1 247 ? 11.63000 -14.46600 48.17300 1.000 44.62000 247 PRO D O 1
ATOM 11395 N N . LEU C 1 248 ? 12.07600 -12.66900 49.46000 1.000 45.94000 248 LEU D N 1
ATOM 11396 C CA . LEU C 1 248 ? 10.95000 -12.88000 50.35800 1.000 42.90000 248 LEU D CA 1
ATOM 11397 C C . LEU C 1 248 ? 10.56600 -11.55000 50.98800 1.000 50.76000 248 LEU D C 1
ATOM 11398 O O . LEU C 1 248 ? 11.34700 -10.59700 50.99800 1.000 49.64000 248 LEU D O 1
ATOM 11403 N N . LYS C 1 249 ? 9.34900 -11.49900 51.52200 1.000 51.55000 249 LYS D N 1
ATOM 11404 C CA . LYS C 1 249 ? 8.85900 -10.32800 52.23500 1.000 52.97000 249 LYS D CA 1
ATOM 11405 C C . LYS C 1 249 ? 8.88700 -10.59200 53.73500 1.000 51.75000 249 LYS D C 1
ATOM 11406 O O . LYS C 1 249 ? 8.64100 -11.71600 54.18200 1.000 49.99000 249 LYS D O 1
ATOM 11412 N N . ALA C 1 250 ? 9.19800 -9.55400 54.50700 1.000 50.31000 250 ALA D N 1
ATOM 11413 C CA . ALA C 1 250 ? 9.28800 -9.66900 55.95800 1.000 52.30000 250 ALA D CA 1
ATOM 11414 C C . ALA C 1 250 ? 9.06900 -8.28900 56.56700 1.000 51.70000 250 ALA D C 1
ATOM 11415 O O . ALA C 1 250 ? 8.82600 -7.30900 55.85700 1.000 50.02000 250 ALA D O 1
ATOM 11417 N N . GLU C 1 251 ? 9.17100 -8.21500 57.89400 1.000 55.18000 251 GLU D N 1
ATOM 11418 C CA . GLU C 1 251 ? 8.89600 -6.99500 58.63900 1.000 54.55000 251 GLU D CA 1
ATOM 11419 C C . GLU C 1 251 ? 10.11700 -6.57300 59.44900 1.000 53.96000 251 GLU D C 1
ATOM 11420 O O . GLU C 1 251 ? 10.88700 -7.41000 59.92900 1.000 54.21000 251 GLU D O 1
ATOM 11426 N N . ALA C 1 252 ? 10.27300 -5.25900 59.60900 1.000 48.18000 252 ALA D N 1
ATOM 11427 C CA . ALA C 1 252 ? 11.45400 -4.67900 60.22800 1.000 49.68000 252 ALA D CA 1
ATOM 11428 C C . ALA C 1 252 ? 11.04900 -3.56700 61.18700 1.000 47.73000 252 ALA D C 1
ATOM 11429 O O . ALA C 1 252 ? 9.92700 -3.05300 61.14000 1.000 49.63000 252 ALA D O 1
ATOM 11431 N N . ASN C 1 253 ? 12.00900 -3.20100 62.04500 1.000 47.89000 253 ASN D N 1
ATOM 11432 C CA . ASN C 1 253 ? 11.90700 -2.20600 63.11400 1.000 51.26000 253 ASN D CA 1
ATOM 11433 C C . ASN C 1 253 ? 11.18000 -2.76600 64.33000 1.000 50.09000 253 ASN D C 1
ATOM 11434 O O . ASN C 1 253 ? 10.51700 -3.80500 64.24700 1.000 52.19000 253 ASN D O 1
ATOM 11439 N N . LEU C 1 254 ? 11.29800 -2.07300 65.46500 1.000 46.77000 254 LEU D N 1
ATOM 11440 C CA . LEU C 1 254 ? 10.88900 -2.61900 66.75400 1.000 53.60000 254 LEU D CA 1
ATOM 11441 C C . LEU C 1 254 ? 9.38700 -2.84300 66.87400 1.000 54.63000 254 LEU D C 1
ATOM 11442 O O . LEU C 1 254 ? 8.94700 -3.40400 67.88300 1.000 56.39000 254 LEU D O 1
ATOM 11447 N N . GLY C 1 255 ? 8.59600 -2.43400 65.88200 1.000 51.85000 255 GLY D N 1
ATOM 11448 C CA . GLY C 1 255 ? 7.18600 -2.78300 65.87900 1.000 55.52000 255 GLY D CA 1
ATOM 11449 C C . GLY C 1 255 ? 6.91700 -4.26800 65.75000 1.000 56.12000 255 GLY D C 1
ATOM 11450 O O . GLY C 1 255 ? 5.79000 -4.70100 66.01500 1.000 60.13000 255 GLY D O 1
ATOM 11451 N N . VAL C 1 256 ? 7.92300 -5.05600 65.35900 1.000 52.93000 256 VAL D N 1
ATOM 11452 C CA . VAL C 1 256 ? 7.74100 -6.49400 65.20800 1.000 49.16000 256 VAL D CA 1
ATOM 11453 C C . VAL C 1 256 ? 7.56400 -7.19100 66.54900 1.000 54.20000 256 VAL D C 1
ATOM 11454 O O . VAL C 1 256 ? 7.09600 -8.33500 66.58700 1.000 53.66000 256 VAL D O 1
ATOM 11458 N N . LEU C 1 257 ? 7.93200 -6.54100 67.65100 1.000 53.60000 257 LEU D N 1
ATOM 11459 C CA . LEU C 1 257 ? 7.70200 -7.11700 68.96800 1.000 52.22000 257 LEU D CA 1
ATOM 11460 C C . LEU C 1 257 ? 6.21300 -7.10600 69.29200 1.000 57.61000 257 LEU D C 1
ATOM 11461 O O . LEU C 1 257 ? 5.51500 -6.11700 69.04900 1.000 61.52000 257 LEU D O 1
ATOM 11466 N N . LYS C 1 258 ? 5.72400 -8.21400 69.83900 1.000 58.21000 258 LYS D N 1
ATOM 11467 C CA . LYS C 1 258 ? 4.30200 -8.39600 70.09200 1.000 64.01000 258 LYS D CA 1
ATOM 11468 C C . LYS C 1 258 ? 3.98000 -8.19700 71.56900 1.000 63.95000 258 LYS D C 1
ATOM 11469 O O . LYS C 1 258 ? 4.77200 -8.54200 72.44900 1.000 63.28000 258 LYS D O 1
ATOM 11475 N N . GLU C 1 259 ? 2.79400 -7.64200 71.83100 1.000 68.11000 259 GLU D N 1
ATOM 11476 C CA . GLU C 1 259 ? 2.35500 -7.40700 73.20100 1.000 66.43000 259 GLU D CA 1
ATOM 11477 C C . GLU C 1 259 ? 1.75100 -8.64500 73.85200 1.000 63.36000 259 GLU D C 1
ATOM 11478 O O . GLU C 1 259 ? 1.70200 -8.71600 75.08400 1.000 65.34000 259 GLU D O 1
ATOM 11484 N N . ASP C 1 260 ? 1.29300 -9.62000 73.06300 1.000 65.26000 260 ASP D N 1
ATOM 11485 C CA . ASP C 1 260 ? 0.66500 -10.82000 73.60500 1.000 63.58000 260 ASP D CA 1
ATOM 11486 C C . ASP C 1 260 ? 1.39600 -12.09500 73.19500 1.000 67.27000 260 ASP D C 1
ATOM 11487 O O . ASP C 1 260 ? 0.83500 -13.19000 73.30700 1.000 63.41000 260 ASP D O 1
ATOM 11492 N N . TYR C 1 261 ? 2.63500 -11.97800 72.72600 1.000 64.43000 261 TYR D N 1
ATOM 11493 C CA . TYR C 1 261 ? 3.45000 -13.13000 72.37200 1.000 58.56000 261 TYR D CA 1
ATOM 11494 C C . TYR C 1 261 ? 4.75200 -13.10900 73.16000 1.000 59.86000 261 TYR D C 1
ATOM 11495 O O . TYR C 1 261 ? 5.24700 -12.04600 73.54900 1.000 58.94000 261 TYR D O 1
ATOM 11504 N N . VAL C 1 262 ? 5.29500 -14.30100 73.39800 1.000 59.50000 262 VAL D N 1
ATOM 11505 C CA . VAL C 1 262 ? 6.61500 -14.45300 74.00500 1.000 59.80000 262 VAL D CA 1
ATOM 11506 C C . VAL C 1 262 ? 7.64400 -13.91700 73.01600 1.000 59.30000 262 VAL D C 1
ATOM 11507 O O . VAL C 1 262 ? 7.84700 -14.50800 71.95500 1.000 59.19000 262 VAL D O 1
ATOM 11511 N N . ASN C 1 263 ? 8.30400 -12.81300 73.34900 1.000 49.88000 263 ASN D N 1
ATOM 11512 C CA . ASN C 1 263 ? 9.27600 -12.21400 72.44200 1.000 52.28000 263 ASN D CA 1
ATOM 11513 C C . ASN C 1 263 ? 10.66200 -12.78100 72.72600 1.000 54.07000 263 ASN D C 1
ATOM 11514 O O . ASN C 1 263 ? 11.18800 -12.63000 73.83500 1.000 56.23000 263 ASN D O 1
ATOM 11519 N N . ILE C 1 264 ? 11.24900 -13.42900 71.72300 1.000 58.17000 264 ILE D N 1
ATOM 11520 C CA . ILE C 1 264 ? 12.57900 -14.02300 71.82500 1.000 54.14000 264 ILE D CA 1
ATOM 11521 C C . ILE C 1 264 ? 13.46100 -13.36000 70.77900 1.000 50.72000 264 ILE D C 1
ATOM 11522 O O . ILE C 1 264 ? 13.14000 -13.39500 69.58900 1.000 47.78000 264 ILE D O 1
ATOM 11527 N N . VAL C 1 265 ? 14.58100 -12.78400 71.21000 1.000 50.95000 265 VAL D N 1
ATOM 11528 C CA . VAL C 1 265 ? 15.47000 -12.03700 70.32500 1.000 47.04000 265 VAL D CA 1
ATOM 11529 C C . VAL C 1 265 ? 16.74200 -12.84300 70.09600 1.000 49.79000 265 VAL D C 1
ATOM 11530 O O . VAL C 1 265 ? 17.41100 -13.24900 71.05600 1.000 46.39000 265 VAL D O 1
ATOM 11534 N N . VAL C 1 266 ? 17.07900 -13.07000 68.82800 1.000 44.11000 266 VAL D N 1
ATOM 11535 C CA . VAL C 1 266 ? 18.34700 -13.68300 68.44700 1.000 45.54000 266 VAL D CA 1
ATOM 11536 C C . VAL C 1 266 ? 19.29500 -12.57400 68.00300 1.000 50.26000 266 VAL D C 1
ATOM 11537 O O . VAL C 1 266 ? 19.00300 -11.82500 67.06100 1.000 45.48000 266 VAL D O 1
ATOM 11541 N N . HIS C 1 267 ? 20.42900 -12.47400 68.68400 1.000 42.35000 267 HIS D N 1
ATOM 11542 C CA . HIS C 1 267 ? 21.37500 -11.38400 68.51500 1.000 45.94000 267 HIS D CA 1
ATOM 11543 C C . HIS C 1 267 ? 22.77300 -11.97600 68.42000 1.000 50.19000 267 HIS D C 1
ATOM 11544 O O . HIS C 1 267 ? 23.09900 -12.92600 69.13600 1.000 51.32000 267 HIS D O 1
ATOM 11551 N N . GLY C 1 268 ? 23.58900 -11.43300 67.52400 1.000 52.18000 268 GLY D N 1
ATOM 11552 C CA . GLY C 1 268 ? 24.90100 -12.00500 67.28800 1.000 51.59000 268 GLY D CA 1
ATOM 11553 C C . GLY C 1 268 ? 25.23500 -12.13300 65.81700 1.000 50.10000 268 GLY D C 1
ATOM 11554 O O . GLY C 1 268 ? 24.95300 -11.21900 65.03700 1.000 45.90000 268 GLY D O 1
ATOM 11555 N N . HIS C 1 269 ? 25.82400 -13.26100 65.41400 1.000 49.52000 269 HIS D N 1
ATOM 11556 C CA . HIS C 1 269 ? 26.29700 -13.38200 64.03900 1.000 49.04000 269 HIS D CA 1
ATOM 11557 C C . HIS C 1 269 ? 26.10800 -14.77400 63.44300 1.000 51.01000 269 HIS D C 1
ATOM 11558 O O . HIS C 1 269 ? 25.61500 -14.90300 62.31800 1.000 50.29000 269 HIS D O 1
ATOM 11565 N N . ASN C 1 270 ? 26.49300 -15.81000 64.17400 1.000 50.09000 270 ASN D N 1
ATOM 11566 C CA . ASN C 1 270 ? 26.53200 -17.15700 63.60600 1.000 47.98000 270 ASN D CA 1
ATOM 11567 C C . ASN C 1 270 ? 25.12800 -17.71300 63.40200 1.000 50.27000 270 ASN D C 1
ATOM 11568 O O . ASN C 1 270 ? 24.37000 -17.83500 64.37400 1.000 51.96000 270 ASN D O 1
ATOM 11573 N N . PRO C 1 271 ? 24.74100 -18.07600 62.17400 1.000 52.19000 271 PRO D N 1
ATOM 11574 C CA . PRO C 1 271 ? 23.39600 -18.62000 61.94800 1.000 51.67000 271 PRO D CA 1
ATOM 11575 C C . PRO C 1 271 ? 23.21400 -20.05900 62.40500 1.000 55.11000 271 PRO D C 1
ATOM 11576 O O . PRO C 1 271 ? 22.06800 -20.52300 62.46000 1.000 51.96000 271 PRO D O 1
ATOM 11580 N N . ILE C 1 272 ? 24.29000 -20.77700 62.73900 1.000 55.56000 272 ILE D N 1
ATOM 11581 C CA . ILE C 1 272 ? 24.14300 -22.13700 63.24800 1.000 54.01000 272 ILE D CA 1
ATOM 11582 C C . ILE C 1 272 ? 23.40500 -22.15400 64.57800 1.000 52.15000 272 ILE D C 1
ATOM 11583 O O . ILE C 1 272 ? 22.89600 -23.20100 64.99100 1.000 49.73000 272 ILE D O 1
ATOM 11588 N N . LEU C 1 273 ? 23.33500 -21.01200 65.26300 1.000 56.57000 273 LEU D N 1
ATOM 11589 C CA . LEU C 1 273 ? 22.57600 -20.88600 66.50300 1.000 56.16000 273 LEU D CA 1
ATOM 11590 C C . LEU C 1 273 ? 21.16100 -20.38100 66.23600 1.000 52.83000 273 LEU D C 1
ATOM 11591 O O . LEU C 1 273 ? 20.17800 -21.03700 66.60300 1.000 52.17000 273 LEU D O 1
ATOM 11596 N N . SER C 1 274 ? 21.05000 -19.21500 65.59100 1.000 54.21000 274 SER D N 1
ATOM 11597 C CA . SER C 1 274 ? 19.74900 -18.58500 65.40500 1.000 53.01000 274 SER D CA 1
ATOM 11598 C C . SER C 1 274 ? 18.84500 -19.40000 64.48900 1.000 51.91000 274 SER D C 1
ATOM 11599 O O . SER C 1 274 ? 17.62200 -19.33800 64.63100 1.000 51.00000 274 SER D O 1
ATOM 11602 N N . THR C 1 275 ? 19.41300 -20.17400 63.56100 1.000 51.11000 275 THR D N 1
ATOM 11603 C CA . THR C 1 275 ? 18.59200 -21.06600 62.74900 1.000 50.15000 275 THR D CA 1
ATOM 11604 C C . THR C 1 275 ? 17.82400 -22.04200 63.63100 1.000 57.44000 275 THR D C 1
ATOM 11605 O O . THR C 1 275 ? 16.59800 -22.17300 63.51500 1.000 53.41000 275 THR D O 1
ATOM 11609 N N . LYS C 1 276 ? 18.53200 -22.72300 64.53600 1.000 56.56000 276 LYS D N 1
ATOM 11610 C CA . LYS C 1 276 ? 17.88400 -23.67300 65.43200 1.000 53.11000 276 LYS D CA 1
ATOM 11611 C C . LYS C 1 276 ? 16.93900 -22.97000 66.39700 1.000 51.64000 276 LYS D C 1
ATOM 11612 O O . LYS C 1 276 ? 15.82800 -23.45600 66.64900 1.000 52.66000 276 LYS D O 1
ATOM 11618 N N . ILE C 1 277 ? 17.35900 -21.82500 66.94200 1.000 49.18000 277 ILE D N 1
ATOM 11619 C CA . ILE C 1 277 ? 16.50500 -21.09900 67.88000 1.000 49.94000 277 ILE D CA 1
ATOM 11620 C C . ILE C 1 277 ? 15.19000 -20.71300 67.21200 1.000 56.70000 277 ILE D C 1
ATOM 11621 O O . ILE C 1 277 ? 14.11000 -20.91000 67.77600 1.000 60.67000 277 ILE D O 1
ATOM 11626 N N . ALA C 1 278 ? 15.26100 -20.17800 65.99100 1.000 54.03000 278 ALA D N 1
ATOM 11627 C CA . ALA C 1 278 ? 14.05300 -19.76900 65.28400 1.000 54.37000 278 ALA D CA 1
ATOM 11628 C C . ALA C 1 278 ? 13.19300 -20.97300 64.91800 1.000 55.59000 278 ALA D C 1
ATOM 11629 O O . ALA C 1 278 ? 11.97700 -20.97600 65.15600 1.000 60.19000 278 ALA D O 1
ATOM 11631 N N . GLU C 1 279 ? 13.80900 -22.01400 64.34800 1.000 58.43000 279 GLU D N 1
ATOM 11632 C CA . GLU C 1 279 ? 13.04300 -23.18000 63.92300 1.000 58.35000 279 GLU D CA 1
ATOM 11633 C C . GLU C 1 279 ? 12.33700 -23.85000 65.09200 1.000 62.22000 279 GLU D C 1
ATOM 11634 O O . GLU C 1 279 ? 11.23100 -24.37800 64.92500 1.000 67.87000 279 GLU D O 1
ATOM 11640 N N . ILE C 1 280 ? 12.94000 -23.83500 66.27700 1.000 58.69000 280 ILE D N 1
ATOM 11641 C CA . ILE C 1 280 ? 12.32000 -24.50200 67.41600 1.000 62.23000 280 ILE D CA 1
ATOM 11642 C C . ILE C 1 280 ? 11.34900 -23.58000 68.14400 1.000 62.06000 280 ILE D C 1
ATOM 11643 O O . ILE C 1 280 ? 10.30200 -24.02700 68.61500 1.000 64.81000 280 ILE D O 1
ATOM 11648 N N . ALA C 1 281 ? 11.64200 -22.27900 68.22000 1.000 59.33000 281 ALA D N 1
ATOM 11649 C CA . ALA C 1 281 ? 10.67300 -21.34500 68.77800 1.000 59.29000 281 ALA D CA 1
ATOM 11650 C C . ALA C 1 281 ? 9.39100 -21.31700 67.96200 1.000 63.97000 281 ALA D C 1
ATOM 11651 O O . ALA C 1 281 ? 8.31200 -21.07800 68.51500 1.000 66.66000 281 ALA D O 1
ATOM 11653 N N . MET C 1 282 ? 9.47100 -21.55400 66.65700 1.000 66.51000 282 MET D N 1
ATOM 11654 C CA . MET C 1 282 ? 8.23300 -21.61300 65.89400 1.000 63.47000 282 MET D CA 1
ATOM 11655 C C . MET C 1 282 ? 7.64600 -23.01900 65.82900 1.000 65.31000 282 MET D C 1
ATOM 11656 O O . MET C 1 282 ? 6.57600 -23.19500 65.23800 1.000 70.62000 282 MET D O 1
ATOM 11661 N N . SER C 1 283 ? 8.29500 -24.00900 66.44300 1.000 69.91000 283 SER D N 1
ATOM 11662 C CA . SER C 1 283 ? 7.73400 -25.35400 66.49800 1.000 68.96000 283 SER D CA 1
ATOM 11663 C C . SER C 1 283 ? 6.37200 -25.34200 67.18700 1.000 75.84000 283 SER D C 1
ATOM 11664 O O . SER C 1 283 ? 6.08200 -24.48700 68.02800 1.000 73.21000 283 SER D O 1
ATOM 11667 N N . GLU C 1 284 ? 5.53300 -26.31400 66.81900 1.000 81.26000 284 GLU D N 1
ATOM 11668 C CA . GLU C 1 284 ? 4.18100 -26.37800 67.36700 1.000 79.09000 284 GLU D CA 1
ATOM 11669 C C . GLU C 1 284 ? 4.19600 -26.64400 68.86700 1.000 74.39000 284 GLU D C 1
ATOM 11670 O O . GLU C 1 284 ? 3.38400 -26.08100 69.61400 1.000 70.85000 284 GLU D O 1
ATOM 11676 N N . GLU C 1 285 ? 5.10900 -27.50300 69.32900 1.000 72.65000 285 GLU D N 1
ATOM 11677 C CA . GLU C 1 285 ? 5.16200 -27.81900 70.75200 1.000 75.32000 285 GLU D CA 1
ATOM 11678 C C . GLU C 1 285 ? 5.50300 -26.58400 71.57800 1.000 75.85000 285 GLU D C 1
ATOM 11679 O O . GLU C 1 285 ? 4.97000 -26.39700 72.67700 1.000 76.75000 285 GLU D O 1
ATOM 11685 N N . MET C 1 286 ? 6.36600 -25.71100 71.05300 1.000 70.27000 286 MET D N 1
ATOM 11686 C CA . MET C 1 286 ? 6.71300 -24.50500 71.79700 1.000 68.64000 286 MET D CA 1
ATOM 11687 C C . MET C 1 286 ? 5.58100 -23.48600 71.77800 1.000 69.15000 286 MET D C 1
ATOM 11688 O O . MET C 1 286 ? 5.39500 -22.75500 72.75700 1.000 62.24000 286 MET D O 1
ATOM 11693 N N . GLN C 1 287 ? 4.81000 -23.42200 70.68900 1.000 67.29000 287 GLN D N 1
ATOM 11694 C CA . GLN C 1 287 ? 3.61600 -22.58300 70.69100 1.000 66.45000 287 GLN D CA 1
ATOM 11695 C C . GLN C 1 287 ? 2.60800 -23.07900 71.72100 1.000 63.94000 287 GLN D C 1
ATOM 11696 O O . GLN C 1 287 ? 1.98900 -22.28000 72.43700 1.000 61.36000 287 GLN D O 1
ATOM 11702 N N . LYS C 1 288 ? 2.44500 -24.40300 71.82000 1.000 63.61000 288 LYS D N 1
ATOM 11703 C CA . LYS C 1 288 ? 1.56600 -24.96900 72.83900 1.000 66.68000 288 LYS D CA 1
ATOM 11704 C C . LYS C 1 288 ? 2.07200 -24.65600 74.24300 1.000 65.42000 288 LYS D C 1
ATOM 11705 O O . LYS C 1 288 ? 1.28600 -24.32200 75.13400 1.000 71.24000 288 LYS D O 1
ATOM 11711 N N . PHE C 1 289 ? 3.38600 -24.75400 74.45600 1.000 65.26000 289 PHE D N 1
ATOM 11712 C CA . PHE C 1 289 ? 3.96400 -24.43900 75.76000 1.000 65.19000 289 PHE D CA 1
ATOM 11713 C C . PHE C 1 289 ? 3.75100 -22.97100 76.12000 1.000 68.56000 289 PHE D C 1
ATOM 11714 O O . PHE C 1 289 ? 3.41400 -22.64000 77.26700 1.000 71.27000 289 PHE D O 1
ATOM 11722 N N . ALA C 1 290 ? 3.94100 -22.07500 75.14900 1.000 69.11000 290 ALA D N 1
ATOM 11723 C CA . ALA C 1 290 ? 3.71000 -20.65500 75.39000 1.000 69.30000 290 ALA D CA 1
ATOM 11724 C C . ALA C 1 290 ? 2.25200 -20.38600 75.73500 1.000 65.96000 290 ALA D C 1
ATOM 11725 O O . ALA C 1 290 ? 1.95900 -19.60500 76.64800 1.000 65.98000 290 ALA D O 1
ATOM 11727 N N . LYS C 1 291 ? 1.32200 -21.01600 75.01200 1.000 68.66000 291 LYS D N 1
ATOM 11728 C CA . LYS C 1 291 ? -0.08500 -20.89100 75.37700 1.000 71.19000 291 LYS D CA 1
ATOM 11729 C C . LYS C 1 291 ? -0.34500 -21.44500 76.77200 1.000 75.20000 291 LYS D C 1
ATOM 11730 O O . LYS C 1 291 ? -1.19000 -20.91600 77.50500 1.000 79.02000 291 LYS D O 1
ATOM 11736 N N . LYS C 1 292 ? 0.37700 -22.50100 77.15700 1.000 69.27000 292 LYS D N 1
ATOM 11737 C CA . LYS C 1 292 ? 0.26800 -23.02900 78.51200 1.000 71.48000 292 LYS D CA 1
ATOM 11738 C C . LYS C 1 292 ? 0.75300 -22.01600 79.54200 1.000 71.28000 292 LYS D C 1
ATOM 11739 O O . LYS C 1 292 ? 0.27700 -22.01500 80.68400 1.000 73.16000 292 LYS D O 1
ATOM 11745 N N . TYR C 1 293 ? 1.68400 -21.14400 79.16400 1.000 72.42000 293 TYR D N 1
ATOM 11746 C CA . TYR C 1 293 ? 2.15100 -20.10500 80.07500 1.000 66.47000 293 TYR D CA 1
ATOM 11747 C C . TYR C 1 293 ? 1.39700 -18.78600 79.92400 1.000 68.52000 293 TYR D C 1
ATOM 11748 O O . TYR C 1 293 ? 1.77300 -17.79800 80.56300 1.000 68.44000 293 TYR D O 1
ATOM 11757 N N . GLY C 1 294 ? 0.35000 -18.74400 79.10900 1.000 73.47000 294 GLY D N 1
ATOM 11758 C CA . GLY C 1 294 ? -0.51500 -17.58900 79.03300 1.000 68.97000 294 GLY D CA 1
ATOM 11759 C C . GLY C 1 294 ? -0.25200 -16.61200 77.90800 1.000 67.68000 294 GLY D C 1
ATOM 11760 O O . GLY C 1 294 ? -0.58300 -15.43000 78.05300 1.000 63.71000 294 GLY D O 1
ATOM 11761 N N . ALA C 1 295 ? 0.32100 -17.05900 76.79700 1.000 69.64000 295 ALA D N 1
ATOM 11762 C CA . ALA C 1 295 ? 0.55100 -16.21100 75.63900 1.000 67.55000 295 ALA D CA 1
ATOM 11763 C C . ALA C 1 295 ? -0.12100 -16.82100 74.41600 1.000 69.10000 295 ALA D C 1
ATOM 11764 O O . ALA C 1 295 ? -0.60000 -17.95700 74.44200 1.000 66.83000 295 ALA D O 1
ATOM 11766 N N . LYS C 1 296 ? -0.16300 -16.04500 73.33400 1.000 72.18000 296 LYS D N 1
ATOM 11767 C CA . LYS C 1 296 ? -0.70600 -16.54400 72.07700 1.000 70.09000 296 LYS D CA 1
ATOM 11768 C C . LYS C 1 296 ? 0.27200 -17.44000 71.32800 1.000 65.50000 296 LYS D C 1
ATOM 11769 O O . LYS C 1 296 ? -0.11000 -18.04500 70.32100 1.000 69.89000 296 LYS D O 1
ATOM 11775 N N . GLY C 1 297 ? 1.50500 -17.54500 71.79800 1.000 62.27000 297 GLY D N 1
ATOM 11776 C CA . GLY C 1 297 ? 2.55500 -18.29100 71.14800 1.000 60.21000 297 GLY D CA 1
ATOM 11777 C C . GLY C 1 297 ? 3.87200 -17.57500 71.33300 1.000 65.25000 297 GLY D C 1
ATOM 11778 O O . GLY C 1 297 ? 3.99300 -16.65900 72.14600 1.000 62.69000 297 GLY D O 1
ATOM 11779 N N . VAL C 1 298 ? 4.87600 -17.99200 70.56700 1.000 64.76000 298 VAL D N 1
ATOM 11780 C CA . VAL C 1 298 ? 6.19400 -17.37600 70.63300 1.000 61.83000 298 VAL D CA 1
ATOM 11781 C C . VAL C 1 298 ? 6.48700 -16.67500 69.31700 1.000 60.93000 298 VAL D C 1
ATOM 11782 O O . VAL C 1 298 ? 6.09200 -17.12400 68.23500 1.000 63.48000 298 VAL D O 1
ATOM 11786 N N . ASN C 1 299 ? 7.20300 -15.56100 69.42800 1.000 57.05000 299 ASN D N 1
ATOM 11787 C CA . ASN C 1 299 ? 7.58100 -14.70300 68.31500 1.000 60.14000 299 ASN D CA 1
ATOM 11788 C C . ASN C 1 299 ? 9.06800 -14.41500 68.47500 1.000 61.20000 299 ASN D C 1
ATOM 11789 O O . ASN C 1 299 ? 9.46900 -13.68000 69.38600 1.000 60.80000 299 ASN D O 1
ATOM 11794 N N . VAL C 1 300 ? 9.89200 -15.03000 67.63200 1.000 57.57000 300 VAL D N 1
ATOM 11795 C CA . VAL C 1 300 ? 11.32800 -14.79000 67.64400 1.000 53.77000 300 VAL D CA 1
ATOM 11796 C C . VAL C 1 300 ? 11.65600 -13.78500 66.55100 1.000 53.10000 300 VAL D C 1
ATOM 11797 O O . VAL C 1 300 ? 11.15000 -13.88000 65.42400 1.000 57.09000 300 VAL D O 1
ATOM 11801 N N . VAL C 1 301 ? 12.47200 -12.80100 66.90300 1.000 46.30000 301 VAL D N 1
ATOM 11802 C CA . VAL C 1 301 ? 12.88300 -11.71900 66.02700 1.000 50.71000 301 VAL D CA 1
ATOM 11803 C C . VAL C 1 301 ? 14.39900 -11.62200 66.08800 1.000 50.62000 301 VAL D C 1
ATOM 11804 O O . VAL C 1 301 ? 15.02700 -12.02700 67.07200 1.000 51.30000 301 VAL D O 1
ATOM 11808 N N . GLY C 1 302 ? 14.98800 -11.08600 65.02700 1.000 42.77000 302 GLY D N 1
ATOM 11809 C CA . GLY C 1 302 ? 16.43000 -10.99800 64.95800 1.000 46.15000 302 GLY D CA 1
ATOM 11810 C C . GLY C 1 302 ? 16.97700 -9.59400 65.10100 1.000 49.69000 302 GLY D C 1
ATOM 11811 O O . GLY C 1 302 ? 16.27700 -8.61300 64.83400 1.000 46.10000 302 GLY D O 1
ATOM 11812 N N . MET C 1 303 ? 18.23200 -9.49000 65.53300 1.000 46.23000 303 MET D N 1
ATOM 11813 C CA . MET C 1 303 ? 18.94200 -8.22300 65.59200 1.000 47.50000 303 MET D CA 1
ATOM 11814 C C . MET C 1 303 ? 20.32800 -8.39500 64.99000 1.000 49.73000 303 MET D C 1
ATOM 11815 O O . MET C 1 303 ? 20.95100 -9.45400 65.11900 1.000 51.38000 303 MET D O 1
ATOM 11820 N N . CYS C 1 304 ? 20.79800 -7.33500 64.33000 1.000 41.58000 304 CYS D N 1
ATOM 11821 C CA . CYS C 1 304 ? 22.07700 -7.31200 63.62700 1.000 41.92000 304 CYS D CA 1
ATOM 11822 C C . CYS C 1 304 ? 22.26900 -8.56000 62.77100 1.000 42.43000 304 CYS D C 1
ATOM 11823 O O . CYS C 1 304 ? 21.30000 -9.07400 62.20800 1.000 48.00000 304 CYS D O 1
ATOM 11826 N N . CYS C 1 305 ? 23.49800 -9.07500 62.68800 1.000 41.98000 305 CYS D N 1
ATOM 11827 C CA . CYS C 1 305 ? 23.84500 -9.95200 61.57200 1.000 43.67000 305 CYS D CA 1
ATOM 11828 C C . CYS C 1 305 ? 23.16300 -11.31600 61.65900 1.000 45.27000 305 CYS D C 1
ATOM 11829 O O . CYS C 1 305 ? 22.79100 -11.88400 60.62800 1.000 44.86000 305 CYS D O 1
ATOM 11832 N N . THR C 1 306 ? 22.98800 -11.87200 62.86000 1.000 44.23000 306 THR D N 1
ATOM 11833 C CA . THR C 1 306 ? 22.28700 -13.15400 62.93400 1.000 46.36000 306 THR D CA 1
ATOM 11834 C C . THR C 1 306 ? 20.80100 -12.98500 62.61700 1.000 44.49000 306 THR D C 1
ATOM 11835 O O . THR C 1 306 ? 20.18300 -13.86700 61.98600 1.000 49.26000 306 THR D O 1
ATOM 11839 N N . GLY C 1 307 ? 20.22800 -11.84200 63.00500 1.000 42.32000 307 GLY D N 1
ATOM 11840 C CA . GLY C 1 307 ? 18.90100 -11.49700 62.54000 1.000 38.02000 307 GLY D CA 1
ATOM 11841 C C . GLY C 1 307 ? 18.84200 -11.40600 61.03100 1.000 41.82000 307 GLY D C 1
ATOM 11842 O O . GLY C 1 307 ? 17.90200 -11.89800 60.40900 1.000 44.32000 307 GLY D O 1
ATOM 11843 N N . ASN C 1 308 ? 19.86100 -10.79500 60.42200 1.000 40.33000 308 ASN D N 1
ATOM 11844 C CA . ASN C 1 308 ? 19.92300 -10.72500 58.96500 1.000 45.29000 308 ASN D CA 1
ATOM 11845 C C . ASN C 1 308 ? 19.98200 -12.11500 58.35000 1.000 46.88000 308 ASN D C 1
ATOM 11846 O O . ASN C 1 308 ? 19.33000 -12.37800 57.33700 1.000 49.31000 308 ASN D O 1
ATOM 11851 N N . GLU C 1 309 ? 20.76600 -13.01300 58.94700 1.000 40.01000 309 GLU D N 1
ATOM 11852 C CA . GLU C 1 309 ? 20.89000 -14.37000 58.42100 1.000 43.40000 309 GLU D CA 1
ATOM 11853 C C . GLU C 1 309 ? 19.52800 -15.05100 58.36000 1.000 47.47000 309 GLU D C 1
ATOM 11854 O O . GLU C 1 309 ? 19.06300 -15.46400 57.28500 1.000 46.56000 309 GLU D O 1
ATOM 11860 N N . VAL C 1 310 ? 18.85700 -15.16500 59.51000 1.000 47.58000 310 VAL D N 1
ATOM 11861 C CA . VAL C 1 310 ? 17.59000 -15.89600 59.46900 1.000 46.51000 310 VAL D CA 1
ATOM 11862 C C . VAL C 1 310 ? 16.44400 -15.05400 58.92900 1.000 46.85000 310 VAL D C 1
ATOM 11863 O O . VAL C 1 310 ? 15.36200 -15.59500 58.68600 1.000 52.06000 310 VAL D O 1
ATOM 11867 N N . LEU C 1 311 ? 16.65700 -13.76000 58.67700 1.000 47.02000 311 LEU D N 1
ATOM 11868 C CA . LEU C 1 311 ? 15.69700 -12.98200 57.90100 1.000 45.85000 311 LEU D CA 1
ATOM 11869 C C . LEU C 1 311 ? 15.81300 -13.31200 56.41900 1.000 48.38000 311 LEU D C 1
ATOM 11870 O O . LEU C 1 311 ? 14.80800 -13.56500 55.74700 1.000 42.33000 311 LEU D O 1
ATOM 11875 N N . MET C 1 312 ? 17.04500 -13.31300 55.90500 1.000 47.80000 312 MET D N 1
ATOM 11876 C CA . MET C 1 312 ? 17.28800 -13.65500 54.51000 1.000 46.25000 312 MET D CA 1
ATOM 11877 C C . MET C 1 312 ? 16.86600 -15.08100 54.20000 1.000 48.18000 312 MET D C 1
ATOM 11878 O O . MET C 1 312 ? 16.46600 -15.37500 53.06700 1.000 47.24000 312 MET D O 1
ATOM 11883 N N . ARG C 1 313 ? 16.95100 -15.98400 55.17800 1.000 47.28000 313 ARG D N 1
ATOM 11884 C CA . ARG C 1 313 ? 16.63800 -17.38000 54.89000 1.000 45.41000 313 ARG D CA 1
ATOM 11885 C C . ARG C 1 313 ? 15.25300 -17.82000 55.35200 1.000 46.36000 313 ARG D C 1
ATOM 11886 O O . ARG C 1 313 ? 14.58900 -18.57800 54.63900 1.000 48.99000 313 ARG D O 1
ATOM 11894 N N . LEU C 1 314 ? 14.79000 -17.37400 56.52100 1.000 41.05000 314 LEU D N 1
ATOM 11895 C CA . LEU C 1 314 ? 13.51900 -17.81600 57.07400 1.000 47.19000 314 LEU D CA 1
ATOM 11896 C C . LEU C 1 314 ? 12.44400 -16.74000 57.07500 1.000 52.23000 314 LEU D C 1
ATOM 11897 O O . LEU C 1 314 ? 11.29000 -17.04200 57.40000 1.000 46.77000 314 LEU D O 1
ATOM 11902 N N . GLY C 1 315 ? 12.78300 -15.50000 56.73500 1.000 47.35000 315 GLY D N 1
ATOM 11903 C CA . GLY C 1 315 ? 11.82000 -14.43100 56.87900 1.000 43.54000 315 GLY D CA 1
ATOM 11904 C C . GLY C 1 315 ? 11.52100 -14.06100 58.31100 1.000 47.17000 315 GLY D C 1
ATOM 11905 O O . GLY C 1 315 ? 10.46400 -13.48600 58.58500 1.000 52.40000 315 GLY D O 1
ATOM 11906 N N . VAL C 1 316 ? 12.41400 -14.38900 59.23600 1.000 42.33000 316 VAL D N 1
ATOM 11907 C CA . VAL C 1 316 ? 12.22800 -13.99300 60.63600 1.000 40.93000 316 VAL D CA 1
ATOM 11908 C C . VAL C 1 316 ? 12.28500 -12.47500 60.73100 1.000 46.05000 316 VAL D C 1
ATOM 11909 O O . VAL C 1 316 ? 13.24800 -11.86400 60.23300 1.000 48.27000 316 VAL D O 1
ATOM 11913 N N . PRO C 1 317 ? 11.29200 -11.81800 61.33300 1.000 44.07000 317 PRO D N 1
ATOM 11914 C CA . PRO C 1 317 ? 11.32400 -10.35400 61.42100 1.000 44.05000 317 PRO D CA 1
ATOM 11915 C C . PRO C 1 317 ? 12.56200 -9.86800 62.15800 1.000 46.01000 317 PRO D C 1
ATOM 11916 O O . PRO C 1 317 ? 13.06300 -10.52100 63.07600 1.000 46.61000 317 PRO D O 1
ATOM 11920 N N . ILE C 1 318 ? 13.06400 -8.71100 61.73700 1.000 46.90000 318 ILE D N 1
ATOM 11921 C CA . ILE C 1 318 ? 14.26700 -8.12000 62.30900 1.000 50.72000 318 ILE D CA 1
ATOM 11922 C C . ILE C 1 318 ? 13.85700 -6.91500 63.14900 1.000 53.43000 318 ILE D C 1
ATOM 11923 O O . ILE C 1 318 ? 13.14700 -6.02100 62.67100 1.000 52.25000 318 ILE D O 1
ATOM 11928 N N . ALA C 1 319 ? 14.27900 -6.90900 64.41400 1.000 48.76000 319 ALA D N 1
ATOM 11929 C CA . ALA C 1 319 ? 13.80200 -5.89800 65.34900 1.000 47.00000 319 ALA D CA 1
ATOM 11930 C C . ALA C 1 319 ? 14.57100 -4.58800 65.23600 1.000 53.50000 319 ALA D C 1
ATOM 11931 O O . ALA C 1 319 ? 13.98500 -3.51800 65.42900 1.000 52.34000 319 ALA D O 1
ATOM 11933 N N . GLY C 1 320 ? 15.86400 -4.64000 64.93600 1.000 49.01000 320 GLY D N 1
ATOM 11934 C CA . GLY C 1 320 ? 16.62700 -3.41100 64.81400 1.000 48.02000 320 GLY D CA 1
ATOM 11935 C C . GLY C 1 320 ? 18.08200 -3.69200 64.51100 1.000 49.06000 320 GLY D C 1
ATOM 11936 O O . GLY C 1 320 ? 18.49600 -4.84000 64.31400 1.000 46.90000 320 GLY D O 1
ATOM 11937 N N . SER C 1 321 ? 18.85800 -2.60900 64.47400 1.000 46.37000 321 SER D N 1
ATOM 11938 C CA . SER C 1 321 ? 20.27600 -2.68400 64.14900 1.000 45.09000 321 SER D CA 1
ATOM 11939 C C . SER C 1 321 ? 21.12700 -2.65900 65.41400 1.000 49.80000 321 SER D C 1
ATOM 11940 O O . SER C 1 321 ? 20.67700 -3.09100 66.48000 1.000 51.59000 321 SER D O 1
ATOM 11943 N N . PHE C 1 322 ? 22.35200 -2.14000 65.30400 1.000 48.57000 322 PHE D N 1
ATOM 11944 C CA . PHE C 1 322 ? 23.31100 -2.24000 66.40000 1.000 45.26000 322 PHE D CA 1
ATOM 11945 C C . PHE C 1 322 ? 22.92600 -1.34300 67.57000 1.000 49.98000 322 PHE D C 1
ATOM 11946 O O . PHE C 1 322 ? 22.80800 -1.81000 68.71000 1.000 49.38000 322 PHE D O 1
ATOM 11954 N N . LEU C 1 323 ? 22.73300 -0.04800 67.31300 1.000 46.81000 323 LEU D N 1
ATOM 11955 C CA . LEU C 1 323 ? 22.42700 0.89600 68.38200 1.000 50.17000 323 LEU D CA 1
ATOM 11956 C C . LEU C 1 323 ? 21.04200 0.69300 68.98600 1.000 48.97000 323 LEU D C 1
ATOM 11957 O O . LEU C 1 323 ? 20.70000 1.39100 69.94700 1.000 48.67000 323 LEU D O 1
ATOM 11962 N N . MET C 1 324 ? 20.24500 -0.23700 68.46500 1.000 48.75000 324 MET D N 1
ATOM 11963 C CA . MET C 1 324 ? 18.89900 -0.48100 68.96200 1.000 50.68000 324 MET D CA 1
ATOM 11964 C C . MET C 1 324 ? 18.80900 -1.70600 69.86400 1.000 52.44000 324 MET D C 1
ATOM 11965 O O . MET C 1 324 ? 17.70100 -2.09100 70.25100 1.000 53.16000 324 MET D O 1
ATOM 11970 N N . GLN C 1 325 ? 19.94000 -2.33000 70.20800 1.000 51.28000 325 GLN D N 1
ATOM 11971 C CA . GLN C 1 325 ? 19.87700 -3.55400 71.00100 1.000 48.58000 325 GLN D CA 1
ATOM 11972 C C . GLN C 1 325 ? 19.52200 -3.26800 72.45500 1.000 51.51000 325 GLN D C 1
ATOM 11973 O O . GLN C 1 325 ? 18.82700 -4.07100 73.08800 1.000 50.16000 325 GLN D O 1
ATOM 11979 N N . GLU C 1 326 ? 19.98200 -2.14000 73.00300 1.000 48.43000 326 GLU D N 1
ATOM 11980 C CA . GLU C 1 326 ? 19.55300 -1.75100 74.34200 1.000 50.56000 326 GLU D CA 1
ATOM 11981 C C . GLU C 1 326 ? 18.09600 -1.31400 74.33800 1.000 55.45000 326 GLU D C 1
ATOM 11982 O O . GLU C 1 326 ? 17.33100 -1.66600 75.24400 1.000 49.81000 326 GLU D O 1
ATOM 11988 N N . LEU C 1 327 ? 17.69700 -0.54800 73.31900 1.000 55.36000 327 LEU D N 1
ATOM 11989 C CA . LEU C 1 327 ? 16.33300 -0.03500 73.25900 1.000 54.63000 327 LEU D CA 1
ATOM 11990 C C . LEU C 1 327 ? 15.32300 -1.16500 73.11800 1.000 55.48000 327 LEU D C 1
ATOM 11991 O O . LEU C 1 327 ? 14.21600 -1.08700 73.66400 1.000 56.82000 327 LEU D O 1
ATOM 11996 N N . ALA C 1 328 ? 15.68500 -2.22500 72.39000 1.000 55.00000 328 ALA D N 1
ATOM 11997 C CA . ALA C 1 328 ? 14.80400 -3.38300 72.28700 1.000 50.91000 328 ALA D CA 1
ATOM 11998 C C . ALA C 1 328 ? 14.47500 -3.95000 73.66000 1.000 54.58000 328 ALA D C 1
ATOM 11999 O O . ALA C 1 328 ? 13.36500 -4.44600 73.87900 1.000 51.75000 328 ALA D O 1
ATOM 12001 N N . ILE C 1 329 ? 15.42400 -3.87800 74.59500 1.000 58.19000 329 ILE D N 1
ATOM 12002 C CA . ILE C 1 329 ? 15.15000 -4.26500 75.97300 1.000 55.14000 329 ILE D CA 1
ATOM 12003 C C . ILE C 1 329 ? 14.39500 -3.15800 76.70300 1.000 54.99000 329 ILE D C 1
ATOM 12004 O O . ILE C 1 329 ? 13.57400 -3.43900 77.58400 1.000 53.09000 329 ILE D O 1
ATOM 12009 N N . ILE C 1 330 ? 14.65200 -1.89500 76.35000 1.000 58.30000 330 ILE D N 1
ATOM 12010 C CA . ILE C 1 330 ? 13.96200 -0.77300 76.98000 1.000 59.69000 330 ILE D CA 1
ATOM 12011 C C . ILE C 1 330 ? 12.46200 -0.81700 76.70500 1.000 61.13000 330 ILE D C 1
ATOM 12012 O O . ILE C 1 330 ? 11.67300 -0.28900 77.49700 1.000 60.66000 330 ILE D O 1
ATOM 12017 N N . THR C 1 331 ? 12.04100 -1.45900 75.60900 1.000 55.08000 331 THR D N 1
ATOM 12018 C CA . THR C 1 331 ? 10.61300 -1.66500 75.38700 1.000 56.43000 331 THR D CA 1
ATOM 12019 C C . THR C 1 331 ? 9.98000 -2.44700 76.52900 1.000 53.63000 331 THR D C 1
ATOM 12020 O O . THR C 1 331 ? 8.80800 -2.23100 76.85300 1.000 57.12000 331 THR D O 1
ATOM 12024 N N . GLY C 1 332 ? 10.73100 -3.35700 77.14200 1.000 54.92000 332 GLY D N 1
ATOM 12025 C CA . GLY C 1 332 ? 10.20300 -4.14200 78.23900 1.000 55.76000 332 GLY D CA 1
ATOM 12026 C C . GLY C 1 332 ? 9.38200 -5.34000 77.82900 1.000 52.37000 332 GLY D C 1
ATOM 12027 O O . GLY C 1 332 ? 8.62800 -5.86800 78.65100 1.000 55.65000 332 GLY D O 1
ATOM 12028 N N . ALA C 1 333 ? 9.50900 -5.79700 76.58400 1.000 53.33000 333 ALA D N 1
ATOM 12029 C CA . ALA C 1 333 ? 8.71900 -6.91700 76.08700 1.000 53.84000 333 ALA D CA 1
ATOM 12030 C C . ALA C 1 333 ? 9.56700 -8.13100 75.72900 1.000 53.83000 333 ALA D C 1
ATOM 12031 O O . ALA C 1 333 ? 9.02700 -9.11300 75.20700 1.000 52.77000 333 ALA D O 1
ATOM 12033 N N . VAL C 1 334 ? 10.86700 -8.10000 76.00300 1.000 51.09000 334 VAL D N 1
ATOM 12034 C CA . VAL C 1 334 ? 11.78500 -9.16000 75.60000 1.000 52.25000 334 VAL D CA 1
ATOM 12035 C C . VAL C 1 334 ? 12.01900 -10.06700 76.80000 1.000 55.47000 334 VAL D C 1
ATOM 12036 O O . VAL C 1 334 ? 12.64300 -9.66200 77.78600 1.000 58.84000 334 VAL D O 1
ATOM 12040 N N . GLU C 1 335 ? 11.52400 -11.30400 76.71700 1.000 58.49000 335 GLU D N 1
ATOM 12041 C CA . GLU C 1 335 ? 11.75500 -12.25700 77.79700 1.000 56.30000 335 GLU D CA 1
ATOM 12042 C C . GLU C 1 335 ? 13.20800 -12.70700 77.83000 1.000 58.40000 335 GLU D C 1
ATOM 12043 O O . GLU C 1 335 ? 13.80400 -12.83200 78.90700 1.000 56.15000 335 GLU D O 1
ATOM 12049 N N . ALA C 1 336 ? 13.79700 -12.94900 76.66200 1.000 55.70000 336 ALA D N 1
ATOM 12050 C CA . ALA C 1 336 ? 15.17200 -13.41200 76.59300 1.000 52.04000 336 ALA D CA 1
ATOM 12051 C C . ALA C 1 336 ? 15.79500 -12.94800 75.28900 1.000 56.89000 336 ALA D C 1
ATOM 12052 O O . ALA C 1 336 ? 15.15300 -12.97600 74.23600 1.000 53.80000 336 ALA D O 1
ATOM 12054 N N . ILE C 1 337 ? 17.04900 -12.51500 75.37600 1.000 59.46000 337 ILE D N 1
ATOM 12055 C CA . ILE C 1 337 ? 17.86400 -12.20800 74.20800 1.000 49.80000 337 ILE D CA 1
ATOM 12056 C C . ILE C 1 337 ? 19.03000 -13.18700 74.19300 1.000 46.01000 337 ILE D C 1
ATOM 12057 O O . ILE C 1 337 ? 19.74300 -13.32700 75.19400 1.000 49.61000 337 ILE D O 1
ATOM 12062 N N . ILE C 1 338 ? 19.21100 -13.87300 73.06900 1.000 51.81000 338 ILE D N 1
ATOM 12063 C CA . ILE C 1 338 ? 20.14000 -14.99300 72.96000 1.000 52.44000 338 ILE D CA 1
ATOM 12064 C C . ILE C 1 338 ? 21.28900 -14.58200 72.05100 1.000 43.47000 338 ILE D C 1
ATOM 12065 O O . ILE C 1 338 ? 21.06900 -14.18600 70.90000 1.000 43.75000 338 ILE D O 1
ATOM 12070 N N . VAL C 1 339 ? 22.51800 -14.69200 72.56200 1.000 45.01000 339 VAL D N 1
ATOM 12071 C CA . VAL C 1 339 ? 23.69400 -14.15300 71.89600 1.000 45.28000 339 VAL D CA 1
ATOM 12072 C C . VAL C 1 339 ? 24.76400 -15.23000 71.76800 1.000 48.25000 339 VAL D C 1
ATOM 12073 O O . VAL C 1 339 ? 24.78500 -16.21300 72.51200 1.000 45.22000 339 VAL D O 1
ATOM 12077 N N . ASP C 1 340 ? 25.65800 -15.03100 70.79700 1.000 47.25000 340 ASP D N 1
ATOM 12078 C CA . ASP C 1 340 ? 26.87000 -15.83900 70.70500 1.000 50.06000 340 ASP D CA 1
ATOM 12079 C C . ASP C 1 340 ? 28.10700 -14.94700 70.77700 1.000 45.22000 340 ASP D C 1
ATOM 12080 O O . ASP C 1 340 ? 28.76400 -14.89200 71.82200 1.000 48.99000 340 ASP D O 1
ATOM 12085 N N . TYR C 1 341 ? 28.43500 -14.23500 69.69900 1.000 45.08000 341 TYR D N 1
ATOM 12086 C CA . TYR C 1 341 ? 29.59200 -13.34700 69.74500 1.000 50.59000 341 TYR D CA 1
ATOM 12087 C C . TYR C 1 341 ? 29.45400 -12.23000 68.71800 1.000 46.90000 341 TYR D C 1
ATOM 12088 O O . TYR C 1 341 ? 28.62300 -12.29100 67.80600 1.000 44.57000 341 TYR D O 1
ATOM 12097 N N . GLN C 1 342 ? 30.29500 -11.20500 68.89900 1.000 50.13000 342 GLN D N 1
ATOM 12098 C CA . GLN C 1 342 ? 30.47100 -10.06200 68.00400 1.000 46.60000 342 GLN D CA 1
ATOM 12099 C C . GLN C 1 342 ? 29.33600 -9.05200 68.12600 1.000 48.07000 342 GLN D C 1
ATOM 12100 O O . GLN C 1 342 ? 28.16300 -9.38800 67.93000 1.000 45.66000 342 GLN D O 1
ATOM 12106 N N . CYS C 1 343 ? 29.69300 -7.81000 68.46300 1.000 47.45000 343 CYS D N 1
ATOM 12107 C CA . CYS C 1 343 ? 28.75600 -6.68700 68.53000 1.000 47.50000 343 CYS D CA 1
ATOM 12108 C C . CYS C 1 343 ? 27.66300 -6.91200 69.57000 1.000 52.83000 343 CYS D C 1
ATOM 12109 O O . CYS C 1 343 ? 26.54100 -6.42000 69.42600 1.000 51.21000 343 CYS D O 1
ATOM 12112 N N . ILE C 1 344 ? 27.98400 -7.65600 70.62200 1.000 51.69000 344 ILE D N 1
ATOM 12113 C CA . ILE C 1 344 ? 27.08400 -7.84300 71.75500 1.000 43.32000 344 ILE D CA 1
ATOM 12114 C C . ILE C 1 344 ? 27.56800 -6.88200 72.83400 1.000 47.93000 344 ILE D C 1
ATOM 12115 O O . ILE C 1 344 ? 28.48200 -7.18700 73.60300 1.000 53.33000 344 ILE D O 1
ATOM 12120 N N . MET C 1 345 ? 26.96100 -5.69800 72.87800 1.000 44.88000 345 MET D N 1
ATOM 12121 C CA . MET C 1 345 ? 27.22600 -4.74500 73.94300 1.000 44.87000 345 MET D CA 1
ATOM 12122 C C . MET C 1 345 ? 27.05100 -5.43100 75.29500 1.000 44.42000 345 MET D C 1
ATOM 12123 O O . MET C 1 345 ? 25.97600 -5.98600 75.56100 1.000 49.52000 345 MET D O 1
ATOM 12128 N N . PRO C 1 346 ? 28.06800 -5.43400 76.16000 1.000 49.67000 346 PRO D N 1
ATOM 12129 C CA . PRO C 1 346 ? 27.84600 -5.93900 77.52300 1.000 47.34000 346 PRO D CA 1
ATOM 12130 C C . PRO C 1 346 ? 26.76400 -5.16600 78.25200 1.000 53.15000 346 PRO D C 1
ATOM 12131 O O . PRO C 1 346 ? 26.08800 -5.72200 79.13200 1.000 51.22000 346 PRO D O 1
ATOM 12135 N N . ALA C 1 347 ? 26.56000 -3.90100 77.86900 1.000 53.07000 347 ALA D N 1
ATOM 12136 C CA . ALA C 1 347 ? 25.58600 -3.04000 78.52800 1.000 52.12000 347 ALA D CA 1
ATOM 12137 C C . ALA C 1 347 ? 24.20500 -3.67400 78.59900 1.000 50.30000 347 ALA D C 1
ATOM 12138 O O . ALA C 1 347 ? 23.45300 -3.40300 79.54300 1.000 53.50000 347 ALA D O 1
ATOM 12140 N N . ILE C 1 348 ? 23.85800 -4.52600 77.62500 1.000 48.99000 348 ILE D N 1
ATOM 12141 C CA . ILE C 1 348 ? 22.52700 -5.13300 77.61800 1.000 51.37000 348 ILE D CA 1
ATOM 12142 C C . ILE C 1 348 ? 22.24500 -5.80800 78.95200 1.000 49.10000 348 ILE D C 1
ATOM 12143 O O . ILE C 1 348 ? 21.14500 -5.67700 79.50600 1.000 53.99000 348 ILE D O 1
ATOM 12148 N N . VAL C 1 349 ? 23.24800 -6.48800 79.52000 1.000 50.07000 349 VAL D N 1
ATOM 12149 C CA . VAL C 1 349 ? 23.05800 -7.13700 80.81600 1.000 47.21000 349 VAL D CA 1
ATOM 12150 C C . VAL C 1 349 ? 22.60400 -6.11600 81.85000 1.000 50.75000 349 VAL D C 1
ATOM 12151 O O . VAL C 1 349 ? 21.56300 -6.28500 82.50100 1.000 47.40000 349 VAL D O 1
ATOM 12155 N N . ASP C 1 350 ? 23.35800 -5.02100 81.98700 1.000 52.41000 350 ASP D N 1
ATOM 12156 C CA . ASP C 1 350 ? 22.92600 -3.92700 82.84900 1.000 52.01000 350 ASP D CA 1
ATOM 12157 C C . ASP C 1 350 ? 21.50300 -3.50700 82.50900 1.000 55.58000 350 ASP D C 1
ATOM 12158 O O . ASP C 1 350 ? 20.63200 -3.45000 83.38500 1.000 58.10000 350 ASP D O 1
ATOM 12163 N N . VAL C 1 351 ? 21.24100 -3.25500 81.22300 1.000 53.22000 351 VAL D N 1
ATOM 12164 C CA . VAL C 1 351 ? 19.89100 -2.89400 80.80000 1.000 52.05000 351 VAL D CA 1
ATOM 12165 C C . VAL C 1 351 ? 18.91100 -3.99300 81.19300 1.000 55.78000 351 VAL D C 1
ATOM 12166 O O . VAL C 1 351 ? 17.85900 -3.73100 81.79400 1.000 58.46000 351 VAL D O 1
ATOM 12170 N N . ALA C 1 352 ? 19.27300 -5.24900 80.91500 1.000 51.79000 352 ALA D N 1
ATOM 12171 C CA . ALA C 1 352 ? 18.38400 -6.35500 81.24700 1.000 54.06000 352 ALA D CA 1
ATOM 12172 C C . ALA C 1 352 ? 18.20900 -6.51100 82.74800 1.000 58.85000 352 ALA D C 1
ATOM 12173 O O . ALA C 1 352 ? 17.21700 -7.10500 83.18400 1.000 55.30000 352 ALA D O 1
ATOM 12175 N N . GLN C 1 353 ? 19.13900 -5.98000 83.54500 1.000 58.56000 353 GLN D N 1
ATOM 12176 C CA . GLN C 1 353 ? 18.98700 -6.06700 84.98900 1.000 58.13000 353 GLN D CA 1
ATOM 12177 C C . GLN C 1 353 ? 17.93700 -5.11100 85.53200 1.000 58.96000 353 GLN D C 1
ATOM 12178 O O . GLN C 1 353 ? 17.62800 -5.18200 86.72500 1.000 58.39000 353 GLN D O 1
ATOM 12184 N N . CYS C 1 354 ? 17.37400 -4.22300 84.71900 1.000 57.13000 354 CYS D N 1
ATOM 12185 C CA . CYS C 1 354 ? 16.26900 -3.42300 85.22400 1.000 56.37000 354 CYS D CA 1
ATOM 12186 C C . CYS C 1 354 ? 14.92700 -3.89400 84.68000 1.000 61.81000 354 CYS D C 1
ATOM 12187 O O . CYS C 1 354 ? 13.92900 -3.17700 84.80200 1.000 61.31000 354 CYS D O 1
ATOM 12190 N N . TYR C 1 355 ? 14.88100 -5.09400 84.11200 1.000 56.03000 355 TYR D N 1
ATOM 12191 C CA . TYR C 1 355 ? 13.63300 -5.71900 83.69000 1.000 54.13000 355 TYR D CA 1
ATOM 12192 C C . TYR C 1 355 ? 13.69000 -7.19200 84.08200 1.000 57.23000 355 TYR D C 1
ATOM 12193 O O . TYR C 1 355 ? 14.50700 -7.61400 84.90800 1.000 58.25000 355 TYR D O 1
ATOM 12202 N N . HIS C 1 356 ? 12.80400 -7.98600 83.48600 1.000 53.40000 356 HIS D N 1
ATOM 12203 C CA . HIS C 1 356 ? 12.82800 -9.43800 83.58700 1.000 46.11000 356 HIS D CA 1
ATOM 12204 C C . HIS C 1 356 ? 13.61300 -10.08500 82.45500 1.000 54.86000 356 HIS D C 1
ATOM 12205 O O . HIS C 1 356 ? 13.70900 -11.31600 82.41000 1.000 53.70000 356 HIS D O 1
ATOM 12212 N N . THR C 1 357 ? 14.16000 -9.28400 81.54100 1.000 53.31000 357 THR D N 1
ATOM 12213 C CA . THR C 1 357 ? 14.84300 -9.81500 80.37000 1.000 50.35000 357 THR D CA 1
ATOM 12214 C C . THR C 1 357 ? 16.06500 -10.62300 80.78000 1.000 50.31000 357 THR D C 1
ATOM 12215 O O . THR C 1 357 ? 16.88300 -10.17400 81.58900 1.000 58.87000 357 THR D O 1
ATOM 12219 N N . LYS C 1 358 ? 16.19000 -11.82200 80.22600 1.000 53.41000 358 LYS D N 1
ATOM 12220 C CA . LYS C 1 358 ? 17.34200 -12.67000 80.48700 1.000 48.62000 358 LYS D CA 1
ATOM 12221 C C . LYS C 1 358 ? 18.27700 -12.63400 79.28700 1.000 52.96000 358 LYS D C 1
ATOM 12222 O O . LYS C 1 358 ? 17.87500 -12.96300 78.16200 1.000 56.64000 358 LYS D O 1
ATOM 12228 N N . VAL C 1 359 ? 19.51600 -12.21900 79.52700 1.000 54.03000 359 VAL D N 1
ATOM 12229 C CA . VAL C 1 359 ? 20.57700 -12.33000 78.53700 1.000 51.86000 359 VAL D CA 1
ATOM 12230 C C . VAL C 1 359 ? 21.14800 -13.73700 78.60600 1.000 50.79000 359 VAL D C 1
ATOM 12231 O O . VAL C 1 359 ? 21.53800 -14.20700 79.68200 1.000 52.95000 359 VAL D O 1
ATOM 12235 N N . ILE C 1 360 ? 21.19000 -14.42200 77.46700 1.000 48.38000 360 ILE D N 1
ATOM 12236 C CA . ILE C 1 360 ? 21.64100 -15.80600 77.40900 1.000 50.40000 360 ILE D CA 1
ATOM 12237 C C . ILE C 1 360 ? 22.83800 -15.86700 76.46800 1.000 50.92000 360 ILE D C 1
ATOM 12238 O O . ILE C 1 360 ? 22.68600 -15.82700 75.24000 1.000 42.75000 360 ILE D O 1
ATOM 12243 N N . THR C 1 361 ? 24.03500 -15.95700 77.04500 1.000 51.04000 361 THR D N 1
ATOM 12244 C CA . THR C 1 361 ? 25.24500 -16.20000 76.27300 1.000 49.96000 361 THR D CA 1
ATOM 12245 C C . THR C 1 361 ? 25.40300 -17.69500 76.03600 1.000 48.03000 361 THR D C 1
ATOM 12246 O O . THR C 1 361 ? 25.17400 -18.50600 76.93500 1.000 52.15000 361 THR D O 1
ATOM 12250 N N . THR C 1 362 ? 25.79100 -18.05900 74.81200 1.000 48.86000 362 THR D N 1
ATOM 12251 C CA . THR C 1 362 ? 25.75300 -19.45100 74.38600 1.000 47.58000 362 THR D CA 1
ATOM 12252 C C . THR C 1 362 ? 27.05600 -19.96600 73.78900 1.000 51.01000 362 THR D C 1
ATOM 12253 O O . THR C 1 362 ? 27.13700 -21.15700 73.46800 1.000 44.42000 362 THR D O 1
ATOM 12257 N N . GLU C 1 363 ? 28.07100 -19.12000 73.62900 1.000 51.14000 363 GLU D N 1
ATOM 12258 C CA . GLU C 1 363 ? 29.29100 -19.54400 72.96600 1.000 54.49000 363 GLU D CA 1
ATOM 12259 C C . GLU C 1 363 ? 30.47500 -19.49500 73.92500 1.000 53.10000 363 GLU D C 1
ATOM 12260 O O . GLU C 1 363 ? 30.53600 -18.62400 74.79800 1.000 50.44000 363 GLU D O 1
ATOM 12266 N N . PRO C 1 364 ? 31.42900 -20.42200 73.78800 1.000 54.36000 364 PRO D N 1
ATOM 12267 C CA . PRO C 1 364 ? 32.60900 -20.39300 74.67000 1.000 54.42000 364 PRO D CA 1
ATOM 12268 C C . PRO C 1 364 ? 33.42900 -19.12400 74.54300 1.000 52.18000 364 PRO D C 1
ATOM 12269 O O . PRO C 1 364 ? 34.12800 -18.75200 75.49400 1.000 55.02000 364 PRO D O 1
ATOM 12273 N N . LYS C 1 365 ? 33.36600 -18.44500 73.40100 1.000 51.72000 365 LYS D N 1
ATOM 12274 C CA . LYS C 1 365 ? 34.13300 -17.23100 73.17100 1.000 46.13000 365 LYS D CA 1
ATOM 12275 C C . LYS C 1 365 ? 33.34300 -15.96400 73.46500 1.000 51.31000 365 LYS D C 1
ATOM 12276 O O . LYS C 1 365 ? 33.87500 -14.86300 73.28600 1.000 51.76000 365 LYS D O 1
ATOM 12282 N N . GLY C 1 366 ? 32.09600 -16.08800 73.91500 1.000 45.76000 366 GLY D N 1
ATOM 12283 C CA . GLY C 1 366 ? 31.27300 -14.92600 74.18400 1.000 49.87000 366 GLY D CA 1
ATOM 12284 C C . GLY C 1 366 ? 30.65000 -14.93900 75.56500 1.000 57.35000 366 GLY D C 1
ATOM 12285 O O . GLY C 1 366 ? 29.47300 -15.27600 75.72100 1.000 56.01000 366 GLY D O 1
ATOM 12286 N N . HIS C 1 367 ? 31.42900 -14.57100 76.57600 1.000 60.82000 367 HIS D N 1
ATOM 12287 C CA . HIS C 1 367 ? 30.95700 -14.51000 77.95100 1.000 58.08000 367 HIS D CA 1
ATOM 12288 C C . HIS C 1 367 ? 30.75800 -13.05900 78.36800 1.000 56.78000 367 HIS D C 1
ATOM 12289 O O . HIS C 1 367 ? 31.60300 -12.20100 78.09700 1.000 51.85000 367 HIS D O 1
ATOM 12296 N N . ILE C 1 368 ? 29.62900 -12.79000 79.02400 1.000 57.82000 368 ILE D N 1
ATOM 12297 C CA . ILE C 1 368 ? 29.32900 -11.47400 79.56900 1.000 58.92000 368 ILE D CA 1
ATOM 12298 C C . ILE C 1 368 ? 29.01000 -11.65200 81.04300 1.000 57.72000 368 ILE D C 1
ATOM 12299 O O . ILE C 1 368 ? 28.10300 -12.41000 81.39700 1.000 59.52000 368 ILE D O 1
ATOM 12304 N N . PRO C 1 369 ? 29.73000 -10.98700 81.95300 1.000 56.92000 369 PRO D N 1
ATOM 12305 C CA . PRO C 1 369 ? 29.47000 -11.17300 83.38700 1.000 55.00000 369 PRO D CA 1
ATOM 12306 C C . PRO C 1 369 ? 28.04100 -10.79500 83.74500 1.000 56.98000 369 PRO D C 1
ATOM 12307 O O . PRO C 1 369 ? 27.54800 -9.72700 83.37200 1.000 50.33000 369 PRO D O 1
ATOM 12311 N N . GLY C 1 370 ? 27.37300 -11.68900 84.47100 1.000 54.30000 370 GLY D N 1
ATOM 12312 C CA . GLY C 1 370 ? 25.99000 -11.50700 84.83400 1.000 55.80000 370 GLY D CA 1
ATOM 12313 C C . GLY C 1 370 ? 24.99900 -12.15400 83.89200 1.000 53.87000 370 GLY D C 1
ATOM 12314 O O . GLY C 1 370 ? 23.83200 -12.32100 84.26200 1.000 60.35000 370 GLY D O 1
ATOM 12315 N N . ALA C 1 371 ? 25.42500 -12.51800 82.68900 1.000 58.22000 371 ALA D N 1
ATOM 12316 C CA . ALA C 1 371 ? 24.54300 -13.19800 81.75700 1.000 53.27000 371 ALA D CA 1
ATOM 12317 C C . ALA C 1 371 ? 24.38900 -14.66000 82.15000 1.000 52.99000 371 ALA D C 1
ATOM 12318 O O . ALA C 1 371 ? 25.25500 -15.24200 82.80800 1.000 61.44000 371 ALA D O 1
ATOM 12320 N N . VAL C 1 372 ? 23.26700 -15.24600 81.75100 1.000 54.65000 372 VAL D N 1
ATOM 12321 C CA . VAL C 1 372 ? 23.05600 -16.67800 81.92700 1.000 54.22000 372 VAL D CA 1
ATOM 12322 C C . VAL C 1 372 ? 23.71900 -17.40800 80.76700 1.000 57.86000 372 VAL D C 1
ATOM 12323 O O . VAL C 1 372 ? 23.45600 -17.10800 79.59800 1.000 53.69000 372 VAL D O 1
ATOM 12327 N N . HIS C 1 373 ? 24.59100 -18.35900 81.08500 1.000 51.79000 373 HIS D N 1
ATOM 12328 C CA . HIS C 1 373 ? 25.33600 -19.08500 80.06700 1.000 48.45000 373 HIS D CA 1
ATOM 12329 C C . HIS C 1 373 ? 24.74500 -20.47600 79.88200 1.000 49.69000 373 HIS D C 1
ATOM 12330 O O . HIS C 1 373 ? 24.74000 -21.28400 80.81600 1.000 49.84000 373 HIS D O 1
ATOM 12337 N N . ILE C 1 374 ? 24.25500 -20.74800 78.67500 1.000 52.01000 374 ILE D N 1
ATOM 12338 C CA . ILE C 1 374 ? 23.80800 -22.08200 78.27500 1.000 49.43000 374 ILE D CA 1
ATOM 12339 C C . ILE C 1 374 ? 24.56600 -22.40200 76.98800 1.000 50.28000 374 ILE D C 1
ATOM 12340 O O . ILE C 1 374 ? 24.14400 -22.02600 75.89000 1.000 50.88000 374 ILE D O 1
ATOM 12345 N N . GLU C 1 375 ? 25.69600 -23.09300 77.12100 1.000 50.47000 375 GLU D N 1
ATOM 12346 C CA . GLU C 1 375 ? 26.61400 -23.27400 76.00400 1.000 49.23000 375 GLU D CA 1
ATOM 12347 C C . GLU C 1 375 ? 25.98900 -24.13100 74.91000 1.000 50.33000 375 GLU D C 1
ATOM 12348 O O . GLU C 1 375 ? 25.33800 -25.14200 75.18400 1.000 56.34000 375 GLU D O 1
ATOM 12354 N N . PHE C 1 376 ? 26.20500 -23.72400 73.66000 1.000 48.07000 376 PHE D N 1
ATOM 12355 C CA . PHE C 1 376 ? 25.57900 -24.36500 72.51100 1.000 54.57000 376 PHE D CA 1
ATOM 12356 C C . PHE C 1 376 ? 26.50300 -25.41800 71.91000 1.000 56.59000 376 PHE D C 1
ATOM 12357 O O . PHE C 1 376 ? 27.69700 -25.17200 71.71900 1.000 57.43000 376 PHE D O 1
ATOM 12365 N N . ASN C 1 377 ? 25.93900 -26.58600 71.60900 1.000 54.71000 377 ASN D N 1
ATOM 12366 C CA . ASN C 1 377 ? 26.63900 -27.67400 70.94300 1.000 54.71000 377 ASN D CA 1
ATOM 12367 C C . ASN C 1 377 ? 25.90500 -28.02100 69.65700 1.000 59.00000 377 ASN D C 1
ATOM 12368 O O . ASN C 1 377 ? 24.67100 -28.06200 69.63200 1.000 61.87000 377 ASN D O 1
ATOM 12373 N N . ALA C 1 378 ? 26.66300 -28.27900 68.59100 1.000 55.83000 378 ALA D N 1
ATOM 12374 C CA . ALA C 1 378 ? 26.03700 -28.65000 67.32800 1.000 54.94000 378 ALA D CA 1
ATOM 12375 C C . ALA C 1 378 ? 25.45900 -30.06000 67.37600 1.000 5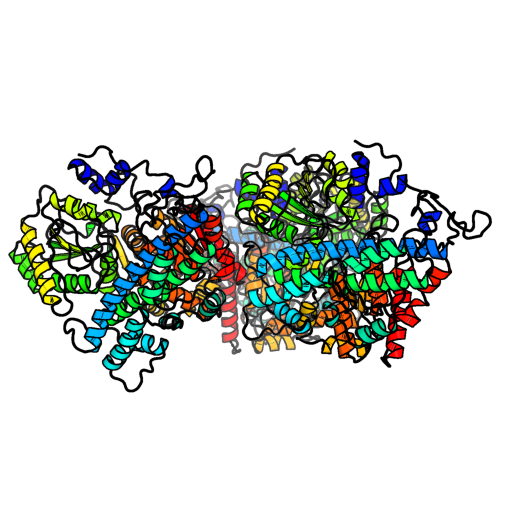8.83000 378 ALA D C 1
ATOM 12376 O O . ALA C 1 378 ? 24.47300 -30.34700 66.68800 1.000 55.90000 378 ALA D O 1
ATOM 12378 N N . GLU C 1 379 ? 26.05000 -30.95100 68.17400 1.000 59.62000 379 GLU D N 1
ATOM 12379 C CA . GLU C 1 379 ? 25.55300 -32.31800 68.24700 1.000 61.21000 379 GLU D CA 1
ATOM 12380 C C . GLU C 1 379 ? 24.30500 -32.43900 69.11300 1.000 62.52000 379 GLU D C 1
ATOM 12381 O O . GLU C 1 379 ? 23.51800 -33.37100 68.91500 1.000 56.90000 379 GLU D O 1
ATOM 12387 N N . LYS C 1 380 ? 24.10200 -31.52000 70.05500 1.000 59.27000 380 LYS D N 1
ATOM 12388 C CA . LYS C 1 380 ? 22.89900 -31.46700 70.87700 1.000 57.74000 380 LYS D CA 1
ATOM 12389 C C . LYS C 1 380 ? 22.13100 -30.17700 70.61400 1.000 59.27000 380 LYS D C 1
ATOM 12390 O O . LYS C 1 380 ? 21.59300 -29.55300 71.53100 1.000 61.45000 380 LYS D O 1
ATOM 12396 N N . ALA C 1 381 ? 22.06300 -29.77400 69.34300 1.000 60.36000 381 ALA D N 1
ATOM 12397 C CA . ALA C 1 381 ? 21.56800 -28.44400 68.99700 1.000 59.15000 381 ALA D CA 1
ATOM 12398 C C . ALA C 1 381 ? 20.10300 -28.26900 69.38000 1.000 60.57000 381 ALA D C 1
ATOM 12399 O O . ALA C 1 381 ? 19.73800 -27.30000 70.06100 1.000 57.50000 381 ALA D O 1
ATOM 12401 N N . ASP C 1 382 ? 19.24500 -29.19300 68.93800 1.000 55.74000 382 ASP D N 1
ATOM 12402 C CA . ASP C 1 382 ? 17.81800 -29.06800 69.21400 1.000 57.13000 382 ASP D CA 1
ATOM 12403 C C . ASP C 1 382 ? 17.54000 -29.09300 70.71200 1.000 58.52000 382 ASP D C 1
ATOM 12404 O O . ASP C 1 382 ? 16.68600 -28.34700 71.20400 1.000 57.38000 382 ASP D O 1
ATOM 12409 N N . GLU C 1 383 ? 18.27300 -29.92400 71.45500 1.000 57.25000 383 GLU D N 1
ATOM 12410 C CA . GLU C 1 383 ? 18.06700 -30.01400 72.89700 1.000 55.65000 383 GLU D CA 1
ATOM 12411 C C . GLU C 1 383 ? 18.35900 -28.68400 73.58500 1.000 52.69000 383 GLU D C 1
ATOM 12412 O O . GLU C 1 383 ? 17.54600 -28.18300 74.37400 1.000 53.33000 383 GLU D O 1
ATOM 12418 N N . ILE C 1 384 ? 19.52100 -28.09400 73.29500 1.000 49.56000 384 ILE D N 1
ATOM 12419 C CA . ILE C 1 384 ? 19.90400 -26.84600 73.94900 1.000 51.45000 384 ILE D CA 1
ATOM 12420 C C . ILE C 1 384 ? 18.99100 -25.70600 73.51200 1.000 51.09000 384 ILE D C 1
ATOM 12421 O O . ILE C 1 384 ? 18.62900 -24.83500 74.31600 1.000 52.37000 384 ILE D O 1
ATOM 12426 N N . ALA C 1 385 ? 18.59500 -25.69500 72.23700 1.000 53.25000 385 ALA D N 1
ATOM 12427 C CA . ALA C 1 385 ? 17.67200 -24.66400 71.77400 1.000 60.32000 385 ALA D CA 1
ATOM 12428 C C . ALA C 1 385 ? 16.32500 -24.77700 72.47900 1.000 53.64000 385 ALA D C 1
ATOM 12429 O O . ALA C 1 385 ? 15.70900 -23.76100 72.82400 1.000 52.54000 385 ALA D O 1
ATOM 12431 N N . LYS C 1 386 ? 15.85600 -26.00700 72.71100 1.000 53.47000 386 LYS D N 1
ATOM 12432 C CA . LYS C 1 386 ? 14.61900 -26.19000 73.46000 1.000 53.49000 386 LYS D CA 1
ATOM 12433 C C . LYS C 1 386 ? 14.77200 -25.71200 74.89800 1.000 50.69000 386 LYS D C 1
ATOM 12434 O O . LYS C 1 386 ? 13.86700 -25.07000 75.44100 1.000 55.80000 386 LYS D O 1
ATOM 12440 N N . GLU C 1 387 ? 15.91100 -26.01400 75.53000 1.000 48.59000 387 GLU D N 1
ATOM 12441 C CA . GLU C 1 387 ? 16.18300 -25.48500 76.86700 1.000 53.74000 387 GLU D CA 1
ATOM 12442 C C . GLU C 1 387 ? 16.03500 -23.96600 76.89600 1.000 56.65000 387 GLU D C 1
ATOM 12443 O O . GLU C 1 387 ? 15.31500 -23.40300 77.73500 1.000 56.19000 387 GLU D O 1
ATOM 12449 N N . ILE C 1 388 ? 16.70700 -23.28900 75.96200 1.000 55.49000 388 ILE D N 1
ATOM 12450 C CA . ILE C 1 388 ? 16.73300 -21.82800 75.95600 1.000 59.50000 388 ILE D CA 1
ATOM 12451 C C . ILE C 1 388 ? 15.33500 -21.26300 75.71000 1.000 53.93000 388 ILE D C 1
ATOM 12452 O O . ILE C 1 388 ? 14.88200 -20.33700 76.40300 1.000 51.52000 388 ILE D O 1
ATOM 12457 N N . VAL C 1 389 ? 14.62900 -21.81300 74.71800 1.000 51.92000 389 VAL D N 1
ATOM 12458 C CA . VAL C 1 389 ? 13.31000 -21.29300 74.37300 1.000 53.20000 389 VAL D CA 1
ATOM 12459 C C . VAL C 1 389 ? 12.32500 -21.52800 75.51300 1.000 58.78000 389 VAL D C 1
ATOM 12460 O O . VAL C 1 389 ? 11.47000 -20.67900 75.79500 1.000 59.47000 389 VAL D O 1
ATOM 12464 N N . ARG C 1 390 ? 12.43100 -22.67700 76.19100 1.000 59.86000 390 ARG D N 1
ATOM 12465 C CA . ARG C 1 390 ? 11.58000 -22.93200 77.34700 1.000 55.89000 390 ARG D CA 1
ATOM 12466 C C . ARG C 1 390 ? 11.85500 -21.93100 78.45900 1.000 56.96000 390 ARG D C 1
ATOM 12467 O O . ARG C 1 390 ? 10.92300 -21.45400 79.11600 1.000 55.37000 390 ARG D O 1
ATOM 12475 N N . ILE C 1 391 ? 13.12900 -21.60400 78.69200 1.000 54.85000 391 ILE D N 1
ATOM 12476 C CA . ILE C 1 391 ? 13.44600 -20.59800 79.70500 1.000 54.39000 391 ILE D CA 1
ATOM 12477 C C . ILE C 1 391 ? 12.79000 -19.26600 79.35500 1.000 59.62000 391 ILE D C 1
ATOM 12478 O O . ILE C 1 391 ? 12.20800 -18.59500 80.21900 1.000 62.00000 391 ILE D O 1
ATOM 12483 N N . ALA C 1 392 ? 12.85400 -18.87300 78.08000 1.000 58.69000 392 ALA D N 1
ATOM 12484 C CA . ALA C 1 392 ? 12.24100 -17.60900 77.66800 1.000 56.50000 392 ALA D CA 1
ATOM 12485 C C . ALA C 1 392 ? 10.72600 -17.63000 77.87200 1.000 58.92000 392 ALA D C 1
ATOM 12486 O O . ALA C 1 392 ? 10.13300 -16.67400 78.40100 1.000 57.60000 392 ALA D O 1
ATOM 12488 N N . ILE C 1 393 ? 10.08000 -18.71800 77.44600 1.000 59.24000 393 ILE D N 1
ATOM 12489 C CA . ILE C 1 393 ? 8.63400 -18.83800 77.60300 1.000 63.10000 393 ILE D CA 1
ATOM 12490 C C . ILE C 1 393 ? 8.24800 -18.76600 79.07500 1.000 65.08000 393 ILE D C 1
ATOM 12491 O O . ILE C 1 393 ? 7.28600 -18.08300 79.44800 1.000 63.65000 393 ILE D O 1
ATOM 12496 N N . GLU C 1 394 ? 8.99900 -19.45900 79.93500 1.000 61.10000 394 GLU D N 1
ATOM 12497 C CA . GLU C 1 394 ? 8.72000 -19.41500 81.36600 1.000 61.67000 394 GLU D CA 1
ATOM 12498 C C . GLU C 1 394 ? 8.96200 -18.02800 81.94400 1.000 60.66000 394 GLU D C 1
ATOM 12499 O O . GLU C 1 394 ? 8.35000 -17.66500 82.95500 1.000 53.73000 394 GLU D O 1
ATOM 12505 N N . ASN C 1 395 ? 9.85400 -17.24700 81.33400 1.000 57.83000 395 ASN D N 1
ATOM 12506 C CA . ASN C 1 395 ? 10.04800 -15.87700 81.78900 1.000 59.47000 395 ASN D CA 1
ATOM 12507 C C . ASN C 1 395 ? 8.93600 -14.94300 81.33400 1.000 57.71000 395 ASN D C 1
ATOM 12508 O O . ASN C 1 395 ? 8.78500 -13.86100 81.91300 1.000 58.23000 395 ASN D O 1
ATOM 12513 N N . TYR C 1 396 ? 8.18600 -15.31700 80.29500 1.000 62.32000 396 TYR D N 1
ATOM 12514 C CA . TYR C 1 396 ? 7.08900 -14.46400 79.82700 1.000 66.11000 396 TYR D CA 1
ATOM 12515 C C . TYR C 1 396 ? 6.16800 -13.95800 80.93900 1.000 66.65000 396 TYR D C 1
ATOM 12516 O O . TYR C 1 396 ? 5.85300 -12.75700 80.93800 1.000 62.82000 396 TYR D O 1
ATOM 12525 N N . PRO C 1 397 ? 5.69900 -14.77800 81.88900 1.000 65.85000 397 PRO D N 1
ATOM 12526 C CA . PRO C 1 397 ? 4.81700 -14.24200 82.94500 1.000 63.32000 397 PRO D CA 1
ATOM 12527 C C . PRO C 1 397 ? 5.45000 -13.16800 83.82000 1.000 63.55000 397 PRO D C 1
ATOM 12528 O O . PRO C 1 397 ? 4.71800 -12.49400 84.55700 1.000 60.89000 397 PRO D O 1
ATOM 12532 N N . ASN C 1 398 ? 6.76600 -12.98500 83.77500 1.000 63.10000 398 ASN D N 1
ATOM 12533 C CA . ASN C 1 398 ? 7.42700 -11.97500 84.59000 1.000 59.79000 398 ASN D CA 1
ATOM 12534 C C . ASN C 1 398 ? 7.47600 -10.60800 83.92000 1.000 61.79000 398 ASN D C 1
ATOM 12535 O O . ASN C 1 398 ? 8.05500 -9.67700 84.49000 1.000 57.38000 398 ASN D O 1
ATOM 12540 N N . ARG C 1 399 ? 6.88500 -10.46500 82.74000 1.000 63.79000 399 ARG D N 1
ATOM 12541 C CA . ARG C 1 399 ? 6.94600 -9.19800 82.02200 1.000 55.19000 399 ARG D CA 1
ATOM 12542 C C . ARG C 1 399 ? 6.18000 -8.12400 82.78500 1.000 60.72000 399 ARG D C 1
ATOM 12543 O O . ARG C 1 399 ? 5.00300 -8.32300 83.11100 1.000 68.46000 399 ARG D O 1
ATOM 12551 N N . PRO C 1 400 ? 6.80400 -6.98900 83.10200 1.000 63.15000 400 PRO D N 1
ATOM 12552 C CA . PRO C 1 400 ? 6.06000 -5.89400 83.73600 1.000 62.44000 400 PRO D CA 1
ATOM 12553 C C . PRO C 1 400 ? 5.20700 -5.13500 82.73300 1.000 68.01000 400 PRO D C 1
ATOM 12554 O O . PRO C 1 400 ? 5.66300 -4.15300 82.14000 1.000 70.39000 400 PRO D O 1
ATOM 12558 N N . ARG C 1 401 ? 3.96100 -5.58400 82.54200 1.000 67.53000 401 ARG D N 1
ATOM 12559 C CA . ARG C 1 401 ? 3.07500 -4.96100 81.56400 1.000 69.64000 401 ARG D CA 1
ATOM 12560 C C . ARG C 1 401 ? 2.86400 -3.47500 81.82500 1.000 75.73000 401 ARG D C 1
ATOM 12561 O O . ARG C 1 401 ? 2.50300 -2.74000 80.89900 1.000 76.46000 401 ARG D O 1
ATOM 12569 N N . ASP C 1 402 ? 3.08300 -3.01500 83.05900 1.000 74.35000 402 ASP D N 1
ATOM 12570 C CA . ASP C 1 402 ? 2.95200 -1.59700 83.36800 1.000 77.09000 402 ASP D CA 1
ATOM 12571 C C . ASP C 1 402 ? 4.07500 -0.75700 82.77400 1.000 77.94000 402 ASP D C 1
ATOM 12572 O O . ASP C 1 402 ? 4.00100 0.47500 82.83600 1.000 80.90000 402 ASP D O 1
ATOM 12577 N N . ARG C 1 403 ? 5.10500 -1.38300 82.20700 1.000 73.42000 403 ARG D N 1
ATOM 12578 C CA . ARG C 1 403 ? 6.24200 -0.66300 81.65500 1.000 72.19000 403 ARG D CA 1
ATOM 12579 C C . ARG C 1 403 ? 6.51600 -0.99200 80.19600 1.000 71.04000 403 ARG D C 1
ATOM 12580 O O . ARG C 1 403 ? 7.51700 -0.51500 79.65000 1.000 69.86000 403 ARG D O 1
ATOM 12588 N N . VAL C 1 404 ? 5.67000 -1.79400 79.55000 1.000 68.02000 404 VAL D N 1
ATOM 12589 C CA . VAL C 1 404 ? 5.90200 -2.14700 78.15700 1.000 65.94000 404 VAL D CA 1
ATOM 12590 C C . VAL C 1 404 ? 5.63900 -0.93700 77.26900 1.000 66.38000 404 VAL D C 1
ATOM 12591 O O . VAL C 1 404 ? 4.74000 -0.12700 77.53400 1.000 63.92000 404 VAL D O 1
ATOM 12595 N N . HIS C 1 405 ? 6.44900 -0.79200 76.22000 1.000 65.16000 405 HIS D N 1
ATOM 12596 C CA . HIS C 1 405 ? 6.23700 0.27700 75.24200 1.000 61.99000 405 HIS D CA 1
ATOM 12597 C C . HIS C 1 405 ? 6.94000 -0.14200 73.94700 1.000 61.40000 405 HIS D C 1
ATOM 12598 O O . HIS C 1 405 ? 8.10200 0.19500 73.72300 1.000 58.52000 405 HIS D O 1
ATOM 12605 N N . ILE C 1 406 ? 6.21800 -0.88100 73.11200 1.000 60.96000 406 ILE D N 1
ATOM 12606 C CA . ILE C 1 406 ? 6.70900 -1.22900 71.78500 1.000 62.80000 406 ILE D CA 1
ATOM 12607 C C . ILE C 1 406 ? 6.38800 -0.06700 70.85600 1.000 59.12000 406 ILE D C 1
ATOM 12608 O O . ILE C 1 406 ? 5.21500 0.31800 70.73600 1.000 53.46000 406 ILE D O 1
ATOM 12613 N N . PRO C 1 407 ? 7.38300 0.53700 70.21100 1.000 54.60000 407 PRO D N 1
ATOM 12614 C CA . PRO C 1 407 ? 7.07500 1.54000 69.19300 1.000 56.16000 407 PRO D CA 1
ATOM 12615 C C . PRO C 1 407 ? 6.25800 0.91000 68.08900 1.000 57.60000 407 PRO D C 1
ATOM 12616 O O . PRO C 1 407 ? 6.52200 -0.20800 67.64100 1.000 59.80000 407 PRO D O 1
ATOM 12620 N N . LYS C 1 408 ? 5.24200 1.63800 67.66400 1.000 58.25000 408 LYS D N 1
ATOM 12621 C CA . LYS C 1 408 ? 4.33600 1.08400 66.68500 1.000 69.63000 408 LYS D CA 1
ATOM 12622 C C . LYS C 1 408 ? 4.95500 1.00400 65.29200 1.000 70.74000 408 LYS D C 1
ATOM 12623 O O . LYS C 1 408 ? 4.43900 0.27800 64.43900 1.000 75.58000 408 LYS D O 1
ATOM 12629 N N . HIS C 1 409 ? 6.08100 1.65300 65.05600 1.000 67.19000 409 HIS D N 1
ATOM 12630 C CA . HIS C 1 409 ? 6.65800 1.67500 63.72000 1.000 60.60000 409 HIS D CA 1
ATOM 12631 C C . HIS C 1 409 ? 7.23300 0.31300 63.33300 1.000 59.05000 409 HIS D C 1
ATOM 12632 O O . HIS C 1 409 ? 8.16500 -0.18300 63.97400 1.000 60.64000 409 HIS D O 1
ATOM 12639 N N . LYS C 1 410 ? 6.67200 -0.28800 62.28300 1.000 58.53000 410 LYS D N 1
ATOM 12640 C CA . LYS C 1 410 ? 7.25000 -1.45300 61.62600 1.000 54.68000 410 LYS D CA 1
ATOM 12641 C C . LYS C 1 410 ? 7.03500 -1.29800 60.12700 1.000 57.41000 410 LYS D C 1
ATOM 12642 O O . LYS C 1 410 ? 6.12300 -0.59600 59.68400 1.000 63.87000 410 LYS D O 1
ATOM 12648 N N . MET C 1 411 ? 7.89200 -1.95100 59.34300 1.000 53.61000 411 MET D N 1
ATOM 12649 C CA . MET C 1 411 ? 7.94600 -1.69400 57.91000 1.000 56.59000 411 MET D CA 1
ATOM 12650 C C . MET C 1 411 ? 8.12800 -2.99200 57.13600 1.000 57.91000 411 MET D C 1
ATOM 12651 O O . MET C 1 411 ? 8.87200 -3.87600 57.56300 1.000 58.33000 411 MET D O 1
ATOM 12656 N N . GLU C 1 412 ? 7.45800 -3.10000 55.99000 1.000 58.11000 412 GLU D N 1
ATOM 12657 C CA . GLU C 1 412 ? 7.63400 -4.26000 55.12700 1.000 54.63000 412 GLU D CA 1
ATOM 12658 C C . GLU C 1 412 ? 8.87000 -4.09100 54.25200 1.000 53.45000 412 GLU D C 1
ATOM 12659 O O . GLU C 1 412 ? 9.15100 -2.99800 53.75100 1.000 52.97000 412 GLU D O 1
ATOM 12665 N N . ALA C 1 413 ? 9.60700 -5.18500 54.06500 1.000 54.34000 413 ALA D N 1
ATOM 12666 C CA . ALA C 1 413 ? 10.84000 -5.16000 53.29200 1.000 48.90000 413 ALA D CA 1
ATOM 12667 C C . ALA C 1 413 ? 11.00700 -6.45800 52.51600 1.000 44.76000 413 ALA D C 1
ATOM 12668 O O . ALA C 1 413 ? 10.67900 -7.53900 53.01400 1.000 46.57000 413 ALA D O 1
ATOM 12670 N N . ILE C 1 414 ? 11.52000 -6.34100 51.29500 1.000 50.86000 414 ILE D N 1
ATOM 12671 C CA . ILE C 1 414 ? 11.89300 -7.48800 50.47600 1.000 48.95000 414 ILE D CA 1
ATOM 12672 C C . ILE C 1 414 ? 13.38200 -7.73800 50.66300 1.000 50.55000 414 ILE D C 1
ATOM 12673 O O . ILE C 1 414 ? 14.19200 -6.80600 50.56900 1.000 51.18000 414 ILE D O 1
ATOM 12678 N N . ALA C 1 415 ? 13.74400 -8.99000 50.93000 1.000 53.83000 415 ALA D N 1
ATOM 12679 C CA . ALA C 1 415 ? 15.13000 -9.36500 51.18200 1.000 48.81000 415 ALA D CA 1
ATOM 12680 C C . ALA C 1 415 ? 15.39600 -10.72000 50.53500 1.000 42.87000 415 ALA D C 1
ATOM 12681 O O . ALA C 1 415 ? 14.59500 -11.22600 49.74200 1.000 43.16000 415 ALA D O 1
ATOM 12683 N N . GLY C 1 416 ? 16.53600 -11.31200 50.88200 1.000 42.36000 416 GLY D N 1
ATOM 12684 C CA . GLY C 1 416 ? 16.92500 -12.58000 50.29800 1.000 41.87000 416 GLY D CA 1
ATOM 12685 C C . GLY C 1 416 ? 17.59400 -12.46500 48.94900 1.000 45.36000 416 GLY D C 1
ATOM 12686 O O . GLY C 1 416 ? 17.45500 -13.36800 48.11800 1.000 50.25000 416 GLY D O 1
ATOM 12687 N N . PHE C 1 417 ? 18.32800 -11.38300 48.70500 1.000 44.20000 417 PHE D N 1
ATOM 12688 C CA . PHE C 1 417 ? 18.91000 -11.13400 47.38900 1.000 46.33000 417 PHE D CA 1
ATOM 12689 C C . PHE C 1 417 ? 20.36300 -11.60100 47.36000 1.000 52.29000 417 PHE D C 1
ATOM 12690 O O . PHE C 1 417 ? 21.31300 -10.81600 47.34300 1.000 52.39000 417 PHE D O 1
ATOM 12698 N N . SER C 1 418 ? 20.51700 -12.92200 47.35300 1.000 46.41000 418 SER D N 1
ATOM 12699 C CA . SER C 1 418 ? 21.80400 -13.50600 47.02800 1.000 43.63000 418 SER D CA 1
ATOM 12700 C C . SER C 1 418 ? 22.15100 -13.20100 45.57200 1.000 44.46000 418 SER D C 1
ATOM 12701 O O . SER C 1 418 ? 21.31600 -12.74000 44.78800 1.000 45.04000 418 SER D O 1
ATOM 12704 N N . VAL C 1 419 ? 23.41100 -13.45200 45.21100 1.000 42.26000 419 VAL D N 1
ATOM 12705 C CA . VAL C 1 419 ? 23.81500 -13.30200 43.81600 1.000 43.53000 419 VAL D CA 1
ATOM 12706 C C . VAL C 1 419 ? 22.99100 -14.22700 42.93000 1.000 47.11000 419 VAL D C 1
ATOM 12707 O O . VAL C 1 419 ? 22.49900 -13.82600 41.86600 1.000 48.42000 419 VAL D O 1
ATOM 12711 N N . GLU C 1 420 ? 22.82600 -15.48000 43.36400 1.000 45.49000 420 GLU D N 1
ATOM 12712 C CA . GLU C 1 420 ? 21.99000 -16.42600 42.63500 1.000 51.21000 420 GLU D CA 1
ATOM 12713 C C . GLU C 1 420 ? 20.56600 -15.90400 42.48900 1.000 48.08000 420 GLU D C 1
ATOM 12714 O O . GLU C 1 420 ? 19.95400 -16.03300 41.42200 1.000 47.91000 420 GLU D O 1
ATOM 12720 N N . ALA C 1 421 ? 20.02600 -15.30000 43.55200 1.000 50.50000 421 ALA D N 1
ATOM 12721 C CA . ALA C 1 421 ? 18.68600 -14.72700 43.48300 1.000 53.65000 421 ALA D CA 1
ATOM 12722 C C . ALA C 1 421 ? 18.62000 -13.59000 42.47000 1.000 51.28000 421 ALA D C 1
ATOM 12723 O O . ALA C 1 421 ? 17.64600 -13.47700 41.71700 1.000 49.87000 421 ALA D O 1
ATOM 12725 N N . ILE C 1 422 ? 19.65000 -12.74100 42.43300 1.000 50.09000 422 ILE D N 1
ATOM 12726 C CA . ILE C 1 422 ? 19.66100 -11.63100 41.48300 1.000 47.78000 422 ILE D CA 1
ATOM 12727 C C . ILE C 1 422 ? 19.69200 -12.15300 40.05200 1.000 48.59000 422 ILE D C 1
ATOM 12728 O O . ILE C 1 422 ? 18.95700 -11.66800 39.18400 1.000 51.38000 422 ILE D O 1
ATOM 12733 N N . VAL C 1 423 ? 20.54300 -13.14600 39.78200 1.000 48.82000 423 VAL D N 1
ATOM 12734 C CA . VAL C 1 423 ? 20.61400 -13.70200 38.43200 1.000 50.79000 423 VAL D CA 1
ATOM 12735 C C . VAL C 1 423 ? 19.28300 -14.33800 38.04900 1.000 52.17000 423 VAL D C 1
ATOM 12736 O O . VAL C 1 423 ? 18.79600 -14.16600 36.92400 1.000 55.13000 423 VAL D O 1
ATOM 12740 N N . GLU C 1 424 ? 18.67000 -15.07300 38.98100 1.000 52.59000 424 GLU D N 1
ATOM 12741 C CA . GLU C 1 424 ? 17.36000 -15.66300 38.72400 1.000 52.70000 424 GLU D CA 1
ATOM 12742 C C . GLU C 1 424 ? 16.32900 -14.59200 38.39100 1.000 48.35000 424 GLU D C 1
ATOM 12743 O O . GLU C 1 424 ? 15.53900 -14.75000 37.45300 1.000 55.75000 424 GLU D O 1
ATOM 12749 N N . ALA C 1 425 ? 16.32800 -13.48900 39.14200 1.000 51.92000 425 ALA D N 1
ATOM 12750 C CA . ALA C 1 425 ? 15.43100 -12.37900 38.84400 1.000 48.40000 425 ALA D CA 1
ATOM 12751 C C . ALA C 1 425 ? 15.76900 -11.70100 37.52300 1.000 52.32000 425 ALA D C 1
ATOM 12752 O O . ALA C 1 425 ? 14.90200 -11.04600 36.93600 1.000 44.85000 425 ALA D O 1
ATOM 12754 N N . LEU C 1 426 ? 17.00900 -11.83600 37.05100 1.000 53.83000 426 LEU D N 1
ATOM 12755 C CA . LEU C 1 426 ? 17.41700 -11.26900 35.77400 1.000 52.12000 426 LEU D CA 1
ATOM 12756 C C . LEU C 1 426 ? 17.01600 -12.13400 34.58900 1.000 50.62000 426 LEU D C 1
ATOM 12757 O O . LEU C 1 426 ? 17.07200 -11.65900 33.45000 1.000 49.89000 426 LEU D O 1
ATOM 12762 N N . GLY C 1 427 ? 16.61800 -13.38000 34.82400 1.000 47.79000 427 GLY D N 1
ATOM 12763 C CA . GLY C 1 427 ? 16.25200 -14.28600 33.75700 1.000 53.00000 427 GLY D CA 1
ATOM 12764 C C . GLY C 1 427 ? 17.20000 -15.44300 33.52700 1.000 48.22000 427 GLY D C 1
ATOM 12765 O O . GLY C 1 427 ? 17.05800 -16.13900 32.51600 1.000 47.09000 427 GLY D O 1
ATOM 12766 N N . GLY C 1 428 ? 18.16000 -15.67300 34.42100 1.000 48.23000 428 GLY D N 1
ATOM 12767 C CA . GLY C 1 428 ? 19.08000 -16.78500 34.31700 1.000 48.06000 428 GLY D CA 1
ATOM 12768 C C . GLY C 1 428 ? 20.49900 -16.39800 33.95700 1.000 54.28000 428 GLY D C 1
ATOM 12769 O O . GLY C 1 428 ? 21.41400 -17.21000 34.15100 1.000 48.71000 428 GLY D O 1
ATOM 12770 N N . THR C 1 429 ? 20.71000 -15.19500 33.42800 1.000 48.60000 429 THR D N 1
ATOM 12771 C CA . THR C 1 429 ? 22.03800 -14.69000 33.10300 1.000 45.65000 429 THR D CA 1
ATOM 12772 C C . THR C 1 429 ? 22.15900 -13.26100 33.61800 1.000 50.47000 429 THR D C 1
ATOM 12773 O O . THR C 1 429 ? 21.20700 -12.68900 34.15600 1.000 54.00000 429 THR D O 1
ATOM 12777 N N . LEU C 1 430 ? 23.34400 -12.68200 33.44500 1.000 51.31000 430 LEU D N 1
ATOM 12778 C CA . LEU C 1 430 ? 23.61900 -11.31500 33.86700 1.000 54.50000 430 LEU D CA 1
ATOM 12779 C C . LEU C 1 430 ? 23.42000 -10.29600 32.75300 1.000 54.37000 430 LEU D C 1
ATOM 12780 O O . LEU C 1 430 ? 23.54400 -9.09300 33.00900 1.000 53.63000 430 LEU D O 1
ATOM 12785 N N . GLU C 1 431 ? 23.11200 -10.74500 31.53600 1.000 58.26000 431 GLU D N 1
ATOM 12786 C CA . GLU C 1 431 ? 23.08800 -9.83500 30.39200 1.000 53.71000 431 GLU D CA 1
ATOM 12787 C C . GLU C 1 431 ? 22.10000 -8.68000 30.52300 1.000 55.66000 431 GLU D C 1
ATOM 12788 O O . GLU C 1 431 ? 22.41500 -7.58800 30.02200 1.000 51.43000 431 GLU D O 1
ATOM 12794 N N . PRO C 1 432 ? 20.91200 -8.83200 31.12800 1.000 53.70000 432 PRO D N 1
ATOM 12795 C CA . PRO C 1 432 ? 20.06600 -7.63900 31.33200 1.000 50.19000 432 PRO D CA 1
ATOM 12796 C C . PRO C 1 432 ? 20.75500 -6.54200 32.12800 1.000 54.16000 432 PRO D C 1
ATOM 12797 O O . PRO C 1 432 ? 20.71700 -5.37100 31.72900 1.000 52.78000 432 PRO D O 1
ATOM 12801 N N . LEU C 1 433 ? 21.39900 -6.89400 33.24500 1.000 53.62000 433 LEU D N 1
ATOM 12802 C CA . LEU C 1 433 ? 22.08200 -5.89100 34.05700 1.000 50.38000 433 LEU D CA 1
ATOM 12803 C C . LEU C 1 433 ? 23.27700 -5.29700 33.31700 1.000 51.00000 433 LEU D C 1
ATOM 12804 O O . LEU C 1 433 ? 23.53700 -4.09100 33.40900 1.000 47.78000 433 LEU D O 1
ATOM 12809 N N . ILE C 1 434 ? 24.01000 -6.12800 32.57300 1.000 50.11000 434 ILE D N 1
ATOM 12810 C CA . ILE C 1 434 ? 25.14800 -5.63300 31.80300 1.000 49.51000 434 ILE D CA 1
ATOM 12811 C C . ILE C 1 434 ? 24.68300 -4.63900 30.74700 1.000 50.80000 434 ILE D C 1
ATOM 12812 O O . ILE C 1 434 ? 25.28300 -3.57300 30.56400 1.000 53.81000 434 ILE D O 1
ATOM 12817 N N . ASN C 1 435 ? 23.61200 -4.98100 30.02700 1.000 52.98000 435 ASN D N 1
ATOM 12818 C CA . ASN C 1 435 ? 23.07100 -4.07100 29.02300 1.000 50.76000 435 ASN D CA 1
ATOM 12819 C C . ASN C 1 435 ? 22.58300 -2.78000 29.66300 1.000 54.46000 435 ASN D C 1
ATOM 12820 O O . ASN C 1 435 ? 22.81700 -1.68800 29.13200 1.000 57.95000 435 ASN D O 1
ATOM 12825 N N . ALA C 1 436 ? 21.90600 -2.88500 30.80900 1.000 46.00000 436 ALA D N 1
ATOM 12826 C CA . ALA C 1 436 ? 21.40800 -1.69200 31.48300 1.000 48.65000 436 ALA D CA 1
ATOM 12827 C C . ALA C 1 436 ? 22.54300 -0.79300 31.95000 1.000 50.99000 436 ALA D C 1
ATOM 12828 O O . ALA C 1 436 ? 22.39300 0.43500 31.97100 1.000 52.38000 436 ALA D O 1
ATOM 12830 N N . LEU C 1 437 ? 23.67800 -1.37700 32.33300 1.000 48.05000 437 LEU D N 1
ATOM 12831 C CA . LEU C 1 437 ? 24.80200 -0.55500 32.76500 1.000 54.67000 437 LEU D CA 1
ATOM 12832 C C . LEU C 1 437 ? 25.55000 0.04200 31.57800 1.000 51.35000 437 LEU D C 1
ATOM 12833 O O . LEU C 1 437 ? 26.03300 1.17700 31.65500 1.000 54.73000 437 LEU D O 1
ATOM 12838 N N . ARG C 1 438 ? 25.64900 -0.69900 30.47100 1.000 52.46000 438 ARG D N 1
ATOM 12839 C CA . ARG C 1 438 ? 26.24500 -0.13900 29.26100 1.000 56.30000 438 ARG D CA 1
ATOM 12840 C C . ARG C 1 438 ? 25.40600 1.01300 28.72100 1.000 54.39000 438 ARG D C 1
ATOM 12841 O O . ARG C 1 438 ? 25.94900 2.00200 28.21300 1.000 57.07000 438 ARG D O 1
ATOM 12849 N N . ASP C 1 439 ? 24.07900 0.90300 28.83100 1.000 55.09000 439 ASP D N 1
ATOM 12850 C CA . ASP C 1 439 ? 23.19000 1.95700 28.35100 1.000 55.40000 439 ASP D CA 1
ATOM 12851 C C . ASP C 1 439 ? 23.37000 3.24400 29.13800 1.000 57.04000 439 ASP D C 1
ATOM 12852 O O . ASP C 1 439 ? 23.41800 4.33700 28.56000 1.000 55.71000 439 ASP D O 1
ATOM 12857 N N . GLY C 1 440 ? 23.46600 3.13600 30.45900 1.000 51.12000 440 GLY D N 1
ATOM 12858 C CA . GLY C 1 440 ? 23.18500 4.24400 31.34200 1.000 53.31000 440 GLY D CA 1
ATOM 12859 C C . GLY C 1 440 ? 21.83200 4.15300 32.00800 1.000 50.80000 440 GLY D C 1
ATOM 12860 O O . GLY C 1 440 ? 21.50500 5.02100 32.82800 1.000 52.30000 440 GLY D O 1
ATOM 12861 N N . THR C 1 441 ? 21.02800 3.14200 31.66000 1.000 45.71000 441 THR D N 1
ATOM 12862 C CA . THR C 1 441 ? 19.79900 2.86200 32.39600 1.000 47.78000 441 THR D CA 1
ATOM 12863 C C . THR C 1 441 ? 20.09000 2.72900 33.88300 1.000 56.30000 441 THR D C 1
ATOM 12864 O O . THR C 1 441 ? 19.40400 3.32100 34.72400 1.000 54.83000 441 THR D O 1
ATOM 12868 N N . ILE C 1 442 ? 21.11200 1.94800 34.22000 1.000 56.56000 442 ILE D N 1
ATOM 12869 C CA . ILE C 1 442 ? 21.70500 1.92700 35.54900 1.000 53.12000 442 ILE D CA 1
ATOM 12870 C C . ILE C 1 442 ? 23.09600 2.52900 35.42000 1.000 52.77000 442 ILE D C 1
ATOM 12871 O O . ILE C 1 442 ? 23.95000 1.98700 34.70700 1.000 56.78000 442 ILE D O 1
ATOM 12876 N N . LYS C 1 443 ? 23.31800 3.66300 36.08600 1.000 53.54000 443 LYS D N 1
ATOM 12877 C CA . LYS C 1 443 ? 24.60400 4.34200 35.95900 1.000 54.66000 443 LYS D CA 1
ATOM 12878 C C . LYS C 1 443 ? 25.71200 3.56600 36.66100 1.000 54.65000 443 LYS D C 1
ATOM 12879 O O . LYS C 1 443 ? 26.84200 3.50200 36.16400 1.000 49.26000 443 LYS D O 1
ATOM 12885 N N . GLY C 1 444 ? 25.40700 2.96700 37.80600 1.000 54.24000 444 GLY D N 1
ATOM 12886 C CA . GLY C 1 444 ? 26.40900 2.21900 38.54200 1.000 52.17000 444 GLY D CA 1
ATOM 12887 C C . GLY C 1 444 ? 25.76600 1.40700 39.64300 1.000 51.11000 444 GLY D C 1
ATOM 12888 O O . GLY C 1 444 ? 24.54300 1.39000 39.80400 1.000 57.38000 444 GLY D O 1
ATOM 12889 N N . ILE C 1 445 ? 26.61800 0.72300 40.40200 1.000 47.90000 445 ILE D N 1
ATOM 12890 C CA . ILE C 1 445 ? 26.19500 -0.11500 41.51800 1.000 48.33000 445 ILE D CA 1
ATOM 12891 C C . ILE C 1 445 ? 27.01900 0.26800 42.73600 1.000 45.97000 445 ILE D C 1
ATOM 12892 O O . ILE C 1 445 ? 28.25200 0.28800 42.67400 1.000 43.94000 445 ILE D O 1
ATOM 12897 N N . VAL C 1 446 ? 26.34400 0.56900 43.84000 1.000 46.45000 446 VAL D N 1
ATOM 12898 C CA . VAL C 1 446 ? 27.00800 0.92300 45.08800 1.000 42.77000 446 VAL D CA 1
ATOM 12899 C C . VAL C 1 446 ? 26.58600 -0.07300 46.15500 1.000 44.23000 446 VAL D C 1
ATOM 12900 O O . VAL C 1 446 ? 25.39200 -0.24100 46.43000 1.000 43.44000 446 VAL D O 1
ATOM 12904 N N . GLY C 1 447 ? 27.57700 -0.75100 46.74500 1.000 44.49000 447 GLY D N 1
ATOM 12905 C CA . GLY C 1 447 ? 27.34400 -1.57100 47.91300 1.000 41.25000 447 GLY D CA 1
ATOM 12906 C C . GLY C 1 447 ? 27.58500 -0.74400 49.15900 1.000 41.71000 447 GLY D C 1
ATOM 12907 O O . GLY C 1 447 ? 28.60900 -0.06700 49.27800 1.000 44.35000 447 GLY D O 1
ATOM 12908 N N . ILE C 1 448 ? 26.62400 -0.78000 50.07300 1.000 39.76000 448 ILE D N 1
ATOM 12909 C CA . ILE C 1 448 ? 26.68700 -0.02100 51.31400 1.000 45.66000 448 ILE D CA 1
ATOM 12910 C C . ILE C 1 448 ? 26.65000 -1.00300 52.47500 1.000 44.83000 448 ILE D C 1
ATOM 12911 O O . ILE C 1 448 ? 25.72900 -1.82200 52.57700 1.000 40.36000 448 ILE D O 1
ATOM 12916 N N . VAL C 1 449 ? 27.65000 -0.91200 53.34600 1.000 45.20000 449 VAL D N 1
ATOM 12917 C CA . VAL C 1 449 ? 27.89400 -1.88000 54.39700 1.000 40.70000 449 VAL D CA 1
ATOM 12918 C C . VAL C 1 449 ? 28.06900 -1.13400 55.71500 1.000 46.85000 449 VAL D C 1
ATOM 12919 O O . VAL C 1 449 ? 28.07900 0.09500 55.76000 1.000 48.19000 449 VAL D O 1
ATOM 12923 N N . GLY C 1 450 ? 28.20800 -1.89300 56.78900 1.000 47.82000 450 GLY D N 1
ATOM 12924 C CA . GLY C 1 450 ? 28.82200 -1.37500 57.99100 1.000 50.25000 450 GLY D CA 1
ATOM 12925 C C . GLY C 1 450 ? 27.86500 -1.20800 59.15700 1.000 46.03000 450 GLY D C 1
ATOM 12926 O O . GLY C 1 450 ? 26.67900 -1.54800 59.10400 1.000 51.07000 450 GLY D O 1
ATOM 12927 N N . CYS C 1 451 ? 28.41700 -0.61200 60.20900 1.000 52.47000 451 CYS D N 1
ATOM 12928 C CA . CYS C 1 451 ? 27.88300 -0.61600 61.56300 1.000 52.65000 451 CYS D CA 1
ATOM 12929 C C . CYS C 1 451 ? 26.91900 0.55200 61.77300 1.000 51.30000 451 CYS D C 1
ATOM 12930 O O . CYS C 1 451 ? 26.41000 1.14500 60.81700 1.000 44.66000 451 CYS D O 1
ATOM 12933 N N . ASN C 1 452 ? 26.63000 0.85300 63.03700 1.000 47.28000 452 ASN D N 1
ATOM 12934 C CA . ASN C 1 452 ? 26.09100 2.12700 63.47900 1.000 45.88000 452 ASN D CA 1
ATOM 12935 C C . ASN C 1 452 ? 27.09800 2.74900 64.43400 1.000 52.21000 452 ASN D C 1
ATOM 12936 O O . ASN C 1 452 ? 27.87800 2.04100 65.07900 1.000 53.36000 452 ASN D O 1
ATOM 12941 N N . ASN C 1 453 ? 27.08700 4.07500 64.51700 1.000 50.73000 453 ASN D N 1
ATOM 12942 C CA . ASN C 1 453 ? 28.01300 4.78500 65.39200 1.000 47.84000 453 ASN D CA 1
ATOM 12943 C C . ASN C 1 453 ? 27.29300 5.96300 66.03700 1.000 45.35000 453 ASN D C 1
ATOM 12944 O O . ASN C 1 453 ? 26.81500 6.85800 65.33100 1.000 45.70000 453 ASN D O 1
ATOM 12949 N N . PRO C 1 454 ? 27.18900 6.00200 67.36900 1.000 47.10000 454 PRO D N 1
ATOM 12950 C CA . PRO C 1 454 ? 26.46700 7.10900 68.01600 1.000 43.63000 454 PRO D CA 1
ATOM 12951 C C . PRO C 1 454 ? 27.12100 8.46500 67.81400 1.000 51.36000 454 PRO D C 1
ATOM 12952 O O . PRO C 1 454 ? 26.49300 9.48300 68.12900 1.000 55.44000 454 PRO D O 1
ATOM 12956 N N . LYS C 1 455 ? 28.35700 8.51600 67.30900 1.000 51.22000 455 LYS D N 1
ATOM 12957 C CA . LYS C 1 455 ? 28.96000 9.79400 66.95200 1.000 48.36000 455 LYS D CA 1
ATOM 12958 C C . LYS C 1 455 ? 28.26000 10.44200 65.76500 1.000 51.56000 455 LYS D C 1
ATOM 12959 O O . LYS C 1 455 ? 28.37900 11.65700 65.57400 1.000 47.28000 455 LYS D O 1
ATOM 12965 N N . VAL C 1 456 ? 27.54200 9.65700 64.96400 1.000 49.92000 456 VAL D N 1
ATOM 12966 C CA . VAL C 1 456 ? 26.78900 10.16300 63.82800 1.000 50.05000 456 VAL D CA 1
ATOM 12967 C C . VAL C 1 456 ? 25.30900 9.90700 64.07900 1.000 51.59000 456 VAL D C 1
ATOM 12968 O O . VAL C 1 456 ? 24.92600 9.05500 64.88600 1.000 52.79000 456 VAL D O 1
ATOM 12972 N N . LYS C 1 457 ? 24.47500 10.67500 63.38300 1.000 50.43000 457 LYS D N 1
ATOM 12973 C CA . LYS C 1 457 ? 23.03100 10.50100 63.47900 1.000 53.36000 457 LYS D CA 1
ATOM 12974 C C . LYS C 1 457 ? 22.66000 9.07400 63.09800 1.000 54.82000 457 LYS D C 1
ATOM 12975 O O . LYS C 1 457 ? 22.93900 8.62800 61.98100 1.000 53.88000 457 LYS D O 1
ATOM 12981 N N . HIS C 1 458 ? 22.04500 8.35600 64.03900 1.000 54.50000 458 HIS D N 1
ATOM 12982 C CA . HIS C 1 458 ? 21.76800 6.93300 63.88300 1.000 51.32000 458 HIS D CA 1
ATOM 12983 C C . HIS C 1 458 ? 20.90100 6.64600 62.66400 1.000 51.82000 458 HIS D C 1
ATOM 12984 O O . HIS C 1 458 ? 19.73400 7.04700 62.61400 1.000 51.37000 458 HIS D O 1
ATOM 12991 N N . ASN C 1 459 ? 21.47800 5.95700 61.67900 1.000 53.80000 459 ASN D N 1
ATOM 12992 C CA . ASN C 1 459 ? 20.85300 5.50500 60.43900 1.000 53.40000 459 ASN D CA 1
ATOM 12993 C C . ASN C 1 459 ? 20.55800 6.63700 59.46100 1.000 49.31000 459 ASN D C 1
ATOM 12994 O O . ASN C 1 459 ? 20.05300 6.36600 58.37100 1.000 48.97000 459 ASN D O 1
ATOM 12999 N N . TYR C 1 460 ? 20.87100 7.88900 59.79800 1.000 52.31000 460 TYR D N 1
ATOM 13000 C CA . TYR C 1 460 ? 20.59800 8.98400 58.87200 1.000 49.13000 460 TYR D CA 1
ATOM 13001 C C . TYR C 1 460 ? 21.42500 8.85800 57.60000 1.000 53.83000 460 TYR D C 1
ATOM 13002 O O . TYR C 1 460 ? 20.90700 9.03900 56.49100 1.000 57.89000 460 TYR D O 1
ATOM 13011 N N . SER C 1 461 ? 22.71200 8.54100 57.73500 1.000 51.04000 461 SER D N 1
ATOM 13012 C CA . SER C 1 461 ? 23.58200 8.52600 56.56600 1.000 47.24000 461 SER D CA 1
ATOM 13013 C C . SER C 1 461 ? 23.31000 7.31600 55.68000 1.000 50.13000 461 SER D C 1
ATOM 13014 O O . SER C 1 461 ? 23.27700 7.44500 54.45300 1.000 50.89000 461 SER D O 1
ATOM 13017 N N . HIS C 1 462 ? 23.12400 6.13500 56.27700 1.000 50.68000 462 HIS D N 1
ATOM 13018 C CA . HIS C 1 462 ? 22.69100 4.96000 55.52700 1.000 45.38000 462 HIS D CA 1
ATOM 13019 C C . HIS C 1 462 ? 21.57000 5.31500 54.55600 1.000 47.14000 462 HIS D C 1
ATOM 13020 O O . HIS C 1 462 ? 21.70100 5.18700 53.32600 1.000 55.54000 462 HIS D O 1
ATOM 13027 N N . VAL C 1 463 ? 20.47300 5.82100 55.12100 1.000 49.25000 463 VAL D N 1
ATOM 13028 C CA . VAL C 1 463 ? 19.26000 6.07100 54.35400 1.000 48.86000 463 VAL D CA 1
ATOM 13029 C C . VAL C 1 463 ? 19.46100 7.20800 53.36300 1.000 48.96000 463 VAL D C 1
ATOM 13030 O O . VAL C 1 463 ? 19.02600 7.12200 52.20900 1.000 49.88000 463 VAL D O 1
ATOM 13034 N N . THR C 1 464 ? 20.09600 8.29900 53.79900 1.000 48.99000 464 THR D N 1
ATOM 13035 C CA . THR C 1 464 ? 20.26700 9.45200 52.92000 1.000 44.92000 464 THR D CA 1
ATOM 13036 C C . THR C 1 464 ? 21.14700 9.11100 51.72500 1.000 44.80000 464 THR D C 1
ATOM 13037 O O . THR C 1 464 ? 20.84600 9.50000 50.58900 1.000 46.78000 464 THR D O 1
ATOM 13041 N N . LEU C 1 465 ? 22.24000 8.38400 51.96000 1.000 44.05000 465 LEU D N 1
ATOM 13042 C CA . LEU C 1 465 ? 23.10700 7.96900 50.86700 1.000 47.58000 465 LEU D CA 1
ATOM 13043 C C . LEU C 1 465 ? 22.37300 7.04900 49.90200 1.000 45.77000 465 LEU D C 1
ATOM 13044 O O . LEU C 1 465 ? 22.48000 7.20900 48.67800 1.000 48.57000 465 LEU D O 1
ATOM 13049 N N . ALA C 1 466 ? 21.61000 6.08300 50.43000 1.000 46.50000 466 ALA D N 1
ATOM 13050 C CA . ALA C 1 466 ? 20.84400 5.21000 49.54600 1.000 46.64000 466 ALA D CA 1
ATOM 13051 C C . ALA C 1 466 ? 19.84600 6.00500 48.70900 1.000 47.58000 466 ALA D C 1
ATOM 13052 O O . ALA C 1 466 ? 19.70500 5.76300 47.50400 1.000 50.79000 466 ALA D O 1
ATOM 13054 N N . LYS C 1 467 ? 19.14500 6.95800 49.33100 1.000 50.32000 467 LYS D N 1
ATOM 13055 C CA . LYS C 1 467 ? 18.16700 7.76800 48.60600 1.000 49.26000 467 LYS D CA 1
ATOM 13056 C C . LYS C 1 467 ? 18.83300 8.56900 47.49600 1.000 46.65000 467 LYS D C 1
ATOM 13057 O O . LYS C 1 467 ? 18.38100 8.55700 46.34200 1.000 51.30000 467 LYS D O 1
ATOM 13063 N N . GLU C 1 468 ? 19.90800 9.28900 47.83600 1.000 42.68000 468 GLU D N 1
ATOM 13064 C CA . GLU C 1 468 ? 20.60400 10.10500 46.84800 1.000 44.49000 468 GLU D CA 1
ATOM 13065 C C . GLU C 1 468 ? 21.14700 9.26200 45.70400 1.000 48.51000 468 GLU D C 1
ATOM 13066 O O . GLU C 1 468 ? 21.18600 9.72500 44.55800 1.000 48.83000 468 GLU D O 1
ATOM 13072 N N . LEU C 1 469 ? 21.56700 8.02700 45.98600 1.000 51.49000 469 LEU D N 1
ATOM 13073 C CA . LEU C 1 469 ? 22.12600 7.20300 44.92300 1.000 50.73000 469 LEU D CA 1
ATOM 13074 C C . LEU C 1 469 ? 21.03400 6.62800 44.02700 1.000 52.50000 469 LEU D C 1
ATOM 13075 O O . LEU C 1 469 ? 21.15300 6.66800 42.79700 1.000 51.84000 469 LEU D O 1
ATOM 13080 N N . ILE C 1 470 ? 19.95700 6.10100 44.61800 1.000 48.09000 470 ILE D N 1
ATOM 13081 C CA . ILE C 1 470 ? 18.90900 5.51000 43.79300 1.000 52.26000 470 ILE D CA 1
ATOM 13082 C C . ILE C 1 470 ? 18.13400 6.57000 43.02000 1.000 53.07000 470 ILE D C 1
ATOM 13083 O O . ILE C 1 470 ? 17.55500 6.26000 41.97200 1.000 50.62000 470 ILE D O 1
ATOM 13088 N N . LYS C 1 471 ? 18.11000 7.81900 43.49000 1.000 51.74000 471 LYS D N 1
ATOM 13089 C CA . LYS C 1 471 ? 17.47400 8.85900 42.69400 1.000 54.89000 471 LYS D CA 1
ATOM 13090 C C . LYS C 1 471 ? 18.34100 9.31900 41.52600 1.000 59.18000 471 LYS D C 1
ATOM 13091 O O . LYS C 1 471 ? 17.85100 10.05800 40.66500 1.000 60.76000 471 LYS D O 1
ATOM 13097 N N . ARG C 1 472 ? 19.60400 8.89000 41.46700 1.000 56.22000 472 ARG D N 1
ATOM 13098 C CA . ARG C 1 472 ? 20.46900 9.12300 40.31700 1.000 48.18000 472 ARG D CA 1
ATOM 13099 C C . ARG C 1 472 ? 20.64400 7.87200 39.46000 1.000 50.26000 472 ARG D C 1
ATOM 13100 O O . ARG C 1 472 ? 21.64100 7.75900 38.73700 1.000 49.10000 472 ARG D O 1
ATOM 13108 N N . ASP C 1 473 ? 19.70400 6.92800 39.54200 1.000 51.25000 473 ASP D N 1
ATOM 13109 C CA . ASP C 1 473 ? 19.73100 5.69700 38.74700 1.000 51.21000 473 ASP D CA 1
ATOM 13110 C C . ASP C 1 473 ? 20.96700 4.85400 39.05400 1.000 53.11000 473 ASP D C 1
ATOM 13111 O O . ASP C 1 473 ? 21.55600 4.23500 38.16500 1.000 52.27000 473 ASP D O 1
ATOM 13116 N N . VAL C 1 474 ? 21.35900 4.82400 40.32400 1.000 54.48000 474 VAL D N 1
ATOM 13117 C CA . VAL C 1 474 ? 22.46400 3.99700 40.79400 1.000 52.39000 474 VAL D CA 1
ATOM 13118 C C . VAL C 1 474 ? 21.87000 2.88200 41.64400 1.000 49.06000 474 VAL D C 1
ATOM 13119 O O . VAL C 1 474 ? 21.29700 3.14000 42.71000 1.000 46.08000 474 VAL D O 1
ATOM 13123 N N . LEU C 1 475 ? 22.00900 1.64400 41.17700 1.000 52.48000 475 LEU D N 1
ATOM 13124 C CA . LEU C 1 475 ? 21.50800 0.50000 41.92600 1.000 44.50000 475 LEU D CA 1
ATOM 13125 C C . LEU C 1 475 ? 22.29100 0.34500 43.22200 1.000 47.79000 475 LEU D C 1
ATOM 13126 O O . LEU C 1 475 ? 23.52600 0.34600 43.21800 1.000 47.24000 475 LEU D O 1
ATOM 13131 N N . VAL C 1 476 ? 21.57300 0.21800 44.33100 1.000 42.89000 476 VAL D N 1
ATOM 13132 C CA . VAL C 1 476 ? 22.17700 0.09600 45.65000 1.000 43.80000 476 VAL D CA 1
ATOM 13133 C C . VAL C 1 476 ? 21.96700 -1.32500 46.14900 1.000 46.88000 476 VAL D C 1
ATOM 13134 O O . VAL C 1 476 ? 20.83800 -1.82900 46.15800 1.000 44.19000 476 VAL D O 1
ATOM 13138 N N . VAL C 1 477 ? 23.05700 -1.97700 46.54300 1.000 41.61000 477 VAL D N 1
ATOM 13139 C CA . VAL C 1 477 ? 23.00000 -3.25400 47.23600 1.000 41.73000 477 VAL D CA 1
ATOM 13140 C C . VAL C 1 477 ? 23.68400 -3.06600 48.58000 1.000 41.52000 477 VAL D C 1
ATOM 13141 O O . VAL C 1 477 ? 24.43800 -2.11400 48.78500 1.000 44.12000 477 VAL D O 1
ATOM 13145 N N . GLY C 1 478 ? 23.39900 -3.96600 49.51300 1.000 42.90000 478 GLY D N 1
ATOM 13146 C CA . GLY C 1 478 ? 23.97000 -3.76600 50.83400 1.000 46.26000 478 GLY D CA 1
ATOM 13147 C C . GLY C 1 478 ? 23.77700 -4.94900 51.75100 1.000 41.54000 478 GLY D C 1
ATOM 13148 O O . GLY C 1 478 ? 23.04900 -5.89800 51.44600 1.000 42.96000 478 GLY D O 1
ATOM 13149 N N . THR C 1 479 ? 24.45500 -4.86900 52.89600 1.000 40.32000 479 THR D N 1
ATOM 13150 C CA . THR C 1 479 ? 24.43600 -5.91100 53.91100 1.000 38.24000 479 THR D CA 1
ATOM 13151 C C . THR C 1 479 ? 24.41600 -5.26700 55.29100 1.000 42.68000 479 THR D C 1
ATOM 13152 O O . THR C 1 479 ? 24.57900 -4.05300 55.44000 1.000 43.21000 479 THR D O 1
ATOM 13156 N N . GLY C 1 480 ? 24.20900 -6.10400 56.30700 1.000 47.31000 480 GLY D N 1
ATOM 13157 C CA . GLY C 1 480 ? 24.43800 -5.71500 57.68700 1.000 39.88000 480 GLY D CA 1
ATOM 13158 C C . GLY C 1 480 ? 23.49700 -4.64000 58.20600 1.000 45.47000 480 GLY D C 1
ATOM 13159 O O . GLY C 1 480 ? 22.30900 -4.56500 57.85600 1.000 50.15000 480 GLY D O 1
ATOM 13160 N N . CYS C 1 481 ? 24.04700 -3.79300 59.07800 1.000 46.28000 481 CYS D N 1
ATOM 13161 C CA . CYS C 1 481 ? 23.23300 -2.77200 59.72200 1.000 50.36000 481 CYS D CA 1
ATOM 13162 C C . CYS C 1 481 ? 22.75700 -1.70900 58.74100 1.000 48.53000 481 CYS D C 1
ATOM 13163 O O . CYS C 1 481 ? 21.71300 -1.09600 58.98300 1.000 48.12000 481 CYS D O 1
ATOM 13166 N N . TRP C 1 482 ? 23.46500 -1.49300 57.62500 1.000 48.50000 482 TRP D N 1
ATOM 13167 C CA . TRP C 1 482 ? 22.88100 -0.65600 56.58200 1.000 45.57000 482 TRP D CA 1
ATOM 13168 C C . TRP C 1 482 ? 21.59300 -1.26800 56.06200 1.000 51.68000 482 TRP D C 1
ATOM 13169 O O . TRP C 1 482 ? 20.61000 -0.55800 55.83200 1.000 48.65000 482 TRP D O 1
ATOM 13180 N N . SER C 1 483 ? 21.59800 -2.58100 55.82200 1.000 47.87000 483 SER D N 1
ATOM 13181 C CA . SER C 1 483 ? 20.40000 -3.23500 55.31400 1.000 45.24000 483 SER D CA 1
ATOM 13182 C C . SER C 1 483 ? 19.27800 -3.18800 56.33800 1.000 44.15000 483 SER D C 1
ATOM 13183 O O . SER C 1 483 ? 18.10800 -3.03200 55.97500 1.000 41.13000 483 SER D O 1
ATOM 13186 N N . ILE C 1 484 ? 19.61600 -3.29200 57.62400 1.000 45.71000 484 ILE D N 1
ATOM 13187 C CA . ILE C 1 484 ? 18.59100 -3.13800 58.65500 1.000 48.98000 484 ILE D CA 1
ATOM 13188 C C . ILE C 1 484 ? 18.01300 -1.72400 58.63100 1.000 48.20000 484 ILE D C 1
ATOM 13189 O O . ILE C 1 484 ? 16.79100 -1.53600 58.70700 1.000 47.68000 484 ILE D O 1
ATOM 13194 N N . ALA C 1 485 ? 18.87700 -0.71100 58.51300 1.000 47.49000 485 ALA D N 1
ATOM 13195 C CA . ALA C 1 485 ? 18.40700 0.67000 58.45300 1.000 44.56000 485 ALA D CA 1
ATOM 13196 C C . ALA C 1 485 ? 17.51700 0.90500 57.23700 1.000 50.36000 485 ALA D C 1
ATOM 13197 O O . ALA C 1 485 ? 16.45900 1.54000 57.34100 1.000 50.23000 485 ALA D O 1
ATOM 13199 N N . ALA C 1 486 ? 17.93100 0.39900 56.07500 1.000 44.83000 486 ALA D N 1
ATOM 13200 C CA . ALA C 1 486 ? 17.15600 0.59400 54.85500 1.000 47.51000 486 ALA D CA 1
ATOM 13201 C C . ALA C 1 486 ? 15.81900 -0.12900 54.92700 1.000 48.89000 486 ALA D C 1
ATOM 13202 O O . ALA C 1 486 ? 14.79700 0.40000 54.47200 1.000 45.04000 486 ALA D O 1
ATOM 13204 N N . ALA C 1 487 ? 15.80300 -1.33900 55.49500 1.000 49.38000 487 ALA D N 1
ATOM 13205 C CA . ALA C 1 487 ? 14.54600 -2.05900 55.66000 1.000 45.43000 487 ALA D CA 1
ATOM 13206 C C . ALA C 1 487 ? 13.61600 -1.32400 56.61500 1.000 47.39000 487 ALA D C 1
ATOM 13207 O O . ALA C 1 487 ? 12.40200 -1.27200 56.39300 1.000 49.05000 487 ALA D O 1
ATOM 13209 N N . MET C 1 488 ? 14.16900 -0.74100 57.68200 1.000 46.96000 488 MET D N 1
ATOM 13210 C CA . MET C 1 488 ? 13.33300 -0.00900 58.62600 1.000 48.42000 488 MET D CA 1
ATOM 13211 C C . MET C 1 488 ? 12.81100 1.28900 58.02600 1.000 52.81000 488 MET D C 1
ATOM 13212 O O . MET C 1 488 ? 11.72200 1.74600 58.39400 1.000 54.83000 488 MET D O 1
ATOM 13217 N N . GLU C 1 489 ? 13.56300 1.89300 57.10400 1.000 53.36000 489 GLU D N 1
ATOM 13218 C CA . GLU C 1 489 ? 13.10400 3.13000 56.48200 1.000 50.09000 489 GLU D CA 1
ATOM 13219 C C . GLU C 1 489 ? 11.99800 2.88000 55.46400 1.000 52.46000 489 GLU D C 1
ATOM 13220 O O . GLU C 1 489 ? 11.09500 3.71200 55.31300 1.000 54.39000 489 GLU D O 1
ATOM 13226 N N . GLY C 1 490 ? 12.04500 1.74900 54.76500 1.000 50.44000 490 GLY D N 1
ATOM 13227 C CA . GLY C 1 490 ? 11.13100 1.47100 53.67700 1.000 43.95000 490 GLY D CA 1
ATOM 13228 C C . GLY C 1 490 ? 11.79400 1.37100 52.32300 1.000 50.79000 490 GLY D C 1
ATOM 13229 O O . GLY C 1 490 ? 11.10200 1.11900 51.33100 1.000 52.66000 490 GLY D O 1
ATOM 13230 N N . LEU C 1 491 ? 13.11600 1.55200 52.25000 1.000 51.14000 491 LEU D N 1
ATOM 13231 C CA . LEU C 1 491 ? 13.83300 1.52400 50.98100 1.000 46.68000 491 LEU D CA 1
ATOM 13232 C C . LEU C 1 491 ? 13.87700 0.13900 50.34800 1.000 45.38000 491 LEU D C 1
ATOM 13233 O O . LEU C 1 491 ? 14.38000 0.00700 49.22800 1.000 44.52000 491 LEU D O 1
ATOM 13238 N N . MET C 1 492 ? 13.37400 -0.89000 51.02700 1.000 49.22000 492 MET D N 1
ATOM 13239 C CA . MET C 1 492 ? 13.28100 -2.23000 50.46500 1.000 51.97000 492 MET D CA 1
ATOM 13240 C C . MET C 1 492 ? 11.83300 -2.66700 50.28300 1.000 54.05000 492 MET D C 1
ATOM 13241 O O . MET C 1 492 ? 11.57500 -3.82200 49.92400 1.000 56.31000 492 MET D O 1
ATOM 13246 N N . SER C 1 493 ? 10.89100 -1.75500 50.52200 1.000 54.01000 493 SER D N 1
ATOM 13247 C CA . SER C 1 493 ? 9.47000 -1.97100 50.31000 1.000 55.65000 493 SER D CA 1
ATOM 13248 C C . SER C 1 493 ? 9.15200 -2.02000 48.81100 1.000 58.64000 493 SER D C 1
ATOM 13249 O O . SER C 1 493 ? 9.95300 -1.58400 47.98600 1.000 56.97000 493 SER D O 1
ATOM 13252 N N . PRO C 1 494 ? 7.98800 -2.56900 48.43900 1.000 60.98000 494 PRO D N 1
ATOM 13253 C CA . PRO C 1 494 ? 7.57600 -2.47900 47.02400 1.000 58.19000 494 PRO D CA 1
ATOM 13254 C C . PRO C 1 494 ? 7.36000 -1.05700 46.54000 1.000 54.50000 494 PRO D C 1
ATOM 13255 O O . PRO C 1 494 ? 7.44200 -0.81700 45.32900 1.000 54.62000 494 PRO D O 1
ATOM 13259 N N . LYS C 1 495 ? 7.09000 -0.10700 47.43300 1.000 53.86000 495 LYS D N 1
ATOM 13260 C CA . LYS C 1 495 ? 6.87400 1.28000 47.04100 1.000 54.05000 495 LYS D CA 1
ATOM 13261 C C . LYS C 1 495 ? 8.16400 2.08600 46.94900 1.000 57.21000 495 LYS D C 1
ATOM 13262 O O . LYS C 1 495 ? 8.14000 3.20600 46.42400 1.000 56.13000 495 LYS D O 1
ATOM 13268 N N . ALA C 1 496 ? 9.28600 1.54000 47.42800 1.000 55.53000 496 ALA D N 1
ATOM 13269 C CA . ALA C 1 496 ? 10.54600 2.27600 47.43000 1.000 49.88000 496 ALA D CA 1
ATOM 13270 C C . ALA C 1 496 ? 11.00200 2.66100 46.03100 1.000 49.55000 496 ALA D C 1
ATOM 13271 O O . ALA C 1 496 ? 11.75900 3.62700 45.88300 1.000 48.77000 496 ALA D O 1
ATOM 13273 N N . VAL C 1 497 ? 10.56200 1.93100 45.00300 1.000 51.71000 497 VAL D N 1
ATOM 13274 C CA . VAL C 1 497 ? 10.91500 2.26700 43.63000 1.000 52.30000 497 VAL D CA 1
ATOM 13275 C C . VAL C 1 497 ? 10.39700 3.65100 43.24700 1.000 55.89000 497 VAL D C 1
ATOM 13276 O O . VAL C 1 497 ? 10.91900 4.27700 42.31700 1.000 58.19000 497 VAL D O 1
ATOM 13280 N N . ASP C 1 498 ? 9.40300 4.16800 43.97400 1.000 57.35000 498 ASP D N 1
ATOM 13281 C CA . ASP C 1 498 ? 8.94800 5.53300 43.73300 1.000 57.09000 498 ASP D CA 1
ATOM 13282 C C . ASP C 1 498 ? 10.03600 6.56400 44.01100 1.000 57.48000 498 ASP D C 1
ATOM 13283 O O . ASP C 1 498 ? 9.96300 7.68000 43.48400 1.000 58.12000 498 ASP D O 1
ATOM 13288 N N . LEU C 1 499 ? 11.03900 6.22300 44.81800 1.000 52.56000 499 LEU D N 1
ATOM 13289 C CA . LEU C 1 499 ? 12.15100 7.12600 45.08700 1.000 50.09000 499 LEU D CA 1
ATOM 13290 C C . LEU C 1 499 ? 13.31300 6.93400 44.12200 1.000 47.49000 499 LEU D C 1
ATOM 13291 O O . LEU C 1 499 ? 14.32500 7.63200 44.24600 1.000 50.71000 499 LEU D O 1
ATOM 13296 N N . ALA C 1 500 ? 13.19400 6.01600 43.17000 1.000 49.36000 500 ALA D N 1
ATOM 13297 C CA . ALA C 1 500 ? 14.26000 5.74800 42.21900 1.000 51.15000 500 ALA D CA 1
ATOM 13298 C C . ALA C 1 500 ? 14.11200 6.62300 40.97900 1.000 59.20000 500 ALA D C 1
ATOM 13299 O O . ALA C 1 500 ? 13.02100 7.08400 40.63800 1.000 62.72000 500 ALA D O 1
ATOM 13301 N N . GLY C 1 501 ? 15.24000 6.84500 40.29900 1.000 60.29000 501 GLY D N 1
ATOM 13302 C CA . GLY C 1 501 ? 15.23600 7.56400 39.05800 1.000 53.81000 501 GLY D CA 1
ATOM 13303 C C . GLY C 1 501 ? 14.52100 6.79200 37.96200 1.000 54.83000 501 GLY D C 1
ATOM 13304 O O . GLY C 1 501 ? 14.07200 5.65700 38.15900 1.000 58.39000 501 GLY D O 1
ATOM 13305 N N . PRO C 1 502 ? 14.42500 7.40600 36.77900 1.000 55.24000 502 PRO D N 1
ATOM 13306 C CA . PRO C 1 502 ? 13.61100 6.79700 35.70700 1.000 49.08000 502 PRO D CA 1
ATOM 13307 C C . PRO C 1 502 ? 14.10400 5.43200 35.25000 1.000 53.66000 502 PRO D C 1
ATOM 13308 O O . PRO C 1 502 ? 13.30600 4.48900 35.16100 1.000 51.73000 502 PRO D O 1
ATOM 13312 N N . GLY C 1 503 ? 15.39600 5.29900 34.94000 1.000 52.42000 503 GLY D N 1
ATOM 13313 C CA . GLY C 1 503 ? 15.91100 4.00600 34.51500 1.000 52.90000 503 GLY D CA 1
ATOM 13314 C C . GLY C 1 503 ? 15.82200 2.95700 35.60700 1.000 53.49000 503 GLY D C 1
ATOM 13315 O O . GLY C 1 503 ? 15.43900 1.80900 35.35400 1.000 54.63000 503 GLY D O 1
ATOM 13316 N N . LEU C 1 504 ? 16.16600 3.33900 36.83800 1.000 45.08000 504 LEU D N 1
ATOM 13317 C CA . LEU C 1 504 ? 16.04300 2.41900 37.96200 1.000 49.20000 504 LEU D CA 1
ATOM 13318 C C . LEU C 1 504 ? 14.58700 2.04500 38.20500 1.000 52.10000 504 LEU D C 1
ATOM 13319 O O . LEU C 1 504 ? 14.27300 0.87400 38.44500 1.000 52.87000 504 LEU D O 1
ATOM 13324 N N . LYS C 1 505 ? 13.68500 3.03000 38.15200 1.000 57.80000 505 LYS D N 1
ATOM 13325 C CA . LYS C 1 505 ? 12.25600 2.75300 38.28200 1.000 56.03000 505 LYS D CA 1
ATOM 13326 C C . LYS C 1 505 ? 11.80500 1.72900 37.24900 1.000 55.27000 505 LYS D C 1
ATOM 13327 O O . LYS C 1 505 ? 11.12900 0.74600 37.57900 1.000 56.36000 505 LYS D O 1
ATOM 13333 N N . LYS C 1 506 ? 12.18900 1.94300 35.98900 1.000 52.41000 506 LYS D N 1
ATOM 13334 C CA . LYS C 1 506 ? 11.78300 1.04800 34.91200 1.000 56.84000 506 LYS D CA 1
ATOM 13335 C C . LYS C 1 506 ? 12.31200 -0.36300 35.13700 1.000 56.15000 506 LYS D C 1
ATOM 13336 O O . LYS C 1 506 ? 11.57200 -1.34500 35.00400 1.000 55.47000 506 LYS D O 1
ATOM 13342 N N . ILE C 1 507 ? 13.59300 -0.48400 35.49300 1.000 57.38000 507 ILE D N 1
ATOM 13343 C CA . ILE C 1 507 ? 14.18800 -1.81200 35.61900 1.000 51.39000 507 ILE D CA 1
ATOM 13344 C C . ILE C 1 507 ? 13.62900 -2.54400 36.83700 1.000 51.98000 507 ILE D C 1
ATOM 13345 O O . ILE C 1 507 ? 13.42100 -3.76500 36.80000 1.000 52.74000 507 ILE D O 1
ATOM 13350 N N . CYS C 1 508 ? 13.34200 -1.81600 37.91900 1.000 50.93000 508 CYS D N 1
ATOM 13351 C CA . CYS C 1 508 ? 12.78500 -2.45400 39.10500 1.000 50.87000 508 CYS D CA 1
ATOM 13352 C C . CYS C 1 508 ? 11.35200 -2.90100 38.86000 1.000 53.88000 508 CYS D C 1
ATOM 13353 O O . CYS C 1 508 ? 10.95100 -3.98700 39.29500 1.000 53.29000 508 CYS D O 1
ATOM 13356 N N . GLU C 1 509 ? 10.56500 -2.08100 38.15700 1.000 54.30000 509 GLU D N 1
ATOM 13357 C CA . GLU C 1 509 ? 9.22000 -2.50500 37.78500 1.000 55.85000 509 GLU D CA 1
ATOM 13358 C C . GLU C 1 509 ? 9.26600 -3.72000 36.86700 1.000 55.57000 509 GLU D C 1
ATOM 13359 O O . GLU C 1 509 ? 8.42500 -4.62100 36.97800 1.000 53.40000 509 GLU D O 1
ATOM 13365 N N . ALA C 1 510 ? 10.24900 -3.77100 35.96500 1.000 54.43000 510 ALA D N 1
ATOM 13366 C CA . ALA C 1 510 ? 10.37500 -4.91800 35.07100 1.000 51.43000 510 ALA D CA 1
ATOM 13367 C C . ALA C 1 510 ? 10.69800 -6.19100 35.84500 1.000 57.16000 510 ALA D C 1
ATOM 13368 O O . ALA C 1 510 ? 10.02300 -7.21500 35.68400 1.000 55.34000 510 ALA D O 1
ATOM 13370 N N . LEU C 1 511 ? 11.72500 -6.14700 36.69400 1.000 59.75000 511 LEU D N 1
ATOM 13371 C CA . LEU C 1 511 ? 12.18400 -7.33700 37.40000 1.000 52.67000 511 LEU D CA 1
ATOM 13372 C C . LEU C 1 511 ? 11.42100 -7.61100 38.69100 1.000 55.13000 511 LEU D C 1
ATOM 13373 O O . LEU C 1 511 ? 11.63100 -8.66700 39.29700 1.000 57.65000 511 LEU D O 1
ATOM 13378 N N . ASN C 1 512 ? 10.55000 -6.69400 39.12000 1.000 54.64000 512 ASN D N 1
ATOM 13379 C CA . ASN C 1 512 ? 9.79200 -6.83000 40.36600 1.000 53.35000 512 ASN D CA 1
ATOM 13380 C C . ASN C 1 512 ? 10.72600 -6.92400 41.57400 1.000 57.22000 512 ASN D C 1
ATOM 13381 O O . ASN C 1 512 ? 10.64200 -7.84700 42.38700 1.000 56.60000 512 ASN D O 1
ATOM 13386 N N . ILE C 1 513 ? 11.62100 -5.94700 41.68700 1.000 54.28000 513 ILE D N 1
ATOM 13387 C CA . ILE C 1 513 ? 12.56600 -5.86800 42.80100 1.000 53.03000 513 ILE D CA 1
ATOM 13388 C C . ILE C 1 513 ? 12.61400 -4.43600 43.30600 1.000 54.83000 513 ILE D C 1
ATOM 13389 O O . ILE C 1 513 ? 12.29100 -3.49100 42.57400 1.000 51.93000 513 ILE D O 1
ATOM 13394 N N . PRO C 1 514 ? 13.00100 -4.24400 44.56500 1.000 48.26000 514 PRO D N 1
ATOM 13395 C CA . PRO C 1 514 ? 13.16300 -2.88300 45.08900 1.000 43.91000 514 PRO D CA 1
ATOM 13396 C C . PRO C 1 514 ? 14.43400 -2.25000 44.55400 1.000 48.75000 514 PRO D C 1
ATOM 13397 O O . PRO C 1 514 ? 15.30100 -2.94900 44.00900 1.000 53.74000 514 PRO D O 1
ATOM 13401 N N . PRO C 1 515 ? 14.58400 -0.92600 44.67700 1.000 50.27000 515 PRO D N 1
ATOM 13402 C CA . PRO C 1 515 ? 15.82300 -0.28200 44.21100 1.000 48.29000 515 PRO D CA 1
ATOM 13403 C C . PRO C 1 515 ? 17.02800 -0.55300 45.09600 1.000 52.51000 515 PRO D C 1
ATOM 13404 O O . PRO C 1 515 ? 18.15600 -0.26700 44.67400 1.000 42.90000 515 PRO D O 1
ATOM 13408 N N . CYS C 1 516 ? 16.83200 -1.07900 46.30400 1.000 50.89000 516 CYS D N 1
ATOM 13409 C CA . CYS C 1 516 ? 17.92200 -1.40600 47.21500 1.000 46.33000 516 CYS D CA 1
ATOM 13410 C C . CYS C 1 516 ? 17.83100 -2.88000 47.57400 1.000 49.80000 516 CYS D C 1
ATOM 13411 O O . CYS C 1 516 ? 16.81000 -3.33200 48.10800 1.000 51.68000 516 CYS D O 1
ATOM 13414 N N . LEU C 1 517 ? 18.90100 -3.61800 47.29900 1.000 44.81000 517 LEU D N 1
ATOM 13415 C CA . LEU C 1 517 ? 18.92100 -5.06900 47.42300 1.000 44.05000 517 LEU D CA 1
ATOM 13416 C C . LEU C 1 517 ? 19.66100 -5.47800 48.69300 1.000 47.11000 517 LEU D C 1
ATOM 13417 O O . LEU C 1 517 ? 20.86800 -5.23400 48.82600 1.000 37.77000 517 LEU D O 1
ATOM 13422 N N . HIS C 1 518 ? 18.93500 -6.10800 49.61200 1.000 41.05000 518 HIS D N 1
ATOM 13423 C CA . HIS C 1 518 ? 19.52300 -6.68300 50.81500 1.000 44.36000 518 HIS D CA 1
ATOM 13424 C C . HIS C 1 518 ? 20.24400 -7.97600 50.45000 1.000 41.07000 518 HIS D C 1
ATOM 13425 O O . HIS C 1 518 ? 19.61500 -8.93500 49.99000 1.000 42.98000 518 HIS D O 1
ATOM 13432 N N . MET C 1 519 ? 21.55800 -8.01100 50.66200 1.000 35.74000 519 MET D N 1
ATOM 13433 C CA . MET C 1 519 ? 22.36000 -9.16400 50.28000 1.000 43.45000 519 MET D CA 1
ATOM 13434 C C . MET C 1 519 ? 22.85100 -9.98700 51.46600 1.000 43.00000 519 MET D C 1
ATOM 13435 O O . MET C 1 519 ? 23.59800 -10.94800 51.26200 1.000 44.56000 519 MET D O 1
ATOM 13440 N N . GLY C 1 520 ? 22.44900 -9.65100 52.69500 1.000 44.20000 520 GLY D N 1
ATOM 13441 C CA . GLY C 1 520 ? 22.67100 -10.50700 53.84500 1.000 37.80000 520 GLY D CA 1
ATOM 13442 C C . GLY C 1 520 ? 23.50100 -9.81700 54.92200 1.000 42.10000 520 GLY D C 1
ATOM 13443 O O . GLY C 1 520 ? 23.33900 -8.62000 55.18300 1.000 41.28000 520 GLY D O 1
ATOM 13444 N N . SER C 1 521 ? 24.39300 -10.59100 55.54000 1.000 43.28000 521 SER D N 1
ATOM 13445 C CA . SER C 1 521 ? 25.11000 -10.19700 56.74200 1.000 43.51000 521 SER D CA 1
ATOM 13446 C C . SER C 1 521 ? 26.47600 -9.60300 56.39700 1.000 41.18000 521 SER D C 1
ATOM 13447 O O . SER C 1 521 ? 26.83200 -9.42900 55.22800 1.000 39.09000 521 SER D O 1
ATOM 13450 N N . CYS C 1 522 ? 27.26700 -9.30500 57.43400 1.000 39.62000 522 CYS D N 1
ATOM 13451 C CA A CYS C 1 522 ? 28.59000 -8.72400 57.22900 0.860 40.65000 522 CYS D CA 1
ATOM 13452 C CA B CYS C 1 522 ? 28.58200 -8.71600 57.21200 0.140 40.48000 522 CYS D CA 1
ATOM 13453 C C . CYS C 1 522 ? 29.50300 -9.67000 56.46000 1.000 42.56000 522 CYS D C 1
ATOM 13454 O O . CYS C 1 522 ? 30.30200 -9.23500 55.62400 1.000 40.72000 522 CYS D O 1
ATOM 13459 N N . VAL C 1 523 ? 29.41300 -10.97400 56.73700 1.000 38.29000 523 VAL D N 1
ATOM 13460 C CA . VAL C 1 523 ? 30.21500 -11.90600 55.94800 1.000 38.66000 523 VAL D CA 1
ATOM 13461 C C . VAL C 1 523 ? 29.68000 -11.97600 54.52300 1.000 45.52000 523 VAL D C 1
ATOM 13462 O O . VAL C 1 523 ? 30.44300 -12.19700 53.57000 1.000 41.61000 523 VAL D O 1
ATOM 13466 N N . ASP C 1 524 ? 28.37500 -11.75200 54.34400 1.000 43.53000 524 ASP D N 1
ATOM 13467 C CA . ASP C 1 524 ? 27.77200 -11.74800 53.01700 1.000 39.11000 524 ASP D CA 1
ATOM 13468 C C . ASP C 1 524 ? 28.19500 -10.55300 52.17500 1.000 41.81000 524 ASP D C 1
ATOM 13469 O O . ASP C 1 524 ? 27.74300 -10.44200 51.02900 1.000 43.73000 524 ASP D O 1
ATOM 13474 N N . CYS C 1 525 ? 29.04300 -9.66000 52.69800 1.000 43.91000 525 CYS D N 1
ATOM 13475 C CA . CYS C 1 525 ? 29.74700 -8.73500 51.81700 1.000 41.06000 525 CYS D CA 1
ATOM 13476 C C . CYS C 1 525 ? 30.49600 -9.50000 50.73800 1.000 42.03000 525 CYS D C 1
ATOM 13477 O O . CYS C 1 525 ? 30.71200 -8.97600 49.63900 1.000 42.95000 525 CYS D O 1
ATOM 13480 N N . SER C 1 526 ? 30.88900 -10.74500 51.03600 1.000 37.99000 526 SER D N 1
ATOM 13481 C CA . SER C 1 526 ? 31.49500 -11.60300 50.02500 1.000 40.88000 526 SER D CA 1
ATOM 13482 C C . SER C 1 526 ? 30.62200 -11.69100 48.77900 1.000 49.09000 526 SER D C 1
ATOM 13483 O O . SER C 1 526 ? 31.13300 -11.66200 47.65100 1.000 45.44000 526 SER D O 1
ATOM 13486 N N . ARG C 1 527 ? 29.30000 -11.78000 48.96500 1.000 42.16000 527 ARG D N 1
ATOM 13487 C CA . ARG C 1 527 ? 28.38700 -11.79000 47.82700 1.000 41.37000 527 ARG D CA 1
ATOM 13488 C C . ARG C 1 527 ? 28.66600 -10.61500 46.90100 1.000 43.07000 527 ARG D C 1
ATOM 13489 O O . ARG C 1 527 ? 28.81200 -10.78700 45.68400 1.000 40.19000 527 ARG D O 1
ATOM 13497 N N . ILE C 1 528 ? 28.77900 -9.41200 47.47500 1.000 41.18000 528 ILE D N 1
ATOM 13498 C CA . ILE C 1 528 ? 29.07200 -8.22500 46.67700 1.000 42.27000 528 ILE D CA 1
ATOM 13499 C C . ILE C 1 528 ? 30.34000 -8.44200 45.86500 1.000 46.70000 528 ILE D C 1
ATOM 13500 O O . ILE C 1 528 ? 30.37000 -8.20300 44.65000 1.000 45.21000 528 ILE D O 1
ATOM 13505 N N . LEU C 1 529 ? 31.39300 -8.94300 46.52000 1.000 48.43000 529 LEU D N 1
ATOM 13506 C CA . LEU C 1 529 ? 32.62000 -9.28300 45.81000 1.000 42.26000 529 LEU D CA 1
ATOM 13507 C C . LEU C 1 529 ? 32.30400 -10.15300 44.60500 1.000 40.04000 529 LEU D C 1
ATOM 13508 O O . LEU C 1 529 ? 32.60800 -9.79000 43.46000 1.000 44.98000 529 LEU D O 1
ATOM 13513 N N . ILE C 1 530 ? 31.62100 -11.27700 44.84800 1.000 41.06000 530 ILE D N 1
ATOM 13514 C CA . ILE C 1 530 ? 31.23600 -12.16900 43.75700 1.000 42.16000 530 ILE D CA 1
ATOM 13515 C C . ILE C 1 530 ? 30.53900 -11.37400 42.66500 1.000 45.32000 530 ILE D C 1
ATOM 13516 O O . ILE C 1 530 ? 30.94200 -11.40900 41.49400 1.000 46.87000 530 ILE D O 1
ATOM 13521 N N . ALA C 1 531 ? 29.52800 -10.59000 43.05300 1.000 39.17000 531 ALA D N 1
ATOM 13522 C CA . ALA C 1 531 ? 28.79000 -9.78500 42.08800 1.000 41.29000 531 ALA D CA 1
ATOM 13523 C C . ALA C 1 531 ? 29.75000 -8.97700 41.22700 1.000 44.48000 531 ALA D C 1
ATOM 13524 O O . ALA C 1 531 ? 29.77300 -9.11500 39.99700 1.000 47.69000 531 ALA D O 1
ATOM 13526 N N . LEU C 1 532 ? 30.60700 -8.18200 41.87200 1.000 40.31000 532 LEU D N 1
ATOM 13527 C CA . LEU C 1 532 ? 31.55500 -7.38000 41.11200 1.000 45.45000 532 LEU D CA 1
ATOM 13528 C C . LEU C 1 532 ? 32.42800 -8.27700 40.24800 1.000 44.41000 532 LEU D C 1
ATOM 13529 O O . LEU C 1 532 ? 32.53100 -8.07800 39.03000 1.000 47.22000 532 LEU D O 1
ATOM 13534 N N . GLY C 1 533 ? 32.99100 -9.32600 40.85500 1.000 47.78000 533 GLY D N 1
ATOM 13535 C CA . GLY C 1 533 ? 33.83200 -10.23800 40.10200 1.000 42.61000 533 GLY D CA 1
ATOM 13536 C C . GLY C 1 533 ? 33.10800 -10.83400 38.91500 1.000 45.77000 533 GLY D C 1
ATOM 13537 O O . GLY C 1 533 ? 33.70200 -11.04100 37.85400 1.000 48.73000 533 GLY D O 1
ATOM 13538 N N . ALA C 1 534 ? 31.80700 -11.09100 39.06400 1.000 44.34000 534 ALA D N 1
ATOM 13539 C CA . ALA C 1 534 ? 31.04100 -11.58700 37.92900 1.000 50.61000 534 ALA D CA 1
ATOM 13540 C C . ALA C 1 534 ? 30.97100 -10.53200 36.83600 1.000 50.30000 534 ALA D C 1
ATOM 13541 O O . ALA C 1 534 ? 31.36800 -10.78200 35.69000 1.000 56.78000 534 ALA D O 1
ATOM 13543 N N . LEU C 1 535 ? 30.52000 -9.32600 37.19300 1.000 45.59000 535 LEU D N 1
ATOM 13544 C CA . LEU C 1 535 ? 30.33200 -8.28100 36.19400 1.000 45.62000 535 LEU D CA 1
ATOM 13545 C C . LEU C 1 535 ? 31.62800 -8.01500 35.44700 1.000 48.95000 535 LEU D C 1
ATOM 13546 O O . LEU C 1 535 ? 31.68200 -8.11600 34.21400 1.000 52.48000 535 LEU D O 1
ATOM 13551 N N . ALA C 1 536 ? 32.69400 -7.71700 36.19300 1.000 49.11000 536 ALA D N 1
ATOM 13552 C CA . ALA C 1 536 ? 34.01100 -7.55500 35.59400 1.000 49.83000 536 ALA D CA 1
ATOM 13553 C C . ALA C 1 536 ? 34.32900 -8.70500 34.64700 1.000 49.44000 536 ALA D C 1
ATOM 13554 O O . ALA C 1 536 ? 34.66200 -8.48700 33.47500 1.000 50.54000 536 ALA D O 1
ATOM 13556 N N . ASP C 1 537 ? 34.17000 -9.94300 35.12400 1.000 49.99000 537 ASP D N 1
ATOM 13557 C CA . ASP C 1 537 ? 34.54900 -11.08800 34.30500 1.000 53.28000 537 ASP D CA 1
ATOM 13558 C C . ASP C 1 537 ? 33.75200 -11.12300 33.01300 1.000 55.60000 537 ASP D C 1
ATOM 13559 O O . ASP C 1 537 ? 34.28500 -11.47100 31.95300 1.000 66.06000 537 ASP D O 1
ATOM 13564 N N . ALA C 1 538 ? 32.47900 -10.73600 33.07200 1.000 53.19000 538 ALA D N 1
ATOM 13565 C CA . ALA C 1 538 ? 31.65000 -10.82200 31.88300 1.000 58.46000 538 ALA D CA 1
ATOM 13566 C C . ALA C 1 538 ? 31.95600 -9.71800 30.88300 1.000 61.39000 538 ALA D C 1
ATOM 13567 O O . ALA C 1 538 ? 31.60400 -9.85400 29.70600 1.000 60.09000 538 ALA D O 1
ATOM 13569 N N . LEU C 1 539 ? 32.61700 -8.64200 31.30900 1.000 52.75000 539 LEU D N 1
ATOM 13570 C CA . LEU C 1 539 ? 32.94800 -7.55700 30.39700 1.000 52.68000 539 LEU D CA 1
ATOM 13571 C C . LEU C 1 539 ? 34.41100 -7.57900 29.97300 1.000 55.81000 539 LEU D C 1
ATOM 13572 O O . LEU C 1 539 ? 34.87200 -6.62800 29.33400 1.000 54.03000 539 LEU D O 1
ATOM 13577 N N . GLY C 1 540 ? 35.14100 -8.64500 30.29200 1.000 55.99000 540 GLY D N 1
ATOM 13578 C CA . GLY C 1 540 ? 36.56300 -8.69800 29.98000 1.000 56.60000 540 GLY D CA 1
ATOM 13579 C C . GLY C 1 540 ? 37.33800 -7.58900 30.65300 1.000 56.14000 540 GLY D C 1
ATOM 13580 O O . GLY C 1 540 ? 38.28500 -7.04200 30.07200 1.000 46.42000 540 GLY D O 1
ATOM 13581 N N . VAL C 1 541 ? 36.95800 -7.25200 31.88400 1.000 58.68000 541 VAL D N 1
ATOM 13582 C CA . VAL C 1 541 ? 37.37200 -6.02300 32.54000 1.000 55.51000 541 VAL D CA 1
ATOM 13583 C C . VAL C 1 541 ? 37.74500 -6.35300 33.98100 1.000 56.93000 541 VAL D C 1
ATOM 13584 O O . VAL C 1 541 ? 37.41100 -7.41900 34.50300 1.000 53.97000 541 VAL D O 1
ATOM 13588 N N . ASP C 1 542 ? 38.48000 -5.44500 34.61400 1.000 51.06000 542 ASP D N 1
ATOM 13589 C CA . ASP C 1 542 ? 38.81800 -5.58100 36.02200 1.000 48.31000 542 ASP D CA 1
ATOM 13590 C C . ASP C 1 542 ? 37.75700 -4.90700 36.88900 1.000 51.93000 542 ASP D C 1
ATOM 13591 O O . ASP C 1 542 ? 36.98500 -4.06300 36.42700 1.000 49.58000 542 ASP D O 1
ATOM 13596 N N . ILE C 1 543 ? 37.72600 -5.29900 38.16700 1.000 46.42000 543 ILE D N 1
ATOM 13597 C CA . ILE C 1 543 ? 36.76400 -4.72100 39.10300 1.000 48.33000 543 ILE D CA 1
ATOM 13598 C C . ILE C 1 543 ? 36.98300 -3.22100 39.24600 1.000 54.68000 543 ILE D C 1
ATOM 13599 O O . ILE C 1 543 ? 36.02600 -2.46000 39.44800 1.000 47.41000 543 ILE D O 1
ATOM 13604 N N . SER C 1 544 ? 38.23300 -2.76600 39.12700 1.000 49.49000 544 SER D N 1
ATOM 13605 C CA . SER C 1 544 ? 38.54200 -1.35200 39.30500 1.000 43.80000 544 SER D CA 1
ATOM 13606 C C . SER C 1 544 ? 38.09800 -0.48800 38.13100 1.000 46.34000 544 SER D C 1
ATOM 13607 O O . SER C 1 544 ? 38.15100 0.74200 38.24200 1.000 44.45000 544 SER D O 1
ATOM 13610 N N . ASP C 1 545 ? 37.66900 -1.08200 37.01700 1.000 39.32000 545 ASP D N 1
ATOM 13611 C CA . ASP C 1 545 ? 37.08500 -0.30500 35.93100 1.000 44.97000 545 ASP D CA 1
ATOM 13612 C C . ASP C 1 545 ? 35.56600 -0.25500 35.98500 1.000 48.41000 545 ASP D C 1
ATOM 13613 O O . ASP C 1 545 ? 34.96400 0.53700 35.25100 1.000 54.63000 545 ASP D O 1
ATOM 13618 N N . LEU C 1 546 ? 34.93900 -1.07700 36.81800 1.000 45.75000 546 LEU D N 1
ATOM 13619 C CA . LEU C 1 546 ? 33.48700 -1.11700 36.86800 1.000 45.44000 546 LEU D CA 1
ATOM 13620 C C . LEU C 1 546 ? 32.93900 0.20600 37.39600 1.000 48.89000 546 LEU D C 1
ATOM 13621 O O . LEU C 1 546 ? 33.52900 0.80900 38.29900 1.000 46.76000 546 LEU D O 1
ATOM 13626 N N . PRO C 1 547 ? 31.82100 0.68900 36.85100 1.000 49.14000 547 PRO D N 1
ATOM 13627 C CA . PRO C 1 547 ? 31.13900 1.83000 37.47200 1.000 46.89000 547 PRO D CA 1
ATOM 13628 C C . PRO C 1 547 ? 30.53400 1.42700 38.80600 1.000 48.75000 547 PRO D C 1
ATOM 13629 O O . PRO C 1 547 ? 29.35100 1.07700 38.88200 1.000 44.34000 547 PRO D O 1
ATOM 13633 N N . ALA C 1 548 ? 31.34100 1.45600 39.86400 1.000 44.31000 548 ALA D N 1
ATOM 13634 C CA . ALA C 1 548 ? 30.90200 0.92500 41.14500 1.000 47.54000 548 ALA D CA 1
ATOM 13635 C C . ALA C 1 548 ? 31.69300 1.57400 42.26900 1.000 48.62000 548 ALA D C 1
ATOM 13636 O O . ALA C 1 548 ? 32.77200 2.13400 42.05500 1.000 50.46000 548 ALA D O 1
ATOM 13638 N N . ALA C 1 549 ? 31.13800 1.48400 43.47500 1.000 44.16000 549 ALA D N 1
ATOM 13639 C CA . ALA C 1 549 ? 31.80700 1.97200 44.67200 1.000 44.54000 549 ALA D CA 1
ATOM 13640 C C . ALA C 1 549 ? 31.24000 1.23800 45.87800 1.000 44.57000 549 ALA D C 1
ATOM 13641 O O . ALA C 1 549 ? 30.20600 0.57200 45.79700 1.000 45.65000 549 ALA D O 1
ATOM 13643 N N . GLY C 1 550 ? 31.94200 1.36400 47.00200 1.000 43.30000 550 GLY D N 1
ATOM 13644 C CA . GLY C 1 550 ? 31.48700 0.81000 48.26200 1.000 41.02000 550 GLY D CA 1
ATOM 13645 C C . GLY C 1 550 ? 31.35900 1.89000 49.31500 1.000 40.85000 550 GLY D C 1
ATOM 13646 O O . GLY C 1 550 ? 31.94900 2.96400 49.16900 1.000 38.92000 550 GLY D O 1
ATOM 13647 N N . SER C 1 551 ? 30.60200 1.63200 50.38100 1.000 38.16000 551 SER D N 1
ATOM 13648 C CA . SER C 1 551 ? 30.32500 2.67800 51.35500 1.000 42.66000 551 SER D CA 1
ATOM 13649 C C . SER C 1 551 ? 30.10500 2.08400 52.73600 1.000 46.16000 551 SER D C 1
ATOM 13650 O O . SER C 1 551 ? 29.34400 1.12400 52.89100 1.000 43.12000 551 SER D O 1
ATOM 13653 N N . ALA C 1 552 ? 30.76900 2.67300 53.73400 1.000 43.00000 552 ALA D N 1
ATOM 13654 C CA . ALA C 1 552 ? 30.57700 2.35100 55.14700 1.000 42.70000 552 ALA D CA 1
ATOM 13655 C C . ALA C 1 552 ? 30.21900 3.65200 55.85400 1.000 44.00000 552 ALA D C 1
ATOM 13656 O O . ALA C 1 552 ? 31.10000 4.34100 56.39000 1.000 43.98000 552 ALA D O 1
ATOM 13658 N N . PRO C 1 553 ? 28.93700 4.02800 55.87800 1.000 46.76000 553 PRO D N 1
ATOM 13659 C CA . PRO C 1 553 ? 28.58500 5.38400 56.33400 1.000 49.03000 553 PRO D CA 1
ATOM 13660 C C . PRO C 1 553 ? 28.69800 5.59100 57.83500 1.000 45.60000 553 PRO D C 1
ATOM 13661 O O . PRO C 1 553 ? 28.96000 6.72000 58.26500 1.000 46.36000 553 PRO D O 1
ATOM 13665 N N . GLU C 1 554 ? 28.48600 4.56000 58.65200 1.000 47.35000 554 GLU D N 1
ATOM 13666 C CA . GLU C 1 554 ? 28.41900 4.74500 60.10100 1.000 47.71000 554 GLU D CA 1
ATOM 13667 C C . GLU C 1 554 ? 29.15800 3.62800 60.82700 1.000 46.26000 554 GLU D C 1
ATOM 13668 O O . GLU C 1 554 ? 28.68600 3.10900 61.84200 1.000 47.76000 554 GLU D O 1
ATOM 13674 N N . TRP C 1 555 ? 30.33800 3.26200 60.33200 1.000 41.89000 555 TRP D N 1
ATOM 13675 C CA . TRP C 1 555 ? 31.05400 2.10700 60.85500 1.000 44.01000 555 TRP D CA 1
ATOM 13676 C C . TRP C 1 555 ? 31.65500 2.39900 62.23100 1.000 44.63000 555 TRP D C 1
ATOM 13677 O O . TRP C 1 555 ? 31.83000 3.55200 62.63400 1.000 42.28000 555 TRP D O 1
ATOM 13688 N N . MET C 1 556 ? 31.98300 1.32400 62.95300 1.000 43.74000 556 MET D N 1
ATOM 13689 C CA . MET C 1 556 ? 32.64800 1.46100 64.24500 1.000 49.15000 556 MET D CA 1
ATOM 13690 C C . MET C 1 556 ? 33.57200 0.28600 64.56000 1.000 45.10000 556 MET D C 1
ATOM 13691 O O . MET C 1 556 ? 34.53500 0.44300 65.31700 1.000 50.40000 556 MET D O 1
ATOM 13696 N N . SER C 1 557 ? 33.30400 -0.88500 63.99000 1.000 41.39000 557 SER D N 1
ATOM 13697 C CA . SER C 1 557 ? 34.00500 -2.09800 64.38700 1.000 40.57000 557 SER D CA 1
ATOM 13698 C C . SER C 1 557 ? 35.26200 -2.32600 63.55000 1.000 44.02000 557 SER D C 1
ATOM 13699 O O . SER C 1 557 ? 35.38900 -1.84800 62.42000 1.000 45.68000 557 SER D O 1
ATOM 13702 N N . GLU C 1 558 ? 36.20100 -3.07900 64.13200 1.000 41.04000 558 GLU D N 1
ATOM 13703 C CA . GLU C 1 558 ? 37.40400 -3.46600 63.40000 1.000 42.93000 558 GLU D CA 1
ATOM 13704 C C . GLU C 1 558 ? 37.06400 -4.36800 62.21800 1.000 34.77000 558 GLU D C 1
ATOM 13705 O O . GLU C 1 558 ? 37.78000 -4.37100 61.20200 1.000 36.36000 558 GLU D O 1
ATOM 13711 N N . LYS C 1 559 ? 35.97400 -5.13300 62.33100 1.000 36.28000 559 LYS D N 1
ATOM 13712 C CA . LYS C 1 559 ? 35.44700 -5.85900 61.18200 1.000 38.45000 559 LYS D CA 1
ATOM 13713 C C . LYS C 1 559 ? 35.18400 -4.91500 60.02000 1.000 38.13000 559 LYS D C 1
ATOM 13714 O O . LYS C 1 559 ? 35.49300 -5.23300 58.86600 1.000 38.38000 559 LYS D O 1
ATOM 13720 N N . ALA C 1 560 ? 34.61600 -3.74200 60.31000 1.000 37.26000 560 ALA D N 1
ATOM 13721 C CA . ALA C 1 560 ? 34.35000 -2.77200 59.25400 1.000 38.84000 560 ALA D CA 1
ATOM 13722 C C . ALA C 1 560 ? 35.64400 -2.27100 58.63100 1.000 40.22000 560 ALA D C 1
ATOM 13723 O O . ALA C 1 560 ? 35.70800 -2.04700 57.41700 1.000 43.31000 560 ALA D O 1
ATOM 13725 N N . VAL C 1 561 ? 36.69000 -2.08900 59.44100 1.000 38.61000 561 VAL D N 1
ATOM 13726 C CA . VAL C 1 561 ? 37.96800 -1.64600 58.89200 1.000 41.16000 561 VAL D CA 1
ATOM 13727 C C . VAL C 1 561 ? 38.51900 -2.68600 57.92600 1.000 43.81000 561 VAL D C 1
ATOM 13728 O O . VAL C 1 561 ? 38.98600 -2.35100 56.83000 1.000 45.47000 561 VAL D O 1
ATOM 13732 N N . SER C 1 562 ? 38.45800 -3.96700 58.30300 1.000 42.75000 562 SER D N 1
ATOM 13733 C CA . SER C 1 562 ? 38.96600 -4.99700 57.39900 1.000 33.86000 562 SER D CA 1
ATOM 13734 C C . SER C 1 562 ? 38.10000 -5.11600 56.14800 1.000 34.66000 562 SER D C 1
ATOM 13735 O O . SER C 1 562 ? 38.61800 -5.34400 55.04600 1.000 37.63000 562 SER D O 1
ATOM 13738 N N . ILE C 1 563 ? 36.78100 -4.94800 56.29000 1.000 38.91000 563 ILE D N 1
ATOM 13739 C CA . ILE C 1 563 ? 35.88600 -5.01200 55.13500 1.000 39.39000 563 ILE D CA 1
ATOM 13740 C C . ILE C 1 563 ? 36.19000 -3.87800 54.16200 1.000 39.96000 563 ILE D C 1
ATOM 13741 O O . ILE C 1 563 ? 36.26700 -4.07900 52.94300 1.000 35.99000 563 ILE D O 1
ATOM 13746 N N . GLY C 1 564 ? 36.36100 -2.66500 54.68700 1.000 37.90000 564 GLY D N 1
ATOM 13747 C CA . GLY C 1 564 ? 36.73800 -1.55500 53.83200 1.000 41.46000 564 GLY D CA 1
ATOM 13748 C C . GLY C 1 564 ? 38.08600 -1.76900 53.17400 1.000 43.28000 564 GLY D C 1
ATOM 13749 O O . GLY C 1 564 ? 38.26800 -1.45800 51.99300 1.000 38.30000 564 GLY D O 1
ATOM 13750 N N . THR C 1 565 ? 39.04700 -2.31500 53.92600 1.000 38.47000 565 THR D N 1
ATOM 13751 C CA . THR C 1 565 ? 40.37100 -2.53900 53.35900 1.000 37.73000 565 THR D CA 1
ATOM 13752 C C . THR C 1 565 ? 40.32300 -3.56100 52.23300 1.000 41.00000 565 THR D C 1
ATOM 13753 O O . THR C 1 565 ? 41.01800 -3.40700 51.22500 1.000 43.91000 565 THR D O 1
ATOM 13757 N N . TYR C 1 566 ? 39.50000 -4.60500 52.36400 1.000 34.60000 566 TYR D N 1
ATOM 13758 C CA . TYR C 1 566 ? 39.48000 -5.58200 51.28100 1.000 41.14000 566 TYR D CA 1
ATOM 13759 C C . TYR C 1 566 ? 38.56000 -5.17600 50.13600 1.000 42.01000 566 TYR D C 1
ATOM 13760 O O . TYR C 1 566 ? 38.71600 -5.69500 49.02400 1.000 38.08000 566 TYR D O 1
ATOM 13769 N N . PHE C 1 567 ? 37.62100 -4.25600 50.36500 1.000 37.33000 567 PHE D N 1
ATOM 13770 C CA . PHE C 1 567 ? 36.93500 -3.64000 49.23300 1.000 40.59000 567 PHE D CA 1
ATOM 13771 C C . PHE C 1 567 ? 37.89700 -2.76300 48.44100 1.000 38.18000 567 PHE D C 1
ATOM 13772 O O . PHE C 1 567 ? 37.96600 -2.85400 47.21000 1.000 42.76000 567 PHE D O 1
ATOM 13780 N N . VAL C 1 568 ? 38.66600 -1.92300 49.13900 1.000 36.67000 568 VAL D N 1
ATOM 13781 C CA . VAL C 1 568 ? 39.69300 -1.11500 48.48300 1.000 39.02000 568 VAL D CA 1
ATOM 13782 C C . VAL C 1 568 ? 40.67600 -2.01000 47.73800 1.000 41.86000 568 VAL D C 1
ATOM 13783 O O . VAL C 1 568 ? 40.99000 -1.77900 46.56500 1.000 44.74000 568 VAL D O 1
ATOM 13787 N N . ALA C 1 569 ? 41.16000 -3.05800 48.40900 1.000 44.17000 569 ALA D N 1
ATOM 13788 C CA . ALA C 1 569 ? 42.12300 -3.98000 47.82000 1.000 39.35000 569 ALA D CA 1
ATOM 13789 C C . ALA C 1 569 ? 41.54300 -4.75000 46.64700 1.000 42.34000 569 ALA D C 1
ATOM 13790 O O . ALA C 1 569 ? 42.30200 -5.21700 45.78900 1.000 41.26000 569 ALA D O 1
ATOM 13792 N N . SER C 1 570 ? 40.22000 -4.90800 46.60000 1.000 43.49000 570 SER D N 1
ATOM 13793 C CA . SER C 1 570 ? 39.55600 -5.48700 45.44100 1.000 42.48000 570 SER D CA 1
ATOM 13794 C C . SER C 1 570 ? 39.44900 -4.50900 44.28100 1.000 44.05000 570 SER D C 1
ATOM 13795 O O . SER C 1 570 ? 38.93300 -4.88800 43.22400 1.000 42.98000 570 SER D O 1
ATOM 13798 N N . GLY C 1 571 ? 39.94100 -3.28300 44.44300 1.000 44.21000 571 GLY D N 1
ATOM 13799 C CA . GLY C 1 571 ? 39.87100 -2.28100 43.40000 1.000 46.77000 571 GLY D CA 1
ATOM 13800 C C . GLY C 1 571 ? 38.66800 -1.36800 43.46400 1.000 46.86000 571 GLY D C 1
ATOM 13801 O O . GLY C 1 571 ? 38.31300 -0.76800 42.44300 1.000 48.96000 571 GLY D O 1
ATOM 13802 N N . VAL C 1 572 ? 38.03700 -1.22900 44.62700 1.000 41.02000 572 VAL D N 1
ATOM 13803 C CA . VAL C 1 572 ? 36.76200 -0.53200 44.75900 1.000 47.34000 572 VAL D CA 1
ATOM 13804 C C . VAL C 1 572 ? 36.99100 0.78500 45.49000 1.000 42.46000 572 VAL D C 1
ATOM 13805 O O . VAL C 1 572 ? 37.53000 0.80300 46.60300 1.000 43.51000 572 VAL D O 1
ATOM 13809 N N . PHE C 1 573 ? 36.57900 1.88300 44.86100 1.000 36.12000 573 PHE D N 1
ATOM 13810 C CA . PHE C 1 573 ? 36.51800 3.17500 45.53400 1.000 38.76000 573 PHE D CA 1
ATOM 13811 C C . PHE C 1 573 ? 35.58300 3.07900 46.73300 1.000 44.18000 573 PHE D C 1
ATOM 13812 O O . PHE C 1 573 ? 34.38400 2.83400 46.57200 1.000 43.27000 573 PHE D O 1
ATOM 13820 N N . THR C 1 574 ? 36.12400 3.25900 47.93700 1.000 44.78000 574 THR D N 1
ATOM 13821 C CA . THR C 1 574 ? 35.40200 2.93800 49.16300 1.000 41.38000 574 THR D CA 1
ATOM 13822 C C . THR C 1 574 ? 35.24500 4.18400 50.02200 1.000 42.78000 574 THR D C 1
ATOM 13823 O O . THR C 1 574 ? 36.23900 4.77300 50.46000 1.000 46.31000 574 THR D O 1
ATOM 13827 N N . HIS C 1 575 ? 33.99700 4.56600 50.27800 1.000 47.95000 575 HIS D N 1
ATOM 13828 C CA . HIS C 1 575 ? 33.69000 5.73800 51.08200 1.000 42.21000 575 HIS D CA 1
ATOM 13829 C C . HIS C 1 575 ? 33.49200 5.35100 52.54200 1.000 42.85000 575 HIS D C 1
ATOM 13830 O O . HIS C 1 575 ? 32.92400 4.29900 52.85000 1.000 43.14000 575 HIS D O 1
ATOM 13837 N N . LEU C 1 576 ? 33.96700 6.21400 53.43500 1.000 46.41000 576 LEU D N 1
ATOM 13838 C CA . LEU C 1 576 ? 33.80400 6.05400 54.87400 1.000 46.20000 576 LEU D CA 1
ATOM 13839 C C . LEU C 1 576 ? 33.10200 7.28300 55.43100 1.000 47.59000 576 LEU D C 1
ATOM 13840 O O . LEU C 1 576 ? 33.52300 8.41500 55.16800 1.000 49.94000 576 LEU D O 1
ATOM 13845 N N . GLY C 1 577 ? 32.03200 7.06100 56.19200 1.000 45.79000 577 GLY D N 1
ATOM 13846 C CA . GLY C 1 577 ? 31.30800 8.14500 56.82400 1.000 49.44000 577 GLY D CA 1
ATOM 13847 C C . GLY C 1 577 ? 31.77400 8.50500 58.21300 1.000 52.94000 577 GLY D C 1
ATOM 13848 O O . GLY C 1 577 ? 31.40800 9.56500 58.72900 1.000 49.73000 577 GLY D O 1
ATOM 13849 N N . VAL C 1 578 ? 32.56800 7.64000 58.83800 1.000 50.31000 578 VAL D N 1
ATOM 13850 C CA . VAL C 1 578 ? 33.21300 7.91500 60.11600 1.000 44.59000 578 VAL D CA 1
ATOM 13851 C C . VAL C 1 578 ? 34.71100 8.00000 59.86100 1.000 47.26000 578 VAL D C 1
ATOM 13852 O O . VAL C 1 578 ? 35.27500 7.14400 59.16900 1.000 46.94000 578 VAL D O 1
ATOM 13856 N N . VAL C 1 579 ? 35.34700 9.03100 60.40000 1.000 46.35000 579 VAL D N 1
ATOM 13857 C CA . VAL C 1 579 ? 36.77200 9.25500 60.12500 1.000 47.55000 579 VAL D CA 1
ATOM 13858 C C . VAL C 1 579 ? 37.59400 8.15700 60.79200 1.000 49.96000 579 VAL D C 1
ATOM 13859 O O . VAL C 1 579 ? 37.34800 7.82900 61.96700 1.000 48.74000 579 VAL D O 1
ATOM 13863 N N . PRO C 1 580 ? 38.55800 7.55800 60.09900 1.000 49.96000 580 PRO D N 1
ATOM 13864 C CA . PRO C 1 580 ? 39.41900 6.55400 60.73200 1.000 44.63000 580 PRO D CA 1
ATOM 13865 C C . PRO C 1 580 ? 40.49700 7.21900 61.56700 1.000 49.05000 580 PRO D C 1
ATOM 13866 O O . PRO C 1 580 ? 40.87900 8.36900 61.30100 1.000 50.56000 580 PRO D O 1
ATOM 13870 N N . PRO C 1 581 ? 41.02000 6.53000 62.58500 1.000 51.69000 581 PRO D N 1
ATOM 13871 C CA . PRO C 1 581 ? 42.06100 7.12700 63.45300 1.000 50.65000 581 PRO D CA 1
ATOM 13872 C C . PRO C 1 581 ? 43.42900 7.15800 62.78100 1.000 49.36000 581 PRO D C 1
ATOM 13873 O O . PRO C 1 581 ? 44.39200 6.50600 63.19800 1.000 50.29000 581 PRO D O 1
ATOM 13877 N N . VAL C 1 582 ? 43.53300 7.93800 61.70600 1.000 48.69000 582 VAL D N 1
ATOM 13878 C CA . VAL C 1 582 ? 44.75900 7.98700 60.91500 1.000 53.74000 582 VAL D CA 1
ATOM 13879 C C . VAL C 1 582 ? 45.20100 9.42800 60.70300 1.000 49.99000 582 VAL D C 1
ATOM 13880 O O . VAL C 1 582 ? 46.32800 9.68100 60.26200 1.000 52.44000 582 VAL D O 1
ATOM 13884 N N . MET C 1 583 ? 44.32300 10.38400 61.02000 1.000 52.48000 583 MET D N 1
ATOM 13885 C CA . MET C 1 583 ? 44.60000 11.78600 60.72500 1.000 55.64000 583 MET D CA 1
ATOM 13886 C C . MET C 1 583 ? 45.80200 12.33300 61.48600 1.000 56.44000 583 MET D C 1
ATOM 13887 O O . MET C 1 583 ? 46.23500 13.45400 61.19800 1.000 63.36000 583 MET D O 1
ATOM 13892 N N . GLY C 1 584 ? 46.35100 11.58100 62.43900 1.000 55.39000 584 GLY D N 1
ATOM 13893 C CA . GLY C 1 584 ? 47.60200 11.97500 63.05800 1.000 51.42000 584 GLY D CA 1
ATOM 13894 C C . GLY C 1 584 ? 48.81300 11.82100 62.16400 1.000 48.65000 584 GLY D C 1
ATOM 13895 O O . GLY C 1 584 ? 49.87300 12.36400 62.48800 1.000 52.27000 584 GLY D O 1
ATOM 13896 N N . SER C 1 585 ? 48.67600 11.09400 61.05300 1.000 49.05000 585 SER D N 1
ATOM 13897 C CA . SER C 1 585 ? 49.74500 10.89200 60.08000 1.000 47.67000 585 SER D CA 1
ATOM 13898 C C . SER C 1 585 ? 49.18300 11.20300 58.69700 1.000 53.16000 585 SER D C 1
ATOM 13899 O O . SER C 1 585 ? 48.34400 10.45700 58.18800 1.000 47.54000 585 SER D O 1
ATOM 13902 N N . GLN C 1 586 ? 49.63300 12.30500 58.09200 1.000 53.20000 586 GLN D N 1
ATOM 13903 C CA . GLN C 1 586 ? 49.16000 12.60500 56.74600 1.000 55.43000 586 GLN D CA 1
ATOM 13904 C C . GLN C 1 586 ? 49.88000 11.78700 55.68500 1.000 48.55000 586 GLN D C 1
ATOM 13905 O O . GLN C 1 586 ? 49.37400 11.67400 54.56400 1.000 56.51000 586 GLN D O 1
ATOM 13911 N N . LYS C 1 587 ? 51.03200 11.20100 56.01000 1.000 42.42000 587 LYS D N 1
ATOM 13912 C CA . LYS C 1 587 ? 51.61900 10.20300 55.12300 1.000 48.65000 587 LYS D CA 1
ATOM 13913 C C . LYS C 1 587 ? 50.68200 9.01100 54.96200 1.000 49.59000 587 LYS D C 1
ATOM 13914 O O . LYS C 1 587 ? 50.34100 8.62000 53.83800 1.000 49.10000 587 LYS D O 1
ATOM 13920 N N . VAL C 1 588 ? 50.24200 8.43100 56.08400 1.000 43.82000 588 VAL D N 1
ATOM 13921 C CA . VAL C 1 588 ? 49.31500 7.30200 56.03100 1.000 46.48000 588 VAL D CA 1
ATOM 13922 C C . VAL C 1 588 ? 47.99200 7.72500 55.40400 1.000 49.85000 588 VAL D C 1
ATOM 13923 O O . VAL C 1 588 ? 47.38700 6.97200 54.63000 1.000 48.29000 588 VAL D O 1
ATOM 13927 N N . ALA C 1 589 ? 47.52200 8.93400 55.72300 1.000 49.19000 589 ALA D N 1
ATOM 13928 C CA . ALA C 1 589 ? 46.26800 9.42000 55.15400 1.000 48.73000 589 ALA D CA 1
ATOM 13929 C C . ALA C 1 589 ? 46.35700 9.51600 53.63500 1.000 49.52000 589 ALA D C 1
ATOM 13930 O O . ALA C 1 589 ? 45.45100 9.07400 52.91600 1.000 55.28000 589 ALA D O 1
ATOM 13932 N N . LYS C 1 590 ? 47.45200 10.08600 53.12800 1.000 45.85000 590 LYS D N 1
ATOM 13933 C CA . LYS C 1 590 ? 47.64200 10.17100 51.68600 1.000 49.69000 590 LYS D CA 1
ATOM 13934 C C . LYS C 1 590 ? 47.71200 8.78400 51.06500 1.000 52.79000 590 LYS D C 1
ATOM 13935 O O . LYS C 1 590 ? 47.07200 8.51800 50.04100 1.000 54.29000 590 LYS D O 1
ATOM 13941 N N . ILE C 1 591 ? 48.48200 7.88000 51.68100 1.000 54.17000 591 ILE D N 1
ATOM 13942 C CA . ILE C 1 591 ? 48.61300 6.53000 51.13700 1.000 50.37000 591 ILE D CA 1
ATOM 13943 C C . ILE C 1 591 ? 47.25000 5.85300 51.05300 1.000 48.70000 591 ILE D C 1
ATOM 13944 O O . ILE C 1 591 ? 46.93200 5.18500 50.06200 1.000 55.68000 591 ILE D O 1
ATOM 13949 N N . LEU C 1 592 ? 46.41200 6.04000 52.07300 1.000 45.99000 592 LEU D N 1
ATOM 13950 C CA . LEU C 1 592 ? 45.11800 5.37100 52.10300 1.000 48.56000 592 LEU D CA 1
ATOM 13951 C C . LEU C 1 592 ? 44.10900 6.00500 51.15600 1.000 50.54000 592 LEU D C 1
ATOM 13952 O O . LEU C 1 592 ? 43.22400 5.30700 50.64600 1.000 45.56000 592 LEU D O 1
ATOM 13957 N N . THR C 1 593 ? 44.21100 7.30900 50.90900 1.000 50.99000 593 THR D N 1
ATOM 13958 C CA . THR C 1 593 ? 43.22500 8.00200 50.09400 1.000 47.64000 593 THR D CA 1
ATOM 13959 C C . THR C 1 593 ? 43.71900 8.32500 48.68800 1.000 51.14000 593 THR D C 1
ATOM 13960 O O . THR C 1 593 ? 42.94800 8.86200 47.88700 1.000 59.55000 593 THR D O 1
ATOM 13964 N N . GLU C 1 594 ? 44.97000 8.00100 48.36100 1.000 52.80000 594 GLU D N 1
ATOM 13965 C CA . GLU C 1 594 ? 45.52700 8.36900 47.06500 1.000 51.13000 594 GLU D CA 1
ATOM 13966 C C . GLU C 1 594 ? 46.48100 7.31100 46.52700 1.000 49.49000 594 GLU D C 1
ATOM 13967 O O . GLU C 1 594 ? 46.30200 6.80900 45.41400 1.000 51.18000 594 GLU D O 1
ATOM 13973 N N . ASP C 1 595 ? 47.50000 6.96400 47.31400 1.000 50.24000 595 ASP D N 1
ATOM 13974 C CA . ASP C 1 595 ? 48.64200 6.24100 46.76800 1.000 54.04000 595 ASP D CA 1
ATOM 13975 C C . ASP C 1 595 ? 48.36800 4.75400 46.56200 1.000 54.02000 595 ASP D C 1
ATOM 13976 O O . ASP C 1 595 ? 48.94700 4.15000 45.65100 1.000 48.57000 595 ASP D O 1
ATOM 13981 N N . VAL C 1 596 ? 47.50400 4.14100 47.37600 1.000 49.19000 596 VAL D N 1
ATOM 13982 C CA . VAL C 1 596 ? 47.21700 2.72300 47.17700 1.000 50.17000 596 VAL D CA 1
ATOM 13983 C C . VAL C 1 596 ? 46.44300 2.48400 45.88800 1.000 51.31000 596 VAL D C 1
ATOM 13984 O O . VAL C 1 596 ? 46.37300 1.34200 45.41600 1.000 54.76000 596 VAL D O 1
ATOM 13988 N N . GLU C 1 597 ? 45.84200 3.52800 45.31200 1.000 48.09000 597 GLU D N 1
ATOM 13989 C CA . GLU C 1 597 ? 45.16100 3.36900 44.03200 1.000 54.17000 597 GLU D CA 1
ATOM 13990 C C . GLU C 1 597 ? 46.13400 2.92300 42.95000 1.000 55.61000 597 GLU D C 1
ATOM 13991 O O . GLU C 1 597 ? 45.80500 2.06900 42.11800 1.000 51.80000 597 GLU D O 1
ATOM 13997 N N . ASP C 1 598 ? 47.34600 3.48100 42.95600 1.000 58.73000 598 ASP D N 1
ATOM 13998 C CA . ASP C 1 598 ? 48.35500 3.08700 41.98200 1.000 59.30000 598 ASP D CA 1
ATOM 13999 C C . ASP C 1 598 ? 48.80300 1.64400 42.16400 1.000 51.90000 598 ASP D C 1
ATOM 14000 O O . ASP C 1 598 ? 49.37000 1.06400 41.23100 1.000 56.89000 598 ASP D O 1
ATOM 14005 N N . ILE C 1 599 ? 48.55900 1.05000 43.32400 1.000 46.98000 599 ILE D N 1
ATOM 14006 C CA . ILE C 1 599 ? 48.98700 -0.31300 43.61100 1.000 50.87000 599 ILE D CA 1
ATOM 14007 C C . ILE C 1 599 ? 47.88400 -1.32500 43.32100 1.000 53.68000 599 ILE D C 1
ATOM 14008 O O . ILE C 1 599 ? 48.09000 -2.28400 42.58200 1.000 49.00000 599 ILE D O 1
ATOM 14013 N N . ILE C 1 600 ? 46.69700 -1.12400 43.89900 1.000 50.76000 600 ILE D N 1
ATOM 14014 C CA . ILE C 1 600 ? 45.64400 -2.13100 43.84900 1.000 51.56000 600 ILE D CA 1
ATOM 14015 C C . ILE C 1 600 ? 44.36900 -1.61100 43.19400 1.000 54.56000 600 ILE D C 1
ATOM 14016 O O . ILE C 1 600 ? 43.35500 -2.31200 43.18500 1.000 51.94000 600 ILE D O 1
ATOM 14021 N N . GLY C 1 601 ? 44.39100 -0.39600 42.65200 1.000 49.64000 601 GLY D N 1
ATOM 14022 C CA . GLY C 1 601 ? 43.25400 0.11400 41.91200 1.000 50.86000 601 GLY D CA 1
ATOM 14023 C C . GLY C 1 601 ? 42.07400 0.56700 42.74100 1.000 50.74000 601 GLY D C 1
ATOM 14024 O O . GLY C 1 601 ? 41.00800 0.83300 42.17500 1.000 52.05000 601 GLY D O 1
ATOM 14025 N N . GLY C 1 602 ? 42.22300 0.65800 44.06500 1.000 49.50000 602 GLY D N 1
ATOM 14026 C CA . GLY C 1 602 ? 41.17400 1.16800 44.91900 1.000 45.06000 602 GLY D CA 1
ATOM 14027 C C . GLY C 1 602 ? 41.74500 2.15500 45.92100 1.000 42.21000 602 GLY D C 1
ATOM 14028 O O . GLY C 1 602 ? 42.96300 2.28500 46.06800 1.000 40.62000 602 GLY D O 1
ATOM 14029 N N . LYS C 1 603 ? 40.84300 2.84900 46.61200 1.000 38.43000 603 LYS D N 1
ATOM 14030 C CA . LYS C 1 603 ? 41.26800 3.86200 47.56900 1.000 44.91000 603 LYS D CA 1
ATOM 14031 C C . LYS C 1 603 ? 40.10300 4.23300 48.47300 1.000 46.10000 603 LYS D C 1
ATOM 14032 O O . LYS C 1 603 ? 38.93200 4.06500 48.11600 1.000 48.65000 603 LYS D O 1
ATOM 14038 N N . PHE C 1 604 ? 40.44900 4.75300 49.64700 1.000 39.32000 604 PHE D N 1
ATOM 14039 C CA . PHE C 1 604 ? 39.48400 5.23100 50.62300 1.000 46.28000 604 PHE D CA 1
ATOM 14040 C C . PHE C 1 604 ? 39.13000 6.68900 50.35400 1.000 46.88000 604 PHE D C 1
ATOM 14041 O O . PHE C 1 604 ? 39.89900 7.44400 49.75400 1.000 53.04000 604 PHE D O 1
ATOM 14049 N N . TYR C 1 605 ? 37.94600 7.07800 50.81700 1.000 42.62000 605 TYR D N 1
ATOM 14050 C CA . TYR C 1 605 ? 37.46800 8.44800 50.66100 1.000 44.39000 605 TYR D CA 1
ATOM 14051 C C . TYR C 1 605 ? 36.60900 8.79200 51.86500 1.000 42.89000 605 TYR D C 1
ATOM 14052 O O . TYR C 1 605 ? 35.55500 8.18400 52.06400 1.000 49.18000 605 TYR D O 1
ATOM 14061 N N . VAL C 1 606 ? 37.05500 9.75700 52.66400 1.000 41.27000 606 VAL D N 1
ATOM 14062 C CA . VAL C 1 606 ? 36.39400 10.10900 53.91600 1.000 42.20000 606 VAL D CA 1
ATOM 14063 C C . VAL C 1 606 ? 35.45400 11.27900 53.66900 1.000 47.10000 606 VAL D C 1
ATOM 14064 O O . VAL C 1 606 ? 35.85600 12.30100 53.09800 1.000 52.55000 606 VAL D O 1
ATOM 14068 N N . GLU C 1 607 ? 34.20100 11.13100 54.10000 1.000 47.76000 607 GLU D N 1
ATOM 14069 C CA . GLU C 1 607 ? 33.19600 12.17900 53.97700 1.000 46.52000 607 GLU D CA 1
ATOM 14070 C C . GLU C 1 607 ? 32.02200 11.88500 54.90300 1.000 47.87000 607 GLU D C 1
ATOM 14071 O O . GLU C 1 607 ? 31.11600 11.12600 54.53500 1.000 51.87000 607 GLU D O 1
ATOM 14077 N N . PRO C 1 608 ? 31.99900 12.46400 56.10700 1.000 46.63000 608 PRO D N 1
ATOM 14078 C CA . PRO C 1 608 ? 30.87200 12.21900 57.02000 1.000 49.69000 608 PRO D CA 1
ATOM 14079 C C . PRO C 1 608 ? 29.54300 12.77100 56.52700 1.000 48.70000 608 PRO D C 1
ATOM 14080 O O . PRO C 1 608 ? 28.50300 12.41100 57.09400 1.000 47.14000 608 PRO D O 1
ATOM 14084 N N . ASP C 1 609 ? 29.53800 13.62100 55.50000 1.000 49.37000 609 ASP D N 1
ATOM 14085 C CA . ASP C 1 609 ? 28.30000 14.18500 54.97700 1.000 48.05000 609 ASP D CA 1
ATOM 14086 C C . ASP C 1 609 ? 27.71400 13.25600 53.92300 1.000 52.40000 609 ASP D C 1
ATOM 14087 O O . ASP C 1 609 ? 28.35000 13.04200 52.88100 1.000 52.08000 609 ASP D O 1
ATOM 14092 N N . PRO C 1 610 ? 26.51100 12.71400 54.13300 1.000 50.31000 610 PRO D N 1
ATOM 14093 C CA . PRO C 1 610 ? 25.99100 11.69900 53.20000 1.000 43.60000 610 PRO D CA 1
ATOM 14094 C C . PRO C 1 610 ? 25.72200 12.20900 51.79500 1.000 48.20000 610 PRO D C 1
ATOM 14095 O O . PRO C 1 610 ? 25.96600 11.47200 50.83200 1.000 48.00000 610 PRO D O 1
ATOM 14099 N N . VAL C 1 611 ? 25.21800 13.43600 51.63200 1.000 52.29000 611 VAL D N 1
ATOM 14100 C CA . VAL C 1 611 ? 24.83500 13.86900 50.28800 1.000 50.86000 611 VAL D CA 1
ATOM 14101 C C . VAL C 1 611 ? 26.05600 14.30100 49.48100 1.000 49.61000 611 VAL D C 1
ATOM 14102 O O . VAL C 1 611 ? 26.12800 14.05100 48.27400 1.000 53.84000 611 VAL D O 1
ATOM 14106 N N . LYS C 1 612 ? 27.04500 14.93100 50.12100 1.000 50.58000 612 LYS D N 1
ATOM 14107 C CA . LYS C 1 612 ? 28.28200 15.23300 49.40800 1.000 53.77000 612 LYS D CA 1
ATOM 14108 C C . LYS C 1 612 ? 29.03800 13.95300 49.07200 1.000 52.30000 612 LYS D C 1
ATOM 14109 O O . LYS C 1 612 ? 29.64700 13.84000 47.99600 1.000 50.94000 612 LYS D O 1
ATOM 14115 N N . ALA C 1 613 ? 28.99500 12.97100 49.97700 1.000 41.93000 613 ALA D N 1
ATOM 14116 C CA . ALA C 1 613 ? 29.56400 11.66400 49.67800 1.000 46.93000 613 ALA D CA 1
ATOM 14117 C C . ALA C 1 613 ? 28.86800 11.02400 48.48500 1.000 47.86000 613 ALA D C 1
ATOM 14118 O O . ALA C 1 613 ? 29.52500 10.44900 47.61200 1.000 44.86000 613 ALA D O 1
ATOM 14120 N N . ALA C 1 614 ? 27.53600 11.11400 48.43100 1.000 51.78000 614 ALA D N 1
ATOM 14121 C CA . ALA C 1 614 ? 26.80200 10.57700 47.29000 1.000 49.91000 614 ALA D CA 1
ATOM 14122 C C . ALA C 1 614 ? 27.18100 11.29800 46.00300 1.000 52.84000 614 ALA D C 1
ATOM 14123 O O . ALA C 1 614 ? 27.32900 10.66600 44.95100 1.000 56.12000 614 ALA D O 1
ATOM 14125 N N . GLU C 1 615 ? 27.33900 12.62300 46.06900 1.000 52.16000 615 GLU D N 1
ATOM 14126 C CA . GLU C 1 615 ? 27.77200 13.39200 44.90700 1.000 51.60000 615 GLU D CA 1
ATOM 14127 C C . GLU C 1 615 ? 29.11100 12.88800 44.38100 1.000 48.47000 615 GLU D C 1
ATOM 14128 O O . GLU C 1 615 ? 29.26800 12.63600 43.18200 1.000 51.12000 615 GLU D O 1
ATOM 14134 N N . THR C 1 616 ? 30.09100 12.74900 45.27100 1.000 52.17000 616 THR D N 1
ATOM 14135 C CA . THR C 1 616 ? 31.40800 12.34400 44.78700 1.000 47.01000 616 THR D CA 1
ATOM 14136 C C . THR C 1 616 ? 31.40300 10.89500 44.32100 1.000 45.87000 616 THR D C 1
ATOM 14137 O O . THR C 1 616 ? 32.05900 10.56300 43.32300 1.000 48.90000 616 THR D O 1
ATOM 14141 N N . ILE C 1 617 ? 30.66000 10.01100 44.99900 1.000 43.28000 617 ILE D N 1
ATOM 14142 C CA . ILE C 1 617 ? 30.53800 8.63100 44.54000 1.000 44.98000 617 ILE D CA 1
ATOM 14143 C C . ILE C 1 617 ? 29.93300 8.58500 43.14200 1.000 46.31000 617 ILE D C 1
ATOM 14144 O O . ILE C 1 617 ? 30.39100 7.83300 42.27200 1.000 43.85000 617 ILE D O 1
ATOM 14149 N N . TYR C 1 618 ? 28.89800 9.39600 42.90400 1.000 48.16000 618 TYR D N 1
ATOM 14150 C CA . TYR C 1 618 ? 28.26200 9.43200 41.59300 1.000 47.90000 618 TYR D CA 1
ATOM 14151 C C . TYR C 1 618 ? 29.21800 9.96200 40.53200 1.000 47.75000 618 TYR D C 1
ATOM 14152 O O . TYR C 1 618 ? 29.23500 9.46600 39.40000 1.000 53.06000 618 TYR D O 1
ATOM 14161 N N . ASN C 1 619 ? 30.03200 10.95800 40.88200 1.000 50.23000 619 ASN D N 1
ATOM 14162 C CA . ASN C 1 619 ? 31.00500 11.47300 39.92100 1.000 50.03000 619 ASN D CA 1
ATOM 14163 C C . ASN C 1 619 ? 32.08700 10.44000 39.62000 1.000 51.75000 619 ASN D C 1
ATOM 14164 O O . ASN C 1 619 ? 32.56300 10.34500 38.48200 1.000 57.07000 619 ASN D O 1
ATOM 14169 N N . VAL C 1 620 ? 32.48400 9.65500 40.62400 1.000 47.52000 620 VAL D N 1
ATOM 14170 C CA . VAL C 1 620 ? 33.44700 8.58100 40.38600 1.000 51.17000 620 VAL D CA 1
ATOM 14171 C C . VAL C 1 620 ? 32.84400 7.52900 39.46300 1.000 50.88000 620 VAL D C 1
ATOM 14172 O O . VAL C 1 620 ? 33.51000 7.02800 38.54700 1.000 47.93000 620 VAL D O 1
ATOM 14176 N N . ILE C 1 621 ? 31.57400 7.18400 39.68600 1.000 50.53000 621 ILE D N 1
ATOM 14177 C CA . ILE C 1 621 ? 30.87300 6.26100 38.79600 1.000 51.12000 621 ILE D CA 1
ATOM 14178 C C . ILE C 1 621 ? 30.84500 6.81300 37.37400 1.000 50.56000 621 ILE D C 1
ATOM 14179 O O . ILE C 1 621 ? 31.06200 6.08000 36.39800 1.000 50.07000 621 ILE D O 1
ATOM 14184 N N . LEU C 1 622 ? 30.60000 8.11900 37.23900 1.000 47.38000 622 LEU D N 1
ATOM 14185 C CA . LEU C 1 622 ? 30.56600 8.74100 35.91800 1.000 49.38000 622 LEU D CA 1
ATOM 14186 C C . LEU C 1 622 ? 31.92600 8.67300 35.23200 1.000 52.14000 622 LEU D C 1
ATOM 14187 O O . LEU C 1 622 ? 32.00800 8.39500 34.03200 1.000 50.67000 622 LEU D O 1
ATOM 14192 N N . GLU C 1 623 ? 33.00400 8.94200 35.97200 1.000 47.66000 623 GLU D N 1
ATOM 14193 C CA . GLU C 1 623 ? 34.33400 8.86500 35.36900 1.000 50.89000 623 GLU D CA 1
ATOM 14194 C C . GLU C 1 623 ? 34.67900 7.43200 34.98400 1.000 51.07000 623 GLU D C 1
ATOM 14195 O O . GLU C 1 623 ? 35.33400 7.19800 33.95900 1.000 54.90000 623 GLU D O 1
ATOM 14201 N N . LYS C 1 624 ? 34.24700 6.45800 35.79200 1.000 49.32000 624 LYS D N 1
ATOM 14202 C CA . LYS C 1 624 ? 34.39000 5.05900 35.40100 1.000 45.01000 624 LYS D CA 1
ATOM 14203 C C . LYS C 1 624 ? 33.68900 4.79400 34.07500 1.000 49.15000 624 LYS D C 1
ATOM 14204 O O . LYS C 1 624 ? 34.24100 4.12400 33.19400 1.000 49.30000 624 LYS D O 1
ATOM 14210 N N . ARG C 1 625 ? 32.46800 5.31500 33.92000 1.000 53.46000 625 ARG D N 1
ATOM 14211 C CA . ARG C 1 625 ? 31.75900 5.17800 32.64800 1.000 53.53000 625 ARG D CA 1
ATOM 14212 C C . ARG C 1 625 ? 32.54200 5.82200 31.51000 1.000 52.05000 625 ARG D C 1
ATOM 14213 O O . ARG C 1 625 ? 32.67300 5.24100 30.42500 1.000 50.05000 625 ARG D O 1
ATOM 14221 N N . LYS C 1 626 ? 33.07300 7.02400 31.74700 1.000 52.82000 626 LYS D N 1
ATOM 14222 C CA . LYS C 1 626 ? 33.85900 7.72600 30.73600 1.000 55.82000 626 LYS D CA 1
ATOM 14223 C C . LYS C 1 626 ? 35.03600 6.88000 30.26700 1.000 52.98000 626 LYS D C 1
ATOM 14224 O O . LYS C 1 626 ? 35.26000 6.72100 29.06200 1.000 56.36000 626 LYS D O 1
ATOM 14230 N N . LYS C 1 627 ? 35.80000 6.32600 31.21400 1.000 51.55000 627 LYS D N 1
ATOM 14231 C CA . LYS C 1 627 ? 36.98100 5.54600 30.85300 1.000 55.00000 627 LYS D CA 1
ATOM 14232 C C . LYS C 1 627 ? 36.61900 4.30300 30.05000 1.000 54.91000 627 LYS D C 1
ATOM 14233 O O . LYS C 1 627 ? 37.44300 3.80600 29.27400 1.000 59.76000 627 LYS D O 1
ATOM 14239 N N . LEU C 1 628 ? 35.40300 3.78700 30.21800 1.000 53.24000 628 LEU D N 1
ATOM 14240 C CA . LEU C 1 628 ? 34.95800 2.62200 29.46500 1.000 58.92000 628 LEU D CA 1
ATOM 14241 C C . LEU C 1 628 ? 34.42200 2.97300 28.08200 1.000 58.05000 628 LEU D C 1
ATOM 14242 O O . LEU C 1 628 ? 34.08300 2.06200 27.31800 1.000 58.39000 628 LEU D O 1
ATOM 14247 N N . GLY C 1 629 ? 34.33700 4.25600 27.74000 1.000 55.41000 629 GLY D N 1
ATOM 14248 C CA . GLY C 1 629 ? 33.75700 4.64200 26.47000 1.000 57.54000 629 GLY D CA 1
ATOM 14249 C C . GLY C 1 629 ? 32.25500 4.49700 26.39600 1.000 61.77000 629 GLY D C 1
ATOM 14250 O O . GLY C 1 629 ? 31.69800 4.46900 25.29600 1.000 57.80000 629 GLY D O 1
ATOM 14251 N N . TRP C 1 630 ? 31.56800 4.39700 27.56600 1.000 58.62000 630 TRP D N 1
ATOM 14252 C CA . TRP C 1 630 ? 30.12700 4.26300 27.70200 1.000 53.91000 630 TRP D CA 1
ATOM 14253 C C . TRP C 1 630 ? 29.46300 5.63400 27.78100 1.000 55.94000 630 TRP D C 1
ATOM 14254 O O . TRP C 1 630 ? 30.05600 6.59100 28.29000 1.000 51.45000 630 TRP D O 1
ATOM 14265 N N . PRO C 1 631 ? 28.23100 5.75300 27.28800 1.000 52.36000 631 PRO D N 1
ATOM 14266 C CA . PRO C 1 631 ? 27.49600 7.00900 27.45900 1.000 54.78000 631 PRO D CA 1
ATOM 14267 C C . PRO C 1 631 ? 27.22000 7.27200 28.93000 1.000 57.74000 631 PRO D C 1
ATOM 14268 O O . PRO C 1 631 ? 27.14900 6.34900 29.74500 1.000 53.59000 631 PRO D O 1
ATOM 14272 N N . LEU C 1 632 ? 27.06700 8.54800 29.26600 1.000 51.98000 632 LEU D N 1
ATOM 14273 C CA . LEU C 1 632 ? 26.82600 8.94600 30.64800 1.000 55.06000 632 LEU D CA 1
ATOM 14274 C C . LEU C 1 632 ? 25.33500 8.98900 30.96300 1.000 61.34000 632 LEU D C 1
ATOM 14275 O O . LEU C 1 632 ? 24.89100 9.80500 31.77200 1.000 67.14000 632 LEU D O 1
#

Radius of gyration: 40.8 Å; Cα contacts (8 Å, |Δi|>4): 4324; chains: 3; bounding box: 121×92×117 Å

InterPro domains:
  IPR004137 Hydroxylamine reductase/Ni-containing CO dehydrogenase [PF03063] (53-610)
  IPR004137 Hydroxylamine reductase/Ni-containing CO dehydrogenase [PTHR30109] (15-630)
  IPR010047 Ni-containing CO dehydrogenase [PIRSF005023] (14-629)
  IPR010047 Ni-containing CO dehydrogenase [TIGR01702] (17-629)
  IPR010047 Ni-containing CO dehydrogenase [cd01915] (20-630)
  IPR011254 Prismane-like superfamily [SSF56821] (11-630)
  IPR016099 Prismane-like, alpha/beta-sandwich [G3DSA:3.40.50.2030] (246-416)
  IPR016099 Prismane-like, alpha/beta-sandwich [G3DSA:3.40.50.2030] (419-631)
  IPR016101 CO dehydrogenase, alpha-bundle [G3DSA:1.20.1270.30] (70-245)

Sequence (1892 aa):
MAEYIKYRVPAKGVSATKGVAELIEKAEEEGIKTAWHRLLEQQPQCAFGQLGVCCRNCAMGPCRIDPFGSGPTKGVCGAGADTIVARNLLRMIAAGAAAHSDHARDVVEVFKGVAEGRFQYYKLTDVEKLKSLAETLGISTEGKDEHEIARELAEVLEWEFGKPGDEPLRMLALAPKKRIKVWEKAGVLPRAIDREVCECMHRTHIGVDADPVSLLLHGIRTSLADGWSGSMMATYLSDILFGTPKPLKAEANLGVLKEDYVNIVVHGHNPILSTKIAEIAMSEEMQKFAKKYGAKGVNVVGMCCTGNEVLMRLGVPIAGSFLMQELAIITGAVEAIIVDYQCIMPAIVDVAQCYHTKVITTEPKGHIPGAVHIEFNAEKADEIAKEIVRIAIENYPNRPRDRVHIPKHKMEAIAGFSVEAIVEALGGTLEPLINALRDGTIKGIVGIVGCNNPKVKHNYSHVTLAKELIKRDVLVVGTGCWSIAAAMEGLMSPKAVDLAGPGLKKICEALNIPPCLHMGSCVDCSRILIALGALADALGVDISDLPAAGSAPEWMSEKAVSIGTYFVASGVFTHLGVVPPVMGSQKVAKILTEDVEDIIGGKFYVEPDPVKAAETIYNVILEKRKKLGWPLAEYIKYRVPAKGVSATKGVAELIEKAEEEGIKTAWHRLLEQQPQCAFGQLGVCCRNCAMGPCRIDPFGSGPTKGVCGAGADTIVARNLLRMIAAGAAAHSDHARDVVEVFKGVAEGRFQYYKLTDVEKLKSLAETLGISTEGKDEHEIARELAEVLEWEFGKPGDEPLRMLALAPKKRIKVWEKAGVLPRAIDREVCECMHRTHIGVDADPVSLLLHGIRTSLADGWSGSMMATYLSDILFGTPKPLKAEANLGVLKEDYVNIVVHGHNPILSTKIAEIAMSEEMQKFAKKYGAKGVNVVGMCCTGNEVLMRLGVPIAGSFLMQELAIITGAVEAIIVDYQCIMPAIVDVAQCYHTKVITTEPKGHIPGAVHIEFNAEKADEIAKEIVRIAIENYPNRPRDRVHIPKHKMEAIAGFSVEAIVEALGGTLEPLINALRDGTIKGIVGIVGCNNPKVKHNYSHVTLAKELIKRDVLVVGTGCWSIAAAMEGLMSPKAVDLAGPGLKKICEALNIPPCLHMGSCCVDCSRILIALGALADALGVDISDLPAAGSAPEWMSEKAVSIGTYFVASGVFTHLGVVPPVMGSQKVAKILTEDVEDIIGGKFYVEPDPVKAAETIYNVILEKRKKLGWPLYIKYRVPAKGVSATKGVAELIEKAEEEGIKTAWHRLLEQQPQCAFGQLGVCCRNCAMGPCRIDPFGSGPTKGVCGAGADTIVARNLLRMIAAGAAAHSDHARDVVEVFKGVAEGRFQYYKLTDVEKLKSLAETLGISTEGKDEHEIARELAEVLEWEFGKPGDEPLRMLALAPKKRIKVWEKAGVLPRAIDREVCECMHRTHIGVDADPVSLLLHGIRTSLADGWSGSMMATYLSDILFGTPKPLKAEANLGVLKEDYVNIVVHGHNPILSTKIAEIAMSEEMQKFAKKYGAKGVNVVGMCCTGNEVLMRLGVPIAGSFLMQELAIITGAVEAIIVDYQCIMPAIVDVAQCYHTKVITTEPKGHIPGAVHIEFNAEKADEIAKEIVRIAIENYPNRPRDRVHIPKHKMEAIAGFSVEAIVEALGGTLEPLINALRDGTIKGIVGIVGCNNPKVKHNYSHVTLAKELIKRDVLVVGTGCWSIAAAMEGLMSPKAVDLAGPGLKKICEALNIPPCLHMGSCCVDCSRILIALGALADALGVDISDLPAAGSAPEWMSEKAVSIGTYFVASGVFTHLGVVPPVMGSQKVAKILTEDVEDIIGGKFYVEPDPVKAAETIYNVILEKRKKLGWPL

Solvent-accessible surface area: 66820 Å² total; per-residue (Å²): 208,77,102,212,33,144,114,161,15,110,13,180,45,16,19,18,10,132,6,0,16,57,0,0,61,33,0,20,153,46,10,10,41,0,14,10,2,76,22,54,77,116,89,134,56,72,57,55,41,92,55,4,0,33,12,187,31,40,108,102,24,104,22,142,5,25,73,182,50,86,35,82,85,131,10,98,64,32,9,21,19,44,12,1,0,0,10,35,10,0,69,40,3,2,38,0,0,37,24,0,2,40,1,0,72,20,0,4,94,11,0,70,0,5,0,78,36,111,31,144,73,10,119,19,73,27,32,127,17,0,76,67,2,0,88,54,7,68,16,64,17,152,92,76,93,70,66,56,1,0,103,46,0,0,75,12,0,53,124,0,10,54,31,134,26,99,114,59,4,92,0,5,57,32,9,6,178,90,2,51,117,37,0,100,148,19,48,1,32,0,18,0,0,48,91,0,26,83,33,0,84,109,52,0,97,49,75,65,16,62,74,14,69,37,0,11,48,4,0,9,32,0,0,0,0,1,0,0,0,0,0,1,0,0,4,28,0,2,0,0,3,40,19,18,2,78,68,45,116,12,63,0,5,0,9,4,3,78,44,61,72,0,0,0,0,1,1,0,6,9,0,12,10,1,3,14,0,0,77,16,0,113,37,114,74,0,41,92,47,0,129,154,83,61,9,122,0,11,21,11,0,0,0,4,5,2,0,0,3,0,2,2,29,64,22,10,30,0,0,0,0,21,1,0,0,0,0,0,0,0,0,0,0,0,0,0,0,1,0,6,17,32,35,22,21,96,15,0,10,95,3,4,118,24,23,26,10,68,7,0,2,2,29,69,101,12,116,23,127,58,26,68,68,26,86,28,72,13,98,105,0,32,80,31,0,64,73,0,0,82,43,0,0,68,5,15,81,94,12,26,119,128,78,34,78,3,2,74,68,87,54,58,2,22,0,0,2,0,21,63,2,29,38,116,34,11,70,53,68,36,111,48,16,11,52,8,2,96,100,8,44,2,29,0,22,0,5,0,5,2,11,0,15,32,102,30,83,0,0,56,7,0,8,12,1,0,62,9,0,0,83,58,15,0,8,0,11,0,0,0,11,0,0,0,1,0,0,9,55,1,0,0,5,74,103,0,11,103,69,8,6,98,6,0,72,144,22,1,126,77,45,135,24,1,0,0,2,0,2,0,1,15,3,2,0,0,7,8,0,32,29,13,5,34,11,0,85,61,34,58,23,15,5,18,61,4,4,9,4,2,1,4,1,0,14,57,14,71,12,8,16,0,3,4,9,0,3,3,0,0,2,8,11,2,2,15,2,18,69,7,32,2,84,9,4,166,95,0,20,73,13,20,45,102,58,10,64,136,71,2,18,2,56,16,45,31,26,66,56,14,12,76,0,0,47,40,0,39,90,22,0,28,88,28,0,120,154,40,72,36,76,126,108,62,173,36,133,115,169,6,77,7,179,53,22,21,30,10,128,7,0,26,70,0,0,65,28,0,46,146,42,10,1,36,0,13,11,2,73,22,50,59,118,94,135,65,73,62,62,32,90,58,4,0,37,13,182,35,44,105,103,19,109,22,127,5,40,82,206,35,116,34,48,80,125,12,95,65,42,10,18,18,47,10,1,0,0,9,33,8,0,71,37,3,2,39,0,0,37,26,0,1,43,1,0,70,22,0,3,99,11,0,59,0,4,0,78,52,131,20,110,38,13,135,18,68,30,30,128,17,0,78,56,0,0,83,57,7,65,15,68,19,160,88,75,94,77,66,58,0,0,89,40,0,1,113,22,0,67,146,0,10,40,32,117,39,108,126,55,4,97,0,4,52,34,11,7,138,68,4,53,138,45,0,115,187,21,44,1,29,0,24,0,0,51,94,0,21,85,32,0,83,109,52,0,98,52,77,68,22,57,74,16,59,30,0,12,50,4,0,9,41,0,0,0,0,0,0,0,0,0,0,1,0,0,3,20,0,1,0,0,5,33,13,18,2,81,61,41,128,10,62,0,6,1,9,5,6,78,106,62,67,0,0,0,0,2,1,0,5,8,0,12,9,1,18,8,0,0,68,0,0,96,9,104,62,2,41,103,59,0,103,178,86,66,9,89,0,10,20,6,0,0,0,3,4,2,0,0,2,0,0,0,31,77,24,4,28,1,0,0,0,20,0,0,0,0,0,0,0,0,0,0,0,0,0,0,0,0,0,4,19,34,34,25,20,95,13,0,12,78,1,10,127,36,20,23,8,76,6,0,2,1,26,75,104,14,112,21,124,67,23,56,66,25,89,25,58,10,97,118,0,10,85,27,0,36,61,0,0,100,44,0,0,77,7,12,82,89,10,20,132,127,87,33,74,28,2,64,61,50,39,64,0,23,0,0,2,0,21,54,0,24,40,98,35,16,71,53,60,33,114,54,14,15,64,5,5,111,88,6,20,4,33,0,17,0,4,0,4,2,10,0,15,32,100,31,94,1,0,81,9,0,5,14,0,0,62,33,0,0,110,62,11,0,13,0,9,0,0,0,10,0,0,0,1,0,0,10,48,9,1,0,1,71,122,2,16,104,87,10,8,107,10,1,65,128,26,1,107,83,41,139,21,0,0,0,3,1,1,0,1,14,2,1,0,0,6,7,0,30,24,10,7,38,8,0,80,62,42,51,29,17,3,20,53,6,4,9,3,2,1,4,2,0,13,60,16,71,12,7,16,0,2,4,10,0,3,2,0,0,4,4,19,2,2,13,3,19,68,6,25,4,98,7,3,158,102,0,13,110,12,17,40,94,42,8,63,121,68,1,18,1,50,18,36,38,36,79,43,8,54,100,0,0,86,40,0,46,94,22,0,31,89,29,0,127,148,42,71,26,78,105,192,20,126,114,166,13,96,8,183,40,24,20,38,12,140,7,0,26,56,0,0,68,22,0,24,146,58,37,9,71,0,13,7,3,74,25,56,88,124,86,135,61,75,61,49,41,91,55,4,0,23,14,165,32,43,110,98,22,94,21,148,3,33,73,193,27,102,40,77,87,131,12,100,67,36,12,24,20,43,10,2,0,0,9,36,9,0,71,38,3,1,36,0,0,36,24,0,1,37,2,0,69,17,0,1,88,7,0,46,0,4,0,75,61,116,28,132,68,13,140,18,54,29,43,124,19,0,73,69,3,0,82,59,9,66,15,66,26,141,90,77,105,69,62,61,0,0,93,45,0,0,66,9,2,65,139,0,11,54,35,134,30,102,118,62,4,90,0,6,38,31,4,2,128,81,2,35,124,40,0,113,192,24,46,2,33,0,20,0,0,50,89,0,23,80,29,0,86,107,50,0,97,46,73,66,16,58,39,11,52,40,0,9,45,4,0,8,38,0,0,0,0,0,0,0,0,0,0,0,0,0,4,32,0,1,0,0,4,37,19,21,3,84,56,44,126,12,48,1,4,1,9,4,5,75,81,58,72,0,0,0,0,1,1,0,7,2,1,14,9,0,10,19,0,0,74,14,0,91,30,147,76,2,45,156,46,0,132,167,77,58,11,113,0,11,24,5,0,0,0,4,5,2,0,1,2,2,5,1,41,69,21,3,32,1,0,0,0,20,1,0,0,0,0,1,1,0,0,0,0,0,0,0,1,0,0,2,19,34,35,23,21,88,16,0,9,95,2,6,130,57,26,22,9,75,6,0,2,0,22,73,107,12,118,20,124,62,21,61,65,27,75,21,77,16,62,110,0,36,80,14,0,54,70,0,0,89,55,0,0,73,8,18,76,97,11,26,111,132,88,28,73,27,2,175,54,82,66,65,5,15,1,0,2,0,22,68,0,23,37,99,29,13,69,50,85,34,108,53,12,20,59,8,9,109,37,7,29,2,31,0,16,0,5,0,5,4,11,0,13,32,100,30,91,0,0,83,9,0,7,17,1,0,68,33,0,0,121,58,15,0,9,0,6,0,0,0,12,0,0,1,1,0,2,9,63,11,2,0,16,67,153,3,18,85,74,11,7,99,5,0,67,112,21,2,115,79,46,120,22,2,0,0,2,2,1,0,1,15,3,2,0,1,7,8,0,34,24,10,5,29,9,0,86,61,55,59,15,12,4,19,57,7,5,8,4,4,1,2,2,0,12,60,16,73,11,8,15,0,2,2,8,0,6,2,0,0,3,6,15,2,2,13,3,18,71,12,30,4,76,9,3,123,53,0,11,19,7,19,42,40,45,5,67,129,59,0,20,1,43,17,41,35,35,77,64,12,55,123,0,0,75,47,0,41,87,28,0,32,80,23,0,133,147,51,60,41,19,67